Protein 4YHP (pdb70)

Radius of gyration: 43.63 Å; Cα contacts (8 Å, |Δi|>4): 4640; chains: 10; bounding box: 99×116×128 Å

Secondary structure (DSSP, 8-state):
--EEEEE--EEE-TT--EEEEEEEESS-GGGS-EEEEEE-TTS-EEEEEEE-TTS--EEE-TTTBTTEEEEEETTTTEEEEEE-S--GGG-EEEEEEEEEE-SS-EEEEEEB--EEEEE-SSPPBPPEEEEE---S---EEEEEEEEEEEBSS--EEEEGGGTB-TTEEEPPPEE-TTS-EEEEEEEEEEGGGTTTS--EEEEEEGGGTEEEEEE----/---B--SEEEE-TTS-EEEEEE-TTGGGS--EEEEE-TTS--EEEEBTTTB--TT--TTEEEEEETTEEEEEE-S--GGG-EEEEEEEEETTTTEEEE---EEEEE----BPPEEEEEPPPHHHHTTTEEEEEEEEEEEBSS--EEEEEETTEE--SSEEEEEPPPPTTT--EEEEEEEEEEHHHHHH---EEEEEE-TT-SS-EEEEE---/--EEEEE--EEE-TT--EEEEEEEESS-GGGS-EEEEEE-TTS-EEEEEEE-TTS--EEE-GGGTTTEEEEEEGGGTEEEEEE-S--GGG-EEEEEEEEEESSS-EEEEEE---EEEEE--PPPBPPEEEEEPPP---EEEEEEEEEEEBSS--EEEEGGGTB-TTEEEPPPEE-TTS-EEEEEEEEEETTSTTSS--EEEEEEGGGTEEEEEE-----/----B--SEEEE-TTS-EEEEEE-TTGGGS--EEEEE-TTS--EEEEBTTTB--TT--TTEEEEEETTEEEEEE-S--GGG-SEEEEEEEETTTTEEEE---EEEEE----BPPEEEEEPPPHHHHHTTEEEEEEEEEEEBSS--EEEEEETTEEP-SSEEEEEPPPPTTT--EEEEEEEEEEHHHHTT---EEEEEE-TT-SS-EEEEE---/--EEEEE--EEE-TT--EEEEEEEESS-GGGS-EEEEEE-TTS-EEEEEEE-TTS--EEE-TTTBTTEEEEEETTTTEEEEEE-S--GGG-EEEEEEEEEE-SS-EEEEEEB--EEEEE-SSPPBPPEEEEE------EEEEEEEEEEEBSS--EEEEGGGTB-TTEEEPPPEE-TTS-EEEEEEEEEEGGGTTTS--EEEEEEGGGTEEEEEE-----/--B--SEEEE-TTS-EEEEEE-TTGGGS--EEEEE-TTS--EEEEBTTTB--TT--TTEEEEEETTEEEEEE-S--GGG-SEEEEEEEETTTTEEEE---EEEEE----BPPEEEEEPPPHHHHTTTEEEEEEEEEEEBSS--EEEEEESSSB--SSEEEEEPPPPTTT--EEEEEEEEEEHHHHHH--EEEEEEE-TT-SS-EEEEEE--/--EEEEE--EEE-TT--EEEEEEEESS-GGGS-EEEEEE-TTS-EEEEEEE-TTS--EEE-GGGTTTEEEEEETTTTEEEEEE-S--GGG-EEEEEEEEEESSS-EEEEEE---EEEEE--PPPBPPEEEEEPPP---EEEEEEEEEEEBSS--EEEEGGGTB-TTEEEPPPEE-TTS-EEEEEEEEEETTSTTTS--EEEEEEGGGTEEEEEE----/----B--SEEEE-TTS-EEEEEE-TTTTSS--EEEEE-TTS--EEEEBTTTB--TTS-TTEEEEEETTEEEEEE-S--TT--SEEEEEEEETTTTEEEE---EEEEE----BPPEEEEEPPPHHHHHTTEEEEEEEEEEEBSS--EEEEEETTEE--SSEEEEEPPPPTTT--EEEEEEEEEEHHHHHT--EEEEEEE-TT-SS-EEEEEE--/----------/----------

Solvent-accessible surface area: 78636 Å² total

Structure (mmCIF, N/CA/C/O backbone):
data_4YHP
#
_entry.id   4YHP
#
_cell.length_a   162.773
_cell.length_b   159.885
_cell.length_c   128.759
_cell.angle_alpha   90.00
_cell.angle_beta   90.01
_cell.angle_gamma   90.00
#
_symmetry.space_group_name_H-M   'C 1 2 1'
#
loop_
_entity.id
_entity.type
_entity.pdbx_description
1 polymer 'H3K9me3 peptide'
2 polymer 'Fab Heavy Chain'
3 polymer 'Fab Light Chain'
4 water water
#
loop_
_atom_site.group_PDB
_atom_site.id
_atom_site.type_symbol
_atom_site.label_atom_id
_atom_site.label_alt_id
_atom_site.label_comp_id
_atom_site.label_asym_id
_atom_site.label_entity_id
_atom_site.label_seq_id
_atom_site.pdbx_PDB_ins_code
_atom_site.Cartn_x
_atom_site.Cartn_y
_atom_site.Cartn_z
_atom_site.occupancy
_atom_site.B_iso_or_equiv
_atom_site.auth_seq_id
_atom_site.auth_comp_id
_atom_site.auth_asym_id
_atom_site.auth_atom_id
_atom_site.pdbx_PDB_model_num
ATOM 1 N N . ALA A 1 1 ? 8.224 -18.735 -14.138 1.00 44.67 1 ALA P N 1
ATOM 2 C CA . ALA A 1 1 ? 6.840 -18.481 -13.751 1.00 39.31 1 ALA P CA 1
ATOM 3 C C . ALA A 1 1 ? 5.890 -19.483 -14.380 1.00 49.24 1 ALA P C 1
ATOM 4 O O . ALA A 1 1 ? 6.023 -19.828 -15.555 1.00 42.42 1 ALA P O 1
ATOM 6 N N . ARG A 1 2 ? 4.922 -19.933 -13.591 1.00 48.30 2 ARG P N 1
ATOM 7 C CA . ARG A 1 2 ? 3.891 -20.832 -14.082 1.00 40.95 2 ARG P CA 1
ATOM 8 C C . ARG A 1 2 ? 2.584 -20.054 -14.193 1.00 40.35 2 ARG P C 1
ATOM 9 O O . ARG A 1 2 ? 1.642 -20.276 -13.431 1.00 43.59 2 ARG P O 1
ATOM 17 N N . THR A 1 3 ? 2.553 -19.125 -15.144 1.00 44.56 3 THR P N 1
ATOM 18 C CA . THR A 1 3 ? 1.402 -18.259 -15.371 1.00 44.53 3 THR P CA 1
ATOM 19 C C . THR A 1 3 ? 0.488 -18.848 -16.434 1.00 43.52 3 THR P C 1
ATOM 20 O O . THR A 1 3 ? 0.929 -19.636 -17.270 1.00 46.60 3 THR P O 1
ATOM 24 N N . LYS A 1 4 ? -0.785 -18.464 -16.404 1.00 42.76 4 LYS P N 1
ATOM 25 C CA . LYS A 1 4 ? -1.706 -18.844 -17.467 1.00 39.26 4 LYS P CA 1
ATOM 26 C C . LYS A 1 4 ? -1.453 -18.001 -18.703 1.00 35.61 4 LYS P C 1
ATOM 27 O O . LYS A 1 4 ? -1.387 -16.772 -18.622 1.00 40.28 4 LYS P O 1
ATOM 33 N N . GLN A 1 5 ? -1.304 -18.659 -19.846 1.00 34.78 5 GLN P N 1
ATOM 34 C CA . GLN A 1 5 ? -1.341 -17.956 -21.118 1.00 32.76 5 GLN P CA 1
ATOM 35 C C . GLN A 1 5 ? -2.681 -18.250 -21.767 1.00 35.04 5 GLN P C 1
ATOM 36 O O . GLN A 1 5 ? -3.305 -19.268 -21.466 1.00 33.85 5 GLN P O 1
ATOM 42 N N . THR A 1 6 ? -3.125 -17.346 -22.636 1.00 31.21 6 THR P N 1
ATOM 43 C CA . THR A 1 6 ? -4.392 -17.495 -23.338 1.00 26.70 6 THR P CA 1
ATOM 44 C C . THR A 1 6 ? -4.523 -18.853 -24.016 1.00 29.71 6 THR P C 1
ATOM 45 O O . THR A 1 6 ? -3.557 -19.378 -24.560 1.00 29.19 6 THR P O 1
ATOM 49 N N . ALA A 1 7 ? -5.723 -19.423 -23.983 1.00 30.34 7 ALA P N 1
ATOM 50 C CA . ALA A 1 7 ? -5.981 -20.671 -24.690 1.00 30.04 7 ALA P CA 1
ATOM 51 C C . ALA A 1 7 ? -6.047 -20.442 -26.201 1.00 27.95 7 ALA P C 1
ATOM 52 O O . ALA A 1 7 ? -6.265 -21.385 -26.966 1.00 25.01 7 ALA P O 1
ATOM 54 N N . ARG A 1 8 ? -5.878 -19.184 -26.612 1.00 28.15 8 ARG P N 1
ATOM 55 C CA . ARG A 1 8 ? -5.844 -18.799 -28.026 1.00 28.92 8 ARG P CA 1
ATOM 56 C C . ARG A 1 8 ? -7.065 -19.272 -28.822 1.00 30.15 8 ARG P C 1
ATOM 57 O O . ARG A 1 8 ? -6.956 -19.630 -29.995 1.00 38.91 8 ARG P O 1
ATOM 77 N N . SER A 1 10 ? -9.554 -17.267 -29.405 1.00 38.24 10 SER P N 1
ATOM 78 C CA . SER A 1 10 ? -10.186 -16.080 -29.979 1.00 57.19 10 SER P CA 1
ATOM 79 C C . SER A 1 10 ? -9.269 -14.867 -30.172 1.00 58.58 10 SER P C 1
ATOM 80 O O . SER A 1 10 ? -8.939 -14.175 -29.205 1.00 66.53 10 SER P O 1
ATOM 83 N N . THR A 1 11 ? -8.873 -14.630 -31.424 1.00 66.13 11 THR P N 1
ATOM 84 C CA . THR A 1 11 ? -8.331 -13.343 -31.894 1.00 78.93 11 THR P CA 1
ATOM 85 C C . THR A 1 11 ? -8.054 -13.398 -33.395 1.00 64.79 11 THR P C 1
ATOM 86 O O . THR A 1 11 ? -8.791 -14.038 -34.147 1.00 63.79 11 THR P O 1
ATOM 90 N N . GLU B 2 1 ? -82.790 34.992 -34.285 1.00 58.33 1 GLU A N 1
ATOM 91 C CA . GLU B 2 1 ? -81.522 35.619 -33.914 1.00 61.49 1 GLU A CA 1
ATOM 92 C C . GLU B 2 1 ? -81.464 37.107 -34.275 1.00 51.73 1 GLU A C 1
ATOM 93 O O . GLU B 2 1 ? -81.770 37.496 -35.401 1.00 46.80 1 GLU A O 1
ATOM 99 N N . VAL B 2 2 ? -81.070 37.929 -33.303 1.00 45.82 2 VAL A N 1
ATOM 100 C CA . VAL B 2 2 ? -81.031 39.388 -33.452 1.00 43.15 2 VAL A CA 1
ATOM 101 C C . VAL B 2 2 ? -79.743 39.867 -34.128 1.00 46.22 2 VAL A C 1
ATOM 102 O O . VAL B 2 2 ? -78.650 39.687 -33.581 1.00 44.99 2 VAL A O 1
ATOM 106 N N . GLN B 2 3 ? -79.871 40.490 -35.302 1.00 37.29 3 GLN A N 1
ATOM 107 C CA . GLN B 2 3 ? -78.691 40.917 -36.064 1.00 42.29 3 GLN A CA 1
ATOM 108 C C . GLN B 2 3 ? -78.963 42.002 -37.114 1.00 38.45 3 GLN A C 1
ATOM 109 O O . GLN B 2 3 ? -80.101 42.191 -37.560 1.00 37.66 3 GLN A O 1
ATOM 115 N N . LEU B 2 4 ? -77.901 42.717 -37.487 1.00 35.20 4 LEU A N 1
ATOM 116 C CA . LEU B 2 4 ? -77.948 43.721 -38.548 1.00 35.38 4 LEU A CA 1
ATOM 117 C C . LEU B 2 4 ? -76.906 43.366 -39.610 1.00 37.80 4 LEU A C 1
ATOM 118 O O . LEU B 2 4 ? -75.786 42.969 -39.279 1.00 41.18 4 LEU A O 1
ATOM 123 N N . VAL B 2 5 ? -77.272 43.494 -40.883 1.00 38.08 5 VAL A N 1
ATOM 124 C CA . VAL B 2 5 ? -76.358 43.156 -41.974 1.00 36.50 5 VAL A CA 1
ATOM 125 C C . VAL B 2 5 ? -76.236 44.296 -42.988 1.00 38.20 5 VAL A C 1
ATOM 126 O O . VAL B 2 5 ? -77.212 44.641 -43.657 1.00 38.17 5 VAL A O 1
ATOM 130 N N . GLU B 2 6 ? -75.041 44.878 -43.102 1.00 34.57 6 GLU A N 1
ATOM 131 C CA . GLU B 2 6 ? -74.802 45.944 -44.078 1.00 40.25 6 GLU A CA 1
ATOM 132 C C . GLU B 2 6 ? -74.348 45.376 -45.427 1.00 41.78 6 GLU A C 1
ATOM 133 O O . GLU B 2 6 ? -73.558 44.435 -45.475 1.00 33.92 6 GLU A O 1
ATOM 139 N N . THR B 2 7 ? -74.868 45.943 -46.514 1.00 41.42 7 THR A N 1
ATOM 140 C CA . THR B 2 7 ? -74.449 45.586 -47.870 1.00 39.97 7 THR A CA 1
ATOM 141 C C . THR B 2 7 ? -74.329 46.847 -48.718 1.00 46.74 7 THR A C 1
ATOM 142 O O . THR B 2 7 ? -74.864 47.893 -48.352 1.00 38.95 7 THR A O 1
ATOM 146 N N . GLY B 2 8 ? -73.627 46.750 -49.844 1.00 48.45 8 GLY A N 1
ATOM 147 C CA . GLY B 2 8 ? -73.519 47.872 -50.761 1.00 43.62 8 GLY A CA 1
ATOM 148 C C . GLY B 2 8 ? -72.168 48.563 -50.751 1.00 46.25 8 GLY A C 1
ATOM 149 O O . GLY B 2 8 ? -71.953 49.534 -51.480 1.00 47.22 8 GLY A O 1
ATOM 150 N N . GLY B 2 9 ? -71.253 48.071 -49.924 1.00 40.41 9 GLY A N 1
ATOM 151 C CA . GLY B 2 9 ? -69.927 48.655 -49.847 1.00 39.38 9 GLY A CA 1
ATOM 152 C C . GLY B 2 9 ? -69.086 48.323 -51.064 1.00 45.46 9 GLY A C 1
ATOM 153 O O . GLY B 2 9 ? -69.430 47.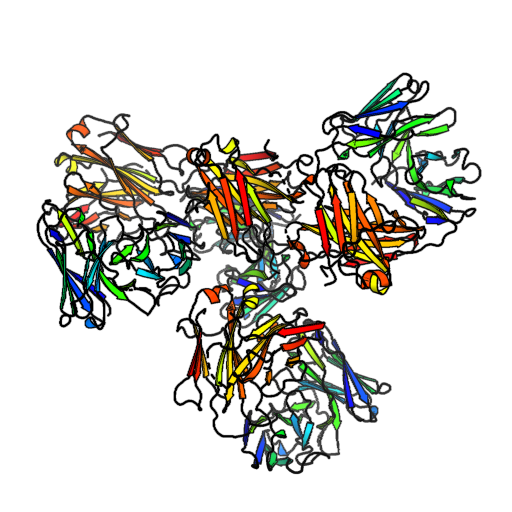429 -51.839 1.00 44.97 9 GLY A O 1
ATOM 154 N N . GLY B 2 10 ? -67.984 49.045 -51.233 1.00 42.24 10 GLY A N 1
ATOM 155 C CA . GLY B 2 10 ? -67.078 48.799 -52.340 1.00 46.69 10 GLY A CA 1
ATOM 156 C C . GLY B 2 10 ? -66.334 50.041 -52.794 1.00 46.86 10 GLY A C 1
ATOM 157 O O . GLY B 2 10 ? -66.121 50.971 -52.013 1.00 43.52 10 GLY A O 1
ATOM 158 N N . VAL B 2 11 ? -65.939 50.057 -54.064 1.00 44.58 11 VAL A N 1
ATOM 159 C CA . VAL B 2 11 ? -65.211 51.191 -54.625 1.00 41.52 11 VAL A CA 1
ATOM 160 C C . VAL B 2 11 ? -66.158 52.183 -55.292 1.00 42.31 11 VAL A C 1
ATOM 161 O O . VAL B 2 11 ? -67.110 51.796 -55.973 1.00 40.98 11 VAL A O 1
ATOM 165 N N . VAL B 2 12 ? -65.885 53.467 -55.093 1.00 38.14 12 VAL A N 1
ATOM 166 C CA . VAL B 2 12 ? -66.677 54.528 -55.693 1.00 41.50 12 VAL A CA 1
ATOM 167 C C . VAL B 2 12 ? -65.736 55.676 -56.054 1.00 44.74 12 VAL A C 1
ATOM 168 O O . VAL B 2 12 ? -64.862 56.043 -55.265 1.00 41.03 12 VAL A O 1
ATOM 172 N N . GLN B 2 13 ? -65.888 56.219 -57.258 1.00 39.55 13 GLN A N 1
ATOM 173 C CA . GLN B 2 13 ? -65.038 57.319 -57.699 1.00 46.75 13 GLN A CA 1
ATOM 174 C C . GLN B 2 13 ? -65.462 58.608 -57.007 1.00 39.87 13 GLN A C 1
ATOM 175 O O . GLN B 2 13 ? -66.639 58.785 -56.697 1.00 48.08 13 GLN A O 1
ATOM 181 N N . PRO B 2 14 ? -64.497 59.504 -56.745 1.00 39.11 14 PRO A N 1
ATOM 182 C CA . PRO B 2 14 ? -64.788 60.790 -56.101 1.00 40.81 14 PRO A CA 1
ATOM 183 C C . PRO B 2 14 ? -65.876 61.553 -56.844 1.00 45.16 14 PRO A C 1
ATOM 184 O O . PRO B 2 14 ? -65.846 61.608 -58.074 1.00 49.50 14 PRO A O 1
ATOM 188 N N . GLY B 2 15 ? -66.831 62.115 -56.107 1.00 49.27 15 GLY A N 1
ATOM 189 C CA . GLY B 2 15 ? -67.932 62.848 -56.707 1.00 40.01 15 GLY A CA 1
ATOM 190 C C . GLY B 2 15 ? -69.106 61.978 -57.126 1.00 44.40 15 GLY A C 1
ATOM 191 O O . GLY B 2 15 ? -70.203 62.493 -57.368 1.00 48.50 15 GLY A O 1
ATOM 192 N N . ARG B 2 16 ? -68.877 60.669 -57.231 1.00 34.48 16 ARG A N 1
ATOM 193 C CA . ARG B 2 16 ? -69.952 59.720 -57.545 1.00 46.01 16 ARG A CA 1
ATOM 194 C C . ARG B 2 16 ? -70.775 59.340 -56.313 1.00 54.14 16 ARG A C 1
ATOM 195 O O . ARG B 2 16 ? -70.557 59.862 -55.217 1.00 42.30 16 ARG A O 1
ATOM 203 N N . SER B 2 17 ? -71.716 58.420 -56.502 1.00 47.43 17 SER A N 1
ATOM 204 C CA . SER B 2 17 ? -72.701 58.113 -55.469 1.00 51.02 17 SER A CA 1
ATOM 205 C C . SER B 2 17 ? -72.747 56.639 -55.075 1.00 53.85 17 SER A C 1
ATOM 206 O O . SER B 2 17 ? -72.331 55.762 -55.838 1.00 52.31 17 SER A O 1
ATOM 209 N N . LEU B 2 18 ? -73.264 56.382 -53.875 1.00 49.50 18 LEU A N 1
ATOM 210 C CA . LEU B 2 18 ? -73.327 55.032 -53.328 1.00 48.06 18 LEU A CA 1
ATOM 211 C C . LEU B 2 18 ? -74.477 54.897 -52.332 1.00 50.12 18 LEU A C 1
ATOM 212 O O . LEU B 2 18 ? -74.729 55.799 -51.527 1.00 48.67 18 LEU A O 1
ATOM 217 N N . ARG B 2 19 ? -75.172 53.766 -52.394 1.00 42.56 19 ARG A N 1
ATOM 218 C CA . ARG B 2 19 ? -76.309 53.512 -51.520 1.00 42.37 19 ARG A CA 1
ATOM 219 C C . ARG B 2 19 ? -76.019 52.308 -50.634 1.00 38.78 19 ARG A C 1
ATOM 220 O O . ARG B 2 19 ? -75.803 51.202 -51.132 1.00 38.74 19 ARG A O 1
ATOM 228 N N . LEU B 2 20 ? -75.999 52.529 -49.322 1.00 37.85 20 LEU A N 1
ATOM 229 C CA . LEU B 2 20 ? -75.774 51.444 -48.368 1.00 33.99 20 LEU A CA 1
ATOM 230 C C . LEU B 2 20 ? -77.098 50.852 -47.892 1.00 37.86 20 LEU A C 1
ATOM 231 O O . LEU B 2 20 ? -78.121 51.536 -47.861 1.00 38.06 20 LEU A O 1
ATOM 236 N N . SER B 2 21 ? -77.080 49.576 -47.527 1.00 35.27 21 SER A N 1
ATOM 237 C CA . SER B 2 21 ? -78.284 48.933 -47.025 1.00 40.71 21 SER A CA 1
ATOM 238 C C . SER B 2 21 ? -78.015 48.090 -45.790 1.00 43.94 21 SER A C 1
ATOM 239 O O . SER B 2 21 ? -77.115 47.248 -45.782 1.00 40.53 21 SER A O 1
ATOM 242 N N . CYS B 2 22 ? -78.803 48.324 -44.748 1.00 41.12 22 CYS A N 1
ATOM 243 C CA . CYS B 2 22 ? -78.772 47.472 -43.569 1.00 37.64 22 CYS A CA 1
ATOM 244 C C . CYS B 2 22 ? -80.062 46.674 -43.510 1.00 40.17 22 CYS A C 1
ATOM 245 O O . CYS B 2 22 ? -81.150 47.241 -43.584 1.00 37.80 22 CYS A O 1
ATOM 248 N N . THR B 2 23 ? -79.940 45.357 -43.393 1.00 37.04 23 THR A N 1
ATOM 249 C CA . THR B 2 23 ? -81.108 44.492 -43.270 1.00 36.16 23 THR A CA 1
ATOM 250 C C . THR B 2 23 ? -81.205 43.942 -41.849 1.00 44.61 23 THR A C 1
ATOM 251 O O . THR B 2 23 ? -80.346 43.174 -41.411 1.00 42.14 23 THR A O 1
ATOM 255 N N . ALA B 2 24 ? -82.252 44.342 -41.131 1.00 33.79 24 ALA A N 1
ATOM 256 C CA . ALA B 2 24 ? -82.441 43.919 -39.745 1.00 34.17 24 ALA A CA 1
ATOM 257 C C . ALA B 2 24 ? -83.297 42.663 -39.659 1.00 37.62 24 ALA A C 1
ATOM 258 O O . ALA B 2 24 ? -84.244 42.501 -40.428 1.00 44.29 24 ALA A O 1
ATOM 260 N N . SER B 2 25 ? -82.964 41.783 -38.718 1.00 34.42 25 SER A N 1
ATOM 261 C CA . SER B 2 25 ? -83.783 40.604 -38.439 1.00 41.29 25 SER A CA 1
ATOM 262 C C . SER B 2 25 ? -83.767 40.262 -36.949 1.00 40.17 25 SER A C 1
ATOM 263 O O . SER B 2 25 ? -82.802 40.568 -36.245 1.00 38.99 25 SER A O 1
ATOM 266 N N . GLY B 2 26 ? -84.840 39.640 -36.468 1.00 33.76 26 GLY A N 1
ATOM 267 C CA . GLY B 2 26 ? -84.872 39.139 -35.104 1.00 37.56 26 GLY A CA 1
ATOM 268 C C . GLY B 2 26 ? -85.448 40.078 -34.057 1.00 38.80 26 GLY A C 1
ATOM 269 O O . GLY B 2 26 ? -85.488 39.734 -32.872 1.00 31.58 26 GLY A O 1
ATOM 270 N N . PHE B 2 27 ? -85.887 41.262 -34.484 1.00 28.10 27 PHE A N 1
ATOM 271 C CA . PHE B 2 27 ? -86.518 42.214 -33.570 1.00 32.17 27 PHE A CA 1
ATOM 272 C C . PHE B 2 27 ? -87.507 43.131 -34.285 1.00 37.66 27 PHE A C 1
ATOM 273 O O . PHE B 2 27 ? -87.577 43.143 -35.513 1.00 41.77 27 PHE A O 1
ATOM 281 N N . THR B 2 28 ? -88.269 43.892 -33.505 1.00 37.43 28 THR A N 1
ATOM 282 C CA . THR B 2 28 ? -89.261 44.814 -34.053 1.00 37.51 28 THR A CA 1
ATOM 283 C C . THR B 2 28 ? -88.596 46.088 -34.583 1.00 36.43 28 THR A C 1
ATOM 284 O O . THR B 2 28 ? -88.531 47.100 -33.886 1.00 38.97 28 THR A O 1
ATOM 288 N N . PHE B 2 29 ? -88.119 46.025 -35.824 1.00 39.00 29 PHE A N 1
ATOM 289 C CA . PHE B 2 29 ? -87.350 47.103 -36.445 1.00 35.70 29 PHE A CA 1
ATOM 290 C C . PHE B 2 29 ? -88.026 48.467 -36.376 1.00 36.75 29 PHE A C 1
ATOM 291 O O . PHE B 2 29 ? -87.380 49.463 -36.060 1.00 42.06 29 PHE A O 1
ATOM 299 N N . ARG B 2 30 ? -89.323 48.511 -36.667 1.00 35.29 30 ARG A N 1
ATOM 300 C CA . ARG B 2 30 ? -90.048 49.781 -36.751 1.00 37.44 30 ARG A CA 1
ATOM 301 C C . ARG B 2 30 ? -90.130 50.557 -35.425 1.00 43.16 30 ARG A C 1
ATOM 302 O O . ARG B 2 30 ? -90.646 51.679 -35.395 1.00 40.03 30 ARG A O 1
ATOM 310 N N . ASP B 2 31 ? -89.621 49.971 -34.341 1.00 34.04 31 ASP A N 1
ATOM 311 C CA . ASP B 2 31 ? -89.730 50.582 -33.015 1.00 29.98 31 ASP A CA 1
ATOM 312 C C . ASP B 2 31 ? -88.484 51.346 -32.549 1.00 32.02 31 ASP A C 1
ATOM 313 O O . ASP B 2 31 ? -88.490 51.949 -31.471 1.00 29.52 31 ASP A O 1
ATOM 318 N N . TYR B 2 32 ? -87.420 51.335 -33.349 1.00 29.60 32 TYR A N 1
ATOM 319 C CA . TYR B 2 32 ? -86.142 51.881 -32.880 1.00 30.79 32 TYR A CA 1
ATOM 320 C C . TYR B 2 32 ? -85.547 52.992 -33.742 1.00 36.63 32 TYR A C 1
ATOM 321 O O . TYR B 2 32 ? -85.688 52.990 -34.965 1.00 33.41 32 TYR A O 1
ATOM 330 N N . TRP B 2 33 ? -84.877 53.938 -33.089 1.00 31.06 33 TRP A N 1
ATOM 331 C CA . TRP B 2 33 ? -83.973 54.843 -33.779 1.00 33.25 33 TRP A CA 1
ATOM 332 C C . TRP B 2 33 ? -82.828 54.016 -34.357 1.00 42.80 33 TRP A C 1
ATOM 333 O O . TRP B 2 33 ? -82.281 53.142 -33.675 1.00 34.08 33 TRP A O 1
ATOM 344 N N . MET B 2 34 ? -82.478 54.283 -35.612 1.00 37.87 34 MET A N 1
ATOM 345 C CA . MET B 2 34 ? -81.377 53.587 -36.269 1.00 32.31 34 MET A CA 1
ATOM 346 C C . MET B 2 34 ? -80.301 54.582 -36.706 1.00 31.70 34 MET A C 1
ATOM 347 O O . MET B 2 34 ? -80.611 55.642 -37.249 1.00 30.51 34 MET A O 1
ATOM 352 N N . SER B 2 35 ? -79.040 54.241 -36.453 1.00 29.71 35 SER A N 1
ATOM 353 C CA . SER B 2 35 ? -77.918 55.112 -36.792 1.00 23.73 35 SER A CA 1
ATOM 354 C C . SER B 2 35 ? -76.969 54.486 -37.808 1.00 35.83 35 SER A C 1
ATOM 355 O O . SER B 2 35 ? -76.899 53.260 -37.944 1.00 26.10 35 SER A O 1
ATOM 358 N N . TRP B 2 36 ? -76.243 55.342 -38.518 1.00 31.36 36 TRP A N 1
ATOM 359 C CA . TRP B 2 36 ? -75.072 54.915 -39.263 1.00 27.00 36 TRP A CA 1
ATOM 360 C C . TRP B 2 36 ? -73.850 55.467 -38.538 1.00 32.48 36 TRP A C 1
ATOM 361 O O . TRP B 2 36 ? -73.787 56.665 -38.233 1.00 24.54 36 TRP A O 1
ATOM 372 N N . VAL B 2 37 ? -72.899 54.586 -38.240 1.00 25.54 37 VAL A N 1
ATOM 373 C CA . VAL B 2 37 ? -71.642 54.981 -37.608 1.00 24.04 37 VAL A CA 1
ATOM 374 C C . VAL B 2 37 ? -70.490 54.525 -38.498 1.00 27.23 37 VAL A C 1
ATOM 375 O O . VAL B 2 37 ? -70.488 53.391 -38.989 1.00 30.18 37 VAL A O 1
ATOM 379 N N . ARG B 2 38 ? -69.515 55.401 -38.720 1.00 24.78 38 ARG A N 1
ATOM 380 C CA . ARG B 2 38 ? -68.396 55.053 -39.592 1.00 34.28 38 ARG A CA 1
ATOM 381 C C . ARG B 2 38 ? -67.052 55.087 -38.878 1.00 31.26 38 ARG A C 1
ATOM 382 O O . ARG B 2 38 ? -66.889 55.757 -37.854 1.00 29.59 38 ARG A O 1
ATOM 390 N N . GLN B 2 39 ? -66.095 54.350 -39.431 1.00 26.52 39 GLN A N 1
ATOM 391 C CA . GLN B 2 39 ? -64.754 54.271 -38.872 1.00 24.88 39 GLN A CA 1
ATOM 392 C C . GLN B 2 39 ? -63.740 54.251 -40.012 1.00 35.54 39 GLN A C 1
ATOM 393 O O . GLN B 2 39 ? -63.718 53.324 -40.826 1.00 32.55 39 GLN A O 1
ATOM 399 N N . ALA B 2 40 ? -62.920 55.293 -40.085 1.00 25.92 40 ALA A N 1
ATOM 400 C CA . ALA B 2 40 ? -61.821 55.329 -41.040 1.00 35.87 40 ALA A CA 1
ATOM 401 C C . ALA B 2 40 ? -60.765 54.324 -40.593 1.00 35.34 40 ALA A C 1
ATOM 402 O O . ALA B 2 40 ? -60.563 54.141 -39.391 1.00 39.23 40 ALA A O 1
ATOM 404 N N . PRO B 2 41 ? -60.098 53.665 -41.557 1.00 36.36 41 PRO A N 1
ATOM 405 C CA . PRO B 2 41 ? -59.063 52.666 -41.257 1.00 36.17 41 PRO A CA 1
ATOM 406 C C . PRO B 2 41 ? -58.014 53.193 -40.282 1.00 36.45 41 PRO A C 1
ATOM 407 O O . PRO B 2 41 ? -57.437 54.254 -40.520 1.00 37.15 41 PRO A O 1
ATOM 411 N N . GLY B 2 42 ? -57.787 52.465 -39.191 1.00 33.01 42 GLY A N 1
ATOM 412 C CA . GLY B 2 42 ? -56.822 52.875 -38.182 1.00 27.60 42 GLY A CA 1
ATOM 413 C C . GLY B 2 42 ? -57.271 54.069 -37.358 1.00 35.56 42 GLY A C 1
ATOM 414 O O . GLY B 2 42 ? -56.533 54.547 -36.491 1.00 38.78 42 GLY A O 1
ATOM 415 N N . LYS B 2 43 ? -58.481 54.554 -37.626 1.00 33.34 43 LYS A N 1
ATOM 416 C CA . LYS B 2 43 ? -59.018 55.702 -36.903 1.00 40.13 43 LYS A CA 1
ATOM 417 C C . LYS B 2 43 ? -60.183 55.307 -35.990 1.00 37.91 43 LYS A C 1
ATOM 418 O O . LYS B 2 43 ? -60.521 54.127 -35.880 1.00 37.71 43 LYS A O 1
ATOM 424 N N . GLY B 2 44 ? -60.787 56.294 -35.333 1.00 34.09 44 GLY A N 1
ATOM 425 C CA . GLY B 2 44 ? -61.810 56.034 -34.333 1.00 23.83 44 GLY A CA 1
ATOM 426 C C . GLY B 2 44 ? -63.238 56.111 -34.840 1.00 33.55 44 GLY A C 1
ATOM 427 O O . GLY B 2 44 ? -63.481 56.423 -36.006 1.00 36.77 44 GLY A O 1
ATOM 428 N N . LEU B 2 45 ? -64.187 55.825 -33.953 1.00 32.23 45 LEU A N 1
ATOM 429 C CA . LEU B 2 45 ? -65.602 55.820 -34.312 1.00 28.72 45 LEU A CA 1
ATOM 430 C C . LEU B 2 45 ? -66.157 57.231 -34.517 1.00 30.35 45 LEU A C 1
ATOM 431 O O . LEU B 2 45 ? -65.837 58.154 -33.765 1.00 30.94 45 LEU A O 1
ATOM 436 N N . GLU B 2 46 ? -66.987 57.395 -35.540 1.00 26.54 46 GLU A N 1
ATOM 437 C CA . GLU B 2 46 ? -67.621 58.681 -35.810 1.00 31.63 46 GLU A CA 1
ATOM 438 C C . GLU B 2 46 ? -69.086 58.470 -36.173 1.00 32.50 46 GLU A C 1
ATOM 439 O O . GLU B 2 46 ? -69.397 57.858 -37.198 1.00 32.61 46 GLU A O 1
ATOM 445 N N . TRP B 2 47 ? -69.988 58.963 -35.329 1.00 32.49 47 TRP A N 1
ATOM 446 C CA . TRP B 2 47 ? -71.414 58.868 -35.620 1.00 30.75 47 TRP A CA 1
ATOM 447 C C . TRP B 2 47 ? -71.751 59.751 -36.821 1.00 34.93 47 TRP A C 1
ATOM 448 O O . TRP B 2 47 ? -71.266 60.880 -36.918 1.00 28.42 47 TRP A O 1
ATOM 459 N N . VAL B 2 48 ? -72.572 59.234 -37.734 1.00 28.79 48 VAL A N 1
ATOM 460 C CA . VAL B 2 48 ? -72.866 59.933 -38.985 1.00 33.24 48 VAL A CA 1
ATOM 461 C C . VAL B 2 48 ? -74.266 60.535 -39.035 1.00 39.99 48 VAL A C 1
ATOM 462 O O . VAL B 2 48 ? -74.429 61.746 -39.206 1.00 44.43 48 VAL A O 1
ATOM 466 N N . ALA B 2 49 ? -75.271 59.677 -38.898 1.00 38.77 49 ALA A N 1
ATOM 467 C CA . ALA B 2 49 ? -76.660 60.093 -39.021 1.00 35.57 49 ALA A CA 1
ATOM 468 C C . ALA B 2 49 ? -77.572 59.106 -38.309 1.00 38.23 49 ALA A C 1
ATOM 469 O O . ALA B 2 49 ? -77.214 57.938 -38.142 1.00 36.99 49 ALA A O 1
ATOM 471 N N . ASP B 2 50 ? -78.751 59.567 -37.896 1.00 31.82 50 ASP A N 1
ATOM 472 C CA . ASP B 2 50 ? -79.771 58.657 -37.377 1.00 32.97 50 ASP A CA 1
ATOM 473 C C . ASP B 2 50 ? -81.179 59.023 -37.844 1.00 43.92 50 ASP A C 1
ATOM 474 O O . ASP B 2 50 ? -81.419 60.133 -38.323 1.00 36.38 50 ASP A O 1
ATOM 479 N N . ILE B 2 51 ? -82.104 58.080 -37.712 1.00 34.49 51 ILE A N 1
ATOM 480 C CA . ILE B 2 51 ? -83.469 58.296 -38.154 1.00 39.62 51 ILE A CA 1
ATOM 481 C C . ILE B 2 51 ? -84.451 57.744 -37.125 1.00 42.97 51 ILE A C 1
ATOM 482 O O . ILE B 2 51 ? -84.260 56.649 -36.594 1.00 33.81 51 ILE A O 1
ATOM 487 N N . ASN B 2 52 ? -85.493 58.515 -36.834 1.00 45.14 52 ASN A N 1
ATOM 488 C CA . ASN B 2 52 ? -86.513 58.095 -35.881 1.00 37.86 52 ASN A CA 1
ATOM 489 C C . ASN B 2 52 ? -87.310 56.903 -36.432 1.00 41.30 52 ASN A C 1
ATOM 490 O O . ASN B 2 52 ? -87.261 56.633 -37.636 1.00 41.64 52 ASN A O 1
ATOM 495 N N . PRO B 2 53 ? -88.022 56.169 -35.552 1.00 36.18 53 PRO A N 1
ATOM 496 C CA . PRO B 2 53 ? -88.776 54.986 -35.987 1.00 43.69 53 PRO A CA 1
ATOM 497 C C . PRO B 2 53 ? -89.768 55.246 -37.126 1.00 48.91 53 PRO A C 1
ATOM 498 O O . PRO B 2 53 ? -89.892 54.402 -38.018 1.00 45.64 53 PRO A O 1
ATOM 502 N N . ASP B 2 54 ? -90.461 56.381 -37.091 1.00 48.14 54 ASP A N 1
ATOM 503 C CA . ASP B 2 54 ? -91.464 56.702 -38.107 1.00 53.87 54 ASP A CA 1
ATOM 504 C C . ASP B 2 54 ? -90.848 56.996 -39.476 1.00 56.48 54 ASP A C 1
ATOM 505 O O . ASP B 2 54 ? -91.519 56.880 -40.503 1.00 51.71 54 ASP A O 1
ATOM 510 N N . GLY B 2 55 ? -89.574 57.379 -39.485 1.00 46.48 55 GLY A N 1
ATOM 511 C CA . GLY B 2 55 ? -88.900 57.764 -40.714 1.00 47.21 55 GLY A CA 1
ATOM 512 C C . GLY B 2 55 ? -89.050 59.249 -40.988 1.00 52.60 55 GLY A C 1
ATOM 513 O O . GLY B 2 55 ? -88.628 59.753 -42.029 1.00 53.51 55 GLY A O 1
ATOM 514 N N . ILE B 2 56 ? -89.645 59.950 -40.030 1.00 52.84 56 ILE A N 1
ATOM 515 C CA . ILE B 2 56 ? -89.995 61.359 -40.187 1.00 51.74 56 ILE A CA 1
ATOM 516 C C . ILE B 2 56 ? -88.870 62.304 -39.749 1.00 54.92 56 ILE A C 1
ATOM 517 O O . ILE B 2 56 ? -88.664 63.367 -40.346 1.00 61.30 56 ILE A O 1
ATOM 522 N N . THR B 2 57 ? -88.130 61.907 -38.718 1.00 47.70 57 THR A N 1
ATOM 523 C CA . THR B 2 57 ? -87.056 62.746 -38.189 1.00 50.76 57 THR A CA 1
ATOM 524 C C . THR B 2 57 ? -85.671 62.160 -38.483 1.00 51.91 57 THR A C 1
ATOM 525 O O . THR B 2 57 ? -85.417 60.981 -38.228 1.00 45.74 57 THR A O 1
ATOM 529 N N . ARG B 2 58 ? -84.785 62.995 -39.023 1.00 41.08 58 ARG A N 1
ATOM 530 C CA . ARG B 2 58 ? -83.430 62.582 -39.376 1.00 31.33 58 ARG A CA 1
ATOM 531 C C . ARG B 2 58 ? -82.409 63.607 -38.880 1.00 37.49 58 ARG A C 1
ATOM 532 O O . ARG B 2 58 ? -82.658 64.811 -38.932 1.00 46.88 58 ARG A O 1
ATOM 540 N N . TYR B 2 59 ? -81.274 63.130 -38.374 1.00 34.65 59 TYR A N 1
ATOM 541 C CA . TYR B 2 59 ? -80.187 64.020 -37.974 1.00 37.80 59 TYR A CA 1
ATOM 542 C C . TYR B 2 59 ? -78.912 63.618 -38.707 1.00 42.20 59 TYR A C 1
ATOM 543 O O . TYR B 2 59 ? -78.758 62.459 -39.089 1.00 42.89 59 TYR A O 1
ATOM 552 N N . TYR B 2 60 ? -78.021 64.580 -38.929 1.00 40.20 60 TYR A N 1
ATOM 553 C CA . TYR B 2 60 ? -76.785 64.342 -39.673 1.00 33.32 60 TYR A CA 1
ATOM 554 C C . TYR B 2 60 ? -75.673 65.179 -39.056 1.00 33.71 60 TYR A C 1
ATOM 555 O O . TYR B 2 60 ? -75.932 66.265 -38.538 1.00 39.85 60 TYR A O 1
ATOM 564 N N . ILE B 2 61 ? -74.438 64.690 -39.106 1.00 35.46 61 ILE A N 1
ATOM 565 C CA . ILE B 2 61 ? -73.298 65.542 -38.776 1.00 40.43 61 ILE A CA 1
ATOM 566 C C . ILE B 2 61 ? -73.118 66.588 -39.878 1.00 42.90 61 ILE A C 1
ATOM 567 O O . ILE B 2 61 ? -73.641 66.425 -40.984 1.00 41.84 61 ILE A O 1
ATOM 572 N N . ASP B 2 62 ? -72.383 67.655 -39.578 1.00 44.21 62 ASP A N 1
ATOM 573 C CA . ASP B 2 62 ? -72.210 68.762 -40.519 1.00 44.01 62 ASP A CA 1
ATOM 574 C C . ASP B 2 62 ? -71.481 68.369 -41.808 1.00 57.69 62 ASP A C 1
ATOM 575 O O . ASP B 2 62 ? -71.750 68.926 -42.870 1.00 60.78 62 ASP A O 1
ATOM 580 N N . ALA B 2 63 ? -70.574 67.401 -41.716 1.00 48.95 63 ALA A N 1
ATOM 581 C CA . ALA B 2 63 ? -69.703 67.051 -42.840 1.00 41.38 63 ALA A CA 1
ATOM 582 C C . ALA B 2 63 ? -70.372 66.214 -43.935 1.00 42.14 63 ALA A C 1
ATOM 583 O O . ALA B 2 63 ? -69.788 66.005 -45.001 1.00 40.94 63 ALA A O 1
ATOM 585 N N . VAL B 2 64 ? -71.582 65.729 -43.669 1.00 35.05 64 VAL A N 1
ATOM 586 C CA . VAL B 2 64 ? -72.323 64.940 -44.653 1.00 43.13 64 VAL A CA 1
ATOM 587 C C . VAL B 2 64 ? -73.661 65.594 -44.975 1.00 48.87 64 VAL A C 1
ATOM 588 O O . VAL B 2 64 ? -74.429 65.091 -45.803 1.00 42.86 64 VAL A O 1
ATOM 592 N N . LYS B 2 65 ? -73.932 66.713 -44.308 1.00 42.48 65 LYS A N 1
ATOM 593 C CA . LYS B 2 65 ? -75.176 67.454 -44.500 1.00 55.11 65 LYS A CA 1
ATOM 594 C C . LYS B 2 65 ? -75.339 67.922 -45.945 1.00 56.05 65 LYS A C 1
ATOM 595 O O . LYS B 2 65 ? -74.521 68.692 -46.452 1.00 61.14 65 LYS A O 1
ATOM 601 N N . GLY B 2 66 ? -76.391 67.448 -46.608 1.00 49.21 66 GLY A N 1
ATOM 602 C CA . GLY B 2 66 ? -76.652 67.820 -47.989 1.00 47.71 66 GLY A CA 1
ATOM 603 C C . GLY B 2 66 ? -76.204 66.758 -48.975 1.00 59.34 66 GLY A C 1
ATOM 604 O O . GLY B 2 66 ? -76.781 66.614 -50.056 1.00 57.30 66 GLY A O 1
ATOM 605 N N . ARG B 2 67 ? -75.172 66.009 -48.597 1.00 55.34 67 ARG A N 1
ATOM 606 C CA . ARG B 2 67 ? -74.638 64.947 -49.441 1.00 53.28 67 ARG A CA 1
ATOM 607 C C . ARG B 2 67 ? -75.288 63.610 -49.094 1.00 50.33 67 ARG A C 1
ATOM 608 O O . ARG B 2 67 ? -75.689 62.849 -49.980 1.00 44.03 67 ARG A O 1
ATOM 616 N N . PHE B 2 68 ? -75.404 63.343 -47.796 1.00 47.46 68 PHE A N 1
ATOM 617 C CA . PHE B 2 68 ? -75.923 62.065 -47.316 1.00 43.43 68 PHE A CA 1
ATOM 618 C C . PHE B 2 68 ? -77.414 62.136 -47.001 1.00 44.82 68 PHE A C 1
ATOM 619 O O . PHE B 2 68 ? -77.931 63.185 -46.610 1.00 45.25 68 PHE A O 1
ATOM 627 N N . THR B 2 69 ? -78.101 61.011 -47.173 1.00 42.63 69 THR A N 1
ATOM 628 C CA . THR B 2 69 ? -79.528 60.938 -46.887 1.00 49.17 69 THR A CA 1
ATOM 629 C C . THR B 2 69 ? -79.909 59.568 -46.329 1.00 49.55 69 THR A C 1
ATOM 630 O O . THR B 2 69 ? -79.864 58.558 -47.035 1.00 40.38 69 THR A O 1
ATOM 634 N N . ILE B 2 70 ? -80.278 59.550 -45.051 1.00 42.57 70 ILE A N 1
ATOM 635 C CA . ILE B 2 70 ? -80.671 58.322 -44.366 1.00 37.19 70 ILE A CA 1
ATOM 636 C C . ILE B 2 70 ? -82.172 58.074 -44.522 1.00 38.28 70 ILE A C 1
ATOM 637 O O . ILE B 2 70 ? -82.973 59.006 -44.455 1.00 41.21 70 ILE A O 1
ATOM 642 N N . SER B 2 71 ? -82.546 56.821 -44.759 1.00 36.07 71 SER A N 1
ATOM 643 C CA . SER B 2 71 ? -83.952 56.453 -44.885 1.00 37.85 71 SER A CA 1
ATOM 644 C C . SER B 2 71 ? -84.146 55.022 -44.398 1.00 42.40 71 SER A C 1
ATOM 645 O O . SER B 2 71 ? -83.170 54.317 -44.122 1.00 37.83 71 SER A O 1
ATOM 648 N N . ARG B 2 72 ? -85.402 54.594 -44.298 1.00 38.16 72 ARG A N 1
ATOM 649 C CA . ARG B 2 72 ? -85.717 53.247 -43.828 1.00 40.73 72 ARG A CA 1
ATOM 650 C C . ARG B 2 72 ? -86.985 52.708 -44.483 1.00 43.94 72 ARG A C 1
ATOM 651 O O . ARG B 2 72 ? -87.878 53.475 -44.849 1.00 45.25 72 ARG A O 1
ATOM 659 N N . ASP B 2 73 ? -87.051 51.389 -44.639 1.00 39.15 73 ASP A N 1
ATOM 660 C CA . ASP B 2 73 ? -88.278 50.720 -45.049 1.00 40.25 73 ASP A CA 1
ATOM 661 C C . ASP B 2 73 ? -88.673 49.768 -43.929 1.00 42.71 73 ASP A C 1
ATOM 662 O O . ASP B 2 73 ? -88.127 48.667 -43.818 1.00 39.84 73 ASP A O 1
ATOM 667 N N . ASN B 2 74 ? -89.618 50.199 -43.099 1.00 46.77 74 ASN A N 1
ATOM 668 C CA . ASN B 2 74 ? -90.025 49.414 -41.938 1.00 39.56 74 ASN A CA 1
ATOM 669 C C . ASN B 2 74 ? -90.709 48.101 -42.309 1.00 41.10 74 ASN A C 1
ATOM 670 O O . ASN B 2 74 ? -90.548 47.098 -41.619 1.00 47.57 74 ASN A O 1
ATOM 675 N N . ALA B 2 75 ? -91.454 48.104 -43.409 1.00 43.62 75 ALA A N 1
ATOM 676 C CA . ALA B 2 75 ? -92.072 46.878 -43.907 1.00 47.36 75 ALA A CA 1
ATOM 677 C C . ALA B 2 75 ? -91.010 45.863 -44.329 1.00 48.42 75 ALA A C 1
ATOM 678 O O . ALA B 2 75 ? -91.258 44.655 -44.336 1.00 48.97 75 ALA A O 1
ATOM 680 N N . LYS B 2 76 ? -89.830 46.367 -44.682 1.00 51.52 76 LYS A N 1
ATOM 681 C CA . LYS B 2 76 ? -88.716 45.522 -45.106 1.00 54.62 76 LYS A CA 1
ATOM 682 C C . LYS B 2 76 ? -87.675 45.304 -44.009 1.00 43.91 76 LYS A C 1
ATOM 683 O O . LYS B 2 76 ? -86.752 44.506 -44.186 1.00 45.63 76 LYS A O 1
ATOM 689 N N . SER B 2 77 ? -87.832 46.003 -42.885 1.00 45.79 77 SER A N 1
ATOM 690 C CA . SER B 2 77 ? -86.831 45.999 -41.820 1.00 45.19 77 SER A CA 1
ATOM 691 C C . SER B 2 77 ? -85.469 46.373 -42.391 1.00 43.86 77 SER A C 1
ATOM 692 O O . SER B 2 77 ? -84.461 45.714 -42.120 1.00 36.47 77 SER A O 1
ATOM 695 N N . SER B 2 78 ? -85.453 47.430 -43.194 1.00 37.68 78 SER A N 1
ATOM 696 C CA . SER B 2 78 ? -84.235 47.835 -43.871 1.00 37.08 78 SER A CA 1
ATOM 697 C C . SER B 2 78 ? -83.889 49.300 -43.648 1.00 35.66 78 SER A C 1
ATOM 698 O O . SER B 2 78 ? -84.770 50.159 -43.572 1.00 35.68 78 SER A O 1
ATOM 701 N N . LEU B 2 79 ? -82.592 49.568 -43.537 1.00 39.02 79 LEU A N 1
ATOM 702 C CA . LEU B 2 79 ? -82.087 50.921 -43.330 1.00 40.34 79 LEU A CA 1
ATOM 703 C C . LEU B 2 79 ? -81.213 51.312 -44.520 1.00 39.36 79 LEU A C 1
ATOM 704 O O . LEU B 2 79 ? -80.532 50.464 -45.103 1.00 35.35 79 LEU A O 1
ATOM 709 N N . TYR B 2 80 ? -81.226 52.588 -44.888 1.00 35.95 80 TYR A N 1
ATOM 710 C CA . TYR B 2 80 ? -80.466 53.019 -46.055 1.00 33.86 80 TYR A CA 1
ATOM 711 C C . TYR B 2 80 ? -79.630 54.262 -45.808 1.00 37.56 80 TYR A C 1
ATOM 712 O O . TYR B 2 80 ? -79.990 55.125 -45.005 1.00 39.38 80 TYR A O 1
ATOM 721 N N . LEU B 2 81 ? -78.500 54.331 -46.500 1.00 37.92 81 LEU A N 1
ATOM 722 C CA . LEU B 2 81 ? -77.684 55.534 -46.515 1.00 36.82 81 LEU A CA 1
ATOM 723 C C . LEU B 2 81 ? -77.345 55.860 -47.966 1.00 44.37 81 LEU A C 1
ATOM 724 O O . LEU B 2 81 ? -76.611 55.120 -48.625 1.00 43.96 81 LEU A O 1
ATOM 729 N N . GLN B 2 82 ? -77.918 56.950 -48.467 1.00 49.35 82 GLN A N 1
ATOM 730 C CA . GLN B 2 82 ? -77.634 57.423 -49.817 1.00 41.80 82 GLN A CA 1
ATOM 731 C C . GLN B 2 82 ? -76.509 58.440 -49.740 1.00 42.34 82 GLN A C 1
ATOM 732 O O . GLN B 2 82 ? -76.660 59.490 -49.116 1.00 45.34 82 GLN A O 1
ATOM 738 N N . MET B 2 83 ? -75.378 58.128 -50.365 1.00 49.18 83 MET A N 1
ATOM 739 C CA . MET B 2 83 ? -74.193 58.973 -50.248 1.00 53.04 83 MET A CA 1
ATOM 740 C C . MET B 2 83 ? -73.786 59.595 -51.588 1.00 55.48 83 MET A C 1
ATOM 741 O O . MET B 2 83 ? -73.236 58.917 -52.459 1.00 54.17 83 MET A O 1
ATOM 746 N N . ASN B 2 84 ? -74.067 60.887 -51.742 1.00 52.64 84 ASN A N 1
ATOM 747 C CA . ASN B 2 84 ? -73.689 61.628 -52.942 1.00 48.43 84 ASN A CA 1
ATOM 748 C C . ASN B 2 84 ? -72.376 62.383 -52.762 1.00 49.30 84 ASN A C 1
ATOM 749 O O . ASN B 2 84 ? -71.960 62.654 -51.630 1.00 47.33 84 ASN A O 1
ATOM 754 N N . SER B 2 85 ? -71.738 62.719 -53.882 1.00 51.39 85 SER A N 1
ATOM 755 C CA . SER B 2 85 ? -70.555 63.579 -53.890 1.00 47.04 85 SER A CA 1
ATOM 756 C C . SER B 2 85 ? -69.477 63.090 -52.935 1.00 42.47 85 SER A C 1
ATOM 757 O O . SER B 2 85 ? -68.943 63.867 -52.141 1.00 40.77 85 SER A O 1
ATOM 760 N N . LEU B 2 86 ? -69.167 61.801 -53.012 1.00 40.55 86 LEU A N 1
ATOM 761 C CA . LEU B 2 86 ? -68.208 61.199 -52.097 1.00 43.07 86 LEU A CA 1
ATOM 762 C C . LEU B 2 86 ? -66.801 61.753 -52.296 1.00 47.35 86 LEU A C 1
ATOM 763 O O . LEU B 2 86 ? -66.382 62.027 -53.421 1.00 48.45 86 LEU A O 1
ATOM 768 N N . GLY B 2 87 ? -66.092 61.947 -51.189 1.00 44.24 87 GLY A N 1
ATOM 769 C CA . GLY B 2 87 ? -64.704 62.375 -51.224 1.00 42.51 87 GLY A CA 1
ATOM 770 C C . GLY B 2 87 ? -63.845 61.399 -50.444 1.00 48.63 87 GLY A C 1
ATOM 771 O O . GLY B 2 87 ? -64.355 60.422 -49.903 1.00 53.81 87 GLY A O 1
ATOM 772 N N . ALA B 2 88 ? -62.544 61.657 -50.372 1.00 45.30 88 ALA A N 1
ATOM 773 C CA . ALA B 2 88 ? -61.632 60.759 -49.663 1.00 54.22 88 ALA A CA 1
ATOM 774 C C . ALA B 2 88 ? -61.877 60.751 -48.153 1.00 50.09 88 ALA A C 1
ATOM 775 O O . ALA B 2 88 ? -61.434 59.842 -47.449 1.00 43.45 88 ALA A O 1
ATOM 777 N N . GLU B 2 89 ? -62.579 61.769 -47.664 1.00 45.76 89 GLU A N 1
ATOM 778 C CA . GLU B 2 89 ? -62.868 61.900 -46.239 1.00 50.34 89 GLU A CA 1
ATOM 779 C C . GLU B 2 89 ? -64.018 60.983 -45.821 1.00 43.87 89 GLU A C 1
ATOM 780 O O . GLU B 2 89 ? -64.315 60.847 -44.632 1.00 40.28 89 GLU A O 1
ATOM 786 N N . ASP B 2 90 ? -64.659 60.356 -46.803 1.00 38.42 90 ASP A N 1
ATOM 787 C CA . ASP B 2 90 ? -65.790 59.469 -46.544 1.00 38.01 90 ASP A CA 1
ATOM 788 C C . ASP B 2 90 ? -65.379 57.999 -46.590 1.00 40.70 90 ASP A C 1
ATOM 789 O O . ASP B 2 90 ? -66.184 57.110 -46.304 1.00 38.59 90 ASP A O 1
ATOM 794 N N . THR B 2 91 ? -64.125 57.750 -46.953 1.00 34.27 91 THR A N 1
ATOM 795 C CA . THR B 2 91 ? -63.595 56.391 -46.975 1.00 35.62 91 THR A CA 1
ATOM 796 C C . THR B 2 91 ? -63.566 55.823 -45.558 1.00 30.78 91 THR A C 1
ATOM 797 O O . THR B 2 91 ? -62.872 56.346 -44.685 1.00 36.26 91 THR A O 1
ATOM 801 N N . ALA B 2 92 ? -64.325 54.752 -45.338 1.00 29.63 92 ALA A N 1
ATOM 802 C CA . ALA B 2 92 ? -64.493 54.182 -44.002 1.00 35.20 92 ALA A CA 1
ATOM 803 C C . ALA B 2 92 ? -65.267 52.870 -44.026 1.00 31.10 92 ALA A C 1
ATOM 804 O O . ALA B 2 92 ? -65.918 52.533 -45.019 1.00 25.87 92 ALA A O 1
ATOM 806 N N . VAL B 2 93 ? -65.191 52.135 -42.920 1.00 27.90 93 VAL A N 1
ATOM 807 C CA . VAL B 2 93 ? -66.146 51.064 -42.653 1.00 30.17 93 VAL A CA 1
ATOM 808 C C . VAL B 2 93 ? -67.411 51.733 -42.123 1.00 32.29 93 VAL A C 1
ATOM 809 O O . VAL B 2 93 ? -67.332 52.594 -41.242 1.00 27.26 93 VAL A O 1
ATOM 813 N N . TYR B 2 94 ? -68.567 51.362 -42.667 1.00 23.18 94 TYR A N 1
ATOM 814 C CA . TYR B 2 94 ? -69.837 51.925 -42.207 1.00 31.08 94 TYR A CA 1
ATOM 815 C C . TYR B 2 94 ? -70.665 50.913 -41.419 1.00 33.83 94 TYR A C 1
ATOM 816 O O . TYR B 2 94 ? -70.996 49.838 -41.926 1.00 28.78 94 TYR A O 1
ATOM 825 N N . TYR B 2 95 ? -70.995 51.265 -40.177 1.00 31.42 95 TYR A N 1
ATOM 826 C CA . TYR B 2 95 ? -71.774 50.381 -39.314 1.00 23.80 95 TYR A CA 1
ATOM 827 C C . TYR B 2 95 ? -73.243 50.763 -39.254 1.00 29.29 95 TYR A C 1
ATOM 828 O O . TYR B 2 95 ? -73.590 51.943 -39.121 1.00 30.51 95 TYR A O 1
ATOM 837 N N . CYS B 2 96 ? -74.099 49.754 -39.358 1.00 26.69 96 CYS A N 1
ATOM 838 C CA . CYS B 2 96 ? -75.506 49.899 -39.021 1.00 28.59 96 CYS A CA 1
ATOM 839 C C . CYS B 2 96 ? -75.606 49.662 -37.515 1.00 25.06 96 CYS A C 1
ATOM 840 O O . CYS B 2 96 ? -75.015 48.712 -37.005 1.00 27.07 96 CYS A O 1
ATOM 843 N N . ALA B 2 97 ? -76.328 50.518 -36.797 1.00 24.59 97 ALA A N 1
ATOM 844 C CA . ALA B 2 97 ? -76.429 50.376 -35.340 1.00 29.59 97 ALA A CA 1
ATOM 845 C C . ALA B 2 97 ? -77.800 50.741 -34.757 1.00 31.15 97 ALA A C 1
ATOM 846 O O . ALA B 2 97 ? -78.381 51.774 -35.104 1.00 28.03 97 ALA A O 1
ATOM 848 N N . ARG B 2 98 ? -78.307 49.894 -33.862 1.00 36.16 98 ARG A N 1
ATOM 849 C CA . ARG B 2 98 ? -79.578 50.165 -33.187 1.00 25.87 98 ARG A CA 1
ATOM 850 C C . ARG B 2 98 ? -79.376 50.969 -31.901 1.00 26.22 98 ARG A C 1
ATOM 851 O O . ARG B 2 98 ? -78.464 50.691 -31.120 1.00 26.05 98 ARG A O 1
ATOM 859 N N . GLU B 2 99 ? -80.223 51.971 -31.690 1.00 28.00 99 GLU A N 1
ATOM 860 C CA . GLU B 2 99 ? -80.119 52.817 -30.506 1.00 27.40 99 GLU A CA 1
ATOM 861 C C . GLU B 2 99 ? -80.987 52.288 -29.374 1.00 28.50 99 GLU A C 1
ATOM 862 O O . GLU B 2 99 ? -82.074 51.756 -29.611 1.00 33.92 99 GLU A O 1
ATOM 868 N N . PHE B 2 100 ? -80.511 52.449 -28.144 1.00 23.34 100 PHE A N 1
ATOM 869 C CA . PHE B 2 100 ? -81.239 51.978 -26.974 1.00 25.08 100 PHE A CA 1
ATOM 870 C C . PHE B 2 100 ? -81.376 53.062 -25.906 1.00 27.79 100 PHE A C 1
ATOM 871 O O . PHE B 2 100 ? -80.405 53.754 -25.574 1.00 27.06 100 PHE A O 1
ATOM 879 N N . HIS B 2 101 ? -82.590 53.210 -25.381 1.00 26.40 101 HIS A N 1
ATOM 880 C CA . HIS B 2 101 ? -82.846 54.101 -24.254 1.00 32.25 101 HIS A CA 1
ATOM 881 C C . HIS B 2 101 ? -83.147 53.286 -23.000 1.00 30.30 101 HIS A C 1
ATOM 882 O O . HIS B 2 101 ? -84.107 52.516 -22.971 1.00 34.14 101 HIS A O 1
ATOM 889 N N . SER B 2 102 ? -82.330 53.467 -21.966 1.00 29.11 102 SER A N 1
ATOM 890 C CA . SER B 2 102 ? -82.472 52.721 -20.719 1.00 32.11 102 SER A CA 1
ATOM 891 C C . SER B 2 102 ? -83.429 53.420 -19.761 1.00 45.11 102 SER A C 1
ATOM 892 O O . SER B 2 102 ? -83.736 52.904 -18.684 1.00 34.14 102 SER A O 1
ATOM 895 N N . GLY B 2 103 ? -83.903 54.597 -20.154 1.00 35.28 103 GLY A N 1
ATOM 896 C CA . GLY B 2 103 ? -84.665 55.439 -19.252 1.00 29.34 103 GLY A CA 1
ATOM 897 C C . GLY B 2 103 ? -83.757 56.532 -18.723 1.00 34.35 103 GLY A C 1
ATOM 898 O O . GLY B 2 103 ? -84.221 57.545 -18.198 1.00 41.00 103 GLY A O 1
ATOM 899 N N . LEU B 2 104 ? -82.452 56.314 -18.857 1.00 32.78 104 LEU A N 1
ATOM 900 C CA . LEU B 2 104 ? -81.462 57.326 -18.514 1.00 39.27 104 LEU A CA 1
ATOM 901 C C . LEU B 2 104 ? -80.812 57.866 -19.784 1.00 42.52 104 LEU A C 1
ATOM 902 O O . LEU B 2 104 ? -81.280 58.853 -20.361 1.00 34.78 104 LEU A O 1
ATOM 907 N N . GLY B 2 105 ? -79.744 57.207 -20.229 1.00 40.40 105 GLY A N 1
ATOM 908 C CA . GLY B 2 105 ? -79.011 57.655 -21.402 1.00 32.34 105 GLY A CA 1
ATOM 909 C C . GLY B 2 105 ? -79.284 56.864 -22.672 1.00 31.59 105 GLY A C 1
ATOM 910 O O . GLY B 2 105 ? -80.067 55.912 -22.669 1.00 30.00 105 GLY A O 1
ATOM 911 N N . TRP B 2 106 ? -78.633 57.264 -23.760 1.00 34.28 106 TRP A N 1
ATOM 912 C CA . TRP B 2 106 ? -78.779 56.588 -25.045 1.00 28.51 106 TRP A CA 1
ATOM 913 C C . TRP B 2 106 ? -77.458 55.975 -25.499 1.00 32.11 106 TRP A C 1
ATOM 914 O O . TRP B 2 106 ? -76.413 56.626 -25.442 1.00 30.43 106 TRP A O 1
ATOM 925 N N . HIS B 2 107 ? -77.504 54.723 -25.948 1.00 27.67 107 HIS A N 1
ATOM 926 C CA . HIS B 2 107 ? -76.306 54.050 -26.451 1.00 26.19 107 HIS A CA 1
ATOM 927 C C . HIS B 2 107 ? -76.667 52.999 -27.494 1.00 26.40 107 HIS A C 1
ATOM 928 O O . HIS B 2 107 ? -77.847 52.714 -27.718 1.00 27.88 107 HIS A O 1
ATOM 935 N N . PHE B 2 108 ? -75.652 52.431 -28.138 1.00 25.95 108 PHE A N 1
ATOM 936 C CA . PHE B 2 108 ? -75.873 51.429 -29.177 1.00 26.21 108 PHE A CA 1
ATOM 937 C C . PHE B 2 108 ? -75.779 50.011 -28.614 1.00 27.55 108 PHE A C 1
ATOM 938 O O . PHE B 2 108 ? -74.749 49.632 -28.052 1.00 32.23 108 PHE A O 1
ATOM 946 N N . ASP B 2 109 ? -76.853 49.234 -28.767 1.00 19.93 109 ASP A N 1
ATOM 947 C CA . ASP B 2 109 ? -76.912 47.886 -28.194 1.00 30.87 109 ASP A CA 1
ATOM 948 C C . ASP B 2 109 ? -76.865 46.785 -29.256 1.00 25.23 109 ASP A C 1
ATOM 949 O O . ASP B 2 109 ? -76.880 45.597 -28.930 1.00 36.09 109 ASP A O 1
ATOM 954 N N . LEU B 2 110 ? -76.818 47.185 -30.523 1.00 27.33 110 LEU A N 1
ATOM 955 C CA . LEU B 2 110 ? -76.769 46.228 -31.628 1.00 26.72 110 LEU A CA 1
ATOM 956 C C . LEU B 2 110 ? -76.009 46.817 -32.815 1.00 24.45 110 LEU A C 1
ATOM 957 O O . LEU B 2 110 ? -76.288 47.937 -33.241 1.00 26.48 110 LEU A O 1
ATOM 962 N N . TRP B 2 111 ? -75.047 46.061 -33.339 1.00 28.04 111 TRP A N 1
ATOM 963 C CA . TRP B 2 111 ? -74.233 46.511 -34.467 1.00 23.55 111 TRP A CA 1
ATOM 964 C C . TRP B 2 111 ? -74.175 45.448 -35.555 1.00 28.06 111 TRP A C 1
ATOM 965 O O . TRP B 2 111 ? -74.327 44.255 -35.283 1.00 25.00 111 TRP A O 1
ATOM 976 N N . GLY B 2 112 ? -73.936 45.884 -36.788 1.00 33.93 112 GLY A N 1
ATOM 977 C CA . GLY B 2 112 ? -73.644 44.962 -37.869 1.00 25.06 112 GLY A CA 1
ATOM 978 C C . GLY B 2 112 ? -72.143 44.786 -37.996 1.00 27.47 112 GLY A C 1
ATOM 979 O O . GLY B 2 112 ? -71.379 45.388 -37.238 1.00 31.27 112 GLY A O 1
ATOM 980 N N . ARG B 2 113 ? -71.716 43.964 -38.950 1.00 34.53 113 ARG A N 1
ATOM 981 C CA . ARG B 2 113 ? -70.292 43.748 -39.197 1.00 32.25 113 ARG A CA 1
ATOM 982 C C . ARG B 2 113 ? -69.623 44.996 -39.753 1.00 35.37 113 ARG A C 1
ATOM 983 O O . ARG B 2 113 ? -68.425 45.215 -39.555 1.00 30.12 113 ARG A O 1
ATOM 991 N N . GLY B 2 114 ? -70.407 45.813 -40.448 1.00 26.48 114 GLY A N 1
ATOM 992 C CA . GLY B 2 114 ? -69.869 46.955 -41.160 1.00 38.48 114 GLY A CA 1
ATOM 993 C C . GLY B 2 114 ? -69.517 46.584 -42.590 1.00 43.85 114 GLY A C 1
ATOM 994 O O . GLY B 2 114 ? -69.226 45.422 -42.884 1.00 36.84 114 GLY A O 1
ATOM 995 N N . THR B 2 115 ? -69.556 47.570 -43.483 1.00 39.94 115 THR A N 1
ATOM 996 C CA . THR B 2 115 ? -69.143 47.371 -44.868 1.00 37.03 115 THR A CA 1
ATOM 997 C C . THR B 2 115 ? -68.195 48.499 -45.270 1.00 39.17 115 THR A C 1
ATOM 998 O O . THR B 2 115 ? -68.411 49.659 -44.910 1.00 38.49 115 THR A O 1
ATOM 1002 N N . LEU B 2 116 ? -67.128 48.158 -45.989 1.00 41.35 116 LEU A N 1
ATOM 1003 C CA . LEU B 2 116 ? -66.091 49.139 -46.316 1.00 34.36 116 LEU A CA 1
ATOM 1004 C C . LEU B 2 116 ? -66.395 49.950 -47.576 1.00 39.73 116 LEU A C 1
ATOM 1005 O O . LEU B 2 116 ? -66.692 49.387 -48.633 1.00 27.40 116 LEU A O 1
ATOM 1010 N N . VAL B 2 117 ? -66.320 51.274 -47.456 1.00 30.27 117 VAL A N 1
ATOM 1011 C CA . VAL B 2 117 ? -66.493 52.163 -48.601 1.00 27.14 117 VAL A CA 1
ATOM 1012 C C . VAL B 2 117 ? -65.172 52.854 -48.925 1.00 32.47 117 VAL A C 1
ATOM 1013 O O . VAL B 2 117 ? -64.629 53.599 -48.106 1.00 32.42 117 VAL A O 1
ATOM 1017 N N . THR B 2 118 ? -64.648 52.588 -50.117 1.00 35.49 118 THR A N 1
ATOM 1018 C CA . THR B 2 118 ? -63.377 53.171 -50.532 1.00 43.88 118 THR A CA 1
ATOM 1019 C C . THR B 2 118 ? -63.573 54.154 -51.684 1.00 33.60 118 THR A C 1
ATOM 1020 O O . THR B 2 118 ? -64.089 53.796 -52.744 1.00 31.79 118 THR A O 1
ATOM 1024 N N . VAL B 2 119 ? -63.160 55.397 -51.467 1.00 35.22 119 VAL A N 1
ATOM 1025 C CA . VAL B 2 119 ? -63.291 56.431 -52.485 1.00 42.10 119 VAL A CA 1
ATOM 1026 C C . VAL B 2 119 ? -61.977 56.587 -53.247 1.00 37.44 119 VAL A C 1
ATOM 1027 O O . VAL B 2 119 ? -61.040 57.224 -52.763 1.00 38.50 119 VAL A O 1
ATOM 1031 N N . SER B 2 120 ? -61.910 55.990 -54.435 1.00 39.45 120 SER A N 1
ATOM 1032 C CA . SER B 2 120 ? -60.679 56.008 -55.227 1.00 37.22 120 SER A CA 1
ATOM 1033 C C . SER B 2 120 ? -60.959 56.218 -56.709 1.00 40.95 120 SER A C 1
ATOM 1034 O O . SER B 2 120 ? -61.998 55.803 -57.222 1.00 38.39 120 SER A O 1
ATOM 1037 N N . SER B 2 121 ? -60.020 56.865 -57.390 1.00 32.82 121 SER A N 1
ATOM 1038 C CA . SER B 2 121 ? -60.079 57.003 -58.840 1.00 35.78 121 SER A CA 1
ATOM 1039 C C . SER B 2 121 ? -59.560 55.721 -59.473 1.00 37.29 121 SER A C 1
ATOM 1040 O O . SER B 2 121 ? -59.830 55.434 -60.636 1.00 43.46 121 SER A O 1
ATOM 1043 N N . ALA B 2 122 ? -58.816 54.952 -58.684 1.00 35.73 122 ALA A N 1
ATOM 1044 C CA . ALA B 2 122 ? -58.144 53.746 -59.160 1.00 34.31 122 ALA A CA 1
ATOM 1045 C C . ALA B 2 122 ? -59.124 52.632 -59.502 1.00 31.08 122 ALA A C 1
ATOM 1046 O O . ALA B 2 122 ? -60.256 52.627 -59.030 1.00 38.03 122 ALA A O 1
ATOM 1048 N N . SER B 2 123 ? -58.677 51.679 -60.315 1.00 35.11 123 SER A N 1
ATOM 1049 C CA . SER B 2 123 ? -59.535 50.580 -60.742 1.00 40.43 123 SER A CA 1
ATOM 1050 C C . SER B 2 123 ? -59.382 49.383 -59.812 1.00 41.68 123 SER A C 1
ATOM 1051 O O . SER B 2 123 ? -58.373 49.250 -59.123 1.00 36.63 123 SER A O 1
ATOM 1054 N N . THR B 2 124 ? -60.390 48.518 -59.790 1.00 43.60 124 THR A N 1
ATOM 1055 C CA . THR B 2 124 ? -60.352 47.314 -58.962 1.00 36.46 124 THR A CA 1
ATOM 1056 C C . THR B 2 124 ? -59.382 46.282 -59.534 1.00 43.64 124 THR A C 1
ATOM 1057 O O . THR B 2 124 ? -59.415 45.984 -60.729 1.00 38.39 124 THR A O 1
ATOM 1061 N N . LYS B 2 125 ? -58.519 45.736 -58.681 1.00 33.52 125 LYS A N 1
ATOM 1062 C CA . LYS B 2 125 ? -57.609 44.676 -59.103 1.00 39.63 125 LYS A CA 1
ATOM 1063 C C . LYS B 2 125 ? -57.656 43.492 -58.137 1.00 45.42 125 LYS A C 1
ATOM 1064 O O . LYS B 2 125 ? -57.468 43.657 -56.930 1.00 40.74 125 LYS A O 1
ATOM 1070 N N . GLY B 2 126 ? -57.913 42.301 -58.675 1.00 41.24 126 GLY A N 1
ATOM 1071 C CA . GLY B 2 126 ? -57.941 41.088 -57.878 1.00 30.01 126 GLY A CA 1
ATOM 1072 C C . GLY B 2 126 ? -56.550 40.574 -57.582 1.00 32.47 126 GLY A C 1
ATOM 1073 O O . GLY B 2 126 ? -55.608 40.880 -58.309 1.00 36.03 126 GLY A O 1
ATOM 1074 N N . PRO B 2 127 ? -56.415 39.778 -56.513 1.00 31.28 127 PRO A N 1
ATOM 1075 C CA . PRO B 2 127 ? -55.097 39.313 -56.083 1.00 32.94 127 PRO A CA 1
ATOM 1076 C C . PRO B 2 127 ? -54.653 38.055 -56.814 1.00 36.82 127 PRO A C 1
ATOM 1077 O O . PRO B 2 127 ? -55.475 37.356 -57.406 1.00 40.58 127 PRO A O 1
ATOM 1081 N N . SER B 2 128 ? -53.353 37.790 -56.781 1.00 33.24 128 SER A N 1
ATOM 1082 C CA . SER B 2 128 ? -52.818 36.506 -57.199 1.00 34.79 128 SER A CA 1
ATOM 1083 C C . SER B 2 128 ? -52.477 35.761 -55.918 1.00 33.61 128 SER A C 1
ATOM 1084 O O . SER B 2 128 ? -52.073 36.380 -54.932 1.00 36.13 128 SER A O 1
ATOM 1087 N N . VAL B 2 129 ? -52.641 34.443 -55.915 1.00 35.63 129 VAL A N 1
ATOM 1088 C CA . VAL B 2 129 ? -52.433 33.671 -54.693 1.00 27.73 129 VAL A CA 1
ATOM 1089 C C . VAL B 2 129 ? -51.303 32.656 -54.851 1.00 34.86 129 VAL A C 1
ATOM 1090 O O . VAL B 2 129 ? -51.331 31.824 -55.756 1.00 42.81 129 VAL A O 1
ATOM 1094 N N . PHE B 2 130 ? -50.313 32.727 -53.964 1.00 33.42 130 PHE A N 1
ATOM 1095 C CA . PHE B 2 130 ? -49.171 31.822 -54.030 1.00 38.22 130 PHE A CA 1
ATOM 1096 C C . PHE B 2 130 ? -48.987 31.068 -52.717 1.00 36.90 130 PHE A C 1
ATOM 1097 O O . PHE B 2 130 ? -49.180 31.636 -51.642 1.00 40.87 130 PHE A O 1
ATOM 1105 N N . PRO B 2 131 ? -48.621 29.779 -52.802 1.00 44.09 131 PRO A N 1
ATOM 1106 C CA . PRO B 2 131 ? -48.404 28.970 -51.599 1.00 38.38 131 PRO A CA 1
ATOM 1107 C C . PRO B 2 131 ? -47.114 29.340 -50.891 1.00 36.17 131 PRO A C 1
ATOM 1108 O O . PRO B 2 131 ? -46.104 29.609 -51.543 1.00 46.22 131 PRO A O 1
ATOM 1112 N N . LEU B 2 132 ? -47.168 29.377 -49.566 1.00 37.48 132 LEU A N 1
ATOM 1113 C CA . LEU B 2 132 ? -45.971 29.402 -48.745 1.00 38.03 132 LEU A CA 1
ATOM 1114 C C . LEU B 2 132 ? -45.782 27.976 -48.252 1.00 34.83 132 LEU A C 1
ATOM 1115 O O . LEU B 2 132 ? -46.408 27.563 -47.274 1.00 32.08 132 LEU A O 1
ATOM 1120 N N . ALA B 2 133 ? -44.941 27.216 -48.947 1.00 41.89 133 ALA A N 1
ATOM 1121 C CA . ALA B 2 133 ? -44.783 25.792 -48.668 1.00 44.67 133 ALA A CA 1
ATOM 1122 C C . ALA B 2 133 ? -43.716 25.540 -47.618 1.00 38.38 133 ALA A C 1
ATOM 1123 O O . ALA B 2 133 ? -42.682 26.193 -47.604 1.00 43.43 133 ALA A O 1
ATOM 1125 N N . PRO B 2 134 ? -43.976 24.575 -46.724 1.00 38.19 134 PRO A N 1
ATOM 1126 C CA . PRO B 2 134 ? -42.953 24.178 -45.746 1.00 47.37 134 PRO A CA 1
ATOM 1127 C C . PRO B 2 134 ? -41.984 23.200 -46.380 1.00 65.67 134 PRO A C 1
ATOM 1128 O O . PRO B 2 134 ? -42.302 22.637 -47.428 1.00 60.27 134 PRO A O 1
ATOM 1132 N N . SER B 2 135 ? -40.821 23.003 -45.768 1.00 74.63 135 SER A N 1
ATOM 1133 C CA . SER B 2 135 ? -39.892 21.978 -46.245 1.00 92.30 135 SER A CA 1
ATOM 1134 C C . SER B 2 135 ? -39.818 20.826 -45.253 1.00 100.36 135 SER A C 1
ATOM 1135 O O . SER B 2 135 ? -40.195 20.974 -44.090 1.00 104.44 135 SER A O 1
ATOM 1138 N N . SER B 2 136 ? -39.332 19.678 -45.720 1.00 107.06 136 SER A N 1
ATOM 1139 C CA . SER B 2 136 ? -39.064 18.540 -44.848 1.00 113.43 136 SER A CA 1
ATOM 1140 C C . SER B 2 136 ? -37.706 18.715 -44.170 1.00 106.69 136 SER A C 1
ATOM 1141 O O . SER B 2 136 ? -37.012 17.740 -43.881 1.00 106.38 136 SER A O 1
ATOM 1144 N N . LYS B 2 137 ? -37.341 19.970 -43.917 1.00 104.91 137 LYS A N 1
ATOM 1145 C CA . LYS B 2 137 ? -36.071 20.315 -43.291 1.00 99.07 137 LYS A CA 1
ATOM 1146 C C . LYS B 2 137 ? -36.112 20.071 -41.784 1.00 103.72 137 LYS A C 1
ATOM 1147 O O . LYS B 2 137 ? -35.125 20.306 -41.084 1.00 99.81 137 LYS A O 1
ATOM 1153 N N . SER B 2 138 ? -37.265 19.613 -41.299 1.00 107.51 138 SER A N 1
ATOM 1154 C CA . SER B 2 138 ? -37.423 19.115 -39.931 1.00 107.30 138 SER A CA 1
ATOM 1155 C C . SER B 2 138 ? -37.004 20.120 -38.855 1.00 92.95 138 SER A C 1
ATOM 1156 O O . SER B 2 138 ? -37.781 20.449 -37.961 1.00 86.56 138 SER A O 1
ATOM 1159 N N . GLY B 2 142 ? -40.912 19.530 -34.486 1.00 48.08 142 GLY A N 1
ATOM 1160 C CA . GLY B 2 142 ? -42.220 19.243 -33.921 1.00 49.61 142 GLY A CA 1
ATOM 1161 C C . GLY B 2 142 ? -43.331 20.076 -34.538 1.00 50.43 142 GLY A C 1
ATOM 1162 O O . GLY B 2 142 ? -44.478 19.635 -34.624 1.00 51.54 142 GLY A O 1
ATOM 1163 N N . THR B 2 143 ? -42.983 21.283 -34.973 1.00 40.41 143 THR A N 1
ATOM 1164 C CA . THR B 2 143 ? -43.955 22.221 -35.527 1.00 42.44 143 THR A CA 1
ATOM 1165 C C . THR B 2 143 ? -43.490 22.759 -36.880 1.00 46.17 143 THR A C 1
ATOM 1166 O O . THR B 2 143 ? -42.324 23.119 -37.042 1.00 46.53 143 THR A O 1
ATOM 1170 N N . ALA B 2 144 ? -44.405 22.805 -37.848 1.00 32.66 144 ALA A N 1
ATOM 1171 C CA . ALA B 2 144 ? -44.118 23.383 -39.161 1.00 31.42 144 ALA A CA 1
ATOM 1172 C C . ALA B 2 144 ? -45.020 24.583 -39.439 1.00 35.55 144 ALA A C 1
ATOM 1173 O O . ALA B 2 144 ? -46.070 24.740 -38.814 1.00 37.76 144 ALA A O 1
ATOM 1175 N N . ALA B 2 145 ? -44.615 25.417 -40.392 1.00 25.46 145 ALA A N 1
ATOM 1176 C CA . ALA B 2 145 ? -45.421 26.561 -40.801 1.00 29.09 145 ALA A CA 1
ATOM 1177 C C . ALA B 2 145 ? -45.680 26.526 -42.300 1.00 30.68 145 ALA A C 1
ATOM 1178 O O . ALA B 2 145 ? -44.794 26.185 -43.084 1.00 30.11 145 ALA A O 1
ATOM 1180 N N . LEU B 2 146 ? -46.893 26.890 -42.695 1.00 30.71 146 LEU A N 1
ATOM 1181 C CA . LEU B 2 146 ? -47.230 27.020 -44.106 1.00 33.91 146 LEU A CA 1
ATOM 1182 C C . LEU B 2 146 ? -48.242 28.140 -44.255 1.00 25.99 146 LEU A C 1
ATOM 1183 O O . LEU B 2 146 ? -48.846 28.565 -43.268 1.00 32.10 146 LEU A O 1
ATOM 1188 N N . GLY B 2 147 ? -48.436 28.623 -45.475 1.00 27.53 147 GLY A N 1
ATOM 1189 C CA . GLY B 2 147 ? -49.392 29.690 -45.684 1.00 22.05 147 GLY A CA 1
ATOM 1190 C C . GLY B 2 147 ? -49.689 30.020 -47.129 1.00 28.16 147 GLY A C 1
ATOM 1191 O O . GLY B 2 147 ? -49.299 29.295 -48.045 1.00 32.99 147 GLY A O 1
ATOM 1192 N N . CYS B 2 148 ? -50.406 31.121 -47.324 1.00 28.11 148 CYS A N 1
ATOM 1193 C CA . CYS B 2 148 ? -50.690 31.631 -48.654 1.00 28.40 148 CYS A CA 1
ATOM 1194 C C . CYS B 2 148 ? -50.275 33.087 -48.732 1.00 34.31 148 CYS A C 1
ATOM 1195 O O . CYS B 2 148 ? -50.417 33.835 -47.764 1.00 26.87 148 CYS A O 1
ATOM 1198 N N . LEU B 2 149 ? -49.736 33.478 -49.880 1.00 34.58 149 LEU A N 1
ATOM 1199 C CA . LEU B 2 149 ? -49.385 34.868 -50.120 1.00 26.06 149 LEU A CA 1
ATOM 1200 C C . LEU B 2 149 ? -50.430 35.475 -51.043 1.00 29.75 149 LEU A C 1
ATOM 1201 O O . LEU B 2 149 ? -50.653 34.979 -52.147 1.00 37.08 149 LEU A O 1
ATOM 1206 N N . VAL B 2 150 ? -51.079 36.539 -50.581 1.00 24.88 150 VAL A N 1
ATOM 1207 C CA . VAL B 2 150 ? -52.164 37.171 -51.329 1.00 33.52 150 VAL A CA 1
ATOM 1208 C C . VAL B 2 150 ? -51.683 38.527 -51.836 1.00 33.37 150 VAL A C 1
ATOM 1209 O O . VAL B 2 150 ? -51.666 39.506 -51.087 1.00 33.29 150 VAL A O 1
ATOM 1213 N N . LYS B 2 151 ? -51.301 38.581 -53.112 1.00 37.42 151 LYS A N 1
ATOM 1214 C CA . LYS B 2 151 ? -50.490 39.690 -53.619 1.00 37.17 151 LYS A CA 1
ATOM 1215 C C . LYS B 2 151 ? -51.168 40.559 -54.678 1.00 37.21 151 LYS A C 1
ATOM 1216 O O . LYS B 2 151 ? -51.920 40.064 -55.520 1.00 36.82 151 LYS A O 1
ATOM 1222 N N . ASP B 2 152 ? -50.881 41.859 -54.620 1.00 39.44 152 ASP A N 1
ATOM 1223 C CA . ASP B 2 152 ? -51.300 42.826 -55.638 1.00 41.70 152 ASP A CA 1
ATOM 1224 C C . ASP B 2 152 ? -52.815 42.939 -55.803 1.00 38.24 152 ASP A C 1
ATOM 1225 O O . ASP B 2 152 ? -53.355 42.548 -56.839 1.00 40.98 152 ASP A O 1
ATOM 1230 N N . TYR B 2 153 ? -53.497 43.480 -54.797 1.00 32.61 153 TYR A N 1
ATOM 1231 C CA . TYR B 2 153 ? -54.939 43.692 -54.910 1.00 33.80 153 TYR A CA 1
ATOM 1232 C C . TYR B 2 153 ? -55.386 45.089 -54.469 1.00 31.86 153 TYR A C 1
ATOM 1233 O O . TYR B 2 153 ? -54.692 45.773 -53.710 1.00 31.64 153 TYR A O 1
ATOM 1242 N N . PHE B 2 154 ? -56.549 45.500 -54.969 1.00 30.40 154 PHE A N 1
ATOM 1243 C CA . PHE B 2 154 ? -57.177 46.755 -54.582 1.00 28.46 154 PHE A CA 1
ATOM 1244 C C . PHE B 2 154 ? -58.660 46.702 -54.936 1.00 25.60 154 PHE A C 1
ATOM 1245 O O . PHE B 2 154 ? -59.024 46.235 -56.012 1.00 33.20 154 PHE A O 1
ATOM 1253 N N . PRO B 2 155 ? -59.521 47.179 -54.025 1.00 26.62 155 PRO A N 1
ATOM 1254 C CA . PRO B 2 155 ? -59.125 47.670 -52.704 1.00 25.57 155 PRO A CA 1
ATOM 1255 C C . PRO B 2 155 ? -59.277 46.584 -51.653 1.00 33.66 155 PRO A C 1
ATOM 1256 O O . PRO B 2 155 ? -59.483 45.420 -51.996 1.00 32.59 155 PRO A O 1
ATOM 1260 N N . GLU B 2 156 ? -59.170 46.973 -50.386 1.00 34.40 156 GLU A N 1
ATOM 1261 C CA . GLU B 2 156 ? -59.515 46.102 -49.272 1.00 29.54 156 GLU A CA 1
ATOM 1262 C C . GLU B 2 156 ? -61.024 45.833 -49.323 1.00 29.06 156 GLU A C 1
ATOM 1263 O O . GLU B 2 156 ? -61.772 46.622 -49.904 1.00 37.95 156 GLU A O 1
ATOM 1269 N N . PRO B 2 157 ? -61.483 44.729 -48.709 1.00 25.10 157 PRO A N 1
ATOM 1270 C CA . PRO B 2 157 ? -60.681 43.765 -47.957 1.00 28.95 157 PRO A CA 1
ATOM 1271 C C . PRO B 2 157 ? -60.541 42.433 -48.667 1.00 29.49 157 PRO A C 1
ATOM 1272 O O . PRO B 2 157 ? -61.195 42.183 -49.678 1.00 31.80 157 PRO A O 1
ATOM 1276 N N . VAL B 2 158 ? -59.663 41.596 -48.128 1.00 27.51 158 VAL A N 1
ATOM 1277 C CA . VAL B 2 158 ? -59.537 40.210 -48.544 1.00 26.84 158 VAL A CA 1
ATOM 1278 C C . VAL B 2 158 ? -59.757 39.344 -47.310 1.00 34.68 158 VAL A C 1
ATOM 1279 O O . VAL B 2 158 ? -59.150 39.584 -46.265 1.00 33.21 158 VAL A O 1
ATOM 1283 N N . THR B 2 159 ? -60.638 38.355 -47.415 1.00 26.44 159 THR A N 1
ATOM 1284 C CA . THR B 2 159 ? -60.806 37.389 -46.334 1.00 28.91 159 THR A CA 1
ATOM 1285 C C . THR B 2 159 ? -60.043 36.115 -46.666 1.00 26.82 159 THR A C 1
ATOM 1286 O O . THR B 2 159 ? -59.982 35.702 -47.827 1.00 24.08 159 THR A O 1
ATOM 1290 N N . VAL B 2 160 ? -59.438 35.514 -45.648 1.00 28.84 160 VAL A N 1
ATOM 1291 C CA . VAL B 2 160 ? -58.740 34.246 -45.814 1.00 22.99 160 VAL A CA 1
ATOM 1292 C C . VAL B 2 160 ? -59.188 33.290 -44.720 1.00 25.25 160 VAL A C 1
ATOM 1293 O O . VAL B 2 160 ? -59.143 33.633 -43.539 1.00 29.42 160 VAL A O 1
ATOM 1297 N N . SER B 2 161 ? -59.635 32.099 -45.104 1.00 28.60 161 SER A N 1
ATOM 1298 C CA . SER B 2 161 ? -59.910 31.055 -44.123 1.00 31.81 161 SER A CA 1
ATOM 1299 C C . SER B 2 161 ? -59.060 29.839 -44.464 1.00 28.83 161 SER A C 1
ATOM 1300 O O . SER B 2 161 ? -58.513 29.755 -45.564 1.00 28.68 161 SER A O 1
ATOM 1303 N N . TRP B 2 162 ? -58.938 28.908 -43.524 1.00 23.71 162 TRP A N 1
ATOM 1304 C CA . TRP B 2 162 ? -58.205 27.670 -43.771 1.00 25.11 162 TRP A CA 1
ATOM 1305 C C . TRP B 2 162 ? -59.123 26.462 -43.642 1.00 30.89 162 TRP A C 1
ATOM 1306 O O . TRP B 2 162 ? -59.861 26.335 -42.657 1.00 26.77 162 TRP A O 1
ATOM 1317 N N . ASN B 2 163 ? -59.075 25.586 -44.646 1.00 32.75 163 ASN A N 1
ATOM 1318 C CA . ASN B 2 163 ? -59.965 24.426 -44.726 1.00 29.74 163 ASN A CA 1
ATOM 1319 C C . ASN B 2 163 ? -61.430 24.795 -44.468 1.00 33.11 163 ASN A C 1
ATOM 1320 O O . ASN B 2 163 ? -62.079 24.213 -43.596 1.00 33.79 163 ASN A O 1
ATOM 1325 N N . SER B 2 164 ? -61.918 25.793 -45.203 1.00 33.26 164 SER A N 1
ATOM 1326 C CA . SER B 2 164 ? -63.310 26.239 -45.131 1.00 36.96 164 SER A CA 1
ATOM 1327 C C . SER B 2 164 ? -63.785 26.661 -43.737 1.00 36.06 164 SER A C 1
ATOM 1328 O O . SER B 2 164 ? -64.990 26.709 -43.473 1.00 45.46 164 SER A O 1
ATOM 1331 N N . GLY B 2 165 ? -62.845 26.973 -42.851 1.00 34.49 165 GLY A N 1
ATOM 1332 C CA . GLY B 2 165 ? -63.195 27.443 -41.521 1.00 23.38 165 GLY A CA 1
ATOM 1333 C C . GLY B 2 165 ? -62.974 26.409 -40.435 1.00 32.39 165 GLY A C 1
ATOM 1334 O O . GLY B 2 165 ? -63.184 26.683 -39.253 1.00 32.35 165 GLY A O 1
ATOM 1335 N N . ALA B 2 166 ? -62.545 25.215 -40.831 1.00 27.04 166 ALA A N 1
ATOM 1336 C CA . ALA B 2 166 ? -62.301 24.141 -39.872 1.00 36.34 166 ALA A CA 1
ATOM 1337 C C . ALA B 2 166 ? -60.994 24.340 -39.106 1.00 35.10 166 ALA A C 1
ATOM 1338 O O . ALA B 2 166 ? -60.833 23.831 -37.992 1.00 31.98 166 ALA A O 1
ATOM 1340 N N . LEU B 2 167 ? -60.056 25.063 -39.714 1.00 33.60 167 LEU A N 1
ATOM 1341 C CA . LEU B 2 167 ? -58.763 25.330 -39.083 1.00 33.33 167 LEU A CA 1
ATOM 1342 C C . LEU B 2 167 ? -58.651 26.790 -38.648 1.00 29.98 167 LEU A C 1
ATOM 1343 O O . LEU B 2 167 ? -58.615 27.695 -39.483 1.00 36.87 167 LEU A O 1
ATOM 1348 N N . THR B 2 168 ? -58.594 27.016 -37.337 1.00 24.72 168 THR A N 1
ATOM 1349 C CA . THR B 2 168 ? -58.504 28.372 -36.796 1.00 27.98 168 THR A CA 1
ATOM 1350 C C . THR B 2 168 ? -57.327 28.550 -35.833 1.00 36.88 168 THR A C 1
ATOM 1351 O O . THR B 2 168 ? -56.750 29.635 -35.740 1.00 37.21 168 THR A O 1
ATOM 1355 N N . SER B 2 169 ? -56.972 27.486 -35.121 1.00 33.36 169 SER A N 1
ATOM 1356 C CA . SER B 2 169 ? -55.835 27.533 -34.206 1.00 26.17 169 SER A CA 1
ATOM 1357 C C . SER B 2 169 ? -54.507 27.696 -34.944 1.00 33.33 169 SER A C 1
ATOM 1358 O O . SER B 2 169 ? -54.267 27.057 -35.972 1.00 31.08 169 SER A O 1
ATOM 1361 N N . GLY B 2 170 ? -53.650 28.567 -34.423 1.00 25.59 170 GLY A N 1
ATOM 1362 C CA . GLY B 2 170 ? -52.345 28.798 -35.020 1.00 31.08 170 GLY A CA 1
ATOM 1363 C C . GLY B 2 170 ? -52.346 29.706 -36.237 1.00 30.62 170 GLY A C 1
ATOM 1364 O O . GLY B 2 170 ? -51.286 30.005 -36.788 1.00 39.82 170 GLY A O 1
ATOM 1365 N N . VAL B 2 171 ? -53.528 30.154 -36.652 1.00 26.10 171 VAL A N 1
ATOM 1366 C CA . VAL B 2 171 ? -53.649 30.965 -37.861 1.00 26.09 171 VAL A CA 1
ATOM 1367 C C . VAL B 2 171 ? -53.303 32.432 -37.613 1.00 25.75 171 VAL A C 1
ATOM 1368 O O . VAL B 2 171 ? -53.770 33.033 -36.646 1.00 27.57 171 VAL A O 1
ATOM 1372 N N . HIS B 2 172 ? -52.470 32.995 -38.486 1.00 29.54 172 HIS A N 1
ATOM 1373 C CA . HIS B 2 172 ? -52.183 34.426 -38.476 1.00 23.38 172 HIS A CA 1
ATOM 1374 C C . HIS B 2 172 ? -52.399 34.989 -39.871 1.00 19.68 172 HIS A C 1
ATOM 1375 O O . HIS B 2 172 ? -51.600 34.746 -40.779 1.00 27.04 172 HIS A O 1
ATOM 1382 N N . THR B 2 173 ? -53.495 35.714 -40.055 1.00 19.17 173 THR A N 1
ATOM 1383 C CA . THR B 2 173 ? -53.702 36.442 -41.296 1.00 25.98 173 THR A CA 1
ATOM 1384 C C . THR B 2 173 ? -53.229 37.870 -41.064 1.00 21.11 173 THR A C 1
ATOM 1385 O O . THR B 2 173 ? -53.896 38.657 -40.390 1.00 23.45 173 THR A O 1
ATOM 1389 N N . PHE B 2 174 ? -52.054 38.189 -41.595 1.00 23.93 174 PHE A N 1
ATOM 1390 C CA . PHE B 2 174 ? -51.450 39.497 -41.366 1.00 27.46 174 PHE A CA 1
ATOM 1391 C C . PHE B 2 174 ? -52.282 40.614 -41.975 1.00 24.55 174 PHE A C 1
ATOM 1392 O O . PHE B 2 174 ? -52.953 40.407 -42.988 1.00 28.43 174 PHE A O 1
ATOM 1400 N N . PRO B 2 175 ? -52.266 41.796 -41.338 1.00 24.75 175 PRO A N 1
ATOM 1401 C CA . PRO B 2 175 ? -52.918 42.968 -41.931 1.00 26.84 175 PRO A CA 1
ATOM 1402 C C . PRO B 2 175 ? -52.219 43.327 -43.231 1.00 22.66 175 PRO A C 1
ATOM 1403 O O . PRO B 2 175 ? -51.002 43.201 -43.314 1.00 27.26 175 PRO A O 1
ATOM 1407 N N . ALA B 2 176 ? -52.979 43.747 -44.234 1.00 24.15 176 ALA A N 1
ATOM 1408 C CA . ALA B 2 176 ? -52.412 44.121 -45.522 1.00 24.65 176 ALA A CA 1
ATOM 1409 C C . ALA B 2 176 ? -51.411 45.270 -45.400 1.00 33.02 176 ALA A C 1
ATOM 1410 O O . ALA B 2 176 ? -51.620 46.204 -44.623 1.00 25.43 176 ALA A O 1
ATOM 1412 N N . VAL B 2 177 ? -50.330 45.204 -46.174 1.00 30.65 177 VAL A N 1
ATOM 1413 C CA . VAL B 2 177 ? -49.419 46.341 -46.292 1.00 43.89 177 VAL A CA 1
ATOM 1414 C C . VAL B 2 177 ? -49.509 46.949 -47.686 1.00 34.07 177 VAL A C 1
ATOM 1415 O O . VAL B 2 177 ? -49.717 46.239 -48.671 1.00 30.88 177 VAL A O 1
ATOM 1419 N N . LEU B 2 178 ? -49.373 48.267 -47.764 1.00 42.12 178 LEU A N 1
ATOM 1420 C CA . LEU B 2 178 ? -49.286 48.932 -49.054 1.00 35.36 178 LEU A CA 1
ATOM 1421 C C . LEU B 2 178 ? -47.891 48.726 -49.632 1.00 37.58 178 LEU A C 1
ATOM 1422 O O . LEU B 2 178 ? -46.892 49.099 -49.011 1.00 32.60 178 LEU A O 1
ATOM 1427 N N . GLN B 2 179 ? -47.823 48.104 -50.805 1.00 32.01 179 GLN A N 1
ATOM 1428 C CA . GLN B 2 179 ? -46.557 47.959 -51.510 1.00 36.15 179 GLN A CA 1
ATOM 1429 C C . GLN B 2 179 ? -46.279 49.254 -52.266 1.00 33.50 179 GLN A C 1
ATOM 1430 O O . GLN B 2 179 ? -47.162 50.105 -52.386 1.00 35.82 179 GLN A O 1
ATOM 1436 N N . SER B 2 180 ? -45.058 49.401 -52.773 1.00 39.82 180 SER A N 1
ATOM 1437 C CA . SER B 2 180 ? -44.664 50.604 -53.510 1.00 42.70 180 SER A CA 1
ATOM 1438 C C . SER B 2 180 ? -45.562 50.871 -54.725 1.00 39.78 180 SER A C 1
ATOM 1439 O O . SER B 2 180 ? -45.667 52.006 -55.194 1.00 42.95 180 SER A O 1
ATOM 1442 N N . SER B 2 181 ? -46.210 49.820 -55.221 1.00 35.43 181 SER A N 1
ATOM 1443 C CA . SER B 2 181 ? -47.103 49.928 -56.370 1.00 35.14 181 SER A CA 1
ATOM 1444 C C . SER B 2 181 ? -48.430 50.577 -56.002 1.00 35.73 181 SER A C 1
ATOM 1445 O O . SER B 2 181 ? -49.212 50.933 -56.884 1.00 27.07 181 SER A O 1
ATOM 1448 N N . GLY B 2 182 ? -48.688 50.725 -54.705 1.00 33.97 182 GLY A N 1
ATOM 1449 C CA . GLY B 2 182 ? -49.966 51.249 -54.250 1.00 33.53 182 GLY A CA 1
ATOM 1450 C C . GLY B 2 182 ? -51.029 50.166 -54.208 1.00 33.31 182 GLY A C 1
ATOM 1451 O O . GLY B 2 182 ? -52.224 50.456 -54.106 1.00 30.98 182 GLY A O 1
ATOM 1452 N N . LEU B 2 183 ? -50.583 48.915 -54.303 1.00 27.01 183 LEU A N 1
ATOM 1453 C CA . LEU B 2 183 ? -51.458 47.755 -54.181 1.00 31.51 183 LEU A CA 1
ATOM 1454 C C . LEU B 2 183 ? -51.208 47.061 -52.848 1.00 37.49 183 LEU A C 1
ATOM 1455 O O . LEU B 2 183 ? -50.100 47.121 -52.304 1.00 38.35 183 LEU A O 1
ATOM 1460 N N . TYR B 2 184 ? -52.231 46.394 -52.322 1.00 31.39 184 TYR A N 1
ATOM 1461 C CA . TYR B 2 184 ? -52.073 45.667 -51.070 1.00 33.34 184 TYR A CA 1
ATOM 1462 C C . TYR B 2 184 ? -51.461 44.293 -51.290 1.00 30.99 184 TYR A C 1
ATOM 1463 O O . TYR B 2 184 ? -51.522 43.732 -52.388 1.00 32.97 184 TYR A O 1
ATOM 1472 N N . SER B 2 185 ? -50.863 43.766 -50.229 1.00 31.20 185 SER A N 1
ATOM 1473 C CA . SER B 2 185 ? -50.411 42.383 -50.188 1.00 29.77 185 SER A CA 1
ATOM 1474 C C . SER B 2 185 ? -50.449 41.923 -48.736 1.00 34.35 185 SER A C 1
ATOM 1475 O O . SER B 2 185 ? -50.190 42.710 -47.820 1.00 25.51 185 SER A O 1
ATOM 1478 N N . LEU B 2 186 ? -50.802 40.658 -48.528 1.00 26.47 186 LEU A N 1
ATOM 1479 C CA . LEU B 2 186 ? -50.737 40.059 -47.201 1.00 24.07 186 LEU A CA 1
ATOM 1480 C C . LEU B 2 186 ? -50.344 38.590 -47.294 1.00 25.40 186 LEU A C 1
ATOM 1481 O O . LEU B 2 186 ? -50.459 37.971 -48.352 1.00 34.26 186 LEU A O 1
ATOM 1486 N N . SER B 2 187 ? -49.873 38.043 -46.181 1.00 19.80 187 SER A N 1
ATOM 1487 C CA . SER B 2 187 ? -49.726 36.606 -46.039 1.00 25.39 187 SER A CA 1
ATOM 1488 C C . SER B 2 187 ? -50.667 36.112 -44.952 1.00 32.40 187 SER A C 1
ATOM 1489 O O . SER B 2 187 ? -50.929 36.819 -43.973 1.00 28.16 187 SER A O 1
ATOM 1492 N N . SER B 2 188 ? -51.192 34.907 -45.139 1.00 24.52 188 SER A N 1
ATOM 1493 C CA . SER B 2 188 ? -51.883 34.204 -44.068 1.00 24.39 188 SER A CA 1
ATOM 1494 C C . SER B 2 188 ? -51.095 32.942 -43.803 1.00 24.35 188 SER A C 1
ATOM 1495 O O . SER B 2 188 ? -50.778 32.210 -44.736 1.00 23.74 188 SER A O 1
ATOM 1498 N N . VAL B 2 189 ? -50.761 32.699 -42.540 1.00 22.72 189 VAL A N 1
ATOM 1499 C CA . VAL B 2 189 ? -49.955 31.540 -42.169 1.00 23.71 189 VAL A CA 1
ATOM 1500 C C . VAL B 2 189 ? -50.576 30.771 -41.008 1.00 26.73 189 VAL A C 1
ATOM 1501 O O . VAL B 2 189 ? -51.386 31.310 -40.249 1.00 25.47 189 VAL A O 1
ATOM 1505 N N . VAL B 2 190 ? -50.184 29.509 -40.878 1.00 23.93 190 VAL A N 1
ATOM 1506 C CA . VAL B 2 190 ? -50.664 28.662 -39.800 1.00 27.81 190 VAL A CA 1
ATOM 1507 C C . VAL B 2 190 ? -49.545 27.717 -39.380 1.00 27.82 190 VAL A C 1
ATOM 1508 O O . VAL B 2 190 ? -48.789 27.231 -40.220 1.00 29.58 190 VAL A O 1
ATOM 1512 N N . THR B 2 191 ? -49.415 27.485 -38.080 1.00 24.80 191 THR A N 1
ATOM 1513 C CA . THR B 2 191 ? -48.461 26.501 -37.591 1.00 29.38 191 THR A CA 1
ATOM 1514 C C . THR B 2 191 ? -49.203 25.212 -37.272 1.00 33.06 191 THR A C 1
ATOM 1515 O O . THR B 2 191 ? -50.243 25.234 -36.610 1.00 33.18 191 THR A O 1
ATOM 1519 N N . VAL B 2 192 ? -48.673 24.097 -37.765 1.00 29.21 192 VAL A N 1
ATOM 1520 C CA . VAL B 2 192 ? -49.307 22.794 -37.610 1.00 35.29 192 VAL A CA 1
ATOM 1521 C C . VAL B 2 192 ? -48.255 21.779 -37.174 1.00 32.71 192 VAL A C 1
ATOM 1522 O O . VAL B 2 192 ? -47.056 22.026 -37.337 1.00 30.39 192 VAL A O 1
ATOM 1526 N N . PRO B 2 193 ? -48.689 20.643 -36.598 1.00 31.87 193 PRO A N 1
ATOM 1527 C CA . PRO B 2 193 ? -47.704 19.597 -36.293 1.00 32.66 193 PRO A CA 1
ATOM 1528 C C . PRO B 2 193 ? -47.016 19.137 -37.576 1.00 35.59 193 PRO A C 1
ATOM 1529 O O . PRO B 2 193 ? -47.690 19.001 -38.598 1.00 31.05 193 PRO A O 1
ATOM 1533 N N . SER B 2 194 ? -45.704 18.922 -37.531 1.00 38.12 194 SER A N 1
ATOM 1534 C CA . SER B 2 194 ? -44.958 18.531 -38.723 1.00 39.69 194 SER A CA 1
ATOM 1535 C C . SER B 2 194 ? -45.402 17.160 -39.221 1.00 37.55 194 SER A C 1
ATOM 1536 O O . SER B 2 194 ? -45.387 16.891 -40.424 1.00 31.67 194 SER A O 1
ATOM 1539 N N . SER B 2 195 ? -45.815 16.302 -38.291 1.00 31.29 195 SER A N 1
ATOM 1540 C CA . SER B 2 195 ? -46.258 14.950 -38.625 1.00 35.82 195 SER A CA 1
ATOM 1541 C C . SER B 2 195 ? -47.548 14.935 -39.452 1.00 36.33 195 SER A C 1
ATOM 1542 O O . SER B 2 195 ? -47.938 13.893 -39.984 1.00 29.60 195 SER A O 1
ATOM 1545 N N . SER B 2 196 ? -48.213 16.083 -39.560 1.00 35.30 196 SER A N 1
ATOM 1546 C CA . SER B 2 196 ? -49.458 16.166 -40.320 1.00 35.13 196 SER A CA 1
ATOM 1547 C C . SER B 2 196 ? -49.213 16.646 -41.753 1.00 34.86 196 SER A C 1
ATOM 1548 O O . SER B 2 196 ? -50.154 16.780 -42.537 1.00 41.21 196 SER A O 1
ATOM 1551 N N . LEU B 2 197 ? -47.949 16.879 -42.097 1.00 33.65 197 LEU A N 1
ATOM 1552 C CA . LEU B 2 197 ? -47.605 17.520 -43.369 1.00 44.22 197 LEU A CA 1
ATOM 1553 C C . LEU B 2 197 ? -48.021 16.773 -44.637 1.00 50.50 197 LEU A C 1
ATOM 1554 O O . LEU B 2 197 ? -48.382 17.397 -45.635 1.00 65.09 197 LEU A O 1
ATOM 1559 N N . GLY B 2 198 ? -47.978 15.449 -44.613 1.00 40.50 198 GLY A N 1
ATOM 1560 C CA . GLY B 2 198 ? -48.368 14.696 -45.794 1.00 47.07 198 GLY A CA 1
ATOM 1561 C C . GLY B 2 198 ? -49.709 14.003 -45.646 1.00 37.26 198 GLY A C 1
ATOM 1562 O O . GLY B 2 198 ? -50.229 13.425 -46.600 1.00 40.92 198 GLY A O 1
ATOM 1563 N N . THR B 2 199 ? -50.271 14.078 -44.445 1.00 33.58 199 THR A N 1
ATOM 1564 C CA . THR B 2 199 ? -51.476 13.335 -44.096 1.00 36.14 199 THR A CA 1
ATOM 1565 C C . THR B 2 199 ? -52.716 14.219 -44.050 1.00 36.45 199 THR A C 1
ATOM 1566 O O . THR B 2 199 ? -53.783 13.831 -44.521 1.00 50.28 199 THR A O 1
ATOM 1570 N N . GLN B 2 200 ? -52.576 15.400 -43.459 1.00 53.03 200 GLN A N 1
ATOM 1571 C CA . GLN B 2 200 ? -53.651 16.387 -43.449 1.00 45.49 200 GLN A CA 1
ATOM 1572 C C . GLN B 2 200 ? -53.568 17.233 -44.712 1.00 40.40 200 GLN A C 1
ATOM 1573 O O . GLN B 2 200 ? -52.476 17.505 -45.211 1.00 43.92 200 GLN A O 1
ATOM 1579 N N . THR B 2 201 ? -54.716 17.637 -45.243 1.00 45.42 201 THR A N 1
ATOM 1580 C CA . THR B 2 201 ? -54.733 18.557 -46.376 1.00 46.10 201 THR A CA 1
ATOM 1581 C C . THR B 2 201 ? -54.965 19.998 -45.906 1.00 44.36 201 THR A C 1
ATOM 1582 O O . THR B 2 201 ? -55.837 20.264 -45.072 1.00 37.75 201 THR A O 1
ATOM 1586 N N . TYR B 2 202 ? -54.160 20.919 -46.427 1.00 39.02 202 TYR A N 1
ATOM 1587 C CA . TYR B 2 202 ? -54.276 22.326 -46.067 1.00 33.64 202 TYR A CA 1
ATOM 1588 C C . TYR B 2 202 ? -54.607 23.188 -47.281 1.00 39.54 202 TYR A C 1
ATOM 1589 O O . TYR B 2 202 ? -53.822 23.278 -48.229 1.00 38.91 202 TYR A O 1
ATOM 1598 N N . ILE B 2 203 ? -55.786 23.804 -47.246 1.00 33.45 203 ILE A N 1
ATOM 1599 C CA . ILE B 2 203 ? -56.246 24.663 -48.329 1.00 34.14 203 ILE A CA 1
ATOM 1600 C C . ILE B 2 203 ? -56.546 26.046 -47.769 1.00 34.08 203 ILE A C 1
ATOM 1601 O O . ILE B 2 203 ? -57.264 26.174 -46.773 1.00 31.85 203 ILE A O 1
ATOM 1606 N N . CYS B 2 204 ? -55.993 27.082 -48.392 1.00 29.25 204 CYS A N 1
ATOM 1607 C CA . CYS B 2 204 ? -56.339 28.439 -47.992 1.00 35.34 204 CYS A CA 1
ATOM 1608 C C . CYS B 2 204 ? -57.471 28.945 -48.878 1.00 38.61 204 CYS A C 1
ATOM 1609 O O . CYS B 2 204 ? -57.424 28.807 -50.103 1.00 35.64 204 CYS A O 1
ATOM 1612 N N . ASN B 2 205 ? -58.498 29.507 -48.252 1.00 30.52 205 ASN A N 1
ATOM 1613 C CA . ASN B 2 205 ? -59.649 30.015 -48.983 1.00 34.99 205 ASN A CA 1
ATOM 1614 C C . ASN B 2 205 ? -59.595 31.533 -49.070 1.00 40.10 205 ASN A C 1
ATOM 1615 O O . ASN B 2 205 ? -59.867 32.231 -48.091 1.00 37.10 205 ASN A O 1
ATOM 1620 N N . VAL B 2 206 ? -59.236 32.037 -50.246 1.00 36.69 206 VAL A N 1
ATOM 1621 C CA . VAL B 2 206 ? -59.089 33.470 -50.450 1.00 27.32 206 VAL A CA 1
ATOM 1622 C C . VAL B 2 206 ? -60.303 34.042 -51.165 1.00 33.24 206 VAL A C 1
ATOM 1623 O O . VAL B 2 206 ? -60.761 33.496 -52.170 1.00 37.26 206 VAL A O 1
ATOM 1627 N N . ASN B 2 207 ? -60.822 35.145 -50.640 1.00 30.17 207 ASN A N 1
ATOM 1628 C CA . ASN B 2 207 ? -61.978 35.795 -51.237 1.00 39.71 207 ASN A CA 1
ATOM 1629 C C . ASN B 2 207 ? -61.781 37.307 -51.339 1.00 35.90 207 ASN A C 1
ATOM 1630 O O . ASN B 2 207 ? -61.605 37.989 -50.326 1.00 39.99 207 ASN A O 1
ATOM 1635 N N . HIS B 2 208 ? -61.795 37.822 -52.567 1.00 29.21 208 HIS A N 1
ATOM 1636 C CA . HIS B 2 208 ? -61.728 39.264 -52.796 1.00 37.43 208 HIS A CA 1
ATOM 1637 C C . HIS B 2 208 ? -62.929 39.725 -53.619 1.00 39.48 208 HIS A C 1
ATOM 1638 O O . HIS B 2 208 ? -62.876 39.774 -54.851 1.00 38.66 208 HIS A O 1
ATOM 1645 N N . LYS B 2 209 ? -64.005 40.066 -52.917 1.00 40.18 209 LYS A N 1
ATOM 1646 C CA . LYS B 2 209 ? -65.279 40.436 -53.540 1.00 43.96 209 LYS A CA 1
ATOM 1647 C C . LYS B 2 209 ? -65.279 41.584 -54.571 1.00 40.15 209 LYS A C 1
ATOM 1648 O O . LYS B 2 209 ? -65.981 41.484 -55.578 1.00 48.26 209 LYS A O 1
ATOM 1654 N N . PRO B 2 210 ? -64.512 42.671 -54.334 1.00 42.93 210 PRO A N 1
ATOM 1655 C CA . PRO B 2 210 ? -64.573 43.763 -55.317 1.00 34.49 210 PRO A CA 1
ATOM 1656 C C . PRO B 2 210 ? -64.164 43.328 -56.724 1.00 43.40 210 PRO A C 1
ATOM 1657 O O . PRO B 2 210 ? -64.591 43.936 -57.704 1.00 49.60 210 PRO A O 1
ATOM 1661 N N . SER B 2 211 ? -63.348 42.285 -56.816 1.00 38.58 211 SER A N 1
ATOM 1662 C CA . SER B 2 211 ? -62.922 41.766 -58.105 1.00 37.15 211 SER A CA 1
ATOM 1663 C C . SER B 2 211 ? -63.613 40.448 -58.416 1.00 45.46 211 SER A C 1
ATOM 1664 O O . SER B 2 211 ? -63.289 39.797 -59.411 1.00 43.65 211 SER A O 1
ATOM 1667 N N . ASN B 2 212 ? -64.561 40.066 -57.561 1.00 39.94 212 ASN A N 1
ATOM 1668 C CA . ASN B 2 212 ? -65.190 38.750 -57.632 1.00 52.13 212 ASN A CA 1
ATOM 1669 C C . ASN B 2 212 ? -64.141 37.659 -57.839 1.00 48.31 212 ASN A C 1
ATOM 1670 O O . ASN B 2 212 ? -64.291 36.786 -58.696 1.00 53.97 212 ASN A O 1
ATOM 1675 N N . THR B 2 213 ? -63.058 37.754 -57.071 1.00 44.10 213 THR A N 1
ATOM 1676 C CA . THR B 2 213 ? -61.996 36.761 -57.099 1.00 37.95 213 THR A CA 1
ATOM 1677 C C . THR B 2 213 ? -62.218 35.789 -55.947 1.00 39.67 213 THR A C 1
ATOM 1678 O O . THR B 2 213 ? -62.530 36.194 -54.823 1.00 44.47 213 THR A O 1
ATOM 1682 N N . LYS B 2 214 ? -62.082 34.503 -56.245 1.00 34.30 214 LYS A N 1
ATOM 1683 C CA . LYS B 2 214 ? -62.265 33.452 -55.257 1.00 40.99 214 LYS A CA 1
ATOM 1684 C C . LYS B 2 214 ? -61.277 32.342 -55.569 1.00 40.97 214 LYS A C 1
ATOM 1685 O O . LYS B 2 214 ? -61.320 31.747 -56.647 1.00 46.35 214 LYS A O 1
ATOM 1691 N N . VAL B 2 215 ? -60.373 32.079 -54.632 1.00 35.27 215 VAL A N 1
ATOM 1692 C CA . VAL B 2 215 ? -59.325 31.088 -54.845 1.00 40.15 215 VAL A CA 1
ATOM 1693 C C . VAL B 2 215 ? -59.239 30.099 -53.688 1.00 44.55 215 VAL A C 1
ATOM 1694 O O . VAL B 2 215 ? -59.079 30.492 -52.530 1.00 34.30 215 VAL A O 1
ATOM 1698 N N . ASP B 2 216 ? -59.364 28.817 -54.009 1.00 38.07 216 ASP A N 1
ATOM 1699 C CA . ASP B 2 216 ? -59.098 27.767 -53.041 1.00 34.96 216 ASP A CA 1
ATOM 1700 C C . ASP B 2 216 ? -57.790 27.095 -53.433 1.00 42.35 216 ASP A C 1
ATOM 1701 O O . ASP B 2 216 ? -57.712 26.424 -54.464 1.00 53.05 216 ASP A O 1
ATOM 1706 N N . LYS B 2 217 ? -56.758 27.304 -52.620 1.00 44.91 217 LYS A N 1
ATOM 1707 C CA . LYS B 2 217 ? -55.409 26.856 -52.960 1.00 40.37 217 LYS A CA 1
ATOM 1708 C C . LYS B 2 217 ? -54.875 25.813 -51.985 1.00 40.66 217 LYS A C 1
ATOM 1709 O O . LYS B 2 217 ? -54.814 26.044 -50.777 1.00 41.64 217 LYS A O 1
ATOM 1715 N N . LYS B 2 218 ? -54.494 24.659 -52.520 1.00 38.71 218 LYS A N 1
ATOM 1716 C CA . LYS B 2 218 ? -53.926 23.596 -51.703 1.00 43.13 218 LYS A CA 1
ATOM 1717 C C . LYS B 2 218 ? -52.441 23.864 -51.501 1.00 46.73 218 LYS A C 1
ATOM 1718 O O . LYS B 2 218 ? -51.706 24.073 -52.465 1.00 50.87 218 LYS A O 1
ATOM 1724 N N . VAL B 2 219 ? -51.999 23.870 -50.249 1.00 38.13 219 VAL A N 1
ATOM 1725 C CA . VAL B 2 219 ? -50.601 24.152 -49.956 1.00 36.90 219 VAL A CA 1
ATOM 1726 C C . VAL B 2 219 ? -49.855 22.855 -49.639 1.00 49.16 219 VAL A C 1
ATOM 1727 O O . VAL B 2 219 ? -50.150 22.182 -48.649 1.00 43.29 219 VAL A O 1
ATOM 1731 N N . GLU B 2 220 ? -48.896 22.506 -50.495 1.00 56.58 220 GLU A N 1
ATOM 1732 C CA . GLU B 2 220 ? -48.179 21.237 -50.382 1.00 52.92 220 GLU A CA 1
ATOM 1733 C C . GLU B 2 220 ? -46.672 21.419 -50.219 1.00 47.84 220 GLU A C 1
ATOM 1734 O O . GLU B 2 220 ? -46.091 22.346 -50.783 1.00 58.85 220 GLU A O 1
ATOM 1740 N N . PRO B 2 221 ? -46.037 20.524 -49.442 1.00 52.66 221 PRO A N 1
ATOM 1741 C CA . PRO B 2 221 ? -44.608 20.541 -49.090 1.00 61.12 221 PRO A CA 1
ATOM 1742 C C . PRO B 2 221 ? -43.620 20.481 -50.264 1.00 61.72 221 PRO A C 1
ATOM 1743 O O . PRO B 2 221 ? -42.580 19.835 -50.130 1.00 80.82 221 PRO A O 1
ATOM 1747 N N . LYS B 2 222 ? -43.940 21.138 -51.376 1.00 60.12 222 LYS A N 1
ATOM 1748 C CA . LYS B 2 222 ? -42.996 21.340 -52.478 1.00 71.61 222 LYS A CA 1
ATOM 1749 C C . LYS B 2 222 ? -42.422 20.039 -53.041 1.00 74.64 222 LYS A C 1
ATOM 1750 O O . LYS B 2 222 ? -41.311 19.637 -52.697 1.00 70.34 222 LYS A O 1
ATOM 1756 N N . TYR C 3 2 ? -68.975 69.152 -28.002 1.00 82.08 2 TYR B N 1
ATOM 1757 C CA . TYR C 3 2 ? -68.322 68.244 -27.064 1.00 80.71 2 TYR B CA 1
ATOM 1758 C C . TYR C 3 2 ? -67.085 67.564 -27.658 1.00 84.67 2 TYR B C 1
ATOM 1759 O O . TYR C 3 2 ? -67.077 67.164 -28.828 1.00 86.07 2 TYR B O 1
ATOM 1768 N N . VAL C 3 3 ? -66.040 67.451 -26.840 1.00 75.87 3 VAL B N 1
ATOM 1769 C CA . VAL C 3 3 ? -64.850 66.680 -27.197 1.00 75.60 3 VAL B CA 1
ATOM 1770 C C . VAL C 3 3 ? -64.427 65.785 -26.032 1.00 64.45 3 VAL B C 1
ATOM 1771 O O . VAL C 3 3 ? -64.257 66.253 -24.902 1.00 51.79 3 VAL B O 1
ATOM 1775 N N . LEU C 3 4 ? -64.291 64.491 -26.310 1.00 55.23 4 LEU B N 1
ATOM 1776 C CA . LEU C 3 4 ? -63.952 63.518 -25.279 1.00 49.77 4 LEU B CA 1
ATOM 1777 C C . LEU C 3 4 ? -62.552 62.968 -25.516 1.00 45.78 4 LEU B C 1
ATOM 1778 O O . LEU C 3 4 ? -62.312 62.269 -26.502 1.00 49.51 4 LEU B O 1
ATOM 1783 N N . THR C 3 5 ? -61.628 63.279 -24.613 1.00 40.13 5 THR B N 1
ATOM 1784 C CA . THR C 3 5 ? -60.246 62.839 -24.770 1.00 48.96 5 THR B CA 1
ATOM 1785 C C . THR C 3 5 ? -59.962 61.572 -23.968 1.00 45.88 5 THR B C 1
ATOM 1786 O O . THR C 3 5 ? -60.251 61.502 -22.770 1.00 35.91 5 THR B O 1
ATOM 1790 N N . GLN C 3 6 ? -59.407 60.570 -24.645 1.00 32.75 6 GLN B N 1
ATOM 1791 C CA . GLN C 3 6 ? -58.958 59.350 -23.987 1.00 38.66 6 GLN B CA 1
ATOM 1792 C C . GLN C 3 6 ? -57.459 59.198 -24.196 1.00 33.48 6 GLN B C 1
ATOM 1793 O O . GLN C 3 6 ? -56.917 59.683 -25.191 1.00 37.59 6 GLN B O 1
ATOM 1799 N N . PRO C 3 7 ? -56.783 58.518 -23.260 1.00 32.53 7 PRO B N 1
ATOM 1800 C CA . PRO C 3 7 ? -55.386 58.148 -23.505 1.00 33.38 7 PRO B CA 1
ATOM 1801 C C . PRO C 3 7 ? -55.311 57.173 -24.682 1.00 35.49 7 PRO B C 1
ATOM 1802 O O . PRO C 3 7 ? -56.197 56.328 -24.811 1.00 38.23 7 PRO B O 1
ATOM 1806 N N . PRO C 3 8 ? -54.279 57.293 -25.535 1.00 44.32 8 PRO B N 1
ATOM 1807 C CA . PRO C 3 8 ? -54.162 56.404 -26.697 1.00 33.02 8 PRO B CA 1
ATOM 1808 C C . PRO C 3 8 ? -53.897 54.973 -26.266 1.00 30.26 8 PRO B C 1
ATOM 1809 O O . PRO C 3 8 ? -54.378 54.033 -26.900 1.00 36.80 8 PRO B O 1
ATOM 1813 N N . SER C 3 9 ? -53.138 54.818 -25.186 1.00 27.64 9 SER B N 1
ATOM 1814 C CA . SER C 3 9 ? -52.675 53.503 -24.756 1.00 30.22 9 SER B CA 1
ATOM 1815 C C . SER C 3 9 ? -52.756 53.307 -23.247 1.00 24.86 9 SER B C 1
ATOM 1816 O O . SER C 3 9 ? -52.529 54.236 -22.472 1.00 36.49 9 SER B O 1
ATOM 1819 N N . VAL C 3 10 ? -53.082 52.085 -22.841 1.00 26.60 10 VAL B N 1
ATOM 1820 C CA . VAL C 3 10 ? -53.021 51.684 -21.443 1.00 23.77 10 VAL B CA 1
ATOM 1821 C C . VAL C 3 10 ? -52.359 50.313 -21.375 1.00 23.65 10 VAL B C 1
ATOM 1822 O O . VAL C 3 10 ? -52.798 49.373 -22.039 1.00 33.36 10 VAL B O 1
ATOM 1826 N N . SER C 3 11 ? -51.293 50.202 -20.590 1.00 23.40 11 SER B N 1
ATOM 1827 C CA . SER C 3 11 ? -50.595 48.928 -20.442 1.00 25.03 11 SER B CA 1
ATOM 1828 C C . SER C 3 11 ? -50.800 48.366 -19.044 1.00 27.59 11 SER B C 1
ATOM 1829 O O . SER C 3 11 ? -50.671 49.094 -18.055 1.00 31.79 11 SER B O 1
ATOM 1832 N N . VAL C 3 12 ? -51.110 47.072 -18.972 1.00 21.66 12 VAL B N 1
ATOM 1833 C CA . VAL C 3 12 ? -51.486 46.424 -17.718 1.00 18.23 12 VAL B CA 1
ATOM 1834 C C . VAL C 3 12 ? -50.978 44.979 -17.673 1.00 29.99 12 VAL B C 1
ATOM 1835 O O . VAL C 3 12 ? -51.076 44.244 -18.656 1.00 31.93 12 VAL B O 1
ATOM 1839 N N . ALA C 3 13 ? -50.422 44.580 -16.532 1.00 22.89 13 ALA B N 1
ATOM 1840 C CA . ALA C 3 13 ? -49.974 43.205 -16.337 1.00 27.47 13 ALA B CA 1
ATOM 1841 C C . ALA C 3 13 ? -51.188 42.314 -16.097 1.00 28.01 13 ALA B C 1
ATOM 1842 O O . ALA C 3 13 ? -52.194 42.787 -15.575 1.00 31.23 13 ALA B O 1
ATOM 1844 N N . PRO C 3 14 ? -51.095 41.022 -16.468 1.00 35.71 14 PRO B N 1
ATOM 1845 C CA . PRO C 3 14 ? -52.227 40.097 -16.322 1.00 29.66 14 PRO B CA 1
ATOM 1846 C C . PRO C 3 14 ? -52.658 39.958 -14.864 1.00 27.72 14 PRO B C 1
ATOM 1847 O O . PRO C 3 14 ? -51.798 39.905 -13.986 1.00 25.05 14 PRO B O 1
ATOM 1851 N N . GLY C 3 15 ? -53.962 39.897 -14.610 1.00 30.08 15 GLY B N 1
ATOM 1852 C CA . GLY C 3 15 ? -54.458 39.783 -13.248 1.00 27.87 15 GLY B CA 1
ATOM 1853 C C . GLY C 3 15 ? -54.553 41.123 -12.543 1.00 33.52 15 GLY B C 1
ATOM 1854 O O . GLY C 3 15 ? -55.117 41.226 -11.450 1.00 32.20 15 GLY B O 1
ATOM 1855 N N . GLN C 3 16 ? -54.001 42.158 -13.165 1.00 24.79 16 GLN B N 1
ATOM 1856 C CA . GLN C 3 16 ? -54.058 43.488 -12.582 1.00 21.52 16 GLN B CA 1
ATOM 1857 C C . GLN C 3 16 ? -55.159 44.329 -13.209 1.00 25.66 16 GLN B C 1
ATOM 1858 O O . GLN C 3 16 ? -55.903 43.850 -14.065 1.00 29.99 16 GLN B O 1
ATOM 1864 N N . THR C 3 17 ? -55.267 45.576 -12.767 1.00 27.92 17 THR B N 1
ATOM 1865 C CA . THR C 3 17 ? -56.394 46.427 -13.134 1.00 27.29 17 THR B CA 1
ATOM 1866 C C . THR C 3 17 ? -56.022 47.502 -14.155 1.00 24.63 17 THR B C 1
ATOM 1867 O O . THR C 3 17 ? -54.996 48.167 -14.027 1.00 26.03 17 THR B O 1
ATOM 1871 N N . ALA C 3 18 ? -56.866 47.667 -15.169 1.00 20.49 18 ALA B N 1
ATOM 1872 C CA . ALA C 3 18 ? -56.677 48.726 -16.151 1.00 25.29 18 ALA B CA 1
ATOM 1873 C C . ALA C 3 18 ? -57.713 49.816 -15.926 1.00 26.67 18 ALA B C 1
ATOM 1874 O O . ALA C 3 18 ? -58.880 49.522 -15.661 1.00 23.94 18 ALA B O 1
ATOM 1876 N N . ARG C 3 19 ? -57.284 51.071 -16.039 1.00 24.78 19 ARG B N 1
ATOM 1877 C CA . ARG C 3 19 ? -58.192 52.206 -15.914 1.00 21.43 19 ARG B CA 1
ATOM 1878 C C . ARG C 3 19 ? -58.103 53.100 -17.141 1.00 26.03 19 ARG B C 1
ATOM 1879 O O . ARG C 3 19 ? -57.023 53.563 -17.507 1.00 35.44 19 ARG B O 1
ATOM 1887 N N . ILE C 3 20 ? -59.250 53.325 -17.774 1.00 26.73 20 ILE B N 1
ATOM 1888 C CA . ILE C 3 20 ? -59.332 54.107 -19.000 1.00 27.64 20 ILE B CA 1
ATOM 1889 C C . ILE C 3 20 ? -60.193 55.341 -18.763 1.00 42.05 20 ILE B C 1
ATOM 1890 O O . ILE C 3 20 ? -61.333 55.227 -18.302 1.00 41.57 20 ILE B O 1
ATOM 1895 N N . THR C 3 21 ? -59.654 56.515 -19.083 1.00 30.62 21 THR B N 1
ATOM 1896 C CA . THR C 3 21 ? -60.340 57.767 -18.780 1.00 28.36 21 THR B CA 1
ATOM 1897 C C . THR C 3 21 ? -60.999 58.425 -19.984 1.00 36.22 21 THR B C 1
ATOM 1898 O O . THR C 3 21 ? -60.523 58.315 -21.118 1.00 37.82 21 THR B O 1
ATOM 1902 N N . CYS C 3 22 ? -62.106 59.107 -19.711 1.00 34.98 22 CYS B N 1
ATOM 1903 C CA . CYS C 3 22 ? -62.820 59.885 -20.707 1.00 42.78 22 CYS B CA 1
ATOM 1904 C C . CYS C 3 22 ? -62.899 61.314 -20.179 1.00 49.76 22 CYS B C 1
ATOM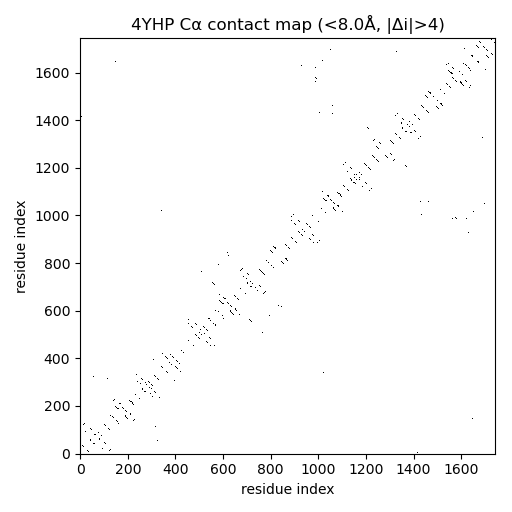 1905 O O . CYS C 3 22 ? -63.634 61.591 -19.225 1.00 43.43 22 CYS B O 1
ATOM 1908 N N . GLY C 3 23 ? -62.130 62.215 -20.784 1.00 43.79 23 GLY B N 1
ATOM 1909 C CA . GLY C 3 23 ? -62.055 63.591 -20.322 1.00 41.78 23 GLY B CA 1
ATOM 1910 C C . GLY C 3 23 ? -62.985 64.535 -21.058 1.00 53.55 23 GLY B C 1
ATOM 1911 O O . GLY C 3 23 ? -62.913 64.668 -22.283 1.00 58.07 23 GLY B O 1
ATOM 1912 N N . GLY C 3 24 ? -63.859 65.193 -20.303 1.00 44.50 24 GLY B N 1
ATOM 1913 C CA . GLY C 3 24 ? -64.788 66.161 -20.858 1.00 59.38 24 GLY B CA 1
ATOM 1914 C C . GLY C 3 24 ? -65.176 67.195 -19.819 1.00 62.49 24 GLY B C 1
ATOM 1915 O O . GLY C 3 24 ? -65.270 66.884 -18.630 1.00 49.33 24 GLY B O 1
ATOM 1916 N N . THR C 3 25 ? -65.393 68.430 -20.260 1.00 69.29 25 THR B N 1
ATOM 1917 C CA . THR C 3 25 ? -65.769 69.504 -19.344 1.00 68.95 25 THR B CA 1
ATOM 1918 C C . THR C 3 25 ? -67.170 69.257 -18.787 1.00 57.31 25 THR B C 1
ATOM 1919 O O . THR C 3 25 ? -68.153 69.285 -19.529 1.00 44.37 25 THR B O 1
ATOM 1923 N N . ASN C 3 26 ? -67.241 69.012 -17.480 1.00 49.10 26 ASN B N 1
ATOM 1924 C CA . ASN C 3 26 ? -68.482 68.624 -16.812 1.00 56.59 26 ASN B CA 1
ATOM 1925 C C . ASN C 3 26 ? -69.123 67.380 -17.434 1.00 56.79 26 ASN B C 1
ATOM 1926 O O . ASN C 3 26 ? -70.348 67.284 -17.547 1.00 57.78 26 ASN B O 1
ATOM 1931 N N . ILE C 3 27 ? -68.276 66.434 -17.836 1.00 47.46 27 ILE B N 1
ATOM 1932 C CA . ILE C 3 27 ? -68.723 65.147 -18.356 1.00 47.27 27 ILE B CA 1
ATOM 1933 C C . ILE C 3 27 ? -69.449 64.390 -17.247 1.00 42.04 27 ILE B C 1
ATOM 1934 O O . ILE C 3 27 ? -70.304 63.542 -17.510 1.00 39.35 27 ILE B O 1
ATOM 1939 N N . GLY C 3 28 ? -69.116 64.722 -16.001 1.00 40.36 28 GLY B N 1
ATOM 1940 C CA . GLY C 3 28 ? -69.751 64.112 -14.844 1.00 47.27 28 GLY B CA 1
ATOM 1941 C C . GLY C 3 28 ? -71.226 64.451 -14.714 1.00 51.18 28 GLY B C 1
ATOM 1942 O O . GLY C 3 28 ? -71.961 63.774 -13.994 1.00 47.02 28 GLY B O 1
ATOM 1943 N N . ASP C 3 29 ? -71.661 65.497 -15.415 1.00 48.54 29 ASP B N 1
ATOM 1944 C CA . ASP C 3 29 ? -73.056 65.928 -15.360 1.00 47.41 29 ASP B CA 1
ATOM 1945 C C . ASP C 3 29 ? -73.945 65.153 -16.335 1.00 53.24 29 ASP B C 1
ATOM 1946 O O . ASP C 3 29 ? -75.169 65.309 -16.327 1.00 56.19 29 ASP B O 1
ATOM 1951 N N . ILE C 3 30 ? -73.329 64.319 -17.171 1.00 46.67 30 ILE B N 1
ATOM 1952 C CA . ILE C 3 30 ? -74.070 63.519 -18.148 1.00 42.11 30 ILE B CA 1
ATOM 1953 C C . ILE C 3 30 ? -73.678 62.041 -18.093 1.00 42.82 30 ILE B C 1
ATOM 1954 O O . ILE C 3 30 ? -72.699 61.676 -17.442 1.00 39.09 30 ILE B O 1
ATOM 1959 N N . SER C 3 31 ? -74.443 61.194 -18.779 1.00 40.01 31 SER B N 1
ATOM 1960 C CA . SER C 3 31 ? -74.188 59.755 -18.764 1.00 35.53 31 SER B CA 1
ATOM 1961 C C . SER C 3 31 ? -73.134 59.336 -19.783 1.00 38.34 31 SER B C 1
ATOM 1962 O O . SER C 3 31 ? -73.153 59.782 -20.930 1.00 38.39 31 SER B O 1
ATOM 1965 N N . VAL C 3 32 ? -72.219 58.471 -19.355 1.00 33.61 32 VAL B N 1
ATOM 1966 C CA . VAL C 3 32 ? -71.166 57.964 -20.227 1.00 31.04 32 VAL B CA 1
ATOM 1967 C C . VAL C 3 32 ? -71.347 56.465 -20.459 1.00 34.89 32 VAL B C 1
ATOM 1968 O O . VAL C 3 32 ? -71.722 55.730 -19.544 1.00 26.34 32 VAL B O 1
ATOM 1972 N N . HIS C 3 33 ? -71.102 56.019 -21.688 1.00 30.60 33 HIS B N 1
ATOM 1973 C CA . HIS C 3 33 ? -71.176 54.600 -22.005 1.00 33.78 33 HIS B CA 1
ATOM 1974 C C . HIS C 3 33 ? -69.860 54.162 -22.637 1.00 29.65 33 HIS B C 1
ATOM 1975 O O . HIS C 3 33 ? -69.140 54.984 -23.208 1.00 26.41 33 HIS B O 1
ATOM 1982 N N . TRP C 3 34 ? -69.543 52.877 -22.523 1.00 26.67 34 TRP B N 1
ATOM 1983 C CA . TRP C 3 34 ? -68.264 52.362 -22.993 1.00 24.86 34 TRP B CA 1
ATOM 1984 C C . TRP C 3 34 ? -68.417 51.164 -23.928 1.00 31.07 34 TRP B C 1
ATOM 1985 O O . TRP C 3 34 ? -69.276 50.300 -23.719 1.00 24.90 34 TRP B O 1
ATOM 1996 N N . TYR C 3 35 ? -67.568 51.115 -24.950 1.00 34.56 35 TYR B N 1
ATOM 1997 C CA . TYR C 3 35 ? -67.569 50.007 -25.898 1.00 25.54 35 TYR B CA 1
ATOM 1998 C C . TYR C 3 35 ? -66.216 49.311 -25.917 1.00 26.50 35 TYR B C 1
ATOM 1999 O O . TYR C 3 35 ? -65.170 49.945 -25.743 1.00 27.94 35 TYR B O 1
ATOM 2008 N N . GLN C 3 36 ? -66.246 48.000 -26.109 1.00 27.80 36 GLN B N 1
ATOM 2009 C CA . GLN C 3 36 ? -65.031 47.238 -26.346 1.00 22.28 36 GLN B CA 1
ATOM 2010 C C . GLN C 3 36 ? -64.996 46.903 -27.827 1.00 25.59 36 GLN B C 1
ATOM 2011 O O . GLN C 3 36 ? -65.973 46.379 -28.365 1.00 28.20 36 GLN B O 1
ATOM 2017 N N . GLN C 3 37 ? -63.894 47.226 -28.497 1.00 25.18 37 GLN B N 1
ATOM 2018 C CA . GLN C 3 37 ? -63.740 46.867 -29.907 1.00 28.22 37 GLN B CA 1
ATOM 2019 C C . GLN C 3 37 ? -62.451 46.094 -30.138 1.00 28.02 37 GLN B C 1
ATOM 2020 O O . GLN C 3 37 ? -61.348 46.630 -29.987 1.00 28.85 37 GLN B O 1
ATOM 2026 N N . ARG C 3 38 ? -62.605 44.824 -30.492 1.00 25.67 38 ARG B N 1
ATOM 2027 C CA . ARG C 3 38 ? -61.476 43.973 -30.831 1.00 36.95 38 ARG B CA 1
ATOM 2028 C C . ARG C 3 38 ? -61.175 44.130 -32.322 1.00 37.95 38 ARG B C 1
ATOM 2029 O O . ARG C 3 38 ? -62.048 44.544 -33.089 1.00 33.07 38 ARG B O 1
ATOM 2037 N N . PRO C 3 39 ? -59.930 43.834 -32.730 1.00 30.98 39 PRO B N 1
ATOM 2038 C CA . PRO C 3 39 ? -59.506 43.978 -34.129 1.00 31.78 39 PRO B CA 1
ATOM 2039 C C . PRO C 3 39 ? -60.428 43.279 -35.136 1.00 28.84 39 PRO B C 1
ATOM 2040 O O . PRO C 3 39 ? -60.720 42.089 -35.002 1.00 29.34 39 PRO B O 1
ATOM 2044 N N . GLY C 3 40 ? -60.877 44.027 -36.139 1.00 31.29 40 GLY B N 1
ATOM 2045 C CA . GLY C 3 40 ? -61.741 43.489 -37.176 1.00 24.39 40 GLY B CA 1
ATOM 2046 C C . GLY C 3 40 ? -63.164 43.234 -36.721 1.00 36.99 40 GLY B C 1
ATOM 2047 O O . GLY C 3 40 ? -63.897 42.483 -37.368 1.00 47.30 40 GLY B O 1
ATOM 2048 N N . GLN C 3 41 ? -63.559 43.865 -35.618 1.00 32.41 41 GLN B N 1
ATOM 2049 C CA . GLN C 3 41 ? -64.876 43.631 -35.030 1.00 30.54 41 GLN B CA 1
ATOM 2050 C C . GLN C 3 41 ? -65.666 44.915 -34.767 1.00 26.78 41 GLN B C 1
ATOM 2051 O O . GLN C 3 41 ? -65.105 46.010 -34.727 1.00 30.81 41 GLN B O 1
ATOM 2057 N N . ALA C 3 42 ? -66.974 44.765 -34.586 1.00 27.30 42 ALA B N 1
ATOM 2058 C CA . ALA C 3 42 ? -67.839 45.885 -34.226 1.00 20.75 42 ALA B CA 1
ATOM 2059 C C . ALA C 3 42 ? -67.676 46.199 -32.748 1.00 26.74 42 ALA B C 1
ATOM 2060 O O . ALA C 3 42 ? -67.320 45.320 -31.960 1.00 19.32 42 ALA B O 1
ATOM 2062 N N . PRO C 3 43 ? -67.924 47.460 -32.367 1.00 30.63 43 PRO B N 1
ATOM 2063 C CA . PRO C 3 43 ? -67.919 47.819 -30.947 1.00 30.18 43 PRO B CA 1
ATOM 2064 C C . PRO C 3 43 ? -68.955 47.007 -30.182 1.00 30.23 43 PRO B C 1
ATOM 2065 O O . PRO C 3 43 ? -69.998 46.660 -30.741 1.00 28.03 43 PRO B O 1
ATOM 2069 N N . LEU C 3 44 ? -68.658 46.696 -28.925 1.00 31.97 44 LEU B N 1
ATOM 2070 C CA . LEU C 3 44 ? -69.613 46.024 -28.053 1.00 31.04 44 LEU B CA 1
ATOM 2071 C C . LEU C 3 44 ? -69.699 46.802 -26.752 1.00 30.42 44 LEU B C 1
ATOM 2072 O O . LEU C 3 44 ? -68.681 47.003 -26.082 1.00 28.79 44 LEU B O 1
ATOM 2077 N N . VAL C 3 45 ? -70.901 47.251 -26.396 1.00 22.99 45 VAL B N 1
ATOM 2078 C CA . VAL C 3 45 ? -71.078 47.990 -25.144 1.00 25.36 45 VAL B CA 1
ATOM 2079 C C . VAL C 3 45 ? -70.803 47.101 -23.922 1.00 23.03 45 VAL B C 1
ATOM 2080 O O . VAL C 3 45 ? -71.300 45.980 -23.826 1.00 24.00 45 VAL B O 1
ATOM 2084 N N . VAL C 3 46 ? -69.983 47.595 -23.001 1.00 26.53 46 VAL B N 1
ATOM 2085 C CA . VAL C 3 46 ? -69.632 46.817 -21.816 1.00 26.63 46 VAL B CA 1
ATOM 2086 C C . VAL C 3 46 ? -70.077 47.514 -20.533 1.00 24.42 46 VAL B C 1
ATOM 2087 O O . VAL C 3 46 ? -70.289 46.865 -19.511 1.00 28.33 46 VAL B O 1
ATOM 2091 N N . VAL C 3 47 ? -70.206 48.837 -20.596 1.00 28.65 47 VAL B N 1
ATOM 2092 C CA . VAL C 3 47 ? -70.725 49.630 -19.485 1.00 26.06 47 VAL B CA 1
ATOM 2093 C C . VAL C 3 47 ? -71.542 50.795 -20.033 1.00 26.43 47 VAL B C 1
ATOM 2094 O O . VAL C 3 47 ? -71.072 51.517 -20.911 1.00 28.86 47 VAL B O 1
ATOM 2098 N N . TYR C 3 48 ? -72.759 50.977 -19.523 1.00 28.39 48 TYR B N 1
ATOM 2099 C CA . TYR C 3 48 ? -73.592 52.117 -19.926 1.00 30.30 48 TYR B CA 1
ATOM 2100 C C . TYR C 3 48 ? -74.165 52.833 -18.706 1.00 32.67 48 TYR B C 1
ATOM 2101 O O . TYR C 3 48 ? -74.127 52.298 -17.595 1.00 33.20 48 TYR B O 1
ATOM 2110 N N . ASP C 3 49 ? -74.700 54.034 -18.923 1.00 26.38 49 ASP B N 1
ATOM 2111 C CA . ASP C 3 49 ? -75.230 54.866 -17.843 1.00 27.12 49 ASP B CA 1
ATOM 2112 C C . ASP C 3 49 ? -74.243 54.981 -16.682 1.00 30.33 49 ASP B C 1
ATOM 2113 O O . ASP C 3 49 ? -74.610 54.742 -15.529 1.00 32.23 49 ASP B O 1
ATOM 2118 N N . ASP C 3 50 ? -72.996 55.323 -17.013 1.00 34.84 50 ASP B N 1
ATOM 2119 C CA . ASP C 3 50 ? -71.899 55.485 -16.049 1.00 24.55 50 ASP B CA 1
ATOM 2120 C C . ASP C 3 50 ? -71.350 54.173 -15.474 1.00 31.10 50 ASP B C 1
ATOM 2121 O O . ASP C 3 50 ? -70.136 53.970 -15.432 1.00 28.62 50 ASP B O 1
ATOM 2126 N N . SER C 3 51 ? -72.238 53.287 -15.028 1.00 25.94 51 SER B N 1
ATOM 2127 C CA . SER C 3 51 ? -71.815 52.165 -14.189 1.00 29.29 51 SER B CA 1
ATOM 2128 C C . SER C 3 51 ? -72.670 50.901 -14.278 1.00 29.33 51 SER B C 1
ATOM 2129 O O . SER C 3 51 ? -72.493 49.977 -13.477 1.00 29.89 51 SER B O 1
ATOM 2132 N N . ASP C 3 52 ? -73.593 50.850 -15.232 1.00 21.36 52 ASP B N 1
ATOM 2133 C CA . ASP C 3 52 ? -74.387 49.638 -15.427 1.00 25.95 52 ASP B CA 1
ATOM 2134 C C . ASP C 3 52 ? -73.741 48.675 -16.421 1.00 28.33 52 ASP B C 1
ATOM 2135 O O . ASP C 3 52 ? -73.098 49.096 -17.386 1.00 29.56 52 ASP B O 1
ATOM 2140 N N . ARG C 3 53 ? -73.909 47.381 -16.173 1.00 26.15 53 ARG B N 1
ATOM 2141 C CA . ARG C 3 53 ? -73.423 46.363 -17.094 1.00 31.96 53 ARG B CA 1
ATOM 2142 C C . ARG C 3 53 ? -74.572 45.649 -17.796 1.00 31.49 53 ARG B C 1
ATOM 2143 O O . ARG C 3 53 ? -75.547 45.249 -17.158 1.00 35.62 53 ARG B O 1
ATOM 2151 N N . PRO C 3 54 ? -74.452 45.477 -19.120 1.00 30.68 54 PRO B N 1
ATOM 2152 C CA . PRO C 3 54 ? -75.393 44.633 -19.861 1.00 31.61 54 PRO B CA 1
ATOM 2153 C C . PRO C 3 54 ? -75.274 43.193 -19.375 1.00 35.92 54 PRO B C 1
ATOM 2154 O O . PRO C 3 54 ? -74.247 42.839 -18.788 1.00 35.24 54 PRO B O 1
ATOM 2158 N N . SER C 3 55 ? -76.300 42.379 -19.611 1.00 37.28 55 SER B N 1
ATOM 2159 C CA . SER C 3 55 ? -76.224 40.954 -19.304 1.00 45.25 55 SER B CA 1
ATOM 2160 C C . SER C 3 55 ? -75.117 40.309 -20.125 1.00 38.09 55 SER B C 1
ATOM 2161 O O . SER C 3 55 ? -74.948 40.630 -21.300 1.00 36.13 55 SER B O 1
ATOM 2164 N N . GLY C 3 56 ? -74.358 39.409 -19.507 1.00 37.25 56 GLY B N 1
ATOM 2165 C CA . GLY C 3 56 ? -73.282 38.724 -20.206 1.00 38.88 56 GLY B CA 1
ATOM 2166 C C . GLY C 3 56 ? -71.929 39.410 -20.110 1.00 37.93 56 GLY B C 1
ATOM 2167 O O . GLY C 3 56 ? -70.911 38.854 -20.536 1.00 46.66 56 GLY B O 1
ATOM 2168 N N . ILE C 3 57 ? -71.915 40.624 -19.566 1.00 28.27 57 ILE B N 1
ATOM 2169 C CA . ILE C 3 57 ? -70.663 41.331 -19.325 1.00 32.63 57 ILE B CA 1
ATOM 2170 C C . ILE C 3 57 ? -70.161 41.028 -17.913 1.00 29.90 57 ILE B C 1
ATOM 2171 O O . ILE C 3 57 ? -70.874 41.259 -16.937 1.00 35.81 57 ILE B O 1
ATOM 2176 N N . PRO C 3 58 ? -68.930 40.500 -17.810 1.00 31.09 58 PRO B N 1
ATOM 2177 C CA . PRO C 3 58 ? -68.289 40.142 -16.535 1.00 25.11 58 PRO B CA 1
ATOM 2178 C C . PRO C 3 58 ? -68.248 41.307 -15.547 1.00 30.21 58 PRO B C 1
ATOM 2179 O O . PRO C 3 58 ? -68.122 42.456 -15.971 1.00 33.41 58 PRO B O 1
ATOM 2183 N N . GLU C 3 59 ? -68.330 41.007 -14.251 1.00 35.71 59 GLU B N 1
ATOM 2184 C CA . GLU C 3 59 ? -68.256 42.031 -13.207 1.00 41.12 59 GLU B CA 1
ATOM 2185 C C . GLU C 3 59 ? -66.908 42.740 -13.154 1.00 33.30 59 GLU B C 1
ATOM 2186 O O . GLU C 3 59 ? -66.777 43.768 -12.486 1.00 31.90 59 GLU B O 1
ATOM 2192 N N . ARG C 3 60 ? -65.910 42.187 -13.840 1.00 32.76 60 ARG B N 1
ATOM 2193 C CA . ARG C 3 60 ? -64.579 42.791 -13.888 1.00 29.33 60 ARG B CA 1
ATOM 2194 C C . ARG C 3 60 ? -64.647 44.178 -14.522 1.00 31.87 60 ARG B C 1
ATOM 2195 O O . ARG C 3 60 ? -63.789 45.029 -14.277 1.00 29.49 60 ARG B O 1
ATOM 2203 N N . PHE C 3 61 ? -65.684 44.400 -15.326 1.00 26.17 61 PHE B N 1
ATOM 2204 C CA . PHE C 3 61 ? -65.936 45.709 -15.916 1.00 25.18 61 PHE B CA 1
ATOM 2205 C C . PHE C 3 61 ? -66.817 46.557 -14.996 1.00 26.88 61 PHE B C 1
ATOM 2206 O O . PHE C 3 61 ? -67.913 46.146 -14.614 1.00 30.25 61 PHE B O 1
ATOM 2214 N N . SER C 3 62 ? -66.323 47.733 -14.627 1.00 21.54 62 SER B N 1
ATOM 2215 C CA . SER C 3 62 ? -67.098 48.669 -13.826 1.00 26.11 62 SER B CA 1
ATOM 2216 C C . SER C 3 62 ? -66.856 50.070 -14.353 1.00 27.15 62 SER B C 1
ATOM 2217 O O . SER C 3 62 ? -65.860 50.317 -15.035 1.00 28.47 62 SER B O 1
ATOM 2220 N N . GLY C 3 63 ? -67.761 50.989 -14.034 1.00 31.04 63 GLY B N 1
ATOM 2221 C CA . GLY C 3 63 ? -67.619 52.360 -14.479 1.00 27.70 63 GLY B CA 1
ATOM 2222 C C . GLY C 3 63 ? -67.871 53.383 -13.390 1.00 30.23 63 GLY B C 1
ATOM 2223 O O . GLY C 3 63 ? -68.571 53.120 -12.409 1.00 35.81 63 GLY B O 1
ATOM 2224 N N . SER C 3 64 ? -67.285 54.560 -13.568 1.00 30.40 64 SER B N 1
ATOM 2225 C CA . SER C 3 64 ? -67.509 55.677 -12.667 1.00 32.07 64 SER B CA 1
ATOM 2226 C C . SER C 3 64 ? -67.408 56.963 -13.472 1.00 38.93 64 SER B C 1
ATOM 2227 O O . SER C 3 64 ? -66.658 57.037 -14.450 1.00 33.09 64 SER B O 1
ATOM 2230 N N . ASN C 3 65 ? -68.174 57.969 -13.070 1.00 38.84 65 ASN B N 1
ATOM 2231 C CA . ASN C 3 65 ? -68.169 59.247 -13.768 1.00 43.09 65 ASN B CA 1
ATOM 2232 C C . ASN C 3 65 ? -68.323 60.410 -12.792 1.00 48.61 65 ASN B C 1
ATOM 2233 O O . ASN C 3 65 ? -69.273 60.450 -12.008 1.00 48.23 65 ASN B O 1
ATOM 2238 N N . SER C 3 66 ? -67.391 61.357 -12.849 1.00 45.50 66 SER B N 1
ATOM 2239 C CA . SER C 3 66 ? -67.395 62.490 -11.925 1.00 49.56 66 SER B CA 1
ATOM 2240 C C . SER C 3 66 ? -66.556 63.667 -12.427 1.00 51.88 66 SER B C 1
ATOM 2241 O O . SER C 3 66 ? -65.512 63.479 -13.056 1.00 53.60 66 SER B O 1
ATOM 2244 N N . GLY C 3 67 ? -67.022 64.880 -12.136 1.00 48.61 67 GLY B N 1
ATOM 2245 C CA . GLY C 3 67 ? -66.311 66.096 -12.495 1.00 43.03 67 GLY B CA 1
ATOM 2246 C C . GLY C 3 67 ? -66.033 66.237 -13.978 1.00 53.81 67 GLY B C 1
ATOM 2247 O O . GLY C 3 67 ? -66.950 66.450 -14.779 1.00 49.43 67 GLY B O 1
ATOM 2248 N N . ASN C 3 68 ? -64.759 66.117 -14.341 1.00 45.84 68 ASN B N 1
ATOM 2249 C CA . ASN C 3 68 ? -64.344 66.196 -15.736 1.00 53.04 68 ASN B CA 1
ATOM 2250 C C . ASN C 3 68 ? -63.768 64.879 -16.256 1.00 55.98 68 ASN B C 1
ATOM 2251 O O . ASN C 3 68 ? -63.055 64.861 -17.263 1.00 47.91 68 ASN B O 1
ATOM 2256 N N . THR C 3 69 ? -64.088 63.777 -15.581 1.00 44.73 69 THR B N 1
ATOM 2257 C CA . THR C 3 69 ? -63.483 62.492 -15.914 1.00 43.99 69 THR B CA 1
ATOM 2258 C C . THR C 3 69 ? -64.385 61.277 -15.665 1.00 40.74 69 THR B C 1
ATOM 2259 O O . THR C 3 69 ? -64.732 60.969 -14.524 1.00 38.16 69 THR B O 1
ATOM 2263 N N . ALA C 3 70 ? -64.751 60.586 -16.741 1.00 37.92 70 ALA B N 1
ATOM 2264 C CA . ALA C 3 70 ? -65.386 59.273 -16.633 1.00 35.95 70 ALA B CA 1
ATOM 2265 C C . ALA C 3 70 ? -64.302 58.202 -16.692 1.00 34.07 70 ALA B C 1
ATOM 2266 O O . ALA C 3 70 ? -63.311 58.354 -17.409 1.00 37.75 70 ALA B O 1
ATOM 2268 N N . THR C 3 71 ? -64.485 57.121 -15.941 1.00 30.98 71 THR B N 1
ATOM 2269 C CA . THR C 3 71 ? -63.480 56.063 -15.890 1.00 32.98 71 THR B CA 1
ATOM 2270 C C . THR C 3 71 ? -64.073 54.671 -16.082 1.00 33.32 71 THR B C 1
ATOM 2271 O O . THR C 3 71 ? -64.980 54.265 -15.350 1.00 35.04 71 THR B O 1
ATOM 2275 N N . LEU C 3 72 ? -63.561 53.948 -17.076 1.00 28.49 72 LEU B N 1
ATOM 2276 C CA . LEU C 3 72 ? -63.851 52.526 -17.214 1.00 24.22 72 LEU B CA 1
ATOM 2277 C C . LEU C 3 72 ? -62.761 51.747 -16.496 1.00 24.89 72 LEU B C 1
ATOM 2278 O O . LEU C 3 72 ? -61.572 51.991 -16.710 1.00 30.07 72 LEU B O 1
ATOM 2283 N N . THR C 3 73 ? -63.163 50.815 -15.640 1.00 27.22 73 THR B N 1
ATOM 2284 C CA . THR C 3 73 ? -62.205 50.017 -14.882 1.00 27.03 73 THR B CA 1
ATOM 2285 C C . THR C 3 73 ? -62.357 48.529 -15.201 1.00 23.44 73 THR B C 1
ATOM 2286 O O . THR C 3 73 ? -63.455 47.978 -15.113 1.00 30.46 73 THR B O 1
ATOM 2290 N N . ILE C 3 74 ? -61.251 47.893 -15.579 1.00 25.53 74 ILE B N 1
ATOM 2291 C CA . ILE C 3 74 ? -61.226 46.463 -15.885 1.00 25.92 74 ILE B CA 1
ATOM 2292 C C . ILE C 3 74 ? -60.291 45.760 -14.907 1.00 28.92 74 ILE B C 1
ATOM 2293 O O . ILE C 3 74 ? -59.073 45.946 -14.974 1.00 30.25 74 ILE B O 1
ATOM 2298 N N . SER C 3 75 ? -60.850 44.961 -14.001 1.00 21.67 75 SER B N 1
ATOM 2299 C CA . SER C 3 75 ? -60.042 44.276 -12.992 1.00 30.63 75 SER B CA 1
ATOM 2300 C C . SER C 3 75 ? -59.667 42.885 -13.469 1.00 25.10 75 SER B C 1
ATOM 2301 O O . SER C 3 75 ? -60.347 42.325 -14.328 1.00 26.83 75 SER B O 1
ATOM 2304 N N . ARG C 3 76 ? -58.588 42.336 -12.908 1.00 24.54 76 ARG B N 1
ATOM 2305 C CA . ARG C 3 76 ? -58.105 40.999 -13.265 1.00 30.61 76 ARG B CA 1
ATOM 2306 C C . ARG C 3 76 ? -58.055 40.841 -14.786 1.00 34.84 76 ARG B C 1
ATOM 2307 O O . ARG C 3 76 ? -58.752 40.000 -15.359 1.00 33.35 76 ARG B O 1
ATOM 2315 N N . VAL C 3 77 ? -57.255 41.678 -15.437 1.00 27.61 77 VAL B N 1
ATOM 2316 C CA . VAL C 3 77 ? -57.186 41.692 -16.897 1.00 29.13 77 VAL B CA 1
ATOM 2317 C C . VAL C 3 77 ? -56.587 40.400 -17.4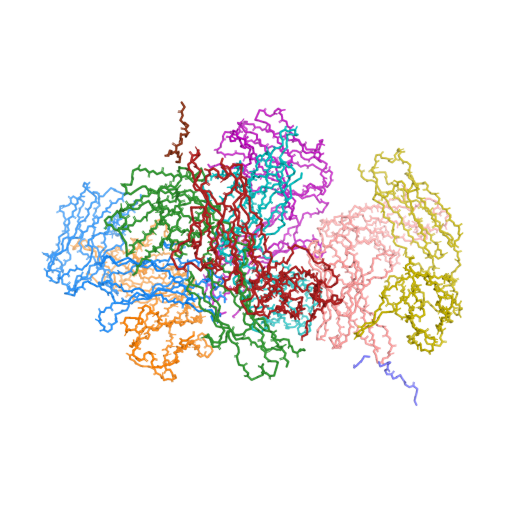60 1.00 34.16 77 VAL B C 1
ATOM 2318 O O . VAL C 3 77 ? -55.617 39.866 -16.919 1.00 32.70 77 VAL B O 1
ATOM 2322 N N . GLU C 3 78 ? -57.194 39.891 -18.528 1.00 28.99 78 GLU B N 1
ATOM 2323 C CA . GLU C 3 78 ? -56.667 38.743 -19.258 1.00 32.94 78 GLU B CA 1
ATOM 2324 C C . GLU C 3 78 ? -56.525 39.111 -20.737 1.00 29.26 78 GLU B C 1
ATOM 2325 O O . GLU C 3 78 ? -56.979 40.176 -21.157 1.00 27.19 78 GLU B O 1
ATOM 2331 N N . ALA C 3 79 ? -55.899 38.235 -21.522 1.00 24.62 79 ALA B N 1
ATOM 2332 C CA . ALA C 3 79 ? -55.620 38.519 -22.932 1.00 21.68 79 ALA B CA 1
ATOM 2333 C C . ALA C 3 79 ? -56.866 38.883 -23.733 1.00 23.54 79 ALA B C 1
ATOM 2334 O O . ALA C 3 79 ? -56.797 39.691 -24.662 1.00 26.00 79 ALA B O 1
ATOM 2336 N N . GLY C 3 80 ? -58.001 38.287 -23.372 1.00 23.42 80 GLY B N 1
ATOM 2337 C CA . GLY C 3 80 ? -59.261 38.561 -24.046 1.00 15.21 80 GLY B CA 1
ATOM 2338 C C . GLY C 3 80 ? -59.711 40.005 -23.910 1.00 25.23 80 GLY B C 1
ATOM 2339 O O . GLY C 3 80 ? -60.574 40.465 -24.659 1.00 24.45 80 GLY B O 1
ATOM 2340 N N . ASP C 3 81 ? -59.130 40.729 -22.958 1.00 23.20 81 ASP B N 1
ATOM 2341 C CA . ASP C 3 81 ? -59.477 42.132 -22.770 1.00 23.06 81 ASP B CA 1
ATOM 2342 C C . ASP C 3 81 ? -58.725 43.075 -23.722 1.00 25.23 81 ASP B C 1
ATOM 2343 O O . ASP C 3 81 ? -59.046 44.263 -23.803 1.00 25.36 81 ASP B O 1
ATOM 2348 N N . GLU C 3 82 ? -57.726 42.555 -24.432 1.00 24.52 82 GLU B N 1
ATOM 2349 C CA . GLU C 3 82 ? -56.989 43.371 -25.402 1.00 26.01 82 GLU B CA 1
ATOM 2350 C C . GLU C 3 82 ? -57.933 43.866 -26.484 1.00 20.21 82 GLU B C 1
ATOM 2351 O O . GLU C 3 82 ? -58.550 43.066 -27.192 1.00 32.75 82 GLU B O 1
ATOM 2357 N N . ALA C 3 83 ? -58.038 45.187 -26.605 1.00 22.54 83 ALA B N 1
ATOM 2358 C CA . ALA C 3 83 ? -58.998 45.818 -27.507 1.00 21.98 83 ALA B CA 1
ATOM 2359 C C . ALA C 3 83 ? -58.843 47.331 -27.490 1.00 21.58 83 ALA B C 1
ATOM 2360 O O . ALA C 3 83 ? -58.048 47.880 -26.722 1.00 25.72 83 ALA B O 1
ATOM 2362 N N . ASP C 3 84 ? -59.617 47.999 -28.338 1.00 20.47 84 ASP B N 1
ATOM 2363 C CA . ASP C 3 84 ? -59.772 49.443 -28.253 1.00 24.94 84 ASP B CA 1
ATOM 2364 C C . ASP C 3 84 ? -61.053 49.738 -27.485 1.00 26.44 84 ASP B C 1
ATOM 2365 O O . ASP C 3 84 ? -62.089 49.114 -27.730 1.00 26.16 84 ASP B O 1
ATOM 2370 N N . TYR C 3 85 ? -60.974 50.675 -26.546 1.00 19.87 85 TYR B N 1
ATOM 2371 C CA . TYR C 3 85 ? -62.132 51.055 -25.750 1.00 21.74 85 TYR B CA 1
ATOM 2372 C C . TYR C 3 85 ? -62.562 52.495 -26.036 1.00 30.08 85 TYR B C 1
ATOM 2373 O O . TYR C 3 85 ? -61.745 53.421 -25.996 1.00 29.41 85 TYR B O 1
ATOM 2382 N N . TYR C 3 86 ? -63.843 52.670 -26.348 1.00 22.58 86 TYR B N 1
ATOM 2383 C CA . TYR C 3 86 ? -64.377 53.985 -26.682 1.00 22.66 86 TYR B CA 1
ATOM 2384 C C . TYR C 3 86 ? -65.454 54.427 -25.691 1.00 33.73 86 TYR B C 1
ATOM 2385 O O . TYR C 3 86 ? -66.379 53.668 -25.391 1.00 29.38 86 TYR B O 1
ATOM 2394 N N . CYS C 3 87 ? -65.336 55.651 -25.184 1.00 27.35 87 CYS B N 1
ATOM 2395 C CA . CYS C 3 87 ? -66.401 56.227 -24.370 1.00 33.08 87 CYS B CA 1
ATOM 2396 C C . CYS C 3 87 ? -67.376 56.953 -25.287 1.00 25.42 87 CYS B C 1
ATOM 2397 O O . CYS C 3 87 ? -67.026 57.305 -26.413 1.00 32.16 87 CYS B O 1
ATOM 2400 N N . GLN C 3 88 ? -68.600 57.165 -24.812 1.00 27.76 88 GLN B N 1
ATOM 2401 C CA . GLN C 3 88 ? -69.652 57.734 -25.650 1.00 27.56 88 GLN B CA 1
ATOM 2402 C C . GLN C 3 88 ? -70.711 58.464 -24.832 1.00 31.94 88 GLN B C 1
ATOM 2403 O O . GLN C 3 88 ? -71.099 58.004 -23.755 1.00 35.74 88 GLN B O 1
ATOM 2409 N N . VAL C 3 89 ? -71.162 59.609 -25.342 1.00 24.90 89 VAL B N 1
ATOM 2410 C CA . VAL C 3 89 ? -72.282 60.338 -24.750 1.00 31.78 89 VAL B CA 1
ATOM 2411 C C . VAL C 3 89 ? -73.277 60.681 -25.848 1.00 27.97 89 VAL B C 1
ATOM 2412 O O . VAL C 3 89 ? -72.928 60.668 -27.032 1.00 36.97 89 VAL B O 1
ATOM 2416 N N . TRP C 3 90 ? -74.515 60.974 -25.463 1.00 30.60 90 TRP B N 1
ATOM 2417 C CA . TRP C 3 90 ? -75.489 61.491 -26.417 1.00 27.79 90 TRP B CA 1
ATOM 2418 C C . TRP C 3 90 ? -75.875 62.910 -26.045 1.00 30.23 90 TRP B C 1
ATOM 2419 O O . TRP C 3 90 ? -76.390 63.152 -24.951 1.00 39.05 90 TRP B O 1
ATOM 2430 N N . ASP C 3 91 ? -75.619 63.844 -26.955 1.00 35.12 91 ASP B N 1
ATOM 2431 C CA . ASP C 3 91 ? -75.913 65.251 -26.713 1.00 44.41 91 ASP B CA 1
ATOM 2432 C C . ASP C 3 91 ? -77.340 65.586 -27.134 1.00 42.37 91 ASP B C 1
ATOM 2433 O O . ASP C 3 91 ? -77.637 65.689 -28.325 1.00 49.73 91 ASP B O 1
ATOM 2438 N N . ASP C 3 92 ? -78.217 65.748 -26.145 1.00 47.00 92 ASP B N 1
ATOM 2439 C CA . ASP C 3 92 ? -79.621 66.089 -26.383 1.00 48.08 92 ASP B CA 1
ATOM 2440 C C . ASP C 3 92 ? -79.773 67.494 -26.944 1.00 46.89 92 ASP B C 1
ATOM 2441 O O . ASP C 3 92 ? -80.752 67.793 -27.625 1.00 44.78 92 ASP B O 1
ATOM 2446 N N . SER C 3 93 ? -78.805 68.354 -26.643 1.00 48.71 93 SER B N 1
ATOM 2447 C CA . SER C 3 93 ? -78.803 69.720 -27.152 1.00 54.76 93 SER B CA 1
ATOM 2448 C C . SER C 3 93 ? -78.787 69.749 -28.678 1.00 53.92 93 SER B C 1
ATOM 2449 O O . SER C 3 93 ? -79.595 70.435 -29.310 1.00 52.18 93 SER B O 1
ATOM 2452 N N . ILE C 3 94 ? -77.869 68.988 -29.262 1.00 47.55 94 ILE B N 1
ATOM 2453 C CA . ILE C 3 94 ? -77.656 69.014 -30.703 1.00 45.86 94 ILE B CA 1
ATOM 2454 C C . ILE C 3 94 ? -78.074 67.717 -31.390 1.00 42.79 94 ILE B C 1
ATOM 2455 O O . ILE C 3 94 ? -77.823 67.537 -32.583 1.00 45.02 94 ILE B O 1
ATOM 2460 N N . ASN C 3 95 ? -78.708 66.823 -30.633 1.00 45.53 95 ASN B N 1
ATOM 2461 C CA . ASN C 3 95 ? -79.174 65.536 -31.153 1.00 45.69 95 ASN B CA 1
ATOM 2462 C C . ASN C 3 95 ? -78.084 64.735 -31.865 1.00 42.97 95 ASN B C 1
ATOM 2463 O O . ASN C 3 95 ? -78.258 64.325 -33.010 1.00 50.46 95 ASN B O 1
ATOM 2468 N N . ALA C 3 96 ? -76.966 64.509 -31.185 1.00 42.94 96 ALA B N 1
ATOM 2469 C CA . ALA C 3 96 ? -75.828 63.843 -31.813 1.00 47.02 96 ALA B CA 1
ATOM 2470 C C . ALA C 3 96 ? -75.047 62.949 -30.855 1.00 34.87 96 ALA B C 1
ATOM 2471 O O . ALA C 3 96 ? -74.835 63.303 -29.693 1.00 37.20 96 ALA B O 1
ATOM 2473 N N . TYR C 3 97 ? -74.612 61.794 -31.354 1.00 31.22 97 TYR B N 1
ATOM 2474 C CA . TYR C 3 97 ? -73.735 60.914 -30.585 1.00 34.64 97 TYR B CA 1
ATOM 2475 C C . TYR C 3 97 ? -72.286 61.396 -30.642 1.00 31.12 97 TYR B C 1
ATOM 2476 O O . TYR C 3 97 ? -71.814 61.856 -31.680 1.00 32.70 97 TYR B O 1
ATOM 2485 N N . VAL C 3 98 ? -71.588 61.309 -29.517 1.00 26.00 98 VAL B N 1
ATOM 2486 C CA . VAL C 3 98 ? -70.189 61.715 -29.465 1.00 29.76 98 VAL B CA 1
ATOM 2487 C C . VAL C 3 98 ? -69.340 60.586 -28.890 1.00 34.33 98 VAL B C 1
ATOM 2488 O O . VAL C 3 98 ? -69.588 60.125 -27.774 1.00 32.83 98 VAL B O 1
ATOM 2492 N N . PHE C 3 99 ? -68.350 60.135 -29.657 1.00 32.12 99 PHE B N 1
ATOM 2493 C CA . PHE C 3 99 ? -67.419 59.108 -29.187 1.00 27.91 99 PHE B CA 1
ATOM 2494 C C . PHE C 3 99 ? -66.121 59.741 -28.700 1.00 29.60 99 PHE B C 1
ATOM 2495 O O . PHE C 3 99 ? -65.786 60.860 -29.091 1.00 36.30 99 PHE B O 1
ATOM 2503 N N . GLY C 3 100 ? -65.397 59.028 -27.841 1.00 31.46 100 GLY B N 1
ATOM 2504 C CA . GLY C 3 100 ? -64.062 59.442 -27.440 1.00 28.59 100 GLY B CA 1
ATOM 2505 C C . GLY C 3 100 ? -63.047 59.062 -28.505 1.00 31.27 100 GLY B C 1
ATOM 2506 O O . GLY C 3 100 ? -63.408 58.482 -29.530 1.00 32.93 100 GLY B O 1
ATOM 2507 N N . THR C 3 101 ? -61.778 59.380 -28.266 1.00 27.80 101 THR B N 1
ATOM 2508 C CA . THR C 3 101 ? -60.717 59.101 -29.235 1.00 35.98 101 THR B CA 1
ATOM 2509 C C . THR C 3 101 ? -60.305 57.631 -29.271 1.00 32.10 101 THR B C 1
ATOM 2510 O O . THR C 3 101 ? -59.726 57.165 -30.253 1.00 36.56 101 THR B O 1
ATOM 2514 N N . GLY C 3 102 ? -60.602 56.907 -28.197 1.00 27.47 102 GLY B N 1
ATOM 2515 C CA . GLY C 3 102 ? -60.287 55.492 -28.124 1.00 29.57 102 GLY B CA 1
ATOM 2516 C C . GLY C 3 102 ? -59.002 55.206 -27.374 1.00 32.77 102 GLY B C 1
ATOM 2517 O O . GLY C 3 102 ? -58.053 55.987 -27.431 1.00 36.33 102 GLY B O 1
ATOM 2518 N N . THR C 3 103 ? -58.973 54.072 -26.683 1.00 26.17 103 THR B N 1
ATOM 2519 C CA . THR C 3 103 ? -57.829 53.680 -25.873 1.00 27.43 103 THR B CA 1
ATOM 2520 C C . THR C 3 103 ? -57.524 52.215 -26.133 1.00 31.28 103 THR B C 1
ATOM 2521 O O . THR C 3 103 ? -58.377 51.357 -25.898 1.00 32.52 103 THR B O 1
ATOM 2525 N N . LYS C 3 104 ? -56.319 51.916 -26.613 1.00 28.65 104 LYS B N 1
ATOM 2526 C CA . LYS C 3 104 ? -55.928 50.520 -26.801 1.00 27.72 104 LYS B CA 1
ATOM 2527 C C . LYS C 3 104 ? -55.376 49.950 -25.505 1.00 30.74 104 LYS B C 1
ATOM 2528 O O . LYS C 3 104 ? -54.457 50.514 -24.908 1.00 29.71 104 LYS B O 1
ATOM 2534 N N . VAL C 3 105 ? -55.951 48.835 -25.067 1.00 28.08 105 VAL B N 1
ATOM 2535 C CA . VAL C 3 105 ? -55.452 48.129 -23.893 1.00 25.25 105 VAL B CA 1
ATOM 2536 C C . VAL C 3 105 ? -54.473 47.045 -24.319 1.00 29.38 105 VAL B C 1
ATOM 2537 O O . VAL C 3 105 ? -54.829 46.135 -25.072 1.00 30.86 105 VAL B O 1
ATOM 2541 N N . THR C 3 106 ? -53.240 47.159 -23.833 1.00 24.59 106 THR B N 1
ATOM 2542 C CA . THR C 3 106 ? -52.180 46.202 -24.136 1.00 18.76 106 THR B CA 1
ATOM 2543 C C . THR C 3 106 ? -51.809 45.425 -22.876 1.00 28.71 106 THR B C 1
ATOM 2544 O O . THR C 3 106 ? -51.603 46.015 -21.812 1.00 27.87 106 THR B O 1
ATOM 2548 N N . VAL C 3 107 ? -51.734 44.103 -22.990 1.00 24.02 107 VAL B N 1
ATOM 2549 C CA . VAL C 3 107 ? -51.424 43.265 -21.837 1.00 28.97 107 VAL B CA 1
ATOM 2550 C C . VAL C 3 107 ? -49.958 42.857 -21.831 1.00 31.35 107 VAL B C 1
ATOM 2551 O O . VAL C 3 107 ? -49.453 42.332 -22.818 1.00 34.29 107 VAL B O 1
ATOM 2555 N N . LEU C 3 108 ? -49.276 43.108 -20.717 1.00 34.79 108 LEU B N 1
ATOM 2556 C CA . LEU C 3 108 ? -47.904 42.640 -20.550 1.00 35.85 108 LEU B CA 1
ATOM 2557 C C . LEU C 3 108 ? -47.917 41.129 -20.359 1.00 40.35 108 LEU B C 1
ATOM 2558 O O . LEU C 3 108 ? -48.914 40.564 -19.922 1.00 58.28 108 LEU B O 1
ATOM 2563 N N . ARG C 3 109 ? -46.823 40.473 -20.712 1.00 31.49 109 ARG B N 1
ATOM 2564 C CA . ARG C 3 109 ? -46.679 39.046 -20.466 1.00 31.81 109 ARG B CA 1
ATOM 2565 C C . ARG C 3 109 ? -45.191 38.746 -20.425 1.00 26.47 109 ARG B C 1
ATOM 2566 O O . ARG C 3 109 ? -44.382 39.631 -20.673 1.00 21.71 109 ARG B O 1
ATOM 2574 N N . THR C 3 110 ? -44.831 37.508 -20.106 1.00 32.75 110 THR B N 1
ATOM 2575 C CA . THR C 3 110 ? -43.429 37.107 -20.097 1.00 24.55 110 THR B CA 1
ATOM 2576 C C . THR C 3 110 ? -42.809 37.239 -21.485 1.00 30.58 110 THR B C 1
ATOM 2577 O O . THR C 3 110 ? -43.517 37.322 -22.491 1.00 27.87 110 THR B O 1
ATOM 2581 N N . VAL C 3 111 ? -41.481 37.280 -21.523 1.00 30.23 111 VAL B N 1
ATOM 2582 C CA . VAL C 3 111 ? -40.743 37.290 -22.778 1.00 32.37 111 VAL B CA 1
ATOM 2583 C C . VAL C 3 111 ? -40.956 35.969 -23.506 1.00 30.51 111 VAL B C 1
ATOM 2584 O O . VAL C 3 111 ? -40.847 34.899 -22.905 1.00 34.10 111 VAL B O 1
ATOM 2588 N N . ALA C 3 112 ? -41.270 36.047 -24.796 1.00 30.09 112 ALA B N 1
ATOM 2589 C CA . ALA C 3 112 ? -41.448 34.852 -25.617 1.00 31.99 112 ALA B CA 1
ATOM 2590 C C . ALA C 3 112 ? -40.606 34.954 -26.878 1.00 36.28 112 ALA B C 1
ATOM 2591 O O . ALA C 3 112 ? -40.829 35.836 -27.704 1.00 32.65 112 ALA B O 1
ATOM 2593 N N . ALA C 3 113 ? -39.637 34.056 -27.021 1.00 33.81 113 ALA B N 1
ATOM 2594 C CA . ALA C 3 113 ? -38.827 33.997 -28.232 1.00 37.59 113 ALA B CA 1
ATOM 2595 C C . ALA C 3 113 ? -39.678 33.535 -29.411 1.00 30.97 113 ALA B C 1
ATOM 2596 O O . ALA C 3 113 ? -40.503 32.632 -29.270 1.00 36.49 113 ALA B O 1
ATOM 2598 N N . PRO C 3 114 ? -39.482 34.158 -30.581 1.00 26.58 114 PRO B N 1
ATOM 2599 C CA . PRO C 3 114 ? -40.231 33.760 -31.781 1.00 29.42 114 PRO B CA 1
ATOM 2600 C C . PRO C 3 114 ? -39.776 32.420 -32.343 1.00 32.62 114 PRO B C 1
ATOM 2601 O O . PRO C 3 114 ? -38.620 32.040 -32.171 1.00 33.32 114 PRO B O 1
ATOM 2605 N N . SER C 3 115 ? -40.689 31.705 -32.991 1.00 33.34 115 SER B N 1
ATOM 2606 C CA . SER C 3 115 ? -40.300 30.619 -33.872 1.00 28.49 115 SER B CA 1
ATOM 2607 C C . SER C 3 115 ? -40.089 31.277 -35.225 1.00 31.25 115 SER B C 1
ATOM 2608 O O . SER C 3 115 ? -40.874 32.141 -35.619 1.00 32.20 115 SER B O 1
ATOM 2611 N N . VAL C 3 116 ? -39.026 30.900 -35.928 1.00 37.34 116 VAL B N 1
ATOM 2612 C CA . VAL C 3 116 ? -38.724 31.533 -37.209 1.00 32.70 116 VAL B CA 1
ATOM 2613 C C . VAL C 3 116 ? -38.892 30.564 -38.376 1.00 34.58 116 VAL B C 1
ATOM 2614 O O . VAL C 3 116 ? -38.544 29.382 -38.279 1.00 34.80 116 VAL B O 1
ATOM 2618 N N . PHE C 3 117 ? -39.449 31.073 -39.471 1.00 28.33 117 PHE B N 1
ATOM 2619 C CA . PHE C 3 117 ? -39.698 30.263 -40.653 1.00 29.22 117 PHE B CA 1
ATOM 2620 C C . PHE C 3 117 ? -39.393 31.073 -41.899 1.00 35.47 117 PHE B C 1
ATOM 2621 O O . PHE C 3 117 ? -39.626 32.285 -41.932 1.00 34.82 117 PHE B O 1
ATOM 2629 N N . ILE C 3 118 ? -38.866 30.405 -42.922 1.00 37.45 118 ILE B N 1
ATOM 2630 C CA . ILE C 3 118 ? -38.549 31.068 -44.183 1.00 35.24 118 ILE B CA 1
ATOM 2631 C C . ILE C 3 118 ? -39.255 30.358 -45.333 1.00 35.08 118 ILE B C 1
ATOM 2632 O O . ILE C 3 118 ? -39.374 29.132 -45.335 1.00 33.53 118 ILE B O 1
ATOM 2637 N N . PHE C 3 119 ? -39.746 31.133 -46.294 1.00 38.17 119 PHE B N 1
ATOM 2638 C CA . PHE C 3 119 ? -40.493 30.571 -47.411 1.00 36.71 119 PHE B CA 1
ATOM 2639 C C . PHE C 3 119 ? -39.926 31.048 -48.743 1.00 48.31 119 PHE B C 1
ATOM 2640 O O . PHE C 3 119 ? -39.887 32.255 -49.012 1.00 46.71 119 PHE B O 1
ATOM 2648 N N . PRO C 3 120 ? -39.478 30.099 -49.581 1.00 50.20 120 PRO B N 1
ATOM 2649 C CA . PRO C 3 120 ? -39.008 30.436 -50.927 1.00 44.80 120 PRO B CA 1
ATOM 2650 C C . PRO C 3 120 ? -40.202 30.847 -51.767 1.00 45.30 120 PRO B C 1
ATOM 2651 O O . PRO C 3 120 ? -41.320 30.440 -51.446 1.00 39.59 120 PRO B O 1
ATOM 2655 N N . PRO C 3 121 ? -39.981 31.651 -52.818 1.00 47.71 121 PRO B N 1
ATOM 2656 C CA . PRO C 3 121 ? -41.099 31.993 -53.704 1.00 46.44 121 PRO B CA 1
ATOM 2657 C C . PRO C 3 121 ? -41.604 30.749 -54.425 1.00 49.65 121 PRO B C 1
ATOM 2658 O O . PRO C 3 121 ? -40.827 29.816 -54.639 1.00 40.83 121 PRO B O 1
ATOM 2662 N N . SER C 3 122 ? -42.885 30.725 -54.780 1.00 51.45 122 SER B N 1
ATOM 2663 C CA . SER C 3 122 ? -43.444 29.590 -55.512 1.00 58.40 122 SER B CA 1
ATOM 2664 C C . SER C 3 122 ? -43.023 29.626 -56.983 1.00 62.53 122 SER B C 1
ATOM 2665 O O . SER C 3 122 ? -42.624 30.676 -57.496 1.00 49.09 122 SER B O 1
ATOM 2668 N N . ASP C 3 123 ? -43.105 28.480 -57.655 1.00 58.77 123 ASP B N 1
ATOM 2669 C CA . ASP C 3 123 ? -42.786 28.412 -59.079 1.00 55.05 123 ASP B CA 1
ATOM 2670 C C . ASP C 3 123 ? -43.833 29.170 -59.902 1.00 54.17 123 ASP B C 1
ATOM 2671 O O . ASP C 3 123 ? -43.511 29.779 -60.921 1.00 60.23 123 ASP B O 1
ATOM 2676 N N . SER C 3 124 ? -45.081 29.141 -59.442 1.00 46.79 124 SER B N 1
ATOM 2677 C CA . SER C 3 124 ? -46.155 29.892 -60.084 1.00 49.42 124 SER B CA 1
ATOM 2678 C C . SER C 3 124 ? -45.868 31.391 -60.094 1.00 49.85 124 SER B C 1
ATOM 2679 O O . SER C 3 124 ? -46.238 32.091 -61.035 1.00 58.23 124 SER B O 1
ATOM 2682 N N . GLN C 3 125 ? -45.215 31.879 -59.041 1.00 51.34 125 GLN B N 1
ATOM 2683 C CA . GLN C 3 125 ? -44.871 33.298 -58.935 1.00 50.68 125 GLN B CA 1
ATOM 2684 C C . GLN C 3 125 ? -43.646 33.667 -59.779 1.00 46.29 125 GLN B C 1
ATOM 2685 O O . GLN C 3 125 ? -43.605 34.735 -60.393 1.00 53.40 125 GLN B O 1
ATOM 2691 N N . LEU C 3 126 ? -42.648 32.788 -59.797 1.00 55.57 126 LEU B N 1
ATOM 2692 C CA . LEU C 3 126 ? -41.470 32.986 -60.638 1.00 61.07 126 LEU B CA 1
ATOM 2693 C C . LEU C 3 126 ? -41.866 33.049 -62.109 1.00 68.09 126 LEU B C 1
ATOM 2694 O O . LEU C 3 126 ? -41.331 33.852 -62.878 1.00 61.55 126 LEU B O 1
ATOM 2699 N N . LYS C 3 127 ? -42.829 32.210 -62.480 1.00 61.78 127 LYS B N 1
ATOM 2700 C CA . LYS C 3 127 ? -43.391 32.179 -63.825 1.00 65.47 127 LYS B CA 1
ATOM 2701 C C . LYS C 3 127 ? -43.937 33.554 -64.236 1.00 66.92 127 LYS B C 1
ATOM 2702 O O . LYS C 3 127 ? -44.115 33.829 -65.423 1.00 78.50 127 LYS B O 1
ATOM 2708 N N . SER C 3 128 ? -44.188 34.413 -63.249 1.00 54.25 128 SER B N 1
ATOM 2709 C CA . SER C 3 128 ? -44.701 35.759 -63.495 1.00 58.38 128 SER B CA 1
ATOM 2710 C C . SER C 3 128 ? -43.596 36.820 -63.492 1.00 54.21 128 SER B C 1
ATOM 2711 O O . SER C 3 128 ? -43.856 38.000 -63.736 1.00 48.35 128 SER B O 1
ATOM 2714 N N . GLY C 3 129 ? -42.364 36.406 -63.209 1.00 54.81 129 GLY B N 1
ATOM 2715 C CA . GLY C 3 129 ? -41.235 37.321 -63.274 1.00 60.60 129 GLY B CA 1
ATOM 2716 C C . GLY C 3 129 ? -40.978 38.144 -62.023 1.00 61.07 129 GLY B C 1
ATOM 2717 O O . GLY C 3 129 ? -40.222 39.118 -62.056 1.00 53.03 129 GLY B O 1
ATOM 2718 N N . THR C 3 130 ? -41.609 37.756 -60.918 1.00 64.84 130 THR B N 1
ATOM 2719 C CA . THR C 3 130 ? -41.380 38.401 -59.629 1.00 48.39 130 THR B CA 1
ATOM 2720 C C . THR C 3 130 ? -41.141 37.335 -58.561 1.00 48.10 130 THR B C 1
ATOM 2721 O O . THR C 3 130 ? -41.760 36.270 -58.593 1.00 49.16 130 THR B O 1
ATOM 2725 N N . ALA C 3 131 ? -40.230 37.610 -57.631 1.00 51.04 131 ALA B N 1
ATOM 2726 C CA . ALA C 3 131 ? -39.930 36.670 -56.552 1.00 51.50 131 ALA B CA 1
ATOM 2727 C C . ALA C 3 131 ? -40.160 37.290 -55.176 1.00 48.74 131 ALA B C 1
ATOM 2728 O O . ALA C 3 131 ? -39.584 38.331 -54.851 1.00 47.66 131 ALA B O 1
ATOM 2730 N N . SER C 3 132 ? -40.998 36.642 -54.370 1.00 47.65 132 SER B N 1
ATOM 2731 C CA . SER C 3 132 ? -41.212 37.070 -52.992 1.00 31.56 132 SER B CA 1
ATOM 2732 C C . SER C 3 132 ? -40.694 36.028 -52.011 1.00 34.42 132 SER B C 1
ATOM 2733 O O . SER C 3 132 ? -41.085 34.863 -52.066 1.00 37.95 132 SER B O 1
ATOM 2736 N N . VAL C 3 133 ? -39.806 36.452 -51.118 1.00 39.45 133 VAL B N 1
ATOM 2737 C CA . VAL C 3 133 ? -39.312 35.578 -50.061 1.00 40.79 133 VAL B CA 1
ATOM 2738 C C . VAL C 3 133 ? -39.887 36.065 -48.733 1.00 36.45 133 VAL B C 1
ATOM 2739 O O . VAL C 3 133 ? -39.880 37.264 -48.452 1.00 37.92 133 VAL B O 1
ATOM 2743 N N . VAL C 3 134 ? -40.393 35.139 -47.923 1.00 32.79 134 VAL B N 1
ATOM 2744 C CA . VAL C 3 134 ? -41.094 35.512 -46.698 1.00 33.51 134 VAL B CA 1
ATOM 2745 C C . VAL C 3 134 ? -40.450 34.912 -45.458 1.00 34.41 134 VAL B C 1
ATOM 2746 O O . VAL C 3 134 ? -40.208 33.701 -45.392 1.00 32.31 134 VAL B O 1
ATOM 2750 N N . CYS C 3 135 ? -40.162 35.770 -44.483 1.00 25.59 135 CYS B N 1
ATOM 2751 C CA . CYS C 3 135 ? -39.647 35.324 -43.196 1.00 35.29 135 CYS B CA 1
ATOM 2752 C C . CYS C 3 135 ? -40.761 35.482 -42.171 1.00 36.62 135 CYS B C 1
ATOM 2753 O O . CYS C 3 135 ? -41.373 36.552 -42.071 1.00 27.62 135 CYS B O 1
ATOM 2756 N N . LEU C 3 136 ? -41.031 34.419 -41.421 1.00 25.21 136 LEU B N 1
ATOM 2757 C CA . LEU C 3 136 ? -42.110 34.436 -40.438 1.00 28.16 136 LEU B CA 1
ATOM 2758 C C . LEU C 3 136 ? -41.581 34.400 -39.008 1.00 29.67 136 LEU B C 1
ATOM 2759 O O . LEU C 3 136 ? -40.831 33.492 -38.640 1.00 28.66 136 LEU B O 1
ATOM 2764 N N . LEU C 3 137 ? -41.969 35.395 -38.213 1.00 28.21 137 LEU B N 1
ATOM 2765 C CA . LEU C 3 137 ? -41.691 35.391 -36.776 1.00 29.83 137 LEU B CA 1
ATOM 2766 C C . LEU C 3 137 ? -42.983 35.065 -36.039 1.00 27.65 137 LEU B C 1
ATOM 2767 O O . LEU C 3 137 ? -43.930 35.857 -36.064 1.00 29.84 137 LEU B O 1
ATOM 2772 N N . ASN C 3 138 ? -43.029 33.909 -35.385 1.00 19.88 138 ASN B N 1
ATOM 2773 C CA . ASN C 3 138 ? -44.289 33.435 -34.819 1.00 26.24 138 ASN B CA 1
ATOM 2774 C C . ASN C 3 138 ? -44.401 33.517 -33.296 1.00 28.76 138 ASN B C 1
ATOM 2775 O O . ASN C 3 138 ? -43.573 32.954 -32.573 1.00 24.42 138 ASN B O 1
ATOM 2780 N N . ASN C 3 139 ? -45.438 34.216 -32.829 1.00 25.73 139 ASN B N 1
ATOM 2781 C CA . ASN C 3 139 ? -45.811 34.255 -31.412 1.00 25.22 139 ASN B CA 1
ATOM 2782 C C . ASN C 3 139 ? -44.699 34.671 -30.456 1.00 29.33 139 ASN B C 1
ATOM 2783 O O . ASN C 3 139 ? -44.230 33.855 -29.663 1.00 32.02 139 ASN B O 1
ATOM 2788 N N . PHE C 3 140 ? -44.290 35.937 -30.527 1.00 24.01 140 PHE B N 1
ATOM 2789 C CA . PHE C 3 140 ? -43.214 36.442 -29.675 1.00 29.85 140 PHE B CA 1
ATOM 2790 C C . PHE C 3 140 ? -43.637 37.638 -28.817 1.00 27.86 140 PHE B C 1
ATOM 2791 O O . PHE C 3 140 ? -44.657 38.280 -29.082 1.00 24.45 140 PHE B O 1
ATOM 2799 N N . TYR C 3 141 ? -42.856 37.904 -27.771 1.00 29.67 141 TYR B N 1
ATOM 2800 C CA . TYR C 3 141 ? -43.046 39.082 -26.924 1.00 29.05 141 TYR B CA 1
ATOM 2801 C C . TYR C 3 141 ? -41.711 39.462 -26.295 1.00 24.68 141 TYR B C 1
ATOM 2802 O O . TYR C 3 141 ? -40.989 38.595 -25.804 1.00 34.20 141 TYR B O 1
ATOM 2811 N N . PRO C 3 142 ? -41.386 40.762 -26.288 1.00 30.35 142 PRO B N 1
ATOM 2812 C CA . PRO C 3 142 ? -42.261 41.820 -26.804 1.00 29.33 142 PRO B CA 1
ATOM 2813 C C . PRO C 3 142 ? -42.167 42.029 -28.309 1.00 27.25 142 PRO B C 1
ATOM 2814 O O . PRO C 3 142 ? -41.452 41.312 -29.012 1.00 28.46 142 PRO B O 1
ATOM 2818 N N . ARG C 3 143 ? -42.894 43.042 -28.767 1.00 29.21 143 ARG B N 1
ATOM 2819 C CA . ARG C 3 143 ? -43.120 43.354 -30.177 1.00 36.46 143 ARG B CA 1
ATOM 2820 C C . ARG C 3 143 ? -41.852 43.705 -30.944 1.00 40.03 143 ARG B C 1
ATOM 2821 O O . ARG C 3 143 ? -41.776 43.507 -32.157 1.00 44.57 143 ARG B O 1
ATOM 2829 N N . GLU C 3 144 ? -40.859 44.230 -30.236 1.00 38.08 144 GLU B N 1
ATOM 2830 C CA . GLU C 3 144 ? -39.646 44.712 -30.886 1.00 33.99 144 GLU B CA 1
ATOM 2831 C C . GLU C 3 144 ? -38.763 43.555 -31.344 1.00 34.16 144 GLU B C 1
ATOM 2832 O O . GLU C 3 144 ? -38.400 42.684 -30.552 1.00 38.20 144 GLU B O 1
ATOM 2837 N N . ALA C 3 145 ? -38.428 43.548 -32.630 1.00 31.37 145 ALA B N 1
ATOM 2838 C CA . ALA C 3 145 ? -37.600 42.492 -33.206 1.00 36.36 145 ALA B CA 1
ATOM 2839 C C . ALA C 3 145 ? -36.822 43.008 -34.408 1.00 45.96 145 ALA B C 1
ATOM 2840 O O . ALA C 3 145 ? -37.259 43.940 -35.087 1.00 39.18 145 ALA B O 1
ATOM 2842 N N . LYS C 3 146 ? -35.673 42.394 -34.673 1.00 45.55 146 LYS B N 1
ATOM 2843 C CA . LYS C 3 146 ? -34.835 42.797 -35.795 1.00 44.03 146 LYS B CA 1
ATOM 2844 C C . LYS C 3 146 ? -34.766 41.687 -36.838 1.00 47.03 146 LYS B C 1
ATOM 2845 O O . LYS C 3 146 ? -34.352 40.564 -36.539 1.00 43.17 146 LYS B O 1
ATOM 2851 N N . VAL C 3 147 ? -35.194 42.003 -38.057 1.00 44.23 147 VAL B N 1
ATOM 2852 C CA . VAL C 3 147 ? -35.126 41.059 -39.167 1.00 49.53 147 VAL B CA 1
ATOM 2853 C C . VAL C 3 147 ? -34.235 41.628 -40.259 1.00 48.16 147 VAL B C 1
ATOM 2854 O O . VAL C 3 147 ? -34.476 42.733 -40.747 1.00 45.68 147 VAL B O 1
ATOM 2858 N N . GLN C 3 148 ? -33.204 40.881 -40.640 1.00 56.24 148 GLN B N 1
ATOM 2859 C CA . GLN C 3 148 ? -32.339 41.309 -41.735 1.00 62.93 148 GLN B CA 1
ATOM 2860 C C . GLN C 3 148 ? -32.186 40.210 -42.781 1.00 58.23 148 GLN B C 1
ATOM 2861 O O . GLN C 3 148 ? -32.049 39.031 -42.443 1.00 52.37 148 GLN B O 1
ATOM 2867 N N . TRP C 3 149 ? -32.222 40.603 -44.050 1.00 51.71 149 TRP B N 1
ATOM 2868 C CA . TRP C 3 149 ? -32.069 39.658 -45.149 1.00 53.14 149 TRP B CA 1
ATOM 2869 C C . TRP C 3 149 ? -30.628 39.609 -45.656 1.00 61.39 149 TRP B C 1
ATOM 2870 O O . TRP C 3 149 ? -29.990 40.646 -45.852 1.00 66.12 149 TRP B O 1
ATOM 2881 N N . LYS C 3 150 ? -30.122 38.396 -45.862 1.00 59.50 150 LYS B N 1
ATOM 2882 C CA . LYS C 3 150 ? -28.809 38.198 -46.464 1.00 66.28 150 LYS B CA 1
ATOM 2883 C C . LYS C 3 150 ? -28.949 37.410 -47.765 1.00 69.70 150 LYS B C 1
ATOM 2884 O O . LYS C 3 150 ? -29.311 36.231 -47.749 1.00 67.03 150 LYS B O 1
ATOM 2890 N N . VAL C 3 151 ? -28.675 38.064 -48.890 1.00 75.64 151 VAL B N 1
ATOM 2891 C CA . VAL C 3 151 ? -28.705 37.390 -50.187 1.00 75.67 151 VAL B CA 1
ATOM 2892 C C . VAL C 3 151 ? -27.282 37.077 -50.645 1.00 81.76 151 VAL B C 1
ATOM 2893 O O . VAL C 3 151 ? -26.526 37.984 -51.003 1.00 77.39 151 VAL B O 1
ATOM 2897 N N . ASP C 3 152 ? -26.934 35.791 -50.640 1.00 77.94 152 ASP B N 1
ATOM 2898 C CA . ASP C 3 152 ? -25.555 35.350 -50.852 1.00 84.07 152 ASP B CA 1
ATOM 2899 C C . ASP C 3 152 ? -24.615 36.103 -49.915 1.00 84.61 152 ASP B C 1
ATOM 2900 O O . ASP C 3 152 ? -23.604 36.660 -50.344 1.00 84.20 152 ASP B O 1
ATOM 2905 N N . ASN C 3 153 ? -24.990 36.134 -48.638 1.00 83.03 153 ASN B N 1
ATOM 2906 C CA . ASN C 3 153 ? -24.232 36.805 -47.579 1.00 72.87 153 ASN B CA 1
ATOM 2907 C C . ASN C 3 153 ? -24.166 38.332 -47.703 1.00 68.88 153 ASN B C 1
ATOM 2908 O O . ASN C 3 153 ? -23.596 39.003 -46.843 1.00 69.15 153 ASN B O 1
ATOM 2913 N N . ALA C 3 154 ? -24.752 38.881 -48.761 1.00 60.87 154 ALA B N 1
ATOM 2914 C CA . ALA C 3 154 ? -24.869 40.330 -48.883 1.00 72.57 154 ALA B CA 1
ATOM 2915 C C . ALA C 3 154 ? -26.077 40.827 -48.091 1.00 83.10 154 ALA B C 1
ATOM 2916 O O . ALA C 3 154 ? -27.173 40.276 -48.213 1.00 79.37 154 ALA B O 1
ATOM 2918 N N . LEU C 3 155 ? -25.878 41.867 -47.282 1.00 75.14 155 LEU B N 1
ATOM 2919 C CA . LEU C 3 155 ? -26.983 42.468 -46.532 1.00 70.74 155 LEU B CA 1
ATOM 2920 C C . LEU C 3 155 ? -27.979 43.086 -47.508 1.00 78.47 155 LEU B C 1
ATOM 2921 O O . LEU C 3 155 ? -27.664 43.280 -48.682 1.00 76.73 155 LEU B O 1
ATOM 2926 N N . GLN C 3 156 ? -29.186 43.375 -47.035 1.00 79.33 156 GLN B N 1
ATOM 2927 C CA . GLN C 3 156 ? -30.209 43.952 -47.901 1.00 64.50 156 GLN B CA 1
ATOM 2928 C C . GLN C 3 156 ? -30.811 45.232 -47.331 1.00 59.41 156 GLN B C 1
ATOM 2929 O O . GLN C 3 156 ? -30.877 45.412 -46.115 1.00 67.99 156 GLN B O 1
ATOM 2935 N N . SER C 3 157 ? -31.239 46.122 -48.220 1.00 51.88 157 SER B N 1
ATOM 2936 C CA . SER C 3 157 ? -31.853 47.381 -47.817 1.00 56.02 157 SER B CA 1
ATOM 2937 C C . SER C 3 157 ? -32.892 47.819 -48.843 1.00 60.03 157 SER B C 1
ATOM 2938 O O . SER C 3 157 ? -32.782 47.497 -50.029 1.00 67.50 157 SER B O 1
ATOM 2941 N N . GLY C 3 158 ? -33.908 48.538 -48.374 1.00 60.49 158 GLY B N 1
ATOM 2942 C CA . GLY C 3 158 ? -34.892 49.159 -49.245 1.00 64.39 158 GLY B CA 1
ATOM 2943 C C . GLY C 3 158 ? -35.817 48.237 -50.025 1.00 53.97 158 GLY B C 1
ATOM 2944 O O . GLY C 3 158 ? -36.711 48.716 -50.724 1.00 65.56 158 GLY B O 1
ATOM 2945 N N . ASN C 3 159 ? -35.622 46.926 -49.912 1.00 42.39 159 ASN B N 1
ATOM 2946 C CA . ASN C 3 159 ? -36.417 45.980 -50.696 1.00 57.46 159 ASN B CA 1
ATOM 2947 C C . ASN C 3 159 ? -37.194 44.945 -49.874 1.00 60.49 159 ASN B C 1
ATOM 2948 O O . ASN C 3 159 ? -37.377 43.808 -50.313 1.00 52.13 159 ASN B O 1
ATOM 2953 N N . SER C 3 160 ? -37.653 45.335 -48.687 1.00 55.16 160 SER B N 1
ATOM 2954 C CA . SER C 3 160 ? -38.474 44.443 -47.871 1.00 51.04 160 SER B CA 1
ATOM 2955 C C . SER C 3 160 ? -39.534 45.206 -47.080 1.00 46.98 160 SER B C 1
ATOM 2956 O O . SER C 3 160 ? -39.342 46.372 -46.734 1.00 47.71 160 SER B O 1
ATOM 2959 N N . GLN C 3 161 ? -40.656 44.546 -46.811 1.00 48.11 161 GLN B N 1
ATOM 2960 C CA . GLN C 3 161 ? -41.719 45.138 -46.008 1.00 33.46 161 GLN B CA 1
ATOM 2961 C C . GLN C 3 161 ? -42.107 44.235 -44.848 1.00 34.32 161 GLN B C 1
ATOM 2962 O O . GLN C 3 161 ? -42.042 43.008 -44.955 1.00 34.06 161 GLN B O 1
ATOM 2968 N N . GLU C 3 162 ? -42.502 44.853 -43.740 1.00 30.54 162 GLU B N 1
ATOM 2969 C CA . GLU C 3 162 ? -42.909 44.111 -42.559 1.00 29.21 162 GLU B CA 1
ATOM 2970 C C . GLU C 3 162 ? -44.380 44.340 -42.263 1.00 34.32 162 GLU B C 1
ATOM 2971 O O . GLU C 3 162 ? -44.920 45.417 -42.536 1.00 27.12 162 GLU B O 1
ATOM 2977 N N . SER C 3 163 ? -45.027 43.312 -41.721 1.00 31.22 163 SER B N 1
ATOM 2978 C CA . SER C 3 163 ? -46.388 43.431 -41.211 1.00 21.37 163 SER B CA 1
ATOM 2979 C C . SER C 3 163 ? -46.435 42.763 -39.846 1.00 29.19 163 SER B C 1
ATOM 2980 O O . SER C 3 163 ? -45.816 41.707 -39.641 1.00 21.27 163 SER B O 1
ATOM 2983 N N . VAL C 3 164 ? -47.149 43.382 -38.908 1.00 22.33 164 VAL B N 1
ATOM 2984 C CA . VAL C 3 164 ? -47.271 42.833 -37.559 1.00 25.56 164 VAL B CA 1
ATOM 2985 C C . VAL C 3 164 ? -48.737 42.658 -37.195 1.00 32.85 164 VAL B C 1
ATOM 2986 O O . VAL C 3 164 ? -49.551 43.548 -37.439 1.00 27.54 164 VAL B O 1
ATOM 2990 N N . THR C 3 165 ? -49.066 41.513 -36.606 1.00 22.73 165 THR B N 1
ATOM 2991 C CA . THR C 3 165 ? -50.421 41.254 -36.132 1.00 20.07 165 THR B CA 1
ATOM 2992 C C . THR C 3 165 ? -50.724 42.087 -34.894 1.00 23.94 165 THR B C 1
ATOM 2993 O O . THR C 3 165 ? -49.807 42.562 -34.221 1.00 24.60 165 THR B O 1
ATOM 2997 N N . GLU C 3 166 ? -52.010 42.259 -34.596 1.00 24.93 166 GLU B N 1
ATOM 2998 C CA . GLU C 3 166 ? -52.430 42.824 -33.315 1.00 27.21 166 GLU B CA 1
ATOM 2999 C C . GLU C 3 166 ? -52.045 41.847 -32.222 1.00 21.25 166 GLU B C 1
ATOM 3000 O O . GLU C 3 166 ? -51.698 40.703 -32.511 1.00 28.41 166 GLU B O 1
ATOM 3006 N N . GLN C 3 167 ? -52.106 42.281 -30.968 1.00 21.61 167 GLN B N 1
ATOM 3007 C CA . GLN C 3 167 ? -51.818 41.372 -29.865 1.00 23.72 167 GLN B CA 1
ATOM 3008 C C . GLN C 3 167 ? -52.803 40.195 -29.877 1.00 29.33 167 GLN B C 1
ATOM 3009 O O . GLN C 3 167 ? -54.008 40.384 -30.040 1.00 22.96 167 GLN B O 1
ATOM 3015 N N . ASP C 3 168 ? -52.283 38.979 -29.733 1.00 24.49 168 ASP B N 1
ATOM 3016 C CA . ASP C 3 168 ? -53.121 37.785 -29.767 1.00 21.93 168 ASP B CA 1
ATOM 3017 C C . ASP C 3 168 ? -54.064 37.709 -28.571 1.00 30.56 168 ASP B C 1
ATOM 3018 O O . ASP C 3 168 ? -53.634 37.862 -27.424 1.00 22.85 168 ASP B O 1
ATOM 3023 N N . SER C 3 169 ? -55.342 37.445 -28.841 1.00 20.15 169 SER B N 1
ATOM 3024 C CA . SER C 3 169 ? -56.383 37.522 -27.811 1.00 30.34 169 SER B CA 1
ATOM 3025 C C . SER C 3 169 ? -56.340 36.394 -26.765 1.00 26.18 169 SER B C 1
ATOM 3026 O O . SER C 3 169 ? -57.169 36.370 -25.861 1.00 30.82 169 SER B O 1
ATOM 3029 N N . LYS C 3 170 ? -55.378 35.478 -26.876 1.00 22.57 170 LYS B N 1
ATOM 3030 C CA . LYS C 3 170 ? -55.256 34.365 -25.925 1.00 24.32 170 LYS B CA 1
ATOM 3031 C C . LYS C 3 170 ? -53.908 34.300 -25.206 1.00 23.76 170 LYS B C 1
ATOM 3032 O O . LYS C 3 170 ? -53.859 34.044 -24.005 1.00 33.23 170 LYS B O 1
ATOM 3038 N N . ASP C 3 171 ? -52.820 34.508 -25.946 1.00 24.43 171 ASP B N 1
ATOM 3039 C CA . ASP C 3 171 ? -51.476 34.372 -25.371 1.00 27.24 171 ASP B CA 1
ATOM 3040 C C . ASP C 3 171 ? -50.692 35.686 -25.308 1.00 25.61 171 ASP B C 1
ATOM 3041 O O . ASP C 3 171 ? -49.548 35.711 -24.849 1.00 24.65 171 ASP B O 1
ATOM 3046 N N . SER C 3 172 ? -51.315 36.758 -25.792 1.00 24.21 172 SER B N 1
ATOM 3047 C CA . SER C 3 172 ? -50.756 38.107 -25.709 1.00 28.49 172 SER B CA 1
ATOM 3048 C C . SER C 3 172 ? -49.439 38.310 -26.471 1.00 26.00 172 SER B C 1
ATOM 3049 O O . SER C 3 172 ? -48.719 39.269 -26.206 1.00 26.69 172 SER B O 1
ATOM 3052 N N . THR C 3 173 ? -49.129 37.425 -27.417 1.00 26.63 173 THR B N 1
ATOM 3053 C CA . THR C 3 173 ? -47.928 37.591 -28.234 1.00 26.81 173 THR B CA 1
ATOM 3054 C C . THR C 3 173 ? -48.216 38.347 -29.521 1.00 24.03 173 THR B C 1
ATOM 3055 O O . THR C 3 173 ? -49.364 38.680 -29.822 1.00 21.24 173 THR B O 1
ATOM 3059 N N . TYR C 3 174 ? -47.156 38.613 -30.277 1.00 22.63 174 TYR B N 1
ATOM 3060 C CA . TYR C 3 174 ? -47.278 39.224 -31.591 1.00 20.30 174 TYR B CA 1
ATOM 3061 C C . TYR C 3 174 ? -46.678 38.280 -32.625 1.00 23.56 174 TYR B C 1
ATOM 3062 O O . TYR C 3 174 ? -45.901 37.385 -32.286 1.00 22.12 174 TYR B O 1
ATOM 3071 N N . SER C 3 175 ? -47.055 38.466 -33.882 1.00 22.50 175 SER B N 1
ATOM 3072 C CA . SER C 3 175 ? -46.426 37.736 -34.969 1.00 18.40 175 SER B CA 1
ATOM 3073 C C . SER C 3 175 ? -46.042 38.721 -36.065 1.00 24.47 175 SER B C 1
ATOM 3074 O O . SER C 3 175 ? -46.703 39.752 -36.244 1.00 21.83 175 SER B O 1
ATOM 3077 N N . LEU C 3 176 ? -44.970 38.403 -36.787 1.00 23.16 176 LEU B N 1
ATOM 3078 C CA . LEU C 3 176 ? -44.429 39.309 -37.793 1.00 27.78 176 LEU B CA 1
ATOM 3079 C C . LEU C 3 176 ? -44.029 38.571 -39.068 1.00 27.87 176 LEU B C 1
ATOM 3080 O O . LEU C 3 176 ? -43.466 37.471 -39.023 1.00 21.83 176 LEU B O 1
ATOM 3085 N N . SER C 3 177 ? -44.316 39.191 -40.206 1.00 21.62 177 SER B N 1
ATOM 3086 C CA . SER C 3 177 ? -43.850 38.681 -41.484 1.00 25.21 177 SER B CA 1
ATOM 3087 C C . SER C 3 177 ? -42.976 39.736 -42.147 1.00 33.89 177 SER B C 1
ATOM 3088 O O . SER C 3 177 ? -43.299 40.929 -42.127 1.00 30.58 177 SER B O 1
ATOM 3091 N N . SER C 3 178 ? -41.861 39.298 -42.718 1.00 31.26 178 SER B N 1
ATOM 3092 C CA . SER C 3 178 ? -41.002 40.175 -43.506 1.00 29.91 178 SER B CA 1
ATOM 3093 C C . SER C 3 178 ? -40.944 39.600 -44.909 1.00 27.07 178 SER B C 1
ATOM 3094 O O . SER C 3 178 ? -40.693 38.404 -45.084 1.00 26.02 178 SER B O 1
ATOM 3097 N N . THR C 3 179 ? -41.191 40.440 -45.909 1.00 27.89 179 THR B N 1
ATOM 3098 C CA . THR C 3 179 ? -41.235 39.962 -47.287 1.00 33.10 179 THR B CA 1
ATOM 3099 C C . THR C 3 179 ? -40.191 40.631 -48.176 1.00 42.43 179 THR B C 1
ATOM 3100 O O . THR C 3 179 ? -40.220 41.847 -48.387 1.00 36.62 179 THR B O 1
ATOM 3104 N N . LEU C 3 180 ? -39.272 39.820 -48.694 1.00 42.79 180 LEU B N 1
ATOM 3105 C CA . LEU C 3 180 ? -38.244 40.287 -49.619 1.00 42.50 180 LEU B CA 1
ATOM 3106 C C . LEU C 3 180 ? -38.731 40.125 -51.054 1.00 39.72 180 LEU B C 1
ATOM 3107 O O . LEU C 3 180 ? -39.021 39.011 -51.496 1.00 42.47 180 LEU B O 1
ATOM 3112 N N . THR C 3 181 ? -38.833 41.235 -51.779 1.00 42.77 181 THR B N 1
ATOM 3113 C CA . THR C 3 181 ? -39.350 41.196 -53.147 1.00 53.98 181 THR B CA 1
ATOM 3114 C C . THR C 3 181 ? -38.258 41.464 -54.186 1.00 54.23 181 THR B C 1
ATOM 3115 O O . THR C 3 181 ? -37.756 42.585 -54.306 1.00 39.78 181 THR B O 1
ATOM 3119 N N . LEU C 3 182 ? -37.897 40.421 -54.929 1.00 50.41 182 LEU B N 1
ATOM 3120 C CA . LEU C 3 182 ? -36.892 40.526 -55.982 1.00 52.58 182 LEU B CA 1
ATOM 3121 C C . LEU C 3 182 ? -37.520 40.287 -57.353 1.00 63.64 182 LEU B C 1
ATOM 3122 O O . LEU C 3 182 ? -38.679 39.869 -57.454 1.00 47.67 182 LEU B O 1
ATOM 3127 N N . SER C 3 183 ? -36.758 40.578 -58.405 1.00 67.74 183 SER B N 1
ATOM 3128 C CA . SER C 3 183 ? -37.157 40.213 -59.760 1.00 60.23 183 SER B CA 1
ATOM 3129 C C . SER C 3 183 ? -36.792 38.754 -59.986 1.00 54.62 183 SER B C 1
ATOM 3130 O O . SER C 3 183 ? -35.982 38.194 -59.240 1.00 56.87 183 SER B O 1
ATOM 3133 N N . LYS C 3 184 ? -37.398 38.132 -60.995 1.00 50.73 184 LYS B N 1
ATOM 3134 C CA . LYS C 3 184 ? -37.004 36.784 -61.398 1.00 67.88 184 LYS B CA 1
ATOM 3135 C C . LYS C 3 184 ? -35.526 36.802 -61.766 1.00 67.78 184 LYS B C 1
ATOM 3136 O O . LYS C 3 184 ? -34.784 35.873 -61.450 1.00 63.52 184 LYS B O 1
ATOM 3142 N N . ALA C 3 185 ? -35.113 37.881 -62.427 1.00 70.76 185 ALA B N 1
ATOM 3143 C CA . ALA C 3 185 ? -33.720 38.084 -62.804 1.00 69.76 185 ALA B CA 1
ATOM 3144 C C . ALA C 3 185 ? -32.784 37.959 -61.605 1.00 72.81 185 ALA B C 1
ATOM 3145 O O . ALA C 3 185 ? -32.024 36.993 -61.503 1.00 71.65 185 ALA B O 1
ATOM 3147 N N . ASP C 3 186 ? -32.855 38.934 -60.702 1.00 65.99 186 ASP B N 1
ATOM 3148 C CA . ASP C 3 186 ? -31.966 38.995 -59.543 1.00 74.67 186 ASP B CA 1
ATOM 3149 C C . ASP C 3 186 ? -32.059 37.759 -58.650 1.00 70.96 186 ASP B C 1
ATOM 3150 O O . ASP C 3 186 ? -31.045 37.289 -58.129 1.00 69.66 186 ASP B O 1
ATOM 3155 N N . TYR C 3 187 ? -33.271 37.236 -58.473 1.00 65.09 187 TYR B N 1
ATOM 3156 C CA . TYR C 3 187 ? -33.458 36.023 -57.681 1.00 66.15 187 TYR B CA 1
ATOM 3157 C C . TYR C 3 187 ? -32.699 34.843 -58.275 1.00 71.40 187 TYR B C 1
ATOM 3158 O O . TYR C 3 187 ? -32.011 34.122 -57.557 1.00 66.22 187 TYR B O 1
ATOM 3167 N N . GLU C 3 188 ? -32.818 34.658 -59.587 1.00 76.22 188 GLU B N 1
ATOM 3168 C CA . GLU C 3 188 ? -32.221 33.504 -60.259 1.00 80.93 188 GLU B CA 1
ATOM 3169 C C . GLU C 3 188 ? -30.696 33.492 -60.226 1.00 80.38 188 GLU B C 1
ATOM 3170 O O . GLU C 3 188 ? -30.080 32.424 -60.283 1.00 85.62 188 GLU B O 1
ATOM 3176 N N . LYS C 3 189 ? -30.094 34.677 -60.140 1.00 70.89 189 LYS B N 1
ATOM 3177 C CA . LYS C 3 189 ? -28.641 34.799 -60.062 1.00 69.40 189 LYS B CA 1
ATOM 3178 C C . LYS C 3 189 ? -28.131 34.197 -58.762 1.00 82.52 189 LYS B C 1
ATOM 3179 O O . LYS C 3 189 ? -27.424 33.186 -58.756 1.00 77.94 189 LYS B O 1
ATOM 3185 N N . HIS C 3 190 ? -28.509 34.829 -57.659 1.00 83.60 190 HIS B N 1
ATOM 3186 C CA . HIS C 3 190 ? -27.992 34.470 -56.347 1.00 70.17 190 HIS B CA 1
ATOM 3187 C C . HIS C 3 190 ? -28.440 33.096 -55.854 1.00 64.36 190 HIS B C 1
ATOM 3188 O O . HIS C 3 190 ? -29.365 32.498 -56.399 1.00 70.51 190 HIS B O 1
ATOM 3195 N N . LYS C 3 191 ? -27.765 32.602 -54.822 1.00 71.70 191 LYS B N 1
ATOM 3196 C CA . LYS C 3 191 ? -27.928 31.222 -54.382 1.00 79.17 191 LYS B CA 1
ATOM 3197 C C . LYS C 3 191 ? -28.428 31.114 -52.943 1.00 83.82 191 LYS B C 1
ATOM 3198 O O . LYS C 3 191 ? -29.285 30.285 -52.635 1.00 69.54 191 LYS B O 1
ATOM 3204 N N . VAL C 3 192 ? -27.888 31.950 -52.064 1.00 82.48 192 VAL B N 1
ATOM 3205 C CA . VAL C 3 192 ? -28.217 31.863 -50.644 1.00 79.83 192 VAL B CA 1
ATOM 3206 C C . VAL C 3 192 ? -29.188 32.952 -50.174 1.00 76.42 192 VAL B C 1
ATOM 3207 O O . VAL C 3 192 ? -28.968 34.151 -50.383 1.00 73.78 192 VAL B O 1
ATOM 3211 N N . TYR C 3 193 ? -30.283 32.509 -49.564 1.00 72.12 193 TYR B N 1
ATOM 3212 C CA . TYR C 3 193 ? -31.281 33.419 -49.019 1.00 66.92 193 TYR B CA 1
ATOM 3213 C C . TYR C 3 193 ? -31.491 33.126 -47.545 1.00 51.24 193 TYR B C 1
ATOM 3214 O O . TYR C 3 193 ? -31.719 31.981 -47.156 1.00 44.51 193 TYR B O 1
ATOM 3223 N N . ALA C 3 194 ? -31.389 34.167 -46.726 1.00 42.37 194 ALA B N 1
ATOM 3224 C CA . ALA C 3 194 ? -31.404 33.992 -45.281 1.00 56.05 194 ALA B CA 1
ATOM 3225 C C . ALA C 3 194 ? -32.005 35.187 -44.558 1.00 52.74 194 ALA B C 1
ATOM 3226 O O . ALA C 3 194 ? -31.683 36.336 -44.865 1.00 42.71 194 ALA B O 1
ATOM 3228 N N . CYS C 3 195 ? -32.880 34.911 -43.596 1.00 52.45 195 CYS B N 1
ATOM 3229 C CA . CYS C 3 195 ? -33.338 35.953 -42.687 1.00 54.48 195 CYS B CA 1
ATOM 3230 C C . CYS C 3 195 ? -32.706 35.743 -41.318 1.00 40.04 195 CYS B C 1
ATOM 3231 O O . CYS C 3 195 ? -32.644 34.620 -40.806 1.00 45.14 195 CYS B O 1
ATOM 3234 N N . GLU C 3 196 ? -32.214 36.831 -40.741 1.00 45.97 196 GLU B N 1
ATOM 3235 C CA . GLU C 3 196 ? -31.547 36.779 -39.454 1.00 48.24 196 GLU B CA 1
ATOM 3236 C C . GLU C 3 196 ? -32.397 37.536 -38.444 1.00 48.19 196 GLU B C 1
ATOM 3237 O O . GLU C 3 196 ? -32.672 38.729 -38.619 1.00 38.74 196 GLU B O 1
ATOM 3243 N N . VAL C 3 197 ? -32.824 36.837 -37.395 1.00 41.01 197 VAL B N 1
ATOM 3244 C CA . VAL C 3 197 ? -33.740 37.416 -36.421 1.00 41.28 197 VAL B CA 1
ATOM 3245 C C . VAL C 3 197 ? -33.060 37.692 -35.086 1.00 37.78 197 VAL B C 1
ATOM 3246 O O . VAL C 3 197 ? -32.488 36.789 -34.472 1.00 35.13 197 VAL B O 1
ATOM 3250 N N . THR C 3 198 ? -33.125 38.945 -34.646 1.00 39.24 198 THR B N 1
ATOM 3251 C CA . THR C 3 198 ? -32.638 39.321 -33.324 1.00 43.65 198 THR B CA 1
ATOM 3252 C C . THR C 3 198 ? -33.820 39.665 -32.422 1.00 39.78 198 THR B C 1
ATOM 3253 O O . THR C 3 198 ? -34.581 40.593 -32.706 1.00 38.86 198 THR B O 1
ATOM 3257 N N . HIS C 3 199 ? -33.978 38.914 -31.337 1.00 33.02 199 HIS B N 1
ATOM 3258 C CA . HIS C 3 199 ? -35.026 39.202 -30.365 1.00 33.94 199 HIS B CA 1
ATOM 3259 C C . HIS C 3 199 ? -34.508 38.971 -28.958 1.00 38.44 199 HIS B C 1
ATOM 3260 O O . HIS C 3 199 ? -33.690 38.080 -28.727 1.00 43.94 199 HIS B O 1
ATOM 3267 N N . GLN C 3 200 ? -35.001 39.776 -28.024 1.00 31.86 200 GLN B N 1
ATOM 3268 C CA . GLN C 3 200 ? -34.632 39.682 -26.616 1.00 32.32 200 GLN B CA 1
ATOM 3269 C C . GLN C 3 200 ? -34.784 38.259 -26.058 1.00 40.13 200 GLN B C 1
ATOM 3270 O O . GLN C 3 200 ? -34.042 37.845 -25.165 1.00 45.43 200 GLN B O 1
ATOM 3276 N N . GLY C 3 201 ? -35.729 37.506 -26.610 1.00 34.45 201 GLY B N 1
ATOM 3277 C CA . GLY C 3 201 ? -35.967 36.140 -26.179 1.00 40.43 201 GLY B CA 1
ATOM 3278 C C . GLY C 3 201 ? -34.941 35.152 -26.702 1.00 42.81 201 GLY B C 1
ATOM 3279 O O . GLY C 3 201 ? -34.934 33.983 -26.303 1.00 39.18 201 GLY B O 1
ATOM 3280 N N . LEU C 3 202 ? -34.080 35.617 -27.602 1.00 39.93 202 LEU B N 1
ATOM 3281 C CA . LEU C 3 202 ? -33.012 34.780 -28.144 1.00 51.18 202 LEU B CA 1
ATOM 3282 C C . LEU C 3 202 ? -31.653 35.181 -27.561 1.00 53.91 202 LEU B C 1
ATOM 3283 O O . LEU C 3 202 ? -31.325 36.367 -27.489 1.00 44.31 202 LEU B O 1
ATOM 3288 N N . SER C 3 203 ? -30.872 34.190 -27.137 1.00 57.78 203 SER B N 1
ATOM 3289 C CA . SER C 3 203 ? -29.519 34.426 -26.639 1.00 54.78 203 SER B CA 1
ATOM 3290 C C . SER C 3 203 ? -28.657 35.074 -27.718 1.00 61.12 203 SER B C 1
ATOM 3291 O O . SER C 3 203 ? -28.023 36.107 -27.489 1.00 60.47 203 SER B O 1
ATOM 3294 N N . SER C 3 204 ? -28.647 34.457 -28.896 1.00 51.48 204 SER B N 1
ATOM 3295 C CA . SER C 3 204 ? -27.936 34.986 -30.055 1.00 60.08 204 SER B CA 1
ATOM 3296 C C . SER C 3 204 ? -28.846 34.869 -31.275 1.00 59.46 204 SER B C 1
ATOM 3297 O O . SER C 3 204 ? -29.665 33.948 -31.343 1.00 50.94 204 SER B O 1
ATOM 3300 N N . PRO C 3 205 ? -28.717 35.810 -32.230 1.00 56.77 205 PRO B N 1
ATOM 3301 C CA . PRO C 3 205 ? -29.567 35.874 -33.426 1.00 50.67 205 PRO B CA 1
ATOM 3302 C C . PRO C 3 205 ? -29.813 34.523 -34.091 1.00 54.97 205 PRO B C 1
ATOM 3303 O O . PRO C 3 205 ? -28.895 33.708 -34.198 1.00 51.14 205 PRO B O 1
ATOM 3307 N N . VAL C 3 206 ? -31.054 34.296 -34.515 1.00 51.21 206 VAL B N 1
ATOM 3308 C CA . VAL C 3 206 ? -31.426 33.070 -35.212 1.00 47.38 206 VAL B CA 1
ATOM 3309 C C . VAL C 3 206 ? -31.451 33.329 -36.713 1.00 47.79 206 VAL B C 1
ATOM 3310 O O . VAL C 3 206 ? -31.974 34.350 -37.165 1.00 46.45 206 VAL B O 1
ATOM 3314 N N . THR C 3 207 ? -30.860 32.420 -37.483 1.00 46.18 207 THR B N 1
ATOM 3315 C CA . THR C 3 207 ? -30.863 32.547 -38.935 1.00 45.86 207 THR B CA 1
ATOM 3316 C C . THR C 3 207 ? -31.588 31.366 -39.569 1.00 51.56 207 THR B C 1
ATOM 3317 O O . THR C 3 207 ? -31.313 30.206 -39.250 1.00 40.49 207 THR B O 1
ATOM 3321 N N . LYS C 3 208 ? -32.541 31.679 -40.440 1.00 40.72 208 LYS B N 1
ATOM 3322 C CA . LYS C 3 208 ? -33.224 30.672 -41.239 1.00 42.70 208 LYS B CA 1
ATOM 3323 C C . LYS C 3 208 ? -32.830 30.908 -42.687 1.00 53.80 208 LYS B C 1
ATOM 3324 O O . LYS C 3 208 ? -32.766 32.056 -43.134 1.00 48.33 208 LYS B O 1
ATOM 3330 N N . SER C 3 209 ? -32.549 29.833 -43.418 1.00 54.26 209 SER B N 1
ATOM 3331 C CA . SER C 3 209 ? -32.021 29.985 -44.770 1.00 55.77 209 SER B CA 1
ATOM 3332 C C . SER C 3 209 ? -32.369 28.845 -45.720 1.00 50.01 209 SER B C 1
ATOM 3333 O O . SER C 3 209 ? -32.628 27.717 -45.294 1.00 56.98 209 SER B O 1
ATOM 3336 N N . PHE C 3 210 ? -32.386 29.165 -47.013 1.00 55.70 210 PHE B N 1
ATOM 3337 C CA . PHE C 3 210 ? -32.535 28.164 -48.069 1.00 65.61 210 PHE B CA 1
ATOM 3338 C C . PHE C 3 210 ? -31.593 28.466 -49.235 1.00 65.98 210 PHE B C 1
ATOM 3339 O O . PHE C 3 210 ? -30.953 29.521 -49.268 1.00 58.74 210 PHE B O 1
ATOM 3347 N N . ASN C 3 211 ? -31.516 27.538 -50.186 1.00 69.65 211 ASN B N 1
ATOM 3348 C CA . ASN C 3 211 ? -30.625 27.681 -51.335 1.00 69.98 211 ASN B CA 1
ATOM 3349 C C . ASN C 3 211 ? -31.373 27.872 -52.655 1.00 63.22 211 ASN B C 1
ATOM 3350 O O . ASN C 3 211 ? -31.609 29.002 -53.085 1.00 69.66 211 ASN B O 1
ATOM 3355 N N . ARG C 3 212 ? -31.739 26.763 -53.292 1.00 76.43 212 ARG B N 1
ATOM 3356 C CA . ARG C 3 212 ? -32.428 26.799 -54.578 1.00 76.93 212 ARG B CA 1
ATOM 3357 C C . ARG C 3 212 ? -32.896 25.397 -54.969 1.00 82.21 212 ARG B C 1
ATOM 3358 O O . ARG C 3 212 ? -33.629 25.217 -55.945 1.00 68.88 212 ARG B O 1
ATOM 3366 N N . GLY C 3 213 ? -32.465 24.405 -54.194 1.00 85.90 213 GLY B N 1
ATOM 3367 C CA . GLY C 3 213 ? -32.813 23.020 -54.453 1.00 78.61 213 GLY B CA 1
ATOM 3368 C C . GLY C 3 213 ? -33.093 22.235 -53.185 1.00 70.96 213 GLY B C 1
ATOM 3369 O O . GLY C 3 213 ? -34.247 22.009 -52.824 1.00 63.88 213 GLY B O 1
ATOM 3370 N N . ALA D 1 1 ? -89.592 -15.715 -78.616 1.00 41.29 1 ALA Q N 1
ATOM 3371 C CA . ALA D 1 1 ? -88.236 -15.804 -78.081 1.00 36.81 1 ALA Q CA 1
ATOM 3372 C C . ALA D 1 1 ? -87.314 -14.777 -78.717 1.00 48.60 1 ALA Q C 1
ATOM 3373 O O . ALA D 1 1 ? -87.405 -14.504 -79.915 1.00 45.76 1 ALA Q O 1
ATOM 3375 N N . ARG D 1 2 ? -86.422 -14.217 -77.908 1.00 48.69 2 ARG Q N 1
ATOM 3376 C CA . ARG D 1 2 ? -85.408 -13.296 -78.402 1.00 42.44 2 ARG Q CA 1
ATOM 3377 C C . ARG D 1 2 ? -84.062 -14.017 -78.469 1.00 45.63 2 ARG Q C 1
ATOM 3378 O O . ARG D 1 2 ? -83.168 -13.786 -77.652 1.00 42.95 2 ARG Q O 1
ATOM 3386 N N . THR D 1 3 ? -83.939 -14.907 -79.450 1.00 40.79 3 THR Q N 1
ATOM 3387 C CA . THR D 1 3 ? -82.738 -15.713 -79.635 1.00 44.68 3 THR Q CA 1
ATOM 3388 C C . THR D 1 3 ? -81.895 -15.192 -80.792 1.00 42.11 3 THR Q C 1
ATOM 3389 O O . THR D 1 3 ? -82.402 -14.506 -81.680 1.00 44.87 3 THR Q O 1
ATOM 3393 N N . LYS D 1 4 ? -80.607 -15.522 -80.776 1.00 40.81 4 LYS Q N 1
ATOM 3394 C CA . LYS D 1 4 ? -79.712 -15.155 -81.867 1.00 42.27 4 LYS Q CA 1
ATOM 3395 C C . LYS D 1 4 ? -79.946 -16.036 -83.081 1.00 38.59 4 LYS Q C 1
ATOM 3396 O O . LYS D 1 4 ? -80.013 -17.260 -82.964 1.00 35.37 4 LYS Q O 1
ATOM 3402 N N . GLN D 1 5 ? -80.070 -15.413 -84.246 1.00 34.19 5 GLN Q N 1
ATOM 3403 C CA . GLN D 1 5 ? -80.021 -16.153 -85.493 1.00 30.71 5 GLN Q CA 1
ATOM 3404 C C . GLN D 1 5 ? -78.681 -15.857 -86.136 1.00 30.40 5 GLN Q C 1
ATOM 3405 O O . GLN D 1 5 ? -78.049 -14.851 -85.812 1.00 33.67 5 GLN Q O 1
ATOM 3411 N N . THR D 1 6 ? -78.245 -16.744 -87.023 1.00 27.42 6 THR Q N 1
ATOM 3412 C CA . THR D 1 6 ? -76.985 -16.585 -87.740 1.00 27.77 6 THR Q CA 1
ATOM 3413 C C . THR D 1 6 ? -76.872 -15.218 -88.410 1.00 28.04 6 THR Q C 1
ATOM 3414 O O . THR D 1 6 ? -77.857 -14.682 -88.912 1.00 29.60 6 THR Q O 1
ATOM 3418 N N . ALA D 1 7 ? -75.669 -14.655 -88.407 1.00 25.94 7 ALA Q N 1
ATOM 3419 C CA . ALA D 1 7 ? -75.416 -13.397 -89.097 1.00 31.02 7 ALA Q CA 1
ATOM 3420 C C . ALA D 1 7 ? -75.330 -13.621 -90.607 1.00 30.32 7 ALA Q C 1
ATOM 3421 O O . ALA D 1 7 ? -75.132 -12.672 -91.371 1.00 25.67 7 ALA Q O 1
ATOM 3423 N N . ARG D 1 8 ? -75.462 -14.884 -91.017 1.00 24.95 8 ARG Q N 1
ATOM 3424 C CA . ARG D 1 8 ? -75.491 -15.267 -92.431 1.00 30.42 8 ARG Q CA 1
ATOM 3425 C C . ARG D 1 8 ? -74.267 -14.788 -93.216 1.00 35.61 8 ARG Q C 1
ATOM 3426 O O . ARG D 1 8 ? -74.348 -14.516 -94.416 1.00 38.14 8 ARG Q O 1
ATOM 3446 N N . SER D 1 10 ? -71.692 -16.662 -93.594 1.00 35.78 10 SER Q N 1
ATOM 3447 C CA . SER D 1 10 ? -71.092 -17.862 -94.174 1.00 49.88 10 SER Q CA 1
ATOM 3448 C C . SER D 1 10 ? -72.126 -18.853 -94.712 1.00 57.98 10 SER Q C 1
ATOM 3449 O O . SER D 1 10 ? -72.909 -19.422 -93.948 1.00 58.15 10 SER Q O 1
ATOM 3452 N N . THR D 1 11 ? -72.115 -19.053 -96.030 1.00 72.98 11 THR Q N 1
ATOM 3453 C CA . THR D 1 11 ? -72.934 -20.075 -96.690 1.00 79.17 11 THR Q CA 1
ATOM 3454 C C . THR D 1 11 ? -72.514 -20.259 -98.148 1.00 77.09 11 THR Q C 1
ATOM 3455 O O . THR D 1 11 ? -72.594 -21.358 -98.697 1.00 81.16 11 THR Q O 1
ATOM 3459 N N . GLU E 2 1 ? -49.602 7.712 -93.882 1.00 68.21 1 GLU C N 1
ATOM 3460 C CA . GLU E 2 1 ? -49.765 6.294 -94.189 1.00 75.21 1 GLU C CA 1
ATOM 3461 C C . GLU E 2 1 ? -51.051 5.719 -93.591 1.00 58.08 1 GLU C C 1
ATOM 3462 O O . GLU E 2 1 ? -51.804 6.421 -92.909 1.00 48.58 1 GLU C O 1
ATOM 3468 N N . VAL E 2 2 ? -51.302 4.442 -93.867 1.00 46.94 2 VAL C N 1
ATOM 3469 C CA . VAL E 2 2 ? -52.487 3.752 -93.363 1.00 39.64 2 VAL C CA 1
ATOM 3470 C C . VAL E 2 2 ? -52.298 3.366 -91.900 1.00 47.85 2 VAL C C 1
ATOM 3471 O O . VAL E 2 2 ? -51.442 2.539 -91.582 1.00 46.50 2 VAL C O 1
ATOM 3475 N N . GLN E 2 3 ? -53.098 3.950 -91.010 1.00 37.30 3 GLN C N 1
ATOM 3476 C CA . GLN E 2 3 ? -52.949 3.674 -89.581 1.00 37.07 3 GLN C CA 1
ATOM 3477 C C . GLN E 2 3 ? -54.232 3.844 -88.760 1.00 40.42 3 GLN C C 1
ATOM 3478 O O . GLN E 2 3 ? -55.184 4.506 -89.184 1.00 30.68 3 GLN C O 1
ATOM 3484 N N . LEU E 2 4 ? -54.242 3.218 -87.587 1.00 36.59 4 LEU C N 1
ATOM 3485 C CA . LEU E 2 4 ? -55.311 3.381 -86.611 1.00 27.27 4 LEU C CA 1
ATOM 3486 C C . LEU E 2 4 ? -54.659 3.863 -85.320 1.00 32.20 4 LEU C C 1
ATOM 3487 O O . LEU E 2 4 ? -53.607 3.358 -84.927 1.00 42.16 4 LEU C O 1
ATOM 3492 N N . VAL E 2 5 ? -55.256 4.855 -84.670 1.00 32.10 5 VAL C N 1
ATOM 3493 C CA . VAL E 2 5 ? -54.700 5.358 -83.419 1.00 29.36 5 VAL C CA 1
ATOM 3494 C C . VAL E 2 5 ? -55.760 5.411 -82.325 1.00 35.32 5 VAL C C 1
ATOM 3495 O O . VAL E 2 5 ? -56.676 6.235 -82.374 1.00 32.74 5 VAL C O 1
ATOM 3499 N N . GLU E 2 6 ? -55.634 4.522 -81.342 1.00 30.08 6 GLU C N 1
ATOM 3500 C CA . GLU E 2 6 ? -56.568 4.482 -80.222 1.00 30.30 6 GLU C CA 1
ATOM 3501 C C . GLU E 2 6 ? -56.169 5.520 -79.175 1.00 30.62 6 GLU C C 1
ATOM 3502 O O . GLU E 2 6 ? -54.984 5.792 -78.992 1.00 36.44 6 GLU C O 1
ATOM 3508 N N . THR E 2 7 ? -57.158 6.108 -78.505 1.00 29.33 7 THR C N 1
ATOM 3509 C CA . THR E 2 7 ? -56.919 7.027 -77.388 1.00 30.60 7 THR C CA 1
ATOM 3510 C C . THR E 2 7 ? -57.996 6.851 -76.327 1.00 35.12 7 THR C C 1
ATOM 3511 O O . THR E 2 7 ? -59.017 6.211 -76.577 1.00 33.37 7 THR C O 1
ATOM 3515 N N . GLY E 2 8 ? -57.772 7.429 -75.150 1.00 35.02 8 GLY C N 1
ATOM 3516 C CA . GLY E 2 8 ? -58.781 7.433 -74.107 1.00 30.26 8 GLY C CA 1
ATOM 3517 C C . GLY E 2 8 ? -58.555 6.389 -73.035 1.00 37.58 8 GLY C C 1
ATOM 3518 O O . GLY E 2 8 ? -59.336 6.277 -72.090 1.00 42.82 8 GLY C O 1
ATOM 3519 N N . GLY E 2 9 ? -57.487 5.614 -73.179 1.00 35.21 9 GLY C N 1
ATOM 3520 C CA . GLY E 2 9 ? -57.169 4.601 -72.190 1.00 23.24 9 GLY C CA 1
ATOM 3521 C C . GLY E 2 9 ? -56.663 5.224 -70.907 1.00 28.09 9 GLY C C 1
ATOM 3522 O O . GLY E 2 9 ? -56.384 6.421 -70.859 1.00 37.16 9 GLY C O 1
ATOM 3523 N N . GLY E 2 10 ? -56.541 4.411 -69.865 1.00 31.27 10 GLY C N 1
ATOM 3524 C CA . GLY E 2 10 ? -56.070 4.892 -68.582 1.00 21.78 10 GLY C CA 1
ATOM 3525 C C . GLY E 2 10 ? -56.638 4.080 -67.436 1.00 25.17 10 GLY C C 1
ATOM 3526 O O . GLY E 2 10 ? -57.061 2.935 -67.619 1.00 27.72 10 GLY C O 1
ATOM 3527 N N . VAL E 2 11 ? -56.650 4.674 -66.248 1.00 26.18 11 VAL C N 1
ATOM 3528 C CA . VAL E 2 11 ? -57.119 3.979 -65.054 1.00 27.92 11 VAL C CA 1
ATOM 3529 C C . VAL E 2 11 ? -58.558 4.359 -64.733 1.00 29.90 11 VAL C C 1
ATOM 3530 O O . VAL E 2 11 ? -58.910 5.539 -64.713 1.00 38.57 11 VAL C O 1
ATOM 3534 N N . VAL E 2 12 ? -59.385 3.347 -64.496 1.00 30.70 12 VAL C N 1
ATOM 3535 C CA . VAL E 2 12 ? -60.794 3.546 -64.179 1.00 28.66 12 VAL C CA 1
ATOM 3536 C C . VAL E 2 12 ? -61.176 2.688 -62.970 1.00 33.83 12 VAL C C 1
ATOM 3537 O O . VAL E 2 12 ? -60.825 1.508 -62.899 1.00 28.48 12 VAL C O 1
ATOM 3541 N N . GLN E 2 13 ? -61.880 3.283 -62.011 1.00 30.56 13 GLN C N 1
ATOM 3542 C CA . GLN E 2 13 ? -62.332 2.534 -60.846 1.00 29.67 13 GLN C CA 1
ATOM 3543 C C . GLN E 2 13 ? -63.459 1.572 -61.212 1.00 36.81 13 GLN C C 1
ATOM 3544 O O . GLN E 2 13 ? -64.263 1.866 -62.099 1.00 36.76 13 GLN C O 1
ATOM 3550 N N . PRO E 2 14 ? -63.502 0.405 -60.542 1.00 31.87 14 PRO C N 1
ATOM 3551 C CA . PRO E 2 14 ? -64.536 -0.609 -60.775 1.00 32.14 14 PRO C CA 1
ATOM 3552 C C . PRO E 2 14 ? -65.937 -0.009 -60.709 1.00 38.02 14 PRO C C 1
ATOM 3553 O O . PRO E 2 14 ? -66.215 0.785 -59.814 1.00 38.73 14 PRO C O 1
ATOM 3557 N N . GLY E 2 15 ? -66.801 -0.378 -61.649 1.00 47.43 15 GLY C N 1
ATOM 3558 C CA . GLY E 2 15 ? -68.149 0.160 -61.693 1.00 27.86 15 GLY C CA 1
ATOM 3559 C C . GLY E 2 15 ? -68.274 1.410 -62.548 1.00 32.33 15 GLY C C 1
ATOM 3560 O O . GLY E 2 15 ? -69.369 1.734 -63.017 1.00 37.69 15 GLY C O 1
ATOM 3561 N N . ARG E 2 16 ? -67.162 2.111 -62.754 1.00 28.22 16 ARG C N 1
ATOM 3562 C CA . ARG E 2 16 ? -67.181 3.360 -63.521 1.00 31.20 16 ARG C CA 1
ATOM 3563 C C . ARG E 2 16 ? -67.140 3.174 -65.041 1.00 31.25 16 ARG C C 1
ATOM 3564 O O . ARG E 2 16 ? -67.122 2.049 -65.546 1.00 26.56 16 ARG C O 1
ATOM 3572 N N . SER E 2 17 ? -67.114 4.298 -65.754 1.00 32.25 17 SER C N 1
ATOM 3573 C CA . SER E 2 17 ? -67.233 4.310 -67.208 1.00 32.70 17 SER C CA 1
ATOM 3574 C C . SER E 2 17 ? -65.966 4.786 -67.910 1.00 36.96 17 SER C C 1
ATOM 3575 O O . SER E 2 17 ? -65.165 5.526 -67.337 1.00 32.59 17 SER C O 1
ATOM 3578 N N . LEU E 2 18 ? -65.799 4.366 -69.162 1.00 32.18 18 LEU C N 1
ATOM 3579 C CA . LEU E 2 18 ? -64.687 4.828 -69.985 1.00 33.41 18 LEU C CA 1
ATOM 3580 C C . LEU E 2 18 ? -65.084 4.844 -71.458 1.00 36.50 18 LEU C C 1
ATOM 3581 O O . LEU E 2 18 ? -65.789 3.946 -71.929 1.00 28.43 18 LEU C O 1
ATOM 3586 N N . ARG E 2 19 ? -64.644 5.868 -72.184 1.00 32.57 19 ARG C N 1
ATOM 3587 C CA . ARG E 2 19 ? -64.904 5.930 -73.618 1.00 29.59 19 ARG C CA 1
ATOM 3588 C C . ARG E 2 19 ? -63.609 5.954 -74.418 1.00 30.52 19 ARG C C 1
ATOM 3589 O O . ARG E 2 19 ? -62.769 6.841 -74.242 1.00 26.40 19 ARG C O 1
ATOM 3597 N N . LEU E 2 20 ? -63.451 4.972 -75.298 1.00 26.56 20 LEU C N 1
ATOM 3598 C CA . LEU E 2 20 ? -62.279 4.908 -76.159 1.00 25.20 20 LEU C CA 1
ATOM 3599 C C . LEU E 2 20 ? -62.591 5.508 -77.525 1.00 27.67 20 LEU C C 1
ATOM 3600 O O . LEU E 2 20 ? -63.731 5.457 -77.992 1.00 26.01 20 LEU C O 1
ATOM 3605 N N . SER E 2 21 ? -61.576 6.086 -78.154 1.00 28.81 21 SER C N 1
ATOM 3606 C CA . SER E 2 21 ? -61.702 6.569 -79.517 1.00 28.12 21 SER C CA 1
ATOM 3607 C C . SER E 2 21 ? -60.643 5.914 -80.386 1.00 35.80 21 SER C C 1
ATOM 3608 O O . SER E 2 21 ? -59.578 5.530 -79.897 1.00 32.15 21 SER C O 1
ATOM 3611 N N . CYS E 2 22 ? -60.948 5.777 -81.672 1.00 34.90 22 CYS C N 1
ATOM 3612 C CA . CYS E 2 22 ? -59.975 5.319 -82.652 1.00 32.64 22 CYS C CA 1
ATOM 3613 C C . CYS E 2 22 ? -60.037 6.241 -83.859 1.00 38.74 22 CYS C C 1
ATOM 3614 O O . CYS E 2 22 ? -61.103 6.445 -84.435 1.00 35.98 22 CYS C O 1
ATOM 3617 N N . THR E 2 23 ? -58.899 6.808 -84.238 1.00 38.78 23 THR C N 1
ATOM 3618 C CA . THR E 2 23 ? -58.850 7.680 -85.405 1.00 31.60 23 THR C CA 1
ATOM 3619 C C . THR E 2 23 ? -58.175 6.968 -86.571 1.00 35.14 23 THR C C 1
ATOM 3620 O O . THR E 2 23 ? -57.049 6.489 -86.443 1.00 38.22 23 THR C O 1
ATOM 3624 N N . ALA E 2 24 ? -58.867 6.891 -87.704 1.00 32.40 24 ALA C N 1
ATOM 3625 C CA . ALA E 2 24 ? -58.316 6.242 -88.891 1.00 33.16 24 ALA C CA 1
ATOM 3626 C C . ALA E 2 24 ? -57.668 7.261 -89.822 1.00 33.09 24 ALA C C 1
ATOM 3627 O O . ALA E 2 24 ? -58.147 8.387 -89.942 1.00 39.25 24 ALA C O 1
ATOM 3629 N N . SER E 2 25 ? -56.584 6.857 -90.478 1.00 41.51 25 SER C N 1
ATOM 3630 C CA . SER E 2 25 ? -55.897 7.701 -91.457 1.00 30.76 25 SER C CA 1
ATOM 3631 C C . SER E 2 25 ? -55.453 6.879 -92.659 1.00 38.52 25 SER C C 1
ATOM 3632 O O . SER E 2 25 ? -55.244 5.672 -92.543 1.00 41.81 25 SER C O 1
ATOM 3635 N N . GLY E 2 26 ? -55.319 7.528 -93.813 1.00 42.44 26 GLY C N 1
ATOM 3636 C CA . GLY E 2 26 ? -54.748 6.887 -94.987 1.00 39.51 26 GLY C CA 1
ATOM 3637 C C . GLY E 2 26 ? -55.623 5.915 -95.766 1.00 41.25 26 GLY C C 1
ATOM 3638 O O . GLY E 2 26 ? -55.145 5.277 -96.708 1.00 44.37 26 GLY C O 1
ATOM 3639 N N . PHE E 2 27 ? -56.892 5.785 -95.382 1.00 24.94 27 PHE C N 1
ATOM 3640 C CA . PHE E 2 27 ? -57.824 4.935 -96.132 1.00 37.58 27 PHE C CA 1
ATOM 3641 C C . PHE E 2 27 ? -59.270 5.425 -96.034 1.00 36.94 27 PHE C C 1
ATOM 3642 O O . PHE E 2 27 ? -59.598 6.252 -95.182 1.00 39.93 27 PHE C O 1
ATOM 3650 N N . THR E 2 28 ? -60.131 4.917 -96.911 1.00 35.81 28 THR C N 1
ATOM 3651 C CA . THR E 2 28 ? -61.543 5.300 -96.898 1.00 35.13 28 THR C CA 1
ATOM 3652 C C . THR E 2 28 ? -62.301 4.576 -95.777 1.00 35.76 28 THR C C 1
ATOM 3653 O O . THR E 2 28 ? -62.785 3.455 -95.950 1.00 43.11 28 THR C O 1
ATOM 3657 N N . PHE E 2 29 ? -62.396 5.247 -94.632 1.00 38.18 29 PHE C N 1
ATOM 3658 C CA . PHE E 2 29 ? -62.939 4.685 -93.396 1.00 33.93 29 PHE C CA 1
ATOM 3659 C C . PHE E 2 29 ? -64.367 4.146 -93.523 1.00 34.27 29 PHE C C 1
ATOM 3660 O O . PHE E 2 29 ? -64.701 3.107 -92.950 1.00 37.80 29 PHE C O 1
ATOM 3668 N N . ARG E 2 30 ? -65.203 4.846 -94.281 1.00 37.00 30 ARG C N 1
ATOM 3669 C CA . ARG E 2 30 ? -66.620 4.493 -94.387 1.00 38.57 30 ARG C CA 1
ATOM 3670 C C . ARG E 2 30 ? -66.889 3.235 -95.214 1.00 40.25 30 ARG C C 1
ATOM 3671 O O . ARG E 2 30 ? -68.032 2.780 -95.301 1.00 38.46 30 ARG C O 1
ATOM 3679 N N . ASP E 2 31 ? -65.846 2.680 -95.825 1.00 39.42 31 ASP C N 1
ATOM 3680 C CA . ASP E 2 31 ? -65.998 1.461 -96.616 1.00 43.58 31 ASP C CA 1
ATOM 3681 C C . ASP E 2 31 ? -65.861 0.183 -95.783 1.00 38.90 31 ASP C C 1
ATOM 3682 O O . ASP E 2 31 ? -66.141 -0.913 -96.269 1.00 43.32 31 ASP C O 1
ATOM 3687 N N . TYR E 2 32 ? -65.443 0.322 -94.529 1.00 42.93 32 TYR C N 1
ATOM 3688 C CA . TYR E 2 32 ? -65.059 -0.845 -93.737 1.00 35.73 32 TYR C CA 1
ATOM 3689 C C . TYR E 2 32 ? -65.872 -1.122 -92.472 1.00 31.83 32 TYR C C 1
ATOM 3690 O O . TYR E 2 32 ? -66.321 -0.205 -91.777 1.00 30.99 32 TYR C O 1
ATOM 3699 N N . TRP E 2 33 ? -66.047 -2.408 -92.186 1.00 27.82 33 TRP C N 1
ATOM 3700 C CA . TRP E 2 33 ? -66.401 -2.846 -90.846 1.00 32.71 33 TRP C CA 1
ATOM 3701 C C . TRP E 2 33 ? -65.214 -2.539 -89.939 1.00 32.77 33 TRP C C 1
ATOM 3702 O O . TRP E 2 33 ? -64.059 -2.719 -90.336 1.00 28.71 33 TRP C O 1
ATOM 3713 N N . MET E 2 34 ? -65.492 -2.065 -88.730 1.00 24.35 34 MET C N 1
ATOM 3714 C CA . MET E 2 34 ? -64.436 -1.764 -87.770 1.00 25.39 34 MET C CA 1
ATOM 3715 C C . MET E 2 34 ? -64.701 -2.483 -86.452 1.00 24.69 34 MET C C 1
ATOM 3716 O O . MET E 2 34 ? -65.846 -2.578 -86.008 1.00 27.04 34 MET C O 1
ATOM 3721 N N . SER E 2 35 ? -63.637 -2.992 -85.836 1.00 22.54 35 SER C N 1
ATOM 3722 C CA . SER E 2 35 ? -63.756 -3.771 -84.607 1.00 21.34 35 SER C CA 1
ATOM 3723 C C . SER E 2 35 ? -62.945 -3.202 -83.451 1.00 29.60 35 SER C C 1
ATOM 3724 O O . SER E 2 35 ? -61.996 -2.435 -83.644 1.00 26.47 35 SER C O 1
ATOM 3727 N N . TRP E 2 36 ? -63.330 -3.601 -82.246 1.00 29.64 36 TRP C N 1
ATOM 3728 C CA . TRP E 2 36 ? -62.471 -3.465 -81.085 1.00 25.00 36 TRP C CA 1
ATOM 3729 C C . TRP E 2 36 ? -62.053 -4.867 -80.657 1.00 28.33 36 TRP C C 1
ATOM 3730 O O . TRP E 2 36 ? -62.897 -5.764 -80.532 1.00 25.85 36 TRP C O 1
ATOM 3741 N N . VAL E 2 37 ? -60.750 -5.056 -80.457 1.00 23.62 37 VAL C N 1
ATOM 3742 C CA . VAL E 2 37 ? -60.217 -6.313 -79.936 1.00 23.85 37 VAL C CA 1
ATOM 3743 C C . VAL E 2 37 ? -59.381 -6.002 -78.695 1.00 25.76 37 VAL C C 1
ATOM 3744 O O . VAL E 2 37 ? -58.665 -4.998 -78.664 1.00 26.23 37 VAL C O 1
ATOM 3748 N N . ARG E 2 38 ? -59.480 -6.849 -77.672 1.00 19.12 38 ARG C N 1
ATOM 3749 C CA . ARG E 2 38 ? -58.755 -6.613 -76.426 1.00 27.07 38 ARG C CA 1
ATOM 3750 C C . ARG E 2 38 ? -57.854 -7.783 -76.023 1.00 28.68 38 ARG C C 1
ATOM 3751 O O . ARG E 2 38 ? -58.053 -8.923 -76.459 1.00 18.74 38 ARG C O 1
ATOM 3759 N N . GLN E 2 39 ? -56.863 -7.486 -75.186 1.00 26.44 39 GLN C N 1
ATOM 3760 C CA . GLN E 2 39 ? -55.928 -8.495 -74.700 1.00 26.07 39 GLN C CA 1
ATOM 3761 C C . GLN E 2 39 ? -55.538 -8.191 -73.253 1.00 25.74 39 GLN C C 1
ATOM 3762 O O . GLN E 2 39 ? -54.826 -7.224 -72.979 1.00 23.56 39 GLN C O 1
ATOM 3768 N N . ALA E 2 40 ? -56.021 -9.006 -72.322 1.00 16.74 40 ALA C N 1
ATOM 3769 C CA . ALA E 2 40 ? -55.594 -8.887 -70.933 1.00 28.78 40 ALA C CA 1
ATOM 3770 C C . ALA E 2 40 ? -54.108 -9.211 -70.855 1.00 27.43 40 ALA C C 1
ATOM 3771 O O . ALA E 2 40 ? -53.628 -10.091 -71.574 1.00 28.82 40 ALA C O 1
ATOM 3773 N N . PRO E 2 41 ? -53.377 -8.494 -69.988 1.00 27.45 41 PRO C N 1
ATOM 3774 C CA . PRO E 2 41 ? -51.929 -8.684 -69.824 1.00 32.89 41 PRO C CA 1
ATOM 3775 C C . PRO E 2 41 ? -51.530 -10.148 -69.622 1.00 29.59 41 PRO C C 1
ATOM 3776 O O . PRO E 2 41 ? -52.015 -10.807 -68.700 1.00 29.56 41 PRO C O 1
ATOM 3780 N N . GLY E 2 42 ? -50.663 -10.649 -70.498 1.00 30.83 42 GLY C N 1
ATOM 3781 C CA . GLY E 2 42 ? -50.190 -12.020 -70.413 1.00 34.13 42 GLY C CA 1
ATOM 3782 C C . GLY E 2 42 ? -51.199 -13.057 -70.868 1.00 39.36 42 GLY C C 1
ATOM 3783 O O . GLY E 2 42 ? -50.993 -14.259 -70.676 1.00 39.06 42 GLY C O 1
ATOM 3784 N N . LYS E 2 43 ? -52.289 -12.597 -71.473 1.00 28.48 43 LYS C N 1
ATOM 3785 C CA . LYS E 2 43 ? -53.350 -13.495 -71.907 1.00 35.52 43 LYS C CA 1
ATOM 3786 C C . LYS E 2 43 ? -53.541 -13.431 -73.420 1.00 30.95 43 LYS C C 1
ATOM 3787 O O . LYS E 2 43 ? -52.740 -12.813 -74.124 1.00 26.34 43 LYS C O 1
ATOM 3793 N N . GLY E 2 44 ? -54.599 -14.069 -73.917 1.00 30.80 44 GLY C N 1
ATOM 3794 C CA . GLY E 2 44 ? -54.840 -14.140 -75.350 1.00 30.20 44 GLY C CA 1
ATOM 3795 C C . GLY E 2 44 ? -55.686 -13.013 -75.919 1.00 34.41 44 GLY C C 1
ATOM 3796 O O . GLY E 2 44 ? -56.050 -12.074 -75.210 1.00 32.15 44 GLY C O 1
ATOM 3797 N N . LEU E 2 45 ? -55.996 -13.112 -77.209 1.00 38.36 45 LEU C N 1
ATOM 3798 C CA . LEU E 2 45 ? -56.786 -12.098 -77.897 1.00 28.36 45 LEU C CA 1
ATOM 3799 C C . LEU E 2 45 ? -58.281 -12.335 -77.703 1.00 35.99 45 LEU C C 1
ATOM 3800 O O . LEU E 2 45 ? -58.751 -13.471 -77.771 1.00 38.10 45 LEU C O 1
ATOM 3805 N N . GLU E 2 46 ? -59.029 -11.265 -77.452 1.00 29.01 46 GLU C N 1
ATOM 3806 C CA . GLU E 2 46 ? -60.481 -11.376 -77.355 1.00 29.44 46 GLU C CA 1
ATOM 3807 C C . GLU E 2 46 ? -61.172 -10.260 -78.141 1.00 28.99 46 GLU C C 1
ATOM 3808 O O . GLU E 2 46 ? -61.040 -9.075 -77.812 1.00 29.58 46 GLU C O 1
ATOM 3814 N N . TRP E 2 47 ? -61.898 -10.643 -79.187 1.00 26.23 47 TRP C N 1
ATOM 3815 C CA . TRP E 2 47 ? -62.738 -9.708 -79.932 1.00 23.61 47 TRP C CA 1
ATOM 3816 C C . TRP E 2 47 ? -63.850 -9.189 -79.025 1.00 26.85 47 TRP C C 1
ATOM 3817 O O . TRP E 2 47 ? -64.393 -9.943 -78.217 1.00 30.90 47 TRP C O 1
ATOM 3828 N N . VAL E 2 48 ? -64.182 -7.906 -79.154 1.00 22.57 48 VAL C N 1
ATOM 3829 C CA . VAL E 2 48 ? -65.155 -7.275 -78.262 1.00 24.74 48 VAL C CA 1
ATOM 3830 C C . VAL E 2 48 ? -66.454 -6.900 -78.970 1.00 26.77 48 VAL C C 1
ATOM 3831 O O . VAL E 2 48 ? -67.546 -7.321 -78.573 1.00 28.36 48 VAL C O 1
ATOM 3835 N N . ALA E 2 49 ? -66.322 -6.098 -80.020 1.00 28.34 49 ALA C N 1
ATOM 3836 C CA . ALA E 2 49 ? -67.473 -5.554 -80.721 1.00 27.08 49 ALA C CA 1
ATOM 3837 C C . ALA E 2 49 ? -67.076 -5.134 -82.125 1.00 27.95 49 ALA C C 1
ATOM 3838 O O . ALA E 2 49 ? -65.906 -4.835 -82.381 1.00 24.55 49 ALA C O 1
ATOM 3840 N N . ASP E 2 50 ? -68.048 -5.100 -83.031 1.00 26.38 50 ASP C N 1
ATOM 3841 C CA . ASP E 2 50 ? -67.817 -4.489 -84.336 1.00 28.88 50 ASP C CA 1
ATOM 3842 C C . ASP E 2 50 ? -69.054 -3.764 -84.856 1.00 31.79 50 ASP C C 1
ATOM 3843 O O . ASP E 2 50 ? -70.169 -3.983 -84.374 1.00 26.65 50 ASP C O 1
ATOM 3848 N N . ILE E 2 51 ? -68.841 -2.895 -85.838 1.00 26.59 51 ILE C N 1
ATOM 3849 C CA . ILE E 2 51 ? -69.906 -2.069 -86.380 1.00 28.24 51 ILE C CA 1
ATOM 3850 C C . ILE E 2 51 ? -69.747 -1.985 -87.894 1.00 34.23 51 ILE C C 1
ATOM 3851 O O . ILE E 2 51 ? -68.630 -1.884 -88.411 1.00 28.18 51 ILE C O 1
ATOM 3856 N N . ASN E 2 52 ? -70.872 -2.051 -88.599 1.00 30.43 52 ASN C N 1
ATOM 3857 C CA . ASN E 2 52 ? -70.878 -2.046 -90.058 1.00 32.03 52 ASN C CA 1
ATOM 3858 C C . ASN E 2 52 ? -70.642 -0.627 -90.590 1.00 25.18 52 ASN C C 1
ATOM 3859 O O . ASN E 2 52 ? -70.814 0.339 -89.848 1.00 30.29 52 ASN C O 1
ATOM 3864 N N . PRO E 2 53 ? -70.229 -0.496 -91.866 1.00 27.85 53 PRO C N 1
ATOM 3865 C CA . PRO E 2 53 ? -69.860 0.815 -92.423 1.00 29.20 53 PRO C CA 1
ATOM 3866 C C . PRO E 2 53 ? -70.908 1.907 -92.222 1.00 38.25 53 PRO C C 1
ATOM 3867 O O . PRO E 2 53 ? -70.542 3.069 -92.031 1.00 39.66 53 PRO C O 1
ATOM 3871 N N . ASP E 2 54 ? -72.186 1.541 -92.275 1.00 34.22 54 ASP C N 1
ATOM 3872 C CA . ASP E 2 54 ? -73.263 2.511 -92.116 1.00 36.03 54 ASP C CA 1
ATOM 3873 C C . ASP E 2 54 ? -73.540 2.849 -90.649 1.00 40.69 54 ASP C C 1
ATOM 3874 O O . ASP E 2 54 ? -74.160 3.868 -90.346 1.00 47.08 54 ASP C O 1
ATOM 3879 N N . GLY E 2 55 ? -73.077 1.994 -89.743 1.00 36.16 55 GLY C N 1
ATOM 3880 C CA . GLY E 2 55 ? -73.225 2.249 -88.322 1.00 26.75 55 GLY C CA 1
ATOM 3881 C C . GLY E 2 55 ? -74.497 1.698 -87.708 1.00 32.96 55 GLY C C 1
ATOM 3882 O O . GLY E 2 55 ? -74.803 2.000 -86.554 1.00 35.64 55 GLY C O 1
ATOM 3883 N N . ILE E 2 56 ? -75.227 0.880 -88.466 1.00 28.46 56 ILE C N 1
ATOM 3884 C CA . ILE E 2 56 ? -76.508 0.338 -88.004 1.00 30.78 56 ILE C CA 1
ATOM 3885 C C . ILE E 2 56 ? -76.494 -1.146 -87.604 1.00 29.90 56 ILE C C 1
ATOM 3886 O O . ILE E 2 56 ? -77.339 -1.587 -86.826 1.00 33.18 56 ILE C O 1
ATOM 3891 N N . THR E 2 57 ? -75.558 -1.919 -88.146 1.00 30.28 57 THR C N 1
ATOM 3892 C CA . THR E 2 57 ? -75.414 -3.321 -87.748 1.00 32.51 57 THR C CA 1
ATOM 3893 C C . THR E 2 57 ? -74.238 -3.470 -86.779 1.00 38.14 57 THR C C 1
ATOM 3894 O O . THR E 2 57 ? -73.127 -3.023 -87.074 1.00 36.16 57 THR C O 1
ATOM 3898 N N . ARG E 2 58 ? -74.484 -4.097 -85.628 1.00 39.42 58 ARG C N 1
ATOM 3899 C CA . ARG E 2 58 ? -73.470 -4.225 -84.576 1.00 40.74 58 ARG C CA 1
ATOM 3900 C C . ARG E 2 58 ? -73.479 -5.598 -83.909 1.00 39.03 58 ARG C C 1
ATOM 3901 O O . ARG E 2 58 ? -74.542 -6.176 -83.677 1.00 38.32 58 ARG C O 1
ATOM 3909 N N . TYR E 2 59 ? -72.296 -6.110 -83.584 1.00 33.69 59 TYR C N 1
ATOM 3910 C CA . TYR E 2 59 ? -72.201 -7.360 -82.834 1.00 27.93 59 TYR C CA 1
ATOM 3911 C C . TYR E 2 59 ? -71.330 -7.214 -81.592 1.00 33.48 59 TYR C C 1
ATOM 3912 O O . TYR E 2 59 ? -70.352 -6.466 -81.592 1.00 29.24 59 TYR C O 1
ATOM 3921 N N . TYR E 2 60 ? -71.704 -7.931 -80.535 1.00 31.30 60 TYR C N 1
ATOM 3922 C CA . TYR E 2 60 ? -70.963 -7.916 -79.282 1.00 22.80 60 TYR C CA 1
ATOM 3923 C C . TYR E 2 60 ? -70.784 -9.340 -78.771 1.00 29.14 60 TYR C C 1
ATOM 3924 O O . TYR E 2 60 ? -71.602 -10.215 -79.059 1.00 31.10 60 TYR C O 1
ATOM 3933 N N . ILE E 2 61 ? -69.716 -9.577 -78.014 1.00 21.72 61 ILE C N 1
ATOM 3934 C CA . ILE E 2 61 ? -69.606 -10.816 -77.250 1.00 30.09 61 ILE C CA 1
ATOM 3935 C C . ILE E 2 61 ? -70.512 -10.699 -76.025 1.00 33.71 61 ILE C C 1
ATOM 3936 O O . ILE E 2 61 ? -70.812 -9.582 -75.576 1.00 34.50 61 ILE C O 1
ATOM 3941 N N . ASP E 2 62 ? -70.940 -11.838 -75.485 1.00 34.68 62 ASP C N 1
ATOM 3942 C CA . ASP E 2 62 ? -71.832 -11.849 -74.326 1.00 40.10 62 ASP C CA 1
ATOM 3943 C C . ASP E 2 62 ? -71.246 -11.133 -73.097 1.00 41.27 62 ASP C C 1
ATOM 3944 O O . ASP E 2 62 ? -71.975 -10.503 -72.333 1.00 38.71 62 ASP C O 1
ATOM 3949 N N . ALA E 2 63 ? -69.928 -11.208 -72.930 1.00 44.54 63 ALA C N 1
ATOM 3950 C CA . ALA E 2 63 ? -69.263 -10.654 -71.750 1.00 34.46 63 ALA C CA 1
ATOM 3951 C C . ALA E 2 63 ? -69.399 -9.135 -71.607 1.00 29.93 63 ALA C C 1
ATOM 3952 O O . ALA E 2 63 ? -69.201 -8.597 -70.519 1.00 33.43 63 ALA C O 1
ATOM 3954 N N . VAL E 2 64 ? -69.736 -8.447 -72.695 1.00 32.23 64 VAL C N 1
ATOM 3955 C CA . VAL E 2 64 ? -69.861 -6.986 -72.664 1.00 36.41 64 VAL C CA 1
ATOM 3956 C C . VAL E 2 64 ? -71.268 -6.512 -73.047 1.00 40.62 64 VAL C C 1
ATOM 3957 O O . VAL E 2 64 ? -71.510 -5.310 -73.209 1.00 37.76 64 VAL C O 1
ATOM 3961 N N . LYS E 2 65 ? -72.183 -7.472 -73.186 1.00 42.07 65 LYS C N 1
ATOM 3962 C CA . LYS E 2 65 ? -73.594 -7.213 -73.489 1.00 45.23 65 LYS C CA 1
ATOM 3963 C C . LYS E 2 65 ? -74.225 -6.229 -72.500 1.00 38.24 65 LYS C C 1
ATOM 3964 O O . LYS E 2 65 ? -74.164 -6.439 -71.286 1.00 44.56 65 LYS C O 1
ATOM 3970 N N . GLY E 2 66 ? -74.819 -5.154 -73.015 1.00 32.65 66 GLY C N 1
ATOM 3971 C CA . GLY E 2 66 ? -75.514 -4.191 -72.172 1.00 37.85 66 GLY C CA 1
ATOM 3972 C C . GLY E 2 66 ? -74.611 -3.215 -71.437 1.00 45.19 66 GLY C C 1
ATOM 3973 O O . GLY E 2 66 ? -75.087 -2.267 -70.805 1.00 49.20 66 GLY C O 1
ATOM 3974 N N . ARG E 2 67 ? -73.305 -3.448 -71.513 1.00 41.28 67 ARG C N 1
ATOM 3975 C CA . ARG E 2 67 ? -72.336 -2.578 -70.860 1.00 37.12 67 ARG C CA 1
ATOM 3976 C C . ARG E 2 67 ? -71.565 -1.754 -71.881 1.00 33.95 67 ARG C C 1
ATOM 3977 O O . ARG E 2 67 ? -71.302 -0.568 -71.665 1.00 32.70 67 ARG C O 1
ATOM 3985 N N . PHE E 2 68 ? -71.204 -2.392 -72.991 1.00 33.98 68 PHE C N 1
ATOM 3986 C CA . PHE E 2 68 ? -70.415 -1.729 -74.025 1.00 32.47 68 PHE C CA 1
ATOM 3987 C C . PHE E 2 68 ? -71.284 -1.338 -75.216 1.00 32.27 68 PHE C C 1
ATOM 3988 O O . PHE E 2 68 ? -72.170 -2.089 -75.635 1.00 38.13 68 PHE C O 1
ATOM 3996 N N . THR E 2 69 ? -71.022 -0.155 -75.754 1.00 25.16 69 THR C N 1
ATOM 3997 C CA . THR E 2 69 ? -71.712 0.320 -76.942 1.00 26.10 69 THR C CA 1
ATOM 3998 C C . THR E 2 69 ? -70.675 0.808 -77.944 1.00 26.32 69 THR C C 1
ATOM 3999 O O . THR E 2 69 ? -69.845 1.667 -77.632 1.00 30.04 69 THR C O 1
ATOM 4003 N N . ILE E 2 70 ? -70.710 0.244 -79.145 1.00 24.18 70 ILE C N 1
ATOM 4004 C CA . ILE E 2 70 ? -69.800 0.664 -80.203 1.00 29.40 70 ILE C CA 1
ATOM 4005 C C . ILE E 2 70 ? -70.511 1.616 -81.167 1.00 30.12 70 ILE C C 1
ATOM 4006 O O . ILE E 2 70 ? -71.698 1.447 -81.452 1.00 33.30 70 ILE C O 1
ATOM 4011 N N . SER E 2 71 ? -69.790 2.624 -81.651 1.00 26.18 71 SER C N 1
ATOM 4012 C CA . SER E 2 71 ? -70.354 3.594 -82.589 1.00 31.77 71 SER C CA 1
ATOM 4013 C C . SER E 2 71 ? -69.255 4.142 -83.498 1.00 33.32 71 SER C C 1
ATOM 4014 O O . SER E 2 71 ? -68.067 3.915 -83.243 1.00 30.37 71 SER C O 1
ATOM 4017 N N . ARG E 2 72 ? -69.642 4.861 -84.553 1.00 24.24 72 ARG C N 1
ATOM 4018 C CA . ARG E 2 72 ? -68.658 5.449 -85.467 1.00 34.67 72 ARG C CA 1
ATOM 4019 C C . ARG E 2 72 ? -69.091 6.806 -86.024 1.00 35.19 72 ARG C C 1
ATOM 4020 O O . ARG E 2 72 ? -70.283 7.096 -86.122 1.00 35.71 72 ARG C O 1
ATOM 4028 N N . ASP E 2 73 ? -68.109 7.632 -86.375 1.00 36.39 73 ASP C N 1
ATOM 4029 C CA . ASP E 2 73 ? -68.352 8.928 -87.002 1.00 31.65 73 ASP C CA 1
ATOM 4030 C C . ASP E 2 73 ? -67.543 8.962 -88.297 1.00 40.80 73 ASP C C 1
ATOM 4031 O O . ASP E 2 73 ? -66.350 9.284 -88.289 1.00 36.69 73 ASP C O 1
ATOM 4036 N N . ASN E 2 74 ? -68.198 8.624 -89.406 1.00 39.95 74 ASN C N 1
ATOM 4037 C CA . ASN E 2 74 ? -67.515 8.477 -90.693 1.00 43.70 74 ASN C CA 1
ATOM 4038 C C . ASN E 2 74 ? -66.895 9.768 -91.226 1.00 40.84 74 ASN C C 1
ATOM 4039 O O . ASN E 2 74 ? -65.882 9.734 -91.923 1.00 45.43 74 ASN C O 1
ATOM 4044 N N . ALA E 2 75 ? -67.497 10.903 -90.885 1.00 44.71 75 ALA C N 1
ATOM 4045 C CA . ALA E 2 75 ? -66.954 12.200 -91.282 1.00 43.06 75 ALA C CA 1
ATOM 4046 C C . ALA E 2 75 ? -65.659 12.516 -90.532 1.00 44.22 75 ALA C C 1
ATOM 4047 O O . ALA E 2 75 ? -64.829 13.290 -91.008 1.00 43.41 75 ALA C O 1
ATOM 4049 N N . LYS E 2 76 ? -65.494 11.920 -89.356 1.00 46.18 76 LYS C N 1
ATOM 4050 C CA . LYS E 2 76 ? -64.283 12.126 -88.573 1.00 41.90 76 LYS C CA 1
ATOM 4051 C C . LYS E 2 76 ? -63.347 10.927 -88.671 1.00 39.87 76 LYS C C 1
ATOM 4052 O O . LYS E 2 76 ? -62.297 10.908 -88.024 1.00 44.63 76 LYS C O 1
ATOM 4058 N N . SER E 2 77 ? -63.729 9.947 -89.491 1.00 34.27 77 SER C N 1
ATOM 4059 C CA . SER E 2 77 ? -62.960 8.713 -89.653 1.00 40.66 77 SER C CA 1
ATOM 4060 C C . SER E 2 77 ? -62.663 8.100 -88.291 1.00 36.10 77 SER C C 1
ATOM 4061 O O . SER E 2 77 ? -61.534 7.692 -88.012 1.00 37.39 77 SER C O 1
ATOM 4064 N N . SER E 2 78 ? -63.681 8.053 -87.440 1.00 33.68 78 SER C N 1
ATOM 4065 C CA . SER E 2 78 ? -63.467 7.678 -86.054 1.00 30.14 78 SER C CA 1
ATOM 4066 C C . SER E 2 78 ? -64.378 6.568 -85.564 1.00 33.31 78 SER C C 1
ATOM 4067 O O . SER E 2 78 ? -65.539 6.471 -85.970 1.00 36.20 78 SER C O 1
ATOM 4070 N N . LEU E 2 79 ? -63.824 5.734 -84.687 1.00 34.31 79 LEU C N 1
ATOM 4071 C CA . LEU E 2 79 ? -64.554 4.640 -84.057 1.00 38.23 79 LEU C CA 1
ATOM 4072 C C . LEU E 2 79 ? -64.609 4.895 -82.553 1.00 31.95 79 LEU C C 1
ATOM 4073 O O . LEU E 2 79 ? -63.666 5.445 -81.977 1.00 29.52 79 LEU C O 1
ATOM 4078 N N . TYR E 2 80 ? -65.704 4.503 -81.910 1.00 26.07 80 TYR C N 1
ATOM 4079 C CA . TYR E 2 80 ? -65.817 4.705 -80.468 1.00 25.74 80 TYR C CA 1
ATOM 4080 C C . TYR E 2 80 ? -66.257 3.454 -79.723 1.00 26.86 80 TYR C C 1
ATOM 4081 O O . TYR E 2 80 ? -66.998 2.622 -80.259 1.00 28.32 80 TYR C O 1
ATOM 4090 N N . LEU E 2 81 ? -65.792 3.330 -78.483 1.00 27.84 81 LEU C N 1
ATOM 4091 C CA . LEU E 2 81 ? -66.273 2.284 -77.588 1.00 25.89 81 LEU C CA 1
ATOM 4092 C C . LEU E 2 81 ? -66.630 2.903 -76.247 1.00 27.17 81 LEU C C 1
ATOM 4093 O O . LEU E 2 81 ? -65.755 3.379 -75.515 1.00 27.65 81 LEU C O 1
ATOM 4098 N N . GLN E 2 82 ? -67.923 2.916 -75.940 1.00 25.75 82 GLN C N 1
ATOM 4099 C CA . GLN E 2 82 ? -68.400 3.385 -74.643 1.00 26.68 82 GLN C CA 1
ATOM 4100 C C . GLN E 2 82 ? -68.475 2.200 -73.689 1.00 29.82 82 GLN C C 1
ATOM 4101 O O . GLN E 2 82 ? -69.245 1.264 -73.914 1.00 28.47 82 GLN C O 1
ATOM 4107 N N . MET E 2 83 ? -67.672 2.235 -72.630 1.00 32.23 83 MET C N 1
ATOM 4108 C CA . MET E 2 83 ? -67.583 1.109 -71.701 1.00 35.17 83 MET C CA 1
ATOM 4109 C C . MET E 2 83 ? -68.132 1.457 -70.316 1.00 34.39 83 MET C C 1
ATOM 4110 O O . MET E 2 83 ? -67.543 2.266 -69.597 1.00 35.63 83 MET C O 1
ATOM 4115 N N . ASN E 2 84 ? -69.252 0.841 -69.944 1.00 31.98 84 ASN C N 1
ATOM 4116 C CA . ASN E 2 84 ? -69.855 1.079 -68.633 1.00 34.88 84 ASN C CA 1
ATOM 4117 C C . ASN E 2 84 ? -69.771 -0.136 -67.711 1.00 31.00 84 ASN C C 1
ATOM 4118 O O . ASN E 2 84 ? -69.619 -1.265 -68.182 1.00 27.97 84 ASN C O 1
ATOM 4123 N N . SER E 2 85 ? -69.880 0.106 -66.404 1.00 30.25 85 SER C N 1
ATOM 4124 C CA . SER E 2 85 ? -69.865 -0.961 -65.405 1.00 32.49 85 SER C CA 1
ATOM 4125 C C . SER E 2 85 ? -68.625 -1.838 -65.529 1.00 33.95 85 SER C C 1
ATOM 4126 O O . SER E 2 85 ? -68.723 -3.067 -65.560 1.00 32.57 85 SER C O 1
ATOM 4129 N N . LEU E 2 86 ? -67.462 -1.199 -65.605 1.00 32.26 86 LEU C N 1
ATOM 4130 C CA . LEU E 2 86 ? -66.206 -1.917 -65.792 1.00 35.67 86 LEU C CA 1
ATOM 4131 C C . LEU E 2 86 ? -65.809 -2.739 -64.564 1.00 37.38 86 LEU C C 1
ATOM 4132 O O . LEU E 2 86 ? -66.068 -2.341 -63.426 1.00 37.35 86 LEU C O 1
ATOM 4137 N N . GLY E 2 87 ? -65.192 -3.893 -64.811 1.00 32.79 87 GLY C N 1
ATOM 4138 C CA . GLY E 2 87 ? -64.646 -4.737 -63.760 1.00 27.81 87 GLY C CA 1
ATOM 4139 C C . GLY E 2 87 ? -63.232 -5.180 -64.102 1.00 38.91 87 GLY C C 1
ATOM 4140 O O . GLY E 2 87 ? -62.708 -4.820 -65.157 1.00 35.74 87 GLY C O 1
ATOM 4141 N N . ALA E 2 88 ? -62.613 -5.963 -63.221 1.00 34.12 88 ALA C N 1
ATOM 4142 C CA . ALA E 2 88 ? -61.230 -6.402 -63.421 1.00 41.17 88 ALA C CA 1
ATOM 4143 C C . ALA E 2 88 ? -61.062 -7.252 -64.680 1.00 40.09 88 ALA C C 1
ATOM 4144 O O . ALA E 2 88 ? -59.990 -7.263 -65.290 1.00 36.02 88 ALA C O 1
ATOM 4146 N N . GLU E 2 89 ? -62.122 -7.958 -65.067 1.00 42.24 89 GLU C N 1
ATOM 4147 C CA . GLU E 2 89 ? -62.083 -8.803 -66.256 1.00 42.63 89 GLU C CA 1
ATOM 4148 C C . GLU E 2 89 ? -61.998 -7.961 -67.531 1.00 35.83 89 GLU C C 1
ATOM 4149 O O . GLU E 2 89 ? -61.824 -8.495 -68.628 1.00 34.91 89 GLU C O 1
ATOM 4155 N N . ASP E 2 90 ? -62.123 -6.645 -67.376 1.00 27.76 90 ASP C N 1
ATOM 4156 C CA . ASP E 2 90 ? -62.078 -5.723 -68.506 1.00 34.44 90 ASP C CA 1
ATOM 4157 C C . ASP E 2 90 ? -60.711 -5.070 -68.674 1.00 25.53 90 ASP C C 1
ATOM 4158 O O . ASP E 2 90 ? -60.442 -4.451 -69.705 1.00 28.71 90 ASP C O 1
ATOM 4163 N N . THR E 2 91 ? -59.859 -5.201 -67.657 1.00 26.94 91 THR C N 1
ATOM 4164 C CA . THR E 2 91 ? -58.486 -4.698 -67.737 1.00 27.74 91 THR C CA 1
ATOM 4165 C C . THR E 2 91 ? -57.768 -5.367 -68.900 1.00 26.89 91 THR C C 1
ATOM 4166 O O . THR E 2 91 ? -57.656 -6.597 -68.944 1.00 28.47 91 THR C O 1
ATOM 4170 N N . ALA E 2 92 ? -57.294 -4.553 -69.841 1.00 24.94 92 ALA C N 1
ATOM 4171 C CA . ALA E 2 92 ? -56.697 -5.054 -71.079 1.00 23.53 92 ALA C CA 1
ATOM 4172 C C . ALA E 2 92 ? -56.125 -3.925 -71.917 1.00 26.64 92 ALA C C 1
ATOM 4173 O O . ALA E 2 92 ? -56.372 -2.749 -71.649 1.00 26.85 92 ALA C O 1
ATOM 4175 N N . VAL E 2 93 ? -55.354 -4.293 -72.935 1.00 24.44 93 VAL C N 1
ATOM 4176 C CA . VAL E 2 93 ? -55.011 -3.360 -73.999 1.00 21.99 93 VAL C CA 1
ATOM 4177 C C . VAL E 2 93 ? -56.172 -3.436 -74.980 1.00 28.93 93 VAL C C 1
ATOM 4178 O O . VAL E 2 93 ? -56.630 -4.535 -75.302 1.00 26.48 93 VAL C O 1
ATOM 4182 N N . TYR E 2 94 ? -56.681 -2.289 -75.424 1.00 25.41 94 TYR C N 1
ATOM 4183 C CA . TYR E 2 94 ? -57.783 -2.292 -76.386 1.00 23.33 94 TYR C CA 1
ATOM 4184 C C . TYR E 2 94 ? -57.310 -1.868 -77.772 1.00 25.35 94 TYR C C 1
ATOM 4185 O O . TYR E 2 94 ? -56.719 -0.797 -77.933 1.00 26.21 94 TYR C O 1
ATOM 4194 N N . TYR E 2 95 ? -57.554 -2.730 -78.759 1.00 28.81 95 TYR C N 1
ATOM 4195 C CA . TYR E 2 95 ? -57.122 -2.489 -80.134 1.00 26.71 95 TYR C CA 1
ATOM 4196 C C . TYR E 2 95 ? -58.275 -2.087 -81.037 1.00 27.03 95 TYR C C 1
ATOM 4197 O O . TYR E 2 95 ? -59.364 -2.664 -80.975 1.00 25.11 95 TYR C O 1
ATOM 4206 N N . CYS E 2 96 ? -58.020 -1.092 -81.878 1.00 22.81 96 CYS C N 1
ATOM 4207 C CA . CYS E 2 96 ? -58.900 -0.778 -82.991 1.00 28.15 96 CYS C CA 1
ATOM 4208 C C . CYS E 2 96 ? -58.453 -1.664 -84.155 1.00 27.98 96 CYS C C 1
ATOM 4209 O O . CYS E 2 96 ? -57.258 -1.787 -84.412 1.00 24.58 96 CYS C O 1
ATOM 4212 N N . ALA E 2 97 ? -59.394 -2.301 -84.845 1.00 23.45 97 ALA C N 1
ATOM 4213 C CA . ALA E 2 97 ? -59.031 -3.176 -85.962 1.00 20.77 97 ALA C CA 1
ATOM 4214 C C . ALA E 2 97 ? -59.982 -3.076 -87.153 1.00 24.45 97 ALA C C 1
ATOM 4215 O O . ALA E 2 97 ? -61.202 -3.035 -86.985 1.00 29.79 97 ALA C O 1
ATOM 4217 N N . ARG E 2 98 ? -59.412 -3.052 -88.356 1.00 24.26 98 ARG C N 1
ATOM 4218 C CA . ARG E 2 98 ? -60.201 -3.016 -89.585 1.00 21.97 98 ARG C CA 1
ATOM 4219 C C . ARG E 2 98 ? -60.493 -4.435 -90.073 1.00 28.53 98 ARG C C 1
ATOM 4220 O O . ARG E 2 98 ? -59.645 -5.323 -89.962 1.00 26.24 98 ARG C O 1
ATOM 4228 N N . GLU E 2 99 ? -61.696 -4.652 -90.596 1.00 21.13 99 GLU C N 1
ATOM 4229 C CA . GLU E 2 99 ? -62.082 -5.972 -91.078 1.00 24.25 99 GLU C CA 1
ATOM 4230 C C . GLU E 2 99 ? -61.920 -6.094 -92.591 1.00 28.71 99 GLU C C 1
ATOM 4231 O O . GLU E 2 99 ? -62.208 -5.155 -93.336 1.00 27.14 99 GLU C O 1
ATOM 4237 N N . PHE E 2 100 ? -61.460 -7.259 -93.033 1.00 33.72 100 PHE C N 1
ATOM 4238 C CA . PHE E 2 100 ? -61.255 -7.536 -94.449 1.00 31.95 100 PHE C CA 1
ATOM 4239 C C . PHE E 2 100 ? -62.138 -8.703 -94.879 1.00 31.35 100 PHE C C 1
ATOM 4240 O O . PHE E 2 100 ? -62.231 -9.719 -94.179 1.00 31.06 100 PHE C O 1
ATOM 4248 N N . HIS E 2 101 ? -62.789 -8.548 -96.027 1.00 45.71 101 HIS C N 1
ATOM 4249 C CA . HIS E 2 101 ? -63.572 -9.624 -96.626 1.00 40.02 101 HIS C CA 1
ATOM 4250 C C . HIS E 2 101 ? -63.294 -9.655 -98.119 1.00 39.12 101 HIS C C 1
ATOM 4251 O O . HIS E 2 101 ? -63.294 -8.609 -98.767 1.00 40.49 101 HIS C O 1
ATOM 4258 N N . SER E 2 102 ? -63.043 -10.845 -98.662 1.00 48.23 102 SER C N 1
ATOM 4259 C CA . SER E 2 102 ? -62.844 -10.983 -100.104 1.00 58.13 102 SER C CA 1
ATOM 4260 C C . SER E 2 102 ? -63.537 -12.221 -100.671 1.00 48.68 102 SER C C 1
ATOM 4261 O O . SER E 2 102 ? -62.949 -12.980 -101.443 1.00 47.29 102 SER C O 1
ATOM 4264 N N . GLY E 2 103 ? -64.792 -12.414 -100.280 1.00 41.64 103 GLY C N 1
ATOM 4265 C CA . GLY E 2 103 ? -65.624 -13.460 -100.850 1.00 55.06 103 GLY C CA 1
ATOM 4266 C C . GLY E 2 103 ? -65.404 -14.836 -100.257 1.00 56.56 103 GLY C C 1
ATOM 4267 O O . GLY E 2 103 ? -65.912 -15.830 -100.778 1.00 58.52 103 GLY C O 1
ATOM 4268 N N . LEU E 2 104 ? -64.657 -14.899 -99.161 1.00 64.96 104 LEU C N 1
ATOM 4269 C CA . LEU E 2 104 ? -64.279 -16.183 -98.588 1.00 59.78 104 LEU C CA 1
ATOM 4270 C C . LEU E 2 104 ? -64.392 -16.186 -97.063 1.00 57.54 104 LEU C C 1
ATOM 4271 O O . LEU E 2 104 ? -64.966 -17.107 -96.471 1.00 56.60 104 LEU C O 1
ATOM 4276 N N . GLY E 2 105 ? -63.845 -15.154 -96.428 1.00 50.51 105 GLY C N 1
ATOM 4277 C CA . GLY E 2 105 ? -63.834 -15.086 -94.977 1.00 45.60 105 GLY C CA 1
ATOM 4278 C C . GLY E 2 105 ? -63.537 -13.702 -94.437 1.00 40.46 105 GLY C C 1
ATOM 4279 O O . GLY E 2 105 ? -63.265 -12.772 -95.199 1.00 40.10 105 GLY C O 1
ATOM 4280 N N . TRP E 2 106 ? -63.579 -13.571 -93.114 1.00 38.92 106 TRP C N 1
ATOM 4281 C CA . TRP E 2 106 ? -63.372 -12.287 -92.455 1.00 33.61 106 TRP C CA 1
ATOM 4282 C C . TRP E 2 106 ? -62.190 -12.342 -91.495 1.00 27.77 106 TRP C C 1
ATOM 4283 O O . TRP E 2 106 ? -62.131 -13.217 -90.627 1.00 23.86 106 TRP C O 1
ATOM 4294 N N . HIS E 2 107 ? -61.253 -11.408 -91.653 1.00 28.26 107 HIS C N 1
ATOM 4295 C CA . HIS E 2 107 ? -60.095 -11.313 -90.762 1.00 32.50 107 HIS C CA 1
ATOM 4296 C C . HIS E 2 107 ? -59.702 -9.852 -90.559 1.00 32.21 107 HIS C C 1
ATOM 4297 O O . HIS E 2 107 ? -60.193 -8.968 -91.263 1.00 31.70 107 HIS C O 1
ATOM 4304 N N . PHE E 2 108 ? -58.807 -9.602 -89.605 1.00 29.13 108 PHE C N 1
ATOM 4305 C CA . PHE E 2 108 ? -58.345 -8.243 -89.332 1.00 25.51 108 PHE C CA 1
ATOM 4306 C C . PHE E 2 108 ? -57.046 -7.927 -90.076 1.00 28.16 108 PHE C C 1
ATOM 4307 O O . PHE E 2 108 ? -56.015 -8.558 -89.829 1.00 37.13 108 PHE C O 1
ATOM 4315 N N . ASP E 2 109 ? -57.095 -6.946 -90.978 1.00 29.16 109 ASP C N 1
ATOM 4316 C CA . ASP E 2 109 ? -55.945 -6.622 -91.825 1.00 27.80 109 ASP C CA 1
ATOM 4317 C C . ASP E 2 109 ? -55.238 -5.336 -91.408 1.00 26.65 109 ASP C C 1
ATOM 4318 O O . ASP E 2 109 ? -54.308 -4.890 -92.081 1.00 36.04 109 ASP C O 1
ATOM 4323 N N . LEU E 2 110 ? -55.681 -4.741 -90.302 1.00 28.49 110 LEU C N 1
ATOM 4324 C CA . LEU E 2 110 ? -55.084 -3.497 -89.806 1.00 31.83 110 LEU C CA 1
ATOM 4325 C C . LEU E 2 110 ? -55.337 -3.312 -88.305 1.00 31.57 110 LEU C C 1
ATOM 4326 O O . LEU E 2 110 ? -56.451 -3.532 -87.829 1.00 31.70 110 LEU C O 1
ATOM 4331 N N . TRP E 2 111 ? -54.302 -2.915 -87.568 1.00 28.08 111 TRP C N 1
ATOM 4332 C CA . TRP E 2 111 ? -54.401 -2.734 -86.120 1.00 22.88 111 TRP C CA 1
ATOM 4333 C C . TRP E 2 111 ? -53.736 -1.437 -85.683 1.00 31.95 111 TRP C C 1
ATOM 4334 O O . TRP E 2 111 ? -52.803 -0.955 -86.332 1.00 33.18 111 TRP C O 1
ATOM 4345 N N . GLY E 2 112 ? -54.212 -0.877 -84.576 1.00 26.61 112 GLY C N 1
ATOM 4346 C CA . GLY E 2 112 ? -53.503 0.210 -83.926 1.00 29.10 112 GLY C CA 1
ATOM 4347 C C . GLY E 2 112 ? -52.533 -0.388 -82.925 1.00 34.00 112 GLY C C 1
ATOM 4348 O O . GLY E 2 112 ? -52.457 -1.612 -82.788 1.00 35.43 112 GLY C O 1
ATOM 4349 N N . ARG E 2 113 ? -51.794 0.458 -82.218 1.00 32.61 113 ARG C N 1
ATOM 4350 C CA . ARG E 2 113 ? -50.855 -0.033 -81.218 1.00 33.53 113 ARG C CA 1
ATOM 4351 C C . ARG E 2 113 ? -51.592 -0.423 -79.936 1.00 32.74 113 ARG C C 1
ATOM 4352 O O . ARG E 2 113 ? -51.033 -1.104 -79.070 1.00 33.72 113 ARG C O 1
ATOM 4360 N N . GLY E 2 114 ? -52.852 -0.004 -79.833 1.00 25.47 114 GLY C N 1
ATOM 4361 C CA . GLY E 2 114 ? -53.669 -0.312 -78.672 1.00 26.23 114 GLY C CA 1
ATOM 4362 C C . GLY E 2 114 ? -53.552 0.712 -77.555 1.00 29.67 114 GLY C C 1
ATOM 4363 O O . GLY E 2 114 ? -52.543 1.416 -77.448 1.00 27.32 114 GLY C O 1
ATOM 4364 N N . THR E 2 115 ? -54.583 0.805 -76.720 1.00 30.07 115 THR C N 1
ATOM 4365 C CA . THR E 2 115 ? -54.536 1.696 -75.559 1.00 27.41 115 THR C CA 1
ATOM 4366 C C . THR E 2 115 ? -54.855 0.904 -74.288 1.00 28.07 115 THR C C 1
ATOM 4367 O O . THR E 2 115 ? -55.779 0.087 -74.274 1.00 26.76 115 THR C O 1
ATOM 4371 N N . LEU E 2 116 ? -54.067 1.116 -73.234 1.00 28.99 116 LEU C N 1
ATOM 4372 C CA . LEU E 2 116 ? -54.187 0.299 -72.022 1.00 27.29 116 LEU C CA 1
ATOM 4373 C C . LEU E 2 116 ? -55.287 0.778 -71.076 1.00 26.36 116 LEU C C 1
ATOM 4374 O O . LEU E 2 116 ? -55.334 1.952 -70.712 1.00 28.27 116 LEU C O 1
ATOM 4379 N N . VAL E 2 117 ? -56.169 -0.140 -70.685 1.00 23.78 117 VAL C N 1
ATOM 4380 C CA . VAL E 2 117 ? -57.263 0.159 -69.761 1.00 18.26 117 VAL C CA 1
ATOM 4381 C C . VAL E 2 117 ? -57.097 -0.647 -68.476 1.00 29.62 117 VAL C C 1
ATOM 4382 O O . VAL E 2 117 ? -57.183 -1.878 -68.486 1.00 25.87 117 VAL C O 1
ATOM 4386 N N . THR E 2 118 ? -56.859 0.051 -67.369 1.00 24.99 118 THR C N 1
ATOM 4387 C CA . THR E 2 118 ? -56.660 -0.610 -66.084 1.00 27.02 118 THR C CA 1
ATOM 4388 C C . THR E 2 118 ? -57.838 -0.344 -65.150 1.00 33.48 118 THR C C 1
ATOM 4389 O O . THR E 2 118 ? -58.101 0.806 -64.780 1.00 27.85 118 THR C O 1
ATOM 4393 N N . VAL E 2 119 ? -58.550 -1.403 -64.773 1.00 27.58 119 VAL C N 1
ATOM 4394 C CA . VAL E 2 119 ? -59.680 -1.266 -63.860 1.00 30.74 119 VAL C CA 1
ATOM 4395 C C . VAL E 2 119 ? -59.238 -1.560 -62.434 1.00 28.18 119 VAL C C 1
ATOM 4396 O O . VAL E 2 119 ? -59.177 -2.719 -62.020 1.00 37.25 119 VAL C O 1
ATOM 4400 N N . SER E 2 120 ? -58.927 -0.506 -61.684 1.00 33.90 120 SER C N 1
ATOM 4401 C CA . SER E 2 120 ? -58.412 -0.667 -60.326 1.00 32.69 120 SER C CA 1
ATOM 4402 C C . SER E 2 120 ? -58.737 0.542 -59.468 1.00 27.55 120 SER C C 1
ATOM 4403 O O . SER E 2 120 ? -58.842 1.662 -59.971 1.00 25.75 120 SER C O 1
ATOM 4406 N N . SER E 2 121 ? -58.884 0.311 -58.168 1.00 35.44 121 SER C N 1
ATOM 4407 C CA . SER E 2 121 ? -59.133 1.391 -57.223 1.00 39.18 121 SER C CA 1
ATOM 4408 C C . SER E 2 121 ? -57.818 1.946 -56.688 1.00 36.77 121 SER C C 1
ATOM 4409 O O . SER E 2 121 ? -57.808 2.889 -55.898 1.00 44.60 121 SER C O 1
ATOM 4412 N N . ALA E 2 122 ? -56.710 1.360 -57.130 1.00 29.08 122 ALA C N 1
ATOM 4413 C CA . ALA E 2 122 ? -55.383 1.805 -56.708 1.00 38.34 122 ALA C CA 1
ATOM 4414 C C . ALA E 2 122 ? -55.112 3.237 -57.165 1.00 33.74 122 ALA C C 1
ATOM 4415 O O . ALA E 2 122 ? -55.550 3.640 -58.238 1.00 37.10 122 ALA C O 1
ATOM 4417 N N . SER E 2 123 ? -54.387 3.998 -56.350 1.00 28.55 123 SER C N 1
ATOM 4418 C CA . SER E 2 123 ? -54.046 5.376 -56.689 1.00 34.50 123 SER C CA 1
ATOM 4419 C C . SER E 2 123 ? -52.742 5.423 -57.471 1.00 31.90 123 SER C C 1
ATOM 4420 O O . SER E 2 123 ? -51.827 4.645 -57.200 1.00 35.73 123 SER C O 1
ATOM 4423 N N . THR E 2 124 ? -52.662 6.331 -58.439 1.00 26.55 124 THR C N 1
ATOM 4424 C CA . THR E 2 124 ? -51.424 6.559 -59.179 1.00 30.42 124 THR C CA 1
ATOM 4425 C C . THR E 2 124 ? -50.264 6.807 -58.222 1.00 32.53 124 THR C C 1
ATOM 4426 O O . THR E 2 124 ? -50.315 7.727 -57.407 1.00 42.50 124 THR C O 1
ATOM 4430 N N . LYS E 2 125 ? -49.229 5.974 -58.312 1.00 37.06 125 LYS C N 1
ATOM 4431 C CA . LYS E 2 125 ? -48.063 6.093 -57.434 1.00 31.25 125 LYS C CA 1
ATOM 4432 C C . LYS E 2 125 ? -46.768 5.867 -58.208 1.00 40.28 125 LYS C C 1
ATOM 4433 O O . LYS E 2 125 ? -46.657 4.916 -58.988 1.00 33.80 125 LYS C O 1
ATOM 4439 N N . GLY E 2 126 ? -45.792 6.745 -57.994 1.00 34.88 126 GLY C N 1
ATOM 4440 C CA . GLY E 2 12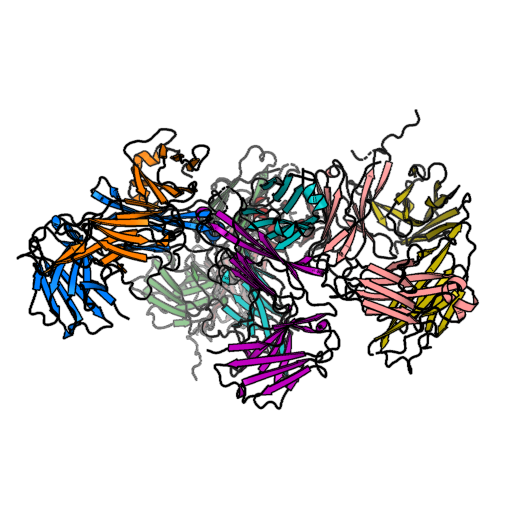6 ? -44.486 6.585 -58.607 1.00 28.21 126 GLY C CA 1
ATOM 4441 C C . GLY E 2 126 ? -43.685 5.478 -57.948 1.00 26.69 126 GLY C C 1
ATOM 4442 O O . GLY E 2 126 ? -43.905 5.160 -56.780 1.00 30.76 126 GLY C O 1
ATOM 4443 N N . PRO E 2 127 ? -42.745 4.886 -58.696 1.00 32.00 127 PRO C N 1
ATOM 4444 C CA . PRO E 2 127 ? -41.913 3.790 -58.185 1.00 33.35 127 PRO C CA 1
ATOM 4445 C C . PRO E 2 127 ? -40.807 4.266 -57.250 1.00 30.39 127 PRO C C 1
ATOM 4446 O O . PRO E 2 127 ? -40.292 5.367 -57.428 1.00 40.15 127 PRO C O 1
ATOM 4450 N N . SER E 2 128 ? -40.451 3.440 -56.272 1.00 32.10 128 SER C N 1
ATOM 4451 C CA . SER E 2 128 ? -39.240 3.654 -55.490 1.00 31.82 128 SER C CA 1
ATOM 4452 C C . SER E 2 128 ? -38.127 2.813 -56.111 1.00 33.65 128 SER C C 1
ATOM 4453 O O . SER E 2 128 ? -38.315 1.620 -56.352 1.00 32.85 128 SER C O 1
ATOM 4456 N N . VAL E 2 129 ? -36.974 3.428 -56.369 1.00 31.78 129 VAL C N 1
ATOM 4457 C CA . VAL E 2 129 ? -35.878 2.744 -57.064 1.00 33.85 129 VAL C CA 1
ATOM 4458 C C . VAL E 2 129 ? -34.730 2.343 -56.125 1.00 32.13 129 VAL C C 1
ATOM 4459 O O . VAL E 2 129 ? -34.129 3.191 -55.466 1.00 39.13 129 VAL C O 1
ATOM 4463 N N . PHE E 2 130 ? -34.428 1.050 -56.072 1.00 31.70 130 PHE C N 1
ATOM 4464 C CA . PHE E 2 130 ? -33.380 0.554 -55.187 1.00 36.25 130 PHE C CA 1
ATOM 4465 C C . PHE E 2 130 ? -32.282 -0.158 -55.973 1.00 37.44 130 PHE C C 1
ATOM 4466 O O . PHE E 2 130 ? -32.569 -0.847 -56.954 1.00 35.17 130 PHE C O 1
ATOM 4474 N N . PRO E 2 131 ? -31.018 0.011 -55.542 1.00 38.32 131 PRO C N 1
ATOM 4475 C CA . PRO E 2 131 ? -29.870 -0.551 -56.262 1.00 31.52 131 PRO C CA 1
ATOM 4476 C C . PRO E 2 131 ? -29.698 -2.040 -56.001 1.00 37.20 131 PRO C C 1
ATOM 4477 O O . PRO E 2 131 ? -29.808 -2.481 -54.855 1.00 35.76 131 PRO C O 1
ATOM 4481 N N . LEU E 2 132 ? -29.458 -2.805 -57.061 1.00 34.53 132 LEU C N 1
ATOM 4482 C CA . LEU E 2 132 ? -28.981 -4.174 -56.920 1.00 36.74 132 LEU C CA 1
ATOM 4483 C C . LEU E 2 132 ? -27.458 -4.119 -57.039 1.00 39.13 132 LEU C C 1
ATOM 4484 O O . LEU E 2 132 ? -26.906 -4.128 -58.140 1.00 39.94 132 LEU C O 1
ATOM 4489 N N . ALA E 2 133 ? -26.788 -4.041 -55.893 1.00 44.58 133 ALA C N 1
ATOM 4490 C CA . ALA E 2 133 ? -25.357 -3.731 -55.842 1.00 44.97 133 ALA C CA 1
ATOM 4491 C C . ALA E 2 133 ? -24.437 -4.873 -56.277 1.00 38.86 133 ALA C C 1
ATOM 4492 O O . ALA E 2 133 ? -24.661 -6.032 -55.924 1.00 42.18 133 ALA C O 1
ATOM 4494 N N . PRO E 2 134 ? -23.382 -4.532 -57.034 1.00 40.72 134 PRO C N 1
ATOM 4495 C CA . PRO E 2 134 ? -22.358 -5.491 -57.461 1.00 54.42 134 PRO C CA 1
ATOM 4496 C C . PRO E 2 134 ? -21.718 -6.191 -56.273 1.00 56.79 134 PRO C C 1
ATOM 4497 O O . PRO E 2 134 ? -21.314 -5.522 -55.320 1.00 52.40 134 PRO C O 1
ATOM 4501 N N . SER E 2 135 ? -21.632 -7.517 -56.337 1.00 59.41 135 SER C N 1
ATOM 4502 C CA . SER E 2 135 ? -20.972 -8.303 -55.300 1.00 65.49 135 SER C CA 1
ATOM 4503 C C . SER E 2 135 ? -19.495 -7.939 -55.221 1.00 71.92 135 SER C C 1
ATOM 4504 O O . SER E 2 135 ? -18.827 -7.795 -56.247 1.00 71.39 135 SER C O 1
ATOM 4507 N N . SER E 2 136 ? -18.993 -7.781 -54.001 1.00 73.74 136 SER C N 1
ATOM 4508 C CA . SER E 2 136 ? -17.579 -7.507 -53.785 1.00 83.57 136 SER C CA 1
ATOM 4509 C C . SER E 2 136 ? -16.743 -8.766 -54.036 1.00 83.55 136 SER C C 1
ATOM 4510 O O . SER E 2 136 ? -15.580 -8.682 -54.434 1.00 93.48 136 SER C O 1
ATOM 4513 N N . LYS E 2 137 ? -17.350 -9.929 -53.811 1.00 77.62 137 LYS C N 1
ATOM 4514 C CA . LYS E 2 137 ? -16.676 -11.212 -53.983 1.00 83.85 137 LYS C CA 1
ATOM 4515 C C . LYS E 2 137 ? -16.943 -11.803 -55.368 1.00 77.79 137 LYS C C 1
ATOM 4516 O O . LYS E 2 137 ? -16.680 -11.181 -56.397 1.00 68.62 137 LYS C O 1
ATOM 4522 N N . GLY E 2 142 ? -13.594 -10.139 -64.922 1.00 71.57 142 GLY C N 1
ATOM 4523 C CA . GLY E 2 142 ? -14.650 -11.137 -64.888 1.00 68.48 142 GLY C CA 1
ATOM 4524 C C . GLY E 2 142 ? -16.003 -10.572 -65.279 1.00 65.36 142 GLY C C 1
ATOM 4525 O O . GLY E 2 142 ? -16.083 -9.507 -65.891 1.00 54.04 142 GLY C O 1
ATOM 4526 N N . THR E 2 143 ? -17.069 -11.287 -64.928 1.00 61.38 143 THR C N 1
ATOM 4527 C CA . THR E 2 143 ? -18.425 -10.825 -65.210 1.00 52.41 143 THR C CA 1
ATOM 4528 C C . THR E 2 143 ? -19.165 -10.465 -63.920 1.00 48.39 143 THR C C 1
ATOM 4529 O O . THR E 2 143 ? -19.407 -11.327 -63.073 1.00 45.45 143 THR C O 1
ATOM 4533 N N . ALA E 2 144 ? -19.518 -9.191 -63.774 1.00 40.45 144 ALA C N 1
ATOM 4534 C CA . ALA E 2 144 ? -20.308 -8.741 -62.628 1.00 49.12 144 ALA C CA 1
ATOM 4535 C C . ALA E 2 144 ? -21.733 -8.394 -63.049 1.00 50.04 144 ALA C C 1
ATOM 4536 O O . ALA E 2 144 ? -21.958 -7.891 -64.151 1.00 50.73 144 ALA C O 1
ATOM 4538 N N . ALA E 2 145 ? -22.694 -8.661 -62.169 1.00 46.61 145 ALA C N 1
ATOM 4539 C CA . ALA E 2 145 ? -24.080 -8.274 -62.420 1.00 43.84 145 ALA C CA 1
ATOM 4540 C C . ALA E 2 145 ? -24.545 -7.213 -61.428 1.00 41.15 145 ALA C C 1
ATOM 4541 O O . ALA E 2 145 ? -24.293 -7.318 -60.229 1.00 43.17 145 ALA C O 1
ATOM 4543 N N . LEU E 2 146 ? -25.224 -6.192 -61.936 1.00 38.52 146 LEU C N 1
ATOM 4544 C CA . LEU E 2 146 ? -25.837 -5.183 -61.082 1.00 42.18 146 LEU C CA 1
ATOM 4545 C C . LEU E 2 146 ? -27.175 -4.766 -61.681 1.00 45.06 146 LEU C C 1
ATOM 4546 O O . LEU E 2 146 ? -27.501 -5.145 -62.812 1.00 34.22 146 LEU C O 1
ATOM 4551 N N . GLY E 2 147 ? -27.957 -3.995 -60.933 1.00 46.02 147 GLY C N 1
ATOM 4552 C CA . GLY E 2 147 ? -29.238 -3.556 -61.447 1.00 41.91 147 GLY C CA 1
ATOM 4553 C C . GLY E 2 147 ? -30.043 -2.624 -60.568 1.00 40.38 147 GLY C C 1
ATOM 4554 O O . GLY E 2 147 ? -29.534 -2.060 -59.597 1.00 36.31 147 GLY C O 1
ATOM 4555 N N . CYS E 2 148 ? -31.314 -2.463 -60.931 1.00 41.47 148 CYS C N 1
ATOM 4556 C CA . CYS E 2 148 ? -32.233 -1.601 -60.198 1.00 32.78 148 CYS C CA 1
ATOM 4557 C C . CYS E 2 148 ? -33.546 -2.312 -59.907 1.00 39.08 148 CYS C C 1
ATOM 4558 O O . CYS E 2 148 ? -34.156 -2.908 -60.801 1.00 41.68 148 CYS C O 1
ATOM 4561 N N . LEU E 2 149 ? -33.970 -2.255 -58.648 1.00 37.18 149 LEU C N 1
ATOM 4562 C CA . LEU E 2 149 ? -35.294 -2.723 -58.267 1.00 28.71 149 LEU C CA 1
ATOM 4563 C C . LEU E 2 149 ? -36.275 -1.559 -58.387 1.00 28.63 149 LEU C C 1
ATOM 4564 O O . LEU E 2 149 ? -36.098 -0.527 -57.741 1.00 29.08 149 LEU C O 1
ATOM 4569 N N . VAL E 2 150 ? -37.284 -1.717 -59.242 1.00 24.20 150 VAL C N 1
ATOM 4570 C CA . VAL E 2 150 ? -38.294 -0.683 -59.464 1.00 24.69 150 VAL C CA 1
ATOM 4571 C C . VAL E 2 150 ? -39.592 -1.130 -58.799 1.00 25.80 150 VAL C C 1
ATOM 4572 O O . VAL E 2 150 ? -40.334 -1.948 -59.347 1.00 22.01 150 VAL C O 1
ATOM 4576 N N . LYS E 2 151 ? -39.857 -0.589 -57.612 1.00 24.30 151 LYS C N 1
ATOM 4577 C CA . LYS E 2 151 ? -40.823 -1.192 -56.697 1.00 30.50 151 LYS C CA 1
ATOM 4578 C C . LYS E 2 151 ? -42.047 -0.323 -56.394 1.00 30.39 151 LYS C C 1
ATOM 4579 O O . LYS E 2 151 ? -41.934 0.896 -56.245 1.00 28.93 151 LYS C O 1
ATOM 4585 N N . ASP E 2 152 ? -43.208 -0.969 -56.299 1.00 25.50 152 ASP C N 1
ATOM 4586 C CA . ASP E 2 152 ? -44.434 -0.330 -55.815 1.00 29.93 152 ASP C CA 1
ATOM 4587 C C . ASP E 2 152 ? -44.885 0.888 -56.625 1.00 31.95 152 ASP C C 1
ATOM 4588 O O . ASP E 2 152 ? -44.992 1.994 -56.090 1.00 28.90 152 ASP C O 1
ATOM 4593 N N . TYR E 2 153 ? -45.152 0.685 -57.910 1.00 28.80 153 TYR C N 1
ATOM 4594 C CA . TYR E 2 153 ? -45.701 1.753 -58.736 1.00 23.98 153 TYR C CA 1
ATOM 4595 C C . TYR E 2 153 ? -47.077 1.364 -59.274 1.00 23.41 153 TYR C C 1
ATOM 4596 O O . TYR E 2 153 ? -47.453 0.191 -59.251 1.00 24.68 153 TYR C O 1
ATOM 4605 N N . PHE E 2 154 ? -47.831 2.360 -59.729 1.00 29.42 154 PHE C N 1
ATOM 4606 C CA . PHE E 2 154 ? -49.124 2.137 -60.366 1.00 29.41 154 PHE C CA 1
ATOM 4607 C C . PHE E 2 154 ? -49.531 3.375 -61.158 1.00 29.22 154 PHE C C 1
ATOM 4608 O O . PHE E 2 154 ? -49.371 4.502 -60.683 1.00 35.04 154 PHE C O 1
ATOM 4616 N N . PRO E 2 155 ? -50.067 3.171 -62.371 1.00 25.92 155 PRO C N 1
ATOM 4617 C CA . PRO E 2 155 ? -50.222 1.867 -63.020 1.00 30.09 155 PRO C CA 1
ATOM 4618 C C . PRO E 2 155 ? -49.048 1.598 -63.956 1.00 36.89 155 PRO C C 1
ATOM 4619 O O . PRO E 2 155 ? -48.061 2.343 -63.932 1.00 27.55 155 PRO C O 1
ATOM 4623 N N . GLU E 2 156 ? -49.163 0.545 -64.763 1.00 23.41 156 GLU C N 1
ATOM 4624 C CA . GLU E 2 156 ? -48.268 0.326 -65.895 1.00 32.35 156 GLU C CA 1
ATOM 4625 C C . GLU E 2 156 ? -48.417 1.485 -66.888 1.00 31.47 156 GLU C C 1
ATOM 4626 O O . GLU E 2 156 ? -49.463 2.138 -66.924 1.00 36.32 156 GLU C O 1
ATOM 4632 N N . PRO E 2 157 ? -47.385 1.739 -67.714 1.00 36.66 157 PRO C N 1
ATOM 4633 C CA . PRO E 2 157 ? -46.096 1.049 -67.781 1.00 41.95 157 PRO C CA 1
ATOM 4634 C C . PRO E 2 157 ? -44.980 1.887 -67.184 1.00 35.23 157 PRO C C 1
ATOM 4635 O O . PRO E 2 157 ? -45.208 3.015 -66.744 1.00 37.20 157 PRO C O 1
ATOM 4639 N N . VAL E 2 158 ? -43.778 1.326 -67.185 1.00 32.40 158 VAL C N 1
ATOM 4640 C CA . VAL E 2 158 ? -42.586 2.039 -66.753 1.00 41.09 158 VAL C CA 1
ATOM 4641 C C . VAL E 2 158 ? -41.445 1.644 -67.692 1.00 34.12 158 VAL C C 1
ATOM 4642 O O . VAL E 2 158 ? -41.369 0.499 -68.137 1.00 37.58 158 VAL C O 1
ATOM 4646 N N . THR E 2 159 ? -40.583 2.596 -68.027 1.00 28.94 159 THR C N 1
ATOM 4647 C CA . THR E 2 159 ? -39.435 2.302 -68.876 1.00 32.25 159 THR C CA 1
ATOM 4648 C C . THR E 2 159 ? -38.155 2.367 -68.065 1.00 32.98 159 THR C C 1
ATOM 4649 O O . THR E 2 159 ? -38.036 3.171 -67.136 1.00 33.00 159 THR C O 1
ATOM 4653 N N . VAL E 2 160 ? -37.207 1.501 -68.405 1.00 36.62 160 VAL C N 1
ATOM 4654 C CA . VAL E 2 160 ? -35.887 1.541 -67.792 1.00 36.52 160 VAL C CA 1
ATOM 4655 C C . VAL E 2 160 ? -34.834 1.584 -68.892 1.00 37.00 160 VAL C C 1
ATOM 4656 O O . VAL E 2 160 ? -34.921 0.853 -69.878 1.00 31.07 160 VAL C O 1
ATOM 4660 N N . SER E 2 161 ? -33.859 2.469 -68.733 1.00 38.20 161 SER C N 1
ATOM 4661 C CA . SER E 2 161 ? -32.700 2.496 -69.612 1.00 43.97 161 SER C CA 1
ATOM 4662 C C . SER E 2 161 ? -31.474 2.596 -68.723 1.00 41.92 161 SER C C 1
ATOM 4663 O O . SER E 2 161 ? -31.590 2.915 -67.539 1.00 39.30 161 SER C O 1
ATOM 4666 N N . TRP E 2 162 ? -30.305 2.313 -69.281 1.00 35.39 162 TRP C N 1
ATOM 4667 C CA . TRP E 2 162 ? -29.062 2.451 -68.535 1.00 45.47 162 TRP C CA 1
ATOM 4668 C C . TRP E 2 162 ? -28.155 3.490 -69.179 1.00 48.25 162 TRP C C 1
ATOM 4669 O O . TRP E 2 162 ? -28.014 3.523 -70.404 1.00 43.35 162 TRP C O 1
ATOM 4680 N N . ASN E 2 163 ? -27.551 4.333 -68.342 1.00 51.82 163 ASN C N 1
ATOM 4681 C CA . ASN E 2 163 ? -26.654 5.394 -68.800 1.00 52.22 163 ASN C CA 1
ATOM 4682 C C . ASN E 2 163 ? -27.238 6.218 -69.951 1.00 52.12 163 ASN C C 1
ATOM 4683 O O . ASN E 2 163 ? -26.549 6.506 -70.933 1.00 45.10 163 ASN C O 1
ATOM 4688 N N . SER E 2 164 ? -28.518 6.562 -69.822 1.00 53.82 164 SER C N 1
ATOM 4689 C CA . SER E 2 164 ? -29.230 7.379 -70.801 1.00 48.86 164 SER C CA 1
ATOM 4690 C C . SER E 2 164 ? -29.254 6.763 -72.203 1.00 56.70 164 SER C C 1
ATOM 4691 O O . SER E 2 164 ? -29.259 7.480 -73.205 1.00 61.26 164 SER C O 1
ATOM 4694 N N . GLY E 2 165 ? -29.275 5.433 -72.267 1.00 57.55 165 GLY C N 1
ATOM 4695 C CA . GLY E 2 165 ? -29.349 4.728 -73.537 1.00 52.16 165 GLY C CA 1
ATOM 4696 C C . GLY E 2 165 ? -28.006 4.266 -74.078 1.00 55.39 165 GLY C C 1
ATOM 4697 O O . GLY E 2 165 ? -27.942 3.548 -75.076 1.00 50.37 165 GLY C O 1
ATOM 4698 N N . ALA E 2 166 ? -26.928 4.675 -73.416 1.00 52.03 166 ALA C N 1
ATOM 4699 C CA . ALA E 2 166 ? -25.579 4.347 -73.869 1.00 57.17 166 ALA C CA 1
ATOM 4700 C C . ALA E 2 166 ? -25.194 2.909 -73.534 1.00 65.14 166 ALA C C 1
ATOM 4701 O O . ALA E 2 166 ? -24.211 2.380 -74.064 1.00 59.98 166 ALA C O 1
ATOM 4703 N N . LEU E 2 167 ? -25.963 2.292 -72.639 1.00 56.40 167 LEU C N 1
ATOM 4704 C CA . LEU E 2 167 ? -25.711 0.917 -72.213 1.00 47.93 167 LEU C CA 1
ATOM 4705 C C . LEU E 2 167 ? -26.930 0.040 -72.483 1.00 52.80 167 LEU C C 1
ATOM 4706 O O . LEU E 2 167 ? -27.951 0.160 -71.805 1.00 59.61 167 LEU C O 1
ATOM 4711 N N . THR E 2 168 ? -26.818 -0.836 -73.480 1.00 37.33 168 THR C N 1
ATOM 4712 C CA . THR E 2 168 ? -27.936 -1.684 -73.894 1.00 47.71 168 THR C CA 1
ATOM 4713 C C . THR E 2 168 ? -27.558 -3.163 -73.958 1.00 50.21 168 THR C C 1
ATOM 4714 O O . THR E 2 168 ? -28.428 -4.035 -73.915 1.00 48.23 168 THR C O 1
ATOM 4718 N N . SER E 2 169 ? -26.262 -3.443 -74.063 1.00 46.18 169 SER C N 1
ATOM 4719 C CA . SER E 2 169 ? -25.790 -4.822 -74.174 1.00 50.62 169 SER C CA 1
ATOM 4720 C C . SER E 2 169 ? -25.692 -5.535 -72.830 1.00 46.40 169 SER C C 1
ATOM 4721 O O . SER E 2 169 ? -25.027 -5.059 -71.906 1.00 44.80 169 SER C O 1
ATOM 4724 N N . GLY E 2 170 ? -26.346 -6.689 -72.733 1.00 37.08 170 GLY C N 1
ATOM 4725 C CA . GLY E 2 170 ? -26.349 -7.460 -71.502 1.00 41.96 170 GLY C CA 1
ATOM 4726 C C . GLY E 2 170 ? -27.445 -7.020 -70.549 1.00 45.27 170 GLY C C 1
ATOM 4727 O O . GLY E 2 170 ? -27.549 -7.527 -69.428 1.00 39.27 170 GLY C O 1
ATOM 4728 N N . VAL E 2 171 ? -28.264 -6.075 -71.002 1.00 38.03 171 VAL C N 1
ATOM 4729 C CA . VAL E 2 171 ? -29.357 -5.540 -70.194 1.00 36.46 171 VAL C CA 1
ATOM 4730 C C . VAL E 2 171 ? -30.613 -6.409 -70.259 1.00 38.11 171 VAL C C 1
ATOM 4731 O O . VAL E 2 171 ? -31.131 -6.698 -71.340 1.00 45.36 171 VAL C O 1
ATOM 4735 N N . HIS E 2 172 ? -31.099 -6.826 -69.094 1.00 33.86 172 HIS C N 1
ATOM 4736 C CA . HIS E 2 172 ? -32.381 -7.514 -69.008 1.00 28.90 172 HIS C CA 1
ATOM 4737 C C . HIS E 2 172 ? -33.315 -6.737 -68.091 1.00 33.89 172 HIS C C 1
ATOM 4738 O O . HIS E 2 172 ? -33.089 -6.667 -66.880 1.00 35.33 172 HIS C O 1
ATOM 4745 N N . THR E 2 173 ? -34.349 -6.133 -68.670 1.00 34.56 173 THR C N 1
ATOM 4746 C CA . THR E 2 173 ? -35.398 -5.499 -67.880 1.00 29.83 173 THR C CA 1
ATOM 4747 C C . THR E 2 173 ? -36.581 -6.454 -67.804 1.00 29.09 173 THR C C 1
ATOM 4748 O O . THR E 2 173 ? -37.224 -6.748 -68.815 1.00 34.20 173 THR C O 1
ATOM 4752 N N . PHE E 2 174 ? -36.856 -6.947 -66.602 1.00 23.57 174 PHE C N 1
ATOM 4753 C CA . PHE E 2 174 ? -37.898 -7.949 -66.403 1.00 33.30 174 PHE C CA 1
ATOM 4754 C C . PHE E 2 174 ? -39.311 -7.378 -66.498 1.00 29.21 174 PHE C C 1
ATOM 4755 O O . PHE E 2 174 ? -39.538 -6.209 -66.182 1.00 32.26 174 PHE C O 1
ATOM 4763 N N . PRO E 2 175 ? -40.260 -8.207 -66.960 1.00 22.32 175 PRO C N 1
ATOM 4764 C CA . PRO E 2 175 ? -41.684 -7.858 -66.968 1.00 35.61 175 PRO C CA 1
ATOM 4765 C C . PRO E 2 175 ? -42.179 -7.632 -65.548 1.00 30.69 175 PRO C C 1
ATOM 4766 O O . PRO E 2 175 ? -41.755 -8.337 -64.634 1.00 31.12 175 PRO C O 1
ATOM 4770 N N . ALA E 2 176 ? -43.057 -6.653 -65.368 1.00 26.60 176 ALA C N 1
ATOM 4771 C CA . ALA E 2 176 ? -43.581 -6.324 -64.048 1.00 26.92 176 ALA C CA 1
ATOM 4772 C C . ALA E 2 176 ? -44.461 -7.446 -63.509 1.00 31.37 176 ALA C C 1
ATOM 4773 O O . ALA E 2 176 ? -45.076 -8.177 -64.283 1.00 32.48 176 ALA C O 1
ATOM 4775 N N . VAL E 2 177 ? -44.522 -7.583 -62.186 1.00 28.30 177 VAL C N 1
ATOM 4776 C CA . VAL E 2 177 ? -45.528 -8.446 -61.566 1.00 39.02 177 VAL C CA 1
ATOM 4777 C C . VAL E 2 177 ? -46.508 -7.618 -60.734 1.00 34.74 177 VAL C C 1
ATOM 4778 O O . VAL E 2 177 ? -46.118 -6.662 -60.056 1.00 32.08 177 VAL C O 1
ATOM 4782 N N . LEU E 2 178 ? -47.788 -7.963 -60.809 1.00 27.23 178 LEU C N 1
ATOM 4783 C CA . LEU E 2 178 ? -48.779 -7.287 -59.988 1.00 27.27 178 LEU C CA 1
ATOM 4784 C C . LEU E 2 178 ? -48.751 -7.908 -58.598 1.00 32.95 178 LEU C C 1
ATOM 4785 O O . LEU E 2 178 ? -48.906 -9.120 -58.451 1.00 40.41 178 LEU C O 1
ATOM 4790 N N . GLN E 2 179 ? -48.523 -7.088 -57.580 1.00 27.45 179 GLN C N 1
ATOM 4791 C CA . GLN E 2 179 ? -48.450 -7.599 -56.216 1.00 28.17 179 GLN C CA 1
ATOM 4792 C C . GLN E 2 179 ? -49.823 -7.578 -55.548 1.00 29.38 179 GLN C C 1
ATOM 4793 O O . GLN E 2 179 ? -50.746 -6.928 -56.040 1.00 31.35 179 GLN C O 1
ATOM 4799 N N . SER E 2 180 ? -49.952 -8.300 -54.436 1.00 31.20 180 SER C N 1
ATOM 4800 C CA . SER E 2 180 ? -51.198 -8.350 -53.673 1.00 28.41 180 SER C CA 1
ATOM 4801 C C . SER E 2 180 ? -51.641 -6.953 -53.249 1.00 31.71 180 SER C C 1
ATOM 4802 O O . SER E 2 180 ? -52.833 -6.678 -53.124 1.00 39.20 180 SER C O 1
ATOM 4805 N N . SER E 2 181 ? -50.666 -6.072 -53.042 1.00 25.64 181 SER C N 1
ATOM 4806 C CA . SER E 2 181 ? -50.923 -4.679 -52.695 1.00 23.25 181 SER C CA 1
ATOM 4807 C C . SER E 2 181 ? -51.685 -3.942 -53.795 1.00 25.11 181 SER C C 1
ATOM 4808 O O . SER E 2 181 ? -52.259 -2.878 -53.555 1.00 27.70 181 SER C O 1
ATOM 4811 N N . GLY E 2 182 ? -51.685 -4.499 -55.002 1.00 25.30 182 GLY C N 1
ATOM 4812 C CA . GLY E 2 182 ? -52.273 -3.819 -56.145 1.00 20.85 182 GLY C CA 1
ATOM 4813 C C . GLY E 2 182 ? -51.257 -2.945 -56.860 1.00 23.71 182 GLY C C 1
ATOM 4814 O O . GLY E 2 182 ? -51.597 -2.227 -57.805 1.00 26.48 182 GLY C O 1
ATOM 4815 N N . LEU E 2 183 ? -50.005 -3.011 -56.406 1.00 23.26 183 LEU C N 1
ATOM 4816 C CA . LEU E 2 183 ? -48.922 -2.246 -57.016 1.00 23.38 183 LEU C CA 1
ATOM 4817 C C . LEU E 2 183 ? -48.025 -3.139 -57.879 1.00 35.95 183 LEU C C 1
ATOM 4818 O O . LEU E 2 183 ? -48.020 -4.366 -57.729 1.00 27.46 183 LEU C O 1
ATOM 4823 N N . TYR E 2 184 ? -47.272 -2.518 -58.784 1.00 29.95 184 TYR C N 1
ATOM 4824 C CA . TYR E 2 184 ? -46.391 -3.254 -59.684 1.00 27.69 184 TYR C CA 1
ATOM 4825 C C . TYR E 2 184 ? -44.939 -3.169 -59.243 1.00 29.41 184 TYR C C 1
ATOM 4826 O O . TYR E 2 184 ? -44.552 -2.250 -58.518 1.00 30.84 184 TYR C O 1
ATOM 4835 N N . SER E 2 185 ? -44.136 -4.124 -59.700 1.00 30.53 185 SER C N 1
ATOM 4836 C CA . SER E 2 185 ? -42.741 -4.209 -59.295 1.00 27.32 185 SER C CA 1
ATOM 4837 C C . SER E 2 185 ? -41.920 -4.948 -60.354 1.00 30.85 185 SER C C 1
ATOM 4838 O O . SER E 2 185 ? -42.386 -5.934 -60.931 1.00 26.58 185 SER C O 1
ATOM 4841 N N . LEU E 2 186 ? -40.709 -4.461 -60.616 1.00 29.52 186 LEU C N 1
ATOM 4842 C CA . LEU E 2 186 ? -39.799 -5.118 -61.555 1.00 27.02 186 LEU C CA 1
ATOM 4843 C C . LEU E 2 186 ? -38.335 -4.824 -61.236 1.00 26.45 186 LEU C C 1
ATOM 4844 O O . LEU E 2 186 ? -38.025 -3.910 -60.467 1.00 25.23 186 LEU C O 1
ATOM 4849 N N . SER E 2 187 ? -37.444 -5.598 -61.849 1.00 28.95 187 SER C N 1
ATOM 4850 C CA . SER E 2 187 ? -36.014 -5.340 -61.774 1.00 21.29 187 SER C CA 1
ATOM 4851 C C . SER E 2 187 ? -35.411 -5.199 -63.163 1.00 33.29 187 SER C C 1
ATOM 4852 O O . SER E 2 187 ? -35.879 -5.822 -64.123 1.00 24.78 187 SER C O 1
ATOM 4855 N N . SER E 2 188 ? -34.378 -4.369 -63.268 1.00 33.22 188 SER C N 1
ATOM 4856 C CA . SER E 2 188 ? -33.593 -4.281 -64.492 1.00 28.00 188 SER C CA 1
ATOM 4857 C C . SER E 2 188 ? -32.162 -4.629 -64.124 1.00 31.18 188 SER C C 1
ATOM 4858 O O . SER E 2 188 ? -31.598 -4.030 -63.213 1.00 32.20 188 SER C O 1
ATOM 4861 N N . VAL E 2 189 ? -31.585 -5.612 -64.809 1.00 27.22 189 VAL C N 1
ATOM 4862 C CA . VAL E 2 189 ? -30.210 -6.028 -64.536 1.00 35.08 189 VAL C CA 1
ATOM 4863 C C . VAL E 2 189 ? -29.315 -5.854 -65.754 1.00 41.26 189 VAL C C 1
ATOM 4864 O O . VAL E 2 189 ? -29.790 -5.779 -66.891 1.00 40.53 189 VAL C O 1
ATOM 4868 N N . VAL E 2 190 ? -28.013 -5.797 -65.505 1.00 39.85 190 VAL C N 1
ATOM 4869 C CA . VAL E 2 190 ? -27.035 -5.739 -66.575 1.00 40.67 190 VAL C CA 1
ATOM 4870 C C . VAL E 2 190 ? -25.756 -6.442 -66.125 1.00 43.79 190 VAL C C 1
ATOM 4871 O O . VAL E 2 190 ? -25.330 -6.309 -64.977 1.00 40.64 190 VAL C O 1
ATOM 4875 N N . THR E 2 191 ? -25.170 -7.226 -67.024 1.00 52.58 191 THR C N 1
ATOM 4876 C CA . THR E 2 191 ? -23.870 -7.831 -66.769 1.00 49.32 191 THR C CA 1
ATOM 4877 C C . THR E 2 191 ? -22.781 -6.961 -67.391 1.00 45.16 191 THR C C 1
ATOM 4878 O O . THR E 2 191 ? -22.902 -6.531 -68.537 1.00 52.60 191 THR C O 1
ATOM 4882 N N . VAL E 2 192 ? -21.736 -6.684 -66.615 1.00 50.76 192 VAL C N 1
ATOM 4883 C CA . VAL E 2 192 ? -20.624 -5.846 -67.057 1.00 51.50 192 VAL C CA 1
ATOM 4884 C C . VAL E 2 192 ? -19.312 -6.493 -66.608 1.00 55.81 192 VAL C C 1
ATOM 4885 O O . VAL E 2 192 ? -19.333 -7.428 -65.804 1.00 54.10 192 VAL C O 1
ATOM 4889 N N . PRO E 2 193 ? -18.166 -6.014 -67.131 1.00 61.66 193 PRO C N 1
ATOM 4890 C CA . PRO E 2 193 ? -16.890 -6.557 -66.647 1.00 58.21 193 PRO C CA 1
ATOM 4891 C C . PRO E 2 193 ? -16.597 -6.198 -65.191 1.00 62.33 193 PRO C C 1
ATOM 4892 O O . PRO E 2 193 ? -16.772 -5.042 -64.798 1.00 63.78 193 PRO C O 1
ATOM 4896 N N . SER E 2 194 ? -16.154 -7.181 -64.410 1.00 49.48 194 SER C N 1
ATOM 4897 C CA . SER E 2 194 ? -15.728 -6.945 -63.035 1.00 53.53 194 SER C CA 1
ATOM 4898 C C . SER E 2 194 ? -14.570 -5.953 -63.009 1.00 68.98 194 SER C C 1
ATOM 4899 O O . SER E 2 194 ? -14.390 -5.221 -62.035 1.00 67.90 194 SER C O 1
ATOM 4902 N N . SER E 2 195 ? -13.795 -5.948 -64.093 1.00 73.56 195 SER C N 1
ATOM 4903 C CA . SER E 2 195 ? -12.644 -5.067 -64.263 1.00 73.77 195 SER C CA 1
ATOM 4904 C C . SER E 2 195 ? -13.010 -3.606 -64.040 1.00 71.61 195 SER C C 1
ATOM 4905 O O . SER E 2 195 ? -12.282 -2.875 -63.368 1.00 78.67 195 SER C O 1
ATOM 4908 N N . SER E 2 196 ? -14.133 -3.188 -64.618 1.00 68.91 196 SER C N 1
ATOM 4909 C CA . SER E 2 196 ? -14.662 -1.839 -64.419 1.00 77.59 196 SER C CA 1
ATOM 4910 C C . SER E 2 196 ? -15.068 -1.597 -62.962 1.00 76.17 196 SER C C 1
ATOM 4911 O O . SER E 2 196 ? -14.208 -1.462 -62.090 1.00 89.46 196 SER C O 1
ATOM 4914 N N . LEU E 2 197 ? -16.374 -1.533 -62.709 1.00 62.59 197 LEU C N 1
ATOM 4915 C CA . LEU E 2 197 ? -16.908 -1.324 -61.359 1.00 73.86 197 LEU C CA 1
ATOM 4916 C C . LEU E 2 197 ? -16.325 -0.091 -60.665 1.00 80.04 197 LEU C C 1
ATOM 4917 O O . LEU E 2 197 ? -17.027 0.898 -60.442 1.00 78.98 197 LEU C O 1
ATOM 4922 N N . GLY E 2 198 ? -15.041 -0.162 -60.325 1.00 85.15 198 GLY C N 1
ATOM 4923 C CA . GLY E 2 198 ? -14.340 0.958 -59.725 1.00 81.00 198 GLY C CA 1
ATOM 4924 C C . GLY E 2 198 ? -14.247 2.159 -60.649 1.00 87.02 198 GLY C C 1
ATOM 4925 O O . GLY E 2 198 ? -14.300 3.305 -60.197 1.00 82.72 198 GLY C O 1
ATOM 4926 N N . THR E 2 199 ? -14.115 1.897 -61.947 1.00 77.76 199 THR C N 1
ATOM 4927 C CA . THR E 2 199 ? -13.998 2.966 -62.937 1.00 82.18 199 THR C CA 1
ATOM 4928 C C . THR E 2 199 ? -15.341 3.425 -63.500 1.00 86.93 199 THR C C 1
ATOM 4929 O O . THR E 2 199 ? -15.748 4.571 -63.300 1.00 84.30 199 THR C O 1
ATOM 4933 N N . GLN E 2 200 ? -16.025 2.534 -64.210 1.00 77.83 200 GLN C N 1
ATOM 4934 C CA . GLN E 2 200 ? -17.238 2.917 -64.927 1.00 75.56 200 GLN C CA 1
ATOM 4935 C C . GLN E 2 200 ? -18.447 3.200 -64.028 1.00 74.07 200 GLN C C 1
ATOM 4936 O O . GLN E 2 200 ? -18.753 2.444 -63.104 1.00 64.46 200 GLN C O 1
ATOM 4942 N N . THR E 2 201 ? -19.123 4.309 -64.316 1.00 65.82 201 THR C N 1
ATOM 4943 C CA . THR E 2 201 ? -20.332 4.708 -63.601 1.00 61.12 201 THR C CA 1
ATOM 4944 C C . THR E 2 201 ? -21.581 4.079 -64.236 1.00 72.33 201 THR C C 1
ATOM 4945 O O . THR E 2 201 ? -21.736 4.077 -65.462 1.00 68.21 201 THR C O 1
ATOM 4949 N N . TYR E 2 202 ? -22.459 3.536 -63.394 1.00 68.15 202 TYR C N 1
ATOM 4950 C CA . TYR E 2 202 ? -23.688 2.895 -63.858 1.00 57.35 202 TYR C CA 1
ATOM 4951 C C . TYR E 2 202 ? -24.936 3.539 -63.259 1.00 54.01 202 TYR C C 1
ATOM 4952 O O . TYR E 2 202 ? -25.121 3.560 -62.037 1.00 45.55 202 TYR C O 1
ATOM 4961 N N . ILE E 2 203 ? -25.789 4.065 -64.132 1.00 54.71 203 ILE C N 1
ATOM 4962 C CA . ILE E 2 203 ? -27.025 4.711 -63.705 1.00 55.78 203 ILE C CA 1
ATOM 4963 C C . ILE E 2 203 ? -28.236 4.126 -64.424 1.00 49.39 203 ILE C C 1
ATOM 4964 O O . ILE E 2 203 ? -28.297 4.131 -65.658 1.00 44.43 203 ILE C O 1
ATOM 4969 N N . CYS E 2 204 ? -29.194 3.607 -63.661 1.00 46.23 204 CYS C N 1
ATOM 4970 C CA . CYS E 2 204 ? -30.460 3.208 -64.263 1.00 48.75 204 CYS C CA 1
ATOM 4971 C C . CYS E 2 204 ? -31.368 4.427 -64.352 1.00 46.71 204 CYS C C 1
ATOM 4972 O O . CYS E 2 204 ? -31.441 5.239 -63.425 1.00 47.67 204 CYS C O 1
ATOM 4975 N N . ASN E 2 205 ? -32.033 4.566 -65.490 1.00 38.12 205 ASN C N 1
ATOM 4976 C CA . ASN E 2 205 ? -32.957 5.663 -65.701 1.00 40.64 205 ASN C CA 1
ATOM 4977 C C . ASN E 2 205 ? -34.382 5.129 -65.710 1.00 44.88 205 ASN C C 1
ATOM 4978 O O . ASN E 2 205 ? -34.819 4.496 -66.676 1.00 42.33 205 ASN C O 1
ATOM 4983 N N . VAL E 2 206 ? -35.095 5.369 -64.616 1.00 39.25 206 VAL C N 1
ATOM 4984 C CA . VAL E 2 206 ? -36.450 4.865 -64.465 1.00 37.64 206 VAL C CA 1
ATOM 4985 C C . VAL E 2 206 ? -37.444 5.983 -64.731 1.00 39.90 206 VAL C C 1
ATOM 4986 O O . VAL E 2 206 ? -37.383 7.041 -64.103 1.00 48.08 206 VAL C O 1
ATOM 4990 N N . ASN E 2 207 ? -38.350 5.742 -65.672 1.00 35.18 207 ASN C N 1
ATOM 4991 C CA . ASN E 2 207 ? -39.345 6.734 -66.057 1.00 40.45 207 ASN C CA 1
ATOM 4992 C C . ASN E 2 207 ? -40.767 6.188 -65.955 1.00 39.63 207 ASN C C 1
ATOM 4993 O O . ASN E 2 207 ? -41.089 5.156 -66.549 1.00 35.96 207 ASN C O 1
ATOM 4998 N N . HIS E 2 208 ? -41.611 6.885 -65.198 1.00 35.83 208 HIS C N 1
ATOM 4999 C CA . HIS E 2 208 ? -42.994 6.465 -64.987 1.00 36.31 208 HIS C CA 1
ATOM 5000 C C . HIS E 2 208 ? -43.969 7.577 -65.371 1.00 39.98 208 HIS C C 1
ATOM 5001 O O . HIS E 2 208 ? -44.365 8.385 -64.530 1.00 44.30 208 HIS C O 1
ATOM 5008 N N . LYS E 2 209 ? -44.356 7.602 -66.643 1.00 44.57 209 LYS C N 1
ATOM 5009 C CA . LYS E 2 209 ? -45.207 8.664 -67.188 1.00 52.43 209 LYS C CA 1
ATOM 5010 C C . LYS E 2 209 ? -46.553 8.933 -66.482 1.00 51.45 209 LYS C C 1
ATOM 5011 O O . LYS E 2 209 ? -46.918 10.095 -66.300 1.00 52.91 209 LYS C O 1
ATOM 5017 N N . PRO E 2 210 ? -47.295 7.877 -66.086 1.00 44.03 210 PRO C N 1
ATOM 5018 C CA . PRO E 2 210 ? -48.577 8.157 -65.424 1.00 43.35 210 PRO C CA 1
ATOM 5019 C C . PRO E 2 210 ? -48.472 8.997 -64.145 1.00 45.25 210 PRO C C 1
ATOM 5020 O O . PRO E 2 210 ? -49.468 9.601 -63.748 1.00 44.50 210 PRO C O 1
ATOM 5024 N N . SER E 2 211 ? -47.299 9.042 -63.518 1.00 45.76 211 SER C N 1
ATOM 5025 C CA . SER E 2 211 ? -47.121 9.848 -62.309 1.00 37.98 211 SER C CA 1
ATOM 5026 C C . SER E 2 211 ? -46.163 11.010 -62.537 1.00 44.90 211 SER C C 1
ATOM 5027 O O . SER E 2 211 ? -45.854 11.756 -61.604 1.00 38.03 211 SER C O 1
ATOM 5030 N N . ASN E 2 212 ? -45.715 11.163 -63.782 1.00 50.85 212 ASN C N 1
ATOM 5031 C CA . ASN E 2 212 ? -44.687 12.142 -64.130 1.00 56.38 212 ASN C CA 1
ATOM 5032 C C . ASN E 2 212 ? -43.507 12.048 -63.175 1.00 49.38 212 ASN C C 1
ATOM 5033 O O . ASN E 2 212 ? -43.140 13.020 -62.513 1.00 58.34 212 ASN C O 1
ATOM 5038 N N . THR E 2 213 ? -42.940 10.849 -63.102 1.00 47.47 213 THR C N 1
ATOM 5039 C CA . THR E 2 213 ? -41.857 10.550 -62.181 1.00 45.38 213 THR C CA 1
ATOM 5040 C C . THR E 2 213 ? -40.667 9.992 -62.945 1.00 48.25 213 THR C C 1
ATOM 5041 O O . THR E 2 213 ? -40.767 8.951 -63.601 1.00 48.95 213 THR C O 1
ATOM 5045 N N . LYS E 2 214 ? -39.548 10.704 -62.879 1.00 40.50 214 LYS C N 1
ATOM 5046 C CA . LYS E 2 214 ? -38.297 10.200 -63.423 1.00 44.55 214 LYS C CA 1
ATOM 5047 C C . LYS E 2 214 ? -37.319 10.030 -62.280 1.00 47.11 214 LYS C C 1
ATOM 5048 O O . LYS E 2 214 ? -37.228 10.882 -61.395 1.00 43.55 214 LYS C O 1
ATOM 5054 N N . VAL E 2 215 ? -36.606 8.913 -62.285 1.00 42.79 215 VAL C N 1
ATOM 5055 C CA . VAL E 2 215 ? -35.591 8.669 -61.275 1.00 44.55 215 VAL C CA 1
ATOM 5056 C C . VAL E 2 215 ? -34.311 8.170 -61.920 1.00 50.65 215 VAL C C 1
ATOM 5057 O O . VAL E 2 215 ? -34.323 7.198 -62.680 1.00 54.85 215 VAL C O 1
ATOM 5061 N N . ASP E 2 216 ? -33.212 8.856 -61.631 1.00 44.31 216 ASP C N 1
ATOM 5062 C CA . ASP E 2 216 ? -31.898 8.359 -61.995 1.00 45.70 216 ASP C CA 1
ATOM 5063 C C . ASP E 2 216 ? -31.247 7.827 -60.730 1.00 47.54 216 ASP C C 1
ATOM 5064 O O . ASP E 2 216 ? -31.267 8.483 -59.689 1.00 54.54 216 ASP C O 1
ATOM 5069 N N . LYS E 2 217 ? -30.696 6.623 -60.815 1.00 50.22 217 LYS C N 1
ATOM 5070 C CA . LYS E 2 217 ? -30.160 5.952 -59.639 1.00 43.22 217 LYS C CA 1
ATOM 5071 C C . LYS E 2 217 ? -28.784 5.368 -59.924 1.00 59.85 217 LYS C C 1
ATOM 5072 O O . LYS E 2 217 ? -28.632 4.487 -60.775 1.00 54.19 217 LYS C O 1
ATOM 5078 N N . LYS E 2 218 ? -27.779 5.873 -59.216 1.00 60.29 218 LYS C N 1
ATOM 5079 C CA . LYS E 2 218 ? -26.420 5.371 -59.356 1.00 51.22 218 LYS C CA 1
ATOM 5080 C C . LYS E 2 218 ? -26.266 4.056 -58.599 1.00 53.42 218 LYS C C 1
ATOM 5081 O O . LYS E 2 218 ? -26.560 3.978 -57.404 1.00 54.27 218 LYS C O 1
ATOM 5087 N N . VAL E 2 219 ? -25.819 3.020 -59.301 1.00 49.17 219 VAL C N 1
ATOM 5088 C CA . VAL E 2 219 ? -25.624 1.711 -58.683 1.00 56.83 219 VAL C CA 1
ATOM 5089 C C . VAL E 2 219 ? -24.138 1.453 -58.422 1.00 55.62 219 VAL C C 1
ATOM 5090 O O . VAL E 2 219 ? -23.320 1.507 -59.342 1.00 54.54 219 VAL C O 1
ATOM 5094 N N . GLU E 2 220 ? -23.805 1.176 -57.162 1.00 53.38 220 GLU C N 1
ATOM 5095 C CA . GLU E 2 220 ? -22.414 1.060 -56.722 1.00 50.88 220 GLU C CA 1
ATOM 5096 C C . GLU E 2 220 ? -22.148 -0.213 -55.911 1.00 63.09 220 GLU C C 1
ATOM 5097 O O . GLU E 2 220 ? -23.070 -0.779 -55.321 1.00 60.79 220 GLU C O 1
ATOM 5103 N N . PRO E 2 221 ? -20.877 -0.665 -55.884 1.00 70.05 221 PRO C N 1
ATOM 5104 C CA . PRO E 2 221 ? -20.425 -1.832 -55.110 1.00 68.69 221 PRO C CA 1
ATOM 5105 C C . PRO E 2 221 ? -20.719 -1.742 -53.603 1.00 65.96 221 PRO C C 1
ATOM 5106 O O . PRO E 2 221 ? -21.038 -2.766 -52.998 1.00 66.42 221 PRO C O 1
ATOM 5110 N N . LYS E 2 222 ? -20.593 -0.548 -53.023 1.00 56.39 222 LYS C N 1
ATOM 5111 C CA . LYS E 2 222 ? -21.009 -0.264 -51.636 1.00 79.52 222 LYS C CA 1
ATOM 5112 C C . LYS E 2 222 ? -20.183 -0.863 -50.486 1.00 76.79 222 LYS C C 1
ATOM 5113 O O . LYS E 2 222 ? -19.496 -1.871 -50.641 1.00 72.98 222 LYS C O 1
ATOM 5119 N N . SER E 2 223 ? -20.253 -0.196 -49.335 1.00 77.16 223 SER C N 1
ATOM 5120 C CA . SER E 2 223 ? -19.889 -0.785 -48.047 1.00 85.69 223 SER C CA 1
ATOM 5121 C C . SER E 2 223 ? -20.809 -0.242 -46.961 1.00 86.96 223 SER C C 1
ATOM 5122 O O . SER E 2 223 ? -21.296 0.886 -47.053 1.00 80.29 223 SER C O 1
ATOM 5125 N N . SER F 3 1 ? -70.597 -21.327 -78.228 1.00 34.62 1 SER D N 1
ATOM 5126 C CA . SER F 3 1 ? -69.434 -20.613 -78.761 1.00 47.15 1 SER D CA 1
ATOM 5127 C C . SER F 3 1 ? -68.350 -21.578 -79.260 1.00 41.58 1 SER D C 1
ATOM 5128 O O . SER F 3 1 ? -67.808 -22.363 -78.484 1.00 53.69 1 SER D O 1
ATOM 5131 N N . TYR F 3 2 ? -68.042 -21.501 -80.553 1.00 36.24 2 TYR D N 1
ATOM 5132 C CA . TYR F 3 2 ? -67.132 -22.437 -81.224 1.00 44.23 2 TYR D CA 1
ATOM 5133 C C . TYR F 3 2 ? -65.750 -22.484 -80.577 1.00 54.64 2 TYR D C 1
ATOM 5134 O O . TYR F 3 2 ? -65.222 -21.455 -80.153 1.00 53.59 2 TYR D O 1
ATOM 5143 N N . VAL F 3 3 ? -65.169 -23.681 -80.514 1.00 56.56 3 VAL D N 1
ATOM 5144 C CA . VAL F 3 3 ? -63.897 -23.892 -79.820 1.00 54.29 3 VAL D CA 1
ATOM 5145 C C . VAL F 3 3 ? -62.719 -24.135 -80.765 1.00 47.90 3 VAL D C 1
ATOM 5146 O O . VAL F 3 3 ? -62.775 -25.017 -81.621 1.00 47.87 3 VAL D O 1
ATOM 5150 N N . LEU F 3 4 ? -61.661 -23.342 -80.605 1.00 46.83 4 LEU D N 1
ATOM 5151 C CA . LEU F 3 4 ? -60.396 -23.585 -81.291 1.00 44.99 4 LEU D CA 1
ATOM 5152 C C . LEU F 3 4 ? -59.349 -24.005 -80.261 1.00 47.23 4 LEU D C 1
ATOM 5153 O O . LEU F 3 4 ? -59.106 -23.287 -79.290 1.00 43.83 4 LEU D O 1
ATOM 5158 N N . THR F 3 5 ? -58.730 -25.165 -80.461 1.00 46.45 5 THR D N 1
ATOM 5159 C CA . THR F 3 5 ? -57.687 -25.618 -79.544 1.00 46.90 5 THR D CA 1
ATOM 5160 C C . THR F 3 5 ? -56.300 -25.487 -80.174 1.00 38.66 5 THR D C 1
ATOM 5161 O O . THR F 3 5 ? -56.039 -26.034 -81.248 1.00 34.89 5 THR D O 1
ATOM 5165 N N . GLN F 3 6 ? -55.422 -24.745 -79.507 1.00 39.11 6 GLN D N 1
ATOM 5166 C CA . GLN F 3 6 ? -54.046 -24.602 -79.964 1.00 42.87 6 GLN D CA 1
ATOM 5167 C C . GLN F 3 6 ? -53.088 -25.192 -78.942 1.00 36.29 6 GLN D C 1
ATOM 5168 O O . GLN F 3 6 ? -53.353 -25.154 -77.739 1.00 39.14 6 GLN D O 1
ATOM 5174 N N . PRO F 3 7 ? -51.965 -25.745 -79.420 1.00 41.04 7 PRO D N 1
ATOM 5175 C CA . PRO F 3 7 ? -50.922 -26.164 -78.481 1.00 40.53 7 PRO D CA 1
ATOM 5176 C C . PRO F 3 7 ? -50.277 -24.920 -77.881 1.00 39.82 7 PRO D C 1
ATOM 5177 O O . PRO F 3 7 ? -50.063 -23.953 -78.607 1.00 36.69 7 PRO D O 1
ATOM 5181 N N . PRO F 3 8 ? -50.002 -24.930 -76.569 1.00 41.13 8 PRO D N 1
ATOM 5182 C CA . PRO F 3 8 ? -49.410 -23.767 -75.899 1.00 39.48 8 PRO D CA 1
ATOM 5183 C C . PRO F 3 8 ? -48.010 -23.453 -76.409 1.00 39.95 8 PRO D C 1
ATOM 5184 O O . PRO F 3 8 ? -47.602 -22.288 -76.427 1.00 48.36 8 PRO D O 1
ATOM 5188 N N . SER F 3 9 ? -47.282 -24.487 -76.816 1.00 39.65 9 SER D N 1
ATOM 5189 C CA . SER F 3 9 ? -45.889 -24.323 -77.217 1.00 44.03 9 SER D CA 1
ATOM 5190 C C . SER F 3 9 ? -45.538 -25.205 -78.409 1.00 42.74 9 SER D C 1
ATOM 5191 O O . SER F 3 9 ? -46.065 -26.310 -78.558 1.00 39.90 9 SER D O 1
ATOM 5194 N N . VAL F 3 10 ? -44.650 -24.698 -79.258 1.00 34.44 10 VAL D N 1
ATOM 5195 C CA . VAL F 3 10 ? -44.071 -25.472 -80.349 1.00 37.05 10 VAL D CA 1
ATOM 5196 C C . VAL F 3 10 ? -42.579 -25.160 -80.417 1.00 41.29 10 VAL D C 1
ATOM 5197 O O . VAL F 3 10 ? -42.186 -23.997 -80.515 1.00 40.82 10 VAL D O 1
ATOM 5201 N N . SER F 3 11 ? -41.752 -26.198 -80.335 1.00 42.74 11 SER D N 1
ATOM 5202 C CA . SER F 3 11 ? -40.304 -26.020 -80.348 1.00 38.42 11 SER D CA 1
ATOM 5203 C C . SER F 3 11 ? -39.741 -26.322 -81.731 1.00 36.76 11 SER D C 1
ATOM 5204 O O . SER F 3 11 ? -40.208 -27.235 -82.411 1.00 39.80 11 SER D O 1
ATOM 5207 N N . VAL F 3 12 ? -38.743 -25.549 -82.148 1.00 33.73 12 VAL D N 1
ATOM 5208 C CA . VAL F 3 12 ? -38.166 -25.707 -83.477 1.00 30.23 12 VAL D CA 1
ATOM 5209 C C . VAL F 3 12 ? -36.711 -25.236 -83.500 1.00 34.18 12 VAL D C 1
ATOM 5210 O O . VAL F 3 12 ? -36.377 -24.194 -82.935 1.00 33.03 12 VAL D O 1
ATOM 5214 N N . ALA F 3 13 ? -35.840 -26.027 -84.125 1.00 35.54 13 ALA D N 1
ATOM 5215 C CA . ALA F 3 13 ? -34.446 -25.624 -84.310 1.00 39.50 13 ALA D CA 1
ATOM 5216 C C . ALA F 3 13 ? -34.360 -24.681 -85.501 1.00 32.91 13 ALA D C 1
ATOM 5217 O O . ALA F 3 13 ? -35.119 -24.827 -86.456 1.00 39.97 13 ALA D O 1
ATOM 5219 N N . PRO F 3 14 ? -33.437 -23.709 -85.447 1.00 33.63 14 PRO D N 1
ATOM 5220 C CA . PRO F 3 14 ? -33.276 -22.727 -86.531 1.00 34.99 14 PRO D CA 1
ATOM 5221 C C . PRO F 3 14 ? -33.077 -23.384 -87.900 1.00 40.95 14 PRO D C 1
ATOM 5222 O O . PRO F 3 14 ? -32.354 -24.375 -87.998 1.00 46.42 14 PRO D O 1
ATOM 5226 N N . GLY F 3 15 ? -33.712 -22.840 -88.937 1.00 42.41 15 GLY D N 1
ATOM 5227 C CA . GLY F 3 15 ? -33.612 -23.400 -90.277 1.00 38.85 15 GLY D CA 1
ATOM 5228 C C . GLY F 3 15 ? -34.611 -24.516 -90.534 1.00 40.26 15 GLY D C 1
ATOM 5229 O O . GLY F 3 15 ? -34.854 -24.900 -91.683 1.00 39.11 15 GLY D O 1
ATOM 5230 N N . GLN F 3 16 ? -35.194 -25.040 -89.460 1.00 33.75 16 GLN D N 1
ATOM 5231 C CA . GLN F 3 16 ? -36.170 -26.120 -89.569 1.00 28.32 16 GLN D CA 1
ATOM 5232 C C . GLN F 3 16 ? -37.595 -25.580 -89.677 1.00 40.25 16 GLN D C 1
ATOM 5233 O O . GLN F 3 16 ? -37.804 -24.366 -89.743 1.00 31.68 16 GLN D O 1
ATOM 5239 N N . THR F 3 17 ? -38.569 -26.485 -89.689 1.00 32.44 17 THR D N 1
ATOM 5240 C CA . THR F 3 17 ? -39.955 -26.112 -89.960 1.00 35.44 17 THR D CA 1
ATOM 5241 C C . THR F 3 17 ? -40.862 -26.250 -88.737 1.00 43.01 17 THR D C 1
ATOM 5242 O O . THR F 3 17 ? -40.890 -27.294 -88.086 1.00 46.91 17 THR D O 1
ATOM 5246 N N . ALA F 3 18 ? -41.605 -25.188 -88.432 1.00 39.73 18 ALA D N 1
ATOM 5247 C CA . ALA F 3 18 ? -42.560 -25.208 -87.328 1.00 40.84 18 ALA D CA 1
ATOM 5248 C C . ALA F 3 18 ? -43.974 -25.467 -87.837 1.00 35.30 18 ALA D C 1
ATOM 5249 O O . ALA F 3 18 ? -44.357 -24.977 -88.899 1.00 40.72 18 ALA D O 1
ATOM 5251 N N . ARG F 3 19 ? -44.746 -26.236 -87.076 1.00 29.20 19 ARG D N 1
ATOM 5252 C CA . ARG F 3 19 ? -46.142 -26.492 -87.413 1.00 34.27 19 ARG D CA 1
ATOM 5253 C C . ARG F 3 19 ? -47.073 -26.209 -86.239 1.00 44.47 19 ARG D C 1
ATOM 5254 O O . ARG F 3 19 ? -46.968 -26.829 -85.179 1.00 46.86 19 ARG D O 1
ATOM 5262 N N . ILE F 3 20 ? -47.981 -25.258 -86.440 1.00 41.90 20 ILE D N 1
ATOM 5263 C CA . ILE F 3 20 ? -48.920 -24.856 -85.403 1.00 32.10 20 ILE D CA 1
ATOM 5264 C C . ILE F 3 20 ? -50.334 -25.232 -85.824 1.00 35.77 20 ILE D C 1
ATOM 5265 O O . ILE F 3 20 ? -50.804 -24.824 -86.886 1.00 39.93 20 ILE D O 1
ATOM 5270 N N . THR F 3 21 ? -51.010 -26.015 -84.990 1.00 41.11 21 THR D N 1
ATOM 5271 C CA . THR F 3 21 ? -52.327 -26.536 -85.338 1.00 42.95 21 THR D CA 1
ATOM 5272 C C . THR F 3 21 ? -53.471 -25.790 -84.653 1.00 40.16 21 THR D C 1
ATOM 5273 O O . THR F 3 21 ? -53.325 -25.279 -83.539 1.00 33.95 21 THR D O 1
ATOM 5277 N N . CYS F 3 22 ? -54.604 -25.725 -85.345 1.00 36.23 22 CYS D N 1
ATOM 5278 C CA . CYS F 3 22 ? -55.820 -25.143 -84.803 1.00 38.35 22 CYS D CA 1
ATOM 5279 C C . CYS F 3 22 ? -56.908 -26.190 -84.983 1.00 43.73 22 CYS D C 1
ATOM 5280 O O . CYS F 3 22 ? -57.246 -26.552 -86.114 1.00 43.26 22 CYS D O 1
ATOM 5283 N N . GLY F 3 23 ? -57.441 -26.691 -83.872 1.00 39.78 23 GLY D N 1
ATOM 5284 C CA . GLY F 3 23 ? -58.406 -27.776 -83.917 1.00 42.37 23 GLY D CA 1
ATOM 5285 C C . GLY F 3 23 ? -59.837 -27.352 -83.650 1.00 46.73 23 GLY D C 1
ATOM 5286 O O . GLY F 3 23 ? -60.102 -26.533 -82.765 1.00 38.56 23 GLY D O 1
ATOM 5287 N N . GLY F 3 24 ? -60.760 -27.921 -84.421 1.00 38.69 24 GLY D N 1
ATOM 5288 C CA . GLY F 3 24 ? -62.178 -27.639 -84.281 1.00 45.77 24 GLY D CA 1
ATOM 5289 C C . GLY F 3 24 ? -63.014 -28.635 -85.063 1.00 48.39 24 GLY D C 1
ATOM 5290 O O . GLY F 3 24 ? -62.589 -29.120 -86.115 1.00 43.36 24 GLY D O 1
ATOM 5291 N N . THR F 3 25 ? -64.202 -28.947 -84.549 1.00 50.33 25 THR D N 1
ATOM 5292 C CA . THR F 3 25 ? -65.090 -29.905 -85.209 1.00 48.21 25 THR D CA 1
ATOM 5293 C C . THR F 3 25 ? -65.458 -29.417 -86.611 1.00 48.62 25 THR D C 1
ATOM 5294 O O . THR F 3 25 ? -66.121 -28.394 -86.764 1.00 53.65 25 THR D O 1
ATOM 5298 N N . ASN F 3 26 ? -65.006 -30.152 -87.625 1.00 49.50 26 ASN D N 1
ATOM 5299 C CA . ASN F 3 26 ? -65.197 -29.773 -89.025 1.00 55.29 26 ASN D CA 1
ATOM 5300 C C . ASN F 3 26 ? -64.731 -28.348 -89.342 1.00 51.94 26 ASN D C 1
ATOM 5301 O O . ASN F 3 26 ? -65.356 -27.637 -90.131 1.00 55.13 26 ASN D O 1
ATOM 5306 N N . ILE F 3 27 ? -63.619 -27.949 -88.730 1.00 51.35 27 ILE D N 1
ATOM 5307 C CA . ILE F 3 27 ? -63.014 -26.639 -88.965 1.00 50.66 27 ILE D CA 1
ATOM 5308 C C . ILE F 3 27 ? -62.553 -26.474 -90.417 1.00 46.49 27 ILE D C 1
ATOM 5309 O O . ILE F 3 27 ? -62.208 -25.373 -90.854 1.00 39.58 27 ILE D O 1
ATOM 5314 N N . GLY F 3 28 ? -62.543 -27.575 -91.164 1.00 44.12 28 GLY D N 1
ATOM 5315 C CA . GLY F 3 28 ? -62.224 -27.522 -92.579 1.00 48.36 28 GLY D CA 1
ATOM 5316 C C . GLY F 3 28 ? -63.338 -26.875 -93.383 1.00 48.90 28 GLY D C 1
ATOM 5317 O O . GLY F 3 28 ? -63.109 -26.360 -94.480 1.00 48.86 28 GLY D O 1
ATOM 5318 N N . ASP F 3 29 ? -64.549 -26.895 -92.830 1.00 48.27 29 ASP D N 1
ATOM 5319 C CA . ASP F 3 29 ? -65.714 -26.320 -93.498 1.00 49.31 29 ASP D CA 1
ATOM 5320 C C . ASP F 3 29 ? -65.724 -24.794 -93.438 1.00 58.59 29 ASP D C 1
ATOM 5321 O O . ASP F 3 29 ? -66.446 -24.143 -94.195 1.00 58.77 29 ASP D O 1
ATOM 5326 N N . ILE F 3 30 ? -64.930 -24.227 -92.534 1.00 55.32 30 ILE D N 1
ATOM 5327 C CA . ILE F 3 30 ? -64.914 -22.779 -92.331 1.00 48.99 30 ILE D CA 1
ATOM 5328 C C . ILE F 3 30 ? -63.516 -22.205 -92.543 1.00 43.25 30 ILE D C 1
ATOM 5329 O O . ILE F 3 30 ? -62.530 -22.940 -92.517 1.00 52.76 30 ILE D O 1
ATOM 5334 N N . SER F 3 31 ? -63.433 -20.894 -92.761 1.00 45.53 31 SER D N 1
ATOM 5335 C CA . SER F 3 31 ? -62.153 -20.246 -93.045 1.00 41.44 31 SER D CA 1
ATOM 5336 C C . SER F 3 31 ? -61.363 -19.928 -91.778 1.00 41.89 31 SER D C 1
ATOM 5337 O O . SER F 3 31 ? -61.931 -19.544 -90.756 1.00 37.30 31 SER D O 1
ATOM 5340 N N . VAL F 3 32 ? -60.046 -20.095 -91.854 1.00 37.83 32 VAL D N 1
ATOM 5341 C CA . VAL F 3 32 ? -59.171 -19.874 -90.709 1.00 35.07 32 VAL D CA 1
ATOM 5342 C C . VAL F 3 32 ? -58.099 -18.857 -91.075 1.00 35.64 32 VAL D C 1
ATOM 5343 O O . VAL F 3 32 ? -57.592 -18.864 -92.196 1.00 31.67 32 VAL D O 1
ATOM 5347 N N . HIS F 3 33 ? -57.766 -17.974 -90.136 1.00 28.70 33 HIS D N 1
ATOM 5348 C CA . HIS F 3 33 ? -56.737 -16.969 -90.369 1.00 28.03 33 HIS D CA 1
ATOM 5349 C C . HIS F 3 33 ? -55.699 -17.031 -89.248 1.00 27.76 33 HIS D C 1
ATOM 5350 O O . HIS F 3 33 ? -55.994 -17.506 -88.151 1.00 23.63 33 HIS D O 1
ATOM 5357 N N . TRP F 3 34 ? -54.484 -16.570 -89.525 1.00 23.93 34 TRP D N 1
ATOM 5358 C CA . TRP F 3 34 ? -53.406 -16.678 -88.554 1.00 23.06 34 TRP D CA 1
ATOM 5359 C C . TRP F 3 34 ? -52.732 -15.344 -88.311 1.00 27.54 34 TRP D C 1
ATOM 5360 O O . TRP F 3 34 ? -52.485 -14.578 -89.247 1.00 31.36 34 TRP D O 1
ATOM 5371 N N . TYR F 3 35 ? -52.431 -15.079 -87.046 1.00 26.27 35 TYR D N 1
ATOM 5372 C CA . TYR F 3 35 ? -51.784 -13.838 -86.653 1.00 26.36 35 TYR D CA 1
ATOM 5373 C C . TYR F 3 35 ? -50.489 -14.142 -85.919 1.00 29.74 35 TYR D C 1
ATOM 5374 O O . TYR F 3 35 ? -50.409 -15.102 -85.147 1.00 23.42 35 TYR D O 1
ATOM 5383 N N . GLN F 3 36 ? -49.471 -13.333 -86.186 1.00 28.95 36 GLN D N 1
ATOM 5384 C CA . GLN F 3 36 ? -48.240 -13.365 -85.416 1.00 28.76 36 GLN D CA 1
ATOM 5385 C C . GLN F 3 36 ? -48.234 -12.170 -84.474 1.00 33.53 36 GLN D C 1
ATOM 5386 O O . GLN F 3 36 ? -48.474 -11.037 -84.899 1.00 31.98 36 GLN D O 1
ATOM 5392 N N . GLN F 3 37 ? -47.971 -12.412 -83.196 1.00 23.80 37 GLN D N 1
ATOM 5393 C CA . GLN F 3 37 ? -47.811 -11.306 -82.257 1.00 36.40 37 GLN D CA 1
ATOM 5394 C C . GLN F 3 37 ? -46.462 -11.386 -81.550 1.00 33.74 37 GLN D C 1
ATOM 5395 O O . GLN F 3 37 ? -46.166 -12.366 -80.866 1.00 32.39 37 GLN D O 1
ATOM 5401 N N . ARG F 3 38 ? -45.645 -10.353 -81.727 1.00 32.53 38 ARG D N 1
ATOM 5402 C CA . ARG F 3 38 ? -44.370 -10.252 -81.027 1.00 34.77 38 ARG D CA 1
ATOM 5403 C C . ARG F 3 38 ? -44.534 -9.453 -79.738 1.00 41.73 38 ARG D C 1
ATOM 5404 O O . ARG F 3 38 ? -45.451 -8.638 -79.630 1.00 45.99 38 ARG D O 1
ATOM 5412 N N . PRO F 3 39 ? -43.653 -9.700 -78.753 1.00 51.12 39 PRO D N 1
ATOM 5413 C CA . PRO F 3 39 ? -43.655 -8.992 -77.467 1.00 42.05 39 PRO D CA 1
ATOM 5414 C C . PRO F 3 39 ? -43.808 -7.477 -77.609 1.00 43.96 39 PRO D C 1
ATOM 5415 O O . PRO F 3 39 ? -43.018 -6.833 -78.305 1.00 46.74 39 PRO D O 1
ATOM 5419 N N . GLY F 3 40 ? -44.829 -6.923 -76.960 1.00 44.06 40 GLY D N 1
ATOM 5420 C CA . GLY F 3 40 ? -45.069 -5.490 -76.980 1.00 40.75 40 GLY D CA 1
ATOM 5421 C C . GLY F 3 40 ? -45.699 -4.942 -78.251 1.00 47.97 40 GLY D C 1
ATOM 5422 O O . GLY F 3 40 ? -46.009 -3.749 -78.325 1.00 41.61 40 GLY D O 1
ATOM 5423 N N . GLN F 3 41 ? -45.890 -5.800 -79.251 1.00 42.43 41 GLN D N 1
ATOM 5424 C CA . GLN F 3 41 ? -46.434 -5.358 -80.534 1.00 35.62 41 GLN D CA 1
ATOM 5425 C C . GLN F 3 41 ? -47.883 -5.788 -80.758 1.00 40.24 41 GLN D C 1
ATOM 5426 O O . GLN F 3 41 ? -48.400 -6.681 -80.083 1.00 39.15 41 GLN D O 1
ATOM 5432 N N . ALA F 3 42 ? -48.531 -5.139 -81.719 1.00 33.80 42 ALA D N 1
ATOM 5433 C CA . ALA F 3 42 ? -49.881 -5.503 -82.127 1.00 28.53 42 ALA D CA 1
ATOM 5434 C C . ALA F 3 42 ? -49.843 -6.725 -83.047 1.00 34.18 42 ALA D C 1
ATOM 5435 O O . ALA F 3 42 ? -48.870 -6.921 -83.778 1.00 31.79 42 ALA D O 1
ATOM 5437 N N . PRO F 3 43 ? -50.905 -7.549 -83.012 1.00 31.41 43 PRO D N 1
ATOM 5438 C CA . PRO F 3 43 ? -51.007 -8.720 -83.894 1.00 28.46 43 PRO D CA 1
ATOM 5439 C C . PRO F 3 43 ? -50.875 -8.357 -85.372 1.00 34.49 43 PRO D C 1
ATOM 5440 O O . PRO F 3 43 ? -51.260 -7.260 -85.779 1.00 28.93 43 PRO D O 1
ATOM 5444 N N . LEU F 3 44 ? -50.337 -9.283 -86.161 1.00 43.49 44 LEU D N 1
ATOM 5445 C CA . LEU F 3 44 ? -50.161 -9.081 -87.595 1.00 31.33 44 LEU D CA 1
ATOM 5446 C C . LEU F 3 44 ? -50.576 -10.344 -88.335 1.00 36.45 44 LEU D C 1
ATOM 5447 O O . LEU F 3 44 ? -50.084 -11.430 -88.031 1.00 33.60 44 LEU D O 1
ATOM 5452 N N . VAL F 3 45 ? -51.487 -10.210 -89.295 1.00 36.30 45 VAL D N 1
ATOM 5453 C CA . VAL F 3 45 ? -51.927 -11.365 -90.074 1.00 28.78 45 VAL D CA 1
ATOM 5454 C C . VAL F 3 45 ? -50.803 -11.877 -90.981 1.00 32.95 45 VAL D C 1
ATOM 5455 O O . VAL F 3 45 ? -50.150 -11.098 -91.680 1.00 35.85 45 VAL D O 1
ATOM 5459 N N . VAL F 3 46 ? -50.560 -13.186 -90.937 1.00 30.23 46 VAL D N 1
ATOM 5460 C CA . VAL F 3 46 ? -49.527 -13.812 -91.765 1.00 34.38 46 VAL D CA 1
ATOM 5461 C C . VAL F 3 46 ? -50.150 -14.766 -92.779 1.00 32.31 46 VAL D C 1
ATOM 5462 O O . VAL F 3 46 ? -49.571 -15.029 -93.835 1.00 38.29 46 VAL D O 1
ATOM 5466 N N . VAL F 3 47 ? -51.331 -15.280 -92.439 1.00 27.66 47 VAL D N 1
ATOM 5467 C CA . VAL F 3 47 ? -52.095 -16.177 -93.302 1.00 35.10 47 VAL D CA 1
ATOM 5468 C C . VAL F 3 47 ? -53.588 -15.922 -93.085 1.00 33.22 47 VAL D C 1
ATOM 5469 O O . VAL F 3 47 ? -54.039 -15.826 -91.943 1.00 34.16 47 VAL D O 1
ATOM 5473 N N . TYR F 3 48 ? -54.348 -15.794 -94.174 1.00 37.49 48 TYR D N 1
ATOM 5474 C CA . TYR F 3 48 ? -55.803 -15.639 -94.085 1.00 38.77 48 TYR D CA 1
ATOM 5475 C C . TYR F 3 48 ? -56.508 -16.482 -95.143 1.00 39.51 48 TYR D C 1
ATOM 5476 O O . TYR F 3 48 ? -55.875 -16.946 -96.092 1.00 38.87 48 TYR D O 1
ATOM 5485 N N . ASP F 3 49 ? -57.821 -16.648 -94.987 1.00 39.58 49 ASP D N 1
ATOM 5486 C CA . ASP F 3 49 ? -58.622 -17.475 -95.889 1.00 38.35 49 ASP D CA 1
ATOM 5487 C C . ASP F 3 49 ? -57.992 -18.857 -96.072 1.00 49.80 49 ASP D C 1
ATOM 5488 O O . ASP F 3 49 ? -57.689 -19.270 -97.195 1.00 50.23 49 ASP D O 1
ATOM 5493 N N . ASP F 3 50 ? -57.783 -19.542 -94.949 1.00 43.89 50 ASP D N 1
ATOM 5494 C CA . ASP F 3 50 ? -57.172 -20.875 -94.906 1.00 42.52 50 ASP D CA 1
ATOM 5495 C C . ASP F 3 50 ? -55.702 -20.916 -95.341 1.00 43.35 50 ASP D C 1
ATOM 5496 O O . ASP F 3 50 ? -54.856 -21.436 -94.616 1.00 40.66 50 ASP D O 1
ATOM 5501 N N . SER F 3 51 ? -55.393 -20.362 -96.510 1.00 41.94 51 SER D N 1
ATOM 5502 C CA . SER F 3 51 ? -54.075 -20.578 -97.103 1.00 44.92 51 SER D CA 1
ATOM 5503 C C . SER F 3 51 ? -53.522 -19.419 -97.929 1.00 46.39 51 SER D C 1
ATOM 5504 O O . SER F 3 51 ? -52.533 -19.588 -98.643 1.00 42.00 51 SER D O 1
ATOM 5507 N N . ASP F 3 52 ? -54.147 -18.250 -97.840 1.00 42.25 52 ASP D N 1
ATOM 5508 C CA . ASP F 3 52 ? -53.660 -17.088 -98.580 1.00 40.30 52 ASP D CA 1
ATOM 5509 C C . ASP F 3 52 ? -52.692 -16.234 -97.764 1.00 44.16 52 ASP D C 1
ATOM 5510 O O . ASP F 3 52 ? -52.745 -16.210 -96.532 1.00 43.33 52 ASP D O 1
ATOM 5515 N N . ARG F 3 53 ? -51.811 -15.528 -98.464 1.00 38.82 53 ARG D N 1
ATOM 5516 C CA . ARG F 3 53 ? -50.729 -14.797 -97.819 1.00 40.00 53 ARG D CA 1
ATOM 5517 C C . ARG F 3 53 ? -50.779 -13.311 -98.158 1.00 44.57 53 ARG D C 1
ATOM 5518 O O . ARG F 3 53 ? -50.751 -12.934 -99.330 1.00 49.45 53 ARG D O 1
ATOM 5526 N N . PRO F 3 54 ? -50.865 -12.460 -97.122 1.00 55.92 54 PRO D N 1
ATOM 5527 C CA . PRO F 3 54 ? -50.857 -11.000 -97.277 1.00 39.22 54 PRO D CA 1
ATOM 5528 C C . PRO F 3 54 ? -49.587 -10.526 -97.969 1.00 39.18 54 PRO D C 1
ATOM 5529 O O . PRO F 3 54 ? -48.567 -11.214 -97.912 1.00 45.75 54 PRO D O 1
ATOM 5533 N N . SER F 3 55 ? -49.650 -9.368 -98.615 1.00 45.91 55 SER D N 1
ATOM 5534 C CA . SER F 3 55 ? -48.466 -8.764 -99.205 1.00 46.15 55 SER D CA 1
ATOM 5535 C C . SER F 3 55 ? -47.506 -8.399 -98.084 1.00 45.19 55 SER D C 1
ATOM 5536 O O . SER F 3 55 ? -47.937 -7.977 -97.011 1.00 57.11 55 SER D O 1
ATOM 5539 N N . GLY F 3 56 ? -46.210 -8.574 -98.321 1.00 39.00 56 GLY D N 1
ATOM 5540 C CA . GLY F 3 56 ? -45.212 -8.270 -97.308 1.00 46.77 56 GLY D CA 1
ATOM 5541 C C . GLY F 3 56 ? -44.914 -9.422 -96.361 1.00 45.85 56 GLY D C 1
ATOM 5542 O O . GLY F 3 56 ? -43.964 -9.358 -95.578 1.00 46.00 56 GLY D O 1
ATOM 5543 N N . ILE F 3 57 ? -45.729 -10.471 -96.422 1.00 35.84 57 ILE D N 1
ATOM 5544 C CA . ILE F 3 57 ? -45.506 -11.655 -95.597 1.00 43.12 57 ILE D CA 1
ATOM 5545 C C . ILE F 3 57 ? -44.663 -12.670 -96.366 1.00 44.90 57 ILE D C 1
ATOM 5546 O O . ILE F 3 57 ? -45.033 -13.070 -97.470 1.00 44.19 57 ILE D O 1
ATOM 5551 N N . PRO F 3 58 ? -43.523 -13.082 -95.780 1.00 47.25 58 PRO D N 1
ATOM 5552 C CA . PRO F 3 58 ? -42.552 -14.002 -96.398 1.00 36.35 58 PRO D CA 1
ATOM 5553 C C . PRO F 3 58 ? -43.179 -15.339 -96.794 1.00 41.61 58 PRO D C 1
ATOM 5554 O O . PRO F 3 58 ? -44.105 -15.797 -96.122 1.00 42.43 58 PRO D O 1
ATOM 5558 N N . GLU F 3 59 ? -42.671 -15.957 -97.858 1.00 35.15 59 GLU D N 1
ATOM 5559 C CA . GLU F 3 59 ? -43.237 -17.209 -98.363 1.00 43.43 59 GLU D CA 1
ATOM 5560 C C . GLU F 3 59 ? -43.123 -18.369 -97.376 1.00 40.76 59 GLU D C 1
ATOM 5561 O O . GLU F 3 59 ? -43.814 -19.381 -97.518 1.00 42.84 59 GLU D O 1
ATOM 5567 N N . ARG F 3 60 ? -42.248 -18.214 -96.383 1.00 45.61 60 ARG D N 1
ATOM 5568 C CA . ARG F 3 60 ? -42.010 -19.242 -95.369 1.00 40.35 60 ARG D CA 1
ATOM 5569 C C . ARG F 3 60 ? -43.277 -19.571 -94.579 1.00 42.06 60 ARG D C 1
ATOM 5570 O O . ARG F 3 60 ? -43.404 -20.661 -94.019 1.00 42.17 60 ARG D O 1
ATOM 5578 N N . PHE F 3 61 ? -44.216 -18.629 -94.549 1.00 38.49 61 PHE D N 1
ATOM 5579 C CA . PHE F 3 61 ? -45.506 -18.861 -93.910 1.00 39.87 61 PHE D CA 1
ATOM 5580 C C . PHE F 3 61 ? -46.506 -19.371 -94.935 1.00 33.28 61 PHE D C 1
ATOM 5581 O O . PHE F 3 61 ? -46.641 -18.804 -96.019 1.00 42.71 61 PHE D O 1
ATOM 5589 N N . SER F 3 62 ? -47.191 -20.455 -94.593 1.00 30.09 62 SER D N 1
ATOM 5590 C CA . SER F 3 62 ? -48.233 -21.009 -95.447 1.00 31.67 62 SER D CA 1
ATOM 5591 C C . SER F 3 62 ? -49.251 -21.663 -94.545 1.00 26.01 62 SER D C 1
ATOM 5592 O O . SER F 3 62 ? -48.939 -22.004 -93.402 1.00 35.94 62 SER D O 1
ATOM 5595 N N . GLY F 3 63 ? -50.466 -21.837 -95.048 1.00 30.56 63 GLY D N 1
ATOM 5596 C CA . GLY F 3 63 ? -51.518 -22.435 -94.253 1.00 29.04 63 GLY D CA 1
ATOM 5597 C C . GLY F 3 63 ? -52.223 -23.554 -94.984 1.00 38.41 63 GLY D C 1
ATOM 5598 O O . GLY F 3 63 ? -52.137 -23.671 -96.208 1.00 38.68 63 GLY D O 1
ATOM 5599 N N . SER F 3 64 ? -52.910 -24.391 -94.220 1.00 30.81 64 SER D N 1
ATOM 5600 C CA . SER F 3 64 ? -53.743 -25.440 -94.780 1.00 42.86 64 SER D CA 1
ATOM 5601 C C . SER F 3 64 ? -54.893 -25.660 -93.816 1.00 40.68 64 SER D C 1
ATOM 5602 O O . SER F 3 64 ? -54.753 -25.453 -92.609 1.00 35.76 64 SER D O 1
ATOM 5605 N N . ASN F 3 65 ? -56.039 -26.059 -94.347 1.00 37.99 65 ASN D N 1
ATOM 5606 C CA . ASN F 3 65 ? -57.176 -26.381 -93.497 1.00 38.02 65 ASN D CA 1
ATOM 5607 C C . ASN F 3 65 ? -57.931 -27.574 -94.067 1.00 47.61 65 ASN D C 1
ATOM 5608 O O . ASN F 3 65 ? -58.342 -27.565 -95.230 1.00 45.35 65 ASN D O 1
ATOM 5613 N N . SER F 3 66 ? -58.101 -28.605 -93.247 1.00 48.00 66 SER D N 1
ATOM 5614 C CA . SER F 3 66 ? -58.786 -29.816 -93.676 1.00 41.66 66 SER D CA 1
ATOM 5615 C C . SER F 3 66 ? -59.346 -30.572 -92.475 1.00 49.74 66 SER D C 1
ATOM 5616 O O . SER F 3 66 ? -58.734 -30.596 -91.405 1.00 50.39 66 SER D O 1
ATOM 5619 N N . GLY F 3 67 ? -60.516 -31.178 -92.657 1.00 48.50 67 GLY D N 1
ATOM 5620 C CA . GLY F 3 67 ? -61.130 -32.009 -91.633 1.00 42.27 67 GLY D CA 1
ATOM 5621 C C . GLY F 3 67 ? -61.356 -31.329 -90.296 1.00 53.44 67 GLY D C 1
ATOM 5622 O O . GLY F 3 67 ? -62.249 -30.492 -90.153 1.00 54.34 67 GLY D O 1
ATOM 5623 N N . ASN F 3 68 ? -60.538 -31.698 -89.315 1.00 48.19 68 ASN D N 1
ATOM 5624 C CA . ASN F 3 68 ? -60.655 -31.160 -87.966 1.00 50.29 68 ASN D CA 1
ATOM 5625 C C . ASN F 3 68 ? -59.447 -30.328 -87.543 1.00 53.49 68 ASN D C 1
ATOM 5626 O O . ASN F 3 68 ? -59.282 -30.031 -86.357 1.00 44.02 68 ASN D O 1
ATOM 5631 N N . THR F 3 69 ? -58.606 -29.949 -88.503 1.00 37.77 69 THR D N 1
ATOM 5632 C CA . THR F 3 69 ? -57.367 -29.252 -88.168 1.00 41.42 69 THR D CA 1
ATOM 5633 C C . THR F 3 69 ? -56.890 -28.275 -89.245 1.00 43.90 69 THR D C 1
ATOM 5634 O O . THR F 3 69 ? -56.788 -28.628 -90.423 1.00 42.40 69 THR D O 1
ATOM 5638 N N . ALA F 3 70 ? -56.605 -27.044 -88.825 1.00 32.86 70 ALA D N 1
ATOM 5639 C CA . ALA F 3 70 ? -55.913 -26.076 -89.670 1.00 34.09 70 ALA D CA 1
ATOM 5640 C C . ALA F 3 70 ? -54.478 -25.948 -89.169 1.00 29.02 70 ALA D C 1
ATOM 5641 O O . ALA F 3 70 ? -54.224 -26.026 -87.966 1.00 31.03 70 ALA D O 1
ATOM 5643 N N . THR F 3 71 ? -53.540 -25.745 -90.085 1.00 24.23 71 THR D N 1
ATOM 5644 C CA . THR F 3 71 ? -52.133 -25.747 -89.717 1.00 33.56 71 THR D CA 1
ATOM 5645 C C . THR F 3 71 ? -51.409 -24.530 -90.263 1.00 30.96 71 THR D C 1
ATOM 5646 O O . THR F 3 71 ? -51.482 -24.237 -91.459 1.00 44.60 71 THR D O 1
ATOM 5650 N N . LEU F 3 72 ? -50.719 -23.817 -89.379 1.00 31.36 72 LEU D N 1
ATOM 5651 C CA . LEU F 3 72 ? -49.783 -22.786 -89.806 1.00 36.31 72 LEU D CA 1
ATOM 5652 C C . LEU F 3 72 ? -48.390 -23.401 -89.906 1.00 39.28 72 LEU D C 1
ATOM 5653 O O . LEU F 3 72 ? -47.837 -23.876 -88.910 1.00 44.27 72 LEU D O 1
ATOM 5658 N N . THR F 3 73 ? -47.832 -23.401 -91.111 1.00 33.28 73 THR D N 1
ATOM 5659 C CA . THR F 3 73 ? -46.488 -23.928 -91.331 1.00 30.61 73 THR D CA 1
ATOM 5660 C C . THR F 3 73 ? -45.484 -22.800 -91.541 1.00 31.22 73 THR D C 1
ATOM 5661 O O . THR F 3 73 ? -45.665 -21.949 -92.419 1.00 36.00 73 THR D O 1
ATOM 5665 N N . ILE F 3 74 ? -44.429 -22.799 -90.730 1.00 35.29 74 ILE D N 1
ATOM 5666 C CA . ILE F 3 74 ? -43.348 -21.826 -90.854 1.00 33.07 74 ILE D CA 1
ATOM 5667 C C . ILE F 3 74 ? -42.051 -22.529 -91.262 1.00 40.59 74 ILE D C 1
ATOM 5668 O O . ILE F 3 74 ? -41.456 -23.254 -90.463 1.00 43.57 74 ILE D O 1
ATOM 5673 N N . SER F 3 75 ? -41.623 -22.316 -92.505 1.00 41.68 75 SER D N 1
ATOM 5674 C CA . SER F 3 75 ? -40.396 -22.922 -93.023 1.00 41.81 75 SER D CA 1
ATOM 5675 C C . SER F 3 75 ? -39.165 -22.082 -92.700 1.00 42.88 75 SER D C 1
ATOM 5676 O O . SER F 3 75 ? -39.264 -20.861 -92.577 1.00 42.79 75 SER D O 1
ATOM 5679 N N . ARG F 3 76 ? -38.016 -22.746 -92.570 1.00 44.32 76 ARG D N 1
ATOM 5680 C CA . ARG F 3 76 ? -36.720 -22.074 -92.434 1.00 41.90 76 ARG D CA 1
ATOM 5681 C C . ARG F 3 76 ? -36.720 -20.985 -91.360 1.00 37.86 76 ARG D C 1
ATOM 5682 O O . ARG F 3 76 ? -36.411 -19.822 -91.634 1.00 40.17 76 ARG D O 1
ATOM 5690 N N . VAL F 3 77 ? -37.068 -21.384 -90.140 1.00 37.60 77 VAL D N 1
ATOM 5691 C CA . VAL F 3 77 ? -37.257 -20.459 -89.021 1.00 39.39 77 VAL D CA 1
ATOM 5692 C C . VAL F 3 77 ? -36.063 -19.539 -88.733 1.00 45.60 77 VAL D C 1
ATOM 5693 O O . VAL F 3 77 ? -34.934 -20.002 -88.569 1.00 44.66 77 VAL D O 1
ATOM 5697 N N . GLU F 3 78 ? -36.332 -18.233 -88.678 1.00 54.50 78 GLU D N 1
ATOM 5698 C CA . GLU F 3 78 ? -35.340 -17.237 -88.271 1.00 52.91 78 GLU D CA 1
ATOM 5699 C C . GLU F 3 78 ? -35.632 -16.754 -86.850 1.00 54.03 78 GLU D C 1
ATOM 5700 O O . GLU F 3 78 ? -36.570 -17.229 -86.210 1.00 56.63 78 GLU D O 1
ATOM 5706 N N . ALA F 3 79 ? -34.840 -15.801 -86.365 1.00 51.31 79 ALA D N 1
ATOM 5707 C CA . ALA F 3 79 ? -34.996 -15.296 -84.998 1.00 72.96 79 ALA D CA 1
ATOM 5708 C C . ALA F 3 79 ? -36.249 -14.436 -84.820 1.00 70.85 79 ALA D C 1
ATOM 5709 O O . ALA F 3 79 ? -36.860 -14.436 -83.749 1.00 54.97 79 ALA D O 1
ATOM 5711 N N . GLY F 3 80 ? -36.629 -13.708 -85.868 1.00 49.51 80 GLY D N 1
ATOM 5712 C CA . GLY F 3 80 ? -37.808 -12.855 -85.822 1.00 44.27 80 GLY D CA 1
ATOM 5713 C C . GLY F 3 80 ? -39.120 -13.623 -85.842 1.00 43.18 80 GLY D C 1
ATOM 5714 O O . GLY F 3 80 ? -40.198 -13.024 -85.792 1.00 55.24 80 GLY D O 1
ATOM 5715 N N . ASP F 3 81 ? -39.029 -14.949 -85.917 1.00 43.79 81 ASP D N 1
ATOM 5716 C CA . ASP F 3 81 ? -40.209 -15.809 -85.938 1.00 36.15 81 ASP D CA 1
ATOM 5717 C C . ASP F 3 81 ? -40.635 -16.246 -84.534 1.00 40.85 81 ASP D C 1
ATOM 5718 O O . ASP F 3 81 ? -41.725 -16.792 -84.354 1.00 42.57 81 ASP D O 1
ATOM 5723 N N . GLU F 3 82 ? -39.774 -16.010 -83.546 1.00 42.27 82 GLU D N 1
ATOM 5724 C CA . GLU F 3 82 ? -40.128 -16.273 -82.152 1.00 41.42 82 GLU D CA 1
ATOM 5725 C C . GLU F 3 82 ? -41.269 -15.356 -81.746 1.00 41.79 82 GLU D C 1
ATOM 5726 O O . GLU F 3 82 ? -41.077 -14.149 -81.589 1.00 43.78 82 GLU D O 1
ATOM 5732 N N . ALA F 3 83 ? -42.456 -15.923 -81.567 1.00 42.63 83 ALA D N 1
ATOM 5733 C CA . ALA F 3 83 ? -43.636 -15.109 -81.309 1.00 35.18 83 ALA D CA 1
ATOM 5734 C C . ALA F 3 83 ? -44.808 -15.937 -80.820 1.00 30.21 83 ALA D C 1
ATOM 5735 O O . ALA F 3 83 ? -44.717 -17.157 -80.687 1.00 32.88 83 ALA D O 1
ATOM 5737 N N . ASP F 3 84 ? -45.912 -15.255 -80.549 1.00 28.24 84 ASP D N 1
ATOM 5738 C CA . ASP F 3 84 ? -47.173 -15.931 -80.315 1.00 28.22 84 ASP D CA 1
ATOM 5739 C C . ASP F 3 84 ? -47.938 -15.977 -81.630 1.00 27.76 84 ASP D C 1
ATOM 5740 O O . ASP F 3 84 ? -47.881 -15.035 -82.425 1.00 25.45 84 ASP D O 1
ATOM 5745 N N . TYR F 3 85 ? -48.620 -17.088 -81.876 1.00 27.18 85 TYR D N 1
ATOM 5746 C CA . TYR F 3 85 ? -49.405 -17.233 -83.091 1.00 20.92 85 TYR D CA 1
ATOM 5747 C C . TYR F 3 85 ? -50.829 -17.625 -82.735 1.00 30.90 85 TYR D C 1
ATOM 5748 O O . TYR F 3 85 ? -51.055 -18.550 -81.940 1.00 28.19 85 TYR D O 1
ATOM 5757 N N . TYR F 3 86 ? -51.786 -16.890 -83.296 1.00 28.66 86 TYR D N 1
ATOM 5758 C CA . TYR F 3 86 ? -53.195 -17.106 -82.984 1.00 28.04 86 TYR D CA 1
ATOM 5759 C C . TYR F 3 86 ? -53.977 -17.475 -84.235 1.00 30.38 86 TYR D C 1
ATOM 5760 O O . TYR F 3 86 ? -53.865 -16.802 -85.267 1.00 25.88 86 TYR D O 1
ATOM 5769 N N . CYS F 3 87 ? -54.760 -18.546 -84.145 1.00 24.63 87 CYS D N 1
ATOM 5770 C CA . CYS F 3 87 ? -55.723 -18.861 -85.189 1.00 27.39 87 CYS D CA 1
ATOM 5771 C C . CYS F 3 87 ? -57.020 -18.118 -84.883 1.00 35.14 87 CYS D C 1
ATOM 5772 O O . CYS F 3 87 ? -57.294 -17.768 -83.727 1.00 27.55 87 CYS D O 1
ATOM 5775 N N . GLN F 3 88 ? -57.812 -17.870 -85.919 1.00 32.94 88 GLN D N 1
ATOM 5776 C CA . GLN F 3 88 ? -59.021 -17.070 -85.774 1.00 31.90 88 GLN D CA 1
ATOM 5777 C C . GLN F 3 88 ? -60.094 -17.504 -86.769 1.00 34.15 88 GLN D C 1
ATOM 5778 O O . GLN F 3 88 ? -59.793 -17.797 -87.929 1.00 34.01 88 GLN D O 1
ATOM 5784 N N . VAL F 3 89 ? -61.341 -17.566 -86.306 1.00 35.00 89 VAL D N 1
ATOM 5785 C CA . VAL F 3 89 ? -62.479 -17.824 -87.190 1.00 39.54 89 VAL D CA 1
ATOM 5786 C C . VAL F 3 89 ? -63.626 -16.864 -86.879 1.00 37.80 89 VAL D C 1
ATOM 5787 O O . VAL F 3 89 ? -63.637 -16.216 -85.830 1.00 38.28 89 VAL D O 1
ATOM 5791 N N . TRP F 3 90 ? -64.582 -16.765 -87.797 1.00 37.84 90 TRP D N 1
ATOM 5792 C CA . TRP F 3 90 ? -65.840 -16.102 -87.494 1.00 29.55 90 TRP D CA 1
ATOM 5793 C C . TRP F 3 90 ? -66.894 -17.157 -87.190 1.00 35.41 90 TRP D C 1
ATOM 5794 O O . TRP F 3 90 ? -67.188 -18.008 -88.033 1.00 36.35 90 TRP D O 1
ATOM 5805 N N . ASP F 3 91 ? -67.445 -17.114 -85.980 1.00 28.95 91 ASP D N 1
ATOM 5806 C CA . ASP F 3 91 ? -68.520 -18.023 -85.603 1.00 29.43 91 ASP D CA 1
ATOM 5807 C C . ASP F 3 91 ? -69.846 -17.443 -86.090 1.00 36.27 91 ASP D C 1
ATOM 5808 O O . ASP F 3 91 ? -70.345 -16.475 -85.521 1.00 35.32 91 ASP D O 1
ATOM 5813 N N . ASP F 3 92 ? -70.419 -18.042 -87.132 1.00 33.14 92 ASP D N 1
ATOM 5814 C CA . ASP F 3 92 ? -71.655 -17.535 -87.731 1.00 28.28 92 ASP D CA 1
ATOM 5815 C C . ASP F 3 92 ? -72.920 -18.097 -87.060 1.00 34.78 92 ASP D C 1
ATOM 5816 O O . ASP F 3 92 ? -74.013 -17.967 -87.598 1.00 40.09 92 ASP D O 1
ATOM 5821 N N . SER F 3 93 ? -72.773 -18.713 -85.888 1.00 34.10 93 SER D N 1
ATOM 5822 C CA . SER F 3 93 ? -73.928 -19.211 -85.138 1.00 32.91 93 SER D CA 1
ATOM 5823 C C . SER F 3 93 ? -74.269 -18.296 -83.964 1.00 44.02 93 SER D C 1
ATOM 5824 O O . SER F 3 93 ? -75.429 -17.930 -83.766 1.00 44.60 93 SER D O 1
ATOM 5827 N N . ILE F 3 94 ? -73.253 -17.949 -83.178 1.00 36.59 94 ILE D N 1
ATOM 5828 C CA . ILE F 3 94 ? -73.426 -17.027 -82.062 1.00 37.44 94 ILE D CA 1
ATOM 5829 C C . ILE F 3 94 ? -72.872 -15.655 -82.426 1.00 32.68 94 ILE D C 1
ATOM 5830 O O . ILE F 3 94 ? -72.854 -14.739 -81.601 1.00 34.74 94 ILE D O 1
ATOM 5835 N N . ASN F 3 95 ? -72.404 -15.543 -83.665 1.00 30.36 95 ASN D N 1
ATOM 5836 C CA . ASN F 3 95 ? -71.992 -14.270 -84.244 1.00 37.29 95 ASN D CA 1
ATOM 5837 C C . ASN F 3 95 ? -70.895 -13.550 -83.465 1.00 31.99 95 ASN D C 1
ATOM 5838 O O . ASN F 3 95 ? -71.107 -12.465 -82.926 1.00 23.63 95 ASN D O 1
ATOM 5843 N N . ALA F 3 96 ? -69.718 -14.169 -83.423 1.00 36.29 96 ALA D N 1
ATOM 5844 C CA . ALA F 3 96 ? -68.543 -13.566 -82.805 1.00 32.08 96 ALA D CA 1
ATOM 5845 C C . ALA F 3 96 ? -67.264 -14.020 -83.491 1.00 30.59 96 ALA D C 1
ATOM 5846 O O . ALA F 3 96 ? -67.171 -15.156 -83.959 1.00 30.45 96 ALA D O 1
ATOM 5848 N N . TYR F 3 97 ? -66.279 -13.131 -83.551 1.00 30.03 97 TYR D N 1
ATOM 5849 C CA . TYR F 3 97 ? -64.935 -13.549 -83.914 1.00 34.03 97 TYR D CA 1
ATOM 5850 C C . TYR F 3 97 ? -64.397 -14.432 -82.793 1.00 33.42 97 TYR D C 1
ATOM 5851 O O . TYR F 3 97 ? -64.587 -14.128 -81.614 1.00 26.64 97 TYR D O 1
ATOM 5860 N N . VAL F 3 98 ? -63.749 -15.536 -83.150 1.00 32.46 98 VAL D N 1
ATOM 5861 C CA . VAL F 3 98 ? -63.181 -16.428 -82.142 1.00 29.31 98 VAL D CA 1
ATOM 5862 C C . VAL F 3 98 ? -61.692 -16.660 -82.381 1.00 32.08 98 VAL D C 1
ATOM 5863 O O . VAL F 3 98 ? -61.279 -16.998 -83.492 1.00 40.27 98 VAL D O 1
ATOM 5867 N N . PHE F 3 99 ? -60.894 -16.459 -81.336 1.00 34.59 99 PHE D N 1
ATOM 5868 C CA . PHE F 3 99 ? -59.460 -16.727 -81.394 1.00 28.78 99 PHE D CA 1
ATOM 5869 C C . PHE F 3 99 ? -59.106 -18.013 -80.664 1.00 29.35 99 PHE D C 1
ATOM 5870 O O . PHE F 3 99 ? -59.761 -18.382 -79.687 1.00 32.31 99 PHE D O 1
ATOM 5878 N N . GLY F 3 100 ? -58.061 -18.691 -81.132 1.00 28.17 100 GLY D N 1
ATOM 5879 C CA . GLY F 3 100 ? -57.499 -19.807 -80.394 1.00 26.91 100 GLY D CA 1
ATOM 5880 C C . GLY F 3 100 ? -56.760 -19.280 -79.176 1.00 28.81 100 GLY D C 1
ATOM 5881 O O . GLY F 3 100 ? -56.564 -18.072 -79.039 1.00 30.36 100 GLY D O 1
ATOM 5882 N N . THR F 3 101 ? -56.344 -20.180 -78.292 1.00 32.89 101 THR D N 1
ATOM 5883 C CA . THR F 3 101 ? -55.660 -19.784 -77.065 1.00 28.27 101 THR D CA 1
ATOM 5884 C C . THR F 3 101 ? -54.263 -19.218 -77.306 1.00 24.50 101 THR D C 1
ATOM 5885 O O . THR F 3 101 ? -53.715 -18.520 -76.451 1.00 32.44 101 THR D O 1
ATOM 5889 N N . GLY F 3 102 ? -53.692 -19.518 -78.470 1.00 24.88 102 GLY D N 1
ATOM 5890 C CA . GLY F 3 102 ? -52.373 -19.023 -78.823 1.00 27.26 102 GLY D CA 1
ATOM 5891 C C . GLY F 3 102 ? -51.273 -20.060 -78.689 1.00 36.03 102 GLY D C 1
ATOM 5892 O O . GLY F 3 102 ? -51.303 -20.905 -77.792 1.00 29.95 102 GLY D O 1
ATOM 5893 N N . THR F 3 103 ? -50.292 -19.992 -79.584 1.00 33.96 103 THR D N 1
ATOM 5894 C CA . THR F 3 103 ? -49.165 -20.915 -79.559 1.00 30.52 103 THR D CA 1
ATOM 5895 C C . THR F 3 103 ? -47.865 -20.130 -79.602 1.00 35.51 103 THR D C 1
ATOM 5896 O O . THR F 3 103 ? -47.656 -19.321 -80.509 1.00 30.71 103 THR D O 1
ATOM 5900 N N . LYS F 3 104 ? -46.987 -20.365 -78.631 1.00 38.71 104 LYS D N 1
ATOM 5901 C CA . LYS F 3 104 ? -45.684 -19.706 -78.629 1.00 36.81 104 LYS D CA 1
ATOM 5902 C C . LYS F 3 104 ? -44.622 -20.545 -79.327 1.00 38.94 104 LYS D C 1
ATOM 5903 O O . LYS F 3 104 ? -44.396 -21.699 -78.965 1.00 46.92 104 LYS D O 1
ATOM 5909 N N . VAL F 3 105 ? -43.979 -19.964 -80.335 1.00 32.27 105 VAL D N 1
ATOM 5910 C CA . VAL F 3 105 ? -42.868 -20.628 -81.007 1.00 39.96 105 VAL D CA 1
ATOM 5911 C C . VAL F 3 105 ? -41.580 -20.433 -80.206 1.00 40.02 105 VAL D C 1
ATOM 5912 O O . VAL F 3 105 ? -41.154 -19.304 -79.951 1.00 45.24 105 VAL D O 1
ATOM 5916 N N . THR F 3 106 ? -40.980 -21.547 -79.799 1.00 42.35 106 THR D N 1
ATOM 5917 C CA . THR F 3 106 ? -39.730 -21.536 -79.047 1.00 40.58 106 THR D CA 1
ATOM 5918 C C . THR F 3 106 ? -38.599 -22.063 -79.928 1.00 39.67 106 THR D C 1
ATOM 5919 O O . THR F 3 106 ? -38.743 -23.097 -80.586 1.00 40.99 106 THR D O 1
ATOM 5923 N N . VAL F 3 107 ? -37.480 -21.346 -79.952 1.00 26.54 107 VAL D N 1
ATOM 5924 C CA . VAL F 3 107 ? -36.316 -21.797 -80.706 1.00 36.25 107 VAL D CA 1
ATOM 5925 C C . VAL F 3 107 ? -35.494 -22.800 -79.893 1.00 36.46 107 VAL D C 1
ATOM 5926 O O . VAL F 3 107 ? -35.109 -22.525 -78.756 1.00 26.67 107 VAL D O 1
ATOM 5930 N N . LEU F 3 108 ? -35.247 -23.971 -80.475 1.00 36.02 108 LEU D N 1
ATOM 5931 C CA . LEU F 3 108 ? -34.421 -24.987 -79.829 1.00 31.55 108 LEU D CA 1
ATOM 5932 C C . LEU F 3 108 ? -32.939 -24.632 -79.922 1.00 28.92 108 LEU D C 1
ATOM 5933 O O . LEU F 3 108 ? -32.461 -24.198 -80.970 1.00 43.87 108 LEU D O 1
ATOM 5938 N N . ARG F 3 109 ? -32.225 -24.795 -78.814 1.00 28.62 109 ARG D N 1
ATOM 5939 C CA . ARG F 3 109 ? -30.776 -24.631 -78.796 1.00 34.74 109 ARG D CA 1
ATOM 5940 C C . ARG F 3 109 ? -30.176 -25.524 -77.714 1.00 35.21 109 ARG D C 1
ATOM 5941 O O . ARG F 3 109 ? -30.900 -26.192 -76.975 1.00 33.01 109 ARG D O 1
ATOM 5949 N N . THR F 3 110 ? -28.851 -25.536 -77.628 1.00 37.02 110 THR D N 1
ATOM 5950 C CA . THR F 3 110 ? -28.158 -26.354 -76.642 1.00 39.10 110 THR D CA 1
ATOM 5951 C C . THR F 3 110 ? -28.371 -25.823 -75.237 1.00 35.04 110 THR D C 1
ATOM 5952 O O . THR F 3 110 ? -28.485 -24.612 -75.027 1.00 36.49 110 THR D O 1
ATOM 5956 N N . VAL F 3 111 ? -28.427 -26.752 -74.288 1.00 31.95 111 VAL D N 1
ATOM 5957 C CA . VAL F 3 111 ? -28.418 -26.437 -72.867 1.00 21.97 111 VAL D CA 1
ATOM 5958 C C . VAL F 3 111 ? -27.337 -25.405 -72.532 1.00 27.87 111 VAL D C 1
ATOM 5959 O O . VAL F 3 111 ? -26.229 -25.451 -73.068 1.00 35.47 111 VAL D O 1
ATOM 5963 N N . ALA F 3 112 ? -27.679 -24.451 -71.672 1.00 32.57 112 ALA D N 1
ATOM 5964 C CA . ALA F 3 112 ? -26.736 -23.429 -71.227 1.00 28.14 112 ALA D CA 1
ATOM 5965 C C . ALA F 3 112 ? -26.962 -23.146 -69.749 1.00 36.42 112 ALA D C 1
ATOM 5966 O O . ALA F 3 112 ? -28.084 -22.881 -69.329 1.00 35.68 112 ALA D O 1
ATOM 5968 N N . ALA F 3 113 ? -25.896 -23.205 -68.960 1.00 36.52 113 ALA D N 1
ATOM 5969 C CA . ALA F 3 113 ? -26.007 -22.990 -67.522 1.00 35.68 113 ALA D CA 1
ATOM 5970 C C . ALA F 3 113 ? -26.182 -21.511 -67.180 1.00 34.27 113 ALA D C 1
ATOM 5971 O O . ALA F 3 113 ? -25.583 -20.642 -67.819 1.00 32.44 113 ALA D O 1
ATOM 5973 N N . PRO F 3 114 ? -27.009 -21.221 -66.163 1.00 34.16 114 PRO D N 1
ATOM 5974 C CA . PRO F 3 114 ? -27.169 -19.838 -65.706 1.00 35.01 114 PRO D CA 1
ATOM 5975 C C . PRO F 3 114 ? -25.962 -19.354 -64.918 1.00 23.28 114 PRO D C 1
ATOM 5976 O O . PRO F 3 114 ? -25.372 -20.133 -64.174 1.00 33.53 114 PRO D O 1
ATOM 5980 N N . SER F 3 115 ? -25.584 -18.094 -65.099 1.00 25.14 115 SER D N 1
ATOM 5981 C CA . SER F 3 115 ? -24.757 -17.426 -64.108 1.00 31.12 115 SER D CA 1
ATOM 5982 C C . SER F 3 115 ? -25.730 -17.029 -63.003 1.00 37.90 115 SER D C 1
ATOM 5983 O O . SER F 3 115 ? -26.822 -16.532 -63.285 1.00 26.22 115 SER D O 1
ATOM 5986 N N . VAL F 3 116 ? -25.362 -17.269 -61.751 1.00 37.49 116 VAL D N 1
ATOM 5987 C CA . VAL F 3 116 ? -26.278 -16.998 -60.650 1.00 30.30 116 VAL D CA 1
ATOM 5988 C C . VAL F 3 116 ? -25.754 -15.895 -59.741 1.00 38.95 116 VAL D C 1
ATOM 5989 O O . VAL F 3 116 ? -24.611 -15.943 -59.289 1.00 43.22 116 VAL D O 1
ATOM 5993 N N . PHE F 3 117 ? -26.595 -14.897 -59.488 1.00 41.09 117 PHE D N 1
ATOM 5994 C CA . PHE F 3 117 ? -26.223 -13.784 -58.621 1.00 38.52 117 PHE D CA 1
ATOM 5995 C C . PHE F 3 117 ? -27.272 -13.591 -57.533 1.00 47.40 117 PHE D C 1
ATOM 5996 O O . PHE F 3 117 ? -28.474 -13.716 -57.791 1.00 37.24 117 PHE D O 1
ATOM 6004 N N . ILE F 3 118 ? -26.822 -13.288 -56.319 1.00 47.86 118 ILE D N 1
ATOM 6005 C CA . ILE F 3 118 ? -27.744 -12.967 -55.232 1.00 35.49 118 ILE D CA 1
ATOM 6006 C C . ILE F 3 118 ? -27.556 -11.517 -54.780 1.00 41.16 118 ILE D C 1
ATOM 6007 O O . ILE F 3 118 ? -26.427 -11.044 -54.630 1.00 40.71 118 ILE D O 1
ATOM 6012 N N . PHE F 3 119 ? -28.665 -10.805 -54.595 1.00 39.64 119 PHE D N 1
ATOM 6013 C CA . PHE F 3 119 ? -28.608 -9.401 -54.198 1.00 41.64 119 PHE D CA 1
ATOM 6014 C C . PHE F 3 119 ? -29.282 -9.174 -52.853 1.00 37.40 119 PHE D C 1
ATOM 6015 O O . PHE F 3 119 ? -30.470 -9.464 -52.689 1.00 37.71 119 PHE D O 1
ATOM 6023 N N . PRO F 3 120 ? -28.521 -8.653 -51.882 1.00 39.31 120 PRO D N 1
ATOM 6024 C CA . PRO F 3 120 ? -29.100 -8.306 -50.583 1.00 46.19 120 PRO D CA 1
ATOM 6025 C C . PRO F 3 120 ? -29.905 -7.024 -50.731 1.00 39.08 120 PRO D C 1
ATOM 6026 O O . PRO F 3 120 ? -29.610 -6.236 -51.631 1.00 35.60 120 PRO D O 1
ATOM 6030 N N . PRO F 3 121 ? -30.923 -6.828 -49.880 1.00 44.43 121 PRO D N 1
ATOM 6031 C CA . PRO F 3 121 ? -31.672 -5.565 -49.882 1.00 43.76 121 PRO D CA 1
ATOM 6032 C C . PRO F 3 121 ? -30.763 -4.381 -49.566 1.00 42.48 121 PRO D C 1
ATOM 6033 O O . PRO F 3 121 ? -29.933 -4.478 -48.660 1.00 40.61 121 PRO D O 1
ATOM 6037 N N . SER F 3 122 ? -30.911 -3.287 -50.309 1.00 39.35 122 SER D N 1
ATOM 6038 C CA . SER F 3 122 ? -30.133 -2.077 -50.054 1.00 32.51 122 SER D CA 1
ATOM 6039 C C . SER F 3 122 ? -30.534 -1.479 -48.709 1.00 43.69 122 SER D C 1
ATOM 6040 O O . SER F 3 122 ? -31.570 -1.841 -48.147 1.00 36.28 122 SER D O 1
ATOM 6043 N N . ASP F 3 123 ? -29.720 -0.568 -48.186 1.00 49.64 123 ASP D N 1
ATOM 6044 C CA . ASP F 3 123 ? -30.055 0.077 -46.919 1.00 54.41 123 ASP D CA 1
ATOM 6045 C C . ASP F 3 123 ? -31.252 1.022 -47.064 1.00 47.66 123 ASP D C 1
ATOM 6046 O O . ASP F 3 123 ? -32.096 1.099 -46.170 1.00 45.10 123 ASP D O 1
ATOM 6051 N N . SER F 3 124 ? -31.331 1.720 -48.196 1.00 35.14 124 SER D N 1
ATOM 6052 C CA . SER F 3 124 ? -32.430 2.655 -48.447 1.00 42.00 124 SER D CA 1
ATOM 6053 C C . SER F 3 124 ? -33.796 1.968 -48.444 1.00 42.45 124 SER D C 1
ATOM 6054 O O . SER F 3 124 ? -34.779 2.536 -47.962 1.00 50.54 124 SER D O 1
ATOM 6057 N N . GLN F 3 125 ? -33.859 0.747 -48.970 1.00 36.19 125 GLN D N 1
ATOM 6058 C CA . GLN F 3 125 ? -35.109 -0.011 -48.946 1.00 38.48 125 GLN D CA 1
ATOM 6059 C C . GLN F 3 125 ? -35.480 -0.394 -47.513 1.00 40.46 125 GLN D C 1
ATOM 6060 O O . GLN F 3 125 ? -36.657 -0.397 -47.153 1.00 46.56 125 GLN D O 1
ATOM 6066 N N . LEU F 3 126 ? -34.476 -0.703 -46.697 1.00 35.93 126 LEU D N 1
ATOM 6067 C CA . LEU F 3 126 ? -34.710 -1.043 -45.293 1.00 45.38 126 LEU D CA 1
ATOM 6068 C C . LEU F 3 126 ? -35.287 0.132 -44.489 1.00 45.61 126 LEU D C 1
ATOM 6069 O O . LEU F 3 126 ? -36.003 -0.072 -43.503 1.00 47.75 126 LEU D O 1
ATOM 6074 N N . LYS F 3 127 ? -34.983 1.354 -44.917 1.00 45.09 127 LYS D N 1
ATOM 6075 C CA . LYS F 3 127 ? -35.582 2.541 -44.317 1.00 45.25 127 LYS D CA 1
ATOM 6076 C C . LYS F 3 127 ? -37.101 2.527 -44.494 1.00 43.13 127 LYS D C 1
ATOM 6077 O O . LYS F 3 127 ? -37.843 2.986 -43.625 1.00 49.04 127 LYS D O 1
ATOM 6083 N N . SER F 3 128 ? -37.559 1.982 -45.616 1.00 45.59 128 SER D N 1
ATOM 6084 C CA . SER F 3 128 ? -38.988 1.933 -45.920 1.00 43.14 128 SER D CA 1
ATOM 6085 C C . SER F 3 128 ? -39.719 0.797 -45.205 1.00 44.63 128 SER D C 1
ATOM 6086 O O . SER F 3 128 ? -40.947 0.706 -45.271 1.00 41.56 128 SER D O 1
ATOM 6089 N N . GLY F 3 129 ? -38.970 -0.067 -44.524 1.00 42.22 129 GLY D N 1
ATOM 6090 C CA . GLY F 3 129 ? -39.569 -1.141 -43.748 1.00 34.34 129 GLY D CA 1
ATOM 6091 C C . GLY F 3 129 ? -39.818 -2.433 -44.507 1.00 38.40 129 GLY D C 1
ATOM 6092 O O . GLY F 3 129 ? -40.500 -3.331 -44.007 1.00 35.53 129 GLY D O 1
ATOM 6093 N N . THR F 3 130 ? -39.270 -2.530 -45.714 1.00 36.52 130 THR D N 1
ATOM 6094 C CA . THR F 3 130 ? -39.377 -3.756 -46.502 1.00 47.69 130 THR D CA 1
ATOM 6095 C C . THR F 3 130 ? -37.993 -4.197 -46.977 1.00 43.75 130 THR D C 1
ATOM 6096 O O . THR F 3 130 ? -37.111 -3.366 -47.208 1.00 38.25 130 THR D O 1
ATOM 6100 N N . ALA F 3 131 ? -37.801 -5.509 -47.091 1.00 36.70 131 ALA D N 1
ATOM 6101 C CA . ALA F 3 131 ? -36.559 -6.066 -47.607 1.00 40.27 131 ALA D CA 1
ATOM 6102 C C . ALA F 3 131 ? -36.846 -7.007 -48.772 1.00 37.12 131 ALA D C 1
ATOM 6103 O O . ALA F 3 131 ? -37.407 -8.089 -48.583 1.00 42.04 131 ALA D O 1
ATOM 6105 N N . SER F 3 132 ? -36.472 -6.586 -49.977 1.00 42.58 132 SER D N 1
ATOM 6106 C CA . SER F 3 132 ? -36.549 -7.463 -51.140 1.00 38.77 132 SER D CA 1
ATOM 6107 C C . SER F 3 132 ? -35.181 -8.078 -51.421 1.00 37.44 132 SER D C 1
ATOM 6108 O O . SER F 3 132 ? -34.184 -7.363 -51.569 1.00 35.67 132 SER D O 1
ATOM 6111 N N . VAL F 3 133 ? -35.136 -9.405 -51.471 1.00 32.19 133 VAL D N 1
ATOM 6112 C CA . VAL F 3 133 ? -33.918 -10.121 -51.826 1.00 41.03 133 VAL D CA 1
ATOM 6113 C C . VAL F 3 133 ? -34.092 -10.677 -53.234 1.00 32.80 133 VAL D C 1
ATOM 6114 O O . VAL F 3 133 ? -35.114 -11.296 -53.540 1.00 33.81 133 VAL D O 1
ATOM 6118 N N . VAL F 3 134 ? -33.104 -10.453 -54.095 1.00 24.58 134 VAL D N 1
ATOM 6119 C CA . VAL F 3 134 ? -33.234 -10.840 -55.495 1.00 32.09 134 VAL D CA 1
ATOM 6120 C C . VAL F 3 134 ? -32.190 -11.857 -55.927 1.00 31.86 134 VAL D C 1
ATOM 6121 O O . VAL F 3 134 ? -30.993 -11.678 -55.682 1.00 33.46 134 VAL D O 1
ATOM 6125 N N . CYS F 3 135 ? -32.649 -12.927 -56.568 1.00 33.17 135 CYS D N 1
ATOM 6126 C CA . CYS F 3 135 ? -31.737 -13.882 -57.182 1.00 36.24 135 CYS D CA 1
ATOM 6127 C C . CYS F 3 135 ? -31.846 -13.807 -58.699 1.00 32.48 135 CYS D C 1
ATOM 6128 O O . CYS F 3 135 ? -32.941 -13.943 -59.253 1.00 24.18 135 CYS D O 1
ATOM 6131 N N . LEU F 3 136 ? -30.709 -13.586 -59.359 1.00 30.46 136 LEU D N 1
ATOM 6132 C CA . LEU F 3 136 ? -30.653 -13.478 -60.818 1.00 24.01 136 LEU D CA 1
ATOM 6133 C C . LEU F 3 136 ? -30.075 -14.729 -61.462 1.00 30.63 136 LEU D C 1
ATOM 6134 O O . LEU F 3 136 ? -28.954 -15.135 -61.151 1.00 28.75 136 LEU D O 1
ATOM 6139 N N . LEU F 3 137 ? -30.854 -15.343 -62.348 1.00 33.61 137 LEU D N 1
ATOM 6140 C CA . LEU F 3 137 ? -30.352 -16.397 -63.222 1.00 23.96 137 LEU D CA 1
ATOM 6141 C C . LEU F 3 137 ? -30.154 -15.780 -64.601 1.00 33.65 137 LEU D C 1
ATOM 6142 O O . LEU F 3 137 ? -31.124 -15.393 -65.258 1.00 36.04 137 LEU D O 1
ATOM 6147 N N . ASN F 3 138 ? -28.904 -15.672 -65.041 1.00 33.06 138 ASN D N 1
ATOM 6148 C CA . ASN F 3 138 ? -28.613 -14.971 -66.290 1.00 31.37 138 ASN D CA 1
ATOM 6149 C C . ASN F 3 138 ? -28.253 -15.883 -67.463 1.00 38.06 138 ASN D C 1
ATOM 6150 O O . ASN F 3 138 ? -27.374 -16.740 -67.343 1.00 37.18 138 ASN D O 1
ATOM 6155 N N . ASN F 3 139 ? -28.943 -15.683 -68.586 1.00 36.25 139 ASN D N 1
ATOM 6156 C CA . ASN F 3 139 ? -28.622 -16.328 -69.862 1.00 36.25 139 ASN D CA 1
ATOM 6157 C C . ASN F 3 139 ? -28.480 -17.840 -69.796 1.00 32.18 139 ASN D C 1
ATOM 6158 O O . ASN F 3 139 ? -27.373 -18.372 -69.899 1.00 38.06 139 ASN D O 1
ATOM 6163 N N . PHE F 3 140 ? -29.603 -18.527 -69.633 1.00 28.08 140 PHE D N 1
ATOM 6164 C CA . PHE F 3 140 ? -29.598 -19.977 -69.516 1.00 31.45 140 PHE D CA 1
ATOM 6165 C C . PHE F 3 140 ? -30.606 -20.615 -70.468 1.00 34.32 140 PHE D C 1
ATOM 6166 O O . PHE F 3 140 ? -31.463 -19.929 -71.039 1.00 29.06 140 PHE D O 1
ATOM 6174 N N . TYR F 3 141 ? -30.484 -21.929 -70.638 1.00 26.74 141 TYR D N 1
ATOM 6175 C CA . TYR F 3 141 ? -31.394 -22.706 -71.473 1.00 33.11 141 TYR D CA 1
ATOM 6176 C C . TYR F 3 141 ? -31.354 -24.152 -71.003 1.00 28.49 141 TYR D C 1
ATOM 6177 O O . TYR F 3 141 ? -30.275 -24.684 -70.745 1.00 28.52 141 TYR D O 1
ATOM 6186 N N . PRO F 3 142 ? -32.525 -24.802 -70.894 1.00 26.98 142 PRO D N 1
ATOM 6187 C CA . PRO F 3 142 ? -33.863 -24.303 -71.236 1.00 33.92 142 PRO D CA 1
ATOM 6188 C C . PRO F 3 142 ? -34.492 -23.416 -70.160 1.00 37.29 142 PRO D C 1
ATOM 6189 O O . PRO F 3 142 ? -33.847 -23.084 -69.165 1.00 35.51 142 PRO D O 1
ATOM 6193 N N . ARG F 3 143 ? -35.754 -23.053 -70.373 1.00 35.77 143 ARG D N 1
ATOM 6194 C CA . ARG F 3 143 ? -36.466 -22.119 -69.506 1.00 39.35 143 ARG D CA 1
ATOM 6195 C C . ARG F 3 143 ? -36.777 -22.727 -68.148 1.00 41.57 143 ARG D C 1
ATOM 6196 O O . ARG F 3 143 ? -36.648 -22.063 -67.117 1.00 40.30 143 ARG D O 1
ATOM 6204 N N . GLU F 3 144 ? -37.191 -23.990 -68.156 1.00 40.64 144 GLU D N 1
ATOM 6205 C CA . GLU F 3 144 ? -37.488 -24.706 -66.920 1.00 44.22 144 GLU D CA 1
ATOM 6206 C C . GLU F 3 144 ? -36.327 -24.619 -65.938 1.00 41.06 144 GLU D C 1
ATOM 6207 O O . GLU F 3 144 ? -35.198 -24.985 -66.258 1.00 41.23 144 GLU D O 1
ATOM 6212 N N . ALA F 3 145 ? -36.612 -24.108 -64.747 1.00 35.22 145 ALA D N 1
ATOM 6213 C CA . ALA F 3 145 ? -35.605 -23.983 -63.703 1.00 37.68 145 ALA D CA 1
ATOM 6214 C C . ALA F 3 145 ? -36.257 -24.130 -62.337 1.00 40.04 145 ALA D C 1
ATOM 6215 O O . ALA F 3 145 ? -37.453 -23.890 -62.182 1.00 47.07 145 ALA D O 1
ATOM 6217 N N . LYS F 3 146 ? -35.468 -24.528 -61.348 1.00 44.19 146 LYS D N 1
ATOM 6218 C CA . LYS F 3 146 ? -35.966 -24.656 -59.989 1.00 36.05 146 LYS D CA 1
ATOM 6219 C C . LYS F 3 146 ? -35.146 -23.749 -59.086 1.00 40.42 146 LYS D C 1
ATOM 6220 O O . LYS F 3 146 ? -33.969 -24.011 -58.825 1.00 32.22 146 LYS D O 1
ATOM 6226 N N . VAL F 3 147 ? -35.770 -22.666 -58.634 1.00 39.05 147 VAL D N 1
ATOM 6227 C CA . VAL F 3 147 ? -35.098 -21.692 -57.784 1.00 38.26 147 VAL D CA 1
ATOM 6228 C C . VAL F 3 147 ? -35.690 -21.760 -56.386 1.00 43.91 147 VAL D C 1
ATOM 6229 O O . VAL F 3 147 ? -36.863 -21.437 -56.185 1.00 46.87 147 VAL D O 1
ATOM 6233 N N . GLN F 3 148 ? -34.885 -22.189 -55.420 1.00 43.97 148 GLN D N 1
ATOM 6234 C CA . GLN F 3 148 ? -35.381 -22.357 -54.059 1.00 38.84 148 GLN D CA 1
ATOM 6235 C C . GLN F 3 148 ? -34.714 -21.430 -53.054 1.00 38.28 148 GLN D C 1
ATOM 6236 O O . GLN F 3 148 ? -33.486 -21.379 -52.950 1.00 37.70 148 GLN D O 1
ATOM 6242 N N . TRP F 3 149 ? -35.541 -20.701 -52.312 1.00 45.83 149 TRP D N 1
ATOM 6243 C CA . TRP F 3 149 ? -35.056 -19.826 -51.255 1.00 42.65 149 TRP D CA 1
ATOM 6244 C C . TRP F 3 149 ? -34.893 -20.574 -49.939 1.00 43.06 149 TRP D C 1
ATOM 6245 O O . TRP F 3 149 ? -35.808 -21.267 -49.484 1.00 40.39 149 TRP D O 1
ATOM 6256 N N . LYS F 3 150 ? -33.717 -20.435 -49.338 1.00 41.97 150 LYS D N 1
ATOM 6257 C CA . LYS F 3 150 ? -33.469 -20.967 -48.006 1.00 51.41 150 LYS D CA 1
ATOM 6258 C C . LYS F 3 150 ? -33.035 -19.843 -47.086 1.00 57.38 150 LYS D C 1
ATOM 6259 O O . LYS F 3 150 ? -31.976 -19.234 -47.278 1.00 49.89 150 LYS D O 1
ATOM 6265 N N . VAL F 3 151 ? -33.869 -19.564 -46.092 1.00 56.92 151 VAL D N 1
ATOM 6266 C CA . VAL F 3 151 ? -33.531 -18.599 -45.060 1.00 56.50 151 VAL D CA 1
ATOM 6267 C C . VAL F 3 151 ? -33.157 -19.384 -43.810 1.00 59.69 151 VAL D C 1
ATOM 6268 O O . VAL F 3 151 ? -33.994 -20.098 -43.251 1.00 54.95 151 VAL D O 1
ATOM 6272 N N . ASP F 3 152 ? -31.900 -19.255 -43.388 1.00 52.56 152 ASP D N 1
ATOM 6273 C CA . ASP F 3 152 ? -31.342 -20.091 -42.323 1.00 61.79 152 ASP D CA 1
ATOM 6274 C C . ASP F 3 152 ? -31.654 -21.572 -42.567 1.00 60.42 152 ASP D C 1
ATOM 6275 O O . ASP F 3 152 ? -32.150 -22.269 -41.681 1.00 65.70 152 ASP D O 1
ATOM 6280 N N . ASN F 3 153 ? -31.378 -22.024 -43.789 1.00 60.96 153 ASN D N 1
ATOM 6281 C CA . ASN F 3 153 ? -31.616 -23.408 -44.207 1.00 62.14 153 ASN D CA 1
ATOM 6282 C C . ASN F 3 153 ? -33.083 -23.862 -44.166 1.00 62.17 153 ASN D C 1
ATOM 6283 O O . ASN F 3 153 ? -33.369 -25.052 -44.298 1.00 61.08 153 ASN D O 1
ATOM 6288 N N . ALA F 3 154 ? -34.008 -22.920 -43.988 1.00 52.14 154 ALA D N 1
ATOM 6289 C CA . ALA F 3 154 ? -35.432 -23.240 -44.035 1.00 55.82 154 ALA D CA 1
ATOM 6290 C C . ALA F 3 154 ? -36.007 -22.934 -45.415 1.00 55.43 154 ALA D C 1
ATOM 6291 O O . ALA F 3 154 ? -36.018 -21.779 -45.842 1.00 48.77 154 ALA D O 1
ATOM 6293 N N . LEU F 3 155 ? -36.480 -23.969 -46.107 1.00 52.63 155 LEU D N 1
ATOM 6294 C CA . LEU F 3 155 ? -37.128 -23.790 -47.406 1.00 50.10 155 LEU D CA 1
ATOM 6295 C C . LEU F 3 155 ? -38.322 -22.852 -47.285 1.00 57.91 155 LEU D C 1
ATOM 6296 O O . LEU F 3 155 ? -39.230 -23.084 -46.488 1.00 55.64 155 LEU D O 1
ATOM 6301 N N . GLN F 3 156 ? -38.309 -21.790 -48.083 1.00 49.40 156 GLN D N 1
ATOM 6302 C CA . GLN F 3 156 ? -39.374 -20.798 -48.061 1.00 40.95 156 GLN D CA 1
ATOM 6303 C C . GLN F 3 156 ? -40.502 -21.174 -49.009 1.00 56.24 156 GLN D C 1
ATOM 6304 O O . GLN F 3 156 ? -40.292 -21.889 -49.991 1.00 60.75 156 GLN D O 1
ATOM 6310 N N . SER F 3 157 ? -41.702 -20.688 -48.705 1.00 56.83 157 SER D N 1
ATOM 6311 C CA . SER F 3 157 ? -42.855 -20.896 -49.572 1.00 55.63 157 SER D CA 1
ATOM 6312 C C . SER F 3 157 ? -43.804 -19.703 -49.484 1.00 55.35 157 SER D C 1
ATOM 6313 O O . SER F 3 157 ? -43.934 -19.086 -48.426 1.00 59.82 157 SER D O 1
ATOM 6316 N N . GLY F 3 158 ? -44.444 -19.369 -50.603 1.00 52.23 158 GLY D N 1
ATOM 6317 C CA . GLY F 3 158 ? -45.457 -18.325 -50.635 1.00 42.88 158 GLY D CA 1
ATOM 6318 C C . GLY F 3 158 ? -44.959 -16.890 -50.557 1.00 46.52 158 GLY D C 1
ATOM 6319 O O . GLY F 3 158 ? -45.749 -15.953 -50.690 1.00 42.85 158 GLY D O 1
ATOM 6320 N N . ASN F 3 159 ? -43.658 -16.706 -50.348 1.00 39.22 159 ASN D N 1
ATOM 6321 C CA . ASN F 3 159 ? -43.104 -15.362 -50.194 1.00 41.65 159 ASN D CA 1
ATOM 6322 C C . ASN F 3 159 ? -42.098 -14.946 -51.278 1.00 42.62 159 ASN D C 1
ATOM 6323 O O . ASN F 3 159 ? -41.269 -14.052 -51.058 1.00 36.75 159 ASN D O 1
ATOM 6328 N N . SER F 3 160 ? -42.171 -15.586 -52.443 1.00 32.94 160 SER D N 1
ATOM 6329 C CA . SER F 3 160 ? -41.267 -15.249 -53.544 1.00 35.46 160 SER D CA 1
ATOM 6330 C C . SER F 3 160 ? -41.978 -15.190 -54.892 1.00 37.16 160 SER D C 1
ATOM 6331 O O . SER F 3 160 ? -42.893 -15.970 -55.161 1.00 44.46 160 SER D O 1
ATOM 6334 N N . GLN F 3 161 ? -41.554 -14.252 -55.734 1.00 45.15 161 GLN D N 1
ATOM 6335 C CA . GLN F 3 161 ? -42.125 -14.104 -57.068 1.00 45.88 161 GLN D CA 1
ATOM 6336 C C . GLN F 3 161 ? -41.051 -14.303 -58.135 1.00 42.95 161 GLN D C 1
ATOM 6337 O O . GLN F 3 161 ? -39.919 -13.833 -57.987 1.00 38.74 161 GLN D O 1
ATOM 6343 N N . GLU F 3 162 ? -41.411 -15.000 -59.207 1.00 37.87 162 GLU D N 1
ATOM 6344 C CA . GLU F 3 162 ? -40.503 -15.190 -60.331 1.00 44.99 162 GLU D CA 1
ATOM 6345 C C . GLU F 3 162 ? -40.938 -14.366 -61.533 1.00 42.66 162 GLU D C 1
ATOM 6346 O O . GLU F 3 162 ? -42.132 -14.213 -61.798 1.00 36.54 162 GLU D O 1
ATOM 6352 N N . SER F 3 163 ? -39.956 -13.843 -62.260 1.00 38.06 163 SER D N 1
ATOM 6353 C CA . SER F 3 163 ? -40.208 -13.153 -63.521 1.00 33.06 163 SER D CA 1
ATOM 6354 C C . SER F 3 163 ? -39.154 -13.590 -64.539 1.00 30.63 163 SER D C 1
ATOM 6355 O O . SER F 3 163 ? -37.978 -13.750 -64.201 1.00 32.23 163 SER D O 1
ATOM 6358 N N . VAL F 3 164 ? -39.569 -13.794 -65.784 1.00 27.71 164 VAL D N 1
ATOM 6359 C CA . VAL F 3 164 ? -38.645 -14.314 -66.792 1.00 30.56 164 VAL D CA 1
ATOM 6360 C C . VAL F 3 164 ? -38.703 -13.516 -68.097 1.00 26.82 164 VAL D C 1
ATOM 6361 O O . VAL F 3 164 ? -39.781 -13.193 -68.587 1.00 31.26 164 VAL D O 1
ATOM 6365 N N . THR F 3 165 ? -37.540 -13.184 -68.651 1.00 28.93 165 THR D N 1
ATOM 6366 C CA . THR F 3 165 ? -37.488 -12.495 -69.939 1.00 24.39 165 THR D CA 1
ATOM 6367 C C . THR F 3 165 ? -37.959 -13.411 -71.058 1.00 33.02 165 THR D C 1
ATOM 6368 O O . THR F 3 165 ? -38.052 -14.628 -70.882 1.00 32.68 165 THR D O 1
ATOM 6372 N N . GLU F 3 166 ? -38.269 -12.818 -72.207 1.00 41.50 166 GLU D N 1
ATOM 6373 C CA . GLU F 3 166 ? -38.561 -13.586 -73.407 1.00 40.74 166 GLU D CA 1
ATOM 6374 C C . GLU F 3 166 ? -37.249 -14.126 -73.958 1.00 40.05 166 GLU D C 1
ATOM 6375 O O . GLU F 3 166 ? -36.177 -13.628 -73.606 1.00 35.89 166 GLU D O 1
ATOM 6381 N N . GLN F 3 167 ? -37.333 -15.147 -74.804 1.00 40.94 167 GLN D N 1
ATOM 6382 C CA . GLN F 3 167 ? -36.151 -15.726 -75.434 1.00 39.45 167 GLN D CA 1
ATOM 6383 C C . GLN F 3 167 ? -35.344 -14.643 -76.146 1.00 38.55 167 GLN D C 1
ATOM 6384 O O . GLN F 3 167 ? -35.904 -13.848 -76.906 1.00 41.39 167 GLN D O 1
ATOM 6390 N N . ASP F 3 168 ? -34.037 -14.601 -75.890 1.00 37.50 168 ASP D N 1
ATOM 6391 C CA . ASP F 3 168 ? -33.176 -13.590 -76.505 1.00 43.33 168 ASP D CA 1
ATOM 6392 C C . ASP F 3 168 ? -33.103 -13.755 -78.020 1.00 50.54 168 ASP D C 1
ATOM 6393 O O . ASP F 3 168 ? -33.030 -14.872 -78.532 1.00 48.70 168 ASP D O 1
ATOM 6398 N N . SER F 3 169 ? -33.123 -12.633 -78.732 1.00 48.48 169 SER D N 1
ATOM 6399 C CA . SER F 3 169 ? -33.120 -12.644 -80.191 1.00 56.41 169 SER D CA 1
ATOM 6400 C C . SER F 3 169 ? -31.789 -13.141 -80.757 1.00 52.74 169 SER D C 1
ATOM 6401 O O . SER F 3 169 ? -31.738 -13.637 -81.883 1.00 52.03 169 SER D O 1
ATOM 6404 N N . LYS F 3 170 ? -30.715 -13.010 -79.978 1.00 49.04 170 LYS D N 1
ATOM 6405 C CA . LYS F 3 170 ? -29.373 -13.356 -80.463 1.00 48.90 170 LYS D CA 1
ATOM 6406 C C . LYS F 3 170 ? -28.859 -14.738 -80.025 1.00 50.51 170 LYS D C 1
ATOM 6407 O O . LYS F 3 170 ? -28.301 -15.476 -80.842 1.00 52.59 170 LYS D O 1
ATOM 6413 N N . ASP F 3 171 ? -29.034 -15.085 -78.750 1.00 49.11 171 ASP D N 1
ATOM 6414 C CA . ASP F 3 171 ? -28.547 -16.379 -78.259 1.00 41.52 171 ASP D CA 1
ATOM 6415 C C . ASP F 3 171 ? -29.648 -17.342 -77.801 1.00 40.63 171 ASP D C 1
ATOM 6416 O O . ASP F 3 171 ? -29.360 -18.461 -77.373 1.00 37.74 171 ASP D O 1
ATOM 6421 N N . SER F 3 172 ? -30.898 -16.895 -77.890 1.00 39.00 172 SER D N 1
ATOM 6422 C CA . SER F 3 172 ? -32.058 -17.725 -77.560 1.00 34.87 172 SER D CA 1
ATOM 6423 C C . SER F 3 172 ? -32.065 -18.268 -76.129 1.00 26.80 172 SER D C 1
ATOM 6424 O O . SER F 3 172 ? -32.674 -19.302 -75.864 1.00 26.82 172 SER D O 1
ATOM 6427 N N . THR F 3 173 ? -31.398 -17.570 -75.214 1.00 28.16 173 THR D N 1
ATOM 6428 C CA . THR F 3 173 ? -31.420 -17.945 -73.801 1.00 28.40 173 THR D CA 1
ATOM 6429 C C . THR F 3 173 ? -32.488 -17.173 -73.028 1.00 37.01 173 THR D C 1
ATOM 6430 O O . THR F 3 173 ? -33.106 -16.250 -73.560 1.00 34.60 173 THR D O 1
ATOM 6434 N N . TYR F 3 174 ? -32.708 -17.557 -71.774 1.00 38.58 174 TYR D N 1
ATOM 6435 C CA . TYR F 3 174 ? -33.621 -16.822 -70.904 1.00 30.41 174 TYR D CA 1
ATOM 6436 C C . TYR F 3 174 ? -32.862 -16.226 -69.725 1.00 27.89 174 TYR D C 1
ATOM 6437 O O . TYR F 3 174 ? -31.753 -16.650 -69.414 1.00 37.50 174 TYR D O 1
ATOM 6446 N N . SER F 3 175 ? -33.466 -15.239 -69.074 1.00 30.84 175 SER D N 1
ATOM 6447 C CA . SER F 3 175 ? -32.959 -14.743 -67.802 1.00 35.91 175 SER D CA 1
ATOM 6448 C C . SER F 3 175 ? -34.110 -14.692 -66.807 1.00 30.66 175 SER D C 1
ATOM 6449 O O . SER F 3 175 ? -35.253 -14.415 -67.182 1.00 33.30 175 SER D O 1
ATOM 6452 N N . LEU F 3 176 ? -33.814 -14.978 -65.545 1.00 29.15 176 LEU D N 1
ATOM 6453 C CA . LEU F 3 176 ? -34.859 -15.117 -64.541 1.00 29.44 176 LEU D CA 1
ATOM 6454 C C . LEU F 3 176 ? -34.513 -14.349 -63.278 1.00 30.32 176 LEU D C 1
ATOM 6455 O O . LEU F 3 176 ? -33.370 -14.364 -62.821 1.00 31.40 176 LEU D O 1
ATOM 6460 N N . SER F 3 177 ? -35.508 -13.669 -62.722 1.00 29.39 177 SER D N 1
ATOM 6461 C CA . SER F 3 177 ? -35.370 -13.075 -61.405 1.00 27.37 177 SER D CA 1
ATOM 6462 C C . SER F 3 177 ? -36.311 -13.798 -60.460 1.00 30.39 177 SER D C 1
ATOM 6463 O O . SER F 3 177 ? -37.457 -14.102 -60.815 1.00 26.28 177 SER D O 1
ATOM 6466 N N . SER F 3 178 ? -35.812 -14.110 -59.270 1.00 28.77 178 SER D N 1
ATOM 6467 C CA . SER F 3 178 ? -36.658 -14.605 -58.193 1.00 28.40 178 SER D CA 1
ATOM 6468 C C . SER F 3 178 ? -36.508 -13.608 -57.066 1.00 32.95 178 SER D C 1
ATOM 6469 O O . SER F 3 178 ? -35.388 -13.288 -56.659 1.00 29.26 178 SER D O 1
ATOM 6472 N N . THR F 3 179 ? -37.627 -13.091 -56.577 1.00 29.73 179 THR D N 1
ATOM 6473 C CA . THR F 3 179 ? -37.568 -12.053 -55.554 1.00 31.10 179 THR D CA 1
ATOM 6474 C C . THR F 3 179 ? -38.211 -12.512 -54.250 1.00 28.29 179 THR D C 1
ATOM 6475 O O . THR F 3 179 ? -39.400 -12.838 -54.214 1.00 36.02 179 THR D O 1
ATOM 6479 N N . LEU F 3 180 ? -37.411 -12.554 -53.187 1.00 28.94 180 LEU D N 1
ATOM 6480 C CA . LEU F 3 180 ? -37.910 -12.929 -51.867 1.00 33.61 180 LEU D CA 1
ATOM 6481 C C . LEU F 3 180 ? -38.260 -11.659 -51.108 1.00 40.42 180 LEU D C 1
ATOM 6482 O O . LEU F 3 180 ? -37.387 -10.835 -50.816 1.00 33.90 180 LEU D O 1
ATOM 6487 N N . THR F 3 181 ? -39.543 -11.500 -50.800 1.00 37.99 181 THR D N 1
ATOM 6488 C CA . THR F 3 181 ? -40.036 -10.263 -50.202 1.00 42.32 181 THR D CA 1
ATOM 6489 C C . THR F 3 181 ? -40.441 -10.456 -48.742 1.00 42.64 181 THR D C 1
ATOM 6490 O O . THR F 3 181 ? -41.363 -11.214 -48.435 1.00 44.11 181 THR D O 1
ATOM 6494 N N . LEU F 3 182 ? -39.749 -9.759 -47.848 1.00 37.26 182 LEU D N 1
ATOM 6495 C CA . LEU F 3 182 ? -40.057 -9.823 -46.426 1.00 44.72 182 LEU D CA 1
ATOM 6496 C C . LEU F 3 182 ? -40.260 -8.423 -45.873 1.00 47.10 182 LEU D C 1
ATOM 6497 O O . LEU F 3 182 ? -39.804 -7.442 -46.462 1.00 44.58 182 LEU D O 1
ATOM 6502 N N . SER F 3 183 ? -40.947 -8.333 -44.739 1.00 53.18 183 SER D N 1
ATOM 6503 C CA . SER F 3 183 ? -40.905 -7.122 -43.935 1.00 45.72 183 SER D CA 1
ATOM 6504 C C . SER F 3 183 ? -39.483 -6.992 -43.410 1.00 39.13 183 SER D C 1
ATOM 6505 O O . SER F 3 183 ? -38.762 -7.989 -43.328 1.00 39.22 183 SER D O 1
ATOM 6508 N N . LYS F 3 184 ? -39.069 -5.773 -43.081 1.00 37.30 184 LYS D N 1
ATOM 6509 C CA . LYS F 3 184 ? -37.751 -5.549 -42.493 1.00 37.93 184 LYS D CA 1
ATOM 6510 C C . LYS F 3 184 ? -37.600 -6.355 -41.205 1.00 47.75 184 LYS D C 1
ATOM 6511 O O . LYS F 3 184 ? -36.520 -6.865 -40.900 1.00 50.31 184 LYS D O 1
ATOM 6517 N N . ALA F 3 185 ? -38.697 -6.482 -40.465 1.00 36.15 185 ALA D N 1
ATOM 6518 C CA . ALA F 3 185 ? -38.699 -7.241 -39.221 1.00 55.96 185 ALA D CA 1
ATOM 6519 C C . ALA F 3 185 ? -38.367 -8.713 -39.468 1.00 55.34 185 ALA D C 1
ATOM 6520 O O . ALA F 3 185 ? -37.400 -9.237 -38.912 1.00 46.35 185 ALA D O 1
ATOM 6522 N N . ASP F 3 186 ? -39.174 -9.373 -40.295 1.00 44.08 186 ASP D N 1
ATOM 6523 C CA . ASP F 3 186 ? -38.928 -10.766 -40.651 1.00 51.54 186 ASP D CA 1
ATOM 6524 C C . ASP F 3 186 ? -37.519 -10.970 -41.216 1.00 49.99 186 ASP D C 1
ATOM 6525 O O . ASP F 3 186 ? -36.898 -12.009 -40.990 1.00 56.82 186 ASP D O 1
ATOM 6530 N N . TYR F 3 187 ? -37.021 -9.971 -41.940 1.00 48.74 187 TYR D N 1
ATOM 6531 C CA . TYR F 3 187 ? -35.685 -10.022 -42.530 1.00 53.26 187 TYR D CA 1
ATOM 6532 C C . TYR F 3 187 ? -34.603 -10.152 -41.466 1.00 42.99 187 TYR D C 1
ATOM 6533 O O . TYR F 3 187 ? -33.683 -10.954 -41.606 1.00 54.28 187 TYR D O 1
ATOM 6542 N N . GLU F 3 188 ? -34.718 -9.363 -40.403 1.00 42.83 188 GLU D N 1
ATOM 6543 C CA . GLU F 3 188 ? -33.696 -9.338 -39.356 1.00 59.36 188 GLU D CA 1
ATOM 6544 C C . GLU F 3 188 ? -33.933 -10.389 -38.261 1.00 53.73 188 GLU D C 1
ATOM 6545 O O . GLU F 3 188 ? -33.209 -10.437 -37.264 1.00 52.43 188 GLU D O 1
ATOM 6551 N N . LYS F 3 189 ? -34.943 -11.233 -38.467 1.00 47.86 189 LYS D N 1
ATOM 6552 C CA . LYS F 3 189 ? -35.140 -12.425 -37.642 1.00 55.17 189 LYS D CA 1
ATOM 6553 C C . LYS F 3 189 ? -34.180 -13.524 -38.085 1.00 61.15 189 LYS D C 1
ATOM 6554 O O . LYS F 3 189 ? -34.134 -14.600 -37.488 1.00 60.20 189 LYS D O 1
ATOM 6560 N N . HIS F 3 190 ? -33.422 -13.256 -39.143 1.00 52.95 190 HIS D N 1
ATOM 6561 C CA . HIS F 3 190 ? -32.575 -14.279 -39.740 1.00 44.33 190 HIS D CA 1
ATOM 6562 C C . HIS F 3 190 ? -31.221 -13.735 -40.181 1.00 48.91 190 HIS D C 1
ATOM 6563 O O . HIS F 3 190 ? -30.949 -12.540 -40.047 1.00 52.28 190 HIS D O 1
ATOM 6570 N N . LYS F 3 191 ? -30.371 -14.618 -40.700 1.00 53.41 191 LYS D N 1
ATOM 6571 C CA . LYS F 3 191 ? -28.985 -14.256 -40.992 1.00 65.00 191 LYS D CA 1
ATOM 6572 C C . LYS F 3 191 ? -28.488 -14.827 -42.323 1.00 60.19 191 LYS D C 1
ATOM 6573 O O . LYS F 3 191 ? -27.754 -14.163 -43.063 1.00 49.87 191 LYS D O 1
ATOM 6579 N N . VAL F 3 192 ? -28.887 -16.059 -42.625 1.00 55.66 192 VAL D N 1
ATOM 6580 C CA . VAL F 3 192 ? -28.450 -16.715 -43.856 1.00 57.90 192 VAL D CA 1
ATOM 6581 C C . VAL F 3 192 ? -29.520 -16.678 -44.945 1.00 53.50 192 VAL D C 1
ATOM 6582 O O . VAL F 3 192 ? -30.629 -17.193 -44.766 1.00 51.04 192 VAL D O 1
ATOM 6586 N N . TYR F 3 193 ? -29.178 -16.059 -46.071 1.00 50.26 193 TYR D N 1
ATOM 6587 C CA . TYR F 3 193 ? -30.079 -15.994 -47.216 1.00 51.67 193 TYR D CA 1
ATOM 6588 C C . TYR F 3 193 ? -29.449 -16.653 -48.438 1.00 49.40 193 TYR D C 1
ATOM 6589 O O . TYR F 3 193 ? -28.426 -16.194 -48.956 1.00 36.59 193 TYR D O 1
ATOM 6598 N N . ALA F 3 194 ? -30.065 -17.740 -48.889 1.00 43.11 194 ALA D N 1
ATOM 6599 C CA . ALA F 3 194 ? -29.482 -18.554 -49.945 1.00 49.49 194 ALA D CA 1
ATOM 6600 C C . ALA F 3 194 ? -30.419 -18.755 -51.119 1.00 45.12 194 ALA D C 1
ATOM 6601 O O . ALA F 3 194 ? -31.584 -19.135 -50.950 1.00 42.29 194 ALA D O 1
ATOM 6603 N N . CYS F 3 195 ? -29.900 -18.504 -52.314 1.00 41.56 195 CYS D N 1
ATOM 6604 C CA . CYS F 3 195 ? -30.607 -18.864 -53.530 1.00 40.49 195 CYS D CA 1
ATOM 6605 C C . CYS F 3 195 ? -30.019 -20.174 -54.027 1.00 39.85 195 CYS D C 1
ATOM 6606 O O . CYS F 3 195 ? -28.814 -20.263 -54.261 1.00 40.80 195 CYS D O 1
ATOM 6609 N N . GLU F 3 196 ? -30.855 -21.198 -54.162 1.00 38.63 196 GLU D N 1
ATOM 6610 C CA . GLU F 3 196 ? -30.396 -22.476 -54.704 1.00 41.35 196 GLU D CA 1
ATOM 6611 C C . GLU F 3 196 ? -30.976 -22.713 -56.091 1.00 50.38 196 GLU D C 1
ATOM 6612 O O . GLU F 3 196 ? -32.196 -22.732 -56.271 1.00 46.65 196 GLU D O 1
ATOM 6618 N N . VAL F 3 197 ? -30.094 -22.901 -57.068 1.00 50.66 197 VAL D N 1
ATOM 6619 C CA . VAL F 3 197 ? -30.518 -23.084 -58.449 1.00 42.68 197 VAL D CA 1
ATOM 6620 C C . VAL F 3 197 ? -30.311 -24.525 -58.915 1.00 36.21 197 VAL D C 1
ATOM 6621 O O . VAL F 3 197 ? -29.211 -25.069 -58.818 1.00 46.95 197 VAL D O 1
ATOM 6625 N N . THR F 3 198 ? -31.382 -25.133 -59.410 1.00 34.19 198 THR D N 1
ATOM 6626 C CA . THR F 3 198 ? -31.330 -26.472 -59.983 1.00 43.56 198 THR D CA 1
ATOM 6627 C C . THR F 3 198 ? -31.717 -26.400 -61.459 1.00 42.46 198 THR D C 1
ATOM 6628 O O . THR F 3 198 ? -32.830 -25.988 -61.804 1.00 42.65 198 THR D O 1
ATOM 6632 N N . HIS F 3 199 ? -30.793 -26.797 -62.329 1.00 42.89 199 HIS D N 1
ATOM 6633 C CA . HIS F 3 199 ? -30.979 -26.631 -63.769 1.00 38.14 199 HIS D CA 1
ATOM 6634 C C . HIS F 3 199 ? -30.335 -27.754 -64.592 1.00 38.73 199 HIS D C 1
ATOM 6635 O O . HIS F 3 199 ? -29.388 -28.401 -64.148 1.00 44.11 199 HIS D O 1
ATOM 6642 N N . GLN F 3 200 ? -30.851 -27.967 -65.799 1.00 34.23 200 GLN D N 1
ATOM 6643 C CA . GLN F 3 200 ? -30.344 -29.005 -66.693 1.00 29.91 200 GLN D CA 1
ATOM 6644 C C . GLN F 3 200 ? -28.895 -28.743 -67.110 1.00 36.20 200 GLN D C 1
ATOM 6645 O O . GLN F 3 200 ? -28.180 -29.658 -67.519 1.00 43.98 200 GLN D O 1
ATOM 6651 N N . GLY F 3 201 ? -28.464 -27.491 -66.993 1.00 35.85 201 GLY D N 1
ATOM 6652 C CA . GLY F 3 201 ? -27.118 -27.107 -67.378 1.00 31.78 201 GLY D CA 1
ATOM 6653 C C . GLY F 3 201 ? -26.085 -27.264 -66.284 1.00 38.26 201 GLY D C 1
ATOM 6654 O O . GLY F 3 201 ? -24.901 -26.980 -66.496 1.00 37.41 201 GLY D O 1
ATOM 6655 N N . LEU F 3 202 ? -26.530 -27.716 -65.115 1.00 38.92 202 LEU D N 1
ATOM 6656 C CA . LEU F 3 202 ? -25.643 -27.883 -63.967 1.00 41.05 202 LEU D CA 1
ATOM 6657 C C . LEU F 3 202 ? -25.559 -29.351 -63.552 1.00 47.66 202 LEU D C 1
ATOM 6658 O O . LEU F 3 202 ? -26.577 -30.038 -63.473 1.00 50.39 202 LEU D O 1
ATOM 6663 N N . SER F 3 203 ? -24.343 -29.831 -63.301 1.00 48.22 203 SER D N 1
ATOM 6664 C CA . SER F 3 203 ? -24.141 -31.199 -62.827 1.00 49.81 203 SER D CA 1
ATOM 6665 C C . SER F 3 203 ? -24.716 -31.371 -61.419 1.00 56.43 203 SER D C 1
ATOM 6666 O O . SER F 3 203 ? -25.405 -32.352 -61.137 1.00 52.98 203 SER D O 1
ATOM 6669 N N . SER F 3 204 ? -24.434 -30.404 -60.548 1.00 50.30 204 SER D N 1
ATOM 6670 C CA . SER F 3 204 ? -25.043 -30.339 -59.219 1.00 62.07 204 SER D CA 1
ATOM 6671 C C . SER F 3 204 ? -25.644 -28.945 -58.995 1.00 63.77 204 SER D C 1
ATOM 6672 O O . SER F 3 204 ? -25.157 -27.965 -59.567 1.00 53.76 204 SER D O 1
ATOM 6675 N N . PRO F 3 205 ? -26.716 -28.856 -58.182 1.00 67.38 205 PRO D N 1
ATOM 6676 C CA . PRO F 3 205 ? -27.355 -27.569 -57.867 1.00 50.36 205 PRO D CA 1
ATOM 6677 C C . PRO F 3 205 ? -26.363 -26.507 -57.390 1.00 45.06 205 PRO D C 1
ATOM 6678 O O . PRO F 3 205 ? -25.412 -26.838 -56.684 1.00 46.17 205 PRO D O 1
ATOM 6682 N N . VAL F 3 206 ? -26.583 -25.255 -57.787 1.00 43.78 206 VAL D N 1
ATOM 6683 C CA . VAL F 3 206 ? -25.692 -24.152 -57.427 1.00 43.00 206 VAL D CA 1
ATOM 6684 C C . VAL F 3 206 ? -26.361 -23.242 -56.396 1.00 52.47 206 VAL D C 1
ATOM 6685 O O . VAL F 3 206 ? -27.553 -22.934 -56.502 1.00 44.14 206 VAL D O 1
ATOM 6689 N N . THR F 3 207 ? -25.592 -22.827 -55.392 1.00 41.10 207 THR D N 1
ATOM 6690 C CA . THR F 3 207 ? -26.110 -21.965 -54.335 1.00 42.10 207 THR D CA 1
ATOM 6691 C C . THR F 3 207 ? -25.270 -20.701 -54.158 1.00 46.56 207 THR D C 1
ATOM 6692 O O . THR F 3 207 ? -24.055 -20.767 -53.961 1.00 40.79 207 THR D O 1
ATOM 6696 N N . LYS F 3 208 ? -25.927 -19.550 -54.255 1.00 44.56 208 LYS D N 1
ATOM 6697 C CA . LYS F 3 208 ? -25.303 -18.273 -53.932 1.00 45.46 208 LYS D CA 1
ATOM 6698 C C . LYS F 3 208 ? -25.994 -17.743 -52.680 1.00 55.01 208 LYS D C 1
ATOM 6699 O O . LYS F 3 208 ? -27.199 -17.957 -52.492 1.00 47.23 208 LYS D O 1
ATOM 6705 N N . SER F 3 209 ? -25.241 -17.074 -51.813 1.00 51.09 209 SER D N 1
ATOM 6706 C CA . SER F 3 209 ? -25.777 -16.695 -50.512 1.00 51.38 209 SER D CA 1
ATOM 6707 C C . SER F 3 209 ? -25.038 -15.522 -49.884 1.00 48.86 209 SER D C 1
ATOM 6708 O O . SER F 3 209 ? -23.938 -15.172 -50.308 1.00 46.30 209 SER D O 1
ATOM 6711 N N . PHE F 3 210 ? -25.654 -14.918 -48.870 1.00 50.41 210 PHE D N 1
ATOM 6712 C CA . PHE F 3 210 ? -25.009 -13.860 -48.096 1.00 53.93 210 PHE D CA 1
ATOM 6713 C C . PHE F 3 210 ? -25.455 -13.901 -46.640 1.00 47.67 210 PHE D C 1
ATOM 6714 O O . PHE F 3 210 ? -26.465 -14.529 -46.305 1.00 49.64 210 PHE D O 1
ATOM 6722 N N . ASN F 3 211 ? -24.690 -13.233 -45.781 1.00 56.76 211 ASN D N 1
ATOM 6723 C CA . ASN F 3 211 ? -25.026 -13.111 -44.366 1.00 62.62 211 ASN D CA 1
ATOM 6724 C C . ASN F 3 211 ? -25.534 -11.714 -44.035 1.00 61.53 211 ASN D C 1
ATOM 6725 O O . ASN F 3 211 ? -26.717 -11.425 -44.186 1.00 71.00 211 ASN D O 1
ATOM 6730 N N . ARG F 3 212 ? -24.622 -10.862 -43.573 1.00 83.55 212 ARG D N 1
ATOM 6731 C CA . ARG F 3 212 ? -24.899 -9.459 -43.273 1.00 87.04 212 ARG D CA 1
ATOM 6732 C C . ARG F 3 212 ? -23.587 -8.676 -43.339 1.00 90.20 212 ARG D C 1
ATOM 6733 O O . ARG F 3 212 ? -23.388 -7.713 -42.591 1.00 84.35 212 ARG D O 1
ATOM 6741 N N . GLY F 3 213 ? -22.691 -9.098 -44.227 1.00 79.13 213 GLY D N 1
ATOM 6742 C CA . GLY F 3 213 ? -21.359 -8.523 -44.314 1.00 67.63 213 GLY D CA 1
ATOM 6743 C C . GLY F 3 213 ? -21.279 -7.212 -45.067 1.00 67.73 213 GLY D C 1
ATOM 6744 O O . GLY F 3 213 ? -20.225 -6.580 -45.091 1.00 64.47 213 GLY D O 1
ATOM 6745 N N . GLU G 2 1 ? -82.674 10.879 -29.860 1.00 60.43 1 GLU E N 1
ATOM 6746 C CA . GLU G 2 1 ? -81.484 10.237 -30.419 1.00 57.61 1 GLU E CA 1
ATOM 6747 C C . GLU G 2 1 ? -81.405 8.749 -30.064 1.00 53.14 1 GLU E C 1
ATOM 6748 O O . GLU G 2 1 ? -81.693 8.357 -28.933 1.00 49.42 1 GLU E O 1
ATOM 6754 N N . VAL G 2 2 ? -81.036 7.933 -31.052 1.00 48.82 2 VAL E N 1
ATOM 6755 C CA . VAL G 2 2 ? -80.988 6.473 -30.921 1.00 44.59 2 VAL E CA 1
ATOM 6756 C C . VAL G 2 2 ? -79.706 6.020 -30.220 1.00 48.35 2 VAL E C 1
ATOM 6757 O O . VAL G 2 2 ? -78.605 6.242 -30.733 1.00 43.60 2 VAL E O 1
ATOM 6761 N N . GLN G 2 3 ? -79.843 5.378 -29.059 1.00 40.63 3 GLN E N 1
ATOM 6762 C CA . GLN G 2 3 ? -78.671 4.981 -28.276 1.00 41.89 3 GLN E CA 1
ATOM 6763 C C . GLN G 2 3 ? -78.947 3.906 -27.223 1.00 39.15 3 GLN E C 1
ATOM 6764 O O . GLN G 2 3 ? -80.079 3.745 -26.759 1.00 36.65 3 GLN E O 1
ATOM 6770 N N . LEU G 2 4 ? -77.893 3.178 -26.860 1.00 35.39 4 LEU E N 1
ATOM 6771 C CA . LEU G 2 4 ? -77.942 2.183 -25.793 1.00 35.02 4 LEU E CA 1
ATOM 6772 C C . LEU G 2 4 ? -76.911 2.548 -24.731 1.00 36.31 4 LEU E C 1
ATOM 6773 O O . LEU G 2 4 ? -75.792 2.946 -25.060 1.00 36.97 4 LEU E O 1
ATOM 6778 N N . VAL G 2 5 ? -77.285 2.423 -23.459 1.00 35.52 5 VAL E N 1
ATOM 6779 C CA . VAL G 2 5 ? -76.368 2.742 -22.363 1.00 33.69 5 VAL E CA 1
ATOM 6780 C C . VAL G 2 5 ? -76.235 1.586 -21.367 1.00 34.15 5 VAL E C 1
ATOM 6781 O O . VAL G 2 5 ? -77.207 1.224 -20.703 1.00 38.77 5 VAL E O 1
ATOM 6785 N N . GLU G 2 6 ? -75.036 1.010 -21.266 1.00 36.05 6 GLU E N 1
ATOM 6786 C CA . GLU G 2 6 ? -74.780 -0.065 -20.300 1.00 34.65 6 GLU E CA 1
ATOM 6787 C C . GLU G 2 6 ? -74.348 0.491 -18.937 1.00 36.88 6 GLU E C 1
ATOM 6788 O O . GLU G 2 6 ? -73.591 1.457 -18.867 1.00 36.67 6 GLU E O 1
ATOM 6794 N N . THR G 2 7 ? -74.848 -0.116 -17.860 1.00 37.81 7 THR E N 1
ATOM 6795 C CA . THR G 2 7 ? -74.442 0.234 -16.496 1.00 39.36 7 THR E CA 1
ATOM 6796 C C . THR G 2 7 ? -74.289 -1.026 -15.657 1.00 43.09 7 THR E C 1
ATOM 6797 O O . THR G 2 7 ? -74.768 -2.095 -16.043 1.00 38.59 7 THR E O 1
ATOM 6801 N N . GLY G 2 8 ? -73.624 -0.903 -14.511 1.00 43.12 8 GLY E N 1
ATOM 6802 C CA . GLY G 2 8 ? -73.502 -2.018 -13.589 1.00 41.52 8 GLY E CA 1
ATOM 6803 C C . GLY G 2 8 ? -72.142 -2.689 -13.591 1.00 42.97 8 GLY E C 1
ATOM 6804 O O . GLY G 2 8 ? -71.876 -3.565 -12.768 1.00 45.15 8 GLY E O 1
ATOM 6805 N N . GLY G 2 9 ? -71.278 -2.285 -14.516 1.00 42.49 9 GLY E N 1
ATOM 6806 C CA . GLY G 2 9 ? -69.946 -2.855 -14.596 1.00 39.80 9 GLY E CA 1
ATOM 6807 C C . GLY G 2 9 ? -69.102 -2.489 -13.392 1.00 44.20 9 GLY E C 1
ATOM 6808 O O . GLY G 2 9 ? -69.426 -1.551 -12.663 1.00 47.65 9 GLY E O 1
ATOM 6809 N N . GLY G 2 10 ? -68.021 -3.234 -13.179 1.00 41.23 10 GLY E N 1
ATOM 6810 C CA . GLY G 2 10 ? -67.118 -2.966 -12.074 1.00 47.46 10 GLY E CA 1
ATOM 6811 C C . GLY G 2 10 ? -66.345 -4.186 -11.610 1.00 45.32 10 GLY E C 1
ATOM 6812 O O . GLY G 2 10 ? -66.176 -5.151 -12.358 1.00 42.94 10 GLY E O 1
ATOM 6813 N N . VAL G 2 11 ? -65.872 -4.141 -10.367 1.00 44.92 11 VAL E N 1
ATOM 6814 C CA . VAL G 2 11 ? -65.128 -5.259 -9.793 1.00 42.63 11 VAL E CA 1
ATOM 6815 C C . VAL G 2 11 ? -66.068 -6.249 -9.119 1.00 40.22 11 VAL E C 1
ATOM 6816 O O . VAL G 2 11 ? -67.028 -5.862 -8.453 1.00 38.91 11 VAL E O 1
ATOM 6820 N N . VAL G 2 12 ? -65.780 -7.531 -9.296 1.00 36.63 12 VAL E N 1
ATOM 6821 C CA . VAL G 2 12 ? -66.597 -8.585 -8.721 1.00 46.67 12 VAL E CA 1
ATOM 6822 C C . VAL G 2 12 ? -65.682 -9.754 -8.359 1.00 49.32 12 VAL E C 1
ATOM 6823 O O . VAL G 2 12 ? -64.756 -10.079 -9.106 1.00 44.18 12 VAL E O 1
ATOM 6827 N N . GLN G 2 13 ? -65.920 -10.363 -7.202 1.00 45.23 13 GLN E N 1
ATOM 6828 C CA . GLN G 2 13 ? -65.075 -11.459 -6.739 1.00 50.81 13 GLN E CA 1
ATOM 6829 C C . GLN G 2 13 ? -65.467 -12.776 -7.400 1.00 45.69 13 GLN E C 1
ATOM 6830 O O . GLN G 2 13 ? -66.635 -12.984 -7.726 1.00 49.42 13 GLN E O 1
ATOM 6836 N N . PRO G 2 14 ? -64.481 -13.661 -7.620 1.00 37.60 14 PRO E N 1
ATOM 6837 C CA . PRO G 2 14 ? -64.737 -14.956 -8.262 1.00 44.14 14 PRO E CA 1
ATOM 6838 C C . PRO G 2 14 ? -65.821 -15.734 -7.529 1.00 52.53 14 PRO E C 1
ATOM 6839 O O . PRO G 2 14 ? -65.804 -15.790 -6.299 1.00 52.09 14 PRO E O 1
ATOM 6843 N N . GLY G 2 15 ? -66.759 -16.308 -8.276 1.00 51.93 15 GLY E N 1
ATOM 6844 C CA . GLY G 2 15 ? -67.849 -17.063 -7.686 1.00 43.39 15 GLY E CA 1
ATOM 6845 C C . GLY G 2 15 ? -69.033 -16.205 -7.279 1.00 48.13 15 GLY E C 1
ATOM 6846 O O . GLY G 2 15 ? -70.112 -16.727 -6.982 1.00 51.13 15 GLY E O 1
ATOM 6847 N N . ARG G 2 16 ? -68.838 -14.890 -7.256 1.00 38.07 16 ARG E N 1
ATOM 6848 C CA . ARG G 2 16 ? -69.930 -13.978 -6.930 1.00 46.08 16 ARG E CA 1
ATOM 6849 C C . ARG G 2 16 ? -70.758 -13.576 -8.152 1.00 56.20 16 ARG E C 1
ATOM 6850 O O . ARG G 2 16 ? -70.523 -14.053 -9.267 1.00 44.60 16 ARG E O 1
ATOM 6858 N N . SER G 2 17 ? -71.727 -12.693 -7.926 1.00 47.20 17 SER E N 1
ATOM 6859 C CA . SER G 2 17 ? -72.725 -12.366 -8.936 1.00 52.45 17 SER E CA 1
ATOM 6860 C C . SER G 2 17 ? -72.717 -10.891 -9.321 1.00 59.82 17 SER E C 1
ATOM 6861 O O . SER G 2 17 ? -72.259 -10.039 -8.554 1.00 49.86 17 SER E O 1
ATOM 6864 N N . LEU G 2 18 ? -73.237 -10.598 -10.512 1.00 55.90 18 LEU E N 1
ATOM 6865 C CA . LEU G 2 18 ? -73.258 -9.234 -11.029 1.00 54.31 18 LEU E CA 1
ATOM 6866 C C . LEU G 2 18 ? -74.400 -9.034 -12.024 1.00 53.69 18 LEU E C 1
ATOM 6867 O O . LEU G 2 18 ? -74.679 -9.909 -12.850 1.00 46.60 18 LEU E O 1
ATOM 6872 N N . ARG G 2 19 ? -75.059 -7.882 -11.942 1.00 41.89 19 ARG E N 1
ATOM 6873 C CA . ARG G 2 19 ? -76.179 -7.596 -12.831 1.00 40.38 19 ARG E CA 1
ATOM 6874 C C . ARG G 2 19 ? -75.899 -6.393 -13.722 1.00 38.92 19 ARG E C 1
ATOM 6875 O O . ARG G 2 19 ? -75.678 -5.282 -13.233 1.00 38.33 19 ARG E O 1
ATOM 6883 N N . LEU G 2 20 ? -75.910 -6.623 -15.032 1.00 34.58 20 LEU E N 1
ATOM 6884 C CA . LEU G 2 20 ? -75.712 -5.549 -15.999 1.00 35.24 20 LEU E CA 1
ATOM 6885 C C . LEU G 2 20 ? -77.048 -5.004 -16.496 1.00 37.14 20 LEU E C 1
ATOM 6886 O O . LEU G 2 20 ? -78.017 -5.749 -16.654 1.00 38.70 20 LEU E O 1
ATOM 6891 N N . SER G 2 21 ? -77.103 -3.700 -16.731 1.00 34.56 21 SER E N 1
ATOM 6892 C CA . SER G 2 21 ? -78.298 -3.093 -17.296 1.00 40.39 21 SER E CA 1
ATOM 6893 C C . SER G 2 21 ? -77.963 -2.327 -18.565 1.00 41.42 21 SER E C 1
ATOM 6894 O O . SER G 2 21 ? -76.937 -1.652 -18.641 1.00 37.10 21 SER E O 1
ATOM 6897 N N . CYS G 2 22 ? -78.830 -2.447 -19.564 1.00 41.74 22 CYS E N 1
ATOM 6898 C CA . CYS G 2 22 ? -78.738 -1.617 -20.755 1.00 37.80 22 CYS E CA 1
ATOM 6899 C C . CYS G 2 22 ? -80.027 -0.826 -20.885 1.00 39.43 22 CYS E C 1
ATOM 6900 O O . CYS G 2 22 ? -81.115 -1.400 -20.859 1.00 38.84 22 CYS E O 1
ATOM 6903 N N . THR G 2 23 ? -79.907 0.491 -21.008 1.00 36.49 23 THR E N 1
ATOM 6904 C CA . THR G 2 23 ? -81.076 1.349 -21.160 1.00 29.37 23 THR E CA 1
ATOM 6905 C C . THR G 2 23 ? -81.172 1.880 -22.589 1.00 43.77 23 THR E C 1
ATOM 6906 O O . THR G 2 23 ? -80.303 2.626 -23.046 1.00 42.67 23 THR E O 1
ATOM 6910 N N . ALA G 2 24 ? -82.230 1.485 -23.294 1.00 38.18 24 ALA E N 1
ATOM 6911 C CA . ALA G 2 24 ? -82.431 1.912 -24.677 1.00 37.97 24 ALA E CA 1
ATOM 6912 C C . ALA G 2 24 ? -83.254 3.189 -24.739 1.00 38.79 24 ALA E C 1
ATOM 6913 O O . ALA G 2 24 ? -84.144 3.396 -23.917 1.00 47.34 24 ALA E O 1
ATOM 6915 N N . SER G 2 25 ? -82.957 4.037 -25.721 1.00 37.76 25 SER E N 1
ATOM 6916 C CA . SER G 2 25 ? -83.752 5.238 -25.967 1.00 37.66 25 SER E CA 1
ATOM 6917 C C . SER G 2 25 ? -83.703 5.621 -27.446 1.00 40.92 25 SER E C 1
ATOM 6918 O O . SER G 2 25 ? -82.713 5.356 -28.131 1.00 39.27 25 SER E O 1
ATOM 6921 N N . GLY G 2 26 ? -84.779 6.229 -27.938 1.00 35.44 26 GLY E N 1
ATOM 6922 C CA . GLY G 2 26 ? -84.811 6.720 -29.306 1.00 38.94 26 GLY E CA 1
ATOM 6923 C C . GLY G 2 26 ? -85.456 5.790 -30.320 1.00 39.51 26 GLY E C 1
ATOM 6924 O O . GLY G 2 26 ? -85.581 6.149 -31.495 1.00 32.63 26 GLY E O 1
ATOM 6925 N N . PHE G 2 27 ? -85.859 4.598 -29.880 1.00 31.43 27 PHE E N 1
ATOM 6926 C CA . PHE G 2 27 ? -86.492 3.632 -30.782 1.00 32.74 27 PHE E CA 1
ATOM 6927 C C . PHE G 2 27 ? -87.494 2.711 -30.083 1.00 38.58 27 PHE E C 1
ATOM 6928 O O . PHE G 2 27 ? -87.532 2.631 -28.856 1.00 42.97 27 PHE E O 1
ATOM 6936 N N . THR G 2 28 ? -88.309 2.023 -30.878 1.00 39.29 28 THR E N 1
ATOM 6937 C CA . THR G 2 28 ? -89.304 1.094 -30.352 1.00 35.72 28 THR E CA 1
ATOM 6938 C C . THR G 2 28 ? -88.618 -0.169 -29.827 1.00 34.36 28 THR E C 1
ATOM 6939 O O . THR G 2 28 ? -88.554 -1.185 -30.518 1.00 39.22 28 THR E O 1
ATOM 6943 N N . PHE G 2 29 ? -88.113 -0.089 -28.597 1.00 39.71 29 PHE E N 1
ATOM 6944 C CA . PHE G 2 29 ? -87.301 -1.146 -27.991 1.00 37.45 29 PHE E CA 1
ATOM 6945 C C . PHE G 2 29 ? -87.943 -2.529 -28.023 1.00 37.07 29 PHE E C 1
ATOM 6946 O O . PHE G 2 29 ? -87.268 -3.523 -28.297 1.00 42.95 29 PHE E O 1
ATOM 6954 N N . ARG G 2 30 ? -89.243 -2.590 -27.743 1.00 35.13 30 ARG E N 1
ATOM 6955 C CA . ARG G 2 30 ? -89.949 -3.867 -27.616 1.00 38.93 30 ARG E CA 1
ATOM 6956 C C . ARG G 2 30 ? -90.072 -4.650 -28.930 1.00 40.91 30 ARG E C 1
ATOM 6957 O O . ARG G 2 30 ? -90.608 -5.760 -28.944 1.00 37.52 30 ARG E O 1
ATOM 6965 N N . ASP G 2 31 ? -89.579 -4.075 -30.025 1.00 35.63 31 ASP E N 1
ATOM 6966 C CA . ASP G 2 31 ? -89.732 -4.681 -31.344 1.00 26.34 31 ASP E CA 1
ATOM 6967 C C . ASP G 2 31 ? -88.495 -5.462 -31.796 1.00 32.34 31 ASP E C 1
ATOM 6968 O O . ASP G 2 31 ? -88.506 -6.097 -32.856 1.00 31.72 31 ASP E O 1
ATOM 6973 N N . TYR G 2 32 ? -87.437 -5.441 -30.993 1.00 29.01 32 TYR E N 1
ATOM 6974 C CA . TYR G 2 32 ? -86.160 -5.983 -31.453 1.00 31.34 32 TYR E CA 1
ATOM 6975 C C . TYR G 2 32 ? -85.561 -7.091 -30.590 1.00 37.50 32 TYR E C 1
ATOM 6976 O O . TYR G 2 32 ? -85.674 -7.073 -29.363 1.00 33.43 32 TYR E O 1
ATOM 6985 N N . TRP G 2 33 ? -84.923 -8.054 -31.252 1.00 29.69 33 TRP E N 1
ATOM 6986 C CA . TRP G 2 33 ? -83.990 -8.953 -30.590 1.00 31.82 33 TRP E CA 1
ATOM 6987 C C . TRP G 2 33 ? -82.825 -8.126 -30.055 1.00 40.09 33 TRP E C 1
ATOM 6988 O O . TRP G 2 33 ? -82.286 -7.271 -30.765 1.00 31.81 33 TRP E O 1
ATOM 6999 N N . MET G 2 34 ? -82.442 -8.376 -28.807 1.00 40.56 34 MET E N 1
ATOM 7000 C CA . MET G 2 34 ? -81.310 -7.689 -28.194 1.00 35.65 34 MET E CA 1
ATOM 7001 C C . MET G 2 34 ? -80.230 -8.692 -27.784 1.00 34.37 34 MET E C 1
ATOM 7002 O O . MET G 2 34 ? -80.537 -9.784 -27.310 1.00 30.86 34 MET E O 1
ATOM 7007 N N . SER G 2 35 ? -78.968 -8.321 -27.973 1.00 30.96 35 SER E N 1
ATOM 7008 C CA . SER G 2 35 ? -77.853 -9.194 -27.618 1.00 26.55 35 SER E CA 1
ATOM 7009 C C . SER G 2 35 ? -76.925 -8.570 -26.582 1.00 37.83 35 SER E C 1
ATOM 7010 O O . SER G 2 35 ? -76.867 -7.345 -26.428 1.00 28.52 35 SER E O 1
ATOM 7013 N N . TRP G 2 36 ? -76.205 -9.429 -25.869 1.00 34.25 36 TRP E N 1
ATOM 7014 C CA . TRP G 2 36 ? -75.028 -9.007 -25.130 1.00 26.24 36 TRP E CA 1
ATOM 7015 C C . TRP G 2 36 ? -73.810 -9.539 -25.874 1.00 30.49 36 TRP E C 1
ATOM 7016 O O . TRP G 2 36 ? -73.746 -10.729 -26.215 1.00 23.54 36 TRP E O 1
ATOM 7027 N N . VAL G 2 37 ? -72.862 -8.649 -26.150 1.00 26.33 37 VAL E N 1
ATOM 7028 C CA . VAL G 2 37 ? -71.608 -9.031 -26.792 1.00 26.37 37 VAL E CA 1
ATOM 7029 C C . VAL G 2 37 ? -70.464 -8.579 -25.898 1.00 28.63 37 VAL E C 1
ATOM 7030 O O . VAL G 2 37 ? -70.449 -7.436 -25.425 1.00 29.23 37 VAL E O 1
ATOM 7034 N N . ARG G 2 38 ? -69.507 -9.468 -25.654 1.00 22.64 38 ARG E N 1
ATOM 7035 C CA . ARG G 2 38 ? -68.407 -9.128 -24.758 1.00 31.98 38 ARG E CA 1
ATOM 7036 C C . ARG G 2 38 ? -67.053 -9.181 -25.449 1.00 31.07 38 ARG E C 1
ATOM 7037 O O . ARG G 2 38 ? -66.871 -9.898 -26.435 1.00 29.32 38 ARG E O 1
ATOM 7045 N N . GLN G 2 39 ? -66.107 -8.410 -24.922 1.00 27.63 39 GLN E N 1
ATOM 7046 C CA . GLN G 2 39 ? -64.762 -8.351 -25.478 1.00 29.56 39 GLN E CA 1
ATOM 7047 C C . GLN G 2 39 ? -63.741 -8.338 -24.342 1.00 39.02 39 GLN E C 1
ATOM 7048 O O . GLN G 2 39 ? -63.656 -7.372 -23.577 1.00 28.47 39 GLN E O 1
ATOM 7054 N N . ALA G 2 40 ? -62.984 -9.425 -24.221 1.00 28.92 40 ALA E N 1
ATOM 7055 C CA . ALA G 2 40 ? -61.877 -9.480 -23.272 1.00 39.44 40 ALA E CA 1
ATOM 7056 C C . ALA G 2 40 ? -60.803 -8.501 -23.732 1.00 36.81 40 ALA E C 1
ATOM 7057 O O . ALA G 2 40 ? -60.597 -8.337 -24.935 1.00 41.66 40 ALA E O 1
ATOM 7059 N N . PRO G 2 41 ? -60.120 -7.845 -22.777 1.00 34.35 41 PRO E N 1
ATOM 7060 C CA . PRO G 2 41 ? -59.086 -6.847 -23.082 1.00 37.13 41 PRO E CA 1
ATOM 7061 C C . PRO G 2 41 ? -58.044 -7.368 -24.068 1.00 36.86 41 PRO E C 1
ATOM 7062 O O . PRO G 2 41 ? -57.464 -8.429 -23.835 1.00 42.88 41 PRO E O 1
ATOM 7066 N N . GLY G 2 42 ? -57.823 -6.635 -25.158 1.00 37.05 42 GLY E N 1
ATOM 7067 C CA . GLY G 2 42 ? -56.859 -7.030 -26.175 1.00 28.04 42 GLY E CA 1
ATOM 7068 C C . GLY G 2 42 ? -57.332 -8.157 -27.079 1.00 41.53 42 GLY E C 1
ATOM 7069 O O . GLY G 2 42 ? -56.634 -8.538 -28.023 1.00 43.17 42 GLY E O 1
ATOM 7070 N N . LYS G 2 43 ? -58.516 -8.691 -26.793 1.00 35.62 43 LYS E N 1
ATOM 7071 C CA . LYS G 2 43 ? -59.062 -9.806 -27.561 1.00 41.31 43 LYS E CA 1
ATOM 7072 C C . LYS G 2 43 ? -60.213 -9.368 -28.468 1.00 39.28 43 LYS E C 1
ATOM 7073 O O . LYS G 2 43 ? -60.509 -8.175 -28.576 1.00 37.61 43 LYS E O 1
ATOM 7079 N N . GLY G 2 44 ? -60.856 -10.334 -29.119 1.00 30.50 44 GLY E N 1
ATOM 7080 C CA . GLY G 2 44 ? -61.891 -10.040 -30.096 1.00 26.35 44 GLY E CA 1
ATOM 7081 C C . GLY G 2 44 ? -63.303 -10.108 -29.553 1.00 32.38 44 GLY E C 1
ATOM 7082 O O . GLY G 2 44 ? -63.510 -10.307 -28.355 1.00 37.04 44 GLY E O 1
ATOM 7083 N N . LEU G 2 45 ? -64.278 -9.940 -30.441 1.00 32.21 45 LEU E N 1
ATOM 7084 C CA . LEU G 2 45 ? -65.686 -9.949 -30.053 1.00 29.73 45 LEU E CA 1
ATOM 7085 C C . LEU G 2 45 ? -66.219 -11.368 -29.833 1.00 30.80 45 LEU E C 1
ATOM 7086 O O . LEU G 2 45 ? -65.966 -12.272 -30.632 1.00 27.59 45 LEU E O 1
ATOM 7091 N N . GLU G 2 46 ? -66.953 -11.561 -28.743 1.00 23.22 46 GLU E N 1
ATOM 7092 C CA . GLU G 2 46 ? -67.604 -12.841 -28.482 1.00 31.80 46 GLU E CA 1
ATOM 7093 C C . GLU G 2 46 ? -69.074 -12.613 -28.155 1.00 31.60 46 GLU E C 1
ATOM 7094 O O . GLU G 2 46 ? -69.405 -12.017 -27.127 1.00 35.45 46 GLU E O 1
ATOM 7100 N N . TRP G 2 47 ? -69.956 -13.075 -29.034 1.00 30.46 47 TRP E N 1
ATOM 7101 C CA . TRP G 2 47 ? -71.384 -12.994 -28.761 1.00 32.78 47 TRP E CA 1
ATOM 7102 C C . TRP G 2 47 ? -71.725 -13.880 -27.563 1.00 37.42 47 TRP E C 1
ATOM 7103 O O . TRP G 2 47 ? -71.263 -15.020 -27.477 1.00 27.44 47 TRP E O 1
ATOM 7114 N N . VAL G 2 48 ? -72.524 -13.353 -26.637 1.00 29.45 48 VAL E N 1
ATOM 7115 C CA . VAL G 2 48 ? -72.814 -14.057 -25.388 1.00 32.28 48 VAL E CA 1
ATOM 7116 C C . VAL G 2 48 ? -74.209 -14.666 -25.351 1.00 40.61 48 VAL E C 1
ATOM 7117 O O . VAL G 2 48 ? -74.370 -15.882 -25.219 1.00 43.46 48 VAL E O 1
ATOM 7121 N N . ALA G 2 49 ? -75.214 -13.804 -25.451 1.00 35.58 49 ALA E N 1
ATOM 7122 C CA . ALA G 2 49 ? -76.601 -14.228 -25.347 1.00 35.21 49 ALA E CA 1
ATOM 7123 C C . ALA G 2 49 ? -77.503 -13.248 -26.082 1.00 36.36 49 ALA E C 1
ATOM 7124 O O . ALA G 2 49 ? -77.107 -12.109 -26.337 1.00 34.54 49 ALA E O 1
ATOM 7126 N N . ASP G 2 50 ? -78.716 -13.688 -26.416 1.00 30.42 50 ASP E N 1
ATOM 7127 C CA . ASP G 2 50 ? -79.728 -12.775 -26.947 1.00 28.97 50 ASP E CA 1
ATOM 7128 C C . ASP G 2 50 ? -81.147 -13.148 -26.518 1.00 44.18 50 ASP E C 1
ATOM 7129 O O . ASP G 2 50 ? -81.394 -14.261 -26.046 1.00 39.11 50 ASP E O 1
ATOM 7134 N N . ILE G 2 51 ? -82.075 -12.210 -26.685 1.00 35.66 51 ILE E N 1
ATOM 7135 C CA . ILE G 2 51 ? -83.452 -12.413 -26.265 1.00 38.68 51 ILE E CA 1
ATOM 7136 C C . ILE G 2 51 ? -84.431 -11.843 -27.294 1.00 45.57 51 ILE E C 1
ATOM 7137 O O . ILE G 2 51 ? -84.208 -10.768 -27.853 1.00 34.31 51 ILE E O 1
ATOM 7142 N N . ASN G 2 52 ? -85.512 -12.574 -27.547 1.00 41.49 52 ASN E N 1
ATOM 7143 C CA . ASN G 2 52 ? -86.534 -12.134 -28.492 1.00 35.60 52 ASN E CA 1
ATOM 7144 C C . ASN G 2 52 ? -87.334 -10.940 -27.942 1.00 40.05 52 ASN E C 1
ATOM 7145 O O . ASN G 2 52 ? -87.263 -10.651 -26.746 1.00 40.19 52 ASN E O 1
ATOM 7150 N N . PRO G 2 53 ? -88.078 -10.231 -28.816 1.00 41.12 53 PRO E N 1
ATOM 7151 C CA . PRO G 2 53 ? -88.832 -9.038 -28.404 1.00 44.18 53 PRO E CA 1
ATOM 7152 C C . PRO G 2 53 ? -89.759 -9.190 -27.188 1.00 51.73 53 PRO E C 1
ATOM 7153 O O . PRO G 2 53 ? -89.690 -8.337 -26.299 1.00 51.05 53 PRO E O 1
ATOM 7157 N N . ASP G 2 54 ? -90.607 -10.217 -27.144 1.00 47.72 54 ASP E N 1
ATOM 7158 C CA . ASP G 2 54 ? -91.533 -10.361 -26.013 1.00 59.13 54 ASP E CA 1
ATOM 7159 C C . ASP G 2 54 ? -90.932 -11.107 -24.814 1.00 55.75 54 ASP E C 1
ATOM 7160 O O . ASP G 2 54 ? -91.634 -11.420 -23.849 1.00 45.14 54 ASP E O 1
ATOM 7165 N N . GLY G 2 55 ? -89.630 -11.378 -24.887 1.00 49.54 55 GLY E N 1
ATOM 7166 C CA . GLY G 2 55 ? -88.869 -11.878 -23.751 1.00 45.27 55 GLY E CA 1
ATOM 7167 C C . GLY G 2 55 ? -89.069 -13.338 -23.388 1.00 54.68 55 GLY E C 1
ATOM 7168 O O . GLY G 2 55 ? -88.899 -13.721 -22.231 1.00 60.54 55 GLY E O 1
ATOM 7169 N N . ILE G 2 56 ? -89.407 -14.156 -24.379 1.00 55.09 56 ILE E N 1
ATOM 7170 C CA . ILE G 2 56 ? -89.753 -15.554 -24.139 1.00 52.63 56 ILE E CA 1
ATOM 7171 C C . ILE G 2 56 ? -88.682 -16.519 -24.651 1.00 57.64 56 ILE E C 1
ATOM 7172 O O . ILE G 2 56 ? -88.467 -17.592 -24.081 1.00 65.47 56 ILE E O 1
ATOM 7177 N N . THR G 2 57 ? -88.005 -16.132 -25.726 1.00 53.87 57 THR E N 1
ATOM 7178 C CA . THR G 2 57 ? -86.940 -16.958 -26.283 1.00 54.65 57 THR E CA 1
ATOM 7179 C C . THR G 2 57 ? -85.566 -16.373 -25.952 1.00 52.03 57 THR E C 1
ATOM 7180 O O . THR G 2 57 ? -85.327 -15.177 -26.137 1.00 51.82 57 THR E O 1
ATOM 7184 N N . ARG G 2 58 ? -84.673 -17.225 -25.452 1.00 44.22 58 ARG E N 1
ATOM 7185 C CA . ARG G 2 58 ? -83.321 -16.814 -25.087 1.00 34.31 58 ARG E CA 1
ATOM 7186 C C . ARG G 2 58 ? -82.303 -17.824 -25.598 1.00 40.13 58 ARG E C 1
ATOM 7187 O O . ARG G 2 58 ? -82.546 -19.030 -25.567 1.00 48.82 58 ARG E O 1
ATOM 7195 N N . TYR G 2 59 ? -81.166 -17.332 -26.075 1.00 34.06 59 TYR E N 1
ATOM 7196 C CA . TYR G 2 59 ? -80.065 -18.213 -26.437 1.00 40.27 59 TYR E CA 1
ATOM 7197 C C . TYR G 2 59 ? -78.813 -17.787 -25.688 1.00 42.91 59 TYR E C 1
ATOM 7198 O O . TYR G 2 59 ? -78.646 -16.609 -25.373 1.00 45.13 59 TYR E O 1
ATOM 7207 N N . TYR G 2 60 ? -77.960 -18.755 -25.373 1.00 44.61 60 TYR E N 1
ATOM 7208 C CA . TYR G 2 60 ? -76.713 -18.492 -24.666 1.00 33.29 60 TYR E CA 1
ATOM 7209 C C . TYR G 2 60 ? -75.618 -19.338 -25.299 1.00 33.02 60 TYR E C 1
ATOM 7210 O O . TYR G 2 60 ? -75.891 -20.412 -25.834 1.00 36.09 60 TYR E O 1
ATOM 7219 N N . ILE G 2 61 ? -74.379 -18.858 -25.250 1.00 34.38 61 ILE E N 1
ATOM 7220 C CA . ILE G 2 61 ? -73.242 -19.711 -25.577 1.00 41.42 61 ILE E CA 1
ATOM 7221 C C . ILE G 2 61 ? -73.086 -20.769 -24.481 1.00 44.03 61 ILE E C 1
ATOM 7222 O O . ILE G 2 61 ? -73.586 -20.590 -23.366 1.00 43.57 61 ILE E O 1
ATOM 7227 N N . ASP G 2 62 ? -72.396 -21.862 -24.796 1.00 43.63 62 ASP E N 1
ATOM 7228 C CA . ASP G 2 62 ? -72.231 -22.968 -23.850 1.00 49.61 62 ASP E CA 1
ATOM 7229 C C . ASP G 2 62 ? -71.475 -22.583 -22.573 1.00 57.42 62 ASP E C 1
ATOM 7230 O O . ASP G 2 62 ? -71.644 -23.217 -21.533 1.00 58.57 62 ASP E O 1
ATOM 7235 N N . ALA G 2 63 ? -70.655 -21.539 -22.652 1.00 47.56 63 ALA E N 1
ATOM 7236 C CA . ALA G 2 63 ? -69.779 -21.166 -21.542 1.00 44.81 63 ALA E CA 1
ATOM 7237 C C . ALA G 2 63 ? -70.492 -20.395 -20.432 1.00 42.05 63 ALA E C 1
ATOM 7238 O O . ALA G 2 63 ? -69.994 -20.312 -19.307 1.00 40.78 63 ALA E O 1
ATOM 7240 N N . VAL G 2 64 ? -71.653 -19.831 -20.751 1.00 38.47 64 VAL E N 1
ATOM 7241 C CA . VAL G 2 64 ? -72.416 -19.046 -19.783 1.00 44.28 64 VAL E CA 1
ATOM 7242 C C . VAL G 2 64 ? -73.740 -19.721 -19.442 1.00 50.76 64 VAL E C 1
ATOM 7243 O O . VAL G 2 64 ? -74.487 -19.256 -18.573 1.00 41.28 64 VAL E O 1
ATOM 7247 N N . LYS G 2 65 ? -74.025 -20.817 -20.139 1.00 46.91 65 LYS E N 1
ATOM 7248 C CA . LYS G 2 65 ? -75.265 -21.560 -19.937 1.00 50.94 65 LYS E CA 1
ATOM 7249 C C . LYS G 2 65 ? -75.381 -22.066 -18.502 1.00 51.62 65 LYS E C 1
ATOM 7250 O O . LYS G 2 65 ? -74.518 -22.804 -18.027 1.00 58.83 65 LYS E O 1
ATOM 7256 N N . GLY G 2 66 ? -76.437 -21.649 -17.809 1.00 47.33 66 GLY E N 1
ATOM 7257 C CA . GLY G 2 66 ? -76.643 -22.043 -16.427 1.00 42.67 66 GLY E CA 1
ATOM 7258 C C . GLY G 2 66 ? -76.193 -20.966 -15.457 1.00 56.64 66 GLY E C 1
ATOM 7259 O O . GLY G 2 66 ? -76.716 -20.862 -14.346 1.00 53.01 66 GLY E O 1
ATOM 7260 N N . ARG G 2 67 ? -75.221 -20.162 -15.882 1.00 54.34 67 ARG E N 1
ATOM 7261 C CA . ARG G 2 67 ? -74.684 -19.088 -15.050 1.00 52.16 67 ARG E CA 1
ATOM 7262 C C . ARG G 2 67 ? -75.333 -17.745 -15.382 1.00 49.03 67 ARG E C 1
ATOM 7263 O O . ARG G 2 67 ? -75.712 -16.984 -14.485 1.00 48.63 67 ARG E O 1
ATOM 7271 N N . PHE G 2 68 ? -75.474 -17.464 -16.675 1.00 46.56 68 PHE E N 1
ATOM 7272 C CA . PHE G 2 68 ? -76.006 -16.177 -17.120 1.00 42.87 68 PHE E CA 1
ATOM 7273 C C . PHE G 2 68 ? -77.505 -16.255 -17.402 1.00 42.64 68 PHE E C 1
ATOM 7274 O O . PHE G 2 68 ? -78.025 -17.303 -17.789 1.00 38.06 68 PHE E O 1
ATOM 7282 N N . THR G 2 69 ? -78.194 -15.139 -17.201 1.00 41.16 69 THR E N 1
ATOM 7283 C CA . THR G 2 69 ? -79.624 -15.067 -17.461 1.00 47.77 69 THR E CA 1
ATOM 7284 C C . THR G 2 69 ? -79.965 -13.709 -18.053 1.00 46.97 69 THR E C 1
ATOM 7285 O O . THR G 2 69 ? -79.926 -12.690 -17.359 1.00 45.86 69 THR E O 1
ATOM 7289 N N . ILE G 2 70 ? -80.278 -13.698 -19.345 1.00 39.22 70 ILE E N 1
ATOM 7290 C CA . ILE G 2 70 ? -80.659 -12.465 -20.028 1.00 40.12 70 ILE E CA 1
ATOM 7291 C C . ILE G 2 70 ? -82.160 -12.227 -19.885 1.00 39.42 70 ILE E C 1
ATOM 7292 O O . ILE G 2 70 ? -82.958 -13.157 -19.999 1.00 43.57 70 ILE E O 1
ATOM 7297 N N . SER G 2 71 ? -82.537 -10.984 -19.608 1.00 34.93 71 SER E N 1
ATOM 7298 C CA . SER G 2 71 ? -83.944 -10.627 -19.485 1.00 42.28 71 SER E CA 1
ATOM 7299 C C . SER G 2 71 ? -84.147 -9.204 -19.984 1.00 43.53 71 SER E C 1
ATOM 7300 O O . SER G 2 71 ? -83.177 -8.493 -20.261 1.00 41.38 71 SER E O 1
ATOM 7303 N N . ARG G 2 72 ? -85.406 -8.789 -20.096 1.00 41.25 72 ARG E N 1
ATOM 7304 C CA . ARG G 2 72 ? -85.728 -7.439 -20.549 1.00 43.83 72 ARG E CA 1
ATOM 7305 C C . ARG G 2 72 ? -87.010 -6.940 -19.896 1.00 43.91 72 ARG E C 1
ATOM 7306 O O . ARG G 2 72 ? -87.874 -7.733 -19.517 1.00 48.44 72 ARG E O 1
ATOM 7314 N N . ASP G 2 73 ? -87.120 -5.624 -19.748 1.00 40.54 73 ASP E N 1
ATOM 7315 C CA . ASP G 2 73 ? -88.388 -5.008 -19.392 1.00 43.12 73 ASP E CA 1
ATOM 7316 C C . ASP G 2 73 ? -88.740 -3.989 -20.462 1.00 43.38 73 ASP E C 1
ATOM 7317 O O . ASP G 2 73 ? -88.184 -2.888 -20.492 1.00 41.21 73 ASP E O 1
ATOM 7322 N N . ASN G 2 74 ? -89.660 -4.366 -21.344 1.00 47.55 74 ASN E N 1
ATOM 7323 C CA . ASN G 2 74 ? -90.025 -3.527 -22.476 1.00 39.78 74 ASN E CA 1
ATOM 7324 C C . ASN G 2 74 ? -90.730 -2.245 -22.051 1.00 41.10 74 ASN E C 1
ATOM 7325 O O . ASN G 2 74 ? -90.645 -1.226 -22.732 1.00 48.26 74 ASN E O 1
ATOM 7330 N N . ALA G 2 75 ? -91.417 -2.298 -20.916 1.00 43.07 75 ALA E N 1
ATOM 7331 C CA . ALA G 2 75 ? -92.036 -1.104 -20.353 1.00 50.08 75 ALA E CA 1
ATOM 7332 C C . ALA G 2 75 ? -90.969 -0.076 -19.982 1.00 52.72 75 ALA E C 1
ATOM 7333 O O . ALA G 2 75 ? -91.191 1.129 -20.098 1.00 49.26 75 ALA E O 1
ATOM 7335 N N . LYS G 2 76 ? -89.811 -0.564 -19.537 1.00 57.31 76 LYS E N 1
ATOM 7336 C CA . LYS G 2 76 ? -88.698 0.302 -19.148 1.00 53.03 76 LYS E CA 1
ATOM 7337 C C . LYS G 2 76 ? -87.673 0.511 -20.260 1.00 48.88 76 LYS E C 1
ATOM 7338 O O . LYS G 2 76 ? -86.724 1.278 -20.087 1.00 53.39 76 LYS E O 1
ATOM 7344 N N . SER G 2 77 ? -87.867 -0.164 -21.392 1.00 50.83 77 SER E N 1
ATOM 7345 C CA . SER G 2 77 ? -86.890 -0.156 -22.481 1.00 47.77 77 SER E CA 1
ATOM 7346 C C . SER G 2 77 ? -85.508 -0.566 -21.973 1.00 43.94 77 SER E C 1
ATOM 7347 O O . SER G 2 77 ? -84.496 0.052 -22.316 1.00 37.15 77 SER E O 1
ATOM 7350 N N . SER G 2 78 ? -85.476 -1.608 -21.150 1.00 40.05 78 SER E N 1
ATOM 7351 C CA . SER G 2 78 ? -84.235 -2.019 -20.513 1.00 39.86 78 SER E CA 1
ATOM 7352 C C . SER G 2 78 ? -83.889 -3.483 -20.749 1.00 41.89 78 SER E C 1
ATOM 7353 O O . SER G 2 78 ? -84.767 -4.350 -20.783 1.00 37.40 78 SER E O 1
ATOM 7356 N N . LEU G 2 79 ? -82.594 -3.740 -20.916 1.00 41.21 79 LEU E N 1
ATOM 7357 C CA . LEU G 2 79 ? -82.080 -5.091 -21.114 1.00 40.78 79 LEU E CA 1
ATOM 7358 C C . LEU G 2 79 ? -81.232 -5.483 -19.906 1.00 39.43 79 LEU E C 1
ATOM 7359 O O . LEU G 2 79 ? -80.553 -4.638 -19.320 1.00 37.31 79 LEU E O 1
ATOM 7364 N N . TYR G 2 80 ? -81.267 -6.755 -19.524 1.00 38.85 80 TYR E N 1
ATOM 7365 C CA . TYR G 2 80 ? -80.514 -7.184 -18.350 1.00 34.65 80 TYR E CA 1
ATOM 7366 C C . TYR G 2 80 ? -79.671 -8.423 -18.583 1.00 39.64 80 TYR E C 1
ATOM 7367 O O . TYR G 2 80 ? -80.032 -9.304 -19.368 1.00 36.73 80 TYR E O 1
ATOM 7376 N N . LEU G 2 81 ? -78.534 -8.469 -17.898 1.00 36.39 81 LEU E N 1
ATOM 7377 C CA . LEU G 2 81 ? -77.719 -9.672 -17.845 1.00 37.68 81 LEU E CA 1
ATOM 7378 C C . LEU G 2 81 ? -77.393 -9.974 -16.385 1.00 47.28 81 LEU E C 1
ATOM 7379 O O . LEU G 2 81 ? -76.720 -9.188 -15.711 1.00 43.62 81 LEU E O 1
ATOM 7384 N N . GLN G 2 82 ? -77.907 -11.097 -15.894 1.00 47.84 82 GLN E N 1
ATOM 7385 C CA . GLN G 2 82 ? -77.612 -11.558 -14.543 1.00 41.93 82 GLN E CA 1
ATOM 7386 C C . GLN G 2 82 ? -76.480 -12.569 -14.625 1.00 41.54 82 GLN E C 1
ATOM 7387 O O . GLN G 2 82 ? -76.655 -13.658 -15.175 1.00 46.85 82 GLN E O 1
ATOM 7393 N N . MET G 2 83 ? -75.317 -12.208 -14.089 1.00 46.83 83 MET E N 1
ATOM 7394 C CA . MET G 2 83 ? -74.124 -13.042 -14.223 1.00 54.81 83 MET E CA 1
ATOM 7395 C C . MET G 2 83 ? -73.717 -13.680 -12.890 1.00 55.60 83 MET E C 1
ATOM 7396 O O . MET G 2 83 ? -73.203 -13.000 -12.000 1.00 54.62 83 MET E O 1
ATOM 7401 N N . ASN G 2 84 ? -73.947 -14.985 -12.760 1.00 46.58 84 ASN E N 1
ATOM 7402 C CA . ASN G 2 84 ? -73.594 -15.714 -11.543 1.00 45.66 84 ASN E CA 1
ATOM 7403 C C . ASN G 2 84 ? -72.318 -16.536 -11.694 1.00 49.93 84 ASN E C 1
ATOM 7404 O O . ASN G 2 84 ? -71.895 -16.831 -12.816 1.00 49.77 84 ASN E O 1
ATOM 7409 N N . SER G 2 85 ? -71.720 -16.903 -10.560 1.00 52.72 85 SER E N 1
ATOM 7410 C CA . SER G 2 85 ? -70.540 -17.767 -10.534 1.00 50.87 85 SER E CA 1
ATOM 7411 C C . SER G 2 85 ? -69.436 -17.263 -11.454 1.00 46.03 85 SER E C 1
ATOM 7412 O O . SER G 2 85 ? -68.886 -18.026 -12.252 1.00 46.86 85 SER E O 1
ATOM 7415 N N . LEU G 2 86 ? -69.123 -15.976 -11.343 1.00 45.62 86 LEU E N 1
ATOM 7416 C CA . LEU G 2 86 ? -68.149 -15.350 -12.229 1.00 49.35 86 LEU E CA 1
ATOM 7417 C C . LEU G 2 86 ? -66.738 -15.901 -12.040 1.00 46.65 86 LEU E C 1
ATOM 7418 O O . LEU G 2 86 ? -66.313 -16.188 -10.921 1.00 49.40 86 LEU E O 1
ATOM 7423 N N . GLY G 2 87 ? -66.032 -16.070 -13.152 1.00 43.42 87 GLY E N 1
ATOM 7424 C CA . GLY G 2 87 ? -64.637 -16.472 -13.133 1.00 41.06 87 GLY E CA 1
ATOM 7425 C C . GLY G 2 87 ? -63.814 -15.511 -13.971 1.00 50.12 87 GLY E C 1
ATOM 7426 O O . GLY G 2 87 ? -64.363 -14.595 -14.579 1.00 55.45 87 GLY E O 1
ATOM 7427 N N . ALA G 2 88 ? -62.502 -15.719 -14.018 1.00 51.48 88 ALA E N 1
ATOM 7428 C CA . ALA G 2 88 ? -61.612 -14.831 -14.768 1.00 52.53 88 ALA E CA 1
ATOM 7429 C C . ALA G 2 88 ? -61.900 -14.838 -16.271 1.00 48.30 88 ALA E C 1
ATOM 7430 O O . ALA G 2 88 ? -61.549 -13.893 -16.979 1.00 44.52 88 ALA E O 1
ATOM 7432 N N . GLU G 2 89 ? -62.535 -15.904 -16.753 1.00 46.18 89 GLU E N 1
ATOM 7433 C CA . GLU G 2 89 ? -62.897 -16.014 -18.165 1.00 50.74 89 GLU E CA 1
ATOM 7434 C C . GLU G 2 89 ? -64.040 -15.070 -18.550 1.00 42.58 89 GLU E C 1
ATOM 7435 O O . GLU G 2 89 ? -64.357 -14.915 -19.732 1.00 39.16 89 GLU E O 1
ATOM 7441 N N . ASP G 2 90 ? -64.659 -14.447 -17.551 1.00 41.06 90 ASP E N 1
ATOM 7442 C CA . ASP G 2 90 ? -65.787 -13.553 -17.790 1.00 38.17 90 ASP E CA 1
ATOM 7443 C C . ASP G 2 90 ? -65.365 -12.086 -17.756 1.00 42.80 90 ASP E C 1
ATOM 7444 O O . ASP G 2 90 ? -66.167 -11.191 -18.035 1.00 41.98 90 ASP E O 1
ATOM 7449 N N . THR G 2 91 ? -64.103 -11.844 -17.415 1.00 34.87 91 THR E N 1
ATOM 7450 C CA . THR G 2 91 ? -63.561 -10.488 -17.424 1.00 36.48 91 THR E CA 1
ATOM 7451 C C . THR G 2 91 ? -63.536 -9.945 -18.853 1.00 34.89 91 THR E C 1
ATOM 7452 O O . THR G 2 91 ? -62.839 -10.479 -19.717 1.00 33.46 91 THR E O 1
ATOM 7456 N N . ALA G 2 92 ? -64.307 -8.887 -19.092 1.00 33.36 92 ALA E N 1
ATOM 7457 C CA . ALA G 2 92 ? -64.458 -8.317 -20.431 1.00 33.53 92 ALA E CA 1
ATOM 7458 C C . ALA G 2 92 ? -65.251 -7.020 -20.402 1.00 31.61 92 ALA E C 1
ATOM 7459 O O . ALA G 2 92 ? -65.918 -6.708 -19.411 1.00 29.10 92 ALA E O 1
ATOM 7461 N N . VAL G 2 93 ? -65.175 -6.266 -21.496 1.00 26.33 93 VAL E N 1
ATOM 7462 C CA . VAL G 2 93 ? -66.130 -5.188 -21.733 1.00 31.23 93 VAL E CA 1
ATOM 7463 C C . VAL G 2 93 ? -67.400 -5.846 -22.254 1.00 28.73 93 VAL E C 1
ATOM 7464 O O . VAL G 2 93 ? -67.331 -6.709 -23.134 1.00 28.28 93 VAL E O 1
ATOM 7468 N N . TYR G 2 94 ? -68.549 -5.468 -21.701 1.00 23.65 94 TYR E N 1
ATOM 7469 C CA . TYR G 2 94 ? -69.826 -6.031 -22.138 1.00 28.26 94 TYR E CA 1
ATOM 7470 C C . TYR G 2 94 ? -70.673 -5.021 -22.902 1.00 32.27 94 TYR E C 1
ATOM 7471 O O . TYR G 2 94 ? -71.054 -3.978 -22.361 1.00 26.27 94 TYR E O 1
ATOM 7480 N N . TYR G 2 95 ? -70.964 -5.342 -24.161 1.00 29.59 95 TYR E N 1
ATOM 7481 C CA . TYR G 2 95 ? -71.757 -4.467 -25.017 1.00 22.82 95 TYR E CA 1
ATOM 7482 C C . TYR G 2 95 ? -73.220 -4.875 -25.067 1.00 32.08 95 TYR E C 1
ATOM 7483 O O . TYR G 2 95 ? -73.547 -6.066 -25.128 1.00 28.46 95 TYR E O 1
ATOM 7492 N N . CYS G 2 96 ? -74.092 -3.871 -25.034 1.00 29.34 96 CYS E N 1
ATOM 7493 C CA . CYS G 2 96 ? -75.497 -4.036 -25.378 1.00 29.81 96 CYS E CA 1
ATOM 7494 C C . CYS G 2 96 ? -75.597 -3.811 -26.890 1.00 26.41 96 CYS E C 1
ATOM 7495 O O . CYS G 2 96 ? -75.026 -2.853 -27.409 1.00 29.01 96 CYS E O 1
ATOM 7498 N N . ALA G 2 97 ? -76.297 -4.689 -27.603 1.00 26.68 97 ALA E N 1
ATOM 7499 C CA . ALA G 2 97 ? -76.394 -4.560 -29.060 1.00 31.30 97 ALA E CA 1
ATOM 7500 C C . ALA G 2 97 ? -77.776 -4.907 -29.625 1.00 34.29 97 ALA E C 1
ATOM 7501 O O . ALA G 2 97 ? -78.386 -5.906 -29.235 1.00 35.72 97 ALA E O 1
ATOM 7503 N N . ARG G 2 98 ? -78.261 -4.078 -30.550 1.00 37.02 98 ARG E N 1
ATOM 7504 C CA . ARG G 2 98 ? -79.546 -4.328 -31.208 1.00 27.81 98 ARG E CA 1
ATOM 7505 C C . ARG G 2 98 ? -79.370 -5.132 -32.498 1.00 29.29 98 ARG E C 1
ATOM 7506 O O . ARG G 2 98 ? -78.467 -4.861 -33.293 1.00 26.62 98 ARG E O 1
ATOM 7514 N N . GLU G 2 99 ? -80.228 -6.128 -32.697 1.00 29.36 99 GLU E N 1
ATOM 7515 C CA . GLU G 2 99 ? -80.153 -6.966 -33.888 1.00 28.84 99 GLU E CA 1
ATOM 7516 C C . GLU G 2 99 ? -81.036 -6.418 -35.002 1.00 29.30 99 GLU E C 1
ATOM 7517 O O . GLU G 2 99 ? -82.141 -5.929 -34.747 1.00 27.78 99 GLU E O 1
ATOM 7523 N N . PHE G 2 100 ? -80.543 -6.507 -36.235 1.00 23.96 100 PHE E N 1
ATOM 7524 C CA . PHE G 2 100 ? -81.279 -6.032 -37.399 1.00 22.41 100 PHE E CA 1
ATOM 7525 C C . PHE G 2 100 ? -81.402 -7.116 -38.471 1.00 28.94 100 PHE E C 1
ATOM 7526 O O . PHE G 2 100 ? -80.429 -7.820 -38.779 1.00 26.76 100 PHE E O 1
ATOM 7534 N N . HIS G 2 101 ? -82.605 -7.253 -39.024 1.00 26.79 101 HIS E N 1
ATOM 7535 C CA . HIS G 2 101 ? -82.846 -8.160 -40.143 1.00 31.07 101 HIS E CA 1
ATOM 7536 C C . HIS G 2 101 ? -83.172 -7.368 -41.404 1.00 27.78 101 HIS E C 1
ATOM 7537 O O . HIS G 2 101 ? -84.125 -6.588 -41.426 1.00 37.49 101 HIS E O 1
ATOM 7544 N N . SER G 2 102 ? -82.382 -7.578 -42.452 1.00 26.15 102 SER E N 1
ATOM 7545 C CA . SER G 2 102 ? -82.551 -6.854 -43.709 1.00 34.38 102 SER E CA 1
ATOM 7546 C C . SER G 2 102 ? -83.506 -7.586 -44.643 1.00 42.04 102 SER E C 1
ATOM 7547 O O . SER G 2 102 ? -83.868 -7.074 -45.703 1.00 37.85 102 SER E O 1
ATOM 7550 N N . GLY G 2 103 ? -83.916 -8.786 -44.249 1.00 32.88 103 GLY E N 1
ATOM 7551 C CA . GLY G 2 103 ? -84.663 -9.651 -45.143 1.00 33.06 103 GLY E CA 1
ATOM 7552 C C . GLY G 2 103 ? -83.737 -10.732 -45.666 1.00 34.23 103 GLY E C 1
ATOM 7553 O O . GLY G 2 103 ? -84.184 -11.785 -46.125 1.00 44.04 103 GLY E O 1
ATOM 7554 N N . LEU G 2 104 ? -82.437 -10.455 -45.602 1.00 34.56 104 LEU E N 1
ATOM 7555 C CA . LEU G 2 104 ? -81.415 -11.447 -45.911 1.00 42.05 104 LEU E CA 1
ATOM 7556 C C . LEU G 2 104 ? -80.819 -11.989 -44.614 1.00 42.59 104 LEU E C 1
ATOM 7557 O O . LEU G 2 104 ? -81.308 -12.976 -44.053 1.00 33.25 104 LEU E O 1
ATOM 7562 N N . GLY G 2 105 ? -79.771 -11.326 -44.130 1.00 38.50 105 GLY E N 1
ATOM 7563 C CA . GLY G 2 105 ? -79.054 -11.791 -42.955 1.00 27.89 105 GLY E CA 1
ATOM 7564 C C . GLY G 2 105 ? -79.295 -10.987 -41.689 1.00 29.30 105 GLY E C 1
ATOM 7565 O O . GLY G 2 105 ? -80.080 -10.037 -41.680 1.00 32.61 105 GLY E O 1
ATOM 7566 N N . TRP G 2 106 ? -78.615 -11.378 -40.616 1.00 32.29 106 TRP E N 1
ATOM 7567 C CA . TRP G 2 106 ? -78.744 -10.705 -39.329 1.00 28.18 106 TRP E CA 1
ATOM 7568 C C . TRP G 2 106 ? -77.416 -10.094 -38.893 1.00 29.67 106 TRP E C 1
ATOM 7569 O O . TRP G 2 106 ? -76.365 -10.734 -38.993 1.00 27.61 106 TRP E O 1
ATOM 7580 N N . HIS G 2 107 ? -77.464 -8.852 -38.419 1.00 27.38 107 HIS E N 1
ATOM 7581 C CA . HIS G 2 107 ? -76.265 -8.173 -37.930 1.00 27.74 107 HIS E CA 1
ATOM 7582 C C . HIS G 2 107 ? -76.636 -7.109 -36.904 1.00 25.45 107 HIS E C 1
ATOM 7583 O O . HIS G 2 107 ? -77.816 -6.805 -36.713 1.00 26.67 107 HIS E O 1
ATOM 7590 N N . PHE G 2 108 ? -75.631 -6.554 -36.236 1.00 26.42 108 PHE E N 1
ATOM 7591 C CA . PHE G 2 108 ? -75.869 -5.557 -35.197 1.00 26.32 108 PHE E CA 1
ATOM 7592 C C . PHE G 2 108 ? -75.774 -4.137 -35.748 1.00 25.22 108 PHE E C 1
ATOM 7593 O O . PHE G 2 108 ? -74.715 -3.728 -36.234 1.00 31.16 108 PHE E O 1
ATOM 7601 N N . ASP G 2 109 ? -76.876 -3.391 -35.666 1.00 16.83 109 ASP E N 1
ATOM 7602 C CA . ASP G 2 109 ? -76.933 -2.035 -36.222 1.00 29.17 109 ASP E CA 1
ATOM 7603 C C . ASP G 2 109 ? -76.877 -0.940 -35.155 1.00 25.80 109 ASP E C 1
ATOM 7604 O O . ASP G 2 109 ? -76.910 0.249 -35.478 1.00 36.22 109 ASP E O 1
ATOM 7609 N N . LEU G 2 110 ? -76.808 -1.346 -33.889 1.00 28.52 110 LEU E N 1
ATOM 7610 C CA . LEU G 2 110 ? -76.758 -0.399 -32.772 1.00 26.47 110 LEU E CA 1
ATOM 7611 C C . LEU G 2 110 ? -76.012 -0.991 -31.575 1.00 26.88 110 LEU E C 1
ATOM 7612 O O . LEU G 2 110 ? -76.291 -2.117 -31.158 1.00 24.68 110 LEU E O 1
ATOM 7617 N N . TRP G 2 111 ? -75.063 -0.230 -31.032 1.00 31.09 111 TRP E N 1
ATOM 7618 C CA . TRP G 2 111 ? -74.268 -0.672 -29.886 1.00 24.91 111 TRP E CA 1
ATOM 7619 C C . TRP G 2 111 ? -74.231 0.397 -28.801 1.00 31.74 111 TRP E C 1
ATOM 7620 O O . TRP G 2 111 ? -74.476 1.575 -29.070 1.00 28.34 111 TRP E O 1
ATOM 7631 N N . GLY G 2 112 ? -73.904 -0.014 -27.579 1.00 35.11 112 GLY E N 1
ATOM 7632 C CA . GLY G 2 112 ? -73.577 0.931 -26.526 1.00 29.41 112 GLY E CA 1
ATOM 7633 C C . GLY G 2 112 ? -72.069 1.101 -26.435 1.00 26.53 112 GLY E C 1
ATOM 7634 O O . GLY G 2 112 ? -71.326 0.460 -27.183 1.00 26.57 112 GLY E O 1
ATOM 7635 N N . ARG G 2 113 ? -71.616 1.959 -25.524 1.00 32.92 113 ARG E N 1
ATOM 7636 C CA . ARG G 2 113 ? -70.186 2.157 -25.289 1.00 31.89 113 ARG E CA 1
ATOM 7637 C C . ARG G 2 113 ? -69.565 0.913 -24.664 1.00 38.21 113 ARG E C 1
ATOM 7638 O O . ARG G 2 113 ? -68.360 0.669 -24.790 1.00 28.90 113 ARG E O 1
ATOM 7646 N N . GLY G 2 114 ? -70.399 0.129 -23.986 1.00 25.46 114 GLY E N 1
ATOM 7647 C CA . GLY G 2 114 ? -69.935 -1.041 -23.263 1.00 32.62 114 GLY E CA 1
ATOM 7648 C C . GLY G 2 114 ? -69.577 -0.718 -21.823 1.00 39.04 114 GLY E C 1
ATOM 7649 O O . GLY G 2 114 ? -69.305 0.440 -21.490 1.00 29.95 114 GLY E O 1
ATOM 7650 N N . THR G 2 115 ? -69.581 -1.738 -20.967 1.00 35.80 115 THR E N 1
ATOM 7651 C CA . THR G 2 115 ? -69.168 -1.574 -19.574 1.00 36.93 115 THR E CA 1
ATOM 7652 C C . THR G 2 115 ? -68.217 -2.693 -19.146 1.00 37.72 115 THR E C 1
ATOM 7653 O O . THR G 2 115 ? -68.415 -3.862 -19.494 1.00 34.45 115 THR E O 1
ATOM 7657 N N . LEU G 2 116 ? -67.175 -2.327 -18.404 1.00 38.42 116 LEU E N 1
ATOM 7658 C CA . LEU G 2 116 ? -66.120 -3.276 -18.047 1.00 35.54 116 LEU E CA 1
ATOM 7659 C C . LEU G 2 116 ? -66.439 -4.096 -16.797 1.00 36.21 116 LEU E C 1
ATOM 7660 O O . LEU G 2 116 ? -66.733 -3.544 -15.737 1.00 28.97 116 LEU E O 1
ATOM 7665 N N . VAL G 2 117 ? -66.381 -5.417 -16.929 1.00 28.12 117 VAL E N 1
ATOM 7666 C CA . VAL G 2 117 ? -66.547 -6.301 -15.783 1.00 27.78 117 VAL E CA 1
ATOM 7667 C C . VAL G 2 117 ? -65.217 -6.982 -15.476 1.00 31.86 117 VAL E C 1
ATOM 7668 O O . VAL G 2 117 ? -64.669 -7.706 -16.313 1.00 29.08 117 VAL E O 1
ATOM 7672 N N . THR G 2 118 ? -64.694 -6.728 -14.281 1.00 32.79 118 THR E N 1
ATOM 7673 C CA . THR G 2 118 ? -63.413 -7.294 -13.873 1.00 38.62 118 THR E CA 1
ATOM 7674 C C . THR G 2 118 ? -63.596 -8.273 -12.714 1.00 34.03 118 THR E C 1
ATOM 7675 O O . THR G 2 118 ? -64.078 -7.904 -11.640 1.00 33.98 118 THR E O 1
ATOM 7679 N N . VAL G 2 119 ? -63.217 -9.526 -12.945 1.00 31.27 119 VAL E N 1
ATOM 7680 C CA . VAL G 2 119 ? -63.326 -10.559 -11.922 1.00 45.69 119 VAL E CA 1
ATOM 7681 C C . VAL G 2 119 ? -62.004 -10.690 -11.172 1.00 38.57 119 VAL E C 1
ATOM 7682 O O . VAL G 2 119 ? -61.053 -11.293 -11.674 1.00 42.88 119 VAL E O 1
ATOM 7686 N N . SER G 2 120 ? -61.944 -10.111 -9.975 1.00 40.65 120 SER E N 1
ATOM 7687 C CA . SER G 2 120 ? -60.718 -10.135 -9.177 1.00 40.83 120 SER E CA 1
ATOM 7688 C C . SER G 2 120 ? -61.002 -10.322 -7.689 1.00 45.54 120 SER E C 1
ATOM 7689 O O . SER G 2 120 ? -62.046 -9.908 -7.183 1.00 38.20 120 SER E O 1
ATOM 7692 N N . SER G 2 121 ? -60.060 -10.952 -6.996 1.00 36.74 121 SER E N 1
ATOM 7693 C CA . SER G 2 121 ? -60.128 -11.091 -5.547 1.00 37.36 121 SER E CA 1
ATOM 7694 C C . SER G 2 121 ? -59.615 -9.815 -4.892 1.00 40.75 121 SER E C 1
ATOM 7695 O O . SER G 2 121 ? -59.866 -9.560 -3.716 1.00 45.62 121 SER E O 1
ATOM 7698 N N . ALA G 2 122 ? -58.900 -9.011 -5.675 1.00 33.95 122 ALA E N 1
ATOM 7699 C CA . ALA G 2 122 ? -58.186 -7.841 -5.161 1.00 35.78 122 ALA E CA 1
ATOM 7700 C C . ALA G 2 122 ? -59.095 -6.669 -4.797 1.00 32.40 122 ALA E C 1
ATOM 7701 O O . ALA G 2 122 ? -60.225 -6.574 -5.269 1.00 35.33 122 ALA E O 1
ATOM 7703 N N . SER G 2 123 ? -58.578 -5.765 -3.969 1.00 38.35 123 SER E N 1
ATOM 7704 C CA . SER G 2 123 ? -59.329 -4.590 -3.537 1.00 41.76 123 SER E CA 1
ATOM 7705 C C . SER G 2 123 ? -59.272 -3.477 -4.571 1.00 42.89 123 SER E C 1
ATOM 7706 O O . SER G 2 123 ? -58.314 -3.382 -5.333 1.00 40.27 123 SER E O 1
ATOM 7709 N N . THR G 2 124 ? -60.303 -2.637 -4.592 1.00 40.94 124 THR E N 1
ATOM 7710 C CA . THR G 2 124 ? -60.307 -1.447 -5.439 1.00 33.94 124 THR E CA 1
ATOM 7711 C C . THR G 2 124 ? -59.358 -0.403 -4.856 1.00 41.70 124 THR E C 1
ATOM 7712 O O . THR G 2 124 ? -59.419 -0.112 -3.660 1.00 38.57 124 THR E O 1
ATOM 7716 N N . LYS G 2 125 ? -58.481 0.155 -5.688 1.00 31.11 125 LYS E N 1
ATOM 7717 C CA . LYS G 2 125 ? -57.588 1.225 -5.243 1.00 41.24 125 LYS E CA 1
ATOM 7718 C C . LYS G 2 125 ? -57.619 2.426 -6.190 1.00 42.79 125 LYS E C 1
ATOM 7719 O O . LYS G 2 125 ? -57.429 2.283 -7.399 1.00 40.15 125 LYS E O 1
ATOM 7725 N N . GLY G 2 126 ? -57.857 3.610 -5.632 1.00 39.98 126 GLY E N 1
ATOM 7726 C CA . GLY G 2 126 ? -57.884 4.831 -6.418 1.00 31.44 126 GLY E CA 1
ATOM 7727 C C . GLY G 2 126 ? -56.492 5.333 -6.740 1.00 32.00 126 GLY E C 1
ATOM 7728 O O . GLY G 2 126 ? -55.540 5.029 -6.023 1.00 37.81 126 GLY E O 1
ATOM 7729 N N . PRO G 2 127 ? -56.369 6.115 -7.820 1.00 31.88 127 PRO E N 1
ATOM 7730 C CA . PRO G 2 127 ? -55.059 6.583 -8.278 1.00 34.42 127 PRO E CA 1
ATOM 7731 C C . PRO G 2 127 ? -54.606 7.847 -7.562 1.00 37.65 127 PRO E C 1
ATOM 7732 O O . PRO G 2 127 ? -55.430 8.574 -7.010 1.00 39.29 127 PRO E O 1
ATOM 7736 N N . SER G 2 128 ? -53.299 8.085 -7.561 1.00 35.12 128 SER E N 1
ATOM 7737 C CA . SER G 2 128 ? -52.751 9.372 -7.165 1.00 31.04 128 SER E CA 1
ATOM 7738 C C . SER G 2 128 ? -52.424 10.111 -8.455 1.00 32.39 128 SER E C 1
ATOM 7739 O O . SER G 2 128 ? -51.975 9.495 -9.423 1.00 34.66 128 SER E O 1
ATOM 7742 N N . VAL G 2 129 ? -52.652 11.421 -8.481 1.00 34.46 129 VAL E N 1
ATOM 7743 C CA . VAL G 2 129 ? -52.440 12.199 -9.701 1.00 25.86 129 VAL E CA 1
ATOM 7744 C C . VAL G 2 129 ? -51.303 13.214 -9.529 1.00 35.52 129 VAL E C 1
ATOM 7745 O O . VAL G 2 129 ? -51.318 14.022 -8.601 1.00 43.35 129 VAL E O 1
ATOM 7749 N N . PHE G 2 130 ? -50.318 13.167 -10.424 1.00 30.98 130 PHE E N 1
ATOM 7750 C CA . PHE G 2 130 ? -49.174 14.070 -10.350 1.00 32.59 130 PHE E CA 1
ATOM 7751 C C . PHE G 2 130 ? -48.983 14.833 -11.659 1.00 32.10 130 PHE E C 1
ATOM 7752 O O . PHE G 2 130 ? -49.195 14.279 -12.738 1.00 31.85 130 PHE E O 1
ATOM 7760 N N . PRO G 2 131 ? -48.585 16.114 -11.566 1.00 40.57 131 PRO E N 1
ATOM 7761 C CA . PRO G 2 131 ? -48.374 16.924 -12.769 1.00 32.15 131 PRO E CA 1
ATOM 7762 C C . PRO G 2 131 ? -47.084 16.562 -13.481 1.00 33.05 131 PRO E C 1
ATOM 7763 O O . PRO G 2 131 ? -46.065 16.328 -12.830 1.00 44.43 131 PRO E O 1
ATOM 7767 N N . LEU G 2 132 ? -47.146 16.489 -14.806 1.00 36.80 132 LEU E N 1
ATOM 7768 C CA . LEU G 2 132 ? -45.951 16.481 -15.633 1.00 35.60 132 LEU E CA 1
ATOM 7769 C C . LEU G 2 132 ? -45.770 17.920 -16.102 1.00 35.14 132 LEU E C 1
ATOM 7770 O O . LEU G 2 132 ? -46.444 18.363 -17.032 1.00 27.71 132 LEU E O 1
ATOM 7775 N N . ALA G 2 133 ? -44.870 18.649 -15.444 1.00 42.58 133 ALA E N 1
ATOM 7776 C CA . ALA G 2 133 ? -44.737 20.095 -15.650 1.00 45.69 133 ALA E CA 1
ATOM 7777 C C . ALA G 2 133 ? -43.821 20.468 -16.813 1.00 37.09 133 ALA E C 1
ATOM 7778 O O . ALA G 2 133 ? -42.755 19.877 -16.978 1.00 42.66 133 ALA E O 1
ATOM 7780 N N . PRO G 2 134 ? -44.233 21.473 -17.607 1.00 42.78 134 PRO E N 1
ATOM 7781 C CA . PRO G 2 134 ? -43.466 21.953 -18.765 1.00 41.78 134 PRO E CA 1
ATOM 7782 C C . PRO G 2 134 ? -42.074 22.444 -18.369 1.00 56.67 134 PRO E C 1
ATOM 7783 O O . PRO G 2 134 ? -41.861 22.797 -17.206 1.00 57.49 134 PRO E O 1
ATOM 7787 N N . SER G 2 135 ? -41.157 22.486 -19.334 1.00 58.90 135 SER E N 1
ATOM 7788 C CA . SER G 2 135 ? -39.733 22.703 -19.065 1.00 75.39 135 SER E CA 1
ATOM 7789 C C . SER G 2 135 ? -39.314 24.171 -18.941 1.00 81.09 135 SER E C 1
ATOM 7790 O O . SER G 2 135 ? -39.697 24.865 -17.996 1.00 73.44 135 SER E O 1
ATOM 7793 N N . SER G 2 136 ? -38.499 24.621 -19.892 1.00 102.97 136 SER E N 1
ATOM 7794 C CA . SER G 2 136 ? -37.954 25.973 -19.888 1.00 93.65 136 SER E CA 1
ATOM 7795 C C . SER G 2 136 ? -37.552 26.383 -21.303 1.00 84.34 136 SER E C 1
ATOM 7796 O O . SER G 2 136 ? -36.811 25.667 -21.981 1.00 73.03 136 SER E O 1
ATOM 7799 N N . GLY G 2 141 ? -38.679 23.980 -28.639 1.00 73.00 141 GLY E N 1
ATOM 7800 C CA . GLY G 2 141 ? -38.735 25.370 -29.059 1.00 96.08 141 GLY E CA 1
ATOM 7801 C C . GLY G 2 141 ? -39.877 25.657 -30.019 1.00 96.66 141 GLY E C 1
ATOM 7802 O O . GLY G 2 141 ? -39.868 25.200 -31.165 1.00 101.85 141 GLY E O 1
ATOM 7803 N N . GLY G 2 142 ? -40.858 26.425 -29.554 1.00 63.91 142 GLY E N 1
ATOM 7804 C CA . GLY G 2 142 ? -42.044 26.716 -30.341 1.00 57.20 142 GLY E CA 1
ATOM 7805 C C . GLY G 2 142 ? -43.229 25.891 -29.874 1.00 53.49 142 GLY E C 1
ATOM 7806 O O . GLY G 2 142 ? -44.378 26.324 -29.963 1.00 52.43 142 GLY E O 1
ATOM 7807 N N . THR G 2 143 ? -42.938 24.694 -29.371 1.00 53.12 143 THR E N 1
ATOM 7808 C CA . THR G 2 143 ? -43.962 23.784 -28.866 1.00 44.92 143 THR E CA 1
ATOM 7809 C C . THR G 2 143 ? -43.524 23.179 -27.534 1.00 42.47 143 THR E C 1
ATOM 7810 O O . THR G 2 143 ? -42.359 22.814 -27.369 1.00 49.66 143 THR E O 1
ATOM 7814 N N . ALA G 2 144 ? -44.455 23.082 -26.587 1.00 30.54 144 ALA E N 1
ATOM 7815 C CA . ALA G 2 144 ? -44.164 22.493 -25.278 1.00 29.94 144 ALA E CA 1
ATOM 7816 C C . ALA G 2 144 ? -45.056 21.288 -24.985 1.00 30.22 144 ALA E C 1
ATOM 7817 O O . ALA G 2 144 ? -46.111 21.119 -25.601 1.00 35.91 144 ALA E O 1
ATOM 7819 N N . ALA G 2 145 ? -44.637 20.465 -24.030 1.00 24.48 145 ALA E N 1
ATOM 7820 C CA . ALA G 2 145 ? -45.429 19.314 -23.607 1.00 32.18 145 ALA E CA 1
ATOM 7821 C C . ALA G 2 145 ? -45.687 19.363 -22.108 1.00 31.67 145 ALA E C 1
ATOM 7822 O O . ALA G 2 145 ? -44.825 19.781 -21.337 1.00 32.58 145 ALA E O 1
ATOM 7824 N N . LEU G 2 146 ? -46.873 18.930 -21.699 1.00 32.20 146 LEU E N 1
ATOM 7825 C CA . LEU G 2 146 ? -47.210 18.831 -20.284 1.00 33.95 146 LEU E CA 1
ATOM 7826 C C . LEU G 2 146 ? -48.234 17.726 -20.122 1.00 25.55 146 LEU E C 1
ATOM 7827 O O . LEU G 2 146 ? -48.841 17.298 -21.106 1.00 31.44 146 LEU E O 1
ATOM 7832 N N . GLY G 2 147 ? -48.444 17.266 -18.894 1.00 26.89 147 GLY E N 1
ATOM 7833 C CA . GLY G 2 147 ? -49.411 16.209 -18.679 1.00 20.78 147 GLY E CA 1
ATOM 7834 C C . GLY G 2 147 ? -49.703 15.859 -17.238 1.00 25.15 147 GLY E C 1
ATOM 7835 O O . GLY G 2 147 ? -49.337 16.585 -16.312 1.00 31.55 147 GLY E O 1
ATOM 7836 N N . CYS G 2 148 ? -50.384 14.733 -17.058 1.00 26.04 148 CYS E N 1
ATOM 7837 C CA . CYS G 2 148 ? -50.690 14.219 -15.735 1.00 26.10 148 CYS E CA 1
ATOM 7838 C C . CYS G 2 148 ? -50.289 12.756 -15.652 1.00 33.22 148 CYS E C 1
ATOM 7839 O O . CYS G 2 148 ? -50.490 11.994 -16.599 1.00 28.97 148 CYS E O 1
ATOM 7842 N N . LEU G 2 149 ? -49.692 12.376 -14.527 1.00 33.27 149 LEU E N 1
ATOM 7843 C CA . LEU G 2 149 ? -49.376 10.979 -14.265 1.00 26.52 149 LEU E CA 1
ATOM 7844 C C . LEU G 2 149 ? -50.463 10.397 -13.370 1.00 26.36 149 LEU E C 1
ATOM 7845 O O . LEU G 2 149 ? -50.705 10.902 -12.274 1.00 32.33 149 LEU E O 1
ATOM 7850 N N . VAL G 2 150 ? -51.129 9.350 -13.843 1.00 24.74 150 VAL E N 1
ATOM 7851 C CA . VAL G 2 150 ? -52.221 8.730 -13.091 1.00 29.59 150 VAL E CA 1
ATOM 7852 C C . VAL G 2 150 ? -51.756 7.368 -12.586 1.00 33.67 150 VAL E C 1
ATOM 7853 O O . VAL G 2 150 ? -51.747 6.389 -13.337 1.00 33.12 150 VAL E O 1
ATOM 7857 N N . LYS G 2 151 ? -51.387 7.308 -11.307 1.00 34.71 151 LYS E N 1
ATOM 7858 C CA . LYS G 2 151 ? -50.563 6.209 -10.801 1.00 32.88 151 LYS E CA 1
ATOM 7859 C C . LYS G 2 151 ? -51.216 5.336 -9.726 1.00 35.61 151 LYS E C 1
ATOM 7860 O O . LYS G 2 151 ? -51.940 5.831 -8.858 1.00 38.18 151 LYS E O 1
ATOM 7866 N N . ASP G 2 152 ? -50.937 4.035 -9.802 1.00 32.72 152 ASP E N 1
ATOM 7867 C CA . ASP G 2 152 ? -51.333 3.060 -8.783 1.00 36.82 152 ASP E CA 1
ATOM 7868 C C . ASP G 2 152 ? -52.842 2.939 -8.607 1.00 36.37 152 ASP E C 1
ATOM 7869 O O . ASP G 2 152 ? -53.380 3.345 -7.577 1.00 44.18 152 ASP E O 1
ATOM 7874 N N . TYR G 2 153 ? -53.523 2.379 -9.604 1.00 30.45 153 TYR E N 1
ATOM 7875 C CA . TYR G 2 153 ? -54.962 2.163 -9.489 1.00 35.36 153 TYR E CA 1
ATOM 7876 C C . TYR G 2 153 ? -55.407 0.761 -9.913 1.00 35.27 153 TYR E C 1
ATOM 7877 O O . TYR G 2 153 ? -54.725 0.077 -10.684 1.00 34.25 153 TYR E O 1
ATOM 7886 N N . PHE G 2 154 ? -56.553 0.346 -9.382 1.00 32.43 154 PHE E N 1
ATOM 7887 C CA . PHE G 2 154 ? -57.190 -0.905 -9.759 1.00 30.97 154 PHE E CA 1
ATOM 7888 C C . PHE G 2 154 ? -58.676 -0.813 -9.425 1.00 30.78 154 PHE E C 1
ATOM 7889 O O . PHE G 2 154 ? -59.043 -0.347 -8.348 1.00 33.54 154 PHE E O 1
ATOM 7897 N N . PRO G 2 155 ? -59.538 -1.252 -10.354 1.00 30.12 155 PRO E N 1
ATOM 7898 C CA . PRO G 2 155 ? -59.134 -1.757 -11.666 1.00 31.79 155 PRO E CA 1
ATOM 7899 C C . PRO G 2 155 ? -59.280 -0.688 -12.738 1.00 36.03 155 PRO E C 1
ATOM 7900 O O . PRO G 2 155 ? -59.523 0.477 -12.422 1.00 35.00 155 PRO E O 1
ATOM 7904 N N . GLU G 2 156 ? -59.126 -1.094 -13.995 1.00 33.00 156 GLU E N 1
ATOM 7905 C CA . GLU G 2 156 ? -59.481 -0.254 -15.129 1.00 28.96 156 GLU E CA 1
ATOM 7906 C C . GLU G 2 156 ? -60.991 0.002 -15.069 1.00 30.05 156 GLU E C 1
ATOM 7907 O O . GLU G 2 156 ? -61.725 -0.779 -14.459 1.00 35.49 156 GLU E O 1
ATOM 7913 N N . PRO G 2 157 ? -61.466 1.086 -15.707 1.00 25.55 157 PRO E N 1
ATOM 7914 C CA . PRO G 2 157 ? -60.675 2.056 -16.463 1.00 28.25 157 PRO E CA 1
ATOM 7915 C C . PRO G 2 157 ? -60.525 3.389 -15.754 1.00 28.76 157 PRO E C 1
ATOM 7916 O O . PRO G 2 157 ? -61.135 3.627 -14.711 1.00 32.76 157 PRO E O 1
ATOM 7920 N N . VAL G 2 158 ? -59.694 4.244 -16.338 1.00 29.34 158 VAL E N 1
ATOM 7921 C CA . VAL G 2 158 ? -59.528 5.622 -15.906 1.00 26.87 158 VAL E CA 1
ATOM 7922 C C . VAL G 2 158 ? -59.752 6.506 -17.124 1.00 34.21 158 VAL E C 1
ATOM 7923 O O . VAL G 2 158 ? -59.196 6.242 -18.190 1.00 39.13 158 VAL E O 1
ATOM 7927 N N . THR G 2 159 ? -60.575 7.541 -16.983 1.00 30.11 159 THR E N 1
ATOM 7928 C CA . THR G 2 159 ? -60.747 8.507 -18.063 1.00 25.56 159 THR E CA 1
ATOM 7929 C C . THR G 2 159 ? -59.991 9.784 -17.731 1.00 29.18 159 THR E C 1
ATOM 7930 O O . THR G 2 159 ? -59.907 10.176 -16.566 1.00 29.80 159 THR E O 1
ATOM 7934 N N . VAL G 2 160 ? -59.420 10.410 -18.756 1.00 30.35 160 VAL E N 1
ATOM 7935 C CA . VAL G 2 160 ? -58.722 11.681 -18.600 1.00 23.31 160 VAL E CA 1
ATOM 7936 C C . VAL G 2 160 ? -59.190 12.639 -19.686 1.00 28.06 160 VAL E C 1
ATOM 7937 O O . VAL G 2 160 ? -59.151 12.302 -20.868 1.00 34.01 160 VAL E O 1
ATOM 7941 N N . SER G 2 161 ? -59.643 13.825 -19.297 1.00 27.86 161 SER E N 1
ATOM 7942 C CA . SER G 2 161 ? -59.941 14.858 -20.280 1.00 30.70 161 SER E CA 1
ATOM 7943 C C . SER G 2 161 ? -59.074 16.059 -19.959 1.00 27.40 161 SER E C 1
ATOM 7944 O O . SER G 2 161 ? -58.485 16.125 -18.881 1.00 29.38 161 SER E O 1
ATOM 7947 N N . TRP G 2 162 ? -58.980 16.999 -20.893 1.00 25.99 162 TRP E N 1
ATOM 7948 C CA . TRP G 2 162 ? -58.230 18.227 -20.652 1.00 26.90 162 TRP E CA 1
ATOM 7949 C C . TRP G 2 162 ? -59.136 19.449 -20.769 1.00 31.58 162 TRP E C 1
ATOM 7950 O O . TRP G 2 162 ? -59.878 19.591 -21.751 1.00 29.01 162 TRP E O 1
ATOM 7961 N N . ASN G 2 163 ? -59.071 20.317 -19.759 1.00 33.36 163 ASN E N 1
ATOM 7962 C CA . ASN G 2 163 ? -59.953 21.481 -19.661 1.00 27.54 163 ASN E CA 1
ATOM 7963 C C . ASN G 2 163 ? -61.416 21.121 -19.950 1.00 31.69 163 ASN E C 1
ATOM 7964 O O . ASN G 2 163 ? -62.051 21.718 -20.820 1.00 31.84 163 ASN E O 1
ATOM 7969 N N . SER G 2 164 ? -61.914 20.107 -19.247 1.00 33.28 164 SER E N 1
ATOM 7970 C CA . SER G 2 164 ? -63.311 19.684 -19.334 1.00 36.97 164 SER E CA 1
ATOM 7971 C C . SER G 2 164 ? -63.776 19.305 -20.740 1.00 33.45 164 SER E C 1
ATOM 7972 O O . SER G 2 164 ? -64.960 19.419 -21.063 1.00 46.32 164 SER E O 1
ATOM 7975 N N . GLY G 2 165 ? -62.848 18.848 -21.573 1.00 33.69 165 GLY E N 1
ATOM 7976 C CA . GLY G 2 165 ? -63.200 18.389 -22.905 1.00 22.58 165 GLY E CA 1
ATOM 7977 C C . GLY G 2 165 ? -62.992 19.442 -23.973 1.00 33.34 165 GLY E C 1
ATOM 7978 O O . GLY G 2 165 ? -63.242 19.193 -25.152 1.00 32.60 165 GLY E O 1
ATOM 7979 N N . ALA G 2 166 ? -62.529 20.621 -23.563 1.00 27.68 166 ALA E N 1
ATOM 7980 C CA . ALA G 2 166 ? -62.272 21.711 -24.504 1.00 36.51 166 ALA E CA 1
ATOM 7981 C C . ALA G 2 166 ? -60.956 21.530 -25.264 1.00 38.41 166 ALA E C 1
ATOM 7982 O O . ALA G 2 166 ? -60.790 22.051 -26.372 1.00 39.20 166 ALA E O 1
ATOM 7984 N N . LEU G 2 167 ? -60.015 20.812 -24.656 1.00 36.46 167 LEU E N 1
ATOM 7985 C CA . LEU G 2 167 ? -58.728 20.539 -25.295 1.00 35.92 167 LEU E CA 1
ATOM 7986 C C . LEU G 2 167 ? -58.638 19.075 -25.729 1.00 31.62 167 LEU E C 1
ATOM 7987 O O . LEU G 2 167 ? -58.631 18.171 -24.893 1.00 33.60 167 LEU E O 1
ATOM 7992 N N . THR G 2 168 ? -58.578 18.845 -27.039 1.00 26.40 168 THR E N 1
ATOM 7993 C CA . THR G 2 168 ? -58.509 17.484 -27.574 1.00 33.02 168 THR E CA 1
ATOM 7994 C C . THR G 2 168 ? -57.333 17.291 -28.532 1.00 38.33 168 THR E C 1
ATOM 7995 O O . THR G 2 168 ? -56.750 16.209 -28.604 1.00 39.08 168 THR E O 1
ATOM 7999 N N . SER G 2 169 ? -56.987 18.344 -29.264 1.00 34.89 169 SER E N 1
ATOM 8000 C CA . SER G 2 169 ? -55.873 18.288 -30.205 1.00 29.00 169 SER E CA 1
ATOM 8001 C C . SER G 2 169 ? -54.530 18.105 -29.497 1.00 31.28 169 SER E C 1
ATOM 8002 O O . SER G 2 169 ? -54.264 18.733 -28.470 1.00 30.47 169 SER E O 1
ATOM 8005 N N . GLY G 2 170 ? -53.691 17.230 -30.043 1.00 28.67 170 GLY E N 1
ATOM 8006 C CA . GLY G 2 170 ? -52.370 16.991 -29.484 1.00 30.64 170 GLY E CA 1
ATOM 8007 C C . GLY G 2 170 ? -52.338 16.148 -28.222 1.00 25.91 170 GLY E C 1
ATOM 8008 O O . GLY G 2 170 ? -51.262 15.881 -27.680 1.00 36.66 170 GLY E O 1
ATOM 8009 N N . VAL G 2 171 ? -53.509 15.724 -27.752 1.00 23.89 171 VAL E N 1
ATOM 8010 C CA . VAL G 2 171 ? -53.596 14.943 -26.520 1.00 27.97 171 VAL E CA 1
ATOM 8011 C C . VAL G 2 171 ? -53.273 13.471 -26.766 1.00 25.64 171 VAL E C 1
ATOM 8012 O O . VAL G 2 171 ? -53.741 12.885 -27.739 1.00 25.90 171 VAL E O 1
ATOM 8016 N N . HIS G 2 172 ? -52.461 12.883 -25.891 1.00 29.09 172 HIS E N 1
ATOM 8017 C CA . HIS G 2 172 ? -52.213 11.444 -25.916 1.00 24.07 172 HIS E CA 1
ATOM 8018 C C . HIS G 2 172 ? -52.427 10.877 -24.521 1.00 21.48 172 HIS E C 1
ATOM 8019 O O . HIS G 2 172 ? -51.622 11.113 -23.619 1.00 25.18 172 HIS E O 1
ATOM 8026 N N . THR G 2 173 ? -53.526 10.156 -24.328 1.00 22.69 173 THR E N 1
ATOM 8027 C CA . THR G 2 173 ? -53.722 9.432 -23.079 1.00 29.90 173 THR E CA 1
ATOM 8028 C C . THR G 2 173 ? -53.239 8.004 -23.294 1.00 23.52 173 THR E C 1
ATOM 8029 O O . THR G 2 173 ? -53.888 7.206 -23.975 1.00 24.11 173 THR E O 1
ATOM 8033 N N . PHE G 2 174 ? -52.072 7.697 -22.737 1.00 26.00 174 PHE E N 1
ATOM 8034 C CA . PHE G 2 174 ? -51.438 6.403 -22.965 1.00 26.53 174 PHE E CA 1
ATOM 8035 C C . PHE G 2 174 ? -52.234 5.267 -22.345 1.00 26.53 174 PHE E C 1
ATOM 8036 O O . PHE G 2 174 ? -52.810 5.428 -21.266 1.00 29.06 174 PHE E O 1
ATOM 8044 N N . PRO G 2 175 ? -52.286 4.120 -23.042 1.00 23.26 175 PRO E N 1
ATOM 8045 C CA . PRO G 2 175 ? -52.893 2.910 -22.476 1.00 23.92 175 PRO E CA 1
ATOM 8046 C C . PRO G 2 175 ? -52.205 2.548 -21.167 1.00 25.91 175 PRO E C 1
ATOM 8047 O O . PRO G 2 175 ? -50.990 2.696 -21.054 1.00 25.01 175 PRO E O 1
ATOM 8051 N N . ALA G 2 176 ? -52.979 2.104 -20.185 1.00 23.49 176 ALA E N 1
ATOM 8052 C CA . ALA G 2 176 ? -52.436 1.717 -18.890 1.00 23.95 176 ALA E CA 1
ATOM 8053 C C . ALA G 2 176 ? -51.458 0.552 -19.015 1.00 31.29 176 ALA E C 1
ATOM 8054 O O . ALA G 2 176 ? -51.693 -0.383 -19.782 1.00 26.58 176 ALA E O 1
ATOM 8056 N N . VAL G 2 177 ? -50.368 0.608 -18.254 1.00 24.77 177 VAL E N 1
ATOM 8057 C CA . VAL G 2 177 ? -49.461 -0.531 -18.142 1.00 38.02 177 VAL E CA 1
ATOM 8058 C C . VAL G 2 177 ? -49.533 -1.127 -16.740 1.00 33.37 177 VAL E C 1
ATOM 8059 O O . VAL G 2 177 ? -49.749 -0.413 -15.761 1.00 33.32 177 VAL E O 1
ATOM 8063 N N . LEU G 2 178 ? -49.364 -2.440 -16.646 1.00 42.28 178 LEU E N 1
ATOM 8064 C CA . LEU G 2 178 ? -49.283 -3.082 -15.344 1.00 35.96 178 LEU E CA 1
ATOM 8065 C C . LEU G 2 178 ? -47.891 -2.867 -14.755 1.00 37.24 178 LEU E C 1
ATOM 8066 O O . LEU G 2 178 ? -46.886 -3.225 -15.374 1.00 30.89 178 LEU E O 1
ATOM 8071 N N . GLN G 2 179 ? -47.835 -2.252 -13.577 1.00 28.77 179 GLN E N 1
ATOM 8072 C CA . GLN G 2 179 ? -46.577 -2.113 -12.856 1.00 38.50 179 GLN E CA 1
ATOM 8073 C C . GLN G 2 179 ? -46.296 -3.419 -12.126 1.00 34.63 179 GLN E C 1
ATOM 8074 O O . GLN G 2 179 ? -47.155 -4.299 -12.078 1.00 36.37 179 GLN E O 1
ATOM 8080 N N . SER G 2 180 ? -45.099 -3.550 -11.562 1.00 37.05 180 SER E N 1
ATOM 8081 C CA . SER G 2 180 ? -44.737 -4.760 -10.821 1.00 44.72 180 SER E CA 1
ATOM 8082 C C . SER G 2 180 ? -45.649 -4.993 -9.609 1.00 44.15 180 SER E C 1
ATOM 8083 O O . SER G 2 180 ? -45.798 -6.124 -9.142 1.00 39.48 180 SER E O 1
ATOM 8086 N N . SER G 2 181 ? -46.261 -3.920 -9.113 1.00 37.82 181 SER E N 1
ATOM 8087 C CA . SER G 2 181 ? -47.174 -4.002 -7.975 1.00 37.98 181 SER E CA 1
ATOM 8088 C C . SER G 2 181 ? -48.486 -4.678 -8.345 1.00 37.16 181 SER E C 1
ATOM 8089 O O . SER G 2 181 ? -49.254 -5.068 -7.463 1.00 27.96 181 SER E O 1
ATOM 8092 N N . GLY G 2 182 ? -48.743 -4.816 -9.645 1.00 29.43 182 GLY E N 1
ATOM 8093 C CA . GLY G 2 182 ? -50.014 -5.348 -10.107 1.00 30.40 182 GLY E CA 1
ATOM 8094 C C . GLY G 2 182 ? -51.071 -4.263 -10.208 1.00 30.87 182 GLY E C 1
ATOM 8095 O O . GLY G 2 182 ? -52.248 -4.551 -10.437 1.00 35.17 182 GLY E O 1
ATOM 8096 N N . LEU G 2 183 ? -50.642 -3.015 -10.025 1.00 23.22 183 LEU E N 1
ATOM 8097 C CA . LEU G 2 183 ? -51.510 -1.850 -10.183 1.00 32.43 183 LEU E CA 1
ATOM 8098 C C . LEU G 2 183 ? -51.224 -1.143 -11.507 1.00 35.00 183 LEU E C 1
ATOM 8099 O O . LEU G 2 183 ? -50.091 -1.160 -12.000 1.00 36.80 183 LEU E O 1
ATOM 8104 N N . TYR G 2 184 ? -52.250 -0.515 -12.075 1.00 33.16 184 TYR E N 1
ATOM 8105 C CA . TYR G 2 184 ? -52.095 0.211 -13.331 1.00 32.02 184 TYR E CA 1
ATOM 8106 C C . TYR G 2 184 ? -51.486 1.589 -13.125 1.00 31.08 184 TYR E C 1
ATOM 8107 O O . TYR G 2 184 ? -51.549 2.158 -12.032 1.00 32.06 184 TYR E O 1
ATOM 8116 N N . SER G 2 185 ? -50.895 2.112 -14.192 1.00 27.79 185 SER E N 1
ATOM 8117 C CA . SER G 2 185 ? -50.414 3.486 -14.231 1.00 27.50 185 SER E CA 1
ATOM 8118 C C . SER G 2 185 ? -50.434 3.940 -15.684 1.00 34.93 185 SER E C 1
ATOM 8119 O O . SER G 2 185 ? -50.170 3.147 -16.594 1.00 28.23 185 SER E O 1
ATOM 8122 N N . LEU G 2 186 ? -50.776 5.206 -15.901 1.00 29.33 186 LEU E N 1
ATOM 8123 C CA . LEU G 2 186 ? -50.724 5.795 -17.234 1.00 26.12 186 LEU E CA 1
ATOM 8124 C C . LEU G 2 186 ? -50.374 7.269 -17.139 1.00 25.72 186 LEU E C 1
ATOM 8125 O O . LEU G 2 186 ? -50.498 7.878 -16.077 1.00 32.45 186 LEU E O 1
ATOM 8130 N N . SER G 2 187 ? -49.933 7.833 -18.255 1.00 21.23 187 SER E N 1
ATOM 8131 C CA . SER G 2 187 ? -49.791 9.272 -18.372 1.00 24.81 187 SER E CA 1
ATOM 8132 C C . SER G 2 187 ? -50.707 9.780 -19.469 1.00 29.64 187 SER E C 1
ATOM 8133 O O . SER G 2 187 ? -50.939 9.093 -20.471 1.00 25.99 187 SER E O 1
ATOM 8136 N N . SER G 2 188 ? -51.247 10.975 -19.264 1.00 24.36 188 SER E N 1
ATOM 8137 C CA . SER G 2 188 ? -51.910 11.694 -20.337 1.00 23.50 188 SER E CA 1
ATOM 8138 C C . SER G 2 188 ? -51.078 12.927 -20.603 1.00 24.31 188 SER E C 1
ATOM 8139 O O . SER G 2 188 ? -50.711 13.636 -19.669 1.00 23.00 188 SER E O 1
ATOM 8142 N N . VAL G 2 189 ? -50.759 13.168 -21.871 1.00 21.82 189 VAL E N 1
ATOM 8143 C CA . VAL G 2 189 ? -49.952 14.320 -22.251 1.00 24.06 189 VAL E CA 1
ATOM 8144 C C . VAL G 2 189 ? -50.595 15.087 -23.397 1.00 24.29 189 VAL E C 1
ATOM 8145 O O . VAL G 2 189 ? -51.416 14.546 -24.142 1.00 26.55 189 VAL E O 1
ATOM 8149 N N . VAL G 2 190 ? -50.209 16.351 -23.529 1.00 21.44 190 VAL E N 1
ATOM 8150 C CA . VAL G 2 190 ? -50.689 17.200 -24.605 1.00 24.67 190 VAL E CA 1
ATOM 8151 C C . VAL G 2 190 ? -49.560 18.134 -25.014 1.00 24.64 190 VAL E C 1
ATOM 8152 O O . VAL G 2 190 ? -48.817 18.622 -24.165 1.00 34.08 190 VAL E O 1
ATOM 8156 N N . THR G 2 191 ? -49.400 18.351 -26.315 1.00 25.12 191 THR E N 1
ATOM 8157 C CA . THR G 2 191 ? -48.442 19.337 -26.795 1.00 29.84 191 THR E CA 1
ATOM 8158 C C . THR G 2 191 ? -49.180 20.639 -27.081 1.00 31.26 191 THR E C 1
ATOM 8159 O O . THR G 2 191 ? -50.236 20.635 -27.716 1.00 31.41 191 THR E O 1
ATOM 8163 N N . VAL G 2 192 ? -48.626 21.745 -26.593 1.00 28.29 192 VAL E N 1
ATOM 8164 C CA . VAL G 2 192 ? -49.258 23.055 -26.706 1.00 36.91 192 VAL E CA 1
ATOM 8165 C C . VAL G 2 192 ? -48.226 24.073 -27.174 1.00 32.88 192 VAL E C 1
ATOM 8166 O O . VAL G 2 192 ? -47.022 23.833 -27.044 1.00 31.07 192 VAL E O 1
ATOM 8170 N N . PRO G 2 193 ? -48.685 25.207 -27.732 1.00 32.81 193 PRO E N 1
ATOM 8171 C CA . PRO G 2 193 ? -47.727 26.268 -28.074 1.00 29.55 193 PRO E CA 1
ATOM 8172 C C . PRO G 2 193 ? -47.017 26.753 -26.813 1.00 35.72 193 PRO E C 1
ATOM 8173 O O . PRO G 2 193 ? -47.684 26.939 -25.793 1.00 32.25 193 PRO E O 1
ATOM 8177 N N . SER G 2 194 ? -45.700 26.940 -26.872 1.00 35.96 194 SER E N 1
ATOM 8178 C CA . SER G 2 194 ? -44.937 27.363 -25.698 1.00 34.77 194 SER E CA 1
ATOM 8179 C C . SER G 2 194 ? -45.394 28.735 -25.208 1.00 34.62 194 SER E C 1
ATOM 8180 O O . SER G 2 194 ? -45.402 29.007 -24.004 1.00 31.61 194 SER E O 1
ATOM 8183 N N . SER G 2 195 ? -45.789 29.589 -26.148 1.00 27.03 195 SER E N 1
ATOM 8184 C CA . SER G 2 195 ? -46.272 30.928 -25.824 1.00 34.26 195 SER E CA 1
ATOM 8185 C C . SER G 2 195 ? -47.550 30.897 -24.981 1.00 34.19 195 SER E C 1
ATOM 8186 O O . SER G 2 195 ? -47.905 31.894 -24.349 1.00 31.91 195 SER E O 1
ATOM 8189 N N . SER G 2 196 ? -48.241 29.758 -24.974 1.00 31.42 196 SER E N 1
ATOM 8190 C CA . SER G 2 196 ? -49.501 29.634 -24.240 1.00 33.64 196 SER E CA 1
ATOM 8191 C C . SER G 2 196 ? -49.260 29.319 -22.766 1.00 35.43 196 SER E C 1
ATOM 8192 O O . SER G 2 196 ? -50.149 29.502 -21.929 1.00 36.98 196 SER E O 1
ATOM 8195 N N . LEU G 2 197 ? -48.057 28.845 -22.451 1.00 29.29 197 LEU E N 1
ATOM 8196 C CA . LEU G 2 197 ? -47.677 28.599 -21.062 1.00 34.74 197 LEU E CA 1
ATOM 8197 C C . LEU G 2 197 ? -47.783 29.882 -20.244 1.00 42.52 197 LEU E C 1
ATOM 8198 O O . LEU G 2 197 ? -47.317 30.940 -20.673 1.00 39.53 197 LEU E O 1
ATOM 8203 N N . GLY G 2 198 ? -48.420 29.792 -19.080 1.00 35.16 198 GLY E N 1
ATOM 8204 C CA . GLY G 2 198 ? -48.566 30.940 -18.201 1.00 35.48 198 GLY E CA 1
ATOM 8205 C C . GLY G 2 198 ? -49.738 31.845 -18.542 1.00 32.59 198 GLY E C 1
ATOM 8206 O O . GLY G 2 198 ? -50.164 32.647 -17.712 1.00 43.98 198 GLY E O 1
ATOM 8207 N N . THR G 2 199 ? -50.256 31.721 -19.761 1.00 26.14 199 THR E N 1
ATOM 8208 C CA . THR G 2 199 ? -51.404 32.517 -20.193 1.00 32.64 199 THR E CA 1
ATOM 8209 C C . THR G 2 199 ? -52.662 31.666 -20.310 1.00 33.98 199 THR E C 1
ATOM 8210 O O . THR G 2 199 ? -53.762 32.117 -20.000 1.00 42.92 199 THR E O 1
ATOM 8214 N N . GLN G 2 200 ? -52.496 30.434 -20.777 1.00 45.90 200 GLN E N 1
ATOM 8215 C CA . GLN G 2 200 ? -53.603 29.487 -20.848 1.00 35.16 200 GLN E CA 1
ATOM 8216 C C . GLN G 2 200 ? -53.562 28.584 -19.623 1.00 38.15 200 GLN E C 1
ATOM 8217 O O . GLN G 2 200 ? -52.486 28.245 -19.132 1.00 40.50 200 GLN E O 1
ATOM 8223 N N . THR G 2 201 ? -54.727 28.203 -19.115 1.00 43.51 201 THR E N 1
ATOM 8224 C CA . THR G 2 201 ? -54.770 27.258 -18.003 1.00 42.76 201 THR E CA 1
ATOM 8225 C C . THR G 2 201 ? -54.959 25.825 -18.510 1.00 39.02 201 THR E C 1
ATOM 8226 O O . THR G 2 201 ? -55.766 25.572 -19.408 1.00 37.12 201 THR E O 1
ATOM 8230 N N . TYR G 2 202 ? -54.187 24.898 -17.953 1.00 35.43 202 TYR E N 1
ATOM 8231 C CA . TYR G 2 202 ? -54.285 23.498 -18.345 1.00 31.04 202 TYR E CA 1
ATOM 8232 C C . TYR G 2 202 ? -54.627 22.609 -17.158 1.00 36.95 202 TYR E C 1
ATOM 8233 O O . TYR G 2 202 ? -53.856 22.506 -16.199 1.00 35.11 202 TYR E O 1
ATOM 8242 N N . ILE G 2 203 ? -55.802 21.986 -17.227 1.00 30.48 203 ILE E N 1
ATOM 8243 C CA . ILE G 2 203 ? -56.291 21.134 -16.150 1.00 33.47 203 ILE E CA 1
ATOM 8244 C C . ILE G 2 203 ? -56.588 19.733 -16.671 1.00 36.00 203 ILE E C 1
ATOM 8245 O O . ILE G 2 203 ? -57.365 19.566 -17.618 1.00 32.99 203 ILE E O 1
ATOM 8250 N N . CYS G 2 204 ? -55.972 18.726 -16.060 1.00 30.18 204 CYS E N 1
ATOM 8251 C CA . CYS G 2 204 ? -56.299 17.350 -16.403 1.00 36.29 204 CYS E CA 1
ATOM 8252 C C . CYS G 2 204 ? -57.441 16.872 -15.510 1.00 36.07 204 CYS E C 1
ATOM 8253 O O . CYS G 2 204 ? -57.391 17.009 -14.287 1.00 33.36 204 CYS E O 1
ATOM 8256 N N . ASN G 2 205 ? -58.485 16.339 -16.131 1.00 30.30 205 ASN E N 1
ATOM 8257 C CA . ASN G 2 205 ? -59.638 15.854 -15.393 1.00 29.77 205 ASN E CA 1
ATOM 8258 C C . ASN G 2 205 ? -59.603 14.335 -15.324 1.00 36.39 205 ASN E C 1
ATOM 8259 O O . ASN G 2 205 ? -59.892 13.652 -16.310 1.00 34.25 205 ASN E O 1
ATOM 8264 N N . VAL G 2 206 ? -59.232 13.816 -14.156 1.00 33.40 206 VAL E N 1
ATOM 8265 C CA . VAL G 2 206 ? -59.077 12.380 -13.967 1.00 22.68 206 VAL E CA 1
ATOM 8266 C C . VAL G 2 206 ? -60.260 11.794 -13.212 1.00 31.48 206 VAL E C 1
ATOM 8267 O O . VAL G 2 206 ? -60.630 12.280 -12.141 1.00 38.51 206 VAL E O 1
ATOM 8271 N N . ASN G 2 207 ? -60.855 10.749 -13.772 1.00 32.92 207 ASN E N 1
ATOM 8272 C CA . ASN G 2 207 ? -61.951 10.074 -13.098 1.00 38.29 207 ASN E CA 1
ATOM 8273 C C . ASN G 2 207 ? -61.761 8.561 -13.032 1.00 35.43 207 ASN E C 1
ATOM 8274 O O . ASN G 2 207 ? -61.605 7.895 -14.058 1.00 34.94 207 ASN E O 1
ATOM 8279 N N . HIS G 2 208 ? -61.772 8.030 -11.813 1.00 31.26 208 HIS E N 1
ATOM 8280 C CA . HIS G 2 208 ? -61.725 6.591 -11.599 1.00 37.52 208 HIS E CA 1
ATOM 8281 C C . HIS G 2 208 ? -62.957 6.155 -10.812 1.00 38.52 208 HIS E C 1
ATOM 8282 O O . HIS G 2 208 ? -62.946 6.138 -9.578 1.00 35.97 208 HIS E O 1
ATOM 8289 N N . LYS G 2 209 ? -64.014 5.805 -11.541 1.00 38.81 209 LYS E N 1
ATOM 8290 C CA . LYS G 2 209 ? -65.302 5.449 -10.938 1.00 40.17 209 LYS E CA 1
ATOM 8291 C C . LYS G 2 209 ? -65.307 4.322 -9.884 1.00 42.50 209 LYS E C 1
ATOM 8292 O O . LYS G 2 209 ? -65.979 4.461 -8.859 1.00 45.54 209 LYS E O 1
ATOM 8298 N N . PRO G 2 210 ? -64.564 3.217 -10.117 1.00 45.31 210 PRO E N 1
ATOM 8299 C CA . PRO G 2 210 ? -64.611 2.140 -9.116 1.00 39.87 210 PRO E CA 1
ATOM 8300 C C . PRO G 2 210 ? -64.182 2.585 -7.717 1.00 45.07 210 PRO E C 1
ATOM 8301 O O . PRO G 2 210 ? -64.573 1.962 -6.731 1.00 50.29 210 PRO E O 1
ATOM 8305 N N . SER G 2 211 ? -63.390 3.648 -7.635 1.00 39.43 211 SER E N 1
ATOM 8306 C CA . SER G 2 211 ? -62.944 4.162 -6.349 1.00 37.36 211 SER E CA 1
ATOM 8307 C C . SER G 2 211 ? -63.614 5.488 -6.020 1.00 43.62 211 SER E C 1
ATOM 8308 O O . SER G 2 211 ? -63.294 6.112 -5.005 1.00 38.27 211 SER E O 1
ATOM 8311 N N . ASN G 2 212 ? -64.541 5.910 -6.879 1.00 39.68 212 ASN E N 1
ATOM 8312 C CA . ASN G 2 212 ? -65.146 7.238 -6.782 1.00 56.30 212 ASN E CA 1
ATOM 8313 C C . ASN G 2 212 ? -64.084 8.318 -6.628 1.00 54.02 212 ASN E C 1
ATOM 8314 O O . ASN G 2 212 ? -64.258 9.279 -5.875 1.00 57.75 212 ASN E O 1
ATOM 8319 N N . THR G 2 213 ? -62.970 8.133 -7.328 1.00 43.10 213 THR E N 1
ATOM 8320 C CA . THR G 2 213 ? -61.892 9.106 -7.316 1.00 39.95 213 THR E CA 1
ATOM 8321 C C . THR G 2 213 ? -62.095 10.074 -8.470 1.00 39.75 213 THR E C 1
ATOM 8322 O O . THR G 2 213 ? -62.235 9.664 -9.625 1.00 46.14 213 THR E O 1
ATOM 8326 N N . LYS G 2 214 ? -62.137 11.360 -8.147 1.00 39.84 214 LYS E N 1
ATOM 8327 C CA . LYS G 2 214 ? -62.247 12.395 -9.167 1.00 41.99 214 LYS E CA 1
ATOM 8328 C C . LYS G 2 214 ? -61.286 13.528 -8.840 1.00 44.16 214 LYS E C 1
ATOM 8329 O O . LYS G 2 214 ? -61.322 14.088 -7.741 1.00 47.08 214 LYS E O 1
ATOM 8335 N N . VAL G 2 215 ? -60.411 13.846 -9.791 1.00 37.56 215 VAL E N 1
ATOM 8336 C CA . VAL G 2 215 ? -59.364 14.843 -9.580 1.00 42.21 215 VAL E CA 1
ATOM 8337 C C . VAL G 2 215 ? -59.263 15.807 -10.760 1.00 43.72 215 VAL E C 1
ATOM 8338 O O . VAL G 2 215 ? -59.150 15.384 -11.914 1.00 34.46 215 VAL E O 1
ATOM 8342 N N . ASP G 2 216 ? -59.322 17.102 -10.464 1.00 38.85 216 ASP E N 1
ATOM 8343 C CA . ASP G 2 216 ? -59.054 18.124 -11.461 1.00 36.46 216 ASP E CA 1
ATOM 8344 C C . ASP G 2 216 ? -57.761 18.828 -11.069 1.00 43.27 216 ASP E C 1
ATOM 8345 O O . ASP G 2 216 ? -57.730 19.591 -10.100 1.00 54.84 216 ASP E O 1
ATOM 8350 N N . LYS G 2 217 ? -56.687 18.548 -11.805 1.00 39.41 217 LYS E N 1
ATOM 8351 C CA . LYS G 2 217 ? -55.364 19.070 -11.461 1.00 37.84 217 LYS E CA 1
ATOM 8352 C C . LYS G 2 217 ? -54.864 20.105 -12.460 1.00 41.54 217 LYS E C 1
ATOM 8353 O O . LYS G 2 217 ? -54.719 19.819 -13.651 1.00 42.41 217 LYS E O 1
ATOM 8359 N N . LYS G 2 218 ? -54.609 21.313 -11.969 1.00 36.76 218 LYS E N 1
ATOM 8360 C CA . LYS G 2 218 ? -54.049 22.368 -12.802 1.00 40.09 218 LYS E CA 1
ATOM 8361 C C . LYS G 2 218 ? -52.559 22.113 -12.990 1.00 44.53 218 LYS E C 1
ATOM 8362 O O . LYS G 2 218 ? -51.840 21.870 -12.021 1.00 43.12 218 LYS E O 1
ATOM 8368 N N . VAL G 2 219 ? -52.100 22.149 -14.237 1.00 35.79 219 VAL E N 1
ATOM 8369 C CA . VAL G 2 219 ? -50.700 21.865 -14.534 1.00 37.15 219 VAL E CA 1
ATOM 8370 C C . VAL G 2 219 ? -49.971 23.125 -14.994 1.00 42.53 219 VAL E C 1
ATOM 8371 O O . VAL G 2 219 ? -50.351 23.753 -15.985 1.00 39.27 219 VAL E O 1
ATOM 8375 N N . GLU G 2 220 ? -48.923 23.487 -14.261 1.00 49.57 220 GLU E N 1
ATOM 8376 C CA . GLU G 2 220 ? -48.186 24.717 -14.518 1.00 57.88 220 GLU E CA 1
ATOM 8377 C C . GLU G 2 220 ? -46.694 24.462 -14.370 1.00 45.43 220 GLU E C 1
ATOM 8378 O O . GLU G 2 220 ? -46.293 23.556 -13.640 1.00 54.22 220 GLU E O 1
ATOM 8384 N N . PRO G 2 221 ? -45.865 25.255 -15.070 1.00 48.50 221 PRO E N 1
ATOM 8385 C CA . PRO G 2 221 ? -44.410 25.092 -14.960 1.00 53.29 221 PRO E CA 1
ATOM 8386 C C . PRO G 2 221 ? -43.910 25.297 -13.534 1.00 60.87 221 PRO E C 1
ATOM 8387 O O . PRO G 2 221 ? -44.445 26.128 -12.798 1.00 62.13 221 PRO E O 1
ATOM 8391 N N . LYS G 2 222 ? -42.891 24.528 -13.162 1.00 63.91 222 LYS E N 1
ATOM 8392 C CA . LYS G 2 222 ? -42.303 24.577 -11.830 1.00 74.49 222 LYS E CA 1
ATOM 8393 C C . LYS G 2 222 ? -41.450 25.832 -11.673 1.00 83.42 222 LYS E C 1
ATOM 8394 O O . LYS G 2 222 ? -40.850 26.306 -12.640 1.00 78.04 222 LYS E O 1
ATOM 8400 N N . SER G 2 223 ? -41.405 26.369 -10.456 1.00 92.92 223 SER E N 1
ATOM 8401 C CA . SER G 2 223 ? -40.568 27.527 -10.161 1.00 97.75 223 SER E CA 1
ATOM 8402 C C . SER G 2 223 ? -39.859 27.339 -8.824 1.00 80.44 223 SER E C 1
ATOM 8403 O O . SER G 2 223 ? -39.053 26.424 -8.665 1.00 87.27 223 SER E O 1
ATOM 8406 N N . GLU H 2 1 ? -30.969 -41.956 -30.104 1.00 61.78 1 GLU H N 1
ATOM 8407 C CA . GLU H 2 1 ? -31.267 -40.562 -29.782 1.00 67.36 1 GLU H CA 1
ATOM 8408 C C . GLU H 2 1 ? -30.081 -39.857 -29.120 1.00 50.95 1 GLU H C 1
ATOM 8409 O O . GLU H 2 1 ? -29.373 -40.446 -28.300 1.00 47.58 1 GLU H O 1
ATOM 8415 N N . VAL H 2 2 ? -29.869 -38.597 -29.490 1.00 37.00 2 VAL H N 1
ATOM 8416 C CA . VAL H 2 2 ? -28.763 -37.803 -28.966 1.00 40.95 2 VAL H CA 1
ATOM 8417 C C . VAL H 2 2 ? -29.010 -37.412 -27.514 1.00 43.43 2 VAL H C 1
ATOM 8418 O O . VAL H 2 2 ? -29.884 -36.593 -27.229 1.00 41.88 2 VAL H O 1
ATOM 8422 N N . GLN H 2 3 ? -28.242 -37.992 -26.595 1.00 38.10 3 GLN H N 1
ATOM 8423 C CA . GLN H 2 3 ? -28.407 -37.677 -25.179 1.00 41.94 3 GLN H CA 1
ATOM 8424 C C . GLN H 2 3 ? -27.138 -37.878 -24.353 1.00 39.99 3 GLN H C 1
ATOM 8425 O O . GLN H 2 3 ? -26.192 -38.542 -24.782 1.00 30.22 3 GLN H O 1
ATOM 8431 N N . LEU H 2 4 ? -27.133 -37.272 -23.170 1.00 37.69 4 LEU H N 1
ATOM 8432 C CA . LEU H 2 4 ? -26.065 -37.444 -22.198 1.00 27.73 4 LEU H CA 1
ATOM 8433 C C . LEU H 2 4 ? -26.716 -37.911 -20.903 1.00 31.43 4 LEU H C 1
ATOM 8434 O O . LEU H 2 4 ? -27.769 -37.403 -20.511 1.00 42.90 4 LEU H O 1
ATOM 8439 N N . VAL H 2 5 ? -26.113 -38.896 -20.250 1.00 35.01 5 VAL H N 1
ATOM 8440 C CA . VAL H 2 5 ? -26.663 -39.417 -19.006 1.00 31.24 5 VAL H CA 1
ATOM 8441 C C . VAL H 2 5 ? -25.611 -39.413 -17.901 1.00 36.15 5 VAL H C 1
ATOM 8442 O O . VAL H 2 5 ? -24.715 -40.261 -17.888 1.00 32.01 5 VAL H O 1
ATOM 8446 N N . GLU H 2 6 ? -25.715 -38.452 -16.984 1.00 29.36 6 GLU H N 1
ATOM 8447 C CA . GLU H 2 6 ? -24.806 -38.400 -15.844 1.00 27.90 6 GLU H CA 1
ATOM 8448 C C . GLU H 2 6 ? -25.207 -39.466 -14.829 1.00 34.66 6 GLU H C 1
ATOM 8449 O O . GLU H 2 6 ? -26.388 -39.800 -14.708 1.00 37.03 6 GLU H O 1
ATOM 8455 N N . THR H 2 7 ? -24.224 -40.005 -14.113 1.00 31.97 7 THR H N 1
ATOM 8456 C CA . THR H 2 7 ? -24.489 -40.977 -13.052 1.00 38.16 7 THR H CA 1
ATOM 8457 C C . THR H 2 7 ? -23.368 -40.961 -12.014 1.00 36.54 7 THR H C 1
ATOM 8458 O O . THR H 2 7 ? -22.278 -40.452 -12.279 1.00 33.58 7 THR H O 1
ATOM 8462 N N . GLY H 2 8 ? -23.639 -41.515 -10.834 1.00 34.25 8 GLY H N 1
ATOM 8463 C CA . GLY H 2 8 ? -22.635 -41.591 -9.787 1.00 25.90 8 GLY H CA 1
ATOM 8464 C C . GLY H 2 8 ? -22.801 -40.536 -8.710 1.00 31.08 8 GLY H C 1
ATOM 8465 O O . GLY H 2 8 ? -21.946 -40.380 -7.836 1.00 35.95 8 GLY H O 1
ATOM 8466 N N . GLY H 2 9 ? -23.907 -39.804 -8.771 1.00 35.00 9 GLY H N 1
ATOM 8467 C CA . GLY H 2 9 ? -24.157 -38.749 -7.806 1.00 27.46 9 GLY H CA 1
ATOM 8468 C C . GLY H 2 9 ? -24.718 -39.290 -6.510 1.00 29.17 9 GLY H C 1
ATOM 8469 O O . GLY H 2 9 ? -25.046 -40.473 -6.419 1.00 37.19 9 GLY H O 1
ATOM 8470 N N . GLY H 2 10 ? -24.828 -38.425 -5.506 1.00 34.09 10 GLY H N 1
ATOM 8471 C CA . GLY H 2 10 ? -25.352 -38.825 -4.213 1.00 20.34 10 GLY H CA 1
ATOM 8472 C C . GLY H 2 10 ? -24.731 -38.067 -3.055 1.00 24.07 10 GLY H C 1
ATOM 8473 O O . GLY H 2 10 ? -24.249 -36.943 -3.217 1.00 25.97 10 GLY H O 1
ATOM 8474 N N . VAL H 2 11 ? -24.740 -38.688 -1.880 1.00 26.91 11 VAL H N 1
ATOM 8475 C CA . VAL H 2 11 ? -24.236 -38.047 -0.670 1.00 27.14 11 VAL H CA 1
ATOM 8476 C C . VAL H 2 11 ? -22.794 -38.449 -0.387 1.00 27.83 11 VAL H C 1
ATOM 8477 O O . VAL H 2 11 ? -22.446 -39.630 -0.420 1.00 31.65 11 VAL H O 1
ATOM 8481 N N . VAL H 2 12 ? -21.959 -37.452 -0.120 1.00 31.09 12 VAL H N 1
ATOM 8482 C CA . VAL H 2 12 ? -20.556 -37.676 0.193 1.00 28.81 12 VAL H CA 1
ATOM 8483 C C . VAL H 2 12 ? -20.175 -36.797 1.386 1.00 31.91 12 VAL H C 1
ATOM 8484 O O . VAL H 2 12 ? -20.584 -35.636 1.466 1.00 27.84 12 VAL H O 1
ATOM 8488 N N . GLN H 2 13 ? -19.415 -37.354 2.323 1.00 30.11 13 GLN H N 1
ATOM 8489 C CA . GLN H 2 13 ? -18.983 -36.589 3.486 1.00 32.68 13 GLN H CA 1
ATOM 8490 C C . GLN H 2 13 ? -17.848 -35.627 3.136 1.00 33.60 13 GLN H C 1
ATOM 8491 O O . GLN H 2 13 ? -17.048 -35.905 2.241 1.00 32.52 13 GLN H O 1
ATOM 8497 N N . PRO H 2 14 ? -17.796 -34.477 3.827 1.00 29.79 14 PRO H N 1
ATOM 8498 C CA . PRO H 2 14 ? -16.749 -33.474 3.606 1.00 29.32 14 PRO H CA 1
ATOM 8499 C C . PRO H 2 14 ? -15.356 -34.087 3.676 1.00 37.29 14 PRO H C 1
ATOM 8500 O O . PRO H 2 14 ? -15.088 -34.893 4.566 1.00 36.42 14 PRO H O 1
ATOM 8504 N N . GLY H 2 15 ? -14.484 -33.713 2.745 1.00 43.15 15 GLY H N 1
ATOM 8505 C CA . GLY H 2 15 ? -13.135 -34.249 2.711 1.00 26.22 15 GLY H CA 1
ATOM 8506 C C . GLY H 2 15 ? -13.014 -35.496 1.855 1.00 33.42 15 GLY H C 1
ATOM 8507 O O . GLY H 2 15 ? -11.909 -35.872 1.454 1.00 34.70 15 GLY H O 1
ATOM 8508 N N . ARG H 2 16 ? -14.147 -36.133 1.568 1.00 28.66 16 ARG H N 1
ATOM 8509 C CA . ARG H 2 16 ? -14.148 -37.385 0.811 1.00 34.08 16 ARG H CA 1
ATOM 8510 C C . ARG H 2 16 ? -14.229 -37.213 -0.705 1.00 32.16 16 ARG H C 1
ATOM 8511 O O . ARG H 2 16 ? -14.287 -36.094 -1.223 1.00 27.46 16 ARG H O 1
ATOM 8519 N N . SER H 2 17 ? -14.260 -38.348 -1.399 1.00 24.22 17 SER H N 1
ATOM 8520 C CA . SER H 2 17 ? -14.166 -38.384 -2.851 1.00 30.11 17 SER H CA 1
ATOM 8521 C C . SER H 2 17 ? -15.438 -38.888 -3.524 1.00 30.84 17 SER H C 1
ATOM 8522 O O . SER H 2 17 ? -16.212 -39.645 -2.935 1.00 32.69 17 SER H O 1
ATOM 8525 N N . LEU H 2 18 ? -15.636 -38.468 -4.770 1.00 29.23 18 LEU H N 1
ATOM 8526 C CA . LEU H 2 18 ? -16.731 -38.968 -5.588 1.00 29.34 18 LEU H CA 1
ATOM 8527 C C . LEU H 2 18 ? -16.306 -38.964 -7.049 1.00 36.06 18 LEU H C 1
ATOM 8528 O O . LEU H 2 18 ? -15.593 -38.058 -7.490 1.00 29.69 18 LEU H O 1
ATOM 8533 N N . ARG H 2 19 ? -16.731 -39.978 -7.798 1.00 33.70 19 ARG H N 1
ATOM 8534 C CA . ARG H 2 19 ? -16.473 -40.008 -9.233 1.00 28.80 19 ARG H CA 1
ATOM 8535 C C . ARG H 2 19 ? -17.773 -40.020 -10.030 1.00 31.56 19 ARG H C 1
ATOM 8536 O O . ARG H 2 19 ? -18.635 -40.881 -9.824 1.00 30.34 19 ARG H O 1
ATOM 8544 N N . LEU H 2 20 ? -17.906 -39.058 -10.940 1.00 25.80 20 LEU H N 1
ATOM 8545 C CA . LEU H 2 20 ? -19.082 -38.971 -11.797 1.00 23.40 20 LEU H CA 1
ATOM 8546 C C . LEU H 2 20 ? -18.775 -39.559 -13.170 1.00 26.26 20 LEU H C 1
ATOM 8547 O O . LEU H 2 20 ? -17.648 -39.467 -13.658 1.00 25.87 20 LEU H O 1
ATOM 8552 N N . SER H 2 21 ? -19.782 -40.170 -13.783 1.00 26.85 21 SER H N 1
ATOM 8553 C CA . SER H 2 21 ? -19.657 -40.667 -15.139 1.00 26.94 21 SER H CA 1
ATOM 8554 C C . SER H 2 21 ? -20.730 -40.032 -16.008 1.00 35.65 21 SER H C 1
ATOM 8555 O O . SER H 2 21 ? -21.826 -39.731 -15.529 1.00 35.93 21 SER H O 1
ATOM 8558 N N . CYS H 2 22 ? -20.404 -39.818 -17.280 1.00 36.78 22 CYS H N 1
ATOM 8559 C CA . CYS H 2 22 ? -21.378 -39.370 -18.265 1.00 29.89 22 CYS H CA 1
ATOM 8560 C C . CYS H 2 22 ? -21.331 -40.305 -19.462 1.00 39.93 22 CYS H C 1
ATOM 8561 O O . CYS H 2 22 ? -20.273 -40.509 -20.058 1.00 34.39 22 CYS H O 1
ATOM 8564 N N . THR H 2 23 ? -22.475 -40.878 -19.813 1.00 37.92 23 THR H N 1
ATOM 8565 C CA . THR H 2 23 ? -22.545 -41.763 -20.968 1.00 35.83 23 THR H CA 1
ATOM 8566 C C . THR H 2 23 ? -23.229 -41.072 -22.144 1.00 33.70 23 THR H C 1
ATOM 8567 O O . THR H 2 23 ? -24.385 -40.667 -22.049 1.00 40.65 23 THR H O 1
ATOM 8571 N N . ALA H 2 24 ? -22.506 -40.932 -23.251 1.00 34.92 24 ALA H N 1
ATOM 8572 C CA . ALA H 2 24 ? -23.058 -40.313 -24.454 1.00 29.48 24 ALA H CA 1
ATOM 8573 C C . ALA H 2 24 ? -23.576 -41.371 -25.417 1.00 30.41 24 ALA H C 1
ATOM 8574 O O . ALA H 2 24 ? -23.032 -42.474 -25.489 1.00 37.24 24 ALA H O 1
ATOM 8576 N N . SER H 2 25 ? -24.619 -41.025 -26.164 1.00 34.47 25 SER H N 1
ATOM 8577 C CA . SER H 2 25 ? -25.159 -41.917 -27.188 1.00 31.81 25 SER H CA 1
ATOM 8578 C C . SER H 2 25 ? -25.886 -41.117 -28.258 1.00 32.61 25 SER H C 1
ATOM 8579 O O . SER H 2 25 ? -26.396 -40.033 -27.981 1.00 41.80 25 SER H O 1
ATOM 8582 N N . GLY H 2 26 ? -25.922 -41.642 -29.480 1.00 36.50 26 GLY H N 1
ATOM 8583 C CA . GLY H 2 26 ? -26.640 -40.992 -30.565 1.00 38.89 26 GLY H CA 1
ATOM 8584 C C . GLY H 2 26 ? -25.801 -40.036 -31.398 1.00 37.41 26 GLY H C 1
ATOM 8585 O O . GLY H 2 26 ? -26.297 -39.446 -32.362 1.00 40.50 26 GLY H O 1
ATOM 8586 N N . PHE H 2 27 ? -24.534 -39.868 -31.021 1.00 23.23 27 PHE H N 1
ATOM 8587 C CA . PHE H 2 27 ? -23.614 -39.016 -31.776 1.00 37.27 27 PHE H CA 1
ATOM 8588 C C . PHE H 2 27 ? -22.171 -39.517 -31.678 1.00 39.57 27 PHE H C 1
ATOM 8589 O O . PHE H 2 27 ? -21.860 -40.381 -30.857 1.00 38.76 27 PHE H O 1
ATOM 8597 N N . THR H 2 28 ? -21.295 -38.976 -32.520 1.00 35.00 28 THR H N 1
ATOM 8598 C CA . THR H 2 28 ? -19.885 -39.367 -32.512 1.00 33.74 28 THR H CA 1
ATOM 8599 C C . THR H 2 28 ? -19.106 -38.649 -31.398 1.00 36.70 28 THR H C 1
ATOM 8600 O O . THR H 2 28 ? -18.595 -37.540 -31.583 1.00 43.31 28 THR H O 1
ATOM 8604 N N . PHE H 2 29 ? -19.018 -39.311 -30.247 1.00 35.61 29 PHE H N 1
ATOM 8605 C CA . PHE H 2 29 ? -18.479 -38.736 -29.013 1.00 33.10 29 PHE H CA 1
ATOM 8606 C C . PHE H 2 29 ? -17.026 -38.258 -29.115 1.00 36.02 29 PHE H C 1
ATOM 8607 O O . PHE H 2 29 ? -16.656 -37.255 -28.503 1.00 35.24 29 PHE H O 1
ATOM 8615 N N . ARG H 2 30 ? -16.209 -38.968 -29.888 1.00 37.51 30 ARG H N 1
ATOM 8616 C CA . ARG H 2 30 ? -14.783 -38.651 -29.985 1.00 40.90 30 ARG H CA 1
ATOM 8617 C C . ARG H 2 30 ? -14.501 -37.386 -30.798 1.00 39.47 30 ARG H C 1
ATOM 8618 O O . ARG H 2 30 ? -13.354 -36.938 -30.879 1.00 34.11 30 ARG H O 1
ATOM 8626 N N . ASP H 2 31 ? -15.542 -36.815 -31.398 1.00 38.62 31 ASP H N 1
ATOM 8627 C CA . ASP H 2 31 ? -15.384 -35.615 -32.216 1.00 39.47 31 ASP H CA 1
ATOM 8628 C C . ASP H 2 31 ? -15.496 -34.309 -31.422 1.00 40.46 31 ASP H C 1
ATOM 8629 O O . ASP H 2 31 ? -15.140 -33.240 -31.921 1.00 38.05 31 ASP H O 1
ATOM 8634 N N . TYR H 2 32 ? -15.976 -34.397 -30.185 1.00 35.51 32 TYR H N 1
ATOM 8635 C CA . TYR H 2 32 ? -16.339 -33.198 -29.431 1.00 32.65 32 TYR H CA 1
ATOM 8636 C C . TYR H 2 32 ? -15.526 -32.922 -28.163 1.00 34.99 32 TYR H C 1
ATOM 8637 O O . TYR H 2 32 ? -15.084 -33.844 -27.468 1.00 31.85 32 TYR H O 1
ATOM 8646 N N . TRP H 2 33 ? -15.345 -31.638 -27.871 1.00 28.93 33 TRP H N 1
ATOM 8647 C CA . TRP H 2 33 ? -15.004 -31.201 -26.524 1.00 35.55 33 TRP H CA 1
ATOM 8648 C C . TRP H 2 33 ? -16.187 -31.500 -25.607 1.00 34.21 33 TRP H C 1
ATOM 8649 O O . TRP H 2 33 ? -17.344 -31.301 -25.993 1.00 28.64 33 TRP H O 1
ATOM 8660 N N . MET H 2 34 ? -15.898 -31.979 -24.400 1.00 26.90 34 MET H N 1
ATOM 8661 C CA . MET H 2 34 ? -16.941 -32.267 -23.419 1.00 29.32 34 MET H CA 1
ATOM 8662 C C . MET H 2 34 ? -16.665 -31.540 -22.100 1.00 26.59 34 MET H C 1
ATOM 8663 O O . MET H 2 34 ? -15.521 -31.476 -21.647 1.00 26.71 34 MET H O 1
ATOM 8668 N N . SER H 2 35 ? -17.716 -30.986 -21.498 1.00 26.45 35 SER H N 1
ATOM 8669 C CA . SER H 2 35 ? -17.592 -30.225 -20.254 1.00 22.41 35 SER H CA 1
ATOM 8670 C C . SER H 2 35 ? -18.428 -30.797 -19.115 1.00 27.18 35 SER H C 1
ATOM 8671 O O . SER H 2 35 ? -19.398 -31.527 -19.332 1.00 28.18 35 SER H O 1
ATOM 8674 N N . TRP H 2 36 ? -18.042 -30.442 -17.897 1.00 31.28 36 TRP H N 1
ATOM 8675 C CA . TRP H 2 36 ? -18.913 -30.588 -16.745 1.00 24.69 36 TRP H CA 1
ATOM 8676 C C . TRP H 2 36 ? -19.316 -29.189 -16.309 1.00 28.89 36 TRP H C 1
ATOM 8677 O O . TRP H 2 36 ? -18.459 -28.305 -16.170 1.00 23.61 36 TRP H O 1
ATOM 8688 N N . VAL H 2 37 ? -20.616 -28.987 -16.109 1.00 22.44 37 VAL H N 1
ATOM 8689 C CA . VAL H 2 37 ? -21.140 -27.733 -15.575 1.00 21.93 37 VAL H CA 1
ATOM 8690 C C . VAL H 2 37 ? -21.961 -28.051 -14.324 1.00 22.89 37 VAL H C 1
ATOM 8691 O O . VAL H 2 37 ? -22.694 -29.041 -14.298 1.00 24.28 37 VAL H O 1
ATOM 8695 N N . ARG H 2 38 ? -21.842 -27.227 -13.287 1.00 19.46 38 ARG H N 1
ATOM 8696 C CA . ARG H 2 38 ? -22.580 -27.486 -12.051 1.00 25.92 38 ARG H CA 1
ATOM 8697 C C . ARG H 2 38 ? -23.511 -26.340 -11.649 1.00 30.98 38 ARG H C 1
ATOM 8698 O O . ARG H 2 38 ? -23.383 -25.214 -12.140 1.00 22.94 38 ARG H O 1
ATOM 8706 N N . GLN H 2 39 ? -24.449 -26.641 -10.753 1.00 30.33 39 GLN H N 1
ATOM 8707 C CA . GLN H 2 39 ? -25.409 -25.649 -10.274 1.00 25.78 39 GLN H CA 1
ATOM 8708 C C . GLN H 2 39 ? -25.819 -25.952 -8.831 1.00 24.40 39 GLN H C 1
ATOM 8709 O O . GLN H 2 39 ? -26.508 -26.937 -8.561 1.00 24.96 39 GLN H O 1
ATOM 8715 N N . ALA H 2 40 ? -25.383 -25.109 -7.904 1.00 18.35 40 ALA H N 1
ATOM 8716 C CA . ALA H 2 40 ? -25.822 -25.219 -6.517 1.00 29.56 40 ALA H CA 1
ATOM 8717 C C . ALA H 2 40 ? -27.305 -24.876 -6.439 1.00 26.60 40 ALA H C 1
ATOM 8718 O O . ALA H 2 40 ? -27.787 -24.044 -7.215 1.00 25.04 40 ALA H O 1
ATOM 8720 N N . PRO H 2 41 ? -28.031 -25.518 -5.507 1.00 29.35 41 PRO H N 1
ATOM 8721 C CA . PRO H 2 41 ? -29.477 -25.315 -5.342 1.00 30.52 41 PRO H CA 1
ATOM 8722 C C . PRO H 2 41 ? -29.863 -23.840 -5.235 1.00 26.20 41 PRO H C 1
ATOM 8723 O O . PRO H 2 41 ? -29.299 -23.111 -4.417 1.00 29.34 41 PRO H O 1
ATOM 8727 N N . GLY H 2 42 ? -30.806 -23.410 -6.068 1.00 26.31 42 GLY H N 1
ATOM 8728 C CA . GLY H 2 42 ? -31.262 -22.029 -6.065 1.00 30.39 42 GLY H CA 1
ATOM 8729 C C . GLY H 2 42 ? -30.206 -21.024 -6.492 1.00 33.07 42 GLY H C 1
ATOM 8730 O O . GLY H 2 42 ? -30.326 -19.829 -6.214 1.00 33.32 42 GLY H O 1
ATOM 8731 N N . LYS H 2 43 ? -29.167 -21.502 -7.166 1.00 28.33 43 LYS H N 1
ATOM 8732 C CA . LYS H 2 43 ? -28.104 -20.613 -7.607 1.00 33.64 43 LYS H CA 1
ATOM 8733 C C . LYS H 2 43 ? -27.854 -20.711 -9.107 1.00 28.33 43 LYS H C 1
ATOM 8734 O O . LYS H 2 43 ? -28.591 -21.394 -9.823 1.00 27.56 43 LYS H O 1
ATOM 8740 N N . GLY H 2 44 ? -26.814 -20.024 -9.577 1.00 28.69 44 GLY H N 1
ATOM 8741 C CA . GLY H 2 44 ? -26.545 -19.924 -11.003 1.00 29.53 44 GLY H CA 1
ATOM 8742 C C . GLY H 2 44 ? -25.693 -21.039 -11.582 1.00 32.84 44 GLY H C 1
ATOM 8743 O O . GLY H 2 44 ? -25.315 -21.981 -10.880 1.00 29.78 44 GLY H O 1
ATOM 8744 N N . LEU H 2 45 ? -25.396 -20.927 -12.875 1.00 31.73 45 LEU H N 1
ATOM 8745 C CA . LEU H 2 45 ? -24.584 -21.916 -13.574 1.00 30.60 45 LEU H CA 1
ATOM 8746 C C . LEU H 2 45 ? -23.098 -21.661 -13.354 1.00 31.59 45 LEU H C 1
ATOM 8747 O O . LEU H 2 45 ? -22.647 -20.515 -13.379 1.00 37.01 45 LEU H O 1
ATOM 8752 N N . GLU H 2 46 ? -22.338 -22.727 -13.123 1.00 25.72 46 GLU H N 1
ATOM 8753 C CA . GLU H 2 46 ? -20.886 -22.607 -13.031 1.00 29.04 46 GLU H CA 1
ATOM 8754 C C . GLU H 2 46 ? -20.204 -23.736 -13.801 1.00 31.54 46 GLU H C 1
ATOM 8755 O O . GLU H 2 46 ? -20.361 -24.917 -13.469 1.00 26.12 46 GLU H O 1
ATOM 8761 N N . TRP H 2 47 ? -19.461 -23.366 -14.841 1.00 24.60 47 TRP H N 1
ATOM 8762 C CA . TRP H 2 47 ? -18.642 -24.322 -15.581 1.00 19.47 47 TRP H CA 1
ATOM 8763 C C . TRP H 2 47 ? -17.529 -24.844 -14.679 1.00 26.34 47 TRP H C 1
ATOM 8764 O O . TRP H 2 47 ? -16.959 -24.083 -13.898 1.00 29.45 47 TRP H O 1
ATOM 8775 N N . VAL H 2 48 ? -17.224 -26.137 -14.778 1.00 23.24 48 VAL H N 1
ATOM 8776 C CA . VAL H 2 48 ? -16.240 -26.759 -13.891 1.00 22.46 48 VAL H CA 1
ATOM 8777 C C . VAL H 2 48 ? -14.930 -27.111 -14.595 1.00 27.92 48 VAL H C 1
ATOM 8778 O O . VAL H 2 48 ? -13.850 -26.657 -14.198 1.00 27.49 48 VAL H O 1
ATOM 8782 N N . ALA H 2 49 ? -15.036 -27.929 -15.637 1.00 29.11 49 ALA H N 1
ATOM 8783 C CA . ALA H 2 49 ? -13.869 -28.430 -16.349 1.00 28.71 49 ALA H CA 1
ATOM 8784 C C . ALA H 2 49 ? -14.260 -28.916 -17.734 1.00 29.53 49 ALA H C 1
ATOM 8785 O O . ALA H 2 49 ? -15.427 -29.236 -17.980 1.00 25.01 49 ALA H O 1
ATOM 8787 N N . ASP H 2 50 ? -13.285 -28.986 -18.637 1.00 26.14 50 ASP H N 1
ATOM 8788 C CA . ASP H 2 50 ? -13.524 -29.608 -19.934 1.00 27.27 50 ASP H CA 1
ATOM 8789 C C . ASP H 2 50 ? -12.291 -30.313 -20.496 1.00 32.20 50 ASP H C 1
ATOM 8790 O O . ASP H 2 50 ? -11.170 -30.103 -20.022 1.00 25.02 50 ASP H O 1
ATOM 8795 N N . ILE H 2 51 ? -12.511 -31.148 -21.507 1.00 27.72 51 ILE H N 1
ATOM 8796 C CA . ILE H 2 51 ? -11.454 -31.976 -22.067 1.00 27.99 51 ILE H CA 1
ATOM 8797 C C . ILE H 2 51 ? -11.612 -32.086 -23.581 1.00 34.68 51 ILE H C 1
ATOM 8798 O O . ILE H 2 51 ? -12.726 -32.218 -24.092 1.00 31.53 51 ILE H O 1
ATOM 8803 N N . ASN H 2 52 ? -10.492 -32.010 -24.294 1.00 33.47 52 ASN H N 1
ATOM 8804 C CA . ASN H 2 52 ? -10.493 -32.047 -25.755 1.00 33.25 52 ASN H CA 1
ATOM 8805 C C . ASN H 2 52 ? -10.716 -33.477 -26.268 1.00 29.09 52 ASN H C 1
ATOM 8806 O O . ASN H 2 52 ? -10.563 -34.433 -25.503 1.00 33.31 52 ASN H O 1
ATOM 8811 N N . PRO H 2 53 ? -11.101 -33.627 -27.552 1.00 28.57 53 PRO H N 1
ATOM 8812 C CA . PRO H 2 53 ? -11.440 -34.945 -28.112 1.00 32.38 53 PRO H CA 1
ATOM 8813 C C . PRO H 2 53 ? -10.386 -36.028 -27.880 1.00 38.65 53 PRO H C 1
ATOM 8814 O O . PRO H 2 53 ? -10.753 -37.182 -27.655 1.00 40.28 53 PRO H O 1
ATOM 8818 N N . ASP H 2 54 ? -9.108 -35.665 -27.935 1.00 32.66 54 ASP H N 1
ATOM 8819 C CA . ASP H 2 54 ? -8.036 -36.640 -27.751 1.00 35.95 54 ASP H CA 1
ATOM 8820 C C . ASP H 2 54 ? -7.736 -36.915 -26.275 1.00 40.63 54 ASP H C 1
ATOM 8821 O O . ASP H 2 54 ? -7.062 -37.889 -25.941 1.00 46.91 54 ASP H O 1
ATOM 8826 N N . GLY H 2 55 ? -8.241 -36.055 -25.397 1.00 34.39 55 GLY H N 1
ATOM 8827 C CA . GLY H 2 55 ? -8.096 -36.264 -23.968 1.00 26.47 55 GLY H CA 1
ATOM 8828 C C . GLY H 2 55 ? -6.817 -35.718 -23.362 1.00 35.46 55 GLY H C 1
ATOM 8829 O O . GLY H 2 55 ? -6.522 -35.991 -22.197 1.00 33.81 55 GLY H O 1
ATOM 8830 N N . ILE H 2 56 ? -6.065 -34.937 -24.137 1.00 27.22 56 ILE H N 1
ATOM 8831 C CA . ILE H 2 56 ? -4.791 -34.386 -23.665 1.00 30.24 56 ILE H CA 1
ATOM 8832 C C . ILE H 2 56 ? -4.828 -32.910 -23.239 1.00 32.83 56 ILE H C 1
ATOM 8833 O O . ILE H 2 56 ? -4.008 -32.478 -22.427 1.00 33.96 56 ILE H O 1
ATOM 8838 N N . THR H 2 57 ? -5.755 -32.134 -23.794 1.00 30.06 57 THR H N 1
ATOM 8839 C CA . THR H 2 57 ? -5.919 -30.739 -23.374 1.00 31.73 57 THR H CA 1
ATOM 8840 C C . THR H 2 57 ? -7.093 -30.605 -22.398 1.00 33.55 57 THR H C 1
ATOM 8841 O O . THR H 2 57 ? -8.207 -31.037 -22.701 1.00 30.66 57 THR H O 1
ATOM 8845 N N . ARG H 2 58 ? -6.844 -30.006 -21.233 1.00 38.32 58 ARG H N 1
ATOM 8846 C CA . ARG H 2 58 ? -7.870 -29.874 -20.193 1.00 35.16 58 ARG H CA 1
ATOM 8847 C C . ARG H 2 58 ? -7.847 -28.508 -19.506 1.00 37.45 58 ARG H C 1
ATOM 8848 O O . ARG H 2 58 ? -6.778 -27.961 -19.229 1.00 34.23 58 ARG H O 1
ATOM 8856 N N . TYR H 2 59 ? -9.027 -27.965 -19.219 1.00 34.81 59 TYR H N 1
ATOM 8857 C CA . TYR H 2 59 ? -9.119 -26.715 -18.465 1.00 27.91 59 TYR H CA 1
ATOM 8858 C C . TYR H 2 59 ? -9.984 -26.867 -17.216 1.00 33.16 59 TYR H C 1
ATOM 8859 O O . TYR H 2 59 ? -10.950 -27.633 -17.211 1.00 29.09 59 TYR H O 1
ATOM 8868 N N . TYR H 2 60 ? -9.625 -26.140 -16.160 1.00 32.53 60 TYR H N 1
ATOM 8869 C CA . TYR H 2 60 ? -10.370 -26.166 -14.903 1.00 23.02 60 TYR H CA 1
ATOM 8870 C C . TYR H 2 60 ? -10.582 -24.750 -14.377 1.00 30.21 60 TYR H C 1
ATOM 8871 O O . TYR H 2 60 ? -9.781 -23.855 -14.649 1.00 26.66 60 TYR H O 1
ATOM 8880 N N . ILE H 2 61 ? -11.655 -24.542 -13.619 1.00 24.94 61 ILE H N 1
ATOM 8881 C CA . ILE H 2 61 ? -11.772 -23.319 -12.829 1.00 27.30 61 ILE H CA 1
ATOM 8882 C C . ILE H 2 61 ? -10.868 -23.448 -11.606 1.00 32.30 61 ILE H C 1
ATOM 8883 O O . ILE H 2 61 ? -10.555 -24.565 -11.169 1.00 34.54 61 ILE H O 1
ATOM 8888 N N . ASP H 2 62 ? -10.457 -22.312 -11.050 1.00 32.68 62 ASP H N 1
ATOM 8889 C CA . ASP H 2 62 ? -9.554 -22.307 -9.903 1.00 41.11 62 ASP H CA 1
ATOM 8890 C C . ASP H 2 62 ? -10.144 -23.003 -8.673 1.00 42.64 62 ASP H C 1
ATOM 8891 O O . ASP H 2 62 ? -9.416 -23.622 -7.899 1.00 36.34 62 ASP H O 1
ATOM 8896 N N . ALA H 2 63 ? -11.461 -22.917 -8.511 1.00 41.41 63 ALA H N 1
ATOM 8897 C CA . ALA H 2 63 ? -12.133 -23.491 -7.346 1.00 34.52 63 ALA H CA 1
ATOM 8898 C C . ALA H 2 63 ? -11.914 -24.997 -7.206 1.00 31.78 63 ALA H C 1
ATOM 8899 O O . ALA H 2 63 ? -12.022 -25.540 -6.109 1.00 32.71 63 ALA H O 1
ATOM 8901 N N . VAL H 2 64 ? -11.608 -25.668 -8.314 1.00 32.01 64 VAL H N 1
ATOM 8902 C CA . VAL H 2 64 ? -11.472 -27.126 -8.304 1.00 39.09 64 VAL H CA 1
ATOM 8903 C C . VAL H 2 64 ? -10.066 -27.606 -8.680 1.00 37.47 64 VAL H C 1
ATOM 8904 O O . VAL H 2 64 ? -9.839 -28.805 -8.863 1.00 38.37 64 VAL H O 1
ATOM 8908 N N . LYS H 2 65 ? -9.133 -26.660 -8.790 1.00 40.10 65 LYS H N 1
ATOM 8909 C CA . LYS H 2 65 ? -7.728 -26.960 -9.075 1.00 46.58 65 LYS H CA 1
ATOM 8910 C C . LYS H 2 65 ? -7.119 -27.925 -8.062 1.00 43.80 65 LYS H C 1
ATOM 8911 O O . LYS H 2 65 ? -7.192 -27.699 -6.852 1.00 50.53 65 LYS H O 1
ATOM 8917 N N . GLY H 2 66 ? -6.523 -29.005 -8.559 1.00 32.78 66 GLY H N 1
ATOM 8918 C CA . GLY H 2 66 ? -5.843 -29.960 -7.700 1.00 42.04 66 GLY H CA 1
ATOM 8919 C C . GLY H 2 66 ? -6.778 -30.878 -6.937 1.00 43.44 66 GLY H C 1
ATOM 8920 O O . GLY H 2 66 ? -6.326 -31.755 -6.200 1.00 49.51 66 GLY H O 1
ATOM 8921 N N . ARG H 2 67 ? -8.081 -30.677 -7.109 1.00 41.63 67 ARG H N 1
ATOM 8922 C CA . ARG H 2 67 ? -9.075 -31.514 -6.449 1.00 41.67 67 ARG H CA 1
ATOM 8923 C C . ARG H 2 67 ? -9.843 -32.342 -7.469 1.00 33.98 67 ARG H C 1
ATOM 8924 O O . ARG H 2 67 ? -10.118 -33.524 -7.246 1.00 39.75 67 ARG H O 1
ATOM 8932 N N . PHE H 2 68 ? -10.188 -31.711 -8.589 1.00 30.29 68 PHE H N 1
ATOM 8933 C CA . PHE H 2 68 ? -10.955 -32.379 -9.633 1.00 30.90 68 PHE H CA 1
ATOM 8934 C C . PHE H 2 68 ? -10.061 -32.759 -10.808 1.00 32.44 68 PHE H C 1
ATOM 8935 O O . PHE H 2 68 ? -9.147 -32.017 -11.181 1.00 35.87 68 PHE H O 1
ATOM 8943 N N . THR H 2 69 ? -10.331 -33.922 -11.384 1.00 23.94 69 THR H N 1
ATOM 8944 C CA . THR H 2 69 ? -9.629 -34.379 -12.570 1.00 27.08 69 THR H CA 1
ATOM 8945 C C . THR H 2 69 ? -10.666 -34.874 -13.563 1.00 30.56 69 THR H C 1
ATOM 8946 O O . THR H 2 69 ? -11.509 -35.716 -13.230 1.00 29.33 69 THR H O 1
ATOM 8950 N N . ILE H 2 70 ? -10.620 -34.338 -14.776 1.00 24.45 70 ILE H N 1
ATOM 8951 C CA . ILE H 2 70 ? -11.532 -34.773 -15.827 1.00 28.29 70 ILE H CA 1
ATOM 8952 C C . ILE H 2 70 ? -10.809 -35.733 -16.777 1.00 29.45 70 ILE H C 1
ATOM 8953 O O . ILE H 2 70 ? -9.606 -35.595 -17.010 1.00 31.68 70 ILE H O 1
ATOM 8958 N N . SER H 2 71 ? -11.533 -36.719 -17.298 1.00 26.06 71 SER H N 1
ATOM 8959 C CA . SER H 2 71 ? -10.957 -37.686 -18.229 1.00 30.78 71 SER H CA 1
ATOM 8960 C C . SER H 2 71 ? -12.056 -38.214 -19.147 1.00 34.04 71 SER H C 1
ATOM 8961 O O . SER H 2 71 ? -13.239 -37.945 -18.915 1.00 27.47 71 SER H O 1
ATOM 8964 N N . ARG H 2 72 ? -11.675 -38.960 -20.184 1.00 31.94 72 ARG H N 1
ATOM 8965 C CA . ARG H 2 72 ? -12.666 -39.551 -21.086 1.00 34.50 72 ARG H CA 1
ATOM 8966 C C . ARG H 2 72 ? -12.232 -40.903 -21.650 1.00 33.97 72 ARG H C 1
ATOM 8967 O O . ARG H 2 72 ? -11.040 -41.165 -21.814 1.00 34.48 72 ARG H O 1
ATOM 8975 N N . ASP H 2 73 ? -13.212 -41.759 -21.927 1.00 34.83 73 ASP H N 1
ATOM 8976 C CA . ASP H 2 73 ? -12.979 -43.031 -22.598 1.00 29.15 73 ASP H CA 1
ATOM 8977 C C . ASP H 2 73 ? -13.759 -42.995 -23.909 1.00 38.97 73 ASP H C 1
ATOM 8978 O O . ASP H 2 73 ? -14.962 -43.281 -23.933 1.00 33.43 73 ASP H O 1
ATOM 8983 N N . ASN H 2 74 ? -13.078 -42.634 -24.995 1.00 37.43 74 ASN H N 1
ATOM 8984 C CA . ASN H 2 74 ? -13.737 -42.476 -26.293 1.00 44.00 74 ASN H CA 1
ATOM 8985 C C . ASN H 2 74 ? -14.388 -43.757 -26.818 1.00 44.68 74 ASN H C 1
ATOM 8986 O O . ASN H 2 74 ? -15.406 -43.705 -27.509 1.00 43.32 74 ASN H O 1
ATOM 8991 N N . ALA H 2 75 ? -13.805 -44.902 -26.478 1.00 42.24 75 ALA H N 1
ATOM 8992 C CA . ALA H 2 75 ? -14.370 -46.193 -26.869 1.00 47.83 75 ALA H CA 1
ATOM 8993 C C . ALA H 2 75 ? -15.681 -46.481 -26.140 1.00 43.51 75 ALA H C 1
ATOM 8994 O O . ALA H 2 75 ? -16.588 -47.097 -26.700 1.00 39.35 75 ALA H O 1
ATOM 8996 N N . LYS H 2 76 ? -15.770 -46.045 -24.886 1.00 42.86 76 LYS H N 1
ATOM 8997 C CA . LYS H 2 76 ? -16.988 -46.217 -24.102 1.00 42.33 76 LYS H CA 1
ATOM 8998 C C . LYS H 2 76 ? -17.962 -45.050 -24.283 1.00 43.17 76 LYS H C 1
ATOM 8999 O O . LYS H 2 76 ? -19.058 -45.066 -23.713 1.00 42.27 76 LYS H O 1
ATOM 9005 N N . SER H 2 77 ? -17.564 -44.059 -25.083 1.00 37.74 77 SER H N 1
ATOM 9006 C CA . SER H 2 77 ? -18.336 -42.827 -25.255 1.00 38.84 77 SER H CA 1
ATOM 9007 C C . SER H 2 77 ? -18.669 -42.232 -23.892 1.00 39.57 77 SER H C 1
ATOM 9008 O O . SER H 2 77 ? -19.829 -41.934 -23.597 1.00 37.64 77 SER H O 1
ATOM 9011 N N . SER H 2 78 ? -17.645 -42.074 -23.059 1.00 38.53 78 SER H N 1
ATOM 9012 C CA . SER H 2 78 ? -17.870 -41.720 -21.667 1.00 33.68 78 SER H CA 1
ATOM 9013 C C . SER H 2 78 ? -16.967 -40.613 -21.157 1.00 35.24 78 SER H C 1
ATOM 9014 O O . SER H 2 78 ? -15.797 -40.517 -21.536 1.00 36.14 78 SER H O 1
ATOM 9017 N N . LEU H 2 79 ? -17.536 -39.784 -20.286 1.00 33.81 79 LEU H N 1
ATOM 9018 C CA . LEU H 2 79 ? -16.817 -38.683 -19.661 1.00 36.18 79 LEU H CA 1
ATOM 9019 C C . LEU H 2 79 ? -16.764 -38.950 -18.162 1.00 31.49 79 LEU H C 1
ATOM 9020 O O . LEU H 2 79 ? -17.702 -39.518 -17.596 1.00 30.10 79 LEU H O 1
ATOM 9025 N N . TYR H 2 80 ? -15.675 -38.555 -17.511 1.00 29.87 80 TYR H N 1
ATOM 9026 C CA . TYR H 2 80 ? -15.561 -38.773 -16.070 1.00 27.58 80 TYR H CA 1
ATOM 9027 C C . TYR H 2 80 ? -15.118 -37.524 -15.321 1.00 25.58 80 TYR H C 1
ATOM 9028 O O . TYR H 2 80 ? -14.371 -36.697 -15.855 1.00 24.82 80 TYR H O 1
ATOM 9037 N N . LEU H 2 81 ? -15.590 -37.392 -14.083 1.00 27.03 81 LEU H N 1
ATOM 9038 C CA . LEU H 2 81 ? -15.118 -36.336 -13.191 1.00 24.74 81 LEU H CA 1
ATOM 9039 C C . LEU H 2 81 ? -14.761 -36.926 -11.833 1.00 28.25 81 LEU H C 1
ATOM 9040 O O . LEU H 2 81 ? -15.636 -37.382 -11.085 1.00 24.90 81 LEU H O 1
ATOM 9045 N N . GLN H 2 82 ? -13.466 -36.930 -11.530 1.00 26.06 82 GLN H N 1
ATOM 9046 C CA . GLN H 2 82 ? -12.971 -37.403 -10.242 1.00 26.63 82 GLN H CA 1
ATOM 9047 C C . GLN H 2 82 ? -12.903 -36.238 -9.260 1.00 27.90 82 GLN H C 1
ATOM 9048 O O . GLN H 2 82 ? -12.108 -35.314 -9.437 1.00 27.39 82 GLN H O 1
ATOM 9054 N N . MET H 2 83 ? -13.737 -36.273 -8.226 1.00 32.03 83 MET H N 1
ATOM 9055 C CA . MET H 2 83 ? -13.801 -35.163 -7.276 1.00 37.75 83 MET H CA 1
ATOM 9056 C C . MET H 2 83 ? -13.228 -35.543 -5.909 1.00 33.58 83 MET H C 1
ATOM 9057 O O . MET H 2 83 ? -13.786 -36.389 -5.211 1.00 32.75 83 MET H O 1
ATOM 9062 N N . ASN H 2 84 ? -12.111 -34.922 -5.535 1.00 34.31 84 ASN H N 1
ATOM 9063 C CA . ASN H 2 84 ? -11.494 -35.164 -4.231 1.00 33.27 84 ASN H CA 1
ATOM 9064 C C . ASN H 2 84 ? -11.626 -33.960 -3.301 1.00 30.42 84 ASN H C 1
ATOM 9065 O O . ASN H 2 84 ? -11.808 -32.834 -3.769 1.00 28.23 84 ASN H O 1
ATOM 9070 N N . SER H 2 85 ? -11.522 -34.206 -1.994 1.00 28.16 85 SER H N 1
ATOM 9071 C CA . SER H 2 85 ? -11.545 -33.143 -0.992 1.00 31.69 85 SER H CA 1
ATOM 9072 C C . SER H 2 85 ? -12.773 -32.253 -1.122 1.00 29.01 85 SER H C 1
ATOM 9073 O O . SER H 2 85 ? -12.657 -31.027 -1.183 1.00 29.97 85 SER H O 1
ATOM 9076 N N . LEU H 2 86 ? -13.945 -32.875 -1.172 1.00 29.94 86 LEU H N 1
ATOM 9077 C CA . LEU H 2 86 ? -15.188 -32.133 -1.352 1.00 36.11 86 LEU H CA 1
ATOM 9078 C C . LEU H 2 86 ? -15.581 -31.322 -0.117 1.00 37.57 86 LEU H C 1
ATOM 9079 O O . LEU H 2 86 ? -15.325 -31.730 1.020 1.00 36.54 86 LEU H O 1
ATOM 9084 N N . GLY H 2 87 ? -16.192 -30.164 -0.360 1.00 29.35 87 GLY H N 1
ATOM 9085 C CA . GLY H 2 87 ? -16.768 -29.341 0.691 1.00 27.38 87 GLY H CA 1
ATOM 9086 C C . GLY H 2 87 ? -18.181 -28.924 0.318 1.00 39.69 87 GLY H C 1
ATOM 9087 O O . GLY H 2 87 ? -18.677 -29.298 -0.748 1.00 34.33 87 GLY H O 1
ATOM 9088 N N . ALA H 2 88 ? -18.831 -28.149 1.183 1.00 35.08 88 ALA H N 1
ATOM 9089 C CA . ALA H 2 88 ? -20.211 -27.719 0.948 1.00 38.52 88 ALA H CA 1
ATOM 9090 C C . ALA H 2 88 ? -20.340 -26.852 -0.303 1.00 40.04 88 ALA H C 1
ATOM 9091 O O . ALA H 2 88 ? -21.406 -26.797 -0.921 1.00 32.10 88 ALA H O 1
ATOM 9093 N N . GLU H 2 89 ? -19.253 -26.178 -0.673 1.00 39.45 89 GLU H N 1
ATOM 9094 C CA . GLU H 2 89 ? -19.248 -25.316 -1.849 1.00 40.95 89 GLU H CA 1
ATOM 9095 C C . GLU H 2 89 ? -19.305 -26.135 -3.137 1.00 36.74 89 GLU H C 1
ATOM 9096 O O . GLU H 2 89 ? -19.447 -25.581 -4.230 1.00 36.42 89 GLU H O 1
ATOM 9102 N N . ASP H 2 90 ? -19.186 -27.453 -3.001 1.00 28.65 90 ASP H N 1
ATOM 91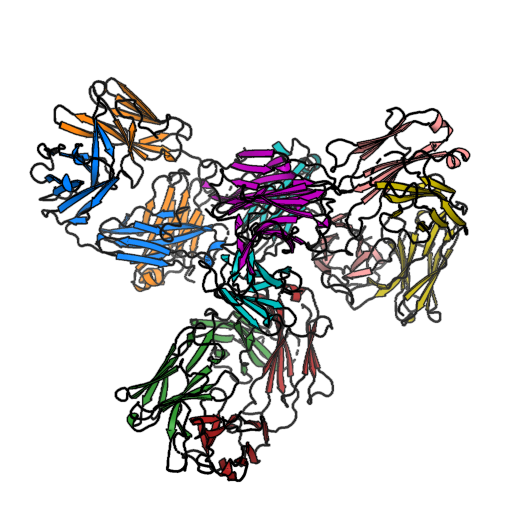03 C CA . ASP H 2 90 ? -19.210 -28.351 -4.151 1.00 35.29 90 ASP H CA 1
ATOM 9104 C C . ASP H 2 90 ? -20.576 -29.000 -4.322 1.00 25.15 90 ASP H C 1
ATOM 9105 O O . ASP H 2 90 ? -20.844 -29.624 -5.347 1.00 27.29 90 ASP H O 1
ATOM 9110 N N . THR H 2 91 ? -21.430 -28.851 -3.312 1.00 27.64 91 THR H N 1
ATOM 9111 C CA . THR H 2 91 ? -22.803 -29.350 -3.388 1.00 30.02 91 THR H CA 1
ATOM 9112 C C . THR H 2 91 ? -23.523 -28.687 -4.554 1.00 30.52 91 THR H C 1
ATOM 9113 O O . THR H 2 91 ? -23.639 -27.456 -4.604 1.00 28.52 91 THR H O 1
ATOM 9117 N N . ALA H 2 92 ? -23.995 -29.508 -5.492 1.00 26.79 92 ALA H N 1
ATOM 9118 C CA . ALA H 2 92 ? -24.601 -29.016 -6.729 1.00 24.95 92 ALA H CA 1
ATOM 9119 C C . ALA H 2 92 ? -25.185 -30.144 -7.563 1.00 26.60 92 ALA H C 1
ATOM 9120 O O . ALA H 2 92 ? -24.949 -31.323 -7.293 1.00 26.96 92 ALA H O 1
ATOM 9122 N N . VAL H 2 93 ? -25.957 -29.772 -8.578 1.00 21.97 93 VAL H N 1
ATOM 9123 C CA . VAL H 2 93 ? -26.316 -30.708 -9.633 1.00 24.36 93 VAL H CA 1
ATOM 9124 C C . VAL H 2 93 ? -25.193 -30.618 -10.651 1.00 26.75 93 VAL H C 1
ATOM 9125 O O . VAL H 2 93 ? -24.799 -29.516 -11.042 1.00 26.60 93 VAL H O 1
ATOM 9129 N N . TYR H 2 94 ? -24.644 -31.760 -11.050 1.00 25.36 94 TYR H N 1
ATOM 9130 C CA . TYR H 2 94 ? -23.556 -31.759 -12.022 1.00 24.86 94 TYR H CA 1
ATOM 9131 C C . TYR H 2 94 ? -24.055 -32.186 -13.395 1.00 25.00 94 TYR H C 1
ATOM 9132 O O . TYR H 2 94 ? -24.654 -33.254 -13.543 1.00 23.48 94 TYR H O 1
ATOM 9141 N N . TYR H 2 95 ? -23.822 -31.327 -14.387 1.00 24.69 95 TYR H N 1
ATOM 9142 C CA . TYR H 2 95 ? -24.268 -31.573 -15.754 1.00 24.27 95 TYR H CA 1
ATOM 9143 C C . TYR H 2 95 ? -23.117 -31.966 -16.664 1.00 28.07 95 TYR H C 1
ATOM 9144 O O . TYR H 2 95 ? -22.026 -31.389 -16.604 1.00 26.03 95 TYR H O 1
ATOM 9153 N N . CYS H 2 96 ? -23.378 -32.949 -17.515 1.00 22.96 96 CYS H N 1
ATOM 9154 C CA . CYS H 2 96 ? -22.491 -33.272 -18.616 1.00 27.15 96 CYS H CA 1
ATOM 9155 C C . CYS H 2 96 ? -22.952 -32.431 -19.805 1.00 27.82 96 CYS H C 1
ATOM 9156 O O . CYS H 2 96 ? -24.139 -32.412 -20.123 1.00 30.96 96 CYS H O 1
ATOM 9159 N N . ALA H 2 97 ? -22.032 -31.719 -20.449 1.00 20.37 97 ALA H N 1
ATOM 9160 C CA . ALA H 2 97 ? -22.403 -30.863 -21.577 1.00 19.96 97 ALA H CA 1
ATOM 9161 C C . ALA H 2 97 ? -21.448 -30.986 -22.763 1.00 24.33 97 ALA H C 1
ATOM 9162 O O . ALA H 2 97 ? -20.230 -31.050 -22.584 1.00 29.65 97 ALA H O 1
ATOM 9164 N N . ARG H 2 98 ? -22.004 -31.005 -23.973 1.00 23.71 98 ARG H N 1
ATOM 9165 C CA . ARG H 2 98 ? -21.193 -31.065 -25.189 1.00 22.98 98 ARG H CA 1
ATOM 9166 C C . ARG H 2 98 ? -20.879 -29.657 -25.691 1.00 28.15 98 ARG H C 1
ATOM 9167 O O . ARG H 2 98 ? -21.720 -28.759 -25.611 1.00 29.85 98 ARG H O 1
ATOM 9175 N N . GLU H 2 99 ? -19.667 -29.457 -26.194 1.00 21.09 99 GLU H N 1
ATOM 9176 C CA . GLU H 2 99 ? -19.284 -28.141 -26.693 1.00 26.42 99 GLU H CA 1
ATOM 9177 C C . GLU H 2 99 ? -19.456 -28.027 -28.205 1.00 27.46 99 GLU H C 1
ATOM 9178 O O . GLU H 2 99 ? -19.242 -28.991 -28.944 1.00 30.46 99 GLU H O 1
ATOM 9184 N N . PHE H 2 100 ? -19.853 -26.839 -28.649 1.00 32.73 100 PHE H N 1
ATOM 9185 C CA . PHE H 2 100 ? -20.077 -26.560 -30.062 1.00 29.90 100 PHE H CA 1
ATOM 9186 C C . PHE H 2 100 ? -19.207 -25.386 -30.491 1.00 34.31 100 PHE H C 1
ATOM 9187 O O . PHE H 2 100 ? -19.083 -24.391 -29.767 1.00 31.85 100 PHE H O 1
ATOM 9195 N N . HIS H 2 101 ? -18.608 -25.510 -31.672 1.00 46.07 101 HIS H N 1
ATOM 9196 C CA . HIS H 2 101 ? -17.835 -24.425 -32.267 1.00 42.16 101 HIS H CA 1
ATOM 9197 C C . HIS H 2 101 ? -18.096 -24.385 -33.763 1.00 39.79 101 HIS H C 1
ATOM 9198 O O . HIS H 2 101 ? -18.107 -25.428 -34.415 1.00 44.57 101 HIS H O 1
ATOM 9205 N N . SER H 2 102 ? -18.311 -23.190 -34.307 1.00 47.16 102 SER H N 1
ATOM 9206 C CA . SER H 2 102 ? -18.510 -23.056 -35.749 1.00 58.20 102 SER H CA 1
ATOM 9207 C C . SER H 2 102 ? -17.834 -21.811 -36.324 1.00 49.58 102 SER H C 1
ATOM 9208 O O . SER H 2 102 ? -18.442 -21.055 -37.084 1.00 54.21 102 SER H O 1
ATOM 9211 N N . GLY H 2 103 ? -16.573 -21.606 -35.953 1.00 46.55 103 GLY H N 1
ATOM 9212 C CA . GLY H 2 103 ? -15.759 -20.547 -36.529 1.00 49.93 103 GLY H CA 1
ATOM 9213 C C . GLY H 2 103 ? -15.984 -19.174 -35.926 1.00 56.06 103 GLY H C 1
ATOM 9214 O O . GLY H 2 103 ? -15.468 -18.178 -36.433 1.00 53.71 103 GLY H O 1
ATOM 9215 N N . LEU H 2 104 ? -16.751 -19.120 -34.841 1.00 62.53 104 LEU H N 1
ATOM 9216 C CA . LEU H 2 104 ? -17.104 -17.848 -34.217 1.00 61.70 104 LEU H CA 1
ATOM 9217 C C . LEU H 2 104 ? -16.926 -17.881 -32.704 1.00 58.41 104 LEU H C 1
ATOM 9218 O O . LEU H 2 104 ? -16.311 -16.984 -32.116 1.00 61.68 104 LEU H O 1
ATOM 9223 N N . GLY H 2 105 ? -17.473 -18.917 -32.078 1.00 46.31 105 GLY H N 1
ATOM 9224 C CA . GLY H 2 105 ? -17.469 -19.002 -30.631 1.00 42.53 105 GLY H CA 1
ATOM 9225 C C . GLY H 2 105 ? -17.799 -20.380 -30.099 1.00 37.16 105 GLY H C 1
ATOM 9226 O O . GLY H 2 105 ? -18.098 -21.301 -30.863 1.00 38.29 105 GLY H O 1
ATOM 9227 N N . TRP H 2 106 ? -17.755 -20.513 -28.778 1.00 35.16 106 TRP H N 1
ATOM 9228 C CA . TRP H 2 106 ? -17.965 -21.791 -28.112 1.00 28.71 106 TRP H CA 1
ATOM 9229 C C . TRP H 2 106 ? -19.152 -21.715 -27.161 1.00 26.25 106 TRP H C 1
ATOM 9230 O O . TRP H 2 106 ? -19.211 -20.823 -26.310 1.00 24.28 106 TRP H O 1
ATOM 9241 N N . HIS H 2 107 ? -20.096 -22.644 -27.308 1.00 26.98 107 HIS H N 1
ATOM 9242 C CA . HIS H 2 107 ? -21.225 -22.752 -26.384 1.00 28.19 107 HIS H CA 1
ATOM 9243 C C . HIS H 2 107 ? -21.605 -24.215 -26.163 1.00 33.01 107 HIS H C 1
ATOM 9244 O O . HIS H 2 107 ? -21.075 -25.108 -26.828 1.00 29.14 107 HIS H O 1
ATOM 9251 N N . PHE H 2 108 ? -22.529 -24.454 -25.235 1.00 28.24 108 PHE H N 1
ATOM 9252 C CA . PHE H 2 108 ? -23.007 -25.807 -24.957 1.00 27.09 108 PHE H CA 1
ATOM 9253 C C . PHE H 2 108 ? -24.309 -26.108 -25.703 1.00 26.51 108 PHE H C 1
ATOM 9254 O O . PHE H 2 108 ? -25.320 -25.435 -25.492 1.00 37.57 108 PHE H O 1
ATOM 9262 N N . ASP H 2 109 ? -24.283 -27.120 -26.569 1.00 31.97 109 ASP H N 1
ATOM 9263 C CA . ASP H 2 109 ? -25.430 -27.428 -27.428 1.00 28.88 109 ASP H CA 1
ATOM 9264 C C . ASP H 2 109 ? -26.142 -28.715 -27.024 1.00 26.44 109 ASP H C 1
ATOM 9265 O O . ASP H 2 109 ? -27.063 -29.161 -27.709 1.00 39.30 109 ASP H O 1
ATOM 9270 N N . LEU H 2 110 ? -25.710 -29.311 -25.917 1.00 26.93 110 LEU H N 1
ATOM 9271 C CA . LEU H 2 110 ? -26.304 -30.561 -25.437 1.00 31.30 110 LEU H CA 1
ATOM 9272 C C . LEU H 2 110 ? -26.047 -30.756 -23.940 1.00 29.49 110 LEU H C 1
ATOM 9273 O O . LEU H 2 110 ? -24.922 -30.589 -23.474 1.00 34.76 110 LEU H O 1
ATOM 9278 N N . TRP H 2 111 ? -27.091 -31.100 -23.191 1.00 27.34 111 TRP H N 1
ATOM 9279 C CA . TRP H 2 111 ? -26.976 -31.279 -21.744 1.00 19.87 111 TRP H CA 1
ATOM 9280 C C . TRP H 2 111 ? -27.631 -32.577 -21.296 1.00 30.07 111 TRP H C 1
ATOM 9281 O O . TRP H 2 111 ? -28.627 -33.016 -21.879 1.00 31.26 111 TRP H O 1
ATOM 9292 N N . GLY H 2 112 ? -27.076 -33.192 -20.257 1.00 22.99 112 GLY H N 1
ATOM 9293 C CA . GLY H 2 112 ? -27.750 -34.298 -19.601 1.00 26.35 112 GLY H CA 1
ATOM 9294 C C . GLY H 2 112 ? -28.713 -33.724 -18.578 1.00 30.45 112 GLY H C 1
ATOM 9295 O O . GLY H 2 112 ? -28.788 -32.504 -18.416 1.00 29.59 112 GLY H O 1
ATOM 9296 N N . ARG H 2 113 ? -29.450 -34.587 -17.888 1.00 31.76 113 ARG H N 1
ATOM 9297 C CA . ARG H 2 113 ? -30.401 -34.120 -16.885 1.00 37.83 113 ARG H CA 1
ATOM 9298 C C . ARG H 2 113 ? -29.682 -33.679 -15.618 1.00 33.58 113 ARG H C 1
ATOM 9299 O O . ARG H 2 113 ? -30.232 -32.927 -14.808 1.00 39.52 113 ARG H O 1
ATOM 9307 N N . GLY H 2 114 ? -28.451 -34.151 -15.451 1.00 25.80 114 GLY H N 1
ATOM 9308 C CA . GLY H 2 114 ? -27.664 -33.815 -14.278 1.00 26.00 114 GLY H CA 1
ATOM 9309 C C . GLY H 2 114 ? -27.774 -34.834 -13.158 1.00 29.81 114 GLY H C 1
ATOM 9310 O O . GLY H 2 114 ? -28.777 -35.547 -13.041 1.00 27.66 114 GLY H O 1
ATOM 9311 N N . THR H 2 115 ? -26.735 -34.907 -12.331 1.00 31.47 115 THR H N 1
ATOM 9312 C CA . THR H 2 115 ? -26.756 -35.773 -11.155 1.00 26.94 115 THR H CA 1
ATOM 9313 C C . THR H 2 115 ? -26.474 -34.939 -9.901 1.00 26.93 115 THR H C 1
ATOM 9314 O O . THR H 2 115 ? -25.558 -34.113 -9.889 1.00 28.20 115 THR H O 1
ATOM 9318 N N . LEU H 2 116 ? -27.287 -35.128 -8.862 1.00 25.15 116 LEU H N 1
ATOM 9319 C CA . LEU H 2 116 ? -27.176 -34.312 -7.651 1.00 25.19 116 LEU H CA 1
ATOM 9320 C C . LEU H 2 116 ? -26.076 -34.799 -6.710 1.00 26.14 116 LEU H C 1
ATOM 9321 O O . LEU H 2 116 ? -26.042 -35.973 -6.342 1.00 26.34 116 LEU H O 1
ATOM 9326 N N . VAL H 2 117 ? -25.182 -33.888 -6.327 1.00 25.61 117 VAL H N 1
ATOM 9327 C CA . VAL H 2 117 ? -24.096 -34.197 -5.395 1.00 17.71 117 VAL H CA 1
ATOM 9328 C C . VAL H 2 117 ? -24.271 -33.421 -4.094 1.00 26.63 117 VAL H C 1
ATOM 9329 O O . VAL H 2 117 ? -24.207 -32.189 -4.079 1.00 25.47 117 VAL H O 1
ATOM 9333 N N . THR H 2 118 ? -24.493 -34.147 -3.004 1.00 24.18 118 THR H N 1
ATOM 9334 C CA . THR H 2 118 ? -24.721 -33.521 -1.707 1.00 27.90 118 THR H CA 1
ATOM 9335 C C . THR H 2 118 ? -23.545 -33.769 -0.769 1.00 36.38 118 THR H C 1
ATOM 9336 O O . THR H 2 118 ? -23.295 -34.910 -0.362 1.00 29.80 118 THR H O 1
ATOM 9340 N N . VAL H 2 119 ? -22.822 -32.703 -0.430 1.00 27.52 119 VAL H N 1
ATOM 9341 C CA . VAL H 2 119 ? -21.694 -32.818 0.491 1.00 30.56 119 VAL H CA 1
ATOM 9342 C C . VAL H 2 119 ? -22.140 -32.475 1.907 1.00 27.46 119 VAL H C 1
ATOM 9343 O O . VAL H 2 119 ? -22.240 -31.303 2.276 1.00 36.14 119 VAL H O 1
ATOM 9347 N N . SER H 2 120 ? -22.413 -33.508 2.696 1.00 32.61 120 SER H N 1
ATOM 9348 C CA . SER H 2 120 ? -22.939 -33.324 4.044 1.00 35.63 120 SER H CA 1
ATOM 9349 C C . SER H 2 120 ? -22.610 -34.525 4.913 1.00 31.66 120 SER H C 1
ATOM 9350 O O . SER H 2 120 ? -22.429 -35.636 4.412 1.00 27.49 120 SER H O 1
ATOM 9353 N N . SER H 2 121 ? -22.538 -34.296 6.218 1.00 33.30 121 SER H N 1
ATOM 9354 C CA . SER H 2 121 ? -22.290 -35.368 7.170 1.00 35.38 121 SER H CA 1
ATOM 9355 C C . SER H 2 121 ? -23.609 -35.936 7.685 1.00 35.06 121 SER H C 1
ATOM 9356 O O . SER H 2 121 ? -23.628 -36.868 8.487 1.00 38.48 121 SER H O 1
ATOM 9359 N N . ALA H 2 122 ? -24.714 -35.371 7.213 1.00 32.29 122 ALA H N 1
ATOM 9360 C CA . ALA H 2 122 ? -26.035 -35.837 7.617 1.00 36.86 122 ALA H CA 1
ATOM 9361 C C . ALA H 2 122 ? -26.252 -37.289 7.198 1.00 32.23 122 ALA H C 1
ATOM 9362 O O . ALA H 2 122 ? -25.776 -37.717 6.149 1.00 35.92 122 ALA H O 1
ATOM 9364 N N . SER H 2 123 ? -26.965 -38.043 8.027 1.00 26.42 123 SER H N 1
ATOM 9365 C CA . SER H 2 123 ? -27.315 -39.420 7.703 1.00 37.18 123 SER H CA 1
ATOM 9366 C C . SER H 2 123 ? -28.614 -39.447 6.912 1.00 31.46 123 SER H C 1
ATOM 9367 O O . SER H 2 123 ? -29.500 -38.623 7.137 1.00 30.95 123 SER H O 1
ATOM 9370 N N . THR H 2 124 ? -28.718 -40.389 5.983 1.00 27.63 124 THR H N 1
ATOM 9371 C CA . THR H 2 124 ? -29.939 -40.568 5.209 1.00 26.36 124 THR H CA 1
ATOM 9372 C C . THR H 2 124 ? -31.113 -40.830 6.146 1.00 30.31 124 THR H C 1
ATOM 9373 O O . THR H 2 124 ? -31.053 -41.729 6.983 1.00 36.09 124 THR H O 1
ATOM 9377 N N . LYS H 2 125 ? -32.172 -40.032 6.019 1.00 29.54 125 LYS H N 1
ATOM 9378 C CA . LYS H 2 125 ? -33.336 -40.162 6.897 1.00 30.75 125 LYS H CA 1
ATOM 9379 C C . LYS H 2 125 ? -34.642 -39.910 6.150 1.00 37.00 125 LYS H C 1
ATOM 9380 O O . LYS H 2 125 ? -34.773 -38.923 5.423 1.00 34.00 125 LYS H O 1
ATOM 9386 N N . GLY H 2 126 ? -35.606 -40.807 6.329 1.00 34.98 126 GLY H N 1
ATOM 9387 C CA . GLY H 2 126 ? -36.913 -40.634 5.724 1.00 31.81 126 GLY H CA 1
ATOM 9388 C C . GLY H 2 126 ? -37.702 -39.538 6.411 1.00 29.13 126 GLY H C 1
ATOM 9389 O O . GLY H 2 126 ? -37.467 -39.239 7.584 1.00 30.14 126 GLY H O 1
ATOM 9390 N N . PRO H 2 127 ? -38.650 -38.932 5.686 1.00 30.85 127 PRO H N 1
ATOM 9391 C CA . PRO H 2 127 ? -39.456 -37.835 6.235 1.00 31.61 127 PRO H CA 1
ATOM 9392 C C . PRO H 2 127 ? -40.564 -38.321 7.165 1.00 28.45 127 PRO H C 1
ATOM 9393 O O . PRO H 2 127 ? -41.085 -39.417 6.972 1.00 39.57 127 PRO H O 1
ATOM 9397 N N . SER H 2 128 ? -40.911 -37.512 8.160 1.00 34.31 128 SER H N 1
ATOM 9398 C CA . SER H 2 128 ? -42.122 -37.732 8.939 1.00 28.56 128 SER H CA 1
ATOM 9399 C C . SER H 2 128 ? -43.231 -36.909 8.293 1.00 34.85 128 SER H C 1
ATOM 9400 O O . SER H 2 128 ? -43.037 -35.724 8.014 1.00 34.54 128 SER H O 1
ATOM 9403 N N . VAL H 2 129 ? -44.385 -37.525 8.048 1.00 35.03 129 VAL H N 1
ATOM 9404 C CA . VAL H 2 129 ? -45.472 -36.842 7.341 1.00 32.54 129 VAL H CA 1
ATOM 9405 C C . VAL H 2 129 ? -46.625 -36.448 8.271 1.00 31.83 129 VAL H C 1
ATOM 9406 O O . VAL H 2 129 ? -47.237 -37.303 8.912 1.00 35.60 129 VAL H O 1
ATOM 9410 N N . PHE H 2 130 ? -46.918 -35.153 8.338 1.00 37.36 130 PHE H N 1
ATOM 9411 C CA . PHE H 2 130 ? -47.978 -34.652 9.209 1.00 38.47 130 PHE H CA 1
ATOM 9412 C C . PHE H 2 130 ? -49.046 -33.928 8.394 1.00 33.73 130 PHE H C 1
ATOM 9413 O O . PHE H 2 130 ? -48.727 -33.255 7.412 1.00 36.96 130 PHE H O 1
ATOM 9421 N N . PRO H 2 131 ? -50.320 -34.062 8.799 1.00 40.12 131 PRO H N 1
ATOM 9422 C CA . PRO H 2 131 ? -51.412 -33.498 8.002 1.00 34.99 131 PRO H CA 1
ATOM 9423 C C . PRO H 2 131 ? -51.637 -32.030 8.319 1.00 35.62 131 PRO H C 1
ATOM 9424 O O . PRO H 2 131 ? -51.566 -31.626 9.482 1.00 37.62 131 PRO H O 1
ATOM 9428 N N . LEU H 2 132 ? -51.875 -31.236 7.283 1.00 37.36 132 LEU H N 1
ATOM 9429 C CA . LEU H 2 132 ? -52.371 -29.882 7.465 1.00 38.87 132 LEU H CA 1
ATOM 9430 C C . LEU H 2 132 ? -53.891 -29.963 7.312 1.00 40.68 132 LEU H C 1
ATOM 9431 O O . LEU H 2 132 ? -54.417 -29.953 6.200 1.00 44.89 132 LEU H O 1
ATOM 9436 N N . ALA H 2 133 ? -54.588 -30.077 8.441 1.00 41.46 133 ALA H N 1
ATOM 9437 C CA . ALA H 2 133 ? -56.015 -30.402 8.443 1.00 47.06 133 ALA H CA 1
ATOM 9438 C C . ALA H 2 133 ? -56.925 -29.225 8.084 1.00 36.24 133 ALA H C 1
ATOM 9439 O O . ALA H 2 133 ? -56.690 -28.095 8.512 1.00 42.16 133 ALA H O 1
ATOM 9441 N N . PRO H 2 134 ? -57.983 -29.500 7.306 1.00 39.36 134 PRO H N 1
ATOM 9442 C CA . PRO H 2 134 ? -58.947 -28.470 6.903 1.00 54.89 134 PRO H CA 1
ATOM 9443 C C . PRO H 2 134 ? -59.661 -27.846 8.096 1.00 54.06 134 PRO H C 1
ATOM 9444 O O . PRO H 2 134 ? -60.177 -28.569 8.951 1.00 53.50 134 PRO H O 1
ATOM 9448 N N . SER H 2 135 ? -59.682 -26.516 8.145 1.00 58.58 135 SER H N 1
ATOM 9449 C CA . SER H 2 135 ? -60.372 -25.782 9.203 1.00 67.96 135 SER H CA 1
ATOM 9450 C C . SER H 2 135 ? -61.877 -26.013 9.116 1.00 66.50 135 SER H C 1
ATOM 9451 O O . SER H 2 135 ? -62.419 -26.209 8.028 1.00 65.41 135 SER H O 1
ATOM 9454 N N . SER H 2 136 ? -62.543 -26.000 10.266 1.00 69.06 136 SER H N 1
ATOM 9455 C CA . SER H 2 136 ? -63.998 -26.111 10.308 1.00 83.53 136 SER H CA 1
ATOM 9456 C C . SER H 2 136 ? -64.641 -24.729 10.186 1.00 81.35 136 SER H C 1
ATOM 9457 O O . SER H 2 136 ? -65.064 -24.138 11.179 1.00 79.69 136 SER H O 1
ATOM 9460 N N . LYS H 2 137 ? -64.693 -24.216 8.958 1.00 79.17 137 LYS H N 1
ATOM 9461 C CA . LYS H 2 137 ? -65.258 -22.897 8.691 1.00 81.63 137 LYS H CA 1
ATOM 9462 C C . LYS H 2 137 ? -66.153 -22.930 7.455 1.00 83.31 137 LYS H C 1
ATOM 9463 O O . LYS H 2 137 ? -65.741 -22.534 6.363 1.00 83.00 137 LYS H O 1
ATOM 9469 N N . GLY H 2 142 ? -67.740 -23.566 -0.563 1.00 76.59 142 GLY H N 1
ATOM 9470 C CA . GLY H 2 142 ? -66.594 -22.696 -0.761 1.00 73.94 142 GLY H CA 1
ATOM 9471 C C . GLY H 2 142 ? -65.305 -23.473 -0.950 1.00 68.52 142 GLY H C 1
ATOM 9472 O O . GLY H 2 142 ? -65.335 -24.666 -1.245 1.00 59.77 142 GLY H O 1
ATOM 9473 N N . THR H 2 143 ? -64.172 -22.797 -0.778 1.00 68.34 143 THR H N 1
ATOM 9474 C CA . THR H 2 143 ? -62.872 -23.445 -0.920 1.00 60.91 143 THR H CA 1
ATOM 9475 C C . THR H 2 143 ? -62.276 -23.803 0.440 1.00 52.98 143 THR H C 1
ATOM 9476 O O . THR H 2 143 ? -62.235 -22.973 1.348 1.00 48.81 143 THR H O 1
ATOM 9480 N N . ALA H 2 144 ? -61.822 -25.043 0.579 1.00 48.93 144 ALA H N 1
ATOM 9481 C CA . ALA H 2 144 ? -61.081 -25.447 1.767 1.00 52.10 144 ALA H CA 1
ATOM 9482 C C . ALA H 2 144 ? -59.645 -25.752 1.370 1.00 50.18 144 ALA H C 1
ATOM 9483 O O . ALA H 2 144 ? -59.391 -26.242 0.270 1.00 47.18 144 ALA H O 1
ATOM 9485 N N . ALA H 2 145 ? -58.706 -25.458 2.261 1.00 51.15 145 ALA H N 1
ATOM 9486 C CA . ALA H 2 145 ? -57.315 -25.828 2.026 1.00 48.80 145 ALA H CA 1
ATOM 9487 C C . ALA H 2 145 ? -56.884 -26.932 2.985 1.00 46.09 145 ALA H C 1
ATOM 9488 O O . ALA H 2 145 ? -57.199 -26.891 4.174 1.00 48.41 145 ALA H O 1
ATOM 9490 N N . LEU H 2 146 ? -56.172 -27.921 2.459 1.00 37.26 146 LEU H N 1
ATOM 9491 C CA . LEU H 2 146 ? -55.561 -28.945 3.296 1.00 43.60 146 LEU H CA 1
ATOM 9492 C C . LEU H 2 146 ? -54.204 -29.321 2.715 1.00 47.46 146 LEU H C 1
ATOM 9493 O O . LEU H 2 146 ? -53.851 -28.883 1.614 1.00 34.80 146 LEU H O 1
ATOM 9498 N N . GLY H 2 147 ? -53.436 -30.121 3.447 1.00 44.94 147 GLY H N 1
ATOM 9499 C CA . GLY H 2 147 ? -52.132 -30.513 2.956 1.00 41.97 147 GLY H CA 1
ATOM 9500 C C . GLY H 2 147 ? -51.332 -31.429 3.852 1.00 40.26 147 GLY H C 1
ATOM 9501 O O . GLY H 2 147 ? -51.826 -31.916 4.872 1.00 34.42 147 GLY H O 1
ATOM 9502 N N . CYS H 2 148 ? -50.085 -31.664 3.453 1.00 42.88 148 CYS H N 1
ATOM 9503 C CA . CYS H 2 148 ? -49.176 -32.524 4.201 1.00 29.52 148 CYS H CA 1
ATOM 9504 C C . CYS H 2 148 ? -47.861 -31.818 4.492 1.00 36.81 148 CYS H C 1
ATOM 9505 O O . CYS H 2 148 ? -47.256 -31.207 3.604 1.00 36.23 148 CYS H O 1
ATOM 9508 N N . LEU H 2 149 ? -47.429 -31.896 5.747 1.00 34.81 149 LEU H N 1
ATOM 9509 C CA . LEU H 2 149 ? -46.110 -31.413 6.128 1.00 25.28 149 LEU H CA 1
ATOM 9510 C C . LEU H 2 149 ? -45.113 -32.562 5.999 1.00 27.04 149 LEU H C 1
ATOM 9511 O O . LEU H 2 149 ? -45.266 -33.593 6.653 1.00 26.93 149 LEU H O 1
ATOM 9516 N N . VAL H 2 150 ? -44.119 -32.397 5.127 1.00 23.16 150 VAL H N 1
ATOM 9517 C CA . VAL H 2 150 ? -43.089 -33.416 4.914 1.00 26.71 150 VAL H CA 1
ATOM 9518 C C . VAL H 2 150 ? -41.803 -32.969 5.607 1.00 27.57 150 VAL H C 1
ATOM 9519 O O . VAL H 2 150 ? -41.096 -32.087 5.116 1.00 23.61 150 VAL H O 1
ATOM 9523 N N . LYS H 2 151 ? -41.505 -33.595 6.743 1.00 27.83 151 LYS H N 1
ATOM 9524 C CA . LYS H 2 151 ? -40.584 -33.027 7.728 1.00 30.43 151 LYS H CA 1
ATOM 9525 C C . LYS H 2 151 ? -39.323 -33.848 7.988 1.00 32.61 151 LYS H C 1
ATOM 9526 O O . LYS H 2 151 ? -39.385 -35.074 8.121 1.00 30.24 151 LYS H O 1
ATOM 9532 N N . ASP H 2 152 ? -38.188 -33.156 8.080 1.00 30.89 152 ASP H N 1
ATOM 9533 C CA . ASP H 2 152 ? -36.936 -33.755 8.549 1.00 30.69 152 ASP H CA 1
ATOM 9534 C C . ASP H 2 152 ? -36.485 -34.969 7.737 1.00 31.66 152 ASP H C 1
ATOM 9535 O O . ASP H 2 152 ? -36.414 -36.079 8.262 1.00 28.95 152 ASP H O 1
ATOM 9540 N N . TYR H 2 153 ? -36.190 -34.759 6.458 1.00 32.25 153 TYR H N 1
ATOM 9541 C CA . TYR H 2 153 ? -35.628 -35.820 5.632 1.00 24.39 153 TYR H CA 1
ATOM 9542 C C . TYR H 2 153 ? -34.265 -35.412 5.075 1.00 23.03 153 TYR H C 1
ATOM 9543 O O . TYR H 2 153 ? -33.917 -34.229 5.065 1.00 28.44 153 TYR H O 1
ATOM 9552 N N . PHE H 2 154 ? -33.496 -36.401 4.631 1.00 27.98 154 PHE H N 1
ATOM 9553 C CA . PHE H 2 154 ? -32.203 -36.170 3.993 1.00 29.50 154 PHE H CA 1
ATOM 9554 C C . PHE H 2 154 ? -31.803 -37.410 3.197 1.00 28.08 154 PHE H C 1
ATOM 9555 O O . PHE H 2 154 ? -31.965 -38.538 3.671 1.00 30.48 154 PHE H O 1
ATOM 9563 N N . PRO H 2 155 ? -31.277 -37.205 1.982 1.00 23.14 155 PRO H N 1
ATOM 9564 C CA . PRO H 2 155 ? -31.133 -35.890 1.357 1.00 28.66 155 PRO H CA 1
ATOM 9565 C C . PRO H 2 155 ? -32.322 -35.624 0.441 1.00 37.51 155 PRO H C 1
ATOM 9566 O O . PRO H 2 155 ? -33.323 -36.341 0.515 1.00 29.00 155 PRO H O 1
ATOM 9570 N N . GLU H 2 156 ? -32.205 -34.603 -0.405 1.00 26.18 156 GLU H N 1
ATOM 9571 C CA . GLU H 2 156 ? -33.128 -34.406 -1.513 1.00 29.94 156 GLU H CA 1
ATOM 9572 C C . GLU H 2 156 ? -32.943 -35.559 -2.501 1.00 30.08 156 GLU H C 1
ATOM 9573 O O . GLU H 2 156 ? -31.885 -36.191 -2.522 1.00 33.32 156 GLU H O 1
ATOM 9579 N N . PRO H 2 157 ? -33.958 -35.837 -3.337 1.00 39.62 157 PRO H N 1
ATOM 9580 C CA . PRO H 2 157 ? -35.258 -35.171 -3.432 1.00 40.21 157 PRO H CA 1
ATOM 9581 C C . PRO H 2 157 ? -36.363 -36.011 -2.818 1.00 32.75 157 PRO H C 1
ATOM 9582 O O . PRO H 2 157 ? -36.116 -37.113 -2.331 1.00 32.26 157 PRO H O 1
ATOM 9586 N N . VAL H 2 158 ? -37.576 -35.474 -2.863 1.00 31.14 158 VAL H N 1
ATOM 9587 C CA . VAL H 2 158 ? -38.764 -36.174 -2.404 1.00 36.18 158 VAL H CA 1
ATOM 9588 C C . VAL H 2 158 ? -39.923 -35.756 -3.308 1.00 29.50 158 VAL H C 1
ATOM 9589 O O . VAL H 2 158 ? -40.010 -34.599 -3.715 1.00 34.23 158 VAL H O 1
ATOM 9593 N N . THR H 2 159 ? -40.793 -36.697 -3.653 1.00 28.78 159 THR H N 1
ATOM 9594 C CA . THR H 2 159 ? -41.945 -36.380 -4.488 1.00 31.71 159 THR H CA 1
ATOM 9595 C C . THR H 2 159 ? -43.226 -36.468 -3.678 1.00 32.16 159 THR H C 1
ATOM 9596 O O . THR H 2 159 ? -43.341 -37.294 -2.767 1.00 30.47 159 THR H O 1
ATOM 9600 N N . VAL H 2 160 ? -44.182 -35.607 -4.006 1.00 37.71 160 VAL H N 1
ATOM 9601 C CA . VAL H 2 160 ? -45.497 -35.650 -3.380 1.00 37.66 160 VAL H CA 1
ATOM 9602 C C . VAL H 2 160 ? -46.563 -35.682 -4.465 1.00 34.66 160 VAL H C 1
ATOM 9603 O O . VAL H 2 160 ? -46.501 -34.921 -5.430 1.00 37.00 160 VAL H O 1
ATOM 9607 N N . SER H 2 161 ? -47.527 -36.581 -4.315 1.00 39.88 161 SER H N 1
ATOM 9608 C CA . SER H 2 161 ? -48.686 -36.619 -5.196 1.00 47.29 161 SER H CA 1
ATOM 9609 C C . SER H 2 161 ? -49.928 -36.702 -4.323 1.00 38.77 161 SER H C 1
ATOM 9610 O O . SER H 2 161 ? -49.830 -36.973 -3.125 1.00 38.48 161 SER H O 1
ATOM 9613 N N . TRP H 2 162 ? -51.091 -36.464 -4.914 1.00 38.03 162 TRP H N 1
ATOM 9614 C CA . TRP H 2 162 ? -52.344 -36.570 -4.180 1.00 45.78 162 TRP H CA 1
ATOM 9615 C C . TRP H 2 162 ? -53.268 -37.591 -4.824 1.00 46.52 162 TRP H C 1
ATOM 9616 O O . TRP H 2 162 ? -53.443 -37.589 -6.046 1.00 44.23 162 TRP H O 1
ATOM 9627 N N . ASN H 2 163 ? -53.849 -38.457 -3.995 1.00 49.55 163 ASN H N 1
ATOM 9628 C CA . ASN H 2 163 ? -54.753 -39.504 -4.465 1.00 49.61 163 ASN H CA 1
ATOM 9629 C C . ASN H 2 163 ? -54.136 -40.332 -5.595 1.00 49.81 163 ASN H C 1
ATOM 9630 O O . ASN H 2 163 ? -54.806 -40.661 -6.575 1.00 53.09 163 ASN H O 1
ATOM 9635 N N . SER H 2 164 ? -52.846 -40.632 -5.448 1.00 53.58 164 SER H N 1
ATOM 9636 C CA . SER H 2 164 ? -52.086 -41.427 -6.413 1.00 50.41 164 SER H CA 1
ATOM 9637 C C . SER H 2 164 ? -52.073 -40.837 -7.824 1.00 52.46 164 SER H C 1
ATOM 9638 O O . SER H 2 164 ? -51.947 -41.567 -8.809 1.00 60.18 164 SER H O 1
ATOM 9641 N N . GLY H 2 165 ? -52.197 -39.515 -7.914 1.00 54.30 165 GLY H N 1
ATOM 9642 C CA . GLY H 2 165 ? -52.159 -38.825 -9.193 1.00 49.34 165 GLY H CA 1
ATOM 9643 C C . GLY H 2 165 ? -53.519 -38.359 -9.688 1.00 54.03 165 GLY H C 1
ATOM 9644 O O . GLY H 2 165 ? -53.616 -37.641 -10.683 1.00 48.75 165 GLY H O 1
ATOM 9645 N N . ALA H 2 166 ? -54.571 -38.767 -8.986 1.00 48.42 166 ALA H N 1
ATOM 9646 C CA . ALA H 2 166 ? -55.938 -38.426 -9.372 1.00 56.06 166 ALA H CA 1
ATOM 9647 C C . ALA H 2 166 ? -56.242 -36.944 -9.167 1.00 62.08 166 ALA H C 1
ATOM 9648 O O . ALA H 2 166 ? -57.091 -36.372 -9.859 1.00 56.59 166 ALA H O 1
ATOM 9650 N N . LEU H 2 167 ? -55.550 -36.335 -8.207 1.00 56.22 167 LEU H N 1
ATOM 9651 C CA . LEU H 2 167 ? -55.787 -34.942 -7.832 1.00 47.93 167 LEU H CA 1
ATOM 9652 C C . LEU H 2 167 ? -54.570 -34.071 -8.144 1.00 51.31 167 LEU H C 1
ATOM 9653 O O . LEU H 2 167 ? -53.514 -34.232 -7.532 1.00 56.91 167 LEU H O 1
ATOM 9658 N N . THR H 2 168 ? -54.718 -33.156 -9.100 1.00 40.86 168 THR H N 1
ATOM 9659 C CA . THR H 2 168 ? -53.609 -32.294 -9.523 1.00 49.29 168 THR H CA 1
ATOM 9660 C C . THR H 2 168 ? -53.977 -30.808 -9.573 1.00 45.15 168 THR H C 1
ATOM 9661 O O . THR H 2 168 ? -53.108 -29.945 -9.451 1.00 47.75 168 THR H O 1
ATOM 9665 N N . SER H 2 169 ? -55.261 -30.516 -9.760 1.00 46.83 169 SER H N 1
ATOM 9666 C CA . SER H 2 169 ? -55.729 -29.133 -9.845 1.00 50.30 169 SER H CA 1
ATOM 9667 C C . SER H 2 169 ? -55.706 -28.454 -8.482 1.00 43.03 169 SER H C 1
ATOM 9668 O O . SER H 2 169 ? -56.311 -28.945 -7.527 1.00 43.01 169 SER H O 1
ATOM 9671 N N . GLY H 2 170 ? -55.017 -27.321 -8.393 1.00 38.93 170 GLY H N 1
ATOM 9672 C CA . GLY H 2 170 ? -54.959 -26.565 -7.152 1.00 44.77 170 GLY H CA 1
ATOM 9673 C C . GLY H 2 170 ? -53.917 -27.082 -6.177 1.00 44.28 170 GLY H C 1
ATOM 9674 O O . GLY H 2 170 ? -53.858 -26.651 -5.023 1.00 41.22 170 GLY H O 1
ATOM 9675 N N . VAL H 2 171 ? -53.094 -28.012 -6.646 1.00 38.41 171 VAL H N 1
ATOM 9676 C CA . VAL H 2 171 ? -52.019 -28.566 -5.834 1.00 36.13 171 VAL H CA 1
ATOM 9677 C C . VAL H 2 171 ? -50.784 -27.668 -5.860 1.00 39.35 171 VAL H C 1
ATOM 9678 O O . VAL H 2 171 ? -50.307 -27.282 -6.929 1.00 44.64 171 VAL H O 1
ATOM 9682 N N . HIS H 2 172 ? -50.275 -27.325 -4.682 1.00 35.91 172 HIS H N 1
ATOM 9683 C CA . HIS H 2 172 ? -49.000 -26.624 -4.590 1.00 33.49 172 HIS H CA 1
ATOM 9684 C C . HIS H 2 172 ? -48.054 -27.379 -3.668 1.00 37.29 172 HIS H C 1
ATOM 9685 O O . HIS H 2 172 ? -48.302 -27.493 -2.463 1.00 38.34 172 HIS H O 1
ATOM 9692 N N . THR H 2 173 ? -46.984 -27.916 -4.246 1.00 34.84 173 THR H N 1
ATOM 9693 C CA . THR H 2 173 ? -45.926 -28.543 -3.466 1.00 29.76 173 THR H CA 1
ATOM 9694 C C . THR H 2 173 ? -44.747 -27.584 -3.405 1.00 27.22 173 THR H C 1
ATOM 9695 O O . THR H 2 173 ? -44.096 -27.315 -4.418 1.00 31.65 173 THR H O 1
ATOM 9699 N N . PHE H 2 174 ? -44.490 -27.058 -2.214 1.00 21.38 174 PHE H N 1
ATOM 9700 C CA . PHE H 2 174 ? -43.444 -26.060 -2.021 1.00 35.48 174 PHE H CA 1
ATOM 9701 C C . PHE H 2 174 ? -42.036 -26.647 -2.104 1.00 27.81 174 PHE H C 1
ATOM 9702 O O . PHE H 2 174 ? -41.818 -27.806 -1.752 1.00 32.13 174 PHE H O 1
ATOM 9710 N N . PRO H 2 175 ? -41.082 -25.846 -2.598 1.00 24.25 175 PRO H N 1
ATOM 9711 C CA . PRO H 2 175 ? -39.660 -26.212 -2.595 1.00 35.07 175 PRO H CA 1
ATOM 9712 C C . PRO H 2 175 ? -39.175 -26.414 -1.169 1.00 26.76 175 PRO H C 1
ATOM 9713 O O . PRO H 2 175 ? -39.563 -25.660 -0.281 1.00 31.86 175 PRO H O 1
ATOM 9717 N N . ALA H 2 176 ? -38.347 -27.428 -0.954 1.00 28.12 176 ALA H N 1
ATOM 9718 C CA . ALA H 2 176 ? -37.842 -27.734 0.379 1.00 31.22 176 ALA H CA 1
ATOM 9719 C C . ALA H 2 176 ? -36.928 -26.627 0.883 1.00 31.28 176 ALA H C 1
ATOM 9720 O O . ALA H 2 176 ? -36.246 -25.980 0.093 1.00 27.82 176 ALA H O 1
ATOM 9722 N N . VAL H 2 177 ? -36.912 -26.405 2.195 1.00 27.37 177 VAL H N 1
ATOM 9723 C CA . VAL H 2 177 ? -35.879 -25.558 2.781 1.00 36.52 177 VAL H CA 1
ATOM 9724 C C . VAL H 2 177 ? -34.915 -26.414 3.598 1.00 36.18 177 VAL H C 1
ATOM 9725 O O . VAL H 2 177 ? -35.319 -27.388 4.240 1.00 32.69 177 VAL H O 1
ATOM 9729 N N . LEU H 2 178 ? -33.633 -26.071 3.545 1.00 32.75 178 LEU H N 1
ATOM 9730 C CA . LEU H 2 178 ? -32.645 -26.764 4.353 1.00 27.36 178 LEU H CA 1
ATOM 9731 C C . LEU H 2 178 ? -32.659 -26.154 5.746 1.00 34.86 178 LEU H C 1
ATOM 9732 O O . LEU H 2 178 ? -32.570 -24.934 5.899 1.00 37.56 178 LEU H O 1
ATOM 9737 N N . GLN H 2 179 ? -32.796 -26.994 6.764 1.00 29.87 179 GLN H N 1
ATOM 9738 C CA . GLN H 2 179 ? -32.857 -26.494 8.131 1.00 31.45 179 GLN H CA 1
ATOM 9739 C C . GLN H 2 179 ? -31.486 -26.513 8.803 1.00 32.68 179 GLN H C 1
ATOM 9740 O O . GLN H 2 179 ? -30.556 -27.151 8.309 1.00 35.11 179 GLN H O 1
ATOM 9746 N N . SER H 2 180 ? -31.369 -25.802 9.922 1.00 32.68 180 SER H N 1
ATOM 9747 C CA . SER H 2 180 ? -30.131 -25.761 10.697 1.00 34.04 180 SER H CA 1
ATOM 9748 C C . SER H 2 180 ? -29.718 -27.157 11.155 1.00 29.51 180 SER H C 1
ATOM 9749 O O . SER H 2 180 ? -28.537 -27.431 11.359 1.00 39.86 180 SER H O 1
ATOM 9752 N N . SER H 2 181 ? -30.701 -28.039 11.304 1.00 25.00 181 SER H N 1
ATOM 9753 C CA . SER H 2 181 ? -30.453 -29.424 11.682 1.00 25.18 181 SER H CA 1
ATOM 9754 C C . SER H 2 181 ? -29.692 -30.163 10.588 1.00 25.12 181 SER H C 1
ATOM 9755 O O . SER H 2 181 ? -29.105 -31.218 10.835 1.00 29.64 181 SER H O 1
ATOM 9758 N N . GLY H 2 182 ? -29.703 -29.610 9.379 1.00 22.43 182 GLY H N 1
ATOM 9759 C CA . GLY H 2 182 ? -29.104 -30.278 8.235 1.00 17.61 182 GLY H CA 1
ATOM 9760 C C . GLY H 2 182 ? -30.113 -31.151 7.511 1.00 25.56 182 GLY H C 1
ATOM 9761 O O . GLY H 2 182 ? -29.768 -31.873 6.571 1.00 26.61 182 GLY H O 1
ATOM 9762 N N . LEU H 2 183 ? -31.368 -31.077 7.951 1.00 22.19 183 LEU H N 1
ATOM 9763 C CA . LEU H 2 183 ? -32.441 -31.857 7.349 1.00 26.45 183 LEU H CA 1
ATOM 9764 C C . LEU H 2 183 ? -33.333 -30.970 6.482 1.00 36.52 183 LEU H C 1
ATOM 9765 O O . LEU H 2 183 ? -33.346 -29.744 6.640 1.00 29.80 183 LEU H O 1
ATOM 9770 N N . TYR H 2 184 ? -34.070 -31.591 5.565 1.00 27.76 184 TYR H N 1
ATOM 9771 C CA . TYR H 2 184 ? -34.958 -30.854 4.673 1.00 30.17 184 TYR H CA 1
ATOM 9772 C C . TYR H 2 184 ? -36.408 -30.938 5.127 1.00 29.79 184 TYR H C 1
ATOM 9773 O O . TYR H 2 184 ? -36.789 -31.853 5.858 1.00 30.15 184 TYR H O 1
ATOM 9782 N N . SER H 2 185 ? -37.213 -29.976 4.686 1.00 34.24 185 SER H N 1
ATOM 9783 C CA . SER H 2 185 ? -38.614 -29.906 5.081 1.00 27.64 185 SER H CA 1
ATOM 9784 C C . SER H 2 185 ? -39.428 -29.148 4.028 1.00 32.23 185 SER H C 1
ATOM 9785 O O . SER H 2 185 ? -38.947 -28.173 3.446 1.00 25.28 185 SER H O 1
ATOM 9788 N N . LEU H 2 186 ? -40.651 -29.608 3.774 1.00 30.03 186 LEU H N 1
ATOM 9789 C CA . LEU H 2 186 ? -41.550 -28.930 2.842 1.00 27.08 186 LEU H CA 1
ATOM 9790 C C . LEU H 2 186 ? -43.013 -29.206 3.171 1.00 26.45 186 LEU H C 1
ATOM 9791 O O . LEU H 2 186 ? -43.324 -30.090 3.971 1.00 25.51 186 LEU H O 1
ATOM 9796 N N . SER H 2 187 ? -43.905 -28.449 2.536 1.00 28.74 187 SER H N 1
ATOM 9797 C CA . SER H 2 187 ? -45.334 -28.714 2.615 1.00 20.15 187 SER H CA 1
ATOM 9798 C C . SER H 2 187 ? -45.932 -28.877 1.228 1.00 29.24 187 SER H C 1
ATOM 9799 O O . SER H 2 187 ? -45.444 -28.296 0.254 1.00 25.97 187 SER H O 1
ATOM 9802 N N . SER H 2 188 ? -46.984 -29.683 1.140 1.00 30.54 188 SER H N 1
ATOM 9803 C CA . SER H 2 188 ? -47.762 -29.793 -0.085 1.00 25.81 188 SER H CA 1
ATOM 9804 C C . SER H 2 188 ? -49.198 -29.443 0.264 1.00 30.07 188 SER H C 1
ATOM 9805 O O . SER H 2 188 ? -49.791 -30.079 1.131 1.00 32.97 188 SER H O 1
ATOM 9808 N N . VAL H 2 189 ? -49.747 -28.422 -0.390 1.00 25.98 189 VAL H N 1
ATOM 9809 C CA . VAL H 2 189 ? -51.124 -27.997 -0.127 1.00 32.31 189 VAL H CA 1
ATOM 9810 C C . VAL H 2 189 ? -52.036 -28.188 -1.336 1.00 38.59 189 VAL H C 1
ATOM 9811 O O . VAL H 2 189 ? -51.572 -28.366 -2.466 1.00 40.36 189 VAL H O 1
ATOM 9815 N N . VAL H 2 190 ? -53.338 -28.139 -1.083 1.00 37.64 190 VAL H N 1
ATOM 9816 C CA . VAL H 2 190 ? -54.331 -28.229 -2.141 1.00 39.90 190 VAL H CA 1
ATOM 9817 C C . VAL H 2 190 ? -55.606 -27.508 -1.698 1.00 39.91 190 VAL H C 1
ATOM 9818 O O . VAL H 2 190 ? -55.983 -27.558 -0.526 1.00 41.41 190 VAL H O 1
ATOM 9822 N N . THR H 2 191 ? -56.245 -26.807 -2.629 1.00 49.47 191 THR H N 1
ATOM 9823 C CA . THR H 2 191 ? -57.538 -26.185 -2.359 1.00 48.28 191 THR H CA 1
ATOM 9824 C C . THR H 2 191 ? -58.645 -27.026 -2.988 1.00 40.94 191 THR H C 1
ATOM 9825 O O . THR H 2 191 ? -58.546 -27.423 -4.148 1.00 49.15 191 THR H O 1
ATOM 9829 N N . VAL H 2 192 ? -59.682 -27.312 -2.205 1.00 49.49 192 VAL H N 1
ATOM 9830 C CA . VAL H 2 192 ? -60.778 -28.178 -2.631 1.00 48.74 192 VAL H CA 1
ATOM 9831 C C . VAL H 2 192 ? -62.106 -27.552 -2.204 1.00 53.61 192 VAL H C 1
ATOM 9832 O O . VAL H 2 192 ? -62.111 -26.595 -1.425 1.00 47.15 192 VAL H O 1
ATOM 9836 N N . PRO H 2 193 ? -63.237 -28.072 -2.722 1.00 64.64 193 PRO H N 1
ATOM 9837 C CA . PRO H 2 193 ? -64.529 -27.577 -2.231 1.00 54.58 193 PRO H CA 1
ATOM 9838 C C . PRO H 2 193 ? -64.755 -27.918 -0.757 1.00 59.19 193 PRO H C 1
ATOM 9839 O O . PRO H 2 193 ? -64.460 -29.042 -0.350 1.00 65.01 193 PRO H O 1
ATOM 9843 N N . SER H 2 194 ? -65.276 -26.967 0.019 1.00 51.44 194 SER H N 1
ATOM 9844 C CA . SER H 2 194 ? -65.574 -27.189 1.434 1.00 54.06 194 SER H CA 1
ATOM 9845 C C . SER H 2 194 ? -66.660 -28.248 1.619 1.00 63.52 194 SER H C 1
ATOM 9846 O O . SER H 2 194 ? -66.860 -28.762 2.719 1.00 70.88 194 SER H O 1
ATOM 9849 N N . SER H 2 195 ? -67.355 -28.563 0.531 1.00 70.15 195 SER H N 1
ATOM 9850 C CA . SER H 2 195 ? -68.442 -29.532 0.542 1.00 71.22 195 SER H CA 1
ATOM 9851 C C . SER H 2 195 ? -67.919 -30.959 0.414 1.00 74.40 195 SER H C 1
ATOM 9852 O O . SER H 2 195 ? -68.544 -31.906 0.893 1.00 78.94 195 SER H O 1
ATOM 9855 N N . SER H 2 196 ? -66.769 -31.102 -0.239 1.00 75.06 196 SER H N 1
ATOM 9856 C CA . SER H 2 196 ? -66.158 -32.407 -0.483 1.00 78.00 196 SER H CA 1
ATOM 9857 C C . SER H 2 196 ? -65.520 -33.009 0.773 1.00 72.58 196 SER H C 1
ATOM 9858 O O . SER H 2 196 ? -65.205 -34.200 0.807 1.00 76.06 196 SER H O 1
ATOM 9861 N N . LEU H 2 197 ? -65.349 -32.180 1.801 1.00 62.49 197 LEU H N 1
ATOM 9862 C CA . LEU H 2 197 ? -64.639 -32.570 3.022 1.00 70.13 197 LEU H CA 1
ATOM 9863 C C . LEU H 2 197 ? -65.209 -33.811 3.713 1.00 74.04 197 LEU H C 1
ATOM 9864 O O . LEU H 2 197 ? -64.464 -34.725 4.067 1.00 72.25 197 LEU H O 1
ATOM 9869 N N . GLY H 2 198 ? -66.525 -33.843 3.899 1.00 78.75 198 GLY H N 1
ATOM 9870 C CA . GLY H 2 198 ? -67.172 -34.994 4.501 1.00 82.43 198 GLY H CA 1
ATOM 9871 C C . GLY H 2 198 ? -67.181 -36.206 3.586 1.00 84.86 198 GLY H C 1
ATOM 9872 O O . GLY H 2 198 ? -67.147 -37.347 4.052 1.00 83.60 198 GLY H O 1
ATOM 9873 N N . THR H 2 199 ? -67.209 -35.953 2.280 1.00 73.78 199 THR H N 1
ATOM 9874 C CA . THR H 2 199 ? -67.330 -37.014 1.279 1.00 80.76 199 THR H CA 1
ATOM 9875 C C . THR H 2 199 ? -65.992 -37.506 0.726 1.00 82.08 199 THR H C 1
ATOM 9876 O O . THR H 2 199 ? -65.624 -38.668 0.910 1.00 83.12 199 THR H O 1
ATOM 9880 N N . GLN H 2 200 ? -65.272 -36.620 0.044 1.00 76.27 200 GLN H N 1
ATOM 9881 C CA . GLN H 2 200 ? -64.053 -37.004 -0.666 1.00 72.40 200 GLN H CA 1
ATOM 9882 C C . GLN H 2 200 ? -62.851 -37.261 0.246 1.00 72.95 200 GLN H C 1
ATOM 9883 O O . GLN H 2 200 ? -62.502 -36.435 1.092 1.00 64.88 200 GLN H O 1
ATOM 9889 N N . THR H 2 201 ? -62.224 -38.418 0.057 1.00 70.04 201 THR H N 1
ATOM 9890 C CA . THR H 2 201 ? -61.016 -38.785 0.786 1.00 67.48 201 THR H CA 1
ATOM 9891 C C . THR H 2 201 ? -59.785 -38.138 0.145 1.00 72.32 201 THR H C 1
ATOM 9892 O O . THR H 2 201 ? -59.638 -38.132 -1.081 1.00 67.51 201 THR H O 1
ATOM 9896 N N . TYR H 2 202 ? -58.917 -37.576 0.981 1.00 66.89 202 TYR H N 1
ATOM 9897 C CA . TYR H 2 202 ? -57.691 -36.946 0.508 1.00 57.84 202 TYR H CA 1
ATOM 9898 C C . TYR H 2 202 ? -56.453 -37.596 1.117 1.00 53.67 202 TYR H C 1
ATOM 9899 O O . TYR H 2 202 ? -56.284 -37.627 2.340 1.00 45.08 202 TYR H O 1
ATOM 9908 N N . ILE H 2 203 ? -55.596 -38.125 0.250 1.00 54.50 203 ILE H N 1
ATOM 9909 C CA . ILE H 2 203 ? -54.373 -38.790 0.682 1.00 51.65 203 ILE H CA 1
ATOM 9910 C C . ILE H 2 203 ? -53.149 -38.211 -0.018 1.00 47.69 203 ILE H C 1
ATOM 9911 O O . ILE H 2 203 ? -53.070 -38.218 -1.252 1.00 41.53 203 ILE H O 1
ATOM 9916 N N . CYS H 2 204 ? -52.198 -37.700 0.759 1.00 42.74 204 CYS H N 1
ATOM 9917 C CA . CYS H 2 204 ? -50.931 -37.287 0.168 1.00 46.25 204 CYS H CA 1
ATOM 9918 C C . CYS H 2 204 ? -49.991 -38.486 0.088 1.00 48.52 204 CYS H C 1
ATOM 9919 O O . CYS H 2 204 ? -49.869 -39.267 1.038 1.00 49.15 204 CYS H O 1
ATOM 9922 N N . ASN H 2 205 ? -49.359 -38.644 -1.067 1.00 39.77 205 ASN H N 1
ATOM 9923 C CA . ASN H 2 205 ? -48.415 -39.729 -1.282 1.00 42.99 205 ASN H CA 1
ATOM 9924 C C . ASN H 2 205 ? -46.996 -39.179 -1.318 1.00 47.28 205 ASN H C 1
ATOM 9925 O O . ASN H 2 205 ? -46.623 -38.446 -2.238 1.00 44.44 205 ASN H O 1
ATOM 9930 N N . VAL H 2 206 ? -46.214 -39.523 -0.303 1.00 38.69 206 VAL H N 1
ATOM 9931 C CA . VAL H 2 206 ? -44.861 -39.003 -0.176 1.00 36.39 206 VAL H CA 1
ATOM 9932 C C . VAL H 2 206 ? -43.852 -40.111 -0.436 1.00 39.60 206 VAL H C 1
ATOM 9933 O O . VAL H 2 206 ? -43.900 -41.165 0.200 1.00 47.29 206 VAL H O 1
ATOM 9937 N N . ASN H 2 207 ? -42.950 -39.875 -1.383 1.00 36.89 207 ASN H N 1
ATOM 9938 C CA . ASN H 2 207 ? -41.909 -40.845 -1.696 1.00 37.80 207 ASN H CA 1
ATOM 9939 C C . ASN H 2 207 ? -40.509 -40.271 -1.536 1.00 36.76 207 ASN H C 1
ATOM 9940 O O . ASN H 2 207 ? -40.173 -39.261 -2.153 1.00 37.81 207 ASN H O 1
ATOM 9945 N N . HIS H 2 208 ? -39.695 -40.926 -0.715 1.00 35.45 208 HIS H N 1
ATOM 9946 C CA . HIS H 2 208 ? -38.304 -40.532 -0.540 1.00 37.27 208 HIS H CA 1
ATOM 9947 C C . HIS H 2 208 ? -37.373 -41.679 -0.932 1.00 40.56 208 HIS H C 1
ATOM 9948 O O . HIS H 2 208 ? -37.048 -42.534 -0.107 1.00 46.22 208 HIS H O 1
ATOM 9955 N N . LYS H 2 209 ? -36.940 -41.681 -2.190 1.00 42.31 209 LYS H N 1
ATOM 9956 C CA . LYS H 2 209 ? -36.096 -42.753 -2.730 1.00 52.67 209 LYS H CA 1
ATOM 9957 C C . LYS H 2 209 ? -34.735 -43.013 -2.053 1.00 45.98 209 LYS H C 1
ATOM 9958 O O . LYS H 2 209 ? -34.339 -44.171 -1.923 1.00 53.55 209 LYS H O 1
ATOM 9964 N N . PRO H 2 210 ? -34.012 -41.958 -1.628 1.00 44.94 210 PRO H N 1
ATOM 9965 C CA . PRO H 2 210 ? -32.716 -42.266 -1.005 1.00 42.64 210 PRO H CA 1
ATOM 9966 C C . PRO H 2 210 ? -32.810 -43.114 0.267 1.00 45.99 210 PRO H C 1
ATOM 9967 O O . PRO H 2 210 ? -31.804 -43.698 0.671 1.00 48.18 210 PRO H O 1
ATOM 9971 N N . SER H 2 211 ? -33.990 -43.183 0.880 1.00 42.42 211 SER H N 1
ATOM 9972 C CA . SER H 2 211 ? -34.172 -43.991 2.084 1.00 40.51 211 SER H CA 1
ATOM 9973 C C . SER H 2 211 ? -35.160 -45.129 1.857 1.00 45.79 211 SER H C 1
ATOM 9974 O O . SER H 2 211 ? -35.500 -45.855 2.794 1.00 43.43 211 SER H O 1
ATOM 9977 N N . ASN H 2 212 ? -35.597 -45.288 0.608 1.00 50.56 212 ASN H N 1
ATOM 9978 C CA . ASN H 2 212 ? -36.683 -46.207 0.267 1.00 54.90 212 ASN H CA 1
ATOM 9979 C C . ASN H 2 212 ? -37.853 -46.077 1.234 1.00 51.51 212 ASN H C 1
ATOM 9980 O O . ASN H 2 212 ? -38.164 -46.997 1.993 1.00 59.49 212 ASN H O 1
ATOM 9985 N N . THR H 2 213 ? -38.477 -44.905 1.208 1.00 46.23 213 THR H N 1
ATOM 9986 C CA . THR H 2 213 ? -39.565 -44.580 2.117 1.00 45.40 213 THR H CA 1
ATOM 9987 C C . THR H 2 213 ? -40.759 -44.052 1.336 1.00 45.70 213 THR H C 1
ATOM 9988 O O . THR H 2 213 ? -40.676 -43.013 0.677 1.00 54.81 213 THR H O 1
ATOM 9992 N N . LYS H 2 214 ? -41.858 -44.796 1.388 1.00 36.84 214 LYS H N 1
ATOM 9993 C CA . LYS H 2 214 ? -43.122 -44.339 0.835 1.00 43.93 214 LYS H CA 1
ATOM 9994 C C . LYS H 2 214 ? -44.067 -44.118 2.000 1.00 48.72 214 LYS H C 1
ATOM 9995 O O . LYS H 2 214 ? -44.174 -44.964 2.889 1.00 48.41 214 LYS H O 1
ATOM 10001 N N . VAL H 2 215 ? -44.733 -42.971 2.016 1.00 41.15 215 VAL H N 1
ATOM 10002 C CA . VAL H 2 215 ? -45.741 -42.716 3.034 1.00 44.42 215 VAL H CA 1
ATOM 10003 C C . VAL H 2 215 ? -47.026 -42.213 2.399 1.00 50.83 215 VAL H C 1
ATOM 10004 O O . VAL H 2 215 ? -47.029 -41.213 1.677 1.00 57.92 215 VAL H O 1
ATOM 10008 N N . ASP H 2 216 ? -48.111 -42.935 2.651 1.00 46.21 216 ASP H N 1
ATOM 10009 C CA . ASP H 2 216 ? -49.432 -42.468 2.273 1.00 49.09 216 ASP H CA 1
ATOM 10010 C C . ASP H 2 216 ? -50.089 -41.922 3.523 1.00 50.29 216 ASP H C 1
ATOM 10011 O O . ASP H 2 216 ? -50.041 -42.548 4.583 1.00 50.80 216 ASP H O 1
ATOM 10016 N N . LYS H 2 217 ? -50.682 -40.741 3.407 1.00 50.35 217 LYS H N 1
ATOM 10017 C CA . LYS H 2 217 ? -51.203 -40.056 4.576 1.00 40.24 217 LYS H CA 1
ATOM 10018 C C . LYS H 2 217 ? -52.594 -39.485 4.333 1.00 57.72 217 LYS H C 1
ATOM 10019 O O . LYS H 2 217 ? -52.783 -38.597 3.495 1.00 50.03 217 LYS H O 1
ATOM 10025 N N . LYS H 2 218 ? -53.567 -40.009 5.072 1.00 56.45 218 LYS H N 1
ATOM 10026 C CA . LYS H 2 218 ? -54.940 -39.526 4.992 1.00 50.02 218 LYS H CA 1
ATOM 10027 C C . LYS H 2 218 ? -55.089 -38.207 5.743 1.00 52.86 218 LYS H C 1
ATOM 10028 O O . LYS H 2 218 ? -54.818 -38.130 6.944 1.00 48.87 218 LYS H O 1
ATOM 10034 N N . VAL H 2 219 ? -55.504 -37.167 5.025 1.00 44.80 219 VAL H N 1
ATOM 10035 C CA . VAL H 2 219 ? -55.718 -35.856 5.628 1.00 51.39 219 VAL H CA 1
ATOM 10036 C C . VAL H 2 219 ? -57.213 -35.581 5.763 1.00 56.04 219 VAL H C 1
ATOM 10037 O O . VAL H 2 219 ? -57.934 -35.507 4.764 1.00 58.76 219 VAL H O 1
ATOM 10041 N N . GLU H 2 220 ? -57.673 -35.438 7.004 1.00 51.30 220 GLU H N 1
ATOM 10042 C CA . GLU H 2 220 ? -59.092 -35.234 7.286 1.00 55.46 220 GLU H CA 1
ATOM 10043 C C . GLU H 2 220 ? -59.283 -34.168 8.363 1.00 57.24 220 GLU H C 1
ATOM 10044 O O . GLU H 2 220 ? -58.321 -33.803 9.043 1.00 53.11 220 GLU H O 1
ATOM 10050 N N . PRO H 2 221 ? -60.520 -33.648 8.511 1.00 67.75 221 PRO H N 1
ATOM 10051 C CA . PRO H 2 221 ? -60.715 -32.578 9.502 1.00 62.26 221 PRO H CA 1
ATOM 10052 C C . PRO H 2 221 ? -60.544 -33.025 10.958 1.00 63.20 221 PRO H C 1
ATOM 10053 O O . PRO H 2 221 ? -60.567 -34.228 11.236 1.00 48.47 221 PRO H O 1
ATOM 10057 N N . LYS H 2 222 ? -60.374 -32.041 11.846 1.00 54.34 222 LYS H N 1
ATOM 10058 C CA . LYS H 2 222 ? -60.207 -32.213 13.303 1.00 66.80 222 LYS H CA 1
ATOM 10059 C C . LYS H 2 222 ? -58.800 -32.606 13.745 1.00 68.30 222 LYS H C 1
ATOM 10060 O O . LYS H 2 222 ? -58.211 -31.975 14.627 1.00 61.66 222 LYS H O 1
ATOM 10066 N N . SER I 3 1 ? -10.912 -12.791 -13.773 1.00 41.46 1 SER L N 1
ATOM 10067 C CA . SER I 3 1 ? -12.017 -13.490 -14.442 1.00 46.04 1 SER L CA 1
ATOM 10068 C C . SER I 3 1 ? -13.108 -12.530 -14.932 1.00 40.93 1 SER L C 1
ATOM 10069 O O . SER I 3 1 ? -13.717 -11.823 -14.131 1.00 55.97 1 SER L O 1
ATOM 10072 N N . TYR I 3 2 ? -13.341 -12.524 -16.246 1.00 38.43 2 TYR L N 1
ATOM 10073 C CA . TYR I 3 2 ? -14.288 -11.615 -16.910 1.00 46.98 2 TYR L CA 1
ATOM 10074 C C . TYR I 3 2 ? -15.655 -11.595 -16.234 1.00 53.09 2 TYR L C 1
ATOM 10075 O O . TYR I 3 2 ? -16.154 -12.635 -15.804 1.00 50.73 2 TYR L O 1
ATOM 10084 N N . VAL I 3 3 ? -16.252 -10.408 -16.142 1.00 55.14 3 VAL L N 1
ATOM 10085 C CA . VAL I 3 3 ? -17.505 -10.227 -15.408 1.00 50.87 3 VAL L CA 1
ATOM 10086 C C . VAL I 3 3 ? -18.701 -9.940 -16.314 1.00 48.70 3 VAL L C 1
ATOM 10087 O O . VAL I 3 3 ? -18.677 -8.999 -17.106 1.00 48.47 3 VAL L O 1
ATOM 10091 N N . LEU I 3 4 ? -19.739 -10.762 -16.192 1.00 43.31 4 LEU L N 1
ATOM 10092 C CA . LEU I 3 4 ? -20.999 -10.520 -16.882 1.00 45.95 4 LEU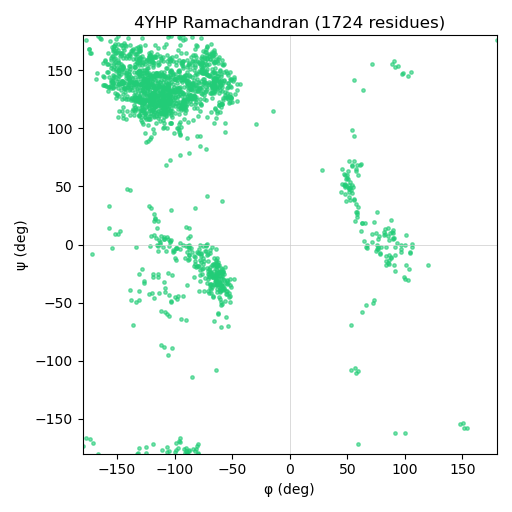 L CA 1
ATOM 10093 C C . LEU I 3 4 ? -22.056 -10.102 -15.861 1.00 52.21 4 LEU L C 1
ATOM 10094 O O . LEU I 3 4 ? -22.319 -10.825 -14.897 1.00 45.52 4 LEU L O 1
ATOM 10099 N N . THR I 3 5 ? -22.655 -8.931 -16.063 1.00 45.99 5 THR L N 1
ATOM 10100 C CA . THR I 3 5 ? -23.693 -8.455 -15.155 1.00 47.02 5 THR L CA 1
ATOM 10101 C C . THR I 3 5 ? -25.073 -8.557 -15.799 1.00 38.89 5 THR L C 1
ATOM 10102 O O . THR I 3 5 ? -25.329 -7.958 -16.846 1.00 42.05 5 THR L O 1
ATOM 10106 N N . GLN I 3 6 ? -25.950 -9.338 -15.176 1.00 39.55 6 GLN L N 1
ATOM 10107 C CA . GLN I 3 6 ? -27.326 -9.469 -15.634 1.00 44.04 6 GLN L CA 1
ATOM 10108 C C . GLN I 3 6 ? -28.272 -8.869 -14.603 1.00 42.64 6 GLN L C 1
ATOM 10109 O O . GLN I 3 6 ? -28.000 -8.915 -13.402 1.00 43.42 6 GLN L O 1
ATOM 10115 N N . PRO I 3 7 ? -29.392 -8.299 -15.067 1.00 42.41 7 PRO L N 1
ATOM 10116 C CA . PRO I 3 7 ? -30.408 -7.876 -14.101 1.00 43.39 7 PRO L CA 1
ATOM 10117 C C . PRO I 3 7 ? -31.053 -9.123 -13.509 1.00 39.52 7 PRO L C 1
ATOM 10118 O O . PRO I 3 7 ? -31.311 -10.067 -14.251 1.00 38.30 7 PRO L O 1
ATOM 10122 N N . PRO I 3 8 ? -31.282 -9.144 -12.187 1.00 40.67 8 PRO L N 1
ATOM 10123 C CA . PRO I 3 8 ? -31.876 -10.330 -11.558 1.00 39.01 8 PRO L CA 1
ATOM 10124 C C . PRO I 3 8 ? -33.304 -10.591 -12.017 1.00 36.48 8 PRO L C 1
ATOM 10125 O O . PRO I 3 8 ? -33.772 -11.729 -11.941 1.00 43.29 8 PRO L O 1
ATOM 10129 N N . SER I 3 9 ? -33.984 -9.557 -12.502 1.00 37.46 9 SER L N 1
ATOM 10130 C CA . SER I 3 9 ? -35.382 -9.706 -12.900 1.00 37.58 9 SER L CA 1
ATOM 10131 C C . SER I 3 9 ? -35.756 -8.825 -14.090 1.00 40.26 9 SER L C 1
ATOM 10132 O O . SER I 3 9 ? -35.238 -7.716 -14.246 1.00 36.58 9 SER L O 1
ATOM 10135 N N . VAL I 3 10 ? -36.661 -9.340 -14.920 1.00 32.98 10 VAL L N 1
ATOM 10136 C CA . VAL I 3 10 ? -37.247 -8.599 -16.032 1.00 35.04 10 VAL L CA 1
ATOM 10137 C C . VAL I 3 10 ? -38.739 -8.912 -16.079 1.00 39.42 10 VAL L C 1
ATOM 10138 O O . VAL I 3 10 ? -39.131 -10.081 -16.109 1.00 33.83 10 VAL L O 1
ATOM 10142 N N . SER I 3 11 ? -39.568 -7.871 -16.069 1.00 39.66 11 SER L N 1
ATOM 10143 C CA . SER I 3 11 ? -41.015 -8.055 -16.074 1.00 39.29 11 SER L CA 1
ATOM 10144 C C . SER I 3 11 ? -41.606 -7.719 -17.438 1.00 39.97 11 SER L C 1
ATOM 10145 O O . SER I 3 11 ? -41.144 -6.799 -18.116 1.00 49.57 11 SER L O 1
ATOM 10148 N N . VAL I 3 12 ? -42.624 -8.476 -17.839 1.00 33.31 12 VAL L N 1
ATOM 10149 C CA . VAL I 3 12 ? -43.223 -8.314 -19.156 1.00 26.44 12 VAL L CA 1
ATOM 10150 C C . VAL I 3 12 ? -44.672 -8.805 -19.162 1.00 35.37 12 VAL L C 1
ATOM 10151 O O . VAL I 3 12 ? -44.980 -9.862 -18.609 1.00 36.17 12 VAL L O 1
ATOM 10155 N N . ALA I 3 13 ? -45.563 -8.019 -19.762 1.00 30.70 13 ALA L N 1
ATOM 10156 C CA . ALA I 3 13 ? -46.951 -8.445 -19.940 1.00 35.63 13 ALA L CA 1
ATOM 10157 C C . ALA I 3 13 ? -47.008 -9.437 -21.089 1.00 33.04 13 ALA L C 1
ATOM 10158 O O . ALA I 3 13 ? -46.204 -9.352 -22.013 1.00 34.92 13 ALA L O 1
ATOM 10160 N N . PRO I 3 14 ? -47.957 -10.384 -21.036 1.00 31.59 14 PRO L N 1
ATOM 10161 C CA . PRO I 3 14 ? -48.118 -11.370 -22.112 1.00 33.40 14 PRO L CA 1
ATOM 10162 C C . PRO I 3 14 ? -48.268 -10.703 -23.482 1.00 42.23 14 PRO L C 1
ATOM 10163 O O . PRO I 3 14 ? -48.956 -9.691 -23.586 1.00 44.37 14 PRO L O 1
ATOM 10167 N N . GLY I 3 15 ? -47.625 -11.250 -24.511 1.00 41.76 15 GLY L N 1
ATOM 10168 C CA . GLY I 3 15 ? -47.697 -10.673 -25.845 1.00 38.13 15 GLY L CA 1
ATOM 10169 C C . GLY I 3 15 ? -46.714 -9.537 -26.085 1.00 38.68 15 GLY L C 1
ATOM 10170 O O . GLY I 3 15 ? -46.482 -9.137 -27.228 1.00 39.98 15 GLY L O 1
ATOM 10171 N N . GLN I 3 16 ? -46.134 -9.015 -25.009 1.00 32.53 16 GLN L N 1
ATOM 10172 C CA . GLN I 3 16 ? -45.164 -7.927 -25.113 1.00 29.74 16 GLN L CA 1
ATOM 10173 C C . GLN I 3 16 ? -43.740 -8.461 -25.265 1.00 39.05 16 GLN L C 1
ATOM 10174 O O . GLN I 3 16 ? -43.528 -9.674 -25.324 1.00 32.22 16 GLN L O 1
ATOM 10180 N N . THR I 3 17 ? -42.767 -7.555 -25.319 1.00 32.30 17 THR L N 1
ATOM 10181 C CA . THR I 3 17 ? -41.389 -7.933 -25.624 1.00 40.81 17 THR L CA 1
ATOM 10182 C C . THR I 3 17 ? -40.448 -7.797 -24.428 1.00 43.93 17 THR L C 1
ATOM 10183 O O . THR I 3 17 ? -40.339 -6.730 -23.824 1.00 46.02 17 THR L O 1
ATOM 10187 N N . ALA I 3 18 ? -39.763 -8.890 -24.095 1.00 40.79 18 ALA L N 1
ATOM 10188 C CA . ALA I 3 18 ? -38.815 -8.897 -22.983 1.00 34.74 18 ALA L CA 1
ATOM 10189 C C . ALA I 3 18 ? -37.393 -8.625 -23.467 1.00 34.33 18 ALA L C 1
ATOM 10190 O O . ALA I 3 18 ? -36.991 -9.106 -24.525 1.00 36.87 18 ALA L O 1
ATOM 10192 N N . ARG I 3 19 ? -36.634 -7.859 -22.687 1.00 30.51 19 ARG L N 1
ATOM 10193 C CA . ARG I 3 19 ? -35.237 -7.590 -23.011 1.00 35.11 19 ARG L CA 1
ATOM 10194 C C . ARG I 3 19 ? -34.304 -7.879 -21.842 1.00 46.23 19 ARG L C 1
ATOM 10195 O O . ARG I 3 19 ? -34.421 -7.280 -20.771 1.00 49.09 19 ARG L O 1
ATOM 10203 N N . ILE I 3 20 ? -33.379 -8.807 -22.064 1.00 39.92 20 ILE L N 1
ATOM 10204 C CA . ILE I 3 20 ? -32.457 -9.234 -21.023 1.00 32.13 20 ILE L CA 1
ATOM 10205 C C . ILE I 3 20 ? -31.040 -8.791 -21.362 1.00 35.79 20 ILE L C 1
ATOM 10206 O O . ILE I 3 20 ? -30.533 -9.047 -22.459 1.00 38.69 20 ILE L O 1
ATOM 10211 N N . THR I 3 21 ? -30.411 -8.120 -20.406 1.00 45.62 21 THR L N 1
ATOM 10212 C CA . THR I 3 21 ? -29.122 -7.469 -20.622 1.00 40.71 21 THR L CA 1
ATOM 10213 C C . THR I 3 21 ? -27.939 -8.270 -20.066 1.00 39.40 21 THR L C 1
ATOM 10214 O O . THR I 3 21 ? -28.008 -8.838 -18.971 1.00 36.52 21 THR L O 1
ATOM 10218 N N . CYS I 3 22 ? -26.861 -8.326 -20.840 1.00 33.01 22 CYS L N 1
ATOM 10219 C CA . CYS I 3 22 ? -25.617 -8.926 -20.382 1.00 36.94 22 CYS L CA 1
ATOM 10220 C C . CYS I 3 22 ? -24.525 -7.885 -20.561 1.00 43.67 22 CYS L C 1
ATOM 10221 O O . CYS I 3 22 ? -24.187 -7.515 -21.690 1.00 44.85 22 CYS L O 1
ATOM 10224 N N . GLY I 3 23 ? -23.983 -7.404 -19.446 1.00 38.30 23 GLY L N 1
ATOM 10225 C CA . GLY I 3 23 ? -23.030 -6.310 -19.478 1.00 43.08 23 GLY L CA 1
ATOM 10226 C C . GLY I 3 23 ? -21.588 -6.711 -19.236 1.00 48.02 23 GLY L C 1
ATOM 10227 O O . GLY I 3 23 ? -21.276 -7.425 -18.279 1.00 43.39 23 GLY L O 1
ATOM 10228 N N . GLY I 3 24 ? -20.707 -6.238 -20.112 1.00 38.76 24 GLY L N 1
ATOM 10229 C CA . GLY I 3 24 ? -19.281 -6.475 -19.981 1.00 44.08 24 GLY L CA 1
ATOM 10230 C C . GLY I 3 24 ? -18.476 -5.440 -20.743 1.00 48.77 24 GLY L C 1
ATOM 10231 O O . GLY I 3 24 ? -18.921 -4.933 -21.773 1.00 45.06 24 GLY L O 1
ATOM 10232 N N . THR I 3 25 ? -17.289 -5.119 -20.236 1.00 49.28 25 THR L N 1
ATOM 10233 C CA . THR I 3 25 ? -16.412 -4.166 -20.912 1.00 46.15 25 THR L CA 1
ATOM 10234 C C . THR I 3 25 ? -15.996 -4.721 -22.275 1.00 49.84 25 THR L C 1
ATOM 10235 O O . THR I 3 25 ? -15.322 -5.747 -22.353 1.00 52.85 25 THR L O 1
ATOM 10239 N N . ASN I 3 26 ? -16.421 -4.043 -23.338 1.00 51.31 26 ASN L N 1
ATOM 10240 C CA . ASN I 3 26 ? -16.157 -4.468 -24.714 1.00 55.26 26 ASN L CA 1
ATOM 10241 C C . ASN I 3 26 ? -16.669 -5.874 -25.027 1.00 49.51 26 ASN L C 1
ATOM 10242 O O . ASN I 3 26 ? -16.064 -6.608 -25.809 1.00 56.04 26 ASN L O 1
ATOM 10247 N N . ILE I 3 27 ? -17.797 -6.231 -24.422 1.00 50.07 27 ILE L N 1
ATOM 10248 C CA . ILE I 3 27 ? -18.435 -7.524 -24.654 1.00 46.03 27 ILE L CA 1
ATOM 10249 C C . ILE I 3 27 ? -18.868 -7.680 -26.115 1.00 44.36 27 ILE L C 1
ATOM 10250 O O . ILE I 3 27 ? -19.163 -8.786 -26.576 1.00 42.17 27 ILE L O 1
ATOM 10255 N N . GLY I 3 28 ? -18.899 -6.567 -26.844 1.00 45.19 28 GLY L N 1
ATOM 10256 C CA . GLY I 3 28 ? -19.199 -6.597 -28.264 1.00 46.49 28 GLY L CA 1
ATOM 10257 C C . GLY I 3 28 ? -18.090 -7.245 -29.079 1.00 51.38 28 GLY L C 1
ATOM 10258 O O . GLY I 3 28 ? -18.326 -7.745 -30.183 1.00 46.07 28 GLY L O 1
ATOM 10259 N N . ASP I 3 29 ? -16.877 -7.242 -28.529 1.00 45.12 29 ASP L N 1
ATOM 10260 C CA . ASP I 3 29 ? -15.724 -7.832 -29.205 1.00 48.11 29 ASP L CA 1
ATOM 10261 C C . ASP I 3 29 ? -15.705 -9.355 -29.097 1.00 57.93 29 ASP L C 1
ATOM 10262 O O . ASP I 3 29 ? -15.069 -10.031 -29.906 1.00 55.56 29 ASP L O 1
ATOM 10267 N N . ILE I 3 30 ? -16.397 -9.889 -28.095 1.00 49.68 30 ILE L N 1
ATOM 10268 C CA . ILE I 3 30 ? -16.435 -11.333 -27.880 1.00 49.19 30 ILE L CA 1
ATOM 10269 C C . ILE I 3 30 ? -17.835 -11.888 -28.130 1.00 44.60 30 ILE L C 1
ATOM 10270 O O . ILE I 3 30 ? -18.808 -11.135 -28.153 1.00 54.30 30 ILE L O 1
ATOM 10275 N N . SER I 3 31 ? -17.935 -13.198 -28.332 1.00 39.16 31 SER L N 1
ATOM 10276 C CA . SER I 3 31 ? -19.224 -13.821 -28.627 1.00 35.94 31 SER L CA 1
ATOM 10277 C C . SER I 3 31 ? -19.999 -14.148 -27.356 1.00 40.65 31 SER L C 1
ATOM 10278 O O . SER I 3 31 ? -19.415 -14.508 -26.333 1.00 37.15 31 SER L O 1
ATOM 10281 N N . VAL I 3 32 ? -21.318 -14.007 -27.428 1.00 35.60 32 VAL L N 1
ATOM 10282 C CA . VAL I 3 32 ? -22.185 -14.223 -26.276 1.00 32.58 32 VAL L CA 1
ATOM 10283 C C . VAL I 3 32 ? -23.258 -15.235 -26.642 1.00 35.43 32 VAL L C 1
ATOM 10284 O O . VAL I 3 32 ? -23.749 -15.242 -27.772 1.00 32.89 32 VAL L O 1
ATOM 10288 N N . HIS I 3 33 ? -23.608 -16.096 -25.690 1.00 27.40 33 HIS L N 1
ATOM 10289 C CA . HIS I 3 33 ? -24.621 -17.117 -25.915 1.00 25.16 33 HIS L CA 1
ATOM 10290 C C . HIS I 3 33 ? -25.665 -17.054 -24.801 1.00 28.26 33 HIS L C 1
ATOM 10291 O O . HIS I 3 33 ? -25.372 -16.595 -23.698 1.00 24.48 33 HIS L O 1
ATOM 10298 N N . TRP I 3 34 ? -26.882 -17.501 -25.092 1.00 22.64 34 TRP L N 1
ATOM 10299 C CA . TRP I 3 34 ? -27.976 -17.380 -24.138 1.00 22.49 34 TRP L CA 1
ATOM 10300 C C . TRP I 3 34 ? -28.646 -18.717 -23.882 1.00 27.14 34 TRP L C 1
ATOM 10301 O O . TRP I 3 34 ? -28.898 -19.487 -24.811 1.00 36.05 34 TRP L O 1
ATOM 10312 N N . TYR I 3 35 ? -28.940 -18.982 -22.614 1.00 24.81 35 TYR L N 1
ATOM 10313 C CA . TYR I 3 35 ? -29.592 -20.223 -22.228 1.00 26.64 35 TYR L CA 1
ATOM 10314 C C . TYR I 3 35 ? -30.887 -19.929 -21.488 1.00 27.66 35 TYR L C 1
ATOM 10315 O O . TYR I 3 35 ? -30.956 -19.006 -20.674 1.00 27.85 35 TYR L O 1
ATOM 10324 N N . GLN I 3 36 ? -31.917 -20.707 -21.794 1.00 25.15 36 GLN L N 1
ATOM 10325 C CA . GLN I 3 36 ? -33.147 -20.685 -21.021 1.00 28.16 36 GLN L CA 1
ATOM 10326 C C . GLN I 3 36 ? -33.145 -21.871 -20.065 1.00 33.43 36 GLN L C 1
ATOM 10327 O O . GLN I 3 36 ? -32.856 -22.998 -20.476 1.00 28.74 36 GLN L O 1
ATOM 10333 N N . GLN I 3 37 ? -33.450 -21.628 -18.794 1.00 21.23 37 GLN L N 1
ATOM 10334 C CA . GLN I 3 37 ? -33.618 -22.735 -17.853 1.00 32.72 37 GLN L CA 1
ATOM 10335 C C . GLN I 3 37 ? -34.954 -22.663 -17.121 1.00 33.90 37 GLN L C 1
ATOM 10336 O O . GLN I 3 37 ? -35.191 -21.747 -16.330 1.00 37.23 37 GLN L O 1
ATOM 10342 N N . ARG I 3 38 ? -35.821 -23.632 -17.400 1.00 31.32 38 ARG L N 1
ATOM 10343 C CA . ARG I 3 38 ? -37.077 -23.788 -16.674 1.00 38.27 38 ARG L CA 1
ATOM 10344 C C . ARG I 3 38 ? -36.845 -24.592 -15.396 1.00 42.92 38 ARG L C 1
ATOM 10345 O O . ARG I 3 38 ? -35.889 -25.361 -15.316 1.00 41.10 38 ARG L O 1
ATOM 10353 N N . PRO I 3 39 ? -37.710 -24.400 -14.387 1.00 53.79 39 PRO L N 1
ATOM 10354 C CA . PRO I 3 39 ? -37.636 -25.129 -13.114 1.00 43.10 39 PRO L CA 1
ATOM 10355 C C . PRO I 3 39 ? -37.460 -26.643 -13.268 1.00 43.48 39 PRO L C 1
ATOM 10356 O O . PRO I 3 39 ? -38.205 -27.275 -14.019 1.00 45.77 39 PRO L O 1
ATOM 10360 N N . GLY I 3 40 ? -36.481 -27.207 -12.562 1.00 43.75 40 GLY L N 1
ATOM 10361 C CA . GLY I 3 40 ? -36.234 -28.641 -12.579 1.00 39.96 40 GLY L CA 1
ATOM 10362 C C . GLY I 3 40 ? -35.645 -29.168 -13.879 1.00 46.05 40 GLY L C 1
ATOM 10363 O O . GLY I 3 40 ? -35.544 -30.384 -14.069 1.00 49.53 40 GLY L O 1
ATOM 10364 N N . GLN I 3 41 ? -35.247 -28.256 -14.765 1.00 39.53 41 GLN L N 1
ATOM 10365 C CA . GLN I 3 41 ? -34.775 -28.620 -16.098 1.00 33.75 41 GLN L CA 1
ATOM 10366 C C . GLN I 3 41 ? -33.293 -28.285 -16.322 1.00 33.79 41 GLN L C 1
ATOM 10367 O O . GLN I 3 41 ? -32.728 -27.424 -15.650 1.00 35.23 41 GLN L O 1
ATOM 10373 N N . ALA I 3 42 ? -32.669 -28.981 -17.266 1.00 37.19 42 ALA L N 1
ATOM 10374 C CA . ALA I 3 42 ? -31.336 -28.615 -17.734 1.00 29.51 42 ALA L CA 1
ATOM 10375 C C . ALA I 3 42 ? -31.442 -27.368 -18.617 1.00 35.86 42 ALA L C 1
ATOM 10376 O O . ALA I 3 42 ? -32.450 -27.178 -19.304 1.00 29.49 42 ALA L O 1
ATOM 10378 N N . PRO I 3 43 ? -30.399 -26.518 -18.606 1.00 31.65 43 PRO L N 1
ATOM 10379 C CA . PRO I 3 43 ? -30.358 -25.325 -19.464 1.00 28.91 43 PRO L CA 1
ATOM 10380 C C . PRO I 3 43 ? -30.505 -25.674 -20.946 1.00 37.64 43 PRO L C 1
ATOM 10381 O O . PRO I 3 43 ? -30.188 -26.794 -21.348 1.00 31.28 43 PRO L O 1
ATOM 10385 N N . LEU I 3 44 ? -30.976 -24.717 -21.743 1.00 42.05 44 LEU L N 1
ATOM 10386 C CA . LEU I 3 44 ? -31.154 -24.915 -23.178 1.00 29.89 44 LEU L CA 1
ATOM 10387 C C . LEU I 3 44 ? -30.750 -23.656 -23.931 1.00 36.44 44 LEU L C 1
ATOM 10388 O O . LEU I 3 44 ? -31.253 -22.570 -23.641 1.00 32.28 44 LEU L O 1
ATOM 10393 N N . VAL I 3 45 ? -29.840 -23.798 -24.891 1.00 33.66 45 VAL L N 1
ATOM 10394 C CA . VAL I 3 45 ? -29.396 -22.652 -25.684 1.00 30.01 45 VAL L CA 1
ATOM 10395 C C . VAL I 3 45 ? -30.521 -22.119 -26.580 1.00 34.45 45 VAL L C 1
ATOM 10396 O O . VAL I 3 45 ? -31.197 -22.885 -27.272 1.00 35.05 45 VAL L O 1
ATOM 10400 N N . VAL I 3 46 ? -30.740 -20.807 -26.536 1.00 30.00 46 VAL L N 1
ATOM 10401 C CA . VAL I 3 46 ? -31.776 -20.173 -27.358 1.00 35.54 46 VAL L CA 1
ATOM 10402 C C . VAL I 3 46 ? -31.159 -19.237 -28.387 1.00 31.01 46 VAL L C 1
ATOM 10403 O O . VAL I 3 46 ? -31.736 -19.005 -29.450 1.00 34.82 46 VAL L O 1
ATOM 10407 N N . VAL I 3 47 ? -29.992 -18.689 -28.051 1.00 27.71 47 VAL L N 1
ATOM 10408 C CA . VAL I 3 47 ? -29.212 -17.854 -28.961 1.00 32.85 47 VAL L CA 1
ATOM 10409 C C . VAL I 3 47 ? -27.729 -18.137 -28.734 1.00 34.97 47 VAL L C 1
ATOM 10410 O O . VAL I 3 47 ? -27.279 -18.209 -27.587 1.00 32.57 47 VAL L O 1
ATOM 10414 N N . TYR I 3 48 ? -26.974 -18.314 -29.818 1.00 34.20 48 TYR L N 1
ATOM 10415 C CA . TYR I 3 48 ? -25.525 -18.478 -29.717 1.00 35.43 48 TYR L CA 1
ATOM 10416 C C . TYR I 3 48 ? -24.817 -17.592 -30.736 1.00 39.41 48 TYR L C 1
ATOM 10417 O O . TYR I 3 48 ? -25.445 -17.113 -31.680 1.00 40.76 48 TYR L O 1
ATOM 10426 N N . ASP I 3 49 ? -23.514 -17.391 -30.544 1.00 40.21 49 ASP L N 1
ATOM 10427 C CA . ASP I 3 49 ? -22.716 -16.515 -31.404 1.00 37.05 49 ASP L CA 1
ATOM 10428 C C . ASP I 3 49 ? -23.394 -15.159 -31.590 1.00 45.80 49 ASP L C 1
ATOM 10429 O O . ASP I 3 49 ? -23.733 -14.774 -32.712 1.00 46.30 49 ASP L O 1
ATOM 10434 N N . ASP I 3 50 ? -23.605 -14.459 -30.478 1.00 41.45 50 ASP L N 1
ATOM 10435 C CA . ASP I 3 50 ? -24.275 -13.157 -30.467 1.00 42.03 50 ASP L CA 1
ATOM 10436 C C . ASP I 3 50 ? -25.736 -13.185 -30.951 1.00 43.51 50 ASP L C 1
ATOM 10437 O O . ASP I 3 50 ? -26.642 -12.806 -30.208 1.00 39.51 50 ASP L O 1
ATOM 10442 N N . SER I 3 51 ? -25.970 -13.650 -32.178 1.00 40.04 51 SER L N 1
ATOM 10443 C CA . SER I 3 51 ? -27.279 -13.464 -32.812 1.00 42.87 51 SER L CA 1
ATOM 10444 C C . SER I 3 51 ? -27.884 -14.692 -33.495 1.00 45.67 51 SER L C 1
ATOM 10445 O O . SER I 3 51 ? -28.995 -14.617 -34.027 1.00 37.93 51 SER L O 1
ATOM 10448 N N . ASP I 3 52 ? -27.170 -15.812 -33.502 1.00 42.94 52 ASP L N 1
ATOM 10449 C CA . ASP I 3 52 ? -27.668 -16.994 -34.208 1.00 38.27 52 ASP L CA 1
ATOM 10450 C C . ASP I 3 52 ? -28.653 -17.827 -33.384 1.00 40.65 52 ASP L C 1
ATOM 10451 O O . ASP I 3 52 ? -28.578 -17.874 -32.154 1.00 39.53 52 ASP L O 1
ATOM 10456 N N . ARG I 3 53 ? -29.571 -18.486 -34.084 1.00 35.10 53 ARG L N 1
ATOM 10457 C CA . ARG I 3 53 ? -30.668 -19.214 -33.458 1.00 39.41 53 ARG L CA 1
ATOM 10458 C C . ARG I 3 53 ? -30.562 -20.704 -33.766 1.00 41.56 53 ARG L C 1
ATOM 10459 O O . ARG I 3 53 ? -30.570 -21.101 -34.931 1.00 40.96 53 ARG L O 1
ATOM 10467 N N . PRO I 3 54 ? -30.451 -21.537 -32.718 1.00 50.54 54 PRO L N 1
ATOM 10468 C CA . PRO I 3 54 ? -30.441 -22.997 -32.883 1.00 37.68 54 PRO L CA 1
ATOM 10469 C C . PRO I 3 54 ? -31.712 -23.476 -33.574 1.00 38.89 54 PRO L C 1
ATOM 10470 O O . PRO I 3 54 ? -32.733 -22.795 -33.484 1.00 48.05 54 PRO L O 1
ATOM 10474 N N . SER I 3 55 ? -31.657 -24.618 -34.254 1.00 42.96 55 SER L N 1
ATOM 10475 C CA . SER I 3 55 ? -32.857 -25.190 -34.854 1.00 48.87 55 SER L CA 1
ATOM 10476 C C . SER I 3 55 ? -33.821 -25.613 -33.758 1.00 47.46 55 SER L C 1
ATOM 10477 O O . SER I 3 55 ? -33.395 -26.075 -32.700 1.00 56.27 55 SER L O 1
ATOM 10480 N N . GLY I 3 56 ? -35.117 -25.442 -34.005 1.00 40.12 56 GLY L N 1
ATOM 10481 C CA . GLY I 3 56 ? -36.126 -25.765 -33.010 1.00 48.77 56 GLY L CA 1
ATOM 10482 C C . GLY I 3 56 ? -36.447 -24.622 -32.058 1.00 44.88 56 GLY L C 1
ATOM 10483 O O . GLY I 3 56 ? -37.421 -24.688 -31.305 1.00 54.53 56 GLY L O 1
ATOM 10484 N N . ILE I 3 57 ? -35.625 -23.576 -32.079 1.00 39.05 57 ILE L N 1
ATOM 10485 C CA . ILE I 3 57 ? -35.866 -22.403 -31.243 1.00 43.21 57 ILE L CA 1
ATOM 10486 C C . ILE I 3 57 ? -36.724 -21.387 -31.991 1.00 43.69 57 ILE L C 1
ATOM 10487 O O . ILE I 3 57 ? -36.364 -20.962 -33.089 1.00 42.88 57 ILE L O 1
ATOM 10492 N N . PRO I 3 58 ? -37.864 -21.000 -31.392 1.00 38.71 58 PRO L N 1
ATOM 10493 C CA . PRO I 3 58 ? -38.830 -20.053 -31.972 1.00 37.15 58 PRO L CA 1
ATOM 10494 C C . PRO I 3 58 ? -38.183 -18.729 -32.386 1.00 37.25 58 PRO L C 1
ATOM 10495 O O . PRO I 3 58 ? -37.248 -18.275 -31.725 1.00 41.56 58 PRO L O 1
ATOM 10499 N N . GLU I 3 59 ? -38.680 -18.119 -33.459 1.00 30.12 59 GLU L N 1
ATOM 10500 C CA . GLU I 3 59 ? -38.096 -16.883 -33.983 1.00 41.85 59 GLU L CA 1
ATOM 10501 C C . GLU I 3 59 ? -38.186 -15.711 -33.008 1.00 41.47 59 GLU L C 1
ATOM 10502 O O . GLU I 3 59 ? -37.472 -14.715 -33.160 1.00 40.02 59 GLU L O 1
ATOM 10508 N N . ARG I 3 60 ? -39.068 -15.834 -32.018 1.00 44.54 60 ARG L N 1
ATOM 10509 C CA . ARG I 3 60 ? -39.274 -14.796 -31.011 1.00 31.67 60 ARG L CA 1
ATOM 10510 C C . ARG I 3 60 ? -37.987 -14.471 -30.260 1.00 41.39 60 ARG L C 1
ATOM 10511 O O . ARG I 3 60 ? -37.787 -13.338 -29.814 1.00 46.70 60 ARG L O 1
ATOM 10519 N N . PHE I 3 61 ? -37.108 -15.462 -30.134 1.00 34.39 61 PHE L N 1
ATOM 10520 C CA . PHE I 3 61 ? -35.808 -15.231 -29.520 1.00 35.71 61 PHE L CA 1
ATOM 10521 C C . PHE I 3 61 ? -34.830 -14.723 -30.565 1.00 33.45 61 PHE L C 1
ATOM 10522 O O . PHE I 3 61 ? -34.667 -15.327 -31.625 1.00 41.04 61 PHE L O 1
ATOM 10530 N N . SER I 3 62 ? -34.205 -13.592 -30.266 1.00 33.30 62 SER L N 1
ATOM 10531 C CA . SER I 3 62 ? -33.193 -13.009 -31.131 1.00 31.61 62 SER L CA 1
ATOM 10532 C C . SER I 3 62 ? -32.144 -12.426 -30.221 1.00 29.80 62 SER L C 1
ATOM 10533 O O . SER I 3 62 ? -32.410 -12.188 -29.040 1.00 33.60 62 SER L O 1
ATOM 10536 N N . GLY I 3 63 ? -30.951 -12.198 -30.755 1.00 31.50 63 GLY L N 1
ATOM 10537 C CA . GLY I 3 63 ? -29.875 -11.672 -29.941 1.00 26.19 63 GLY L CA 1
ATOM 10538 C C . GLY I 3 63 ? -29.122 -10.576 -30.654 1.00 36.30 63 GLY L C 1
ATOM 10539 O O . GLY I 3 63 ? -29.176 -10.464 -31.879 1.00 42.05 63 GLY L O 1
ATOM 10540 N N . SER I 3 64 ? -28.429 -9.758 -29.874 1.00 30.86 64 SER L N 1
ATOM 10541 C CA . SER I 3 64 ? -27.566 -8.726 -30.420 1.00 40.68 64 SER L CA 1
ATOM 10542 C C . SER I 3 64 ? -26.460 -8.455 -29.418 1.00 38.96 64 SER L C 1
ATOM 10543 O O . SER I 3 64 ? -26.609 -8.718 -28.221 1.00 34.49 64 SER L O 1
ATOM 10546 N N . ASN I 3 65 ? -25.344 -7.939 -29.912 1.00 38.81 65 ASN L N 1
ATOM 10547 C CA . ASN I 3 65 ? -24.221 -7.604 -29.053 1.00 33.51 65 ASN L CA 1
ATOM 10548 C C . ASN I 3 65 ? -23.479 -6.411 -29.638 1.00 45.23 65 ASN L C 1
ATOM 10549 O O . ASN I 3 65 ? -23.121 -6.410 -30.817 1.00 42.90 65 ASN L O 1
ATOM 10554 N N . SER I 3 66 ? -23.266 -5.387 -28.818 1.00 49.93 66 SER L N 1
ATOM 10555 C CA . SER I 3 66 ? -22.559 -4.191 -29.258 1.00 44.71 66 SER L CA 1
ATOM 10556 C C . SER I 3 66 ? -21.990 -3.435 -28.066 1.00 48.07 66 SER L C 1
ATOM 10557 O O . SER I 3 66 ? -22.564 -3.460 -26.976 1.00 50.11 66 SER L O 1
ATOM 10560 N N . GLY I 3 67 ? -20.858 -2.771 -28.281 1.00 47.09 67 GLY L N 1
ATOM 10561 C CA . GLY I 3 67 ? -20.228 -1.956 -27.257 1.00 50.11 67 GLY L CA 1
ATOM 10562 C C . GLY I 3 67 ? -19.979 -2.683 -25.950 1.00 51.82 67 GLY L C 1
ATOM 10563 O O . GLY I 3 67 ? -19.110 -3.553 -25.865 1.00 55.05 67 GLY L O 1
ATOM 10564 N N . ASN I 3 68 ? -20.756 -2.325 -24.932 1.00 48.41 68 ASN L N 1
ATOM 10565 C CA . ASN I 3 68 ? -20.617 -2.927 -23.613 1.00 52.28 68 ASN L CA 1
ATOM 10566 C C . ASN I 3 68 ? -21.859 -3.696 -23.156 1.00 52.19 68 ASN L C 1
ATOM 10567 O O . ASN I 3 68 ? -22.048 -3.919 -21.959 1.00 48.10 68 ASN L O 1
ATOM 10572 N N . THR I 3 69 ? -22.698 -4.108 -24.104 1.00 40.02 69 THR L N 1
ATOM 10573 C CA . THR I 3 69 ? -23.944 -4.785 -23.752 1.00 43.05 69 THR L CA 1
ATOM 10574 C C . THR I 3 69 ? -24.435 -5.768 -24.817 1.00 48.14 69 THR L C 1
ATOM 10575 O O . THR I 3 69 ? -24.592 -5.411 -25.988 1.00 39.21 69 THR L O 1
ATOM 10579 N N . ALA I 3 70 ? -24.673 -7.010 -24.398 1.00 36.50 70 ALA L N 1
ATOM 10580 C CA . ALA I 3 70 ? -25.358 -7.990 -25.237 1.00 37.29 70 ALA L CA 1
ATOM 10581 C C . ALA I 3 70 ? -26.804 -8.081 -24.765 1.00 35.02 70 ALA L C 1
ATOM 10582 O O . ALA I 3 70 ? -27.083 -7.934 -23.573 1.00 33.56 70 ALA L O 1
ATOM 10584 N N . THR I 3 71 ? -27.722 -8.326 -25.691 1.00 28.49 71 THR L N 1
ATOM 10585 C CA . THR I 3 71 ? -29.140 -8.292 -25.358 1.00 37.95 71 THR L CA 1
ATOM 10586 C C . THR I 3 71 ? -29.891 -9.489 -25.910 1.00 33.48 71 THR L C 1
ATOM 10587 O O . THR I 3 71 ? -29.870 -9.744 -27.117 1.00 48.67 71 THR L O 1
ATOM 10591 N N . LEU I 3 72 ? -30.556 -10.223 -25.024 1.00 33.76 72 LEU L N 1
ATOM 10592 C CA . LEU I 3 72 ? -31.492 -11.255 -25.452 1.00 34.74 72 LEU L CA 1
ATOM 10593 C C . LEU I 3 72 ? -32.891 -10.650 -25.535 1.00 41.21 72 LEU L C 1
ATOM 10594 O O . LEU I 3 72 ? -33.416 -10.134 -24.545 1.00 44.05 72 LEU L O 1
ATOM 10599 N N . THR I 3 73 ? -33.489 -10.708 -26.721 1.00 36.88 73 THR L N 1
ATOM 10600 C CA . THR I 3 73 ? -34.836 -10.180 -26.930 1.00 37.76 73 THR L CA 1
ATOM 10601 C C . THR I 3 73 ? -35.857 -11.295 -27.139 1.00 34.02 73 THR L C 1
ATOM 10602 O O . THR I 3 73 ? -35.726 -12.101 -28.065 1.00 40.26 73 THR L O 1
ATOM 10606 N N . ILE I 3 74 ? -36.873 -11.332 -26.277 1.00 38.51 74 ILE L N 1
ATOM 10607 C CA . ILE I 3 74 ? -37.991 -12.265 -26.421 1.00 33.64 74 ILE L CA 1
ATOM 10608 C C . ILE I 3 74 ? -39.257 -11.487 -26.793 1.00 39.29 74 ILE L C 1
ATOM 10609 O O . ILE I 3 74 ? -39.772 -10.715 -25.981 1.00 44.41 74 ILE L O 1
ATOM 10614 N N . SER I 3 75 ? -39.751 -11.679 -28.017 1.00 36.73 75 SER L N 1
ATOM 10615 C CA . SER I 3 75 ? -40.929 -10.944 -28.489 1.00 40.44 75 SER L CA 1
ATOM 10616 C C . SER I 3 75 ? -42.201 -11.784 -28.367 1.00 39.26 75 SER L C 1
ATOM 10617 O O . SER I 3 75 ? -42.128 -13.006 -28.255 1.00 38.61 75 SER L O 1
ATOM 10620 N N . ARG I 3 76 ? -43.354 -11.116 -28.419 1.00 38.95 76 ARG L N 1
ATOM 10621 C CA . ARG I 3 76 ? -44.651 -11.686 -28.033 1.00 42.37 76 ARG L CA 1
ATOM 10622 C C . ARG I 3 76 ? -44.550 -12.790 -26.986 1.00 37.02 76 ARG L C 1
ATOM 10623 O O . ARG I 3 76 ? -44.875 -13.944 -27.263 1.00 39.01 76 ARG L O 1
ATOM 10631 N N . VAL I 3 77 ? -44.074 -12.419 -25.797 1.00 40.12 77 VAL L N 1
ATOM 10632 C CA . VAL I 3 77 ? -43.898 -13.350 -24.680 1.00 36.38 77 VAL L CA 1
ATOM 10633 C C . VAL I 3 77 ? -45.168 -14.147 -24.387 1.00 39.24 77 VAL L C 1
ATOM 10634 O O . VAL I 3 77 ? -46.248 -13.574 -24.250 1.00 46.89 77 VAL L O 1
ATOM 10638 N N . GLU I 3 78 ? -45.037 -15.469 -24.302 1.00 51.08 78 GLU L N 1
ATOM 10639 C CA . GLU I 3 78 ? -46.185 -16.340 -24.058 1.00 54.10 78 GLU L CA 1
ATOM 10640 C C . GLU I 3 78 ? -45.924 -17.343 -22.937 1.00 57.35 78 GLU L C 1
ATOM 10641 O O . GLU I 3 78 ? -44.877 -17.316 -22.291 1.00 50.33 78 GLU L O 1
ATOM 10647 N N . ALA I 3 79 ? -46.887 -18.237 -22.725 1.00 57.09 79 ALA L N 1
ATOM 10648 C CA . ALA I 3 79 ? -46.746 -19.323 -21.761 1.00 66.34 79 ALA L CA 1
ATOM 10649 C C . ALA I 3 79 ? -45.591 -20.242 -22.144 1.00 72.29 79 ALA L C 1
ATOM 10650 O O . ALA I 3 79 ? -45.597 -20.842 -23.221 1.00 67.85 79 ALA L O 1
ATOM 10652 N N . GLY I 3 80 ? -44.605 -20.349 -21.257 1.00 51.63 80 GLY L N 1
ATOM 10653 C CA . GLY I 3 80 ? -43.434 -21.168 -21.512 1.00 45.73 80 GLY L CA 1
ATOM 10654 C C . GLY I 3 80 ? -42.150 -20.362 -21.497 1.00 43.23 80 GLY L C 1
ATOM 10655 O O . GLY I 3 80 ? -41.058 -20.920 -21.381 1.00 56.32 80 GLY L O 1
ATOM 10656 N N . ASP I 3 81 ? -42.279 -19.044 -21.618 1.00 41.69 81 ASP L N 1
ATOM 10657 C CA . ASP I 3 81 ? -41.116 -18.164 -21.609 1.00 37.18 81 ASP L CA 1
ATOM 10658 C C . ASP I 3 81 ? -40.726 -17.758 -20.186 1.00 42.54 81 ASP L C 1
ATOM 10659 O O . ASP I 3 81 ? -39.642 -17.216 -19.961 1.00 47.17 81 ASP L O 1
ATOM 10664 N N . GLU I 3 82 ? -41.608 -18.026 -19.227 1.00 38.17 82 GLU L N 1
ATOM 10665 C CA . GLU I 3 82 ? -41.307 -17.764 -17.822 1.00 37.03 82 GLU L CA 1
ATOM 10666 C C . GLU I 3 82 ? -40.168 -18.679 -17.380 1.00 39.86 82 GLU L C 1
ATOM 10667 O O . GLU I 3 82 ? -40.374 -19.877 -17.170 1.00 42.96 82 GLU L O 1
ATOM 10673 N N . ALA I 3 83 ? -38.968 -18.121 -17.242 1.00 41.24 83 ALA L N 1
ATOM 10674 C CA . ALA I 3 83 ? -37.796 -18.933 -16.917 1.00 34.02 83 ALA L CA 1
ATOM 10675 C C . ALA I 3 83 ? -36.594 -18.106 -16.482 1.00 31.76 83 ALA L C 1
ATOM 10676 O O . ALA I 3 83 ? -36.653 -16.879 -16.427 1.00 32.19 83 ALA L O 1
ATOM 10678 N N . ASP I 3 84 ? -35.501 -18.796 -16.177 1.00 30.60 84 ASP L N 1
ATOM 10679 C CA . ASP I 3 84 ? -34.227 -18.137 -15.935 1.00 29.23 84 ASP L CA 1
ATOM 10680 C C . ASP I 3 84 ? -33.434 -18.071 -17.239 1.00 28.49 84 ASP L C 1
ATOM 10681 O O . ASP I 3 84 ? -33.488 -18.996 -18.055 1.00 25.18 84 ASP L O 1
ATOM 10686 N N . TYR I 3 85 ? -32.724 -16.967 -17.449 1.00 27.56 85 TYR L N 1
ATOM 10687 C CA . TYR I 3 85 ? -31.945 -16.794 -18.671 1.00 20.85 85 TYR L CA 1
ATOM 10688 C C . TYR I 3 85 ? -30.506 -16.408 -18.357 1.00 28.88 85 TYR L C 1
ATOM 10689 O O . TYR I 3 85 ? -30.253 -15.456 -17.608 1.00 26.76 85 TYR L O 1
ATOM 10698 N N . TYR I 3 86 ? -29.568 -17.171 -18.916 1.00 28.83 86 TYR L N 1
ATOM 10699 C CA . TYR I 3 86 ? -28.149 -16.981 -18.623 1.00 27.63 86 TYR L CA 1
ATOM 10700 C C . TYR I 3 86 ? -27.363 -16.599 -19.870 1.00 30.26 86 TYR L C 1
ATOM 10701 O O . TYR I 3 86 ? -27.471 -17.259 -20.911 1.00 26.31 86 TYR L O 1
ATOM 10710 N N . CYS I 3 87 ? -26.579 -15.531 -19.766 1.00 23.63 87 CYS L N 1
ATOM 10711 C CA . CYS I 3 87 ? -25.629 -15.206 -20.819 1.00 28.79 87 CYS L CA 1
ATOM 10712 C C . CYS I 3 87 ? -24.313 -15.927 -20.519 1.00 37.09 87 CYS L C 1
ATOM 10713 O O . CYS I 3 87 ? -24.003 -16.225 -19.359 1.00 28.28 87 CYS L O 1
ATOM 10716 N N . GLN I 3 88 ? -23.549 -16.221 -21.565 1.00 34.68 88 GLN L N 1
ATOM 10717 C CA . GLN I 3 88 ? -22.328 -17.004 -21.415 1.00 33.50 88 GLN L CA 1
ATOM 10718 C C . GLN I 3 88 ? -21.256 -16.569 -22.412 1.00 37.35 88 GLN L C 1
ATOM 10719 O O . GLN I 3 88 ? -21.554 -16.277 -23.574 1.00 32.52 88 GLN L O 1
ATOM 10725 N N . VAL I 3 89 ? -20.012 -16.498 -21.946 1.00 37.75 89 VAL L N 1
ATOM 10726 C CA . VAL I 3 89 ? -18.873 -16.250 -22.827 1.00 38.43 89 VAL L CA 1
ATOM 10727 C C . VAL I 3 89 ? -17.746 -17.231 -22.514 1.00 38.99 89 VAL L C 1
ATOM 10728 O O . VAL I 3 89 ? -17.791 -17.949 -21.512 1.00 38.76 89 VAL L O 1
ATOM 10732 N N . TRP I 3 90 ? -16.738 -17.262 -23.377 1.00 36.95 90 TRP L N 1
ATOM 10733 C CA . TRP I 3 90 ? -15.492 -17.937 -23.053 1.00 33.22 90 TRP L CA 1
ATOM 10734 C C . TRP I 3 90 ? -14.423 -16.886 -22.778 1.00 32.42 90 TRP L C 1
ATOM 10735 O O . TRP I 3 90 ? -14.084 -16.093 -23.658 1.00 38.55 90 TRP L O 1
ATOM 10746 N N . ASP I 3 91 ? -13.915 -16.860 -21.551 1.00 29.83 91 ASP L N 1
ATOM 10747 C CA . ASP I 3 91 ? -12.816 -15.965 -21.209 1.00 32.72 91 ASP L CA 1
ATOM 10748 C C . ASP I 3 91 ? -11.521 -16.591 -21.716 1.00 33.23 91 ASP L C 1
ATOM 10749 O O . ASP I 3 91 ? -11.074 -17.599 -21.182 1.00 35.45 91 ASP L O 1
ATOM 10754 N N . ASP I 3 92 ? -10.919 -15.988 -22.739 1.00 34.27 92 ASP L N 1
ATOM 10755 C CA . ASP I 3 92 ? -9.698 -16.525 -23.340 1.00 28.53 92 ASP L CA 1
ATOM 10756 C C . ASP I 3 92 ? -8.430 -15.970 -22.671 1.00 34.48 92 ASP L C 1
ATOM 10757 O O . ASP I 3 92 ? -7.339 -16.100 -23.210 1.00 39.85 92 ASP L O 1
ATOM 10762 N N . SER I 3 93 ? -8.573 -15.356 -21.499 1.00 34.95 93 SER L N 1
ATOM 10763 C CA . SER I 3 93 ? -7.417 -14.859 -20.752 1.00 32.67 93 SER L CA 1
ATOM 10764 C C . SER I 3 93 ? -7.075 -15.779 -19.588 1.00 39.15 93 SER L C 1
ATOM 10765 O O . SER I 3 93 ? -5.917 -16.154 -19.401 1.00 44.52 93 SER L O 1
ATOM 10768 N N . ILE I 3 94 ? -8.088 -16.128 -18.801 1.00 33.89 94 ILE L N 1
ATOM 10769 C CA . ILE I 3 94 ? -7.912 -17.066 -17.701 1.00 38.28 94 ILE L CA 1
ATOM 10770 C C . ILE I 3 94 ? -8.481 -18.430 -18.072 1.00 34.01 94 ILE L C 1
ATOM 10771 O O . ILE I 3 94 ? -8.480 -19.362 -17.263 1.00 33.58 94 ILE L O 1
ATOM 10776 N N . ASN I 3 95 ? -8.975 -18.523 -19.303 1.00 31.34 95 ASN L N 1
ATOM 10777 C CA . ASN I 3 95 ? -9.395 -19.790 -19.893 1.00 36.66 95 ASN L CA 1
ATOM 10778 C C . ASN I 3 95 ? -10.484 -20.511 -19.102 1.00 32.66 95 ASN L C 1
ATOM 10779 O O . ASN I 3 95 ? -10.253 -21.568 -18.518 1.00 29.08 95 ASN L O 1
ATOM 10784 N N . ALA I 3 96 ? -11.674 -19.920 -19.097 1.00 32.60 96 ALA L N 1
ATOM 10785 C CA . ALA I 3 96 ? -12.837 -20.516 -18.452 1.00 30.96 96 ALA L CA 1
ATOM 10786 C C . ALA I 3 96 ? -14.122 -20.049 -19.118 1.00 29.51 96 ALA L C 1
ATOM 10787 O O . ALA I 3 96 ? -14.216 -18.906 -19.569 1.00 30.85 96 ALA L O 1
ATOM 10789 N N . TYR I 3 97 ? -15.110 -20.934 -19.183 1.00 29.38 97 TYR L N 1
ATOM 10790 C CA . TYR I 3 97 ? -16.456 -20.507 -19.530 1.00 31.82 97 TYR L CA 1
ATOM 10791 C C . TYR I 3 97 ? -16.985 -19.636 -18.400 1.00 30.22 97 TYR L C 1
ATOM 10792 O O . TYR I 3 97 ? -16.820 -19.967 -17.224 1.00 26.37 97 TYR L O 1
ATOM 10801 N N . VAL I 3 98 ? -17.605 -18.516 -18.752 1.00 34.30 98 VAL L N 1
ATOM 10802 C CA . VAL I 3 98 ? -18.185 -17.626 -17.751 1.00 30.86 98 VAL L CA 1
ATOM 10803 C C . VAL I 3 98 ? -19.680 -17.448 -17.998 1.00 32.48 98 VAL L C 1
ATOM 10804 O O . VAL I 3 98 ? -20.101 -17.197 -19.128 1.00 37.66 98 VAL L O 1
ATOM 10808 N N . PHE I 3 99 ? -20.477 -17.602 -16.944 1.00 32.36 99 PHE L N 1
ATOM 10809 C CA . PHE I 3 99 ? -21.914 -17.361 -17.025 1.00 25.00 99 PHE L CA 1
ATOM 10810 C C . PHE I 3 99 ? -22.290 -16.061 -16.323 1.00 30.72 99 PHE L C 1
ATOM 10811 O O . PHE I 3 99 ? -21.614 -15.628 -15.386 1.00 33.41 99 PHE L O 1
ATOM 10819 N N . GLY I 3 100 ? -23.372 -15.435 -16.777 1.00 25.41 100 GLY L N 1
ATOM 10820 C CA . GLY I 3 100 ? -23.948 -14.324 -16.043 1.00 25.65 100 GLY L CA 1
ATOM 10821 C C . GLY I 3 100 ? -24.637 -14.866 -14.802 1.00 30.40 100 GLY L C 1
ATOM 10822 O O . GLY I 3 100 ? -24.828 -16.075 -14.669 1.00 28.72 100 GLY L O 1
ATOM 10823 N N . THR I 3 101 ? -25.012 -13.975 -13.890 1.00 33.35 101 THR L N 1
ATOM 10824 C CA . THR I 3 101 ? -25.674 -14.379 -12.655 1.00 30.07 101 THR L CA 1
ATOM 10825 C C . THR I 3 101 ? -27.089 -14.888 -12.899 1.00 27.20 101 THR L C 1
ATOM 10826 O O . THR I 3 101 ? -27.649 -15.610 -12.070 1.00 30.67 101 THR L O 1
ATOM 10830 N N . GLY I 3 102 ? -27.663 -14.506 -14.036 1.00 25.52 102 GLY L N 1
ATOM 10831 C CA . GLY I 3 102 ? -28.985 -14.969 -14.419 1.00 29.98 102 GLY L CA 1
ATOM 10832 C C . GLY I 3 102 ? -30.085 -13.935 -14.268 1.00 32.95 102 GLY L C 1
ATOM 10833 O O . GLY I 3 102 ? -30.041 -13.081 -13.379 1.00 32.25 102 GLY L O 1
ATOM 10834 N N . THR I 3 103 ? -31.083 -14.021 -15.143 1.00 30.62 103 THR L N 1
ATOM 10835 C CA . THR I 3 103 ? -32.230 -13.124 -15.106 1.00 33.56 103 THR L CA 1
ATOM 10836 C C . THR I 3 103 ? -33.512 -13.944 -15.120 1.00 37.06 103 THR L C 1
ATOM 10837 O O . THR I 3 103 ? -33.723 -14.752 -16.027 1.00 28.64 103 THR L O 1
ATOM 10841 N N . LYS I 3 104 ? -34.368 -13.742 -14.121 1.00 38.22 104 LYS L N 1
ATOM 10842 C CA . LYS I 3 104 ? -35.679 -14.390 -14.110 1.00 36.44 104 LYS L CA 1
ATOM 10843 C C . LYS I 3 104 ? -36.708 -13.541 -14.849 1.00 35.73 104 LYS L C 1
ATOM 10844 O O . LYS I 3 104 ? -36.881 -12.360 -14.546 1.00 46.87 104 LYS L O 1
ATOM 10850 N N . VAL I 3 105 ? -37.378 -14.135 -15.831 1.00 33.72 105 VAL L N 1
ATOM 10851 C CA . VAL I 3 105 ? -38.464 -13.449 -16.523 1.00 42.21 105 VAL L CA 1
ATOM 10852 C C . VAL I 3 105 ? -39.771 -13.643 -15.760 1.00 42.82 105 VAL L C 1
ATOM 10853 O O . VAL I 3 105 ? -40.219 -14.770 -15.546 1.00 38.51 105 VAL L O 1
ATOM 10857 N N . THR I 3 106 ? -40.366 -12.531 -15.343 1.00 43.71 106 THR L N 1
ATOM 10858 C CA . THR I 3 106 ? -41.635 -12.547 -14.629 1.00 42.36 106 THR L CA 1
ATOM 10859 C C . THR I 3 106 ? -42.740 -12.029 -15.548 1.00 38.60 106 THR L C 1
ATOM 10860 O O . THR I 3 106 ? -42.555 -11.032 -16.250 1.00 40.13 106 THR L O 1
ATOM 10864 N N . VAL I 3 107 ? -43.880 -12.712 -15.561 1.00 31.21 107 VAL L N 1
ATOM 10865 C CA . VAL I 3 107 ? -45.026 -12.244 -16.335 1.00 38.15 107 VAL L CA 1
ATOM 10866 C C . VAL I 3 107 ? -45.863 -11.259 -15.515 1.00 39.93 107 VAL L C 1
ATOM 10867 O O . VAL I 3 107 ? -46.303 -11.573 -14.408 1.00 31.99 107 VAL L O 1
ATOM 10871 N N . LEU I 3 108 ? -46.058 -10.060 -16.058 1.00 34.61 108 LEU L N 1
ATOM 10872 C CA . LEU I 3 108 ? -46.891 -9.051 -15.413 1.00 30.53 108 LEU L CA 1
ATOM 10873 C C . LEU I 3 108 ? -48.368 -9.425 -15.511 1.00 32.46 108 LEU L C 1
ATOM 10874 O O . LEU I 3 108 ? -48.834 -9.864 -16.561 1.00 38.30 108 LEU L O 1
ATOM 10879 N N . ARG I 3 109 ? -49.091 -9.280 -14.405 1.00 29.03 109 ARG L N 1
ATOM 10880 C CA . ARG I 3 109 ? -50.538 -9.461 -14.401 1.00 29.92 109 ARG L CA 1
ATOM 10881 C C . ARG I 3 109 ? -51.152 -8.560 -13.336 1.00 38.77 109 ARG L C 1
ATOM 10882 O O . ARG I 3 109 ? -50.436 -7.844 -12.635 1.00 32.67 109 ARG L O 1
ATOM 10890 N N . THR I 3 110 ? -52.476 -8.595 -13.219 1.00 30.82 110 THR L N 1
ATOM 10891 C CA . THR I 3 110 ? -53.176 -7.762 -12.249 1.00 40.57 110 THR L CA 1
ATOM 10892 C C . THR I 3 110 ? -52.957 -8.266 -10.839 1.00 36.51 110 THR L C 1
ATOM 10893 O O . THR I 3 110 ? -52.828 -9.470 -10.613 1.00 32.04 110 THR L O 1
ATOM 10897 N N . VAL I 3 111 ? -52.911 -7.323 -9.903 1.00 33.05 111 VAL L N 1
ATOM 10898 C CA . VAL I 3 111 ? -52.913 -7.627 -8.482 1.00 23.69 111 VAL L CA 1
ATOM 10899 C C . VAL I 3 111 ? -53.983 -8.671 -8.151 1.00 29.18 111 VAL L C 1
ATOM 10900 O O . VAL I 3 111 ? -55.118 -8.587 -8.622 1.00 40.06 111 VAL L O 1
ATOM 10904 N N . ALA I 3 112 ? -53.603 -9.682 -7.379 1.00 35.17 112 ALA L N 1
ATOM 10905 C CA . ALA I 3 112 ? -54.542 -10.704 -6.929 1.00 27.98 112 ALA L CA 1
ATOM 10906 C C . ALA I 3 112 ? -54.321 -10.959 -5.445 1.00 36.30 112 ALA L C 1
ATOM 10907 O O . ALA I 3 112 ? -53.190 -11.154 -5.004 1.00 36.23 112 ALA L O 1
ATOM 10909 N N . ALA I 3 113 ? -55.401 -10.952 -4.673 1.00 34.79 113 ALA L N 1
ATOM 10910 C CA . ALA I 3 113 ? -55.295 -11.142 -3.233 1.00 36.74 113 ALA L CA 1
ATOM 10911 C C . ALA I 3 113 ? -55.155 -12.620 -2.862 1.00 33.42 113 ALA L C 1
ATOM 10912 O O . ALA I 3 113 ? -55.773 -13.491 -3.483 1.00 29.87 113 ALA L O 1
ATOM 10914 N N . PRO I 3 114 ? -54.334 -12.905 -1.840 1.00 33.72 114 PRO L N 1
ATOM 10915 C CA . PRO I 3 114 ? -54.202 -14.280 -1.349 1.00 36.40 114 PRO L CA 1
ATOM 10916 C C . PRO I 3 114 ? -55.414 -14.707 -0.537 1.00 25.07 114 PRO L C 1
ATOM 10917 O O . PRO I 3 114 ? -55.951 -13.904 0.222 1.00 33.64 114 PRO L O 1
ATOM 10921 N N . SER I 3 115 ? -55.856 -15.947 -0.711 1.00 22.33 115 SER L N 1
ATOM 10922 C CA . SER I 3 115 ? -56.710 -16.563 0.291 1.00 31.79 115 SER L CA 1
ATOM 10923 C C . SER I 3 115 ? -55.744 -17.068 1.361 1.00 40.41 115 SER L C 1
ATOM 10924 O O . SER I 3 115 ? -54.672 -17.587 1.037 1.00 29.54 115 SER L O 1
ATOM 10927 N N . VAL I 3 116 ? -56.087 -16.879 2.629 1.00 39.63 116 VAL L N 1
ATOM 10928 C CA . VAL I 3 116 ? -55.137 -17.163 3.702 1.00 34.20 116 VAL L CA 1
ATOM 10929 C C . VAL I 3 116 ? -55.632 -18.266 4.627 1.00 40.55 116 VAL L C 1
ATOM 10930 O O . VAL I 3 116 ? -56.766 -18.226 5.106 1.00 45.33 116 VAL L O 1
ATOM 10934 N N . PHE I 3 117 ? -54.776 -19.252 4.871 1.00 42.26 117 PHE L N 1
ATOM 10935 C CA . PHE I 3 117 ? -55.131 -20.371 5.735 1.00 36.59 117 PHE L CA 1
ATOM 10936 C C . PHE I 3 117 ? -54.059 -20.584 6.794 1.00 44.01 117 PHE L C 1
ATOM 10937 O O . PHE I 3 117 ? -52.861 -20.507 6.502 1.00 34.25 117 PHE L O 1
ATOM 10945 N N . ILE I 3 118 ? -54.490 -20.844 8.024 1.00 44.14 118 ILE L N 1
ATOM 10946 C CA . ILE I 3 118 ? -53.556 -21.155 9.100 1.00 37.78 118 ILE L CA 1
ATOM 10947 C C . ILE I 3 118 ? -53.766 -22.591 9.578 1.00 39.91 118 ILE L C 1
ATOM 10948 O O . ILE I 3 118 ? -54.900 -23.040 9.747 1.00 39.75 118 ILE L O 1
ATOM 10953 N N . PHE I 3 119 ? -52.669 -23.320 9.762 1.00 42.56 119 PHE L N 1
ATOM 10954 C CA . PHE I 3 119 ? -52.747 -24.709 10.199 1.00 41.31 119 PHE L CA 1
ATOM 10955 C C . PHE I 3 119 ? -52.027 -24.892 11.528 1.00 38.21 119 PHE L C 1
ATOM 10956 O O . PHE I 3 119 ? -50.829 -24.613 11.638 1.00 40.69 119 PHE L O 1
ATOM 10964 N N . PRO I 3 120 ? -52.761 -25.353 12.551 1.00 43.50 120 PRO L N 1
ATOM 10965 C CA . PRO I 3 120 ? -52.130 -25.658 13.837 1.00 48.96 120 PRO L CA 1
ATOM 10966 C C . PRO I 3 120 ? -51.424 -26.999 13.713 1.00 39.85 120 PRO L C 1
ATOM 10967 O O . PRO I 3 120 ? -51.812 -27.794 12.856 1.00 31.22 120 PRO L O 1
ATOM 10971 N N . PRO I 3 121 ? -50.392 -27.241 14.535 1.00 41.19 121 PRO L N 1
ATOM 10972 C CA . PRO I 3 121 ? -49.682 -28.527 14.497 1.00 42.05 121 PRO L CA 1
ATOM 10973 C C . PRO I 3 121 ? -50.616 -29.704 14.756 1.00 40.36 121 PRO L C 1
ATOM 10974 O O . PRO I 3 121 ? -51.489 -29.610 15.620 1.00 37.45 121 PRO L O 1
ATOM 10978 N N . SER I 3 122 ? -50.436 -30.792 14.010 1.00 37.24 122 SER L N 1
ATOM 10979 C CA . SER I 3 122 ? -51.210 -32.012 14.226 1.00 28.74 122 SER L CA 1
ATOM 10980 C C . SER I 3 122 ? -50.868 -32.608 15.586 1.00 42.76 122 SER L C 1
ATOM 10981 O O . SER I 3 122 ? -49.869 -32.232 16.202 1.00 37.77 122 SER L O 1
ATOM 10984 N N . ASP I 3 123 ? -51.689 -33.539 16.059 1.00 49.29 123 ASP L N 1
ATOM 10985 C CA . ASP I 3 123 ? -51.405 -34.191 17.333 1.00 53.18 123 ASP L CA 1
ATOM 10986 C C . ASP I 3 123 ? -50.202 -35.130 17.233 1.00 51.61 123 ASP L C 1
ATOM 10987 O O . ASP I 3 123 ? -49.371 -35.178 18.140 1.00 49.45 123 ASP L O 1
ATOM 10992 N N . SER I 3 124 ? -50.106 -35.861 16.124 1.00 43.22 124 SER L N 1
ATOM 10993 C CA . SER I 3 124 ? -49.002 -36.796 15.911 1.00 44.14 124 SER L CA 1
ATOM 10994 C C . SER I 3 124 ? -47.640 -36.106 15.943 1.00 42.94 124 SER L C 1
ATOM 10995 O O . SER I 3 124 ? -46.664 -36.675 16.433 1.00 49.11 124 SER L O 1
ATOM 10998 N N . GLN I 3 125 ? -47.574 -34.877 15.434 1.00 36.39 125 GLN L N 1
ATOM 10999 C CA . GLN I 3 125 ? -46.320 -34.123 15.452 1.00 41.26 125 GLN L CA 1
ATOM 11000 C C . GLN I 3 125 ? -45.925 -33.718 16.875 1.00 42.21 125 GLN L C 1
ATOM 11001 O O . GLN I 3 125 ? -44.740 -33.674 17.209 1.00 47.05 125 GLN L O 1
ATOM 11007 N N . LEU I 3 126 ? -46.915 -33.428 17.714 1.00 34.90 126 LEU L N 1
ATOM 11008 C CA . LEU I 3 126 ? -46.641 -33.084 19.110 1.00 42.65 126 LEU L CA 1
ATOM 11009 C C . LEU I 3 126 ? -46.078 -34.275 19.902 1.00 44.10 126 LEU L C 1
ATOM 11010 O O . LEU I 3 126 ? -45.323 -34.090 20.859 1.00 41.78 126 LEU L O 1
ATOM 11015 N N . LYS I 3 127 ? -46.435 -35.492 19.492 1.00 42.50 127 LYS L N 1
ATOM 11016 C CA . LYS I 3 127 ? -45.857 -36.697 20.081 1.00 43.92 127 LYS L CA 1
ATOM 11017 C C . LYS I 3 127 ? -44.339 -36.728 19.880 1.00 42.11 127 LYS L C 1
ATOM 11018 O O . LYS I 3 127 ? -43.612 -37.316 20.679 1.00 46.08 127 LYS L O 1
ATOM 11024 N N . SER I 3 128 ? -43.865 -36.081 18.819 1.00 44.39 128 SER L N 1
ATOM 11025 C CA . SER I 3 128 ? -42.435 -36.056 18.516 1.00 43.53 128 SER L CA 1
ATOM 11026 C C . SER I 3 128 ? -41.699 -34.919 19.216 1.00 46.75 128 SER L C 1
ATOM 11027 O O . SER I 3 128 ? -40.467 -34.860 19.182 1.00 44.87 128 SER L O 1
ATOM 11030 N N . GLY I 3 129 ? -42.448 -34.013 19.839 1.00 35.42 129 GLY L N 1
ATOM 11031 C CA . GLY I 3 129 ? -41.846 -32.933 20.604 1.00 35.88 129 GLY L CA 1
ATOM 11032 C C . GLY I 3 129 ? -41.547 -31.651 19.843 1.00 38.01 129 GLY L C 1
ATOM 11033 O O . GLY I 3 129 ? -40.825 -30.786 20.343 1.00 41.40 129 GLY L O 1
ATOM 11034 N N . THR I 3 130 ? -42.089 -31.524 18.636 1.00 37.39 130 THR L N 1
ATOM 11035 C CA . THR I 3 130 ? -41.976 -30.277 17.881 1.00 42.67 130 THR L CA 1
ATOM 11036 C C . THR I 3 130 ? -43.352 -29.859 17.361 1.00 41.15 130 THR L C 1
ATOM 11037 O O . THR I 3 130 ? -44.188 -30.707 17.041 1.00 42.44 130 THR L O 1
ATOM 11041 N N . ALA I 3 131 ? -43.594 -28.551 17.320 1.00 40.64 131 ALA L N 1
ATOM 11042 C CA . ALA I 3 131 ? -44.835 -28.006 16.785 1.00 43.19 131 ALA L CA 1
ATOM 11043 C C . ALA I 3 131 ? -44.538 -27.085 15.609 1.00 35.99 131 ALA L C 1
ATOM 11044 O O . ALA I 3 131 ? -43.934 -26.025 15.781 1.00 40.15 131 ALA L O 1
ATOM 11046 N N . SER I 3 132 ? -44.955 -27.490 14.414 1.00 41.82 132 SER L N 1
ATOM 11047 C CA . SER I 3 132 ? -44.839 -26.622 13.247 1.00 37.64 132 SER L CA 1
ATOM 11048 C C . SER I 3 132 ? -46.187 -25.984 12.911 1.00 38.97 132 SER L C 1
ATOM 11049 O O . SER I 3 132 ? -47.177 -26.682 12.666 1.00 39.00 132 SER L O 1
ATOM 11052 N N . VAL I 3 133 ? -46.220 -24.654 12.921 1.00 32.10 133 VAL L N 1
ATOM 11053 C CA . VAL I 3 133 ? -47.423 -23.909 12.569 1.00 39.72 133 VAL L CA 1
ATOM 11054 C C . VAL I 3 133 ? -47.256 -23.375 11.151 1.00 33.77 133 VAL L C 1
ATOM 11055 O O . VAL I 3 133 ? -46.218 -22.798 10.821 1.00 30.98 133 VAL L O 1
ATOM 11059 N N . VAL I 3 134 ? -48.271 -23.563 10.313 1.00 27.35 134 VAL L N 1
ATOM 11060 C CA . VAL I 3 134 ? -48.166 -23.188 8.904 1.00 33.14 134 VAL L CA 1
ATOM 11061 C C . VAL I 3 134 ? -49.209 -22.162 8.477 1.00 32.53 134 VAL L C 1
ATOM 11062 O O . VAL I 3 134 ? -50.409 -22.344 8.708 1.00 37.03 134 VAL L O 1
ATOM 11066 N N . CYS I 3 135 ? -48.742 -21.084 7.853 1.00 32.42 135 CYS L N 1
ATOM 11067 C CA . CYS I 3 135 ? -49.633 -20.104 7.245 1.00 34.13 135 CYS L CA 1
ATOM 11068 C C . CYS I 3 135 ? -49.543 -20.241 5.730 1.00 36.45 135 CYS L C 1
ATOM 11069 O O . CYS I 3 135 ? -48.449 -20.157 5.165 1.00 29.15 135 CYS L O 1
ATOM 11072 N N . LEU I 3 136 ? -50.686 -20.467 5.080 1.00 35.24 136 LEU L N 1
ATOM 11073 C CA . LEU I 3 136 ? -50.744 -20.599 3.620 1.00 27.85 136 LEU L CA 1
ATOM 11074 C C . LEU I 3 136 ? -51.301 -19.347 2.952 1.00 31.28 136 LEU L C 1
ATOM 11075 O O . LEU I 3 136 ? -52.363 -18.855 3.329 1.00 32.58 136 LEU L O 1
ATOM 11080 N N . LEU I 3 137 ? -50.567 -18.828 1.972 1.00 36.04 137 LEU L N 1
ATOM 11081 C CA . LEU I 3 137 ? -51.057 -17.746 1.121 1.00 26.05 137 LEU L CA 1
ATOM 11082 C C . LEU I 3 137 ? -51.245 -18.328 -0.271 1.00 35.14 137 LEU L C 1
ATOM 11083 O O . LEU I 3 137 ? -50.269 -18.702 -0.925 1.00 31.38 137 LEU L O 1
ATOM 11088 N N . ASN I 3 138 ? -52.490 -18.416 -0.727 1.00 38.54 138 ASN L N 1
ATOM 11089 C CA . ASN I 3 138 ? -52.770 -19.122 -1.973 1.00 28.38 138 ASN L CA 1
ATOM 11090 C C . ASN I 3 138 ? -53.167 -18.232 -3.153 1.00 37.60 138 ASN L C 1
ATOM 11091 O O . ASN I 3 138 ? -54.108 -17.439 -3.054 1.00 35.85 138 ASN L O 1
ATOM 11096 N N . ASN I 3 139 ? -52.430 -18.376 -4.256 1.00 34.33 139 ASN L N 1
ATOM 11097 C CA . ASN I 3 139 ? -52.761 -17.747 -5.535 1.00 32.27 139 ASN L CA 1
ATOM 11098 C C . ASN I 3 139 ? -52.910 -16.237 -5.458 1.00 32.47 139 ASN L C 1
ATOM 11099 O O . ASN I 3 139 ? -54.020 -15.711 -5.550 1.00 39.94 139 ASN L O 1
ATOM 11104 N N . PHE I 3 140 ? -51.786 -15.548 -5.292 1.00 29.37 140 PHE L N 1
ATOM 11105 C CA . PHE I 3 140 ? -51.788 -14.097 -5.160 1.00 33.22 140 PHE L CA 1
ATOM 11106 C C . PHE I 3 140 ? -50.772 -13.449 -6.097 1.00 37.34 140 PHE L C 1
ATOM 11107 O O . PHE I 3 140 ? -49.917 -14.129 -6.676 1.00 31.73 140 PHE L O 1
ATOM 11115 N N . TYR I 3 141 ? -50.884 -12.131 -6.240 1.00 27.21 141 TYR L N 1
ATOM 11116 C CA . TYR I 3 141 ? -49.977 -11.345 -7.067 1.00 30.96 141 TYR L CA 1
ATOM 11117 C C . TYR I 3 141 ? -50.058 -9.894 -6.616 1.00 28.69 141 TYR L C 1
ATOM 11118 O O . TYR I 3 141 ? -51.151 -9.385 -6.389 1.00 28.04 141 TYR L O 1
ATOM 11127 N N . PRO I 3 142 ? -48.905 -9.216 -6.490 1.00 31.33 142 PRO L N 1
ATOM 11128 C CA . PRO I 3 142 ? -47.563 -9.711 -6.818 1.00 32.44 142 PRO L CA 1
ATOM 11129 C C . PRO I 3 142 ? -46.964 -10.619 -5.743 1.00 33.82 142 PRO L C 1
ATOM 11130 O O . PRO I 3 142 ? -47.644 -10.998 -4.789 1.00 40.94 142 PRO L O 1
ATOM 11134 N N . ARG I 3 143 ? -45.689 -10.952 -5.917 1.00 34.63 143 ARG L N 1
ATOM 11135 C CA . ARG I 3 143 ? -44.987 -11.904 -5.064 1.00 37.06 143 ARG L CA 1
ATOM 11136 C C . ARG I 3 143 ? -44.656 -11.309 -3.704 1.00 39.79 143 ARG L C 1
ATOM 11137 O O . ARG I 3 143 ? -44.769 -11.984 -2.679 1.00 37.22 143 ARG L O 1
ATOM 11145 N N . GLU I 3 144 ? -44.245 -10.044 -3.703 1.00 37.81 144 GLU L N 1
ATOM 11146 C CA . GLU I 3 144 ? -43.926 -9.347 -2.462 1.00 45.37 144 GLU L CA 1
ATOM 11147 C C . GLU I 3 144 ? -45.092 -9.395 -1.483 1.00 42.74 144 GLU L C 1
ATOM 11148 O O . GLU I 3 144 ? -46.218 -9.036 -1.820 1.00 47.23 144 GLU L O 1
ATOM 11153 N N . ALA I 3 145 ? -44.811 -9.859 -0.273 1.00 35.06 145 ALA L N 1
ATOM 11154 C CA . ALA I 3 145 ? -45.818 -9.943 0.773 1.00 38.58 145 ALA L CA 1
ATOM 11155 C C . ALA I 3 145 ? -45.145 -9.813 2.126 1.00 39.19 145 ALA L C 1
ATOM 11156 O O . ALA I 3 145 ? -43.937 -10.006 2.247 1.00 46.24 145 ALA L O 1
ATOM 11158 N N . LYS I 3 146 ? -45.926 -9.475 3.144 1.00 43.61 146 LYS L N 1
ATOM 11159 C CA . LYS I 3 146 ? -45.414 -9.466 4.504 1.00 39.13 146 LYS L CA 1
ATOM 11160 C C . LYS I 3 146 ? -46.263 -10.403 5.343 1.00 42.93 146 LYS L C 1
ATOM 11161 O O . LYS I 3 146 ? -47.441 -10.137 5.585 1.00 33.21 146 LYS L O 1
ATOM 11167 N N . VAL I 3 147 ? -45.667 -11.518 5.758 1.00 43.30 147 VAL L N 1
ATOM 11168 C CA . VAL I 3 147 ? -46.346 -12.468 6.627 1.00 40.15 147 VAL L CA 1
ATOM 11169 C C . VAL I 3 147 ? -45.744 -12.369 8.017 1.00 41.95 147 VAL L C 1
ATOM 11170 O O . VAL I 3 147 ? -44.574 -12.702 8.216 1.00 51.00 147 VAL L O 1
ATOM 11174 N N . GLN I 3 148 ? -46.539 -11.897 8.973 1.00 45.72 148 GLN L N 1
ATOM 11175 C CA . GLN I 3 148 ? -46.063 -11.720 10.340 1.00 36.45 148 GLN L CA 1
ATOM 11176 C C . GLN I 3 148 ? -46.693 -12.709 11.302 1.00 39.07 148 GLN L C 1
ATOM 11177 O O . GLN I 3 148 ? -47.918 -12.854 11.353 1.00 39.75 148 GLN L O 1
ATOM 11183 N N . TRP I 3 149 ? -45.848 -13.389 12.067 1.00 43.52 149 TRP L N 1
ATOM 11184 C CA . TRP I 3 149 ? -46.330 -14.282 13.107 1.00 43.53 149 TRP L CA 1
ATOM 11185 C C . TRP I 3 149 ? -46.511 -13.527 14.417 1.00 38.59 149 TRP L C 1
ATOM 11186 O O . TRP I 3 149 ? -45.596 -12.846 14.889 1.00 34.62 149 TRP L O 1
ATOM 11197 N N . LYS I 3 150 ? -47.710 -13.633 14.980 1.00 38.15 150 LYS L N 1
ATOM 11198 C CA . LYS I 3 150 ? -47.998 -13.069 16.291 1.00 49.10 150 LYS L CA 1
ATOM 11199 C C . LYS I 3 150 ? -48.394 -14.181 17.241 1.00 54.11 150 LYS L C 1
ATOM 11200 O O . LYS I 3 150 ? -49.409 -14.855 17.034 1.00 46.69 150 LYS L O 1
ATOM 11206 N N . VAL I 3 151 ? -47.582 -14.378 18.274 1.00 55.06 151 VAL L N 1
ATOM 11207 C CA . VAL I 3 151 ? -47.887 -15.350 19.315 1.00 52.78 151 VAL L CA 1
ATOM 11208 C C . VAL I 3 151 ? -48.239 -14.591 20.586 1.00 58.81 151 VAL L C 1
ATOM 11209 O O . VAL I 3 151 ? -47.386 -13.913 21.162 1.00 58.19 151 VAL L O 1
ATOM 11213 N N . ASP I 3 152 ? -49.493 -14.712 21.017 1.00 55.13 152 ASP L N 1
ATOM 11214 C CA . ASP I 3 152 ? -50.031 -13.862 22.078 1.00 65.45 152 ASP L CA 1
ATOM 11215 C C . ASP I 3 152 ? -49.689 -12.385 21.816 1.00 64.33 152 ASP L C 1
ATOM 11216 O O . ASP I 3 152 ? -49.118 -11.711 22.675 1.00 71.80 152 ASP L O 1
ATOM 11221 N N . ASN I 3 153 ? -49.999 -11.915 20.606 1.00 60.91 153 ASN L N 1
ATOM 11222 C CA . ASN I 3 153 ? -49.764 -10.520 20.203 1.00 67.67 153 ASN L CA 1
ATOM 11223 C C . ASN I 3 153 ? -48.268 -10.124 20.096 1.00 67.95 153 ASN L C 1
ATOM 11224 O O . ASN I 3 153 ? -47.929 -8.998 19.719 1.00 63.65 153 ASN L O 1
ATOM 11229 N N . ALA I 3 154 ? -47.370 -11.061 20.390 1.00 57.69 154 ALA L N 1
ATOM 11230 C CA . ALA I 3 154 ? -45.940 -10.774 20.289 1.00 59.15 154 ALA L CA 1
ATOM 11231 C C . ALA I 3 154 ? -45.387 -11.088 18.899 1.00 58.27 154 ALA L C 1
ATOM 11232 O O . ALA I 3 154 ? -45.380 -12.245 18.473 1.00 50.84 154 ALA L O 1
ATOM 11234 N N . LEU I 3 155 ? -44.928 -10.052 18.197 1.00 57.76 155 LEU L N 1
ATOM 11235 C CA . LEU I 3 155 ? -44.316 -10.237 16.885 1.00 55.99 155 LEU L CA 1
ATOM 11236 C C . LEU I 3 155 ? -43.107 -11.155 17.003 1.00 61.29 155 LEU L C 1
ATOM 11237 O O . LEU I 3 155 ? -42.166 -10.866 17.745 1.00 52.91 155 LEU L O 1
ATOM 11242 N N . GLN I 3 156 ? -43.147 -12.267 16.277 1.00 51.88 156 GLN L N 1
ATOM 11243 C CA . GLN I 3 156 ? -42.064 -13.242 16.304 1.00 44.92 156 GLN L CA 1
ATOM 11244 C C . GLN I 3 156 ? -40.943 -12.859 15.346 1.00 53.97 156 GLN L C 1
ATOM 11245 O O . GLN I 3 156 ? -41.155 -12.104 14.394 1.00 58.86 156 GLN L O 1
ATOM 11251 N N . SER I 3 157 ? -39.750 -13.386 15.609 1.00 56.21 157 SER L N 1
ATOM 11252 C CA . SER I 3 157 ? -38.580 -13.132 14.774 1.00 54.05 157 SER L CA 1
ATOM 11253 C C . SER I 3 157 ? -37.585 -14.284 14.889 1.00 49.11 157 SER L C 1
ATOM 11254 O O . SER I 3 157 ? -37.392 -14.832 15.973 1.00 58.89 157 SER L O 1
ATOM 11257 N N . GLY I 3 158 ? -36.971 -14.659 13.769 1.00 50.76 158 GLY L N 1
ATOM 11258 C CA . GLY I 3 158 ? -35.938 -15.684 13.762 1.00 43.57 158 GLY L CA 1
ATOM 11259 C C . GLY I 3 158 ? -36.418 -17.126 13.826 1.00 50.22 158 GLY L C 1
ATOM 11260 O O . GLY I 3 158 ? -35.619 -18.054 13.678 1.00 45.73 158 GLY L O 1
ATOM 11261 N N . ASN I 3 159 ? -37.716 -17.325 14.038 1.00 41.30 159 ASN L N 1
ATOM 11262 C CA . ASN I 3 159 ? -38.254 -18.674 14.194 1.00 44.60 159 ASN L CA 1
ATOM 11263 C C . ASN I 3 159 ? -39.279 -19.088 13.128 1.00 40.70 159 ASN L C 1
ATOM 11264 O O . ASN I 3 159 ? -40.139 -19.942 13.379 1.00 35.77 159 ASN L O 1
ATOM 11269 N N . SER I 3 160 ? -39.186 -18.487 11.943 1.00 32.55 160 SER L N 1
ATOM 11270 C CA . SER I 3 160 ? -40.078 -18.848 10.839 1.00 35.34 160 SER L CA 1
ATOM 11271 C C . SER I 3 160 ? -39.353 -18.891 9.494 1.00 38.60 160 SER L C 1
ATOM 11272 O O . SER I 3 160 ? -38.415 -18.126 9.258 1.00 45.59 160 SER L O 1
ATOM 11275 N N . GLN I 3 161 ? -39.785 -19.797 8.621 1.00 36.19 161 GLN L N 1
ATOM 11276 C CA . GLN I 3 161 ? -39.214 -19.907 7.283 1.00 39.94 161 GLN L CA 1
ATOM 11277 C C . GLN I 3 161 ? -40.303 -19.706 6.240 1.00 44.33 161 GLN L C 1
ATOM 11278 O O . GLN I 3 161 ? -41.433 -20.175 6.409 1.00 42.51 161 GLN L O 1
ATOM 11284 N N . GLU I 3 162 ? -39.961 -19.012 5.160 1.00 40.89 162 GLU L N 1
ATOM 11285 C CA . GLU I 3 162 ? -40.888 -18.842 4.051 1.00 44.61 162 GLU L CA 1
ATOM 11286 C C . GLU I 3 162 ? -40.448 -19.667 2.854 1.00 41.50 162 GLU L C 1
ATOM 11287 O O . GLU I 3 162 ? -39.252 -19.842 2.609 1.00 35.99 162 GLU L O 1
ATOM 11293 N N . SER I 3 163 ? -41.429 -20.178 2.119 1.00 34.54 163 SER L N 1
ATOM 11294 C CA . SER I 3 163 ? -41.178 -20.874 0.865 1.00 32.69 163 SER L CA 1
ATOM 11295 C C . SER I 3 163 ? -42.254 -20.459 -0.136 1.00 30.09 163 SER L C 1
ATOM 11296 O O . SER I 3 163 ? -43.434 -20.359 0.211 1.00 32.54 163 SER L O 1
ATOM 11299 N N . VAL I 3 164 ? -41.852 -20.206 -1.375 1.00 27.30 164 VAL L N 1
ATOM 11300 C CA . VAL I 3 164 ? -42.790 -19.708 -2.378 1.00 28.91 164 VAL L CA 1
ATOM 11301 C C . VAL I 3 164 ? -42.649 -20.470 -3.698 1.00 29.69 164 VAL L C 1
ATOM 11302 O O . VAL I 3 164 ? -41.542 -20.783 -4.124 1.00 29.29 164 VAL L O 1
ATOM 11306 N N . THR I 3 165 ? -43.776 -20.789 -4.330 1.00 26.70 165 THR L N 1
ATOM 11307 C CA . THR I 3 165 ? -43.760 -21.489 -5.611 1.00 23.27 165 THR L CA 1
ATOM 11308 C C . THR I 3 165 ? -43.359 -20.561 -6.748 1.00 29.40 165 THR L C 1
ATOM 11309 O O . THR I 3 165 ? -43.342 -19.340 -6.588 1.00 31.81 165 THR L O 1
ATOM 11313 N N . GLU I 3 166 ? -43.037 -21.152 -7.894 1.00 37.55 166 GLU L N 1
ATOM 11314 C CA . GLU I 3 166 ? -42.773 -20.397 -9.112 1.00 39.11 166 GLU L CA 1
ATOM 11315 C C . GLU I 3 166 ? -44.083 -19.839 -9.642 1.00 38.81 166 GLU L C 1
ATOM 11316 O O . GLU I 3 166 ? -45.157 -20.296 -9.247 1.00 39.05 166 GLU L O 1
ATOM 11322 N N . GLN I 3 167 ? -43.996 -18.850 -10.528 1.00 38.87 167 GLN L N 1
ATOM 11323 C CA . GLN I 3 167 ? -45.185 -18.263 -11.137 1.00 39.98 167 GLN L CA 1
ATOM 11324 C C . GLN I 3 167 ? -46.004 -19.354 -11.828 1.00 38.19 167 GLN L C 1
ATOM 11325 O O . GLN I 3 167 ? -45.460 -20.145 -12.601 1.00 41.24 167 GLN L O 1
ATOM 11331 N N . ASP I 3 168 ? -47.301 -19.412 -11.528 1.00 35.74 168 ASP L N 1
ATOM 11332 C CA . ASP I 3 168 ? -48.178 -20.436 -12.102 1.00 39.38 168 ASP L CA 1
ATOM 11333 C C . ASP I 3 168 ? -48.298 -20.294 -13.617 1.00 45.85 168 ASP L C 1
ATOM 11334 O O . ASP I 3 168 ? -48.472 -19.191 -14.134 1.00 46.50 168 ASP L O 1
ATOM 11339 N N . SER I 3 169 ? -48.205 -21.417 -14.322 1.00 43.45 169 SER L N 1
ATOM 11340 C CA . SER I 3 169 ? -48.211 -21.418 -15.783 1.00 50.72 169 SER L CA 1
ATOM 11341 C C . SER I 3 169 ? -49.530 -20.910 -16.371 1.00 51.64 169 SER L C 1
ATOM 11342 O O . SER I 3 169 ? -49.557 -20.394 -17.489 1.00 44.47 169 SER L O 1
ATOM 11345 N N . LYS I 3 170 ? -50.617 -21.050 -15.616 1.00 43.96 170 LYS L N 1
ATOM 11346 C CA . LYS I 3 170 ? -51.942 -20.688 -16.120 1.00 45.36 170 LYS L CA 1
ATOM 11347 C C . LYS I 3 170 ? -52.435 -19.301 -15.687 1.00 48.69 170 LYS L C 1
ATOM 11348 O O . LYS I 3 170 ? -52.926 -18.536 -16.517 1.00 45.13 170 LYS L O 1
ATOM 11354 N N . ASP I 3 171 ? -52.315 -18.980 -14.398 1.00 47.02 171 ASP L N 1
ATOM 11355 C CA . ASP I 3 171 ? -52.814 -17.694 -13.900 1.00 35.41 171 ASP L CA 1
ATOM 11356 C C . ASP I 3 171 ? -51.729 -16.726 -13.423 1.00 39.84 171 ASP L C 1
ATOM 11357 O O . ASP I 3 171 ? -52.038 -15.636 -12.933 1.00 41.33 171 ASP L O 1
ATOM 11362 N N . SER I 3 172 ? -50.470 -17.139 -13.552 1.00 37.77 172 SER L N 1
ATOM 11363 C CA . SER I 3 172 ? -49.322 -16.296 -13.212 1.00 33.36 172 SER L CA 1
ATOM 11364 C C . SER I 3 172 ? -49.290 -15.797 -11.763 1.00 31.80 172 SER L C 1
ATOM 11365 O O . SER I 3 172 ? -48.660 -14.781 -11.471 1.00 29.71 172 SER L O 1
ATOM 11368 N N . THR I 3 173 ? -49.955 -16.514 -10.862 1.00 29.71 173 THR L N 1
ATOM 11369 C CA . THR I 3 173 ? -49.934 -16.160 -9.444 1.00 31.07 173 THR L CA 1
ATOM 11370 C C . THR I 3 173 ? -48.907 -16.973 -8.657 1.00 41.90 173 THR L C 1
ATOM 11371 O O . THR I 3 173 ? -48.369 -17.964 -9.154 1.00 36.77 173 THR L O 1
ATOM 11375 N N . TYR I 3 174 ? -48.639 -16.541 -7.429 1.00 38.06 174 TYR L N 1
ATOM 11376 C CA . TYR I 3 174 ? -47.743 -17.267 -6.539 1.00 31.04 174 TYR L CA 1
ATOM 11377 C C . TYR I 3 174 ? -48.517 -17.858 -5.368 1.00 34.57 174 TYR L C 1
ATOM 11378 O O . TYR I 3 174 ? -49.629 -17.429 -5.064 1.00 39.49 174 TYR L O 1
ATOM 11387 N N . SER I 3 175 ? -47.920 -18.847 -4.715 1.00 37.80 175 SER L N 1
ATOM 11388 C CA . SER I 3 175 ? -48.409 -19.308 -3.424 1.00 34.87 175 SER L CA 1
ATOM 11389 C C . SER I 3 175 ? -47.236 -19.351 -2.455 1.00 32.72 175 SER L C 1
ATOM 11390 O O . SER I 3 175 ? -46.091 -19.584 -2.858 1.00 33.35 175 SER L O 1
ATOM 11393 N N . LEU I 3 176 ? -47.521 -19.109 -1.182 1.00 25.47 176 LEU L N 1
ATOM 11394 C CA . LEU I 3 176 ? -46.470 -18.956 -0.190 1.00 32.10 176 LEU L CA 1
ATOM 11395 C C . LEU I 3 176 ? -46.820 -19.706 1.086 1.00 31.47 176 LEU L C 1
ATOM 11396 O O . LEU I 3 176 ? -47.956 -19.657 1.559 1.00 32.72 176 LEU L O 1
ATOM 11401 N N . SER I 3 177 ? -45.837 -20.412 1.630 1.00 30.31 177 SER L N 1
ATOM 11402 C CA . SER I 3 177 ? -45.978 -21.018 2.943 1.00 27.67 177 SER L CA 1
ATOM 11403 C C . SER I 3 177 ? -45.046 -20.302 3.905 1.00 32.06 177 SER L C 1
ATOM 11404 O O . SER I 3 177 ? -43.894 -20.005 3.567 1.00 29.14 177 SER L O 1
ATOM 11407 N N . SER I 3 178 ? -45.558 -19.990 5.090 1.00 29.77 178 SER L N 1
ATOM 11408 C CA . SER I 3 178 ? -44.719 -19.511 6.181 1.00 27.82 178 SER L CA 1
ATOM 11409 C C . SER I 3 178 ? -44.872 -20.508 7.313 1.00 33.28 178 SER L C 1
ATOM 11410 O O . SER I 3 178 ? -45.991 -20.837 7.714 1.00 28.05 178 SER L O 1
ATOM 11413 N N . THR I 3 179 ? -43.753 -21.013 7.815 1.00 31.66 179 THR L N 1
ATOM 11414 C CA . THR I 3 179 ? -43.814 -22.033 8.852 1.00 31.42 179 THR L CA 1
ATOM 11415 C C . THR I 3 179 ? -43.173 -21.563 10.154 1.00 31.78 179 THR L C 1
ATOM 11416 O O . THR I 3 179 ? -41.981 -21.252 10.193 1.00 38.42 179 THR L O 1
ATOM 11420 N N . LEU I 3 180 ? -43.979 -21.498 11.212 1.00 36.50 180 LEU L N 1
ATOM 11421 C CA . LEU I 3 180 ? -43.486 -21.140 12.540 1.00 37.16 180 LEU L CA 1
ATOM 11422 C C . LEU I 3 180 ? -43.090 -22.416 13.270 1.00 40.90 180 LEU L C 1
ATOM 11423 O O . LEU I 3 180 ? -43.917 -23.313 13.465 1.00 34.21 180 LEU L O 1
ATOM 11428 N N . THR I 3 181 ? -41.825 -22.496 13.669 1.00 37.07 181 THR L N 1
ATOM 11429 C CA . THR I 3 181 ? -41.279 -23.728 14.235 1.00 41.66 181 THR L CA 1
ATOM 11430 C C . THR I 3 181 ? -40.887 -23.575 15.704 1.00 43.33 181 THR L C 1
ATOM 11431 O O . THR I 3 181 ? -39.976 -22.816 16.041 1.00 42.75 181 THR L O 1
ATOM 11435 N N . LEU I 3 182 ? -41.579 -24.303 16.574 1.00 39.86 182 LEU L N 1
ATOM 11436 C CA . LEU I 3 182 ? -41.290 -24.263 18.002 1.00 48.58 182 LEU L CA 1
ATOM 11437 C C . LEU I 3 182 ? -41.102 -25.672 18.540 1.00 48.94 182 LEU L C 1
ATOM 11438 O O . LEU I 3 182 ? -41.589 -26.641 17.953 1.00 44.78 182 LEU L O 1
ATOM 11443 N N . SER I 3 183 ? -40.395 -25.782 19.661 1.00 52.97 183 SER L N 1
ATOM 11444 C CA . SER I 3 183 ? -40.453 -26.990 20.469 1.00 50.18 183 SER L CA 1
ATOM 11445 C C . SER I 3 183 ? -41.878 -27.104 20.993 1.00 36.08 183 SER L C 1
ATOM 11446 O O . SER I 3 183 ? -42.596 -26.104 21.056 1.00 41.04 183 SER L O 1
ATOM 11449 N N . LYS I 3 184 ? -42.296 -28.314 21.349 1.00 37.38 184 LYS L N 1
ATOM 11450 C CA . LYS I 3 184 ? -43.621 -28.528 21.926 1.00 38.87 184 LYS L CA 1
ATOM 11451 C C . LYS I 3 184 ? -43.774 -27.741 23.228 1.00 48.85 184 LYS L C 1
ATOM 11452 O O . LYS I 3 184 ? -44.863 -27.275 23.560 1.00 48.80 184 LYS L O 1
ATOM 11458 N N . ALA I 3 185 ? -42.671 -27.586 23.956 1.00 42.52 185 ALA L N 1
ATOM 11459 C CA . ALA I 3 185 ? -42.679 -26.841 25.210 1.00 58.96 185 ALA L CA 1
ATOM 11460 C C . ALA I 3 185 ? -43.061 -25.381 24.976 1.00 55.94 185 ALA L C 1
ATOM 11461 O O . ALA I 3 185 ? -44.055 -24.897 25.525 1.00 42.85 185 ALA L O 1
ATOM 11463 N N . ASP I 3 186 ? -42.264 -24.688 24.167 1.00 48.39 186 ASP L N 1
ATOM 11464 C CA . ASP I 3 186 ? -42.545 -23.305 23.799 1.00 51.73 186 ASP L CA 1
ATOM 11465 C C . ASP I 3 186 ? -43.948 -23.130 23.207 1.00 48.44 186 ASP L C 1
ATOM 11466 O O . ASP I 3 186 ? -44.570 -22.083 23.373 1.00 61.69 186 ASP L O 1
ATOM 11471 N N . TYR I 3 187 ? -44.442 -24.157 22.523 1.00 48.54 187 TYR L N 1
ATOM 11472 C CA . TYR I 3 187 ? -45.762 -24.101 21.898 1.00 51.38 187 TYR L CA 1
ATOM 11473 C C . TYR I 3 187 ? -46.891 -24.066 22.922 1.00 47.39 187 TYR L C 1
ATOM 11474 O O . TYR I 3 187 ? -47.859 -23.325 22.757 1.00 60.09 187 TYR L O 1
ATOM 11483 N N . GLU I 3 188 ? -46.765 -24.869 23.974 1.00 45.71 188 GLU L N 1
ATOM 11484 C CA . GLU I 3 188 ? -47.848 -25.038 24.941 1.00 57.89 188 GLU L CA 1
ATOM 11485 C C . GLU I 3 188 ? -47.832 -24.005 26.069 1.00 56.78 188 GLU L C 1
ATOM 11486 O O . GLU I 3 188 ? -48.711 -24.011 26.934 1.00 47.92 188 GLU L O 1
ATOM 11492 N N . LYS I 3 189 ? -46.835 -23.123 26.062 1.00 45.43 189 LYS L N 1
ATOM 11493 C CA . LYS I 3 189 ? -46.828 -22.004 26.999 1.00 55.58 189 LYS L CA 1
ATOM 11494 C C . LYS I 3 189 ? -47.233 -20.717 26.281 1.00 63.14 189 LYS L C 1
ATOM 11495 O O . LYS I 3 189 ? -46.815 -19.616 26.639 1.00 65.03 189 LYS L O 1
ATOM 11501 N N . HIS I 3 190 ? -48.059 -20.880 25.255 1.00 60.60 190 HIS L N 1
ATOM 11502 C CA . HIS I 3 190 ? -48.715 -19.761 24.595 1.00 47.16 190 HIS L CA 1
ATOM 11503 C C . HIS I 3 190 ? -50.097 -20.215 24.136 1.00 46.52 190 HIS L C 1
ATOM 11504 O O . HIS I 3 190 ? -50.420 -21.398 24.229 1.00 50.34 190 HIS L O 1
ATOM 11511 N N . LYS I 3 191 ? -50.914 -19.282 23.656 1.00 53.55 191 LYS L N 1
ATOM 11512 C CA . LYS I 3 191 ? -52.329 -19.571 23.417 1.00 61.89 191 LYS L CA 1
ATOM 11513 C C . LYS I 3 191 ? -52.829 -19.133 22.035 1.00 56.21 191 LYS L C 1
ATOM 11514 O O . LYS I 3 191 ? -53.514 -19.888 21.331 1.00 49.50 191 LYS L O 1
ATOM 11520 N N . VAL I 3 192 ? -52.491 -17.902 21.665 1.00 55.72 192 VAL L N 1
ATOM 11521 C CA . VAL I 3 192 ? -52.969 -17.309 20.423 1.00 58.20 192 VAL L CA 1
ATOM 11522 C C . VAL I 3 192 ? -51.894 -17.319 19.341 1.00 53.59 192 VAL L C 1
ATOM 11523 O O . VAL I 3 192 ? -50.836 -16.700 19.498 1.00 54.41 192 VAL L O 1
ATOM 11527 N N . TYR I 3 193 ? -52.164 -18.038 18.254 1.00 46.75 193 TYR L N 1
ATOM 11528 C CA . TYR I 3 193 ? -51.257 -18.072 17.111 1.00 51.28 193 TYR L CA 1
ATOM 11529 C C . 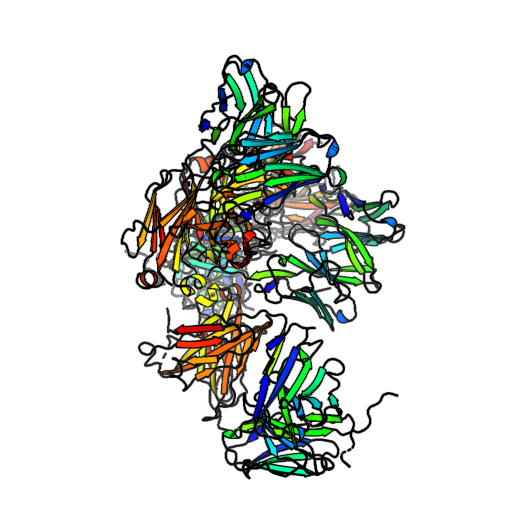TYR I 3 193 ? -51.928 -17.459 15.881 1.00 45.87 193 TYR L C 1
ATOM 11530 O O . TYR I 3 193 ? -53.002 -17.898 15.449 1.00 35.25 193 TYR L O 1
ATOM 11539 N N . ALA I 3 194 ? -51.292 -16.429 15.334 1.00 38.78 194 ALA L N 1
ATOM 11540 C CA . ALA I 3 194 ? -51.883 -15.664 14.246 1.00 50.86 194 ALA L CA 1
ATOM 11541 C C . ALA I 3 194 ? -50.848 -15.313 13.195 1.00 43.17 194 ALA L C 1
ATOM 11542 O O . ALA I 3 194 ? -49.747 -14.859 13.525 1.00 37.89 194 ALA L O 1
ATOM 11544 N N . CYS I 3 195 ? -51.194 -15.526 11.930 1.00 35.51 195 CYS L N 1
ATOM 11545 C CA . CYS I 3 195 ? -50.380 -14.981 10.853 1.00 43.12 195 CYS L CA 1
ATOM 11546 C C . CYS I 3 195 ? -51.100 -13.775 10.271 1.00 40.20 195 CYS L C 1
ATOM 11547 O O . CYS I 3 195 ? -52.307 -13.818 10.021 1.00 40.26 195 CYS L O 1
ATOM 11550 N N . GLU I 3 196 ? -50.361 -12.686 10.099 1.00 42.01 196 GLU L N 1
ATOM 11551 C CA . GLU I 3 196 ? -50.924 -11.445 9.577 1.00 45.27 196 GLU L CA 1
ATOM 11552 C C . GLU I 3 196 ? -50.356 -11.161 8.195 1.00 48.18 196 GLU L C 1
ATOM 11553 O O . GLU I 3 196 ? -49.140 -11.047 8.024 1.00 40.79 196 GLU L O 1
ATOM 11559 N N . VAL I 3 197 ? -51.240 -11.046 7.209 1.00 46.91 197 VAL L N 1
ATOM 11560 C CA . VAL I 3 197 ? -50.809 -10.871 5.829 1.00 43.77 197 VAL L CA 1
ATOM 11561 C C . VAL I 3 197 ? -51.014 -9.440 5.346 1.00 34.11 197 VAL L C 1
ATOM 11562 O O . VAL I 3 197 ? -52.133 -8.933 5.336 1.00 50.97 197 VAL L O 1
ATOM 11566 N N . THR I 3 198 ? -49.922 -8.795 4.951 1.00 35.75 198 THR L N 1
ATOM 11567 C CA . THR I 3 198 ? -49.982 -7.481 4.324 1.00 48.39 198 THR L CA 1
ATOM 11568 C C . THR I 3 198 ? -49.636 -7.621 2.842 1.00 45.43 198 THR L C 1
ATOM 11569 O O . THR I 3 198 ? -48.524 -8.021 2.487 1.00 45.53 198 THR L O 1
ATOM 11573 N N . HIS I 3 199 ? -50.596 -7.294 1.981 1.00 41.58 199 HIS L N 1
ATOM 11574 C CA . HIS I 3 199 ? -50.429 -7.469 0.541 1.00 40.13 199 HIS L CA 1
ATOM 11575 C C . HIS I 3 199 ? -51.122 -6.361 -0.257 1.00 39.75 199 HIS L C 1
ATOM 11576 O O . HIS I 3 199 ? -52.114 -5.789 0.193 1.00 44.58 199 HIS L O 1
ATOM 11583 N N . GLN I 3 200 ? -50.601 -6.071 -1.447 1.00 36.48 200 GLN L N 1
ATOM 11584 C CA . GLN I 3 200 ? -51.158 -5.033 -2.313 1.00 27.20 200 GLN L CA 1
ATOM 11585 C C . GLN I 3 200 ? -52.597 -5.351 -2.724 1.00 38.34 200 GLN L C 1
ATOM 11586 O O . GLN I 3 200 ? -53.375 -4.456 -3.060 1.00 43.26 200 GLN L O 1
ATOM 11592 N N . GLY I 3 201 ? -52.949 -6.632 -2.680 1.00 37.40 201 GLY L N 1
ATOM 11593 C CA . GLY I 3 201 ? -54.289 -7.071 -3.020 1.00 32.84 201 GLY L CA 1
ATOM 11594 C C . GLY I 3 201 ? -55.308 -6.817 -1.932 1.00 38.26 201 GLY L C 1
ATOM 11595 O O . GLY I 3 201 ? -56.507 -7.022 -2.141 1.00 37.74 201 GLY L O 1
ATOM 11596 N N . LEU I 3 202 ? -54.832 -6.369 -0.773 1.00 36.64 202 LEU L N 1
ATOM 11597 C CA . LEU I 3 202 ? -55.703 -6.162 0.381 1.00 46.57 202 LEU L CA 1
ATOM 11598 C C . LEU I 3 202 ? -55.786 -4.689 0.783 1.00 45.90 202 LEU L C 1
ATOM 11599 O O . LEU I 3 202 ? -54.768 -4.003 0.871 1.00 49.34 202 LEU L O 1
ATOM 11604 N N . SER I 3 203 ? -57.003 -4.206 1.016 1.00 48.00 203 SER L N 1
ATOM 11605 C CA . SER I 3 203 ? -57.208 -2.846 1.507 1.00 51.20 203 SER L CA 1
ATOM 11606 C C . SER I 3 203 ? -56.652 -2.708 2.924 1.00 57.69 203 SER L C 1
ATOM 11607 O O . SER I 3 203 ? -55.968 -1.735 3.240 1.00 53.09 203 SER L O 1
ATOM 11610 N N . SER I 3 204 ? -56.941 -3.698 3.765 1.00 50.81 204 SER L N 1
ATOM 11611 C CA . SER I 3 204 ? -56.372 -3.775 5.108 1.00 59.07 204 SER L CA 1
ATOM 11612 C C . SER I 3 204 ? -55.798 -5.174 5.357 1.00 63.03 204 SER L C 1
ATOM 11613 O O . SER I 3 204 ? -56.326 -6.162 4.834 1.00 48.54 204 SER L O 1
ATOM 11616 N N . PRO I 3 205 ? -54.708 -5.258 6.147 1.00 65.20 205 PRO L N 1
ATOM 11617 C CA . PRO I 3 205 ? -54.045 -6.525 6.490 1.00 50.14 205 PRO L CA 1
ATOM 11618 C C . PRO I 3 205 ? -55.013 -7.608 6.970 1.00 44.80 205 PRO L C 1
ATOM 11619 O O . PRO I 3 205 ? -55.972 -7.301 7.676 1.00 49.88 205 PRO L O 1
ATOM 11623 N N . VAL I 3 206 ? -54.757 -8.856 6.578 1.00 44.33 206 VAL L N 1
ATOM 11624 C CA . VAL I 3 206 ? -55.628 -9.981 6.919 1.00 47.55 206 VAL L CA 1
ATOM 11625 C C . VAL I 3 206 ? -54.976 -10.887 7.965 1.00 51.58 206 VAL L C 1
ATOM 11626 O O . VAL I 3 206 ? -53.793 -11.223 7.861 1.00 45.89 206 VAL L O 1
ATOM 11630 N N . THR I 3 207 ? -55.754 -11.270 8.974 1.00 46.91 207 THR L N 1
ATOM 11631 C CA . THR I 3 207 ? -55.264 -12.133 10.044 1.00 44.70 207 THR L CA 1
ATOM 11632 C C . THR I 3 207 ? -56.086 -13.418 10.161 1.00 48.05 207 THR L C 1
ATOM 11633 O O . THR I 3 207 ? -57.309 -13.378 10.301 1.00 36.94 207 THR L O 1
ATOM 11637 N N . LYS I 3 208 ? -55.404 -14.556 10.079 1.00 44.23 208 LYS L N 1
ATOM 11638 C CA . LYS I 3 208 ? -56.021 -15.842 10.374 1.00 44.50 208 LYS L CA 1
ATOM 11639 C C . LYS I 3 208 ? -55.365 -16.352 11.649 1.00 52.41 208 LYS L C 1
ATOM 11640 O O . LYS I 3 208 ? -54.159 -16.160 11.849 1.00 47.83 208 LYS L O 1
ATOM 11646 N N . SER I 3 209 ? -56.152 -16.975 12.523 1.00 48.10 209 SER L N 1
ATOM 11647 C CA . SER I 3 209 ? -55.637 -17.372 13.830 1.00 51.30 209 SER L CA 1
ATOM 11648 C C . SER I 3 209 ? -56.347 -18.582 14.416 1.00 48.84 209 SER L C 1
ATOM 11649 O O . SER I 3 209 ? -57.398 -19.004 13.928 1.00 46.69 209 SER L O 1
ATOM 11652 N N . PHE I 3 210 ? -55.752 -19.138 15.469 1.00 47.33 210 PHE L N 1
ATOM 11653 C CA . PHE I 3 210 ? -56.367 -20.230 16.214 1.00 54.76 210 PHE L CA 1
ATOM 11654 C C . PHE I 3 210 ? -55.957 -20.193 17.681 1.00 49.11 210 PHE L C 1
ATOM 11655 O O . PHE I 3 210 ? -54.924 -19.619 18.036 1.00 50.02 210 PHE L O 1
ATOM 11663 N N . ASN I 3 211 ? -56.782 -20.804 18.524 1.00 53.82 211 ASN L N 1
ATOM 11664 C CA . ASN I 3 211 ? -56.438 -21.027 19.920 1.00 57.10 211 ASN L CA 1
ATOM 11665 C C . ASN I 3 211 ? -56.188 -22.506 20.148 1.00 55.19 211 ASN L C 1
ATOM 11666 O O . ASN I 3 211 ? -56.946 -23.347 19.656 1.00 53.12 211 ASN L O 1
ATOM 11671 N N . ARG I 3 212 ? -55.123 -22.821 20.880 1.00 53.64 212 ARG L N 1
ATOM 11672 C CA . ARG I 3 212 ? -54.842 -24.203 21.249 1.00 55.45 212 ARG L CA 1
ATOM 11673 C C . ARG I 3 212 ? -56.050 -24.781 21.987 1.00 67.25 212 ARG L C 1
ATOM 11674 O O . ARG I 3 212 ? -56.301 -24.437 23.143 1.00 62.65 212 ARG L O 1
ATOM 11682 N N . GLY I 3 213 ? -56.811 -25.631 21.299 1.00 70.83 213 GLY L N 1
ATOM 11683 C CA . GLY I 3 213 ? -58.065 -26.146 21.826 1.00 70.15 213 GLY L CA 1
ATOM 11684 C C . GLY I 3 213 ? -59.272 -25.501 21.161 1.00 67.52 213 GLY L C 1
ATOM 11685 O O . GLY I 3 213 ? -59.610 -25.807 20.016 1.00 67.34 213 GLY L O 1
ATOM 11686 N N . VAL J 3 3 ? -65.919 -21.718 -37.304 1.00 60.96 3 VAL F N 1
ATOM 11687 C CA . VAL J 3 3 ? -64.790 -20.825 -37.042 1.00 68.33 3 VAL F CA 1
ATOM 11688 C C . VAL J 3 3 ? -64.441 -19.946 -38.248 1.00 55.19 3 VAL F C 1
ATOM 11689 O O . VAL J 3 3 ? -64.292 -20.439 -39.368 1.00 49.14 3 VAL F O 1
ATOM 11693 N N . LEU J 3 4 ? -64.330 -18.640 -38.012 1.00 49.99 4 LEU F N 1
ATOM 11694 C CA . LEU J 3 4 ? -63.978 -17.695 -39.068 1.00 40.91 4 LEU F CA 1
ATOM 11695 C C . LEU J 3 4 ? -62.562 -17.170 -38.853 1.00 41.26 4 LEU F C 1
ATOM 11696 O O . LEU J 3 4 ? -62.265 -16.567 -37.819 1.00 48.55 4 LEU F O 1
ATOM 11701 N N . THR J 3 5 ? -61.690 -17.399 -39.832 1.00 41.95 5 THR F N 1
ATOM 11702 C CA . THR J 3 5 ? -60.290 -16.997 -39.719 1.00 42.36 5 THR F CA 1
ATOM 11703 C C . THR J 3 5 ? -59.990 -15.706 -40.483 1.00 42.47 5 THR F C 1
ATOM 11704 O O . THR J 3 5 ? -60.248 -15.610 -41.685 1.00 40.60 5 THR F O 1
ATOM 11708 N N . GLN J 3 6 ? -59.454 -14.716 -39.775 1.00 37.19 6 GLN F N 1
ATOM 11709 C CA . GLN J 3 6 ? -58.983 -13.489 -40.407 1.00 39.01 6 GLN F CA 1
ATOM 11710 C C . GLN J 3 6 ? -57.494 -13.335 -40.144 1.00 32.28 6 GLN F C 1
ATOM 11711 O O . GLN J 3 6 ? -57.001 -13.737 -39.087 1.00 37.08 6 GLN F O 1
ATOM 11717 N N . PRO J 3 7 ? -56.770 -12.743 -41.102 1.00 30.79 7 PRO F N 1
ATOM 11718 C CA . PRO J 3 7 ? -55.373 -12.384 -40.836 1.00 35.23 7 PRO F CA 1
ATOM 11719 C C . PRO J 3 7 ? -55.303 -11.336 -39.723 1.00 35.69 7 PRO F C 1
ATOM 11720 O O . PRO J 3 7 ? -56.158 -10.452 -39.676 1.00 37.98 7 PRO F O 1
ATOM 11724 N N . PRO J 3 8 ? -54.304 -11.445 -38.832 1.00 44.52 8 PRO F N 1
ATOM 11725 C CA . PRO J 3 8 ? -54.163 -10.548 -37.677 1.00 36.54 8 PRO F CA 1
ATOM 11726 C C . PRO J 3 8 ? -53.922 -9.110 -38.098 1.00 34.35 8 PRO F C 1
ATOM 11727 O O . PRO J 3 8 ? -54.380 -8.181 -37.428 1.00 40.48 8 PRO F O 1
ATOM 11731 N N . SER J 3 9 ? -53.204 -8.937 -39.204 1.00 27.68 9 SER F N 1
ATOM 11732 C CA . SER J 3 9 ? -52.742 -7.622 -39.623 1.00 29.82 9 SER F CA 1
ATOM 11733 C C . SER J 3 9 ? -52.745 -7.461 -41.140 1.00 31.32 9 SER F C 1
ATOM 11734 O O . SER J 3 9 ? -52.389 -8.383 -41.876 1.00 38.28 9 SER F O 1
ATOM 11737 N N . VAL J 3 10 ? -53.160 -6.284 -41.599 1.00 28.80 10 VAL F N 1
ATOM 11738 C CA . VAL J 3 10 ? -52.996 -5.891 -42.993 1.00 28.18 10 VAL F CA 1
ATOM 11739 C C . VAL J 3 10 ? -52.340 -4.518 -43.007 1.00 24.92 10 VAL F C 1
ATOM 11740 O O . VAL J 3 10 ? -52.779 -3.615 -42.295 1.00 31.53 10 VAL F O 1
ATOM 11744 N N . SER J 3 11 ? -51.282 -4.370 -43.797 1.00 22.25 11 SER F N 1
ATOM 11745 C CA . SER J 3 11 ? -50.592 -3.091 -43.922 1.00 29.54 11 SER F CA 1
ATOM 11746 C C . SER J 3 11 ? -50.795 -2.529 -45.321 1.00 28.97 11 SER F C 1
ATOM 11747 O O . SER J 3 11 ? -50.697 -3.259 -46.310 1.00 39.43 11 SER F O 1
ATOM 11750 N N . VAL J 3 12 ? -51.065 -1.230 -45.398 1.00 26.65 12 VAL F N 1
ATOM 11751 C CA . VAL J 3 12 ? -51.440 -0.593 -46.655 1.00 23.37 12 VAL F CA 1
ATOM 11752 C C . VAL J 3 12 ? -50.951 0.857 -46.702 1.00 30.01 12 VAL F C 1
ATOM 11753 O O . VAL J 3 12 ? -51.032 1.584 -45.711 1.00 32.47 12 VAL F O 1
ATOM 11757 N N . ALA J 3 13 ? -50.425 1.265 -47.854 1.00 26.15 13 ALA F N 1
ATOM 11758 C CA . ALA J 3 13 ? -49.990 2.645 -48.063 1.00 29.15 13 ALA F CA 1
ATOM 11759 C C . ALA J 3 13 ? -51.199 3.546 -48.279 1.00 27.13 13 ALA F C 1
ATOM 11760 O O . ALA J 3 13 ? -52.215 3.090 -48.798 1.00 32.18 13 ALA F O 1
ATOM 11762 N N . PRO J 3 14 ? -51.089 4.832 -47.894 1.00 37.76 14 PRO F N 1
ATOM 11763 C CA . PRO J 3 14 ? -52.195 5.789 -48.047 1.00 31.98 14 PRO F CA 1
ATOM 11764 C C . PRO J 3 14 ? -52.636 5.922 -49.500 1.00 28.91 14 PRO F C 1
ATOM 11765 O O . PRO J 3 14 ? -51.786 6.025 -50.384 1.00 28.03 14 PRO F O 1
ATOM 11769 N N . GLY J 3 15 ? -53.942 5.922 -49.745 1.00 29.66 15 GLY F N 1
ATOM 11770 C CA . GLY J 3 15 ? -54.452 6.043 -51.100 1.00 29.67 15 GLY F CA 1
ATOM 11771 C C . GLY J 3 15 ? -54.548 4.712 -51.823 1.00 31.49 15 GLY F C 1
ATOM 11772 O O . GLY J 3 15 ? -55.118 4.627 -52.913 1.00 30.78 15 GLY F O 1
ATOM 11773 N N . GLN J 3 16 ? -53.989 3.668 -51.223 1.00 23.64 16 GLN F N 1
ATOM 11774 C CA . GLN J 3 16 ? -54.066 2.345 -51.820 1.00 24.49 16 GLN F CA 1
ATOM 11775 C C . GLN J 3 16 ? -55.172 1.515 -51.193 1.00 25.86 16 GLN F C 1
ATOM 11776 O O . GLN J 3 16 ? -55.917 2.004 -50.343 1.00 30.97 16 GLN F O 1
ATOM 11782 N N . THR J 3 17 ? -55.279 0.262 -51.620 1.00 26.60 17 THR F N 1
ATOM 11783 C CA . THR J 3 17 ? -56.409 -0.579 -51.244 1.00 27.14 17 THR F CA 1
ATOM 11784 C C . THR J 3 17 ? -56.043 -1.636 -50.201 1.00 26.28 17 THR F C 1
ATOM 11785 O O . THR J 3 17 ? -55.010 -2.296 -50.308 1.00 29.36 17 THR F O 1
ATOM 11789 N N . ALA J 3 18 ? -56.900 -1.790 -49.193 1.00 20.56 18 ALA F N 1
ATOM 11790 C CA . ALA J 3 18 ? -56.735 -2.838 -48.192 1.00 23.42 18 ALA F CA 1
ATOM 11791 C C . ALA J 3 18 ? -57.751 -3.949 -48.429 1.00 29.98 18 ALA F C 1
ATOM 11792 O O . ALA J 3 18 ? -58.931 -3.676 -48.662 1.00 24.93 18 ALA F O 1
ATOM 11794 N N . ARG J 3 19 ? -57.292 -5.197 -48.356 1.00 26.17 19 ARG F N 1
ATOM 11795 C CA . ARG J 3 19 ? -58.175 -6.353 -48.487 1.00 23.61 19 ARG F CA 1
ATOM 11796 C C . ARG J 3 19 ? -58.104 -7.232 -47.251 1.00 21.14 19 ARG F C 1
ATOM 11797 O O . ARG J 3 19 ? -57.034 -7.704 -46.875 1.00 35.71 19 ARG F O 1
ATOM 11805 N N . ILE J 3 20 ? -59.255 -7.435 -46.620 1.00 28.81 20 ILE F N 1
ATOM 11806 C CA . ILE J 3 20 ? -59.345 -8.216 -45.393 1.00 24.04 20 ILE F CA 1
ATOM 11807 C C . ILE J 3 20 ? -60.221 -9.436 -45.640 1.00 38.88 20 ILE F C 1
ATOM 11808 O O . ILE J 3 20 ? -61.366 -9.311 -46.089 1.00 33.71 20 ILE F O 1
ATOM 11813 N N . THR J 3 21 ? -59.682 -10.616 -45.343 1.00 29.28 21 THR F N 1
ATOM 11814 C CA . THR J 3 21 ? -60.369 -11.864 -45.647 1.00 26.90 21 THR F CA 1
ATOM 11815 C C . THR J 3 21 ? -61.005 -12.514 -44.431 1.00 33.27 21 THR F C 1
ATOM 11816 O O . THR J 3 21 ? -60.521 -12.375 -43.306 1.00 34.77 21 THR F O 1
ATOM 11820 N N . CYS J 3 22 ? -62.097 -13.230 -44.685 1.00 33.15 22 CYS F N 1
ATOM 11821 C CA . CYS J 3 22 ? -62.806 -13.988 -43.668 1.00 36.74 22 CYS F CA 1
ATOM 11822 C C . CYS J 3 22 ? -62.915 -15.423 -44.177 1.00 47.43 22 CYS F C 1
ATOM 11823 O O . CYS J 3 22 ? -63.645 -15.693 -45.138 1.00 38.26 22 CYS F O 1
ATOM 11826 N N . GLY J 3 23 ? -62.182 -16.338 -43.547 1.00 46.00 23 GLY F N 1
ATOM 11827 C CA . GLY J 3 23 ? -62.129 -17.719 -43.997 1.00 39.23 23 GLY F CA 1
ATOM 11828 C C . GLY J 3 23 ? -63.105 -18.635 -43.287 1.00 54.08 23 GLY F C 1
ATOM 11829 O O . GLY J 3 23 ? -63.223 -18.601 -42.060 1.00 51.41 23 GLY F O 1
ATOM 11830 N N . GLY J 3 24 ? -63.803 -19.458 -44.066 1.00 47.23 24 GLY F N 1
ATOM 11831 C CA . GLY J 3 24 ? -64.759 -20.410 -43.529 1.00 50.67 24 GLY F CA 1
ATOM 11832 C C . GLY J 3 24 ? -65.204 -21.413 -44.577 1.00 58.12 24 GLY F C 1
ATOM 11833 O O . GLY J 3 24 ? -65.368 -21.063 -45.747 1.00 51.37 24 GLY F O 1
ATOM 11834 N N . THR J 3 25 ? -65.396 -22.662 -44.159 1.00 63.56 25 THR F N 1
ATOM 11835 C CA . THR J 3 25 ? -65.807 -23.727 -45.072 1.00 61.56 25 THR F CA 1
ATOM 11836 C C . THR J 3 25 ? -67.180 -23.434 -45.670 1.00 56.51 25 THR F C 1
ATOM 11837 O O . THR J 3 25 ? -68.185 -23.436 -44.955 1.00 45.44 25 THR F O 1
ATOM 11841 N N . ASN J 3 26 ? -67.209 -23.184 -46.979 1.00 47.80 26 ASN F N 1
ATOM 11842 C CA . ASN J 3 26 ? -68.437 -22.821 -47.686 1.00 58.85 26 ASN F CA 1
ATOM 11843 C C . ASN J 3 26 ? -69.123 -21.595 -47.081 1.00 58.76 26 ASN F C 1
ATOM 11844 O O . ASN J 3 26 ? -70.350 -21.539 -46.979 1.00 58.13 26 ASN F O 1
ATOM 11849 N N . ILE J 3 27 ? -68.316 -20.616 -46.680 1.00 47.32 27 ILE F N 1
ATOM 11850 C CA . ILE J 3 27 ? -68.831 -19.371 -46.123 1.00 49.89 27 ILE F CA 1
ATOM 11851 C C . ILE J 3 27 ? -69.465 -18.527 -47.225 1.00 44.25 27 ILE F C 1
ATOM 11852 O O . ILE J 3 27 ? -70.285 -17.645 -46.956 1.00 43.94 27 ILE F O 1
ATOM 11857 N N . GLY J 3 28 ? -69.089 -18.812 -48.470 1.00 47.25 28 GLY F N 1
ATOM 11858 C CA . GLY J 3 28 ? -69.693 -18.165 -49.624 1.00 47.45 28 GLY F CA 1
ATOM 11859 C C . GLY J 3 28 ? -71.171 -18.496 -49.759 1.00 53.82 28 GLY F C 1
ATOM 11860 O O . GLY J 3 28 ? -71.920 -17.792 -50.442 1.00 47.32 28 GLY F O 1
ATOM 11861 N N . ASP J 3 29 ? -71.591 -19.570 -49.095 1.00 51.83 29 ASP F N 1
ATOM 11862 C CA . ASP J 3 29 ? -72.979 -20.012 -49.150 1.00 50.08 29 ASP F CA 1
ATOM 11863 C C . ASP J 3 29 ? -73.862 -19.302 -48.119 1.00 52.98 29 ASP F C 1
ATOM 11864 O O . ASP J 3 29 ? -75.074 -19.520 -48.076 1.00 58.69 29 ASP F O 1
ATOM 11869 N N . ILE J 3 30 ? -73.255 -18.451 -47.294 1.00 48.21 30 ILE F N 1
ATOM 11870 C CA . ILE J 3 30 ? -74.007 -17.666 -46.314 1.00 42.69 30 ILE F CA 1
ATOM 11871 C C . ILE J 3 30 ? -73.606 -16.193 -46.348 1.00 41.18 30 ILE F C 1
ATOM 11872 O O . ILE J 3 30 ? -72.625 -15.824 -46.992 1.00 41.83 30 ILE F O 1
ATOM 11877 N N . SER J 3 31 ? -74.367 -15.361 -45.643 1.00 42.23 31 SER F N 1
ATOM 11878 C CA . SER J 3 31 ? -74.143 -13.920 -45.653 1.00 39.92 31 SER F CA 1
ATOM 11879 C C . SER J 3 31 ? -73.089 -13.515 -44.629 1.00 40.46 31 SER F C 1
ATOM 11880 O O . SER J 3 31 ? -73.060 -14.038 -43.514 1.00 37.55 31 SER F O 1
ATOM 11883 N N . VAL J 3 32 ? -72.225 -12.582 -45.017 1.00 33.68 32 VAL F N 1
ATOM 11884 C CA . VAL J 3 32 ? -71.167 -12.093 -44.140 1.00 29.60 32 VAL F CA 1
ATOM 11885 C C . VAL J 3 32 ? -71.323 -10.590 -43.910 1.00 35.51 32 VAL F C 1
ATOM 11886 O O . VAL J 3 32 ? -71.634 -9.840 -44.838 1.00 26.28 32 VAL F O 1
ATOM 11890 N N . HIS J 3 33 ? -71.121 -10.159 -42.669 1.00 33.22 33 HIS F N 1
ATOM 11891 C CA . HIS J 3 33 ? -71.214 -8.746 -42.329 1.00 31.92 33 HIS F CA 1
ATOM 11892 C C . HIS J 3 33 ? -69.888 -8.298 -41.726 1.00 29.36 33 HIS F C 1
ATOM 11893 O O . HIS J 3 33 ? -69.139 -9.117 -41.199 1.00 26.94 33 HIS F O 1
ATOM 11900 N N . TRP J 3 34 ? -69.591 -7.008 -41.820 1.00 28.66 34 TRP F N 1
ATOM 11901 C CA . TRP J 3 34 ? -68.296 -6.494 -41.397 1.00 24.87 34 TRP F CA 1
ATOM 11902 C C . TRP J 3 34 ? -68.423 -5.306 -40.451 1.00 30.22 34 TRP F C 1
ATOM 11903 O O . TRP J 3 34 ? -69.281 -4.436 -40.642 1.00 25.28 34 TRP F O 1
ATOM 11914 N N . TYR J 3 35 ? -67.553 -5.260 -39.445 1.00 29.08 35 TYR F N 1
ATOM 11915 C CA . TYR J 3 35 ? -67.551 -4.157 -38.491 1.00 23.91 35 TYR F CA 1
ATOM 11916 C C . TYR J 3 35 ? -66.206 -3.450 -38.465 1.00 25.19 35 TYR F C 1
ATOM 11917 O O . TYR J 3 35 ? -65.156 -4.071 -38.644 1.00 29.02 35 TYR F O 1
ATOM 11926 N N . GLN J 3 36 ? -66.247 -2.141 -38.254 1.00 30.56 36 GLN F N 1
ATOM 11927 C CA . GLN J 3 36 ? -65.040 -1.369 -38.008 1.00 23.44 36 GLN F CA 1
ATOM 11928 C C . GLN J 3 36 ? -65.003 -1.053 -36.523 1.00 29.13 36 GLN F C 1
ATOM 11929 O O . GLN J 3 36 ? -65.981 -0.536 -35.979 1.00 26.82 36 GLN F O 1
ATOM 11935 N N . GLN J 3 37 ? -63.897 -1.376 -35.857 1.00 28.62 37 GLN F N 1
ATOM 11936 C CA . GLN J 3 37 ? -63.744 -1.011 -34.447 1.00 29.83 37 GLN F CA 1
ATOM 11937 C C . GLN J 3 37 ? -62.467 -0.217 -34.212 1.00 27.93 37 GLN F C 1
ATOM 11938 O O . GLN J 3 37 ? -61.358 -0.759 -34.270 1.00 27.89 37 GLN F O 1
ATOM 11944 N N . ARG J 3 38 ? -62.629 1.075 -33.955 1.00 26.40 38 ARG F N 1
ATOM 11945 C CA . ARG J 3 38 ? -61.501 1.924 -33.617 1.00 32.83 38 ARG F CA 1
ATOM 11946 C C . ARG J 3 38 ? -61.206 1.760 -32.127 1.00 39.55 38 ARG F C 1
ATOM 11947 O O . ARG J 3 38 ? -62.094 1.369 -31.365 1.00 33.48 38 ARG F O 1
ATOM 11955 N N . PRO J 3 39 ? -59.952 2.015 -31.715 1.00 29.77 39 PRO F N 1
ATOM 11956 C CA . PRO J 3 39 ? -59.545 1.848 -30.314 1.00 33.51 39 PRO F CA 1
ATOM 11957 C C . PRO J 3 39 ? -60.448 2.584 -29.317 1.00 31.11 39 PRO F C 1
ATOM 11958 O O . PRO J 3 39 ? -60.698 3.781 -29.467 1.00 33.67 39 PRO F O 1
ATOM 11962 N N . GLY J 3 40 ? -60.930 1.864 -28.307 1.00 34.32 40 GLY F N 1
ATOM 11963 C CA . GLY J 3 40 ? -61.777 2.451 -27.281 1.00 28.31 40 GLY F CA 1
ATOM 11964 C C . GLY J 3 40 ? -63.213 2.674 -27.715 1.00 38.36 40 GLY F C 1
ATOM 11965 O O . GLY J 3 40 ? -63.996 3.281 -26.981 1.00 45.25 40 GLY F O 1
ATOM 11966 N N . GLN J 3 41 ? -63.560 2.178 -28.901 1.00 33.44 41 GLN F N 1
ATOM 11967 C CA . GLN J 3 41 ? -64.891 2.377 -29.468 1.00 31.69 41 GLN F CA 1
ATOM 11968 C C . GLN J 3 41 ? -65.649 1.061 -29.666 1.00 26.38 41 GLN F C 1
ATOM 11969 O O . GLN J 3 41 ? -65.056 -0.017 -29.689 1.00 26.74 41 GLN F O 1
ATOM 11975 N N . ALA J 3 42 ? -66.966 1.162 -29.809 1.00 26.68 42 ALA F N 1
ATOM 11976 C CA . ALA J 3 42 ? -67.800 0.011 -30.145 1.00 22.07 42 ALA F CA 1
ATOM 11977 C C . ALA J 3 42 ? -67.663 -0.311 -31.632 1.00 27.30 42 ALA F C 1
ATOM 11978 O O . ALA J 3 42 ? -67.320 0.565 -32.427 1.00 23.07 42 ALA F O 1
ATOM 11980 N N . PRO J 3 43 ? -67.926 -1.572 -32.012 1.00 29.70 43 PRO F N 1
ATOM 11981 C CA . PRO J 3 43 ? -67.923 -1.922 -33.435 1.00 27.79 43 PRO F CA 1
ATOM 11982 C C . PRO J 3 43 ? -68.970 -1.120 -34.199 1.00 31.92 43 PRO F C 1
ATOM 11983 O O . PRO J 3 43 ? -70.002 -0.752 -33.631 1.00 27.57 43 PRO F O 1
ATOM 11987 N N . LEU J 3 44 ? -68.696 -0.848 -35.470 1.00 33.42 44 LEU F N 1
ATOM 11988 C CA . LEU J 3 44 ? -69.644 -0.165 -36.337 1.00 29.84 44 LEU F CA 1
ATOM 11989 C C . LEU J 3 44 ? -69.726 -0.936 -37.642 1.00 33.18 44 LEU F C 1
ATOM 11990 O O . LEU J 3 44 ? -68.700 -1.164 -38.291 1.00 27.51 44 LEU F O 1
ATOM 11995 N N . VAL J 3 45 ? -70.933 -1.351 -38.027 1.00 21.82 45 VAL F N 1
ATOM 11996 C CA . VAL J 3 45 ? -71.089 -2.105 -39.271 1.00 23.91 45 VAL F CA 1
ATOM 11997 C C . VAL J 3 45 ? -70.786 -1.217 -40.482 1.00 23.38 45 VAL F C 1
ATOM 11998 O O . VAL J 3 45 ? -71.246 -0.077 -40.558 1.00 28.92 45 VAL F O 1
ATOM 12002 N N . VAL J 3 46 ? -69.979 -1.727 -41.409 1.00 25.10 46 VAL F N 1
ATOM 12003 C CA . VAL J 3 46 ? -69.611 -0.960 -42.599 1.00 28.22 46 VAL F CA 1
ATOM 12004 C C . VAL J 3 46 ? -70.080 -1.653 -43.873 1.00 23.05 46 VAL F C 1
ATOM 12005 O O . VAL J 3 46 ? -70.323 -1.001 -44.886 1.00 30.19 46 VAL F O 1
ATOM 12009 N N . VAL J 3 47 ? -70.194 -2.978 -43.811 1.00 29.22 47 VAL F N 1
ATOM 12010 C CA . VAL J 3 47 ? -70.730 -3.782 -44.905 1.00 28.39 47 VAL F CA 1
ATOM 12011 C C . VAL J 3 47 ? -71.541 -4.930 -44.318 1.00 27.50 47 VAL F C 1
ATOM 12012 O O . VAL J 3 47 ? -71.097 -5.578 -43.372 1.00 29.16 47 VAL F O 1
ATOM 12016 N N . TYR J 3 48 ? -72.730 -5.175 -44.868 1.00 31.49 48 TYR F N 1
ATOM 12017 C CA . TYR J 3 48 ? -73.564 -6.301 -44.438 1.00 29.12 48 TYR F CA 1
ATOM 12018 C C . TYR J 3 48 ? -74.135 -7.010 -45.660 1.00 33.05 48 TYR F C 1
ATOM 12019 O O . TYR J 3 48 ? -74.084 -6.466 -46.767 1.00 32.68 48 TYR F O 1
ATOM 12028 N N . ASP J 3 49 ? -74.686 -8.206 -45.451 1.00 26.80 49 ASP F N 1
ATOM 12029 C CA . ASP J 3 49 ? -75.227 -9.020 -46.540 1.00 28.43 49 ASP F CA 1
ATOM 12030 C C . ASP J 3 49 ? -74.248 -9.104 -47.708 1.00 34.01 49 ASP F C 1
ATOM 12031 O O . ASP J 3 49 ? -74.613 -8.807 -48.849 1.00 32.93 49 ASP F O 1
ATOM 12036 N N . ASP J 3 50 ? -73.003 -9.474 -47.396 1.00 36.31 50 ASP F N 1
ATOM 12037 C CA . ASP J 3 50 ? -71.917 -9.624 -48.375 1.00 27.78 50 ASP F CA 1
ATOM 12038 C C . ASP J 3 50 ? -71.361 -8.310 -48.940 1.00 31.24 50 ASP F C 1
ATOM 12039 O O . ASP J 3 50 ? -70.145 -8.099 -48.944 1.00 32.37 50 ASP F O 1
ATOM 12044 N N . SER J 3 51 ? -72.242 -7.430 -49.411 1.00 30.84 51 SER F N 1
ATOM 12045 C CA . SER J 3 51 ? -71.805 -6.298 -50.229 1.00 31.59 51 SER F CA 1
ATOM 12046 C C . SER J 3 51 ? -72.647 -5.030 -50.113 1.00 30.78 51 SER F C 1
ATOM 12047 O O . SER J 3 51 ? -72.462 -4.094 -50.898 1.00 30.69 51 SER F O 1
ATOM 12050 N N . ASP J 3 52 ? -73.570 -4.988 -49.157 1.00 27.83 52 ASP F N 1
ATOM 12051 C CA . ASP J 3 52 ? -74.375 -3.783 -48.959 1.00 27.52 52 ASP F CA 1
ATOM 12052 C C . ASP J 3 52 ? -73.724 -2.806 -47.986 1.00 27.55 52 ASP F C 1
ATOM 12053 O O . ASP J 3 52 ? -73.022 -3.209 -47.058 1.00 33.99 52 ASP F O 1
ATOM 12058 N N . ARG J 3 53 ? -73.961 -1.520 -48.211 1.00 24.17 53 ARG F N 1
ATOM 12059 C CA . ARG J 3 53 ? -73.444 -0.479 -47.336 1.00 31.65 53 ARG F CA 1
ATOM 12060 C C . ARG J 3 53 ? -74.569 0.256 -46.612 1.00 32.63 53 ARG F C 1
ATOM 12061 O O . ARG J 3 53 ? -75.516 0.728 -47.244 1.00 37.31 53 ARG F O 1
ATOM 12069 N N . PRO J 3 54 ? -74.460 0.366 -45.280 1.00 29.34 54 PRO F N 1
ATOM 12070 C CA . PRO J 3 54 ? -75.388 1.196 -44.505 1.00 34.53 54 PRO F CA 1
ATOM 12071 C C . PRO J 3 54 ? -75.260 2.653 -44.941 1.00 37.46 54 PRO F C 1
ATOM 12072 O O . PRO J 3 54 ? -74.233 3.018 -45.519 1.00 34.88 54 PRO F O 1
ATOM 12076 N N . SER J 3 55 ? -76.277 3.468 -44.671 1.00 40.43 55 SER F N 1
ATOM 12077 C CA . SER J 3 55 ? -76.213 4.897 -44.976 1.00 45.04 55 SER F CA 1
ATOM 12078 C C . SER J 3 55 ? -75.070 5.564 -44.221 1.00 38.82 55 SER F C 1
ATOM 12079 O O . SER J 3 55 ? -74.815 5.240 -43.061 1.00 38.00 55 SER F O 1
ATOM 12082 N N . GLY J 3 56 ? -74.379 6.490 -44.879 1.00 37.00 56 GLY F N 1
ATOM 12083 C CA . GLY J 3 56 ? -73.293 7.214 -44.238 1.00 34.43 56 GLY F CA 1
ATOM 12084 C C . GLY J 3 56 ? -71.956 6.493 -44.256 1.00 34.15 56 GLY F C 1
ATOM 12085 O O . GLY J 3 56 ? -70.956 7.014 -43.756 1.00 45.07 56 GLY F O 1
ATOM 12086 N N . ILE J 3 57 ? -71.937 5.286 -44.812 1.00 30.09 57 ILE F N 1
ATOM 12087 C CA . ILE J 3 57 ? -70.684 4.566 -45.002 1.00 32.10 57 ILE F CA 1
ATOM 12088 C C . ILE J 3 57 ? -70.152 4.847 -46.404 1.00 31.74 57 ILE F C 1
ATOM 12089 O O . ILE J 3 57 ? -70.836 4.579 -47.391 1.00 37.34 57 ILE F O 1
ATOM 12094 N N . PRO J 3 58 ? -68.931 5.401 -46.490 1.00 27.65 58 PRO F N 1
ATOM 12095 C CA . PRO J 3 58 ? -68.284 5.773 -47.757 1.00 27.57 58 PRO F CA 1
ATOM 12096 C C . PRO J 3 58 ? -68.266 4.630 -48.766 1.00 32.21 58 PRO F C 1
ATOM 12097 O O . PRO J 3 58 ? -68.182 3.464 -48.377 1.00 33.10 58 PRO F O 1
ATOM 12101 N N . GLU J 3 59 ? -68.326 4.968 -50.050 1.00 37.92 59 GLU F N 1
ATOM 12102 C CA . GLU J 3 59 ? -68.341 3.970 -51.112 1.00 40.96 59 GLU F CA 1
ATOM 12103 C C . GLU J 3 59 ? -67.020 3.210 -51.191 1.00 34.97 59 GLU F C 1
ATOM 12104 O O . GLU J 3 59 ? -66.953 2.136 -51.794 1.00 31.60 59 GLU F O 1
ATOM 12110 N N . ARG J 3 60 ? -65.978 3.765 -50.574 1.00 32.87 60 ARG F N 1
ATOM 12111 C CA . ARG J 3 60 ? -64.663 3.123 -50.533 1.00 33.23 60 ARG F CA 1
ATOM 12112 C C . ARG J 3 60 ? -64.736 1.729 -49.905 1.00 34.59 60 ARG F C 1
ATOM 12113 O O . ARG J 3 60 ? -63.902 0.866 -50.192 1.00 29.91 60 ARG F O 1
ATOM 12121 N N . PHE J 3 61 ? -65.739 1.512 -49.057 1.00 28.56 61 PHE F N 1
ATOM 12122 C CA . PHE J 3 61 ? -65.965 0.202 -48.452 1.00 29.42 61 PHE F CA 1
ATOM 12123 C C . PHE J 3 61 ? -66.841 -0.672 -49.347 1.00 29.12 61 PHE F C 1
ATOM 12124 O O . PHE J 3 61 ? -67.937 -0.277 -49.741 1.00 26.46 61 PHE F O 1
ATOM 12132 N N . SER J 3 62 ? -66.348 -1.862 -49.667 1.00 26.19 62 SER F N 1
ATOM 12133 C CA . SER J 3 62 ? -67.096 -2.804 -50.485 1.00 26.55 62 SER F CA 1
ATOM 12134 C C . SER J 3 62 ? -66.795 -4.216 -50.019 1.00 28.53 62 SER F C 1
ATOM 12135 O O . SER J 3 62 ? -65.724 -4.479 -49.463 1.00 30.04 62 SER F O 1
ATOM 12138 N N . GLY J 3 63 ? -67.737 -5.125 -50.244 1.00 31.44 63 GLY F N 1
ATOM 12139 C CA . GLY J 3 63 ? -67.565 -6.501 -49.828 1.00 31.25 63 GLY F CA 1
ATOM 12140 C C . GLY J 3 63 ? -67.858 -7.497 -50.930 1.00 33.02 63 GLY F C 1
ATOM 12141 O O . GLY J 3 63 ? -68.556 -7.194 -51.899 1.00 40.67 63 GLY F O 1
ATOM 12142 N N . SER J 3 64 ? -67.307 -8.695 -50.779 1.00 29.64 64 SER F N 1
ATOM 12143 C CA . SER J 3 64 ? -67.574 -9.784 -51.700 1.00 33.27 64 SER F CA 1
ATOM 12144 C C . SER J 3 64 ? -67.434 -11.087 -50.934 1.00 40.41 64 SER F C 1
ATOM 12145 O O . SER J 3 64 ? -66.681 -11.162 -49.959 1.00 31.97 64 SER F O 1
ATOM 12148 N N . ASN J 3 65 ? -68.167 -12.108 -51.365 1.00 38.56 65 ASN F N 1
ATOM 12149 C CA . ASN J 3 65 ? -68.177 -13.386 -50.665 1.00 38.25 65 ASN F CA 1
ATOM 12150 C C . ASN J 3 65 ? -68.330 -14.555 -51.634 1.00 45.47 65 ASN F C 1
ATOM 12151 O O . ASN J 3 65 ? -69.276 -14.601 -52.419 1.00 49.29 65 ASN F O 1
ATOM 12156 N N . SER J 3 66 ? -67.401 -15.504 -51.570 1.00 44.57 66 SER F N 1
ATOM 12157 C CA . SER J 3 66 ? -67.407 -16.637 -52.491 1.00 48.99 66 SER F CA 1
ATOM 12158 C C . SER J 3 66 ? -66.549 -17.797 -51.990 1.00 56.68 66 SER F C 1
ATOM 12159 O O . SER J 3 66 ? -65.508 -17.588 -51.362 1.00 53.01 66 SER F O 1
ATOM 12162 N N . GLY J 3 67 ? -66.994 -19.017 -52.281 1.00 53.75 67 GLY F N 1
ATOM 12163 C CA . GLY J 3 67 ? -66.261 -20.219 -51.919 1.00 48.95 67 GLY F CA 1
ATOM 12164 C C . GLY J 3 67 ? -66.021 -20.360 -50.429 1.00 52.66 67 GLY F C 1
ATOM 12165 O O . GLY J 3 67 ? -66.949 -20.620 -49.658 1.00 50.77 67 GLY F O 1
ATOM 12166 N N . ASN J 3 68 ? -64.766 -20.186 -50.026 1.00 49.28 68 ASN F N 1
ATOM 12167 C CA . ASN J 3 68 ? -64.395 -20.260 -48.620 1.00 57.55 68 ASN F CA 1
ATOM 12168 C C . ASN J 3 68 ? -63.817 -18.942 -48.109 1.00 54.62 68 ASN F C 1
ATOM 12169 O O . ASN J 3 68 ? -63.133 -18.910 -47.084 1.00 54.46 68 ASN F O 1
ATOM 12174 N N . THR J 3 69 ? -64.103 -17.855 -48.820 1.00 44.99 69 THR F N 1
ATOM 12175 C CA . THR J 3 69 ? -63.501 -16.566 -48.497 1.00 50.21 69 THR F CA 1
ATOM 12176 C C . THR J 3 69 ? -64.417 -15.364 -48.746 1.00 39.30 69 THR F C 1
ATOM 12177 O O . THR J 3 69 ? -64.783 -15.074 -49.885 1.00 40.00 69 THR F O 1
ATOM 12181 N N . ALA J 3 70 ? -64.778 -14.666 -47.672 1.00 31.10 70 ALA F N 1
ATOM 12182 C CA . ALA J 3 70 ? -65.413 -13.354 -47.789 1.00 31.55 70 ALA F CA 1
ATOM 12183 C C . ALA J 3 70 ? -64.322 -12.292 -47.740 1.00 32.24 70 ALA F C 1
ATOM 12184 O O . ALA J 3 70 ? -63.340 -12.444 -47.011 1.00 34.94 70 ALA F O 1
ATOM 12186 N N . THR J 3 71 ? -64.485 -11.221 -48.513 1.00 31.79 71 THR F N 1
ATOM 12187 C CA . THR J 3 71 ? -63.477 -10.163 -48.550 1.00 31.25 71 THR F CA 1
ATOM 12188 C C . THR J 3 71 ? -64.059 -8.766 -48.344 1.00 31.60 71 THR F C 1
ATOM 12189 O O . THR J 3 71 ? -64.942 -8.338 -49.089 1.00 33.39 71 THR F O 1
ATOM 12193 N N . LEU J 3 72 ? -63.562 -8.064 -47.328 1.00 28.88 72 LEU F N 1
ATOM 12194 C CA . LEU J 3 72 ? -63.838 -6.637 -47.174 1.00 25.39 72 LEU F CA 1
ATOM 12195 C C . LEU J 3 72 ? -62.739 -5.842 -47.866 1.00 25.42 72 LEU F C 1
ATOM 12196 O O . LEU J 3 72 ? -61.552 -6.021 -47.577 1.00 30.97 72 LEU F O 1
ATOM 12201 N N . THR J 3 73 ? -63.135 -4.967 -48.782 1.00 25.54 73 THR F N 1
ATOM 12202 C CA . THR J 3 73 ? -62.176 -4.161 -49.530 1.00 27.63 73 THR F CA 1
ATOM 12203 C C . THR J 3 73 ? -62.332 -2.679 -49.197 1.00 24.40 73 THR F C 1
ATOM 12204 O O . THR J 3 73 ? -63.429 -2.126 -49.299 1.00 32.51 73 THR F O 1
ATOM 12208 N N . ILE J 3 74 ? -61.232 -2.051 -48.787 1.00 24.59 74 ILE F N 1
ATOM 12209 C CA . ILE J 3 74 ? -61.209 -0.622 -48.479 1.00 27.22 74 ILE F CA 1
ATOM 12210 C C . ILE J 3 74 ? -60.277 0.076 -49.465 1.00 28.25 74 ILE F C 1
ATOM 12211 O O . ILE J 3 74 ? -59.059 -0.120 -49.419 1.00 26.79 74 ILE F O 1
ATOM 12216 N N . SER J 3 75 ? -60.844 0.881 -50.359 1.00 23.49 75 SER F N 1
ATOM 12217 C CA . SER J 3 75 ? -60.049 1.567 -51.377 1.00 32.39 75 SER F CA 1
ATOM 12218 C C . SER J 3 75 ? -59.688 2.962 -50.904 1.00 28.54 75 SER F C 1
ATOM 12219 O O . SER J 3 75 ? -60.383 3.522 -50.053 1.00 27.39 75 SER F O 1
ATOM 12222 N N . ARG J 3 76 ? -58.608 3.516 -51.456 1.00 27.01 76 ARG F N 1
ATOM 12223 C CA . ARG J 3 76 ? -58.136 4.854 -51.088 1.00 28.05 76 ARG F CA 1
ATOM 12224 C C . ARG J 3 76 ? -58.074 5.023 -49.567 1.00 33.22 76 ARG F C 1
ATOM 12225 O O . ARG J 3 76 ? -58.746 5.882 -48.989 1.00 34.90 76 ARG F O 1
ATOM 12233 N N . VAL J 3 77 ? -57.276 4.173 -48.926 1.00 28.03 77 VAL F N 1
ATOM 12234 C CA . VAL J 3 77 ? -57.169 4.144 -47.468 1.00 26.75 77 VAL F CA 1
ATOM 12235 C C . VAL J 3 77 ? -56.551 5.429 -46.906 1.00 32.29 77 VAL F C 1
ATOM 12236 O O . VAL J 3 77 ? -55.601 5.970 -47.472 1.00 36.33 77 VAL F O 1
ATOM 12240 N N . GLU J 3 78 ? -57.121 5.922 -45.808 1.00 29.06 78 GLU F N 1
ATOM 12241 C CA . GLU J 3 78 ? -56.590 7.078 -45.089 1.00 29.30 78 GLU F CA 1
ATOM 12242 C C . GLU J 3 78 ? -56.484 6.731 -43.606 1.00 28.96 78 GLU F C 1
ATOM 12243 O O . GLU J 3 78 ? -56.979 5.685 -43.183 1.00 25.08 78 GLU F O 1
ATOM 12249 N N . ALA J 3 79 ? -55.848 7.602 -42.822 1.00 25.31 79 ALA F N 1
ATOM 12250 C CA . ALA J 3 79 ? -55.601 7.336 -41.402 1.00 24.50 79 ALA F CA 1
ATOM 12251 C C . ALA J 3 79 ? -56.871 6.983 -40.637 1.00 26.19 79 ALA F C 1
ATOM 12252 O O . ALA J 3 79 ? -56.839 6.181 -39.699 1.00 26.97 79 ALA F O 1
ATOM 12254 N N . GLY J 3 80 ? -57.988 7.583 -41.042 1.00 20.96 80 GLY F N 1
ATOM 12255 C CA . GLY J 3 80 ? -59.270 7.302 -40.418 1.00 17.58 80 GLY F CA 1
ATOM 12256 C C . GLY J 3 80 ? -59.671 5.839 -40.522 1.00 26.36 80 GLY F C 1
ATOM 12257 O O . GLY J 3 80 ? -60.501 5.366 -39.749 1.00 26.89 80 GLY F O 1
ATOM 12258 N N . ASP J 3 81 ? -59.082 5.113 -41.468 1.00 22.18 81 ASP F N 1
ATOM 12259 C CA . ASP J 3 81 ? -59.438 3.710 -41.660 1.00 25.14 81 ASP F CA 1
ATOM 12260 C C . ASP J 3 81 ? -58.725 2.759 -40.687 1.00 25.90 81 ASP F C 1
ATOM 12261 O O . ASP J 3 81 ? -59.073 1.579 -40.596 1.00 23.35 81 ASP F O 1
ATOM 12266 N N . GLU J 3 82 ? -57.729 3.269 -39.967 1.00 20.07 82 GLU F N 1
ATOM 12267 C CA . GLU J 3 82 ? -57.024 2.460 -38.972 1.00 23.83 82 GLU F CA 1
ATOM 12268 C C . GLU J 3 82 ? -57.988 1.995 -37.892 1.00 23.02 82 GLU F C 1
ATOM 12269 O O . GLU J 3 82 ? -58.630 2.813 -37.229 1.00 29.87 82 GLU F O 1
ATOM 12275 N N . ALA J 3 83 ? -58.072 0.677 -37.720 1.00 20.95 83 ALA F N 1
ATOM 12276 C CA . ALA J 3 83 ? -59.043 0.050 -36.827 1.00 21.79 83 ALA F CA 1
ATOM 12277 C C . ALA J 3 83 ? -58.878 -1.462 -36.862 1.00 20.43 83 ALA F C 1
ATOM 12278 O O . ALA J 3 83 ? -58.075 -1.994 -37.633 1.00 25.65 83 ALA F O 1
ATOM 12280 N N . ASP J 3 84 ? -59.649 -2.149 -36.028 1.00 22.11 84 ASP F N 1
ATOM 12281 C CA . ASP J 3 84 ? -59.788 -3.592 -36.140 1.00 25.57 84 ASP F CA 1
ATOM 12282 C C . ASP J 3 84 ? -61.061 -3.880 -36.925 1.00 27.43 84 ASP F C 1
ATOM 12283 O O . ASP J 3 84 ? -62.104 -3.269 -36.673 1.00 25.77 84 ASP F O 1
ATOM 12288 N N . TYR J 3 85 ? -60.972 -4.790 -37.888 1.00 22.81 85 TYR F N 1
ATOM 12289 C CA . TYR J 3 85 ? -62.138 -5.176 -38.672 1.00 21.96 85 TYR F CA 1
ATOM 12290 C C . TYR J 3 85 ? -62.562 -6.611 -38.369 1.00 29.37 85 TYR F C 1
ATOM 12291 O O . TYR J 3 85 ? -61.745 -7.536 -38.393 1.00 30.44 85 TYR F O 1
ATOM 12300 N N . TYR J 3 86 ? -63.842 -6.783 -38.057 1.00 22.77 86 TYR F N 1
ATOM 12301 C CA . TYR J 3 86 ? -64.371 -8.091 -37.699 1.00 26.28 86 TYR F CA 1
ATOM 12302 C C . TYR J 3 86 ? -65.430 -8.544 -38.700 1.00 35.87 86 TYR F C 1
ATOM 12303 O O . TYR J 3 86 ? -66.319 -7.770 -39.061 1.00 31.68 86 TYR F O 1
ATOM 12312 N N . CYS J 3 87 ? -65.335 -9.792 -39.154 1.00 29.07 87 CYS F N 1
ATOM 12313 C CA . CYS J 3 87 ? -66.391 -10.368 -39.980 1.00 30.33 87 CYS F CA 1
ATOM 12314 C C . CYS J 3 87 ? -67.371 -11.103 -39.075 1.00 26.98 87 CYS F C 1
ATOM 12315 O O . CYS J 3 87 ? -67.026 -11.479 -37.952 1.00 32.97 87 CYS F O 1
ATOM 12318 N N . GLN J 3 88 ? -68.595 -11.297 -39.554 1.00 27.33 88 GLN F N 1
ATOM 12319 C CA . GLN J 3 88 ? -69.650 -11.865 -38.721 1.00 27.56 88 GLN F CA 1
ATOM 12320 C C . GLN J 3 88 ? -70.711 -12.587 -39.542 1.00 30.74 88 GLN F C 1
ATOM 12321 O O . GLN J 3 88 ? -71.108 -12.116 -40.609 1.00 36.16 88 GLN F O 1
ATOM 12327 N N . VAL J 3 89 ? -71.156 -13.737 -39.043 1.00 30.11 89 VAL F N 1
ATOM 12328 C CA . VAL J 3 89 ? -72.269 -14.466 -39.640 1.00 27.64 89 VAL F CA 1
ATOM 12329 C C . VAL J 3 89 ? -73.258 -14.798 -38.537 1.00 28.29 89 VAL F C 1
ATOM 12330 O O . VAL J 3 89 ? -72.905 -14.778 -37.355 1.00 36.63 89 VAL F O 1
ATOM 12334 N N . TRP J 3 90 ? -74.500 -15.083 -38.915 1.00 32.71 90 TRP F N 1
ATOM 12335 C CA . TRP J 3 90 ? -75.468 -15.597 -37.956 1.00 27.96 90 TRP F CA 1
ATOM 12336 C C . TRP J 3 90 ? -75.866 -17.014 -38.331 1.00 31.55 90 TRP F C 1
ATOM 12337 O O . TRP J 3 90 ? -76.358 -17.258 -39.434 1.00 40.58 90 TRP F O 1
ATOM 12348 N N . ASP J 3 91 ? -75.646 -17.944 -37.408 1.00 35.08 91 ASP F N 1
ATOM 12349 C CA . ASP J 3 91 ? -75.938 -19.349 -37.655 1.00 39.45 91 ASP F CA 1
ATOM 12350 C C . ASP J 3 91 ? -77.352 -19.696 -37.207 1.00 43.19 91 ASP F C 1
ATOM 12351 O O . ASP J 3 91 ? -77.633 -19.759 -36.009 1.00 47.89 91 ASP F O 1
ATOM 12356 N N . ASP J 3 92 ? -78.236 -19.915 -38.179 1.00 45.70 92 ASP F N 1
ATOM 12357 C CA . ASP J 3 92 ? -79.632 -20.268 -37.908 1.00 48.84 92 ASP F CA 1
ATOM 12358 C C . ASP J 3 92 ? -79.766 -21.678 -37.349 1.00 46.48 92 ASP F C 1
ATOM 12359 O O . ASP J 3 92 ? -80.735 -21.987 -36.657 1.00 54.13 92 ASP F O 1
ATOM 12364 N N . SER J 3 93 ? -78.793 -22.528 -37.663 1.00 45.96 93 SER F N 1
ATOM 12365 C CA . SER J 3 93 ? -78.761 -23.889 -37.140 1.00 51.42 93 SER F CA 1
ATOM 12366 C C . SER J 3 93 ? -78.735 -23.900 -35.611 1.00 51.60 93 SER F C 1
ATOM 12367 O O . SER J 3 93 ? -79.547 -24.572 -34.970 1.00 59.63 93 SER F O 1
ATOM 12370 N N . ILE J 3 94 ? -77.809 -23.139 -35.037 1.00 45.92 94 ILE F N 1
ATOM 12371 C CA . ILE J 3 94 ? -77.612 -23.130 -33.591 1.00 43.60 94 ILE F CA 1
ATOM 12372 C C . ILE J 3 94 ? -78.078 -21.836 -32.924 1.00 43.50 94 ILE F C 1
ATOM 12373 O O . ILE J 3 94 ? -77.864 -21.647 -31.726 1.00 43.67 94 ILE F O 1
ATOM 12378 N N . ASN J 3 95 ? -78.712 -20.958 -33.700 1.00 40.33 95 ASN F N 1
ATOM 12379 C CA . ASN J 3 95 ? -79.151 -19.652 -33.207 1.00 41.41 95 ASN F CA 1
ATOM 12380 C C . ASN J 3 95 ? -78.038 -18.887 -32.494 1.00 40.00 95 ASN F C 1
ATOM 12381 O O . ASN J 3 95 ? -78.134 -18.606 -31.303 1.00 47.16 95 ASN F O 1
ATOM 12386 N N . ALA J 3 96 ? -76.982 -18.554 -33.226 1.00 42.27 96 ALA F N 1
ATOM 12387 C CA . ALA J 3 96 ? -75.811 -17.939 -32.613 1.00 46.67 96 ALA F CA 1
ATOM 12388 C C . ALA J 3 96 ? -75.037 -17.037 -33.564 1.00 35.31 96 ALA F C 1
ATOM 12389 O O . ALA J 3 96 ? -74.805 -17.389 -34.721 1.00 37.55 96 ALA F O 1
ATOM 12391 N N . TYR J 3 97 ? -74.630 -15.876 -33.062 1.00 34.82 97 TYR F N 1
ATOM 12392 C CA . TYR J 3 97 ? -73.735 -15.002 -33.810 1.00 34.02 97 TYR F CA 1
ATOM 12393 C C . TYR J 3 97 ? -72.304 -15.510 -33.716 1.00 34.64 97 TYR F C 1
ATOM 12394 O O . TYR J 3 97 ? -71.866 -15.973 -32.663 1.00 37.02 97 TYR F O 1
ATOM 12403 N N . VAL J 3 98 ? -71.585 -15.448 -34.830 1.00 29.37 98 VAL F N 1
ATOM 12404 C CA . VAL J 3 98 ? -70.191 -15.867 -34.865 1.00 28.68 98 VAL F CA 1
ATOM 12405 C C . VAL J 3 98 ? -69.348 -14.736 -35.438 1.00 36.08 98 VAL F C 1
ATOM 12406 O O . VAL J 3 98 ? -69.602 -14.271 -36.551 1.00 39.90 98 VAL F O 1
ATOM 12410 N N . PHE J 3 99 ? -68.358 -14.280 -34.673 1.00 32.41 99 PHE F N 1
ATOM 12411 C CA . PHE J 3 99 ? -67.438 -13.247 -35.150 1.00 30.13 99 PHE F CA 1
ATOM 12412 C C . PHE J 3 99 ? -66.130 -13.864 -35.639 1.00 30.44 99 PHE F C 1
ATOM 12413 O O . PHE J 3 99 ? -65.754 -14.957 -35.210 1.00 36.16 99 PHE F O 1
ATOM 12421 N N . GLY J 3 100 ? -65.441 -13.168 -36.539 1.00 30.88 100 GLY F N 1
ATOM 12422 C CA . GLY J 3 100 ? -64.093 -13.551 -36.929 1.00 27.19 100 GLY F CA 1
ATOM 12423 C C . GLY J 3 100 ? -63.095 -13.136 -35.860 1.00 30.02 100 GLY F C 1
ATOM 12424 O O . GLY J 3 100 ? -63.472 -12.522 -34.859 1.00 28.03 100 GLY F O 1
ATOM 12425 N N . THR J 3 101 ? -61.822 -13.463 -36.066 1.00 28.50 101 THR F N 1
ATOM 12426 C CA . THR J 3 101 ? -60.786 -13.172 -35.073 1.00 34.51 101 THR F CA 1
ATOM 12427 C C . THR J 3 101 ? -60.317 -11.718 -35.089 1.00 33.13 101 THR F C 1
ATOM 12428 O O . THR J 3 101 ? -59.724 -11.236 -34.120 1.00 35.80 101 THR F O 1
ATOM 12432 N N . GLY J 3 102 ? -60.585 -11.025 -36.191 1.00 28.58 102 GLY F N 1
ATOM 12433 C CA . GLY J 3 102 ? -60.279 -9.610 -36.289 1.00 28.48 102 GLY F CA 1
ATOM 12434 C C . GLY J 3 102 ? -58.986 -9.324 -37.020 1.00 31.64 102 GLY F C 1
ATOM 12435 O O . GLY J 3 102 ? -58.034 -10.102 -36.949 1.00 35.58 102 GLY F O 1
ATOM 12436 N N . THR J 3 103 ? -58.957 -8.191 -37.713 1.00 23.59 103 THR F N 1
ATOM 12437 C CA . THR J 3 103 ? -57.801 -7.787 -38.496 1.00 28.09 103 THR F CA 1
ATOM 12438 C C . THR J 3 103 ? -57.512 -6.323 -38.218 1.00 33.81 103 THR F C 1
ATOM 12439 O O . THR J 3 103 ? -58.388 -5.477 -38.403 1.00 36.29 103 THR F O 1
ATOM 12443 N N . LYS J 3 104 ? -56.295 -6.015 -37.775 1.00 29.01 104 LYS F N 1
ATOM 12444 C CA . LYS J 3 104 ? -55.907 -4.618 -37.577 1.00 28.34 104 LYS F CA 1
ATOM 12445 C C . LYS J 3 104 ? -55.368 -4.031 -38.875 1.00 30.00 104 LYS F C 1
ATOM 12446 O O . LYS J 3 104 ? -54.476 -4.606 -39.498 1.00 29.03 104 LYS F O 1
ATOM 12452 N N . VAL J 3 105 ? -55.917 -2.890 -39.284 1.00 28.93 105 VAL F N 1
ATOM 12453 C CA . VAL J 3 105 ? -55.411 -2.173 -40.454 1.00 25.13 105 VAL F CA 1
ATOM 12454 C C . VAL J 3 105 ? -54.390 -1.116 -40.041 1.00 30.47 105 VAL F C 1
ATOM 12455 O O . VAL J 3 105 ? -54.705 -0.207 -39.270 1.00 30.49 105 VAL F O 1
ATOM 12459 N N . THR J 3 106 ? -53.168 -1.249 -40.554 1.00 24.24 106 THR F N 1
ATOM 12460 C CA . THR J 3 106 ? -52.089 -0.304 -40.282 1.00 16.08 106 THR F CA 1
ATOM 12461 C C . THR J 3 106 ? -51.763 0.489 -41.544 1.00 27.23 106 THR F C 1
ATOM 12462 O O . THR J 3 106 ? -51.597 -0.094 -42.618 1.00 29.90 106 THR F O 1
ATOM 12466 N N . VAL J 3 107 ? -51.676 1.812 -41.421 1.00 20.70 107 VAL F N 1
ATOM 12467 C CA . VAL J 3 107 ? -51.365 2.664 -42.570 1.00 28.59 107 VAL F CA 1
ATOM 12468 C C . VAL J 3 107 ? -49.880 3.026 -42.622 1.00 32.10 107 VAL F C 1
ATOM 12469 O O . VAL J 3 107 ? -49.318 3.500 -41.637 1.00 32.43 107 VAL F O 1
ATOM 12473 N N . LEU J 3 108 ? -49.255 2.797 -43.776 1.00 35.83 108 LEU F N 1
ATOM 12474 C CA . LEU J 3 108 ? -47.818 3.027 -43.946 1.00 40.62 108 LEU F CA 1
ATOM 12475 C C . LEU J 3 108 ? -47.508 4.446 -44.409 1.00 38.55 108 LEU F C 1
ATOM 12476 O O . LEU J 3 108 ? -47.462 4.708 -45.607 1.00 55.39 108 LEU F O 1
ATOM 12481 N N . ARG J 3 109 ? -47.276 5.352 -43.466 1.00 32.39 109 ARG F N 1
ATOM 12482 C CA . ARG J 3 109 ? -46.908 6.727 -43.797 1.00 29.97 109 ARG F CA 1
ATOM 12483 C C . ARG J 3 109 ? -45.388 6.912 -43.898 1.00 30.63 109 ARG F C 1
ATOM 12484 O O . ARG J 3 109 ? -44.628 5.968 -43.716 1.00 27.37 109 ARG F O 1
ATOM 12492 N N . THR J 3 110 ? -44.955 8.137 -44.184 1.00 28.13 110 THR F N 1
ATOM 12493 C CA . THR J 3 110 ? -43.533 8.465 -44.247 1.00 26.03 110 THR F CA 1
ATOM 12494 C C . THR J 3 110 ? -42.887 8.502 -42.864 1.00 32.82 110 THR F C 1
ATOM 12495 O O . THR J 3 110 ? -43.578 8.546 -41.844 1.00 30.09 110 THR F O 1
ATOM 12499 N N . VAL J 3 111 ? -41.556 8.491 -42.842 1.00 30.96 111 VAL F N 1
ATOM 12500 C CA . VAL J 3 111 ? -40.791 8.581 -41.601 1.00 35.68 111 VAL F CA 1
ATOM 12501 C C . VAL J 3 111 ? -41.013 9.926 -40.915 1.00 33.14 111 VAL F C 1
ATOM 12502 O O . VAL J 3 111 ? -40.937 10.979 -41.553 1.00 35.57 111 VAL F O 1
ATOM 12506 N N . ALA J 3 112 ? -41.295 9.884 -39.615 1.00 31.17 112 ALA F N 1
ATOM 12507 C CA . ALA J 3 112 ? -41.451 11.098 -38.815 1.00 33.11 112 ALA F CA 1
ATOM 12508 C C . ALA J 3 112 ? -40.638 10.968 -37.542 1.00 36.60 112 ALA F C 1
ATOM 12509 O O . ALA J 3 112 ? -40.897 10.082 -36.731 1.00 32.93 112 ALA F O 1
ATOM 12511 N N . ALA J 3 113 ? -39.653 11.844 -37.370 1.00 31.81 113 ALA F N 1
ATOM 12512 C CA . ALA J 3 113 ? -38.853 11.853 -36.148 1.00 35.88 113 ALA F CA 1
ATOM 12513 C C . ALA J 3 113 ? -39.691 12.347 -34.973 1.00 30.36 113 ALA F C 1
ATOM 12514 O O . ALA J 3 113 ? -40.475 13.285 -35.118 1.00 32.53 113 ALA F O 1
ATOM 12516 N N . PRO J 3 114 ? -39.528 11.716 -33.803 1.00 28.22 114 PRO F N 1
ATOM 12517 C CA . PRO J 3 114 ? -40.287 12.130 -32.615 1.00 31.18 114 PRO F CA 1
ATOM 12518 C C . PRO J 3 114 ? -39.810 13.454 -32.025 1.00 32.23 114 PRO F C 1
ATOM 12519 O O . PRO J 3 114 ? -38.632 13.788 -32.137 1.00 31.26 114 PRO F O 1
ATOM 12523 N N . SER J 3 115 ? -40.724 14.204 -31.418 1.00 33.16 115 SER F N 1
ATOM 12524 C CA . SER J 3 115 ? -40.339 15.282 -30.523 1.00 28.95 115 SER F CA 1
ATOM 12525 C C . SER J 3 115 ? -40.119 14.601 -29.181 1.00 31.89 115 SER F C 1
ATOM 12526 O O . SER J 3 115 ? -40.892 13.717 -28.806 1.00 31.38 115 SER F O 1
ATOM 12529 N N . VAL J 3 116 ? -39.068 14.982 -28.462 1.00 28.91 116 VAL F N 1
ATOM 12530 C CA . VAL J 3 116 ? -38.775 14.336 -27.185 1.00 32.05 116 VAL F CA 1
ATOM 12531 C C . VAL J 3 116 ? -38.904 15.309 -26.015 1.00 35.50 116 VAL F C 1
ATOM 12532 O O . VAL J 3 116 ? -38.507 16.476 -26.115 1.00 33.97 116 VAL F O 1
ATOM 12536 N N . PHE J 3 117 ? -39.480 14.827 -24.916 1.00 30.55 117 PHE F N 1
ATOM 12537 C CA . PHE J 3 117 ? -39.686 15.648 -23.728 1.00 26.54 117 PHE F CA 1
ATOM 12538 C C . PHE J 3 117 ? -39.385 14.838 -22.478 1.00 31.32 117 PHE F C 1
ATOM 12539 O O . PHE J 3 117 ? -39.622 13.629 -22.441 1.00 32.76 117 PHE F O 1
ATOM 12547 N N . ILE J 3 118 ? -38.860 15.505 -21.455 1.00 36.28 118 ILE F N 1
ATOM 12548 C CA . ILE J 3 118 ? -38.556 14.843 -20.192 1.00 34.89 118 ILE F CA 1
ATOM 12549 C C . ILE J 3 118 ? -39.258 15.567 -19.049 1.00 34.37 118 ILE F C 1
ATOM 12550 O O . ILE J 3 118 ? -39.363 16.794 -19.051 1.00 36.16 118 ILE F O 1
ATOM 12555 N N . PHE J 3 119 ? -39.766 14.802 -18.090 1.00 38.33 119 PHE F N 1
ATOM 12556 C CA . PHE J 3 119 ? -40.496 15.377 -16.969 1.00 36.56 119 PHE F CA 1
ATOM 12557 C C . PHE J 3 119 ? -39.913 14.891 -15.649 1.00 45.13 119 PHE F C 1
ATOM 12558 O O . PHE J 3 119 ? -39.795 13.682 -15.424 1.00 44.21 119 PHE F O 1
ATOM 12566 N N . PRO J 3 120 ? -39.539 15.836 -14.771 1.00 49.82 120 PRO F N 1
ATOM 12567 C CA . PRO J 3 120 ? -39.036 15.474 -13.444 1.00 49.46 120 PRO F CA 1
ATOM 12568 C C . PRO J 3 120 ? -40.196 15.002 -12.590 1.00 45.31 120 PRO F C 1
ATOM 12569 O O . PRO J 3 120 ? -41.339 15.334 -12.906 1.00 41.42 120 PRO F O 1
ATOM 12573 N N . PRO J 3 121 ? -39.916 14.226 -11.535 1.00 45.26 121 PRO F N 1
ATOM 12574 C CA . PRO J 3 121 ? -40.980 13.920 -10.575 1.00 44.61 121 PRO F CA 1
ATOM 12575 C C . PRO J 3 121 ? -41.452 15.204 -9.904 1.00 49.64 121 PRO F C 1
ATOM 12576 O O . PRO J 3 121 ? -40.657 16.130 -9.728 1.00 46.65 121 PRO F O 1
ATOM 12580 N N . SER J 3 122 ? -42.733 15.271 -9.558 1.00 48.18 122 SER F N 1
ATOM 12581 C CA . SER J 3 122 ? -43.269 16.430 -8.852 1.00 57.90 122 SER F CA 1
ATOM 12582 C C . SER J 3 122 ? -42.857 16.394 -7.385 1.00 57.43 122 SER F C 1
ATOM 12583 O O . SER J 3 122 ? -42.548 15.324 -6.852 1.00 50.11 122 SER F O 1
ATOM 12586 N N . ASP J 3 123 ? -42.847 17.556 -6.734 1.00 55.94 123 ASP F N 1
ATOM 12587 C CA . ASP J 3 123 ? -42.565 17.614 -5.301 1.00 58.56 123 ASP F CA 1
ATOM 12588 C C . ASP J 3 123 ? -43.661 16.878 -4.532 1.00 51.15 123 ASP F C 1
ATOM 12589 O O . ASP J 3 123 ? -43.422 16.309 -3.466 1.00 59.68 123 ASP F O 1
ATOM 12594 N N . SER J 3 124 ? -44.864 16.885 -5.096 1.00 48.74 124 SER F N 1
ATOM 12595 C CA . SER J 3 124 ? -46.000 16.189 -4.508 1.00 42.31 124 SER F CA 1
ATOM 12596 C C . SER J 3 124 ? -45.784 14.676 -4.441 1.00 48.00 124 SER F C 1
ATOM 12597 O O . SER J 3 124 ? -46.172 14.031 -3.467 1.00 47.72 124 SER F O 1
ATOM 12600 N N . GLN J 3 125 ? -45.163 14.113 -5.475 1.00 51.17 125 GLN F N 1
ATOM 12601 C CA . GLN J 3 125 ? -44.903 12.672 -5.517 1.00 46.81 125 GLN F CA 1
ATOM 12602 C C . GLN J 3 125 ? -43.705 12.296 -4.649 1.00 50.78 125 GLN F C 1
ATOM 12603 O O . GLN J 3 125 ? -43.647 11.196 -4.097 1.00 59.15 125 GLN F O 1
ATOM 12609 N N . LEU J 3 126 ? -42.747 13.210 -4.537 1.00 55.84 126 LEU F N 1
ATOM 12610 C CA . LEU J 3 126 ? -41.561 12.970 -3.724 1.00 61.33 126 LEU F CA 1
ATOM 12611 C C . LEU J 3 126 ? -41.928 12.799 -2.250 1.00 70.37 126 LEU F C 1
ATOM 12612 O O . LEU J 3 126 ? -41.409 11.913 -1.567 1.00 66.89 126 LEU F O 1
ATOM 12617 N N . LYS J 3 127 ? -42.861 13.622 -1.779 1.00 62.87 127 LYS F N 1
ATOM 12618 C CA . LYS J 3 127 ? -43.355 13.544 -0.407 1.00 65.26 127 LYS F CA 1
ATOM 12619 C C . LYS J 3 127 ? -44.238 12.303 -0.214 1.00 69.99 127 LYS F C 1
ATOM 12620 O O . LYS J 3 127 ? -45.286 12.363 0.431 1.00 81.13 127 LYS F O 1
ATOM 12626 N N . SER J 3 128 ? -43.803 11.182 -0.783 1.00 62.71 128 SER F N 1
ATOM 12627 C CA . SER J 3 128 ? -44.504 9.908 -0.671 1.00 68.09 128 SER F CA 1
ATOM 12628 C C . SER J 3 128 ? -43.510 8.760 -0.847 1.00 59.72 128 SER F C 1
ATOM 12629 O O . SER J 3 128 ? -43.872 7.587 -0.744 1.00 53.01 128 SER F O 1
ATOM 12632 N N . GLY J 3 129 ? -42.254 9.108 -1.118 1.00 58.27 129 GLY F N 1
ATOM 12633 C CA . GLY J 3 129 ? -41.181 8.128 -1.162 1.00 62.49 129 GLY F CA 1
ATOM 12634 C C . GLY J 3 129 ? -40.959 7.441 -2.496 1.00 64.87 129 GLY F C 1
ATOM 12635 O O . GLY J 3 129 ? -40.367 6.360 -2.555 1.00 63.53 129 GLY F O 1
ATOM 12636 N N . THR J 3 130 ? -41.426 8.068 -3.572 1.00 66.02 130 THR F N 1
ATOM 12637 C CA . THR J 3 130 ? -41.252 7.514 -4.910 1.00 52.84 130 THR F CA 1
ATOM 12638 C C . THR J 3 130 ? -41.036 8.620 -5.938 1.00 48.49 130 THR F C 1
ATOM 12639 O O . THR J 3 130 ? -41.678 9.669 -5.878 1.00 49.03 130 THR F O 1
ATOM 12643 N N . ALA J 3 131 ? -40.115 8.390 -6.870 1.00 52.73 131 ALA F N 1
ATOM 12644 C CA . ALA J 3 131 ? -39.881 9.330 -7.961 1.00 47.36 131 ALA F CA 1
ATOM 12645 C C . ALA J 3 131 ? -40.138 8.665 -9.305 1.00 46.85 131 ALA F C 1
ATOM 12646 O O . ALA J 3 131 ? -39.505 7.664 -9.642 1.00 44.65 131 ALA F O 1
ATOM 12648 N N . SER J 3 132 ? -41.070 9.221 -10.070 1.00 50.34 132 SER F N 1
ATOM 12649 C CA . SER J 3 132 ? -41.293 8.764 -11.433 1.00 38.13 132 SER F CA 1
ATOM 12650 C C . SER J 3 132 ? -40.750 9.795 -12.415 1.00 35.36 132 SER F C 1
ATOM 12651 O O . SER J 3 132 ? -41.146 10.960 -12.384 1.00 46.34 132 SER F O 1
ATOM 12654 N N . VAL J 3 133 ? -39.830 9.372 -13.275 1.00 41.30 133 VAL F N 1
ATOM 12655 C CA . VAL J 3 133 ? -39.305 10.251 -14.313 1.00 41.85 133 VAL F CA 1
ATOM 12656 C C . VAL J 3 133 ? -39.859 9.784 -15.655 1.00 36.89 133 VAL F C 1
ATOM 12657 O O . VAL J 3 133 ? -39.849 8.589 -15.950 1.00 37.35 133 VAL F O 1
ATOM 12661 N N . VAL J 3 134 ? -40.355 10.721 -16.459 1.00 35.46 134 VAL F N 1
ATOM 12662 C CA . VAL J 3 134 ? -41.065 10.363 -17.684 1.00 33.39 134 VAL F CA 1
ATOM 12663 C C . VAL J 3 134 ? -40.436 10.963 -18.932 1.00 33.37 134 VAL F C 1
ATOM 12664 O O . VAL J 3 134 ? -40.231 12.179 -19.019 1.00 32.07 134 VAL F O 1
ATOM 12668 N N . CYS J 3 135 ? -40.129 10.099 -19.896 1.00 27.94 135 CYS F N 1
ATOM 12669 C CA . CYS J 3 135 ? -39.634 10.542 -21.191 1.00 34.57 135 CYS F CA 1
ATOM 12670 C C . CYS J 3 135 ? -40.765 10.401 -22.201 1.00 35.80 135 CYS F C 1
ATOM 12671 O O . CYS J 3 135 ? -41.395 9.342 -22.292 1.00 29.26 135 CYS F O 1
ATOM 12674 N N . LEU J 3 136 ? -41.032 11.471 -22.945 1.00 25.79 136 LEU F N 1
ATOM 12675 C CA . LEU J 3 136 ? -42.114 11.468 -23.926 1.00 28.73 136 LEU F CA 1
ATOM 12676 C C . LEU J 3 136 ? -41.582 11.499 -25.353 1.00 30.82 136 LEU F C 1
ATOM 12677 O O . LEU J 3 136 ? -40.847 12.416 -25.727 1.00 27.45 136 LEU F O 1
ATOM 12682 N N . LEU J 3 137 ? -41.955 10.493 -26.142 1.00 25.82 137 LEU F N 1
ATOM 12683 C CA . LEU J 3 137 ? -41.672 10.493 -27.577 1.00 27.74 137 LEU F CA 1
ATOM 12684 C C . LEU J 3 137 ? -42.961 10.826 -28.318 1.00 27.89 137 LEU F C 1
ATOM 12685 O O . LEU J 3 137 ? -43.924 10.056 -28.269 1.00 31.17 137 LEU F O 1
ATOM 12690 N N . ASN J 3 138 ? -42.987 11.965 -29.005 1.00 21.55 138 ASN F N 1
ATOM 12691 C CA . ASN J 3 138 ? -44.244 12.448 -29.576 1.00 24.73 138 ASN F CA 1
ATOM 12692 C C . ASN J 3 138 ? -44.382 12.371 -31.098 1.00 26.55 138 ASN F C 1
ATOM 12693 O O . ASN J 3 138 ? -43.573 12.943 -31.837 1.00 26.07 138 ASN F O 1
ATOM 12698 N N . ASN J 3 139 ? -45.428 11.673 -31.545 1.00 24.67 139 ASN F N 1
ATOM 12699 C CA . ASN J 3 139 ? -45.822 11.621 -32.955 1.00 26.17 139 ASN F CA 1
ATOM 12700 C C . ASN J 3 139 ? -44.723 11.203 -33.927 1.00 30.23 139 ASN F C 1
ATOM 12701 O O . ASN J 3 139 ? -44.277 12.012 -34.741 1.00 35.96 139 ASN F O 1
ATOM 12706 N N . PHE J 3 140 ? -44.299 9.944 -33.847 1.00 24.07 140 PHE F N 1
ATOM 12707 C CA . PHE J 3 140 ? -43.231 9.444 -34.712 1.00 28.79 140 PHE F CA 1
ATOM 12708 C C . PHE J 3 140 ? -43.656 8.261 -35.577 1.00 28.90 140 PHE F C 1
ATOM 12709 O O . PHE J 3 140 ? -44.689 7.631 -35.329 1.00 23.49 140 PHE F O 1
ATOM 12717 N N . TYR J 3 141 ? -42.860 7.997 -36.611 1.00 31.74 141 TYR F N 1
ATOM 12718 C CA . TYR J 3 141 ? -43.033 6.829 -37.472 1.00 30.74 141 TYR F CA 1
ATOM 12719 C C . TYR J 3 141 ? -41.688 6.483 -38.108 1.00 28.56 141 TYR F C 1
ATOM 12720 O O . TYR J 3 141 ? -40.971 7.375 -38.562 1.00 36.23 141 TYR F O 1
ATOM 12729 N N . PRO J 3 142 ? -41.342 5.186 -38.153 1.00 29.54 142 PRO F N 1
ATOM 12730 C CA . PRO J 3 142 ? -42.170 4.077 -37.662 1.00 32.03 142 PRO F CA 1
ATOM 12731 C C . PRO J 3 142 ? -42.108 3.884 -36.150 1.00 31.50 142 PRO F C 1
ATOM 12732 O O . PRO J 3 142 ? -41.417 4.618 -35.440 1.00 24.07 142 PRO F O 1
ATOM 12736 N N . ARG J 3 143 ? -42.835 2.873 -35.688 1.00 28.33 143 ARG F N 1
ATOM 12737 C CA . ARG J 3 143 ? -43.074 2.616 -34.274 1.00 35.75 143 ARG F CA 1
ATOM 12738 C C . ARG J 3 143 ? -41.817 2.215 -33.505 1.00 41.80 143 ARG F C 1
ATOM 12739 O O . ARG J 3 143 ? -41.728 2.429 -32.296 1.00 43.82 143 ARG F O 1
ATOM 12747 N N . GLU J 3 144 ? -40.848 1.638 -34.208 1.00 35.93 144 GLU F N 1
ATOM 12748 C CA . GLU J 3 144 ? -39.616 1.185 -33.571 1.00 34.67 144 GLU F CA 1
ATOM 12749 C C . GLU J 3 144 ? -38.791 2.358 -33.058 1.00 35.05 144 GLU F C 1
ATOM 12750 O O . GLU J 3 144 ? -38.473 3.282 -33.806 1.00 38.25 144 GLU F O 1
ATOM 12755 N N . ALA J 3 145 ? -38.448 2.317 -31.777 1.00 31.66 145 ALA F N 1
ATOM 12756 C CA . ALA J 3 145 ? -37.639 3.368 -31.171 1.00 36.99 145 ALA F CA 1
ATOM 12757 C C . ALA J 3 145 ? -36.901 2.829 -29.963 1.00 42.15 145 ALA F C 1
ATOM 12758 O O . ALA J 3 145 ? -37.303 1.825 -29.369 1.00 42.83 145 ALA F O 1
ATOM 12760 N N . LYS J 3 146 ? -35.824 3.508 -29.593 1.00 42.62 146 LYS F N 1
ATOM 12761 C CA . LYS J 3 146 ? -35.029 3.087 -28.453 1.00 48.16 146 LYS F CA 1
ATOM 12762 C C . LYS J 3 146 ? -34.880 4.251 -27.488 1.00 43.86 146 LYS F C 1
ATOM 12763 O O . LYS J 3 146 ? -34.323 5.292 -27.844 1.00 41.86 146 LYS F O 1
ATOM 12769 N N . VAL J 3 147 ? -35.407 4.095 -26.279 1.00 39.39 147 VAL F N 1
ATOM 12770 C CA . VAL J 3 147 ? -35.133 5.074 -25.238 1.00 49.31 147 VAL F CA 1
ATOM 12771 C C . VAL J 3 147 ? -34.245 4.449 -24.180 1.00 51.23 147 VAL F C 1
ATOM 12772 O O . VAL J 3 147 ? -34.402 3.278 -23.815 1.00 42.82 147 VAL F O 1
ATOM 12776 N N . GLN J 3 148 ? -33.299 5.240 -23.701 1.00 57.87 148 GLN F N 1
ATOM 12777 C CA . GLN J 3 148 ? -32.294 4.735 -22.795 1.00 60.15 148 GLN F CA 1
ATOM 12778 C C . GLN J 3 148 ? -32.134 5.716 -21.643 1.00 59.66 148 GLN F C 1
ATOM 12779 O O . GLN J 3 148 ? -31.954 6.917 -21.866 1.00 56.82 148 GLN F O 1
ATOM 12785 N N . TRP J 3 149 ? -32.232 5.216 -20.414 1.00 53.24 149 TRP F N 1
ATOM 12786 C CA . TRP J 3 149 ? -32.084 6.078 -19.245 1.00 56.97 149 TRP F CA 1
ATOM 12787 C C . TRP J 3 149 ? -30.647 6.114 -18.717 1.00 66.33 149 TRP F C 1
ATOM 12788 O O . TRP J 3 149 ? -30.025 5.074 -18.472 1.00 69.03 149 TRP F O 1
ATOM 12799 N N . LYS J 3 150 ? -30.133 7.329 -18.554 1.00 59.22 150 LYS F N 1
ATOM 12800 C CA . LYS J 3 150 ? -28.814 7.561 -17.983 1.00 71.36 150 LYS F CA 1
ATOM 12801 C C . LYS J 3 150 ? -28.966 8.466 -16.765 1.00 74.23 150 LYS F C 1
ATOM 12802 O O . LYS J 3 150 ? -29.423 9.606 -16.888 1.00 70.41 150 LYS F O 1
ATOM 12808 N N . VAL J 3 151 ? -28.598 7.963 -15.590 1.00 78.15 151 VAL F N 1
ATOM 12809 C CA . VAL J 3 151 ? -28.654 8.780 -14.374 1.00 79.38 151 VAL F CA 1
ATOM 12810 C C . VAL J 3 151 ? -27.275 8.987 -13.725 1.00 80.48 151 VAL F C 1
ATOM 12811 O O . VAL J 3 151 ? -26.692 8.054 -13.163 1.00 74.31 151 VAL F O 1
ATOM 12815 N N . ASP J 3 152 ? -26.780 10.225 -13.792 1.00 81.46 152 ASP F N 1
ATOM 12816 C CA . ASP J 3 152 ? -25.367 10.521 -13.542 1.00 81.49 152 ASP F CA 1
ATOM 12817 C C . ASP J 3 152 ? -24.535 9.592 -14.419 1.00 80.26 152 ASP F C 1
ATOM 12818 O O . ASP J 3 152 ? -23.593 8.951 -13.952 1.00 82.02 152 ASP F O 1
ATOM 12823 N N . ASN J 3 153 ? -24.917 9.525 -15.694 1.00 75.60 153 ASN F N 1
ATOM 12824 C CA . ASN J 3 153 ? -24.398 8.537 -16.639 1.00 68.95 153 ASN F CA 1
ATOM 12825 C C . ASN J 3 153 ? -24.664 7.106 -16.192 1.00 67.50 153 ASN F C 1
ATOM 12826 O O . ASN J 3 153 ? -25.383 6.874 -15.219 1.00 64.49 153 ASN F O 1
ATOM 12831 N N . ALA J 3 154 ? -24.079 6.154 -16.912 1.00 68.48 154 ALA F N 1
ATOM 12832 C CA . ALA J 3 154 ? -24.391 4.731 -16.749 1.00 87.82 154 ALA F CA 1
ATOM 12833 C C . ALA J 3 154 ? -25.830 4.359 -17.103 1.00 83.48 154 ALA F C 1
ATOM 12834 O O . ALA J 3 154 ? -26.800 5.004 -16.690 1.00 79.29 154 ALA F O 1
ATOM 12836 N N . LEU J 3 155 ? -25.931 3.287 -17.876 1.00 75.83 155 LEU F N 1
ATOM 12837 C CA . LEU J 3 155 ? -27.200 2.717 -18.301 1.00 76.61 155 LEU F CA 1
ATOM 12838 C C . LEU J 3 155 ? -28.084 2.259 -17.151 1.00 82.97 155 LEU F C 1
ATOM 12839 O O . LEU J 3 155 ? -27.593 1.886 -16.085 1.00 81.57 155 LEU F O 1
ATOM 12844 N N . GLN J 3 156 ? -29.395 2.314 -17.366 1.00 76.16 156 GLN F N 1
ATOM 12845 C CA . GLN J 3 156 ? -30.340 1.780 -16.394 1.00 61.16 156 GLN F CA 1
ATOM 12846 C C . GLN J 3 156 ? -30.981 0.517 -16.947 1.00 55.43 156 GLN F C 1
ATOM 12847 O O . GLN J 3 156 ? -31.137 0.377 -18.156 1.00 55.14 156 GLN F O 1
ATOM 12853 N N . SER J 3 157 ? -31.323 -0.417 -16.069 1.00 52.31 157 SER F N 1
ATOM 12854 C CA . SER J 3 157 ? -31.983 -1.639 -16.507 1.00 61.29 157 SER F CA 1
ATOM 12855 C C . SER J 3 157 ? -33.036 -2.056 -15.492 1.00 64.41 157 SER F C 1
ATOM 12856 O O . SER J 3 157 ? -32.886 -1.809 -14.294 1.00 68.46 157 SER F O 1
ATOM 12859 N N . GLY J 3 158 ? -34.111 -2.667 -15.983 1.00 63.33 158 GLY F N 1
ATOM 12860 C CA . GLY J 3 158 ? -35.140 -3.230 -15.126 1.00 66.35 158 GLY F CA 1
ATOM 12861 C C . GLY J 3 158 ? -35.933 -2.252 -14.272 1.00 57.99 158 GLY F C 1
ATOM 12862 O O . GLY J 3 158 ? -36.778 -2.674 -13.482 1.00 59.60 158 GLY F O 1
ATOM 12863 N N . ASN J 3 159 ? -35.674 -0.954 -14.416 1.00 44.05 159 ASN F N 1
ATOM 12864 C CA . ASN J 3 159 ? -36.404 0.043 -13.636 1.00 56.09 159 ASN F CA 1
ATOM 12865 C C . ASN J 3 159 ? -37.176 1.060 -14.485 1.00 54.79 159 ASN F C 1
ATOM 12866 O O . ASN J 3 159 ? -37.343 2.214 -14.086 1.00 53.30 159 ASN F O 1
ATOM 12871 N N . SER J 3 160 ? -37.647 0.627 -15.652 1.00 53.51 160 SER F N 1
ATOM 12872 C CA . SER J 3 160 ? -38.479 1.480 -16.500 1.00 46.52 160 SER F CA 1
ATOM 12873 C C . SER J 3 160 ? -39.553 0.687 -17.251 1.00 45.11 160 SER F C 1
ATOM 12874 O O . SER J 3 160 ? -39.400 -0.511 -17.498 1.00 44.50 160 SER F O 1
ATOM 12877 N N . GLN J 3 161 ? -40.646 1.361 -17.595 1.00 47.97 161 GLN F N 1
ATOM 12878 C CA . GLN J 3 161 ? -41.699 0.745 -18.394 1.00 32.79 161 GLN F CA 1
ATOM 12879 C C . GLN J 3 161 ? -42.082 1.631 -19.565 1.00 33.02 161 GLN F C 1
ATOM 12880 O O . GLN J 3 161 ? -42.015 2.859 -19.476 1.00 33.82 161 GLN F O 1
ATOM 12886 N N . GLU J 3 162 ? -42.474 1.000 -20.666 1.00 29.20 162 GLU F N 1
ATOM 12887 C CA . GLU J 3 162 ? -42.903 1.736 -21.840 1.00 28.53 162 GLU F CA 1
ATOM 12888 C C . GLU J 3 162 ? -44.383 1.538 -22.088 1.00 29.82 162 GLU F C 1
ATOM 12889 O O . GLU J 3 162 ? -44.947 0.488 -21.768 1.00 25.30 162 GLU F O 1
ATOM 12895 N N . SER J 3 163 ? -45.010 2.571 -22.638 1.00 26.99 163 SER F N 1
ATOM 12896 C CA . SER J 3 163 ? -46.373 2.472 -23.140 1.00 21.25 163 SER F CA 1
ATOM 12897 C C . SER J 3 163 ? -46.405 3.166 -24.492 1.00 25.88 163 SER F C 1
ATOM 12898 O O . SER J 3 163 ? -45.778 4.218 -24.678 1.00 21.22 163 SER F O 1
ATOM 12901 N N . VAL J 3 164 ? -47.120 2.576 -25.442 1.00 19.01 164 VAL F N 1
ATOM 12902 C CA . VAL J 3 164 ? -47.184 3.144 -26.780 1.00 26.96 164 VAL F CA 1
ATOM 12903 C C . VAL J 3 164 ? -48.636 3.242 -27.228 1.00 29.44 164 VAL F C 1
ATOM 12904 O O . VAL J 3 164 ? -49.432 2.334 -26.990 1.00 25.23 164 VAL F O 1
ATOM 12908 N N . THR J 3 165 ? -48.976 4.367 -27.850 1.00 23.81 165 THR F N 1
ATOM 12909 C CA . THR J 3 165 ? -50.331 4.621 -28.323 1.00 22.56 165 THR F CA 1
ATOM 12910 C C . THR J 3 165 ? -50.672 3.768 -29.533 1.00 28.88 165 THR F C 1
ATOM 12911 O O . THR J 3 165 ? -49.780 3.276 -30.227 1.00 29.54 165 THR F O 1
ATOM 12915 N N . GLU J 3 166 ? -51.966 3.598 -29.786 1.00 27.93 166 GLU F N 1
ATOM 12916 C CA . GLU J 3 166 ? -52.429 3.040 -31.051 1.00 27.62 166 GLU F CA 1
ATOM 12917 C C . GLU J 3 166 ? -52.089 4.036 -32.144 1.00 24.00 166 GLU F C 1
ATOM 12918 O O . GLU J 3 166 ? -51.814 5.200 -31.855 1.00 29.57 166 GLU F O 1
ATOM 12924 N N . GLN J 3 167 ? -52.098 3.591 -33.395 1.00 21.84 167 GLN F N 1
ATOM 12925 C CA . GLN J 3 167 ? -51.788 4.493 -34.497 1.00 24.06 167 GLN F CA 1
ATOM 12926 C C . GLN J 3 167 ? -52.780 5.656 -34.526 1.00 31.60 167 GLN F C 1
ATOM 12927 O O . GLN J 3 167 ? -53.982 5.464 -34.334 1.00 25.72 167 GLN F O 1
ATOM 12933 N N . ASP J 3 168 ? -52.267 6.863 -34.747 1.00 27.72 168 ASP F N 1
ATOM 12934 C CA . ASP J 3 168 ? -53.093 8.066 -34.724 1.00 20.67 168 ASP F CA 1
ATOM 12935 C C . ASP J 3 168 ? -54.066 8.130 -35.901 1.00 32.02 168 ASP F C 1
ATOM 12936 O O . ASP J 3 168 ? -53.666 7.969 -37.057 1.00 24.63 168 ASP F O 1
ATOM 12941 N N . SER J 3 169 ? -55.338 8.389 -35.598 1.00 21.99 169 SER F N 1
ATOM 12942 C CA . SER J 3 169 ? -56.412 8.336 -36.595 1.00 30.36 169 SER F CA 1
ATOM 12943 C C . SER J 3 169 ? -56.354 9.454 -37.646 1.00 24.38 169 SER F C 1
ATOM 12944 O O . SER J 3 169 ? -57.147 9.452 -38.583 1.00 34.85 169 SER F O 1
ATOM 12947 N N . LYS J 3 170 ? -55.421 10.395 -37.494 1.00 22.64 170 LYS F N 1
ATOM 12948 C CA . LYS J 3 170 ? -55.277 11.509 -38.441 1.00 27.76 170 LYS F CA 1
ATOM 12949 C C . LYS J 3 170 ? -53.929 11.546 -39.165 1.00 25.50 170 LYS F C 1
ATOM 12950 O O . LYS J 3 170 ? -53.887 11.753 -40.377 1.00 34.33 170 LYS F O 1
ATOM 12956 N N . ASP J 3 171 ? -52.835 11.368 -38.421 1.00 29.24 171 ASP F N 1
ATOM 12957 C CA . ASP J 3 171 ? -51.493 11.472 -39.011 1.00 25.84 171 ASP F CA 1
ATOM 12958 C C . ASP J 3 171 ? -50.711 10.157 -39.057 1.00 27.48 171 ASP F C 1
ATOM 12959 O O . ASP J 3 171 ? -49.560 10.133 -39.496 1.00 24.09 171 ASP F O 1
ATOM 12964 N N . SER J 3 172 ? -51.337 9.086 -38.573 1.00 25.36 172 SER F N 1
ATOM 12965 C CA . SER J 3 172 ? -50.780 7.735 -38.648 1.00 28.76 172 SER F CA 1
ATOM 12966 C C . SER J 3 172 ? -49.466 7.537 -37.879 1.00 27.69 172 SER F C 1
ATOM 12967 O O . SER J 3 172 ? -48.740 6.577 -38.130 1.00 25.65 172 SER F O 1
ATOM 12970 N N . THR J 3 173 ? -49.167 8.430 -36.938 1.00 25.67 173 THR F N 1
ATOM 12971 C CA . THR J 3 173 ? -47.964 8.286 -36.122 1.00 26.52 173 THR F CA 1
ATOM 12972 C C . THR J 3 173 ? -48.212 7.493 -34.844 1.00 27.50 173 THR F C 1
ATOM 12973 O O . THR J 3 173 ? -49.340 7.090 -34.551 1.00 22.20 173 THR F O 1
ATOM 12977 N N . TYR J 3 174 ? -47.140 7.271 -34.091 1.00 23.77 174 TYR F N 1
ATOM 12978 C CA . TYR J 3 174 ? -47.238 6.648 -32.780 1.00 21.32 174 TYR F CA 1
ATOM 12979 C C . TYR J 3 174 ? -46.644 7.592 -31.745 1.00 24.41 174 TYR F C 1
ATOM 12980 O O . TYR J 3 174 ? -45.865 8.484 -32.083 1.00 24.58 174 TYR F O 1
ATOM 12989 N N . SER J 3 175 ? -47.037 7.412 -30.490 1.00 20.16 175 SER F N 1
ATOM 12990 C CA . SER J 3 175 ? -46.407 8.126 -29.393 1.00 20.81 175 SER F CA 1
ATOM 12991 C C . SER J 3 175 ? -46.043 7.127 -28.309 1.00 24.59 175 SER F C 1
ATOM 12992 O O . SER J 3 175 ? -46.700 6.090 -28.155 1.00 20.66 175 SER F O 1
ATOM 12995 N N . LEU J 3 176 ? -44.982 7.434 -27.573 1.00 21.71 176 LEU F N 1
ATOM 12996 C CA . LEU J 3 176 ? -44.458 6.504 -26.587 1.00 28.88 176 LEU F CA 1
ATOM 12997 C C . LEU J 3 176 ? -44.046 7.243 -25.323 1.00 28.69 176 LEU F C 1
ATOM 12998 O O . LEU J 3 176 ? -43.526 8.366 -25.374 1.00 22.43 176 LEU F O 1
ATOM 13003 N N . SER J 3 177 ? -44.285 6.604 -24.186 1.00 23.12 177 SER F N 1
ATOM 13004 C CA . SER J 3 177 ? -43.832 7.129 -22.912 1.00 28.81 177 SER F CA 1
ATOM 13005 C C . SER J 3 177 ? -42.955 6.086 -22.234 1.00 34.66 177 SER F C 1
ATOM 13006 O O . SER J 3 177 ? -43.280 4.893 -22.228 1.00 25.76 177 SER F O 1
ATOM 13009 N N . SER J 3 178 ? -41.833 6.536 -21.682 1.00 32.87 178 SER F N 1
ATOM 13010 C CA . SER J 3 178 ? -40.977 5.682 -20.864 1.00 27.34 178 SER F CA 1
ATOM 13011 C C . SER J 3 178 ? -40.923 6.270 -19.465 1.00 30.68 178 SER F C 1
ATOM 13012 O O . SER J 3 178 ? -40.638 7.459 -19.296 1.00 28.71 178 SER F O 1
ATOM 13015 N N . THR J 3 179 ? -41.206 5.442 -18.463 1.00 28.98 179 THR F N 1
ATOM 13016 C CA . THR J 3 179 ? -41.267 5.919 -17.086 1.00 28.88 179 THR F CA 1
ATOM 13017 C C . THR J 3 179 ? -40.215 5.253 -16.201 1.00 39.87 179 THR F C 1
ATOM 13018 O O . THR J 3 179 ? -40.263 4.044 -15.964 1.00 37.25 179 THR F O 1
ATOM 13022 N N . LEU J 3 180 ? -39.266 6.055 -15.721 1.00 44.67 180 LEU F N 1
ATOM 13023 C CA . LEU J 3 180 ? -38.239 5.587 -14.791 1.00 45.76 180 LEU F CA 1
ATOM 13024 C C . LEU J 3 180 ? -38.734 5.742 -13.356 1.00 44.04 180 LEU F C 1
ATOM 13025 O O . LEU J 3 180 ? -39.062 6.848 -12.923 1.00 42.78 180 LEU F O 1
ATOM 13030 N N . THR J 3 181 ? -38.796 4.636 -12.621 1.00 48.17 181 THR F N 1
ATOM 13031 C CA . THR J 3 181 ? -39.315 4.666 -11.253 1.00 52.19 181 THR F CA 1
ATOM 13032 C C . THR J 3 181 ? -38.239 4.359 -10.207 1.00 56.21 181 THR F C 1
ATOM 13033 O O . THR J 3 181 ? -37.750 3.232 -10.109 1.00 47.59 181 THR F O 1
ATOM 13037 N N . LEU J 3 182 ? -37.877 5.376 -9.429 1.00 56.51 182 LEU F N 1
ATOM 13038 C CA . LEU J 3 182 ? -36.915 5.219 -8.344 1.00 51.78 182 LEU F CA 1
ATOM 13039 C C . LEU J 3 182 ? -37.570 5.527 -7.002 1.00 62.92 182 LEU F C 1
ATOM 13040 O O . LEU J 3 182 ? -38.712 5.991 -6.948 1.00 56.40 182 LEU F O 1
ATOM 13045 N N . SER J 3 183 ? -36.851 5.253 -5.918 1.00 68.41 183 SER F N 1
ATOM 13046 C CA . SER J 3 183 ? -37.294 5.674 -4.595 1.00 63.19 183 SER F CA 1
ATOM 13047 C C . SER J 3 183 ? -36.844 7.110 -4.390 1.00 60.33 183 SER F C 1
ATOM 13048 O O . SER J 3 183 ? -35.980 7.599 -5.122 1.00 63.17 183 SER F O 1
ATOM 13051 N N . LYS J 3 184 ? -37.434 7.789 -3.409 1.00 57.87 184 LYS F N 1
ATOM 13052 C CA . LYS J 3 184 ? -36.990 9.134 -3.061 1.00 68.30 184 LYS F CA 1
ATOM 13053 C C . LYS J 3 184 ? -35.538 9.075 -2.607 1.00 68.07 184 LYS F C 1
ATOM 13054 O O . LYS J 3 184 ? -34.764 9.999 -2.845 1.00 68.59 184 LYS F O 1
ATOM 13060 N N . ALA J 3 185 ? -35.177 7.967 -1.965 1.00 70.39 185 ALA F N 1
ATOM 13061 C CA . ALA J 3 185 ? -33.808 7.733 -1.522 1.00 68.38 185 ALA F CA 1
ATOM 13062 C C . ALA J 3 185 ? -32.809 7.849 -2.672 1.00 76.14 185 ALA F C 1
ATOM 13063 O O . ALA J 3 185 ? -31.930 8.714 -2.656 1.00 79.34 185 ALA F O 1
ATOM 13065 N N . ASP J 3 186 ? -32.958 6.977 -3.666 1.00 69.26 186 ASP F N 1
ATOM 13066 C CA . ASP J 3 186 ? -32.031 6.915 -4.793 1.00 74.77 186 ASP F CA 1
ATOM 13067 C C . ASP J 3 186 ? -32.112 8.147 -5.693 1.00 70.81 186 ASP F C 1
ATOM 13068 O O . ASP J 3 186 ? -31.091 8.614 -6.201 1.00 71.79 186 ASP F O 1
ATOM 13073 N N . TYR J 3 187 ? -33.321 8.664 -5.898 1.00 66.75 187 TYR F N 1
ATOM 13074 C CA . TYR J 3 187 ? -33.488 9.878 -6.694 1.00 69.16 187 TYR F CA 1
ATOM 13075 C C . TYR J 3 187 ? -32.745 11.056 -6.069 1.00 72.00 187 TYR F C 1
ATOM 13076 O O . TYR J 3 187 ? -32.125 11.849 -6.776 1.00 63.62 187 TYR F O 1
ATOM 13085 N N . GLU J 3 188 ? -32.801 11.155 -4.743 1.00 76.41 188 GLU F N 1
ATOM 13086 C CA . GLU J 3 188 ? -32.155 12.253 -4.026 1.00 83.20 188 GLU F CA 1
ATOM 13087 C C . GLU J 3 188 ? -30.631 12.165 -4.044 1.00 86.24 188 GLU F C 1
ATOM 13088 O O . GLU J 3 188 ? -29.947 13.185 -3.932 1.00 85.09 188 GLU F O 1
ATOM 13094 N N . LYS J 3 189 ? -30.108 10.947 -4.169 1.00 78.30 189 LYS F N 1
ATOM 13095 C CA . LYS J 3 189 ? -28.670 10.733 -4.295 1.00 72.63 189 LYS F CA 1
ATOM 13096 C C . LYS J 3 189 ? -28.143 11.455 -5.531 1.00 87.04 189 LYS F C 1
ATOM 13097 O O . LYS J 3 189 ? -27.447 12.470 -5.439 1.00 83.25 189 LYS F O 1
ATOM 13103 N N . HIS J 3 190 ? -28.511 10.917 -6.688 1.00 86.95 190 HIS F N 1
ATOM 13104 C CA . HIS J 3 190 ? -28.016 11.359 -7.988 1.00 76.78 190 HIS F CA 1
ATOM 13105 C C . HIS J 3 190 ? -28.507 12.757 -8.382 1.00 67.26 190 HIS F C 1
ATOM 13106 O O . HIS J 3 190 ? -29.358 13.334 -7.704 1.00 76.46 190 HIS F O 1
ATOM 13113 N N . LYS J 3 191 ? -27.976 13.300 -9.478 1.00 67.13 191 LYS F N 1
ATOM 13114 C CA . LYS J 3 191 ? -28.340 14.657 -9.908 1.00 78.00 191 LYS F CA 1
ATOM 13115 C C . LYS J 3 191 ? -28.735 14.779 -11.389 1.00 82.05 191 LYS F C 1
ATOM 13116 O O . LYS J 3 191 ? -29.668 15.511 -11.730 1.00 71.69 191 LYS F O 1
ATOM 13122 N N . VAL J 3 192 ? -28.021 14.078 -12.267 1.00 75.56 192 VAL F N 1
ATOM 13123 C CA . VAL J 3 192 ? -28.304 14.157 -13.703 1.00 79.13 192 VAL F CA 1
ATOM 13124 C C . VAL J 3 192 ? -29.210 13.032 -14.204 1.00 77.95 192 VAL F C 1
ATOM 13125 O O . VAL J 3 192 ? -28.881 11.851 -14.088 1.00 72.40 192 VAL F O 1
ATOM 13129 N N . TYR J 3 193 ? -30.357 13.416 -14.759 1.00 72.69 193 TYR F N 1
ATOM 13130 C CA . TYR J 3 193 ? -31.298 12.450 -15.316 1.00 66.25 193 TYR F CA 1
ATOM 13131 C C . TYR J 3 193 ? -31.516 12.741 -16.792 1.00 52.43 193 TYR F C 1
ATOM 13132 O O . TYR J 3 193 ? -31.791 13.878 -17.176 1.00 48.05 193 TYR F O 1
ATOM 13141 N N . ALA J 3 194 ? -31.367 11.712 -17.617 1.00 41.75 194 ALA F N 1
ATOM 13142 C CA . ALA J 3 194 ? -31.421 11.894 -19.060 1.00 58.54 194 ALA F CA 1
ATOM 13143 C C . ALA J 3 194 ? -32.015 10.691 -19.775 1.00 51.56 194 ALA F C 1
ATOM 13144 O O . ALA J 3 194 ? -31.727 9.544 -19.428 1.00 45.49 194 ALA F O 1
ATOM 13146 N N . CYS J 3 195 ? -32.849 10.959 -20.774 1.00 48.02 195 CYS F N 1
ATOM 13147 C CA . CYS J 3 195 ? -33.307 9.903 -21.665 1.00 50.78 195 CYS F CA 1
ATOM 13148 C C . CYS J 3 195 ? -32.698 10.115 -23.043 1.00 40.89 195 CYS F C 1
ATOM 13149 O O . CYS J 3 195 ? -32.719 11.221 -23.591 1.00 46.69 195 CYS F O 1
ATOM 13152 N N . GLU J 3 196 ? -32.129 9.047 -23.584 1.00 48.71 196 GLU F N 1
ATOM 13153 C CA . GLU J 3 196 ? -31.489 9.091 -24.887 1.00 53.05 196 GLU F CA 1
ATOM 13154 C C . GLU J 3 196 ? -32.379 8.362 -25.881 1.00 47.50 196 GLU F C 1
ATOM 13155 O O . GLU J 3 196 ? -32.728 7.194 -25.677 1.00 38.45 196 GLU F O 1
ATOM 13161 N N . VAL J 3 197 ? -32.760 9.056 -26.948 1.00 41.46 197 VAL F N 1
ATOM 13162 C CA . VAL J 3 197 ? -33.712 8.506 -27.903 1.00 42.20 197 VAL F CA 1
ATOM 13163 C C . VAL J 3 197 ? -33.061 8.190 -29.242 1.00 37.37 197 VAL F C 1
ATOM 13164 O O . VAL J 3 197 ? -32.491 9.068 -29.889 1.00 35.22 197 VAL F O 1
ATOM 13168 N N . THR J 3 198 ? -33.156 6.928 -29.646 1.00 37.80 198 THR F N 1
ATOM 13169 C CA . THR J 3 198 ? -32.640 6.486 -30.935 1.00 40.06 198 THR F CA 1
ATOM 13170 C C . THR J 3 198 ? -33.794 6.152 -31.878 1.00 40.16 198 THR F C 1
ATOM 13171 O O . THR J 3 198 ? -34.556 5.213 -31.635 1.00 38.05 198 THR F O 1
ATOM 13175 N N . HIS J 3 199 ? -33.928 6.924 -32.950 1.00 35.27 199 HIS F N 1
ATOM 13176 C CA . HIS J 3 199 ? -34.969 6.657 -33.937 1.00 35.31 199 HIS F CA 1
ATOM 13177 C C . HIS J 3 199 ? -34.493 6.920 -35.355 1.00 36.89 199 HIS F C 1
ATOM 13178 O O . HIS J 3 199 ? -33.741 7.862 -35.608 1.00 41.03 199 HIS F O 1
ATOM 13185 N N . GLN J 3 200 ? -34.963 6.084 -36.275 1.00 30.98 200 GLN F N 1
ATOM 13186 C CA . GLN J 3 200 ? -34.620 6.156 -37.692 1.00 31.44 200 GLN F CA 1
ATOM 13187 C C . GLN J 3 200 ? -34.757 7.569 -38.275 1.00 39.10 200 GLN F C 1
ATOM 13188 O O . GLN J 3 200 ? -34.035 7.946 -39.199 1.00 45.77 200 GLN F O 1
ATOM 13194 N N . GLY J 3 201 ? -35.669 8.355 -37.715 1.00 35.85 201 GLY F N 1
ATOM 13195 C CA . GLY J 3 201 ? -35.884 9.717 -38.170 1.00 36.66 201 GLY F CA 1
ATOM 13196 C C . GLY J 3 201 ? -34.870 10.713 -37.638 1.00 41.41 201 GLY F C 1
ATOM 13197 O O . GLY J 3 201 ? -34.861 11.877 -38.051 1.00 41.39 201 GLY F O 1
ATOM 13198 N N . LEU J 3 202 ? -34.017 10.266 -36.720 1.00 42.45 202 LEU F N 1
ATOM 13199 C CA . LEU J 3 202 ? -32.979 11.131 -36.160 1.00 54.14 202 LEU F CA 1
ATOM 13200 C C . LEU J 3 202 ? -31.613 10.822 -36.788 1.00 52.93 202 LEU F C 1
ATOM 13201 O O . LEU J 3 202 ? -31.239 9.656 -36.923 1.00 46.11 202 LEU F O 1
ATOM 13206 N N . SER J 3 203 ? -30.884 11.866 -37.181 1.00 56.45 203 SER F N 1
ATOM 13207 C CA . SER J 3 203 ? -29.535 11.712 -37.729 1.00 57.88 203 SER F CA 1
ATOM 13208 C C . SER J 3 203 ? -28.611 11.061 -36.704 1.00 55.24 203 SER F C 1
ATOM 13209 O O . SER J 3 203 ? -27.794 10.199 -37.034 1.00 55.62 203 SER F O 1
ATOM 13212 N N . SER J 3 204 ? -28.760 11.486 -35.455 1.00 50.59 204 SER F N 1
ATOM 13213 C CA . SER J 3 204 ? -28.018 10.927 -34.334 1.00 52.70 204 SER F CA 1
ATOM 13214 C C . SER J 3 204 ? -28.928 10.991 -33.115 1.00 55.35 204 SER F C 1
ATOM 13215 O O . SER J 3 204 ? -29.820 11.842 -33.062 1.00 50.78 204 SER F O 1
ATOM 13218 N N . PRO J 3 205 ? -28.723 10.084 -32.143 1.00 54.56 205 PRO F N 1
ATOM 13219 C CA . PRO J 3 205 ? -29.584 10.013 -30.958 1.00 49.29 205 PRO F CA 1
ATOM 13220 C C . PRO J 3 205 ? -29.829 11.360 -30.288 1.00 54.82 205 PRO F C 1
ATOM 13221 O O . PRO J 3 205 ? -28.942 12.216 -30.265 1.00 54.30 205 PRO F O 1
ATOM 13225 N N . VAL J 3 206 ? -31.039 11.537 -29.765 1.00 52.77 206 VAL F N 1
ATOM 13226 C CA . VAL J 3 206 ? -31.412 12.760 -29.064 1.00 49.38 206 VAL F CA 1
ATOM 13227 C C . VAL J 3 206 ? -31.455 12.497 -27.562 1.00 43.72 206 VAL F C 1
ATOM 13228 O O . VAL J 3 206 ? -31.948 11.459 -27.120 1.00 48.38 206 VAL F O 1
ATOM 13232 N N . THR J 3 207 ? -30.912 13.428 -26.784 1.00 42.98 207 THR F N 1
ATOM 13233 C CA . THR J 3 207 ? -30.952 13.325 -25.328 1.00 46.88 207 THR F CA 1
ATOM 13234 C C . THR J 3 207 ? -31.723 14.498 -24.718 1.00 54.43 207 THR F C 1
ATOM 13235 O O . THR J 3 207 ? -31.461 15.661 -25.043 1.00 46.36 207 THR F O 1
ATOM 13239 N N . LYS J 3 208 ? -32.703 14.183 -23.875 1.00 43.70 208 LYS F N 1
ATOM 13240 C CA . LYS J 3 208 ? -33.354 15.189 -23.045 1.00 44.30 208 LYS F CA 1
ATOM 13241 C C . LYS J 3 208 ? -32.869 14.954 -21.623 1.00 50.44 208 LYS F C 1
ATOM 13242 O O . LYS J 3 208 ? -32.707 13.803 -21.205 1.00 43.76 208 LYS F O 1
ATOM 13248 N N . SER J 3 209 ? -32.601 16.030 -20.889 1.00 44.21 209 SER F N 1
ATOM 13249 C CA . SER J 3 209 ? -32.050 15.877 -19.547 1.00 57.35 209 SER F CA 1
ATOM 13250 C C . SER J 3 209 ? -32.413 17.014 -18.607 1.00 52.95 209 SER F C 1
ATOM 13251 O O . SER J 3 209 ? -32.737 18.123 -19.042 1.00 59.83 209 SER F O 1
ATOM 13254 N N . PHE J 3 210 ? -32.362 16.721 -17.312 1.00 58.03 210 PHE F N 1
ATOM 13255 C CA . PHE J 3 210 ? -32.511 17.750 -16.291 1.00 67.82 210 PHE F CA 1
ATOM 13256 C C . PHE J 3 210 ? -31.572 17.492 -15.114 1.00 71.12 210 PHE F C 1
ATOM 13257 O O . PHE J 3 210 ? -31.044 16.385 -14.951 1.00 56.94 210 PHE F O 1
ATOM 13265 N N . ASN J 3 211 ? -31.360 18.530 -14.311 1.00 76.23 211 ASN F N 1
ATOM 13266 C CA . ASN J 3 211 ? -30.585 18.415 -13.083 1.00 77.67 211 ASN F CA 1
ATOM 13267 C C . ASN J 3 211 ? -31.501 18.442 -11.873 1.00 61.26 211 ASN F C 1
ATOM 13268 O O . ASN J 3 211 ? -32.353 19.326 -11.759 1.00 73.91 211 ASN F O 1
ATOM 13273 N N . ARG J 3 212 ? -31.328 17.473 -10.978 1.00 59.04 212 ARG F N 1
ATOM 13274 C CA . ARG J 3 212 ? -32.157 17.384 -9.781 1.00 67.15 212 ARG F CA 1
ATOM 13275 C C . ARG J 3 212 ? -32.084 18.676 -8.974 1.00 69.19 212 ARG F C 1
ATOM 13276 O O . ARG J 3 212 ? -31.158 18.877 -8.191 1.00 67.61 212 ARG F O 1
ATOM 13284 N N . GLY J 3 213 ? -33.064 19.551 -9.182 1.00 70.23 213 GLY F N 1
ATOM 13285 C CA . GLY J 3 213 ? -33.076 20.860 -8.554 1.00 63.16 213 GLY F CA 1
ATOM 13286 C C . GLY J 3 213 ? -32.550 21.941 -9.482 1.00 72.97 213 GLY F C 1
ATOM 13287 O O . GLY J 3 213 ? -33.299 22.534 -10.262 1.00 70.47 213 GLY F O 1
#

Sequence (1744 aa):
ARTKQTARSTEVQLVETGGGVVQPGRSLRLSCTASGFTFRDYWMSWVRQAPGKGLEWVADINPDGITRYYIDAVKGRFTISRDNAKSSLYLQMNSLGAEDTAVYYCAREFHSGLGWHFDLWGRGTLVTVSSASTKGPSVFPLAPSSKSGTAALGCLVKDYFPEPVTVSWNSGALTSGVHTFPAVLQSSGLYSLSSVVTVPSSSLGTQTYICNVNHKPSNTKVDKKVEPKYVLTQPPSVSVAPGQTARITCGGTNIGDISVHWYQQRPGQAPLVVVYDDSDRPSGIPERFSGSNSGNTATLTISRVEAGDEADYYCQVWDDSINAYVFGTGTKVTVLRTVAAPSVFIFPPSDSQLKSGTASVVCLLNNFYPREAKVQWKVDNALQSGNSQESVTEQDSKDSTYSLSSTLTLSKADYEKHKVYACEVTHQGLSSPVTKSFNRGARTKQTARSTEVQLVETGGGVVQPGRSLRLSCTASGFTFRDYWMSWVRQAPGKGLEWVADINPDGITRYYIDAVKGRFTISRDNAKSSLYLQMNSLGAEDTAVYYCAREFHSGLGWHFDLWGRGTLVTVSSASTKGPSVFPLAPSSKGTAALGCLVKDYFPEPVTVSWNSGALTSGVHTFPAVLQSSGLYSLSSVVTVPSSSLGTQTYICNVNHKPSNTKVDKKVEPKSSYVLTQPPSVSVAPGQTARITCGGTNIGDISVHWYQQRPGQAPLVVVYDDSDRPSGIPERFSGSNSGNTATLTISRVEAGDEADYYCQVWDDSINAYVFGTGTKVTVLRTVAAPSVFIFPPSDSQLKSGTASVVCLLNNFYPREAKVQWKVDNALQSGNSQESVTEQDSKDSTYSLSSTLTLSKADYEKHKVYACEVTHQGLSSPVTKSFNRGEVQLVETGGGVVQPGRSLRLSCTASGFTFRDYWMSWVRQAPGKGLEWVADINPDGITRYYIDAVKGRFTISRDNAKSSLYLQMNSLGAEDTAVYYCA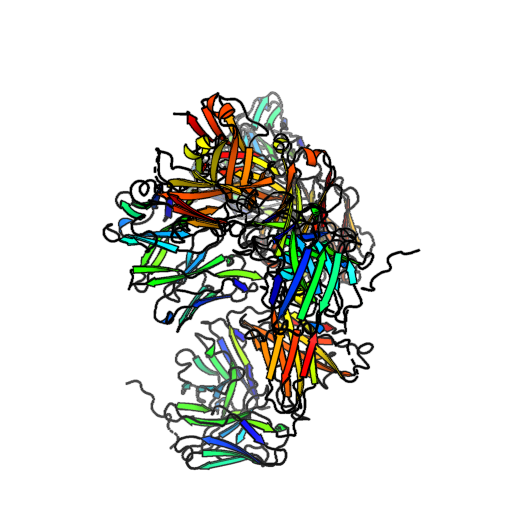REFHSGLGWHFDLWGRGTLVTVSSASTKGPSVFPLAPSSGGTAALGCLVKDYFPEPVTVSWNSGALTSGVHTFPAVLQSSGLYSLSSVVTVPSSSLGTQTYICNVNHKPSNTKVDKKVEPKSEVQLVETGGGVVQPGRSLRLSCTASGFTFRDYWMSWVRQAPGKGLEWVADINPDGITRYYIDAVKGRFTISRDNAKSSLYLQMNSLGAEDTAVYYCAREFHSGLGWHFDLWGRGTLVTVSSASTKGPSVFPLAPSSKGTAALGCLVKDYFPEPVTVSWNSGALTSGVHTFPAVLQSSGLYSLSSVVTVPSSSLGTQTYICNVNHKPSNTKVDKKVEPKSYVLTQPPSVSVAPGQTARITCGGTNIGDISVHWYQQRPGQAPLVVVYDDSDRPSGIPERFSGSNSGNTATLTISRVEAGDEADYYCQVWDDSINAYVFGTGTKVTVLRTVAAPSVFIFPPSDSQLKSGTASVVCLLNNFYPREAKVQWKVDNALQSGNSQESVTEQDSKDSTYSLSSTLTLSKADYEKHKVYACEVTHQGLSSPVTKSFNRGVLTQPPSVSVAPGQTARITCGGTNIGDISVHWYQQRPGQAPLVVVYDDSDRPSGIPERFSGSNSGNTATLTISRVEAGDEADYYCQVWDDSINAYVFGTGTKVTVLRTVAAPSVFIFPPSDSQLKSGTASVVCLLNNFYPREAKVQWKVDNALQSGNSQESVTEQDSKDSTYSLSSTLTLSKADYEKHKVYACEVTHQGLSSPVTKSFNRG

B-factor: mean 40.58, std 15.04, range [14.39, 167.48]

CATH classification: 2.60.40.10 (+1 more: 2.60.40.10)

Nearest PDB structures (foldseek):
  4yhp-assembly1_L  TM=1.005E+00  e=2.155E-42  Homo sapiens
  4imk-assembly1_D  TM=9.465E-01  e=3.665E-37  Homo sapiens
  7ytn-assembly1_L  TM=9.664E-01  e=9.034E-35  Homo sapiens
  8g8a-assembly1_B  TM=8.850E-01  e=4.408E-31  Homo sapiens
  6p3r-assembly2_D  TM=8.471E-01  e=2.377E-31  Homo sapiens

Foldseek 3Di:
DPDDDDPAPD/DWAKAKDFADEDAAQAKTKIKIFTDDDQLLQFKKWKWWAAVVGDIDTAKIAHSVQPDIDGDPVQVPQWDWGADSVRSMIMIIGGRDDQVPFTFMKIFTWDDPVDDIDTDHIHPTGTHGHDPDDWDAWDKDKQAWAPPDQKTKIWIKTDFGDDDDKDKDKPVPPDDPQKDWDDWDQDPVRGTITMIMGMDGPVCQVPDWIWMWIADPNVRDTDTGTHHND/DAWEWDAEWEEEAQAKTKIKTFAACCLVFKKWKWWAAPPGDTHTQATRQFDGDPPRDPQWGWHGDHGIIMIMGGRDALLRFTKMKMWGADPPVRDIDIHPIYGYAYDDDFFFWDKDKDWADPVVLVVFKTKIKIKTHFGPDPDKDKWKQFLNRTDDDFKDKDKDRQDSHRRGIMMMIMGMDTNVVVVPTFKIKMWMDDPNDPHIDIDIDGDD/DPDDDDPDPD/DWAKAKDFADEAEAQAKTKMKIFTDDDQLLQWKKWKWWAAVPGDIGTAKIAHSVFPDMDGDPVQPPFWDKGADNVRSMIMIIGGRDDQVNFTFMKMFTWDDDPPDIDTPHIHPTGTHGHHPDDFDAWDKDKQAWAPVQKTKIWIKTDFGDDDDKDKDKPVPPDDPQKDWDDWDQDPVRGIITMIMGIDDPVDQVPDWIWMWMADVVVRDIDIDTHHNDD/DWAWAWDAEWEEAAQAKTKIKIFGAQCLVFWKWKWWAAPPDDTDTQGTRQFDGDPPRDPQWTWHGDGGMIMTMGGRDALVRFTKMKMWGADPPVGDIDIYPIYGYAHDDDWFFWDKDKDWADVVVVVVFKTKIKIKTPFGDDPDKDKWKQFVHRTDDPQKDKDKDAQDSPRRTIMMMIIGIDGSVVVVVTFKIKIWIDDPNDPDIDIDIGGDD/DWAKAKDFADEDAAQAKTKIKIATDDDQLLQFKKWKWWAAVVGDIDTAKIAHSVFDDIDGDPVQVPFWDWGADSVRSMIMIIGGRDDQVPFTFMKIFTWDDPVPDIDTPHIHPTHTHGHDPDDFDAWDKDKQAWDDPQKIKIWIKTDFGDDDDKDKDKPVPPDDPQKDWDDWDQDPVRGTITMIMGMDGPVCAPPPWIWIWMADVNVRDTDTDIHHHDD/DWAKAKDFADEDEAQAKTKIKIFTDDDQLLQFKKWKWWAAPPGDIGTAKIAHSVFPDIDGDPVQPPFWDWGDDSVRSMIMIIGGRDDQVPFTFMKMFTWDDDPPDIDTDHIHPTGTHGHHPDDFDAWDKDKQAWDPDQKTKIWIKTHFGDDDDKDKDKPVPPDDPQKDWDDWDQDPVRGIITMIMGIDDPVCQVPDWIWMWMADPVVRDIDIGTHHHD/DWAWAWDQEWEEAAQAKTKIKTFGACCLVFWKWKWWDAPPGDTHTQGTRQFDGDPPHDPQWGWHGDHGIIMTMGGNDAQPRQTKMKMWGADPPVGDIDIYPIYGYAHDDDWFFWDKDKDWADPVVVVVFKTKIKIKTPFGDDPDKDKFKQFVNRTDDPFKDKDKDAQDSPRRTIMMMIIGIDGSVVVVVTFKIKIWMDGPNDPDIDIDIDGPD/DWEWDAEWEEAAQAKTKIKIFDAPCLVFKKWKWWAAPPGDTHTQGTRFFDGDPPRDPQWGWHGDHGIIMTMGGRDALLRFGKMKMWGADPPVRDIDIYPIYGYAYDDDFDFWDKDKDWADPVVLVVFKTKIKIKTHFGPDPDKDKWKAFVHDTDPPFKDKDKDDQDSHRRGIMMMIIGMDTSVVVVVTFKIKIWMDDPNDPHIDIDIGTPD